Protein 7PLS (pdb70)

Nearest PDB structures (foldseek):
  7pls-assembly1_A  TM=1.002E+00  e=4.165E-99  Homo sapiens
  1hl9-assembly1_B-3  TM=8.622E-01  e=1.492E-40  Thermotoga maritima MSB8
  2wsp-assembly1_A  TM=8.413E-01  e=6.513E-41  Thermotoga maritima MSB8
  8p1r-assembly1_F  TM=7.921E-01  e=1.566E-21  Bifidobacterium asteroides
  6o1a-assembly1_A-3  TM=7.882E-01  e=1.484E-20  Lacticaseibacillus casei

Organism: Homo sapiens (NCBI:txid9606)

B-factor: mean 40.65, std 14.35, range [22.81, 87.31]

InterPro domains:
  IPR000933 Glycoside hydrolase, family 29 [PTHR10030] (17-459)
  IPR000933 Glycoside hydrolase, family 29 [SM00812] (36-413)
  IPR013780 Glycosyl hydrolase, all-beta [G3DSA:2.60.40.1180] (366-465)
  IPR016286 Alpha-L-fucosidase, metazoa-type [PIRSF001092] (15-462)
  IPR016286 Alpha-L-fucosidase, metazoa-type [PR00741] (92-107)
  IPR016286 Alpha-L-fucosidase, metazoa-type [PR00741] (131-147)
  IPR016286 Alpha-L-fucosidase, metazoa-type [PR00741] (150-168)
  IPR016286 Alpha-L-fucosidase, metazoa-type [PR00741] (177-196)
  IPR016286 Alpha-L-fucosidase, metazoa-type [PR00741] (217-233)
  IPR016286 Alpha-L-fucosidase, metazoa-type [PR00741] (245-266)
  IPR016286 Alpha-L-fucosidase, metazoa-type [PR00741] (320-341)
  IPR016286 Alpha-L-fucosidase, metazoa-type [PR00741] (353-375)
  IPR017853 Glycoside hydrolase superfamily [SSF51445] (36-370)
  IPR018526 Glycoside hydrolase, family 29, conserved site [PS00385] (285-296)
  IPR031919 Alpha-L-fucosidase, C-terminal [PF16757] (378-463)
  IPR057739 Glycoside hydrolase family 29, N-terminal [PF01120] (29-367)

Radius of gyration: 43.11 Å; Cα contacts (8 Å, |Δi|>4): 3790; chains: 4; bounding box: 144×97×44 Å

Sequence (1724 aa):
RYTPDWPSLDSRPLPAWFDEAKFGVFIHWGVFSVPAWGSEWFWWHWQGEGRPQYQRFMRDNYPPGFSYADFGPQFTARFFHPEEWADLFQAAGAKYVVLTTKHHEGFTNWPSPVSWNWNSKDVGPHRDLVGELGTALRKRNIRYGLYHSLLEWFHPLYLLDKKNGFKTQHFVSAKTMPELYDLVNSYKPDLIWSDGEWECPDTYWNSTNFLSWLYNDSPVKDEVVVNDRWGQNCSCHHGGYYNCEDKFKPQSLPDHKWEMCTSIDKFSWGYRRDMALSDVTEESEIISELVQTVSLGGNYLLNIGPTKDGLIVPIFQERLLAVGKWLSINGEAIYASKPWRVQWEKNTTSVWYTSKGSAVYAIFLHWPENGVLNLESPITTSTTKITMLGIQGDLKWSTDPDKGLFISLPQLPPSAVPAEFAWTIKLTGVKRYTPDWPSLDSRPLPAWFDEAKFGVFIHWGVFSVPAWGSEWFWWHWQGEGRPQYQRFMRDNYPPGFSYADFGPQFTARFFHPEEWADLFQAAGAKYVVLTTKHHEGFTNWPSPVSWNWNSKDVGPHRDLVGELGTALRKRNIRYGLYHSLLEWFHPLYLLDKKNGFKTQHFVSAKTMPELYDLVNSYKPDLIWSDGEWECPDTYWNSTNFLSWLYNDSPVKDEVVVNDRWGQNCSCHHGGYYNCEDKFKPQSLPDHKWEMCTSIDKFSWGYRRDMALSDVTEESEIISELVQTVSLGGNYLLNIGPTKDGLIVPIFQERLLAVGKWLSINGEAIYASKPWRVQWEKNTTSVWYTSKGSAVYAIFLHWPENGVLNLESPITTSTTKITMLGIQGDLKWSTDPDKGLFISLPQLPPSAVPAEFAWTIKLTGVKRYTPDWPSLDSRPLPAWFDEAKFGVFIHWGVFSVPAWGSEWFWWHWQGEGRPQYQRFMRDNYPPGFSYADFGPQFTARFFHPEEWADLFQAAGAKYVVLTTKHHEGFTNWPSPVSWNWNSKDVGPHRDLVGELGTALRKRNIRYGLYHSLLEWFHPLYLLDKKNGFKTQHFVSAKTMPELYDLVNSYKPDLIWSDGEWECPDTYWNSTNFLSWLYNDSPVKDEVVVNDRWGQNCSCHHGGYYNCEDKFKPQSLPDHKWEMCTSIDKFSWGYRRDMALSDVTEESEIISELVQTVSLGGNYLLNIGPTKDGLIVPIFQERLLAVGKWLSINGEAIYASKPWRVQWEKNTTSVWYTSKGSAVYAIFLHWPENGVLNLESPITTSTTKITMLGIQGDLKWSTDPDKGLFISLPQLPPSAVPAEFAWTIKLTGVKRYTPDWPSLDSRPLPAWFDEAKFGVFIHWGVFSVPAWGSEWFWWHWQGEGRPQYQRFMRDNYPPGFSYADFGPQFTARFFHPEEWADLFQAAGAKYVVLTTKHHEGFTNWPSPVSWNWNSKDVGPHRDLVGELGTALRKRNIRYGLYHSLLEWFHPLYLLDKKNGFKTQHFVSAKTMPELYDLVNSYKPDLIWSDGEWECPDTYWNSTNFLSWLYNDSPVKDEVVVNDRWGQNCSCHHGGYYNCEDKFKPQSLPDHKWEMCTSIDKFSWGYRRDMALSDVTEESEIISELVQTVSLGGNYLLNIGPTKDGLIVPIFQERLLAVGKWLSINGEAIYASKPWRVQWEKNTTSVWYTSKGSAVYAIFLHWPENGVLNLESPITTSTTKITMLGIQGDLKWSTDPDKGLFISLPQLPPSAVPAEFAWTIKLTGVK

CATH classification: 3.20.20.80 (+1 more: 2.60.40.1180)

Structure (mmCIF, N/CA/C/O backbone):
data_7PLS
#
_entry.id   7PLS
#
_cell.length_a   1.00
_cell.length_b   1.00
_cell.length_c   1.00
_cell.angle_alpha   90.00
_cell.angle_beta   90.00
_cell.angle_gamma   90.00
#
_symmetry.space_group_name_H-M   'P 1'
#
loop_
_entity.id
_entity.type
_entity.pdbx_description
1 polymer 'Tissue alpha-L-fucosidase'
2 non-polymer 2-acetamido-2-deoxy-beta-D-glucopyranose
3 water water
#
loop_
_atom_site.group_PDB
_atom_site.id
_atom_site.type_symbol
_atom_site.label_atom_id
_atom_site.label_alt_id
_atom_site.label_comp_id
_atom_site.label_asym_id
_atom_site.label_entity_id
_atom_site.label_seq_id
_atom_site.pdbx_PDB_ins_code
_atom_site.Cartn_x
_atom_site.Cartn_y
_atom_site.Cartn_z
_atom_site.occupancy
_atom_site.B_iso_or_equiv
_atom_site.auth_seq_id
_atom_site.auth_comp_id
_atom_site.auth_asym_id
_atom_site.auth_atom_id
_atom_site.pdbx_PDB_model_num
ATOM 1 N N . ARG A 1 6 ? 175.844 101.161 140.926 1.00 44.83 31 ARG A N 1
ATOM 2 C CA . ARG A 1 6 ? 174.608 100.873 141.643 1.00 44.83 31 ARG A CA 1
ATOM 3 C C . ARG A 1 6 ? 174.791 101.082 143.140 1.00 44.83 31 ARG A C 1
ATOM 4 O O . ARG A 1 6 ? 175.799 100.671 143.714 1.00 44.83 31 ARG A O 1
ATOM 12 N N . TYR A 1 7 ? 173.812 101.725 143.770 1.00 42.16 32 TYR A N 1
ATOM 13 C CA . TYR A 1 7 ? 173.869 102.032 145.191 1.00 42.16 32 TYR A CA 1
ATOM 14 C C . TYR A 1 7 ? 172.566 101.622 145.858 1.00 42.16 32 TYR A C 1
ATOM 15 O O . TYR A 1 7 ? 171.491 101.724 145.260 1.00 42.16 32 TYR A O 1
ATOM 24 N N . THR A 1 8 ? 172.670 101.156 147.093 1.00 44.00 33 THR A N 1
ATOM 25 C CA . THR A 1 8 ? 171.515 100.738 147.868 1.00 44.00 33 THR A CA 1
ATOM 26 C C . THR A 1 8 ? 171.126 101.820 148.870 1.00 44.00 33 THR A C 1
ATOM 27 O O . THR A 1 8 ? 171.965 102.627 149.279 1.00 44.00 33 THR A O 1
ATOM 31 N N . PRO A 1 9 ? 169.855 101.874 149.283 1.00 43.17 34 PRO A N 1
ATOM 32 C CA . PRO A 1 9 ? 169.424 102.945 150.193 1.00 43.17 34 PRO A CA 1
ATOM 33 C C . PRO A 1 9 ? 169.954 102.793 151.610 1.00 43.17 34 PRO A C 1
ATOM 34 O O . PRO A 1 9 ? 169.172 102.729 152.563 1.00 43.17 34 PRO A O 1
ATOM 38 N N . ASP A 1 10 ? 171.275 102.740 151.766 1.00 44.80 35 ASP A N 1
ATOM 39 C CA . ASP A 1 10 ? 171.895 102.716 153.081 1.00 44.80 35 ASP A CA 1
ATOM 40 C C . ASP A 1 10 ? 173.165 103.552 153.046 1.00 44.80 35 ASP A C 1
ATOM 41 O O . ASP A 1 10 ? 173.814 103.680 152.006 1.00 44.80 35 ASP A O 1
ATOM 46 N N . TRP A 1 11 ? 173.507 104.121 154.199 1.00 43.87 36 TRP A N 1
ATOM 47 C CA . TRP A 1 11 ? 174.643 105.036 154.268 1.00 43.87 36 TRP A CA 1
ATOM 48 C C . TRP A 1 11 ? 175.980 104.411 153.881 1.00 43.87 36 TRP A C 1
ATOM 49 O O . TRP A 1 11 ? 176.760 105.090 153.191 1.00 43.87 36 TRP A O 1
ATOM 60 N N . PRO A 1 12 ? 176.330 103.184 154.294 1.00 44.50 37 PRO A N 1
ATOM 61 C CA . PRO A 1 12 ? 177.626 102.630 153.856 1.00 44.50 37 PRO A CA 1
ATOM 62 C C . PRO A 1 12 ? 177.776 102.545 152.346 1.00 44.50 37 PRO A C 1
ATOM 63 O O . PRO A 1 12 ? 178.882 102.740 151.830 1.00 44.50 37 PRO A O 1
ATOM 67 N N . SER A 1 13 ? 176.696 102.252 151.619 1.00 44.03 38 SER A N 1
ATOM 68 C CA . SER A 1 13 ? 176.781 102.217 150.162 1.00 44.03 38 SER A CA 1
ATOM 69 C C . SER A 1 13 ? 176.841 103.621 149.573 1.00 44.03 38 SER A C 1
ATOM 70 O O . SER A 1 13 ? 177.615 103.878 148.644 1.00 44.03 38 SER A O 1
ATOM 73 N N . LEU A 1 14 ? 176.027 104.541 150.097 1.00 42.96 39 LEU A N 1
ATOM 74 C CA . LEU A 1 14 ? 175.962 105.886 149.535 1.00 42.96 39 LEU A CA 1
ATOM 75 C C . LEU A 1 14 ? 177.264 106.647 149.753 1.00 42.96 39 LEU A C 1
ATOM 76 O O . LEU A 1 14 ? 177.703 107.399 148.875 1.00 42.96 39 LEU A O 1
ATOM 81 N N . ASP A 1 15 ? 177.890 106.475 150.919 1.00 45.00 40 ASP A N 1
ATOM 82 C CA . ASP A 1 15 ? 179.127 107.180 151.227 1.00 45.00 40 ASP A CA 1
ATOM 83 C C . ASP A 1 15 ? 180.315 106.677 150.420 1.00 45.00 40 ASP A C 1
ATOM 84 O O . ASP A 1 15 ? 181.342 107.362 150.374 1.00 45.00 40 ASP A O 1
ATOM 89 N N . SER A 1 16 ? 180.206 105.510 149.788 1.00 43.42 41 SER A N 1
ATOM 90 C CA . SER A 1 16 ? 181.297 104.977 148.984 1.00 43.42 41 SER A CA 1
ATOM 91 C C . SER A 1 16 ? 181.361 105.583 147.589 1.00 43.42 41 SER A C 1
ATOM 92 O O . SER A 1 16 ? 182.318 105.308 146.859 1.00 43.42 41 SER A O 1
ATOM 95 N N . ARG A 1 17 ? 180.381 106.388 147.204 1.00 39.17 42 ARG A N 1
ATOM 96 C CA . ARG A 1 17 ? 180.387 107.003 145.881 1.00 39.17 42 ARG A CA 1
ATOM 97 C C . ARG A 1 17 ? 181.459 108.082 145.813 1.00 39.17 42 ARG A C 1
ATOM 98 O O . ARG A 1 17 ? 181.438 109.013 146.628 1.00 39.17 42 ARG A O 1
ATOM 106 N N . PRO A 1 18 ? 182.406 108.003 144.880 1.00 40.15 43 PRO A N 1
ATOM 107 C CA . PRO A 1 18 ? 183.410 109.066 144.765 1.00 40.15 43 PRO A CA 1
ATOM 108 C C . PRO A 1 18 ? 182.794 110.355 144.243 1.00 40.15 43 PRO A C 1
ATOM 109 O O . PRO A 1 18 ? 181.910 110.340 143.383 1.00 40.15 43 PRO A O 1
ATOM 113 N N . LEU A 1 19 ? 183.269 111.474 144.776 1.00 39.96 44 LEU A N 1
ATOM 114 C CA . LEU A 1 19 ? 182.784 112.771 144.332 1.00 39.96 44 LEU A CA 1
ATOM 115 C C . LEU A 1 19 ? 183.324 113.088 142.939 1.00 39.96 44 LEU A C 1
ATOM 116 O O . LEU A 1 19 ? 184.498 112.830 142.656 1.00 39.96 44 LEU A O 1
ATOM 121 N N . PRO A 1 20 ? 182.496 113.631 142.048 1.00 39.90 45 PRO A N 1
ATOM 122 C CA . PRO A 1 20 ? 183.021 114.145 140.778 1.00 39.90 45 PRO A CA 1
ATOM 123 C C . PRO A 1 20 ? 184.050 115.240 141.013 1.00 39.90 45 PRO A C 1
ATOM 124 O O . PRO A 1 20 ? 183.949 116.031 141.953 1.00 39.90 45 PRO A O 1
ATOM 128 N N . ALA A 1 21 ? 185.055 115.276 140.135 1.00 40.36 46 ALA A N 1
ATOM 129 C CA . ALA A 1 21 ? 186.210 116.143 140.343 1.00 40.36 46 ALA A CA 1
ATOM 130 C C . ALA A 1 21 ? 185.883 117.623 140.190 1.00 40.36 46 ALA A C 1
ATOM 131 O O . ALA A 1 21 ? 186.660 118.464 140.660 1.00 40.36 46 ALA A O 1
ATOM 133 N N . TRP A 1 22 ? 184.760 117.961 139.549 1.00 36.40 47 TRP A N 1
ATOM 134 C CA . TRP A 1 22 ? 184.451 119.366 139.306 1.00 36.40 47 TRP A CA 1
ATOM 135 C C . TRP A 1 22 ? 184.300 120.133 140.613 1.00 36.40 47 TRP A C 1
ATOM 136 O O . TRP A 1 22 ? 184.712 121.294 140.706 1.00 36.40 47 TRP A O 1
ATOM 147 N N . PHE A 1 23 ? 183.709 119.507 141.633 1.00 35.96 48 PHE A N 1
ATOM 148 C CA . PHE A 1 23 ? 183.493 120.205 142.896 1.00 35.96 48 PHE A CA 1
ATOM 149 C C . PHE A 1 23 ? 184.816 120.545 143.568 1.00 35.96 48 PHE A C 1
ATOM 150 O O . PHE A 1 23 ? 185.010 121.666 144.052 1.00 35.96 48 PHE A O 1
ATOM 158 N N . ASP A 1 24 ? 185.743 119.586 143.605 1.00 39.79 49 ASP A N 1
ATOM 159 C CA . ASP A 1 24 ? 187.038 119.844 144.222 1.00 39.79 49 ASP A CA 1
ATOM 160 C C . ASP A 1 24 ? 187.865 120.829 143.406 1.00 39.79 49 ASP A C 1
ATOM 161 O O . ASP A 1 24 ? 188.639 121.604 143.977 1.00 39.79 49 ASP A O 1
ATOM 166 N N . GLU A 1 25 ? 187.720 120.822 142.080 1.00 40.15 50 GLU A N 1
ATOM 167 C CA . GLU A 1 25 ? 188.453 121.781 141.260 1.00 40.15 50 GLU A CA 1
ATOM 168 C C . GLU A 1 25 ? 187.802 123.159 141.228 1.00 40.15 50 GLU A C 1
ATOM 169 O O . GLU A 1 25 ? 188.441 124.118 140.783 1.00 40.15 50 GLU A O 1
ATOM 175 N N . ALA A 1 26 ? 186.554 123.282 141.685 1.00 37.49 51 ALA A N 1
ATOM 176 C CA . ALA A 1 26 ? 185.863 124.566 141.622 1.00 37.49 51 ALA A CA 1
ATOM 177 C C . ALA A 1 26 ? 186.381 125.537 142.678 1.00 37.49 51 ALA A C 1
ATOM 178 O O . ALA A 1 26 ? 186.552 126.729 142.397 1.00 37.49 51 ALA A O 1
ATOM 180 N N . LYS A 1 27 ? 186.607 125.050 143.900 1.00 36.47 52 LYS A N 1
ATOM 181 C CA . LYS A 1 27 ? 187.171 125.826 145.003 1.00 36.47 52 LYS A CA 1
ATOM 182 C C . LYS A 1 27 ? 186.249 126.937 145.496 1.00 36.47 52 LYS A C 1
ATOM 183 O O . LYS A 1 27 ? 185.818 126.916 146.652 1.00 36.47 52 LYS A O 1
ATOM 189 N N . PHE A 1 28 ? 185.954 127.916 144.648 1.00 33.04 53 PHE A N 1
ATOM 190 C CA . PHE A 1 28 ? 185.219 129.103 145.059 1.00 33.04 53 PHE A CA 1
ATOM 191 C C . PHE A 1 28 ? 183.796 129.079 144.518 1.00 33.04 53 PHE A C 1
ATOM 192 O O . PHE A 1 28 ? 183.575 128.837 143.328 1.00 33.04 53 PHE A O 1
ATOM 200 N N . GLY A 1 29 ? 182.836 129.344 145.399 1.00 31.18 54 GLY A N 1
ATOM 201 C CA . GLY A 1 29 ? 181.442 129.406 145.005 1.00 31.18 54 GLY A CA 1
ATOM 202 C C . GLY A 1 29 ? 180.743 130.567 145.677 1.00 31.18 54 GLY A C 1
ATOM 203 O O . GLY A 1 29 ? 181.247 131.155 146.638 1.00 31.18 54 GLY A O 1
ATOM 204 N N . VAL A 1 30 ? 179.563 130.890 145.156 1.00 29.19 55 VAL A N 1
ATOM 205 C CA . VAL A 1 30 ? 178.766 132.010 145.645 1.00 29.19 55 VAL A CA 1
ATOM 206 C C . VAL A 1 30 ? 177.418 131.487 146.121 1.00 29.19 55 VAL A C 1
ATOM 207 O O . VAL A 1 30 ? 176.721 130.786 145.380 1.00 29.19 55 VAL A O 1
ATOM 211 N N . PHE A 1 31 ? 177.051 131.843 147.348 1.00 27.57 56 PHE A N 1
ATOM 212 C CA . PHE A 1 31 ? 175.786 131.461 147.959 1.00 27.57 56 PHE A CA 1
ATOM 213 C C . PHE A 1 31 ? 174.797 132.618 147.855 1.00 27.57 56 PHE A C 1
ATOM 214 O O . PHE A 1 31 ? 175.160 133.776 148.071 1.00 27.57 56 PHE A O 1
ATOM 222 N N . ILE A 1 32 ? 173.550 132.302 147.512 1.00 26.65 57 ILE A N 1
ATOM 223 C CA . ILE A 1 32 ? 172.491 133.295 147.371 1.00 26.65 57 ILE A CA 1
ATOM 224 C C . ILE A 1 32 ? 171.340 132.890 148.280 1.00 26.65 57 ILE A C 1
ATOM 225 O O . ILE A 1 32 ? 170.720 131.837 148.076 1.00 26.65 57 ILE A O 1
ATOM 230 N N . HIS A 1 33 ? 171.060 133.719 149.285 1.00 25.91 58 HIS A N 1
ATOM 231 C CA . HIS A 1 33 ? 169.897 133.570 150.152 1.00 25.91 58 HIS A CA 1
ATOM 232 C C . HIS A 1 33 ? 168.865 134.601 149.716 1.00 25.91 58 HIS A C 1
ATOM 233 O O . HIS A 1 33 ? 169.053 135.803 149.926 1.00 25.91 58 HIS A O 1
ATOM 240 N N . TRP A 1 34 ? 167.777 134.135 149.110 1.00 23.58 59 TRP A N 1
ATOM 241 C CA . TRP A 1 34 ? 166.780 135.018 148.523 1.00 23.58 59 TRP A CA 1
ATOM 242 C C . TRP A 1 34 ? 165.401 134.408 148.713 1.00 23.58 59 TRP A C 1
ATOM 243 O O . TRP A 1 34 ? 165.209 133.217 148.452 1.00 23.58 59 TRP A O 1
ATOM 254 N N . GLY A 1 35 ? 164.451 135.215 149.165 1.00 25.35 60 GLY A N 1
ATOM 255 C CA . GLY A 1 35 ? 163.120 134.705 149.425 1.00 25.35 60 GLY A CA 1
ATOM 256 C C . GLY A 1 35 ? 162.218 135.776 149.989 1.00 25.35 60 GLY A C 1
ATOM 257 O O . GLY A 1 35 ? 162.501 136.969 149.878 1.00 25.35 60 GLY A O 1
ATOM 258 N N . VAL A 1 36 ? 161.114 135.330 150.592 1.00 25.59 61 VAL A N 1
ATOM 259 C CA . VAL A 1 36 ? 160.145 136.258 151.169 1.00 25.59 61 VAL A CA 1
ATOM 260 C C . VAL A 1 36 ? 160.744 137.003 152.357 1.00 25.59 61 VAL A C 1
ATOM 261 O O . VAL A 1 36 ? 160.360 138.144 152.640 1.00 25.59 61 VAL A O 1
ATOM 265 N N . PHE A 1 37 ? 161.720 136.401 153.042 1.00 25.49 62 PHE A N 1
ATOM 266 C CA . PHE A 1 37 ? 162.370 137.080 154.159 1.00 25.49 62 PHE A CA 1
ATOM 267 C C . PHE A 1 37 ? 163.103 138.340 153.719 1.00 25.49 62 PHE A C 1
ATOM 268 O O . PHE A 1 37 ? 163.449 139.170 154.565 1.00 25.49 62 PHE A O 1
ATOM 276 N N . SER A 1 38 ? 163.352 138.498 152.418 1.00 25.67 63 SER A N 1
ATOM 277 C CA . SER A 1 38 ? 163.965 139.717 151.911 1.00 25.67 63 SER A CA 1
ATOM 278 C C . SER A 1 38 ? 163.009 140.901 151.928 1.00 25.67 63 SER A C 1
ATOM 279 O O . SER A 1 38 ? 163.458 142.042 151.780 1.00 25.67 63 SER A O 1
ATOM 282 N N . VAL A 1 39 ? 161.712 140.664 152.095 1.00 25.92 64 VAL A N 1
ATOM 283 C CA . VAL A 1 39 ? 160.740 141.755 152.101 1.00 25.92 64 VAL A CA 1
ATOM 284 C C . VAL A 1 39 ? 160.850 142.535 153.409 1.00 25.92 64 VAL A C 1
ATOM 285 O O . VAL A 1 39 ? 161.019 143.762 153.359 1.00 25.92 64 VAL A O 1
ATOM 289 N N . PRO A 1 40 ? 160.757 141.911 154.593 1.00 26.77 65 PRO A N 1
ATOM 290 C CA . PRO A 1 40 ? 161.056 142.679 155.812 1.00 26.77 65 PRO A CA 1
ATOM 291 C C . PRO A 1 40 ? 162.492 143.170 155.867 1.00 26.77 65 PRO A C 1
ATOM 292 O O . PRO A 1 40 ? 162.730 144.294 156.325 1.00 26.77 65 PRO A O 1
ATOM 296 N N . ALA A 1 41 ? 163.445 142.367 155.393 1.00 27.59 66 ALA A N 1
ATOM 297 C CA . ALA A 1 41 ? 164.863 142.727 155.337 1.00 27.59 66 ALA A CA 1
ATOM 298 C C . ALA A 1 41 ? 165.358 143.263 156.678 1.00 27.59 66 ALA A C 1
ATOM 299 O O . ALA A 1 41 ? 166.050 144.279 156.759 1.00 27.59 66 ALA A O 1
ATOM 301 N N . TRP A 1 42 ? 164.996 142.560 157.747 1.00 29.40 67 TRP A N 1
ATOM 302 C CA . TRP A 1 42 ? 165.316 143.013 159.092 1.00 29.40 67 TRP A CA 1
ATOM 303 C C . TRP A 1 42 ? 165.662 141.814 159.959 1.00 29.40 67 TRP A C 1
ATOM 304 O O . TRP A 1 42 ? 164.967 140.796 159.920 1.00 29.40 67 TRP A O 1
ATOM 315 N N . GLY A 1 43 ? 166.733 141.941 160.736 1.00 30.89 68 GLY A N 1
ATOM 316 C CA . GLY A 1 43 ? 167.140 140.894 161.650 1.00 30.89 68 GLY A CA 1
ATOM 317 C C . GLY A 1 43 ? 167.936 139.788 160.992 1.00 30.89 68 GLY A C 1
ATOM 318 O O . GLY A 1 43 ? 169.162 139.738 161.124 1.00 30.89 68 GLY A O 1
ATOM 319 N N . SER A 1 44 ? 167.251 138.904 160.276 1.00 29.73 69 SER A N 1
ATOM 320 C CA . SER A 1 44 ? 167.872 137.772 159.595 1.00 29.73 69 SER A CA 1
ATOM 321 C C . SER A 1 44 ? 166.803 137.088 158.754 1.00 29.73 69 SER A C 1
ATOM 322 O O . SER A 1 44 ? 165.633 137.483 158.760 1.00 29.73 69 SER A O 1
ATOM 325 N N . GLU A 1 45 ? 167.216 136.047 158.030 1.00 29.30 70 GLU A N 1
ATOM 326 C CA . GLU A 1 45 ? 166.277 135.211 157.294 1.00 29.30 70 GLU A CA 1
ATOM 327 C C . GLU A 1 45 ? 165.425 134.347 158.214 1.00 29.30 70 GLU A C 1
ATOM 328 O O . GLU A 1 45 ? 164.475 133.715 157.741 1.00 29.30 70 GLU A O 1
ATOM 334 N N . TRP A 1 46 ? 165.744 134.302 159.507 1.00 28.56 71 TRP A N 1
ATOM 335 C CA . TRP A 1 46 ? 164.940 133.623 160.511 1.00 28.56 71 TRP A CA 1
ATOM 336 C C . TRP A 1 46 ? 163.836 134.514 161.066 1.00 28.56 71 TRP A C 1
ATOM 337 O O . TRP A 1 46 ? 163.382 134.291 162.193 1.00 28.56 71 TRP A O 1
ATOM 348 N N . PHE A 1 47 ? 163.406 135.519 160.298 1.00 28.31 72 PHE A N 1
ATOM 349 C CA . PHE A 1 47 ? 162.450 136.507 160.789 1.00 28.31 72 PHE A CA 1
ATOM 350 C C . PHE A 1 47 ? 161.164 135.849 161.273 1.00 28.31 72 PHE A C 1
ATOM 351 O O . PHE A 1 47 ? 160.658 136.173 162.353 1.00 28.31 72 PHE A O 1
ATOM 359 N N . TRP A 1 48 ? 160.613 134.929 160.479 1.00 26.24 73 TRP A N 1
ATOM 360 C CA . TRP A 1 48 ? 159.322 134.340 160.818 1.00 26.24 73 TRP A CA 1
ATOM 361 C C . TRP A 1 48 ? 159.392 133.557 162.123 1.00 26.24 73 TRP A C 1
ATOM 362 O O . TRP A 1 48 ? 158.489 133.654 162.961 1.00 26.24 73 TRP A O 1
ATOM 373 N N . TRP A 1 49 ? 160.454 132.772 162.313 1.00 28.76 74 TRP A N 1
ATOM 374 C CA . TRP A 1 49 ? 160.575 131.997 163.543 1.00 28.76 74 TRP A CA 1
ATOM 375 C C . TRP A 1 49 ? 160.835 132.895 164.745 1.00 28.76 74 TRP A C 1
ATOM 376 O O . TRP A 1 49 ? 160.274 132.673 165.823 1.00 28.76 74 TRP A O 1
ATOM 387 N N . HIS A 1 50 ? 161.687 133.909 164.586 1.00 30.51 75 HIS A N 1
ATOM 388 C CA . HIS A 1 50 ? 161.973 134.808 165.698 1.00 30.51 75 HIS A CA 1
ATOM 389 C C . HIS A 1 50 ? 160.761 135.651 166.068 1.00 30.51 75 HIS A C 1
ATOM 390 O O . HIS A 1 50 ? 160.648 136.101 167.214 1.00 30.51 75 HIS A O 1
ATOM 397 N N . TRP A 1 51 ? 159.852 135.876 165.123 1.00 30.32 76 TRP A N 1
ATOM 398 C CA . TRP A 1 51 ? 158.697 136.732 165.347 1.00 30.32 76 TRP A CA 1
ATOM 399 C C . TRP A 1 51 ? 157.510 135.956 165.911 1.00 30.32 76 TRP A C 1
ATOM 400 O O . TRP A 1 51 ? 156.903 136.381 166.898 1.00 30.32 76 TRP A O 1
ATOM 411 N N . GLN A 1 52 ? 157.172 134.820 165.309 1.00 31.26 77 GLN A N 1
ATOM 412 C CA . GLN A 1 52 ? 156.028 134.023 165.738 1.00 31.26 77 GLN A CA 1
ATOM 413 C C . GLN A 1 52 ? 156.410 132.766 166.501 1.00 31.26 77 GLN A C 1
ATOM 414 O O . GLN A 1 52 ? 155.697 132.376 167.426 1.00 31.26 77 GLN A O 1
ATOM 420 N N . GLY A 1 53 ? 157.512 132.112 166.132 1.00 32.18 78 GLY A N 1
ATOM 421 C CA . GLY A 1 53 ? 157.916 130.910 166.842 1.00 32.18 78 GLY A CA 1
ATOM 422 C C . GLY A 1 53 ? 158.378 131.189 168.259 1.00 32.18 78 GLY A C 1
ATOM 423 O O . GLY A 1 53 ? 158.062 130.435 169.183 1.00 32.18 78 GLY A O 1
ATOM 424 N N . GLU A 1 54 ? 159.134 132.272 168.452 1.00 34.79 79 GLU A N 1
ATOM 425 C CA . GLU A 1 54 ? 159.647 132.633 169.765 1.00 34.79 79 GLU A CA 1
ATOM 426 C C . GLU A 1 54 ? 159.028 133.896 170.343 1.00 34.79 79 GLU A C 1
ATOM 427 O O . GLU A 1 54 ? 159.123 134.106 171.555 1.00 34.79 79 GLU A O 1
ATOM 433 N N . GLY A 1 55 ? 158.403 134.732 169.519 1.00 34.91 80 GLY A N 1
ATOM 434 C CA . GLY A 1 55 ? 157.784 135.948 170.005 1.00 34.91 80 GLY A CA 1
ATOM 435 C C . GLY A 1 55 ? 158.766 136.931 170.608 1.00 34.91 80 GLY A C 1
ATOM 436 O O . GLY A 1 55 ? 158.514 137.487 171.681 1.00 34.91 80 GLY A O 1
ATOM 437 N N . ARG A 1 56 ? 159.888 137.145 169.934 1.00 34.82 81 ARG A N 1
ATOM 438 C CA . ARG A 1 56 ? 160.889 138.076 170.429 1.00 34.82 81 ARG A CA 1
ATOM 439 C C . ARG A 1 56 ? 160.324 139.493 170.433 1.00 34.82 81 ARG A C 1
ATOM 440 O O . ARG A 1 56 ? 159.707 139.911 169.443 1.00 34.82 81 ARG A O 1
ATOM 448 N N . PRO A 1 57 ? 160.498 140.253 171.517 1.00 35.86 82 PRO A N 1
ATOM 449 C CA . PRO A 1 57 ? 159.874 141.585 171.590 1.00 35.86 82 PRO A CA 1
ATOM 450 C C . PRO A 1 57 ? 160.338 142.551 170.512 1.00 35.86 82 PRO A C 1
ATOM 451 O O . PRO A 1 57 ? 159.546 143.396 170.079 1.00 35.86 82 PRO A O 1
ATOM 455 N N . GLN A 1 58 ? 161.593 142.464 170.068 1.00 36.12 83 GLN A N 1
ATOM 456 C CA . GLN A 1 58 ? 162.074 143.402 169.058 1.00 36.12 83 GLN A CA 1
ATOM 457 C C . GLN A 1 58 ? 161.389 143.173 167.713 1.00 36.12 83 GLN A C 1
ATOM 458 O O . GLN A 1 58 ? 161.048 144.134 167.014 1.00 36.12 83 GLN A O 1
ATOM 464 N N . TYR A 1 59 ? 161.154 141.911 167.346 1.00 33.37 84 TYR A N 1
ATOM 465 C CA . TYR A 1 59 ? 160.454 141.625 166.097 1.00 33.37 84 TYR A CA 1
ATOM 466 C C . TYR A 1 59 ? 158.994 142.056 166.170 1.00 33.37 84 TYR A C 1
ATOM 467 O O . TYR A 1 59 ? 158.443 142.573 165.191 1.00 33.37 84 TYR A O 1
ATOM 476 N N . GLN A 1 60 ? 158.354 141.859 167.325 1.00 36.51 85 GLN A N 1
ATOM 477 C CA . GLN A 1 60 ? 156.983 142.328 167.498 1.00 36.51 85 GLN A CA 1
ATOM 478 C C . GLN A 1 60 ? 156.908 143.848 167.428 1.00 36.51 85 GLN A C 1
ATOM 479 O O . GLN A 1 60 ? 155.967 144.403 166.850 1.00 36.51 85 GLN A O 1
ATOM 485 N N . ARG A 1 61 ? 157.891 144.538 168.010 1.00 37.62 86 ARG A N 1
ATOM 486 C CA . ARG A 1 61 ? 157.933 145.995 167.918 1.00 37.62 86 ARG A CA 1
ATOM 487 C C . ARG A 1 61 ? 158.128 146.453 166.478 1.00 37.62 86 ARG A C 1
ATOM 488 O O . ARG A 1 61 ? 157.499 147.423 166.036 1.00 37.62 86 ARG A O 1
ATOM 496 N N . PHE A 1 62 ? 159.003 145.771 165.734 1.00 32.92 87 PHE A N 1
ATOM 497 C CA . PHE A 1 62 ? 159.200 146.099 164.325 1.00 32.92 87 PHE A CA 1
ATOM 498 C C . PHE A 1 62 ? 157.909 145.915 163.534 1.00 32.92 87 PHE A C 1
ATOM 499 O O . PHE A 1 62 ? 157.540 146.770 162.718 1.00 32.92 87 PHE A O 1
ATOM 507 N N . MET A 1 63 ? 157.203 144.807 163.777 1.00 35.04 88 MET A N 1
ATOM 508 C CA . MET A 1 63 ? 155.935 144.565 163.097 1.00 35.04 88 MET A CA 1
ATOM 509 C C . MET A 1 63 ? 154.902 145.625 163.458 1.00 35.04 88 MET A C 1
ATOM 510 O O . MET A 1 63 ? 154.146 146.085 162.595 1.00 35.04 88 MET A O 1
ATOM 515 N N . ARG A 1 64 ? 154.846 146.015 164.734 1.00 38.27 89 ARG A N 1
ATOM 516 C CA . ARG A 1 64 ? 153.897 147.038 165.161 1.00 38.27 89 ARG A CA 1
ATOM 517 C C . ARG A 1 64 ? 154.186 148.376 164.495 1.00 38.27 89 ARG A C 1
ATOM 518 O O . ARG A 1 64 ? 153.267 149.049 164.013 1.00 38.27 89 ARG A O 1
ATOM 526 N N . ASP A 1 65 ? 155.453 148.778 164.457 1.00 38.10 90 ASP A N 1
ATOM 527 C CA . ASP A 1 65 ? 155.819 150.096 163.961 1.00 38.10 90 ASP A CA 1
ATOM 528 C C . ASP A 1 65 ? 155.900 150.177 162.444 1.00 38.10 90 ASP A C 1
ATOM 529 O O . ASP A 1 65 ? 155.927 151.289 161.906 1.00 38.10 90 ASP A O 1
ATOM 534 N N . ASN A 1 66 ? 155.935 149.047 161.736 1.00 35.11 91 ASN A N 1
ATOM 535 C CA . ASN A 1 66 ? 156.110 149.086 160.293 1.00 35.11 91 ASN A CA 1
ATOM 536 C C . ASN A 1 66 ? 154.917 148.593 159.485 1.00 35.11 91 ASN A C 1
ATOM 537 O O . ASN A 1 66 ? 154.852 148.890 158.289 1.00 35.11 91 ASN A O 1
ATOM 542 N N . TYR A 1 67 ? 153.985 147.863 160.082 1.00 33.88 92 TYR A N 1
ATOM 543 C CA . TYR A 1 67 ? 152.889 147.261 159.341 1.00 33.88 92 TYR A CA 1
ATOM 544 C C . TYR A 1 67 ? 151.606 147.353 160.152 1.00 33.88 92 TYR A C 1
ATOM 545 O O . TYR A 1 67 ? 151.649 147.486 161.379 1.00 33.88 92 TYR A O 1
ATOM 554 N N . PRO A 1 68 ? 150.450 147.298 159.492 1.00 35.20 93 PRO A N 1
ATOM 555 C CA . PRO A 1 68 ? 149.190 147.405 160.221 1.00 35.20 93 PRO A CA 1
ATOM 556 C C . PRO A 1 68 ? 149.004 146.225 161.151 1.00 35.20 93 PRO A C 1
ATOM 557 O O . PRO A 1 68 ? 149.605 145.152 160.953 1.00 35.20 93 PRO A O 1
ATOM 561 N N . PRO A 1 69 ? 148.190 146.380 162.197 1.00 34.64 94 PRO A N 1
ATOM 562 C CA . PRO A 1 69 ? 147.966 145.268 163.127 1.00 34.64 94 PRO A CA 1
ATOM 563 C C . PRO A 1 69 ? 147.316 144.083 162.431 1.00 34.64 94 PRO A C 1
ATOM 564 O O . PRO A 1 69 ? 146.537 144.235 161.488 1.00 34.64 94 PRO A O 1
ATOM 568 N N . GLY A 1 70 ? 147.653 142.887 162.908 1.00 31.47 95 GLY A N 1
ATOM 569 C CA . GLY A 1 70 ? 147.165 141.665 162.310 1.00 31.47 95 GLY A CA 1
ATOM 570 C C . GLY A 1 70 ? 147.921 141.209 161.084 1.00 31.47 95 GLY A C 1
ATOM 571 O O . GLY A 1 70 ? 147.584 140.156 160.529 1.00 31.47 95 GLY A O 1
ATOM 572 N N . PHE A 1 71 ? 148.923 141.967 160.644 1.00 28.90 96 PHE A N 1
ATOM 573 C CA . PHE A 1 71 ? 149.727 141.587 159.490 1.00 28.90 96 PHE A CA 1
ATOM 574 C C . PHE A 1 71 ? 150.383 140.232 159.723 1.00 28.90 96 PHE A C 1
ATOM 575 O O . PHE A 1 71 ? 150.987 139.992 160.771 1.00 28.90 96 PHE A O 1
ATOM 583 N N . SER A 1 72 ? 150.263 139.347 158.741 1.00 27.13 97 SER A N 1
ATOM 584 C CA . SER A 1 72 ? 150.826 138.009 158.818 1.00 27.13 97 SER A CA 1
ATOM 585 C C . SER A 1 72 ? 152.003 137.882 157.860 1.00 27.13 97 SER A C 1
ATOM 586 O O . SER A 1 72 ? 152.212 138.720 156.980 1.00 27.13 97 SER A O 1
ATOM 589 N N . TYR A 1 73 ? 152.784 136.818 158.052 1.00 25.75 98 TYR A N 1
ATOM 590 C CA . TYR A 1 73 ? 153.971 136.619 157.228 1.00 25.75 98 TYR A CA 1
ATOM 591 C C . TYR A 1 73 ? 153.603 136.364 155.771 1.00 25.75 98 TYR A C 1
ATOM 592 O O . TYR A 1 73 ? 154.303 136.822 154.862 1.00 25.75 98 TYR A O 1
ATOM 601 N N . ALA A 1 74 ? 152.514 135.631 155.527 1.00 25.86 99 ALA A N 1
ATOM 602 C CA . ALA A 1 74 ? 152.078 135.389 154.158 1.00 25.86 99 ALA A CA 1
ATOM 603 C C . ALA A 1 74 ? 151.709 136.678 153.437 1.00 25.86 99 ALA A C 1
ATOM 604 O O . ALA A 1 74 ? 151.802 136.735 152.206 1.00 25.86 99 ALA A O 1
ATOM 606 N N . ASP A 1 75 ? 151.308 137.716 154.175 1.00 26.53 100 ASP A N 1
ATOM 607 C CA . ASP A 1 75 ? 151.040 139.011 153.562 1.00 26.53 100 ASP A CA 1
ATOM 608 C C . ASP A 1 75 ? 152.296 139.642 152.975 1.00 26.53 100 ASP A C 1
ATOM 609 O O . ASP A 1 75 ? 152.187 140.560 152.156 1.00 26.53 100 ASP A O 1
ATOM 614 N N . PHE A 1 76 ? 153.482 139.177 153.378 1.00 26.05 101 PHE A N 1
ATOM 615 C CA . PHE A 1 76 ? 154.717 139.605 152.733 1.00 26.05 101 PHE A CA 1
ATOM 616 C C . PHE A 1 76 ? 154.830 139.094 151.305 1.00 26.05 101 PHE A C 1
ATOM 617 O O . PHE A 1 76 ? 155.596 139.660 150.519 1.00 26.05 101 PHE A O 1
ATOM 625 N N . GLY A 1 77 ? 154.095 138.039 150.960 1.00 26.11 102 GLY A N 1
ATOM 626 C CA . GLY A 1 77 ? 154.218 137.390 149.675 1.00 26.11 102 GLY A CA 1
ATOM 627 C C . GLY A 1 77 ? 154.030 138.297 148.474 1.00 26.11 102 GLY A C 1
ATOM 628 O O . GLY A 1 77 ? 154.872 138.332 147.572 1.00 26.11 102 GLY A O 1
ATOM 629 N N . PRO A 1 78 ? 152.921 139.042 148.425 1.00 26.30 103 PRO A N 1
ATOM 630 C CA . PRO A 1 78 ? 152.713 139.960 147.292 1.00 26.30 103 PRO A CA 1
ATOM 631 C C . PRO A 1 78 ? 153.738 141.079 147.201 1.00 26.30 103 PRO A C 1
ATOM 632 O O . PRO A 1 78 ? 153.919 141.641 146.115 1.00 26.30 103 PRO A O 1
ATOM 636 N N . GLN A 1 79 ? 154.413 141.421 148.296 1.00 26.84 104 GLN A N 1
ATOM 637 C CA . GLN A 1 79 ? 155.376 142.515 148.287 1.00 26.84 104 GLN A CA 1
ATOM 638 C C . GLN A 1 79 ? 156.749 142.099 147.773 1.00 26.84 104 GLN A C 1
ATOM 639 O O . GLN A 1 79 ? 157.632 142.953 147.655 1.00 26.84 104 GLN A O 1
ATOM 645 N N . PHE A 1 80 ? 156.946 140.819 147.464 1.00 25.67 105 PHE A N 1
ATOM 646 C CA . PHE A 1 80 ? 158.212 140.322 146.923 1.00 25.67 105 PHE A CA 1
ATOM 647 C C . PHE A 1 80 ? 158.208 140.505 145.404 1.00 25.67 105 PHE A C 1
ATOM 648 O O . PHE A 1 80 ? 158.198 139.555 144.625 1.00 25.67 105 PHE A O 1
ATOM 656 N N . THR A 1 81 ? 158.229 141.773 144.990 1.00 27.57 106 THR A N 1
ATOM 657 C CA . THR A 1 81 ? 157.999 142.101 143.585 1.00 27.57 106 THR A CA 1
ATOM 658 C C . THR A 1 81 ? 159.150 141.636 142.699 1.00 27.57 106 THR A C 1
ATOM 659 O O . THR A 1 81 ? 158.923 141.059 141.630 1.00 27.57 106 THR A O 1
ATOM 663 N N . ALA A 1 82 ? 160.390 141.879 143.127 1.00 28.12 107 ALA A N 1
ATOM 664 C CA . ALA A 1 82 ? 161.587 141.474 142.386 1.00 28.12 107 ALA A CA 1
ATOM 665 C C . ALA A 1 82 ? 161.563 142.004 140.953 1.00 28.12 107 ALA A C 1
ATOM 666 O O . ALA A 1 82 ? 161.872 141.296 139.994 1.00 28.12 107 ALA A O 1
ATOM 668 N N . ARG A 1 83 ? 161.191 143.277 140.813 1.00 30.09 108 ARG A N 1
ATOM 669 C CA . ARG A 1 83 ? 161.019 143.876 139.497 1.00 30.09 108 ARG A CA 1
ATOM 670 C C . ARG A 1 83 ? 162.327 144.334 138.867 1.00 30.09 108 ARG A C 1
ATOM 671 O O . ARG A 1 83 ? 162.338 144.657 137.675 1.00 30.09 108 ARG A O 1
ATOM 679 N N . PHE A 1 84 ? 163.421 144.370 139.626 1.00 29.70 109 PHE A N 1
ATOM 680 C CA . PHE A 1 84 ? 164.734 144.712 139.095 1.00 29.70 109 PHE A CA 1
ATOM 681 C C . PHE A 1 84 ? 165.643 143.493 138.997 1.00 29.70 109 PHE A C 1
ATOM 682 O O . PHE A 1 84 ? 166.868 143.636 138.981 1.00 29.70 109 PHE A O 1
ATOM 690 N N . PHE A 1 85 ? 165.064 142.298 138.935 1.00 29.06 110 PHE A N 1
ATOM 691 C CA . PHE A 1 85 ? 165.837 141.068 138.831 1.00 29.06 110 PHE A CA 1
ATOM 692 C C . PHE A 1 85 ? 166.340 140.901 137.403 1.00 29.06 110 PHE A C 1
ATOM 693 O O . PHE A 1 85 ? 165.543 140.833 136.461 1.00 29.06 110 PHE A O 1
ATOM 701 N N . HIS A 1 86 ? 167.660 140.835 137.244 1.00 32.16 111 HIS A N 1
ATOM 702 C CA . HIS A 1 86 ? 168.299 140.619 135.947 1.00 32.16 111 HIS A CA 1
ATOM 703 C C . HIS A 1 86 ? 169.307 139.491 136.110 1.00 32.16 111 HIS A C 1
ATOM 704 O O . HIS A 1 86 ? 170.466 139.727 136.477 1.00 32.16 111 HIS A O 1
ATOM 711 N N . PRO A 1 87 ? 168.895 138.246 135.858 1.00 31.75 112 PRO A N 1
ATOM 712 C CA . PRO A 1 87 ? 169.812 137.113 136.069 1.00 31.75 112 PRO A CA 1
ATOM 713 C C . PRO A 1 87 ? 171.082 137.185 135.239 1.00 31.75 112 PRO A C 1
ATOM 714 O O . PRO A 1 87 ? 172.116 136.662 135.671 1.00 31.75 112 PRO A O 1
ATOM 718 N N . GLU A 1 88 ? 171.039 137.806 134.058 1.00 35.01 113 GLU A N 1
ATOM 719 C CA . GLU A 1 88 ? 172.253 137.948 133.259 1.00 35.01 113 GLU A CA 1
ATOM 720 C C . GLU A 1 88 ? 173.280 138.820 133.970 1.00 35.01 113 GLU A C 1
ATOM 721 O O . GLU A 1 88 ? 174.478 138.510 133.965 1.00 35.01 113 GLU A O 1
ATOM 727 N N . GLU A 1 89 ? 172.830 139.913 134.591 1.00 35.05 114 GLU A N 1
ATOM 728 C CA . GLU A 1 89 ? 173.737 140.753 135.369 1.00 35.05 114 GLU A CA 1
ATOM 729 C C . GLU A 1 89 ? 174.317 139.990 136.553 1.00 35.05 114 GLU A C 1
ATOM 730 O O . GLU A 1 89 ? 175.512 140.106 136.852 1.00 35.05 114 GLU A O 1
ATOM 736 N N . TRP A 1 90 ? 173.482 139.205 137.241 1.00 30.29 115 TRP A N 1
ATOM 737 C CA . TRP A 1 90 ? 173.966 138.387 138.349 1.00 30.29 115 TRP A CA 1
ATOM 738 C C . TRP A 1 90 ? 175.049 137.425 137.882 1.00 30.29 115 TRP A C 1
ATOM 739 O O . TRP A 1 90 ? 176.098 137.293 138.522 1.00 30.29 115 TRP A O 1
ATOM 750 N N . ALA A 1 91 ? 174.804 136.740 136.764 1.00 32.41 116 ALA A N 1
ATOM 751 C CA . ALA A 1 91 ? 175.761 135.759 136.268 1.00 32.41 116 ALA A CA 1
ATOM 752 C C . ALA A 1 91 ? 177.054 136.424 135.814 1.00 32.41 116 ALA A C 1
ATOM 753 O O . ALA A 1 91 ? 178.144 135.879 136.022 1.00 32.41 116 ALA A O 1
ATOM 755 N N . ASP A 1 92 ? 176.956 137.603 135.194 1.00 34.93 117 ASP A N 1
ATOM 756 C CA . ASP A 1 92 ? 178.159 138.339 134.819 1.00 34.93 117 ASP A CA 1
ATOM 757 C C . ASP A 1 92 ? 178.963 138.739 136.049 1.00 34.93 117 ASP A C 1
ATOM 758 O O . ASP A 1 92 ? 180.196 138.640 136.054 1.00 34.93 117 ASP A O 1
ATOM 763 N N . LEU A 1 93 ? 178.282 139.191 137.105 1.00 32.08 118 LEU A N 1
ATOM 764 C CA . LEU A 1 93 ? 178.979 139.540 138.339 1.00 32.08 118 LEU A CA 1
ATOM 765 C C . LEU A 1 93 ? 179.650 138.321 138.960 1.00 32.08 118 LEU A C 1
ATOM 766 O O . LEU A 1 93 ? 180.780 138.408 139.453 1.00 32.08 118 LEU A O 1
ATOM 771 N N . PHE A 1 94 ? 178.967 137.175 138.947 1.00 30.99 119 PHE A N 1
ATOM 772 C CA . PHE A 1 94 ? 179.541 135.966 139.531 1.00 30.99 119 PHE A CA 1
ATOM 773 C C . PHE A 1 94 ? 180.736 135.475 138.725 1.00 30.99 119 PHE A C 1
ATOM 774 O O . PHE A 1 94 ? 181.704 134.958 139.293 1.00 30.99 119 PHE A O 1
ATOM 782 N N . GLN A 1 95 ? 180.682 135.614 137.399 1.00 35.52 120 GLN A N 1
ATOM 783 C CA . GLN A 1 95 ? 181.840 135.280 136.577 1.00 35.52 120 GLN A CA 1
ATOM 784 C C . GLN A 1 95 ? 183.000 136.229 136.847 1.00 35.52 120 GLN A C 1
ATOM 785 O O . GLN A 1 95 ? 184.158 135.802 136.905 1.00 35.52 120 GLN A O 1
ATOM 791 N N . ALA A 1 96 ? 182.708 137.522 137.011 1.00 33.22 121 ALA A N 1
ATOM 792 C CA . ALA A 1 96 ? 183.761 138.487 137.309 1.00 33.22 121 ALA A CA 1
ATOM 793 C C . ALA A 1 96 ? 184.369 138.250 138.685 1.00 33.22 121 ALA A C 1
ATOM 794 O O . ALA A 1 96 ? 185.546 138.558 138.902 1.00 33.22 121 ALA A O 1
ATOM 796 N N . ALA A 1 97 ? 183.593 137.707 139.620 1.00 33.76 122 ALA A N 1
ATOM 797 C CA . ALA A 1 97 ? 184.080 137.430 140.964 1.00 33.76 122 ALA A CA 1
ATOM 798 C C . ALA A 1 97 ? 184.933 136.171 141.040 1.00 33.76 122 ALA A C 1
ATOM 799 O O . ALA A 1 97 ? 185.481 135.881 142.107 1.00 33.76 122 ALA A O 1
ATOM 801 N N . GLY A 1 98 ? 185.058 135.422 139.948 1.00 33.78 123 GLY A N 1
ATOM 802 C CA . GLY A 1 98 ? 185.833 134.201 139.954 1.00 33.78 123 GLY A CA 1
ATOM 803 C C . GLY A 1 98 ? 185.097 132.980 140.448 1.00 33.78 123 GLY A C 1
ATOM 804 O O . GLY A 1 98 ? 185.722 131.928 140.619 1.00 33.78 123 GLY A O 1
ATOM 805 N N . ALA A 1 99 ? 183.792 133.083 140.684 1.00 32.35 124 ALA A N 1
ATOM 806 C CA . ALA A 1 99 ? 183.027 131.960 141.204 1.00 32.35 124 ALA A CA 1
ATOM 807 C C . ALA A 1 99 ? 182.887 130.873 140.147 1.00 32.35 124 ALA A C 1
ATOM 808 O O . ALA A 1 99 ? 182.582 131.156 138.985 1.00 32.35 124 ALA A O 1
ATOM 810 N N . LYS A 1 100 ? 183.113 129.626 140.554 1.00 34.33 125 LYS A N 1
ATOM 811 C CA . LYS A 1 100 ? 182.952 128.489 139.662 1.00 34.33 125 LYS A CA 1
ATOM 812 C C . LYS A 1 100 ? 181.613 127.788 139.827 1.00 34.33 125 LYS A C 1
ATOM 813 O O . LYS A 1 100 ? 181.196 127.064 138.918 1.00 34.33 125 LYS A O 1
ATOM 819 N N . TYR A 1 101 ? 180.937 127.979 140.957 1.00 32.31 126 TYR A N 1
ATOM 820 C CA . TYR A 1 101 ? 179.591 127.464 141.146 1.00 32.31 126 TYR A CA 1
ATOM 821 C C . TYR A 1 101 ? 178.779 128.461 141.957 1.00 32.31 126 TYR A C 1
ATOM 822 O O . TYR A 1 101 ? 179.316 129.218 142.771 1.00 32.31 126 TYR A O 1
ATOM 831 N N . VAL A 1 102 ? 177.474 128.461 141.709 1.00 29.65 127 VAL A N 1
ATOM 832 C CA . VAL A 1 102 ? 176.539 129.353 142.379 1.00 29.65 127 VAL A CA 1
ATOM 833 C C . VAL A 1 102 ? 175.411 128.509 142.948 1.00 29.65 127 VAL A C 1
ATOM 834 O O . VAL A 1 102 ? 174.773 127.749 142.214 1.00 29.65 127 VAL A O 1
ATOM 838 N N . VAL A 1 103 ? 175.173 128.636 144.249 1.00 26.94 128 VAL A N 1
ATOM 839 C CA . VAL A 1 103 ? 174.130 127.893 144.946 1.00 26.94 128 VAL A CA 1
ATOM 840 C C . VAL A 1 103 ? 173.047 128.879 145.360 1.00 26.94 128 VAL A C 1
ATOM 841 O O . VAL A 1 103 ? 173.303 129.791 146.153 1.00 26.94 128 VAL A O 1
ATOM 845 N N . LEU A 1 104 ? 171.839 128.679 144.845 1.00 25.66 129 LEU A N 1
ATOM 846 C CA . LEU A 1 104 ? 170.703 129.545 145.129 1.00 25.66 129 LEU A CA 1
ATOM 847 C C . LEU A 1 104 ? 169.711 128.824 146.031 1.00 25.66 129 LEU A C 1
ATOM 848 O O . LEU A 1 104 ? 169.436 127.638 145.833 1.00 25.66 129 LEU A O 1
ATOM 853 N N . THR A 1 105 ? 169.183 129.535 147.028 1.00 25.94 130 THR A N 1
ATOM 854 C CA . THR A 1 105 ? 168.147 128.964 147.886 1.00 25.94 130 THR A CA 1
ATOM 855 C C . THR A 1 105 ? 166.847 128.844 147.100 1.00 25.94 130 THR A C 1
ATOM 856 O O . THR A 1 105 ? 166.236 129.856 146.744 1.00 25.94 130 THR A O 1
ATOM 860 N N . THR A 1 106 ? 166.422 127.611 146.814 1.00 26.76 131 THR A N 1
ATOM 861 C CA . THR A 1 106 ? 165.155 127.404 146.124 1.00 26.76 131 THR A CA 1
ATOM 862 C C . THR A 1 106 ? 163.977 127.488 147.087 1.00 26.76 131 THR A C 1
ATOM 863 O O . THR A 1 106 ? 162.898 127.959 146.712 1.00 26.76 131 THR A O 1
ATOM 867 N N . LYS A 1 107 ? 164.164 127.033 148.323 1.00 27.34 132 LYS A N 1
ATOM 868 C CA . LYS A 1 107 ? 163.114 127.101 149.335 1.00 27.34 132 LYS A CA 1
ATOM 869 C C . LYS A 1 107 ? 163.764 127.044 150.706 1.00 27.34 132 LYS A C 1
ATOM 870 O O . LYS A 1 107 ? 164.493 126.094 151.004 1.00 27.34 132 LYS A O 1
ATOM 876 N N . HIS A 1 108 ? 163.505 128.053 151.531 1.00 27.75 133 HIS A N 1
ATOM 877 C CA . HIS A 1 108 ? 164.043 128.136 152.877 1.00 27.75 133 HIS A CA 1
ATOM 878 C C . HIS A 1 108 ? 163.017 127.598 153.874 1.00 27.75 133 HIS A C 1
ATOM 879 O O . HIS A 1 108 ? 162.004 127.002 153.496 1.00 27.75 133 HIS A O 1
ATOM 886 N N . HIS A 1 109 ? 163.2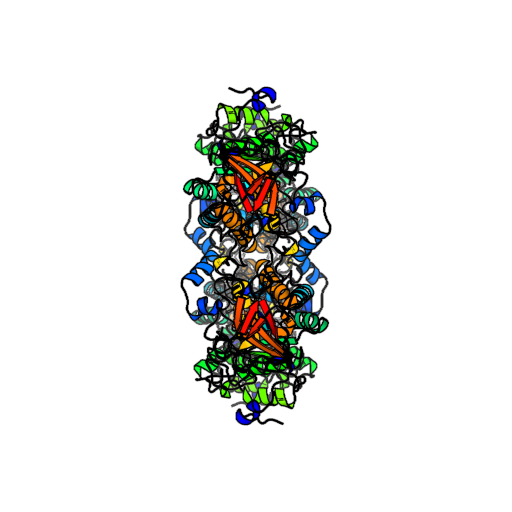79 127.801 155.168 1.00 27.45 134 HIS A N 1
ATOM 887 C CA . HIS A 1 109 ? 162.389 127.290 156.205 1.00 27.45 134 HIS A CA 1
ATOM 888 C C . HIS A 1 109 ? 161.019 127.953 156.193 1.00 27.45 134 HIS A C 1
ATOM 889 O O . HIS A 1 109 ? 160.094 127.430 156.823 1.00 27.45 134 HIS A O 1
ATOM 896 N N . GLU A 1 110 ? 160.866 129.084 155.504 1.00 27.36 135 GLU A N 1
ATOM 897 C CA . GLU A 1 110 ? 159.557 129.712 155.378 1.00 27.36 135 GLU A CA 1
ATOM 898 C C . GLU A 1 110 ? 158.622 128.922 154.471 1.00 27.36 135 GLU A C 1
ATOM 899 O O . GLU A 1 110 ? 157.409 129.146 154.511 1.00 27.36 135 GLU A O 1
ATOM 905 N N . GLY A 1 111 ? 159.153 128.008 153.661 1.00 26.32 136 GLY A N 1
ATOM 906 C CA . GLY A 1 111 ? 158.345 127.181 152.792 1.00 26.32 136 GLY A CA 1
ATOM 907 C C . GLY A 1 111 ? 158.026 127.776 151.440 1.00 26.32 136 GLY A C 1
ATOM 908 O O . GLY A 1 111 ? 157.390 127.103 150.621 1.00 26.32 136 GLY A O 1
ATOM 909 N N . PHE A 1 112 ? 158.449 129.009 151.178 1.00 24.31 137 PHE A N 1
ATOM 910 C CA . PHE A 1 112 ? 158.174 129.678 149.912 1.00 24.31 137 PHE A CA 1
ATOM 911 C C . PHE A 1 112 ? 159.153 129.167 148.862 1.00 24.31 137 PHE A C 1
ATOM 912 O O . PHE A 1 112 ? 160.359 129.414 148.955 1.00 24.31 137 PHE A O 1
ATOM 920 N N . THR A 1 113 ? 158.642 128.450 147.867 1.00 24.67 138 THR A N 1
ATOM 921 C CA . THR A 1 113 ? 159.486 127.932 146.802 1.00 24.67 138 THR A CA 1
ATOM 922 C C . THR A 1 113 ? 159.729 129.004 145.749 1.00 24.67 138 THR A C 1
ATOM 923 O O . THR A 1 113 ? 158.816 129.739 145.368 1.00 24.67 138 THR A O 1
ATOM 927 N N . ASN A 1 114 ? 160.973 129.096 145.286 1.00 25.04 139 ASN A N 1
ATOM 928 C CA . ASN A 1 114 ? 161.351 130.064 144.269 1.00 25.04 139 ASN A CA 1
ATOM 929 C C . ASN A 1 114 ? 161.159 129.528 142.856 1.00 25.04 139 ASN A C 1
ATOM 930 O O . ASN A 1 114 ? 161.770 130.045 141.916 1.00 25.04 139 ASN A O 1
ATOM 935 N N . TRP A 1 115 ? 160.332 128.506 142.694 1.00 26.54 140 TRP A N 1
ATOM 936 C CA . TRP A 1 115 ? 159.972 127.941 141.405 1.00 26.54 140 TRP A CA 1
ATOM 937 C C . TRP A 1 115 ? 158.519 127.497 141.476 1.00 26.54 140 TRP A C 1
ATOM 938 O O . TRP A 1 115 ? 157.979 127.302 142.570 1.00 26.54 140 TRP A O 1
ATOM 949 N N . PRO A 1 116 ? 157.851 127.341 140.325 1.00 28.69 141 PRO A N 1
ATOM 950 C CA . PRO A 1 116 ? 156.436 126.941 140.350 1.00 28.69 141 PRO A CA 1
ATOM 951 C C . PRO A 1 116 ? 156.234 125.510 140.825 1.00 28.69 141 PRO A C 1
ATOM 952 O O . PRO A 1 116 ? 155.986 124.607 140.021 1.00 28.69 141 PRO A O 1
ATOM 956 N N . SER A 1 117 ? 156.336 125.300 142.129 1.00 28.69 142 SER A N 1
ATOM 957 C CA . SER A 1 117 ? 156.185 123.962 142.687 1.00 28.69 142 SER A CA 1
ATOM 958 C C . SER A 1 117 ? 154.717 123.548 142.681 1.00 28.69 142 SER A C 1
ATOM 959 O O . SER A 1 117 ? 153.865 124.300 143.167 1.00 28.69 142 SER A O 1
ATOM 962 N N . PRO A 1 118 ? 154.381 122.377 142.134 1.00 29.48 143 PRO A N 1
ATOM 963 C CA . PRO A 1 118 ? 152.979 121.928 142.166 1.00 29.48 143 PRO A CA 1
ATOM 964 C C . PRO A 1 118 ? 152.426 121.740 143.568 1.00 29.48 143 PRO A C 1
ATOM 965 O O . PRO A 1 118 ? 151.213 121.871 143.767 1.00 29.48 143 PRO A O 1
ATOM 969 N N . VAL A 1 119 ? 153.273 121.436 144.546 1.00 30.21 144 VAL A N 1
ATOM 970 C CA . VAL A 1 119 ? 152.825 121.185 145.908 1.00 30.21 144 VAL A CA 1
ATOM 971 C C . VAL A 1 119 ? 153.027 122.411 146.802 1.00 30.21 144 VAL A C 1
ATOM 972 O O . VAL A 1 119 ? 153.036 122.288 148.025 1.00 30.21 144 VAL A O 1
ATOM 976 N N . SER A 1 120 ? 153.190 123.589 146.210 1.00 27.14 145 SER A N 1
ATOM 977 C CA . SER A 1 120 ? 153.310 124.839 146.954 1.00 27.14 145 SER A CA 1
ATOM 978 C C . SER A 1 120 ? 152.438 125.906 146.301 1.00 27.14 145 SER A C 1
ATOM 979 O O . SER A 1 120 ? 152.869 127.034 146.059 1.00 27.14 145 SER A O 1
ATOM 982 N N . TRP A 1 121 ? 151.193 125.544 145.996 1.00 24.26 146 TRP A N 1
ATOM 983 C CA . TRP A 1 121 ? 150.303 126.437 145.264 1.00 24.26 146 TRP A CA 1
ATOM 984 C C . TRP A 1 121 ? 150.035 127.710 146.057 1.00 24.26 146 TRP A C 1
ATOM 985 O O . TRP A 1 121 ? 149.704 127.661 147.244 1.00 24.26 146 TRP A O 1
ATOM 996 N N . ASN A 1 122 ? 150.187 128.852 145.387 1.00 24.39 147 ASN A N 1
ATOM 997 C CA . ASN A 1 122 ? 149.983 130.190 145.936 1.00 24.39 147 ASN A CA 1
ATOM 998 C C . ASN A 1 122 ? 150.963 130.529 147.052 1.00 24.39 147 ASN A C 1
ATOM 999 O O . ASN A 1 122 ? 150.753 131.505 147.780 1.00 24.39 147 ASN A O 1
ATOM 1004 N N . TRP A 1 123 ? 152.027 129.748 147.204 1.00 23.21 148 TRP A N 1
ATOM 1005 C CA . TRP A 1 123 ? 153.146 130.053 148.084 1.00 23.21 148 TRP A CA 1
ATOM 1006 C C . TRP A 1 123 ? 154.454 129.821 147.348 1.00 23.21 148 TRP A C 1
ATOM 1007 O O . TRP A 1 123 ? 155.421 129.287 147.896 1.00 23.21 148 TRP A O 1
ATOM 1018 N N . ASN A 1 124 ? 154.486 130.210 146.077 1.00 24.68 149 ASN A N 1
ATOM 1019 C CA . ASN A 1 124 ? 155.667 130.088 145.239 1.00 24.68 149 ASN A CA 1
ATOM 1020 C C . ASN A 1 124 ? 155.874 131.404 144.507 1.00 24.68 149 ASN A C 1
ATOM 1021 O O . ASN A 1 124 ? 155.023 132.296 144.537 1.00 24.68 149 ASN A O 1
ATOM 1026 N N . SER A 1 125 ? 157.024 131.523 143.844 1.00 26.08 150 SER A N 1
ATOM 1027 C CA . SER A 1 125 ? 157.368 132.785 143.199 1.00 26.08 150 SER A CA 1
ATOM 1028 C C . SER A 1 125 ? 156.542 133.025 141.943 1.00 26.08 150 SER A C 1
ATOM 1029 O O . SER A 1 125 ? 156.388 134.174 141.519 1.00 26.08 150 SER A O 1
ATOM 1032 N N . LYS A 1 126 ? 156.011 131.965 141.331 1.00 27.20 151 LYS A N 1
ATOM 1033 C CA . LYS A 1 126 ? 155.191 132.139 140.137 1.00 27.20 151 LYS A CA 1
ATOM 1034 C C . LYS A 1 126 ? 153.803 132.667 140.481 1.00 27.20 151 LYS A C 1
ATOM 1035 O O . LYS A 1 126 ? 153.289 133.564 139.804 1.00 27.20 151 LYS A O 1
ATOM 1041 N N . ASP A 1 127 ? 153.179 132.123 141.527 1.00 26.69 152 ASP A N 1
ATOM 1042 C CA . ASP A 1 127 ? 151.805 132.490 141.850 1.00 26.69 152 ASP A CA 1
ATOM 1043 C C . ASP A 1 127 ? 151.714 133.869 142.492 1.00 26.69 152 ASP A C 1
ATOM 1044 O O . ASP A 1 127 ? 150.816 134.650 142.161 1.00 26.69 152 ASP A O 1
ATOM 1049 N N . VAL A 1 128 ? 152.623 134.185 143.415 1.00 27.22 153 VAL A N 1
ATOM 1050 C CA . VAL A 1 128 ? 152.622 135.465 144.107 1.00 27.22 153 VAL A CA 1
ATOM 1051 C C . VAL A 1 128 ? 154.025 136.050 144.053 1.00 27.22 153 VAL A C 1
ATOM 1052 O O . VAL A 1 128 ? 155.013 135.342 143.851 1.00 27.22 153 VAL A O 1
ATOM 1056 N N . GLY A 1 129 ? 154.099 137.366 144.232 1.00 27.67 154 GLY A N 1
ATOM 1057 C CA . GLY A 1 129 ? 155.363 138.056 144.319 1.00 27.67 154 GLY A CA 1
ATOM 1058 C C . GLY A 1 129 ? 155.999 138.333 142.972 1.00 27.67 154 GLY A C 1
ATOM 1059 O O . GLY A 1 129 ? 155.509 139.144 142.182 1.00 27.67 154 GLY A O 1
ATOM 1060 N N . PRO A 1 130 ? 157.131 137.677 142.698 1.00 27.08 155 PRO A N 1
ATOM 1061 C CA . PRO A 1 130 ? 157.841 137.942 141.436 1.00 27.08 155 PRO A CA 1
ATOM 1062 C C . PRO A 1 130 ? 157.045 137.584 140.196 1.00 27.08 155 PRO A C 1
ATOM 1063 O O . PRO A 1 130 ? 157.237 138.218 139.151 1.00 27.08 155 PRO A O 1
ATOM 1067 N N . HIS A 1 131 ? 156.166 136.583 140.279 1.00 27.13 156 HIS A N 1
ATOM 1068 C CA . HIS A 1 131 ? 155.457 136.038 139.119 1.00 27.13 156 HIS A CA 1
ATOM 1069 C C . HIS A 1 131 ? 156.429 135.510 138.068 1.00 27.13 156 HIS A C 1
ATOM 1070 O O . HIS A 1 131 ? 156.158 135.570 136.867 1.00 27.13 156 HIS A O 1
ATOM 1077 N N . ARG A 1 132 ? 157.566 134.983 138.517 1.00 28.77 157 ARG A N 1
ATOM 1078 C CA . ARG A 1 132 ? 158.588 134.440 137.636 1.00 28.77 157 ARG A CA 1
ATOM 1079 C C . ARG A 1 132 ? 159.074 133.110 138.189 1.00 28.77 157 ARG A C 1
ATOM 1080 O O . ARG A 1 132 ? 158.780 132.735 139.327 1.00 28.77 157 ARG A O 1
ATOM 1088 N N . ASP A 1 133 ? 159.831 132.396 137.362 1.00 30.43 158 ASP A N 1
ATOM 1089 C CA . ASP A 1 133 ? 160.574 131.212 137.788 1.00 30.43 158 ASP A CA 1
ATOM 1090 C C . ASP A 1 133 ? 162.006 131.671 138.046 1.00 30.43 158 ASP A C 1
ATOM 1091 O O . ASP A 1 133 ? 162.842 131.694 137.143 1.00 30.43 158 ASP A O 1
ATOM 1096 N N . LEU A 1 134 ? 162.283 132.052 139.295 1.00 27.07 159 LEU A N 1
ATOM 1097 C CA . LEU A 1 134 ? 163.604 132.573 139.635 1.00 27.07 159 LEU A CA 1
ATOM 1098 C C . LEU A 1 134 ? 164.681 131.508 139.467 1.00 27.07 159 LEU A C 1
ATOM 1099 O O . LEU A 1 134 ? 165.767 131.788 138.941 1.00 27.07 159 LEU A O 1
ATOM 1104 N N . VAL A 1 135 ? 164.392 130.279 139.899 1.00 28.36 160 VAL A N 1
ATOM 1105 C CA . VAL A 1 135 ? 165.363 129.195 139.782 1.00 28.36 160 VAL A CA 1
ATOM 1106 C C . VAL A 1 135 ? 165.702 128.944 138.319 1.00 28.36 160 VAL A C 1
ATOM 1107 O O . VAL A 1 135 ? 166.875 128.837 137.946 1.00 28.36 160 VAL A O 1
ATOM 1111 N N . GLY A 1 136 ? 164.679 128.878 137.465 1.00 30.39 161 GLY A N 1
ATOM 1112 C CA . GLY A 1 136 ? 164.919 128.614 136.056 1.00 30.39 161 GLY A CA 1
ATOM 1113 C C . GLY A 1 136 ? 165.675 129.730 135.359 1.00 30.39 161 GLY A C 1
ATOM 1114 O O . GLY A 1 136 ? 166.583 129.472 134.564 1.00 30.39 161 GLY A O 1
ATOM 1115 N N . GLU A 1 137 ? 165.311 130.982 135.639 1.00 32.08 162 GLU A N 1
ATOM 1116 C CA . GLU A 1 137 ? 165.989 132.108 135.004 1.00 32.08 162 GLU A CA 1
ATOM 1117 C C . GLU A 1 137 ? 167.451 132.176 135.426 1.00 32.08 162 GLU A C 1
ATOM 1118 O O . GLU A 1 137 ? 168.348 132.347 134.586 1.00 32.08 162 GLU A O 1
ATOM 1124 N N . LEU A 1 138 ? 167.714 132.029 136.728 1.00 30.31 163 LEU A N 1
ATOM 1125 C CA . LEU A 1 138 ? 169.097 132.042 137.190 1.00 30.31 163 LEU A CA 1
ATOM 1126 C C . LEU A 1 138 ? 169.878 130.870 136.615 1.00 30.31 163 LEU A C 1
ATOM 1127 O O . LEU A 1 138 ? 171.045 131.022 136.240 1.00 30.31 163 LEU A O 1
ATOM 1132 N N . GLY A 1 139 ? 169.253 129.693 136.536 1.00 31.40 164 GLY A N 1
ATOM 1133 C CA . GLY A 1 139 ? 169.936 128.546 135.967 1.00 31.40 164 GLY A CA 1
ATOM 1134 C C . GLY A 1 139 ? 170.285 128.740 134.506 1.00 31.40 164 GLY A C 1
ATOM 1135 O O . GLY A 1 139 ? 171.374 128.370 134.069 1.00 31.40 164 GLY A O 1
ATOM 1136 N N . THR A 1 140 ? 169.365 129.316 133.731 1.00 31.92 165 THR A N 1
ATOM 1137 C CA . THR A 1 140 ? 169.653 129.601 132.329 1.00 31.92 165 THR A CA 1
ATOM 1138 C C . THR A 1 140 ? 170.816 130.577 132.201 1.00 31.92 165 THR A C 1
ATOM 1139 O O . THR A 1 140 ? 171.747 130.360 131.410 1.00 31.92 165 THR A O 1
ATOM 1143 N N . ALA A 1 141 ? 170.790 131.652 132.995 1.00 32.26 166 ALA A N 1
ATOM 1144 C CA . ALA A 1 141 ? 171.860 132.643 132.926 1.00 32.26 166 ALA A CA 1
ATOM 1145 C C . ALA A 1 141 ? 173.205 132.039 133.313 1.00 32.26 166 ALA A C 1
ATOM 1146 O O . ALA A 1 141 ? 174.230 132.340 132.691 1.00 32.26 166 ALA A O 1
ATOM 1148 N N . LEU A 1 142 ? 173.222 131.184 134.339 1.00 31.88 167 LEU A N 1
ATOM 1149 C CA . LEU A 1 142 ? 174.476 130.580 134.778 1.00 31.88 167 LEU A CA 1
ATOM 1150 C C . LEU A 1 142 ? 174.979 129.544 133.781 1.00 31.88 167 LEU A C 1
ATOM 1151 O O . LEU A 1 142 ? 176.186 129.444 133.539 1.00 31.88 167 LEU A O 1
ATOM 1156 N N . ARG A 1 143 ? 174.070 128.756 133.201 1.00 34.02 168 ARG A N 1
ATOM 1157 C CA . ARG A 1 143 ? 174.469 127.735 132.241 1.00 34.02 168 ARG A CA 1
ATOM 1158 C C . ARG A 1 143 ? 175.007 128.354 130.961 1.00 34.02 168 ARG A C 1
ATOM 1159 O O . ARG A 1 143 ? 175.894 127.775 130.324 1.00 34.02 168 ARG A O 1
ATOM 1167 N N . LYS A 1 144 ? 174.483 129.518 130.564 1.00 35.64 169 LYS A N 1
ATOM 1168 C CA . LYS A 1 144 ? 175.035 130.196 129.395 1.00 35.64 169 LYS A CA 1
ATOM 1169 C C . LYS A 1 144 ? 176.498 130.574 129.602 1.00 35.64 169 LYS A C 1
ATOM 1170 O O . LYS A 1 144 ? 177.257 130.666 128.631 1.00 35.64 169 LYS A O 1
ATOM 1172 N N . ARG A 1 145 ? 176.913 130.788 130.850 1.00 35.27 170 ARG A N 1
ATOM 1173 C CA . ARG A 1 145 ? 178.281 131.169 131.174 1.00 35.27 170 ARG A CA 1
ATOM 1174 C C . ARG A 1 145 ? 179.112 130.009 131.713 1.00 35.27 170 ARG A C 1
ATOM 1175 O O . ARG A 1 145 ? 180.217 130.238 132.214 1.00 35.27 170 ARG A O 1
ATOM 1183 N N . ASN A 1 146 ? 178.600 128.779 131.632 1.00 37.50 171 ASN A N 1
ATOM 1184 C CA . ASN A 1 146 ? 179.328 127.581 132.061 1.00 37.50 171 ASN A CA 1
ATOM 1185 C C . ASN A 1 146 ? 179.689 127.635 133.545 1.00 37.50 171 ASN A C 1
ATOM 1186 O O . ASN A 1 146 ? 180.792 127.265 133.948 1.00 37.50 171 ASN A O 1
ATOM 1191 N N . ILE A 1 147 ? 178.748 128.096 134.364 1.00 34.20 172 ILE A N 1
ATOM 1192 C CA . ILE A 1 147 ? 178.904 128.128 135.814 1.00 34.20 172 ILE A CA 1
ATOM 1193 C C . ILE A 1 147 ? 178.039 127.029 136.412 1.00 34.20 172 ILE A C 1
ATOM 1194 O O . ILE A 1 147 ? 176.869 126.877 136.039 1.00 34.20 172 ILE A O 1
ATOM 1199 N N . ARG A 1 148 ? 178.614 126.256 137.329 1.00 33.31 173 ARG A N 1
ATOM 1200 C CA . ARG A 1 148 ? 177.890 125.155 137.947 1.00 33.31 173 ARG A CA 1
ATOM 1201 C C . ARG A 1 148 ? 176.762 125.672 138.834 1.00 33.31 173 ARG A C 1
ATOM 1202 O O . ARG A 1 148 ? 176.858 126.739 139.447 1.00 33.31 173 ARG A O 1
ATOM 1210 N N . TYR A 1 149 ? 175.683 124.898 138.898 1.00 29.82 174 TYR A N 1
ATOM 1211 C CA . TYR A 1 149 ? 174.456 125.308 139.564 1.00 29.82 174 TYR A CA 1
ATOM 1212 C C . TYR A 1 149 ? 174.189 124.414 140.766 1.00 29.82 174 TYR A C 1
ATOM 1213 O O . TYR A 1 149 ? 174.246 123.183 140.663 1.00 29.82 174 TYR A O 1
ATOM 1222 N N . GLY A 1 150 ? 173.902 125.036 141.898 1.00 27.78 175 GLY A N 1
ATOM 1223 C CA . GLY A 1 150 ? 173.545 124.321 143.110 1.00 27.78 175 GLY A CA 1
ATOM 1224 C C . GLY A 1 150 ? 172.221 124.830 143.644 1.00 27.78 175 GLY A C 1
ATOM 1225 O O . GLY A 1 150 ? 171.948 126.032 143.610 1.00 27.78 175 GLY A O 1
ATOM 1226 N N . LEU A 1 151 ? 171.405 123.908 144.132 1.00 27.75 176 LEU A N 1
ATOM 1227 C CA . LEU A 1 151 ? 170.089 124.225 144.664 1.00 27.75 176 LEU A CA 1
ATOM 1228 C C . LEU A 1 151 ? 170.093 123.964 146.162 1.00 27.75 176 LEU A C 1
ATOM 1229 O O . LEU A 1 151 ? 170.338 122.835 146.597 1.00 27.75 176 LEU A O 1
ATOM 1234 N N . TYR A 1 152 ? 169.853 125.011 146.944 1.00 28.50 177 TYR A N 1
ATOM 1235 C CA . TYR A 1 152 ? 169.683 124.871 148.380 1.00 28.50 177 TYR A CA 1
ATOM 1236 C C . TYR A 1 152 ? 168.230 124.528 148.667 1.00 28.50 177 TYR A C 1
ATOM 1237 O O . TYR A 1 152 ? 167.320 125.228 148.215 1.00 28.50 177 TYR A O 1
ATOM 1246 N N . HIS A 1 153 ? 168.015 123.462 149.428 1.00 28.56 178 HIS A N 1
ATOM 1247 C CA . HIS A 1 153 ? 166.675 123.034 149.801 1.00 28.56 178 HIS A CA 1
ATOM 1248 C C . HIS A 1 153 ? 166.628 122.788 151.300 1.00 28.56 178 HIS A C 1
ATOM 1249 O O . HIS A 1 153 ? 167.453 122.043 151.838 1.00 28.56 178 HIS A O 1
ATOM 1256 N N . SER A 1 154 ? 165.669 123.417 151.969 1.00 28.70 179 SER A N 1
ATOM 1257 C CA . SER A 1 154 ? 165.455 123.205 153.393 1.00 28.70 179 SER A CA 1
ATOM 1258 C C . SER A 1 154 ? 164.407 122.115 153.570 1.00 28.70 179 SER A C 1
ATOM 1259 O O . SER A 1 154 ? 163.298 122.223 153.038 1.00 28.70 179 SER A O 1
ATOM 1262 N N . LEU A 1 155 ? 164.764 121.060 154.302 1.00 31.39 180 LEU A N 1
ATOM 1263 C CA . LEU A 1 155 ? 163.828 119.962 154.510 1.00 31.39 180 LEU A CA 1
ATOM 1264 C C . LEU A 1 155 ? 162.641 120.402 155.356 1.00 31.39 180 LEU A C 1
ATOM 1265 O O . LEU A 1 155 ? 161.484 120.184 154.980 1.00 31.39 180 LEU A O 1
ATOM 1270 N N . LEU A 1 156 ? 162.903 121.032 156.497 1.00 31.66 181 LEU A N 1
ATOM 1271 C CA . LEU A 1 156 ? 161.822 121.413 157.388 1.00 31.66 181 LEU A CA 1
ATOM 1272 C C . LEU A 1 156 ? 161.205 122.742 156.965 1.00 31.66 181 LEU A C 1
ATOM 1273 O O . LEU A 1 156 ? 161.823 123.564 156.284 1.00 31.66 181 LEU A O 1
ATOM 1278 N N . GLU A 1 157 ? 159.959 122.938 157.383 1.00 30.66 182 GLU A N 1
ATOM 1279 C CA . GLU A 1 157 ? 159.287 124.225 157.305 1.00 30.66 182 GLU A CA 1
ATOM 1280 C C . GLU A 1 157 ? 158.718 124.533 158.679 1.00 30.66 182 GLU A C 1
ATOM 1281 O O . GLU A 1 157 ? 158.075 123.674 159.289 1.00 30.66 182 GLU A O 1
ATOM 1287 N N . TRP A 1 158 ? 158.962 125.752 159.162 1.00 27.30 183 TRP A N 1
ATOM 1288 C CA . TRP A 1 158 ? 158.658 126.086 160.551 1.00 27.30 183 TRP A CA 1
ATOM 1289 C C . TRP A 1 158 ? 157.189 125.854 160.881 1.00 27.30 183 TRP A C 1
ATOM 1290 O O . TRP A 1 158 ? 156.860 125.183 161.864 1.00 27.30 183 TRP A O 1
ATOM 1301 N N . PHE A 1 159 ? 156.288 126.402 160.066 1.00 27.25 184 PHE A N 1
ATOM 1302 C CA . PHE A 1 159 ? 154.878 126.474 160.421 1.00 27.25 184 PHE A CA 1
ATOM 1303 C C . PHE A 1 159 ? 153.972 125.726 159.453 1.00 27.25 184 PHE A C 1
ATOM 1304 O O . PHE A 1 159 ? 152.754 125.931 159.486 1.00 27.25 184 PHE A O 1
ATOM 1312 N N . HIS A 1 160 ? 154.521 124.879 158.596 1.00 28.60 185 HIS A N 1
ATOM 1313 C CA . HIS A 1 160 ? 153.679 124.087 157.708 1.00 28.60 185 HIS A CA 1
ATOM 1314 C C . HIS A 1 160 ? 152.825 123.132 158.535 1.00 28.60 185 HIS A C 1
ATOM 1315 O O . HIS A 1 160 ? 153.356 122.430 159.402 1.00 28.60 185 HIS A O 1
ATOM 1322 N N . PRO A 1 161 ? 151.509 123.087 158.310 1.00 29.42 186 PRO A N 1
ATOM 1323 C CA . PRO A 1 161 ? 150.647 122.255 159.169 1.00 29.42 186 PRO A CA 1
ATOM 1324 C C . PRO A 1 161 ? 151.010 120.780 159.171 1.00 29.42 186 PRO A C 1
ATOM 1325 O O . PRO A 1 161 ? 150.916 120.132 160.219 1.00 29.42 186 PRO A O 1
ATOM 1329 N N . LEU A 1 162 ? 151.424 120.227 158.030 1.00 30.90 187 LEU A N 1
ATOM 1330 C CA . LEU A 1 162 ? 151.749 118.805 157.982 1.00 30.90 187 LEU A CA 1
ATOM 1331 C C . LEU A 1 162 ? 153.042 118.502 158.731 1.00 30.90 187 LEU A C 1
ATOM 1332 O O . LEU A 1 162 ? 153.151 117.466 159.397 1.00 30.90 187 LEU A O 1
ATOM 1337 N N . TYR A 1 163 ? 154.031 119.392 158.637 1.00 32.46 188 TYR A N 1
ATOM 1338 C CA . TYR A 1 163 ? 155.252 119.208 159.414 1.00 32.46 188 TYR A CA 1
ATOM 1339 C C . TYR A 1 163 ? 154.971 119.310 160.907 1.00 32.46 188 TYR A C 1
ATOM 1340 O O . TYR A 1 163 ? 155.525 118.544 161.703 1.00 32.46 188 TYR A O 1
ATOM 1349 N N . LEU A 1 164 ? 154.113 120.252 161.306 1.00 32.31 189 LEU A N 1
ATOM 1350 C CA . LEU A 1 164 ? 153.726 120.356 162.709 1.00 32.31 189 LEU A CA 1
ATOM 1351 C C . LEU A 1 164 ? 152.987 119.107 163.169 1.00 32.31 189 LEU A C 1
ATOM 1352 O O . LEU A 1 164 ? 153.172 118.648 164.301 1.00 32.31 189 LEU A O 1
ATOM 1357 N N . LEU A 1 165 ? 152.133 118.550 162.306 1.00 34.80 190 LEU A N 1
ATOM 1358 C CA . LEU A 1 165 ? 151.427 117.320 162.646 1.00 34.80 190 LEU A CA 1
ATOM 1359 C C . LEU A 1 165 ? 152.395 116.158 162.823 1.00 34.80 190 LEU A C 1
ATOM 1360 O O . LEU A 1 165 ? 152.252 115.357 163.754 1.00 34.80 190 LEU A O 1
ATOM 1365 N N . ASP A 1 166 ? 153.385 116.047 161.935 1.00 36.54 191 ASP A N 1
ATOM 1366 C CA . ASP A 1 166 ? 154.394 115.002 162.077 1.00 36.54 191 ASP A CA 1
ATOM 1367 C C . ASP A 1 166 ? 155.201 115.184 163.357 1.00 36.54 191 ASP A C 1
ATOM 1368 O O . ASP A 1 166 ? 155.526 114.206 164.039 1.00 36.54 191 ASP A O 1
ATOM 1373 N N . LYS A 1 167 ? 155.542 116.431 163.693 1.00 37.06 192 LYS A N 1
ATOM 1374 C CA . LYS A 1 167 ? 156.282 116.690 164.924 1.00 37.06 192 LYS A CA 1
ATOM 1375 C C . LYS A 1 167 ? 155.456 116.330 166.152 1.00 37.06 192 LYS A C 1
ATOM 1376 O O . LYS A 1 167 ? 155.988 115.797 167.133 1.00 37.06 192 LYS A O 1
ATOM 1382 N N . LYS A 1 168 ? 154.154 116.620 166.119 1.00 38.88 193 LYS A N 1
ATOM 1383 C CA . LYS A 1 168 ? 153.278 116.239 167.222 1.00 38.88 193 LYS A CA 1
ATOM 1384 C C . LYS A 1 168 ? 153.217 114.725 167.377 1.00 38.88 193 LYS A C 1
ATOM 1385 O O . LYS A 1 168 ? 153.176 114.208 168.500 1.00 38.88 193 LYS A O 1
ATOM 1391 N N . ASN A 1 169 ? 153.220 113.998 166.262 1.00 39.35 194 ASN A N 1
ATOM 1392 C CA . ASN A 1 169 ? 153.167 112.543 166.266 1.00 39.35 194 ASN A CA 1
ATOM 1393 C C . ASN A 1 169 ? 154.521 111.896 166.523 1.00 39.35 194 ASN A C 1
ATOM 1394 O O . ASN A 1 169 ? 154.677 110.702 166.252 1.00 39.35 194 ASN A O 1
ATOM 1399 N N . GLY A 1 170 ? 155.499 112.644 167.028 1.00 39.32 195 GLY A N 1
ATOM 1400 C CA . GLY A 1 170 ? 156.812 112.082 167.271 1.00 39.32 195 GLY A CA 1
ATOM 1401 C C . GLY A 1 170 ? 157.576 111.705 166.026 1.00 39.32 195 GLY A C 1
ATOM 1402 O O . GLY A 1 170 ? 158.470 110.857 166.093 1.00 39.32 195 GLY A O 1
ATOM 1403 N N . PHE A 1 171 ? 157.244 112.311 164.884 1.00 38.75 196 PHE A N 1
ATOM 1404 C CA . PHE A 1 171 ? 157.868 112.006 163.596 1.00 38.75 196 PHE A CA 1
ATOM 1405 C C . PHE A 1 171 ? 157.724 110.533 163.229 1.00 38.75 196 PHE A C 1
ATOM 1406 O O . PHE A 1 171 ? 158.575 109.967 162.539 1.00 38.75 196 PHE A O 1
ATOM 1414 N N . LYS A 1 172 ? 156.642 109.903 163.687 1.00 40.97 197 LYS A N 1
ATOM 1415 C CA . LYS A 1 172 ? 156.319 108.540 163.286 1.00 40.97 197 LYS A CA 1
ATOM 1416 C C . LYS A 1 172 ? 155.555 108.508 161.970 1.00 40.97 197 LYS A C 1
ATOM 1417 O O . LYS A 1 172 ? 155.735 107.583 161.172 1.00 40.97 197 LYS A O 1
ATOM 1423 N N . THR A 1 173 ? 154.702 109.499 161.735 1.00 39.31 198 THR A N 1
ATOM 1424 C CA . THR A 1 173 ? 154.072 109.670 160.438 1.00 39.31 198 THR A CA 1
ATOM 1425 C C . THR A 1 173 ? 154.987 110.467 159.514 1.00 39.31 198 THR A C 1
ATOM 1426 O O . THR A 1 173 ? 155.912 111.154 159.954 1.00 39.31 198 THR A O 1
ATOM 1430 N N . GLN A 1 174 ? 154.721 110.365 158.216 1.00 37.74 199 GLN A N 1
ATOM 1431 C CA . GLN A 1 174 ? 155.507 111.054 157.200 1.00 37.74 199 GLN A CA 1
ATOM 1432 C C . GLN A 1 174 ? 154.598 111.779 156.220 1.00 37.74 199 GLN A C 1
ATOM 1433 O O . GLN A 1 174 ? 154.796 111.725 155.003 1.00 37.74 199 GLN A O 1
ATOM 1439 N N . HIS A 1 175 ? 153.579 112.464 156.741 1.00 37.39 200 HIS A N 1
ATOM 1440 C CA . HIS A 1 175 ? 152.659 113.201 155.879 1.00 37.39 200 HIS A CA 1
ATOM 1441 C C . HIS A 1 175 ? 153.373 114.340 155.161 1.00 37.39 200 HIS A C 1
ATOM 1442 O O . HIS A 1 175 ? 153.197 114.537 153.953 1.00 37.39 200 HIS A O 1
ATOM 1449 N N . PHE A 1 176 ? 154.191 115.097 155.894 1.00 32.95 201 PHE A N 1
ATOM 1450 C CA . PHE A 1 176 ? 154.907 116.220 155.296 1.00 32.95 201 PHE A CA 1
ATOM 1451 C C . PHE A 1 176 ? 155.915 115.749 154.254 1.00 32.95 201 PHE A C 1
ATOM 1452 O O . PHE A 1 176 ? 156.056 116.372 153.196 1.00 32.95 201 PHE A O 1
ATOM 1460 N N . VAL A 1 177 ? 156.624 114.655 154.538 1.00 35.05 202 VAL A N 1
ATOM 1461 C CA . VAL A 1 177 ? 157.647 114.165 153.619 1.00 35.05 202 VAL A CA 1
ATOM 1462 C C . VAL A 1 177 ? 157.023 113.712 152.306 1.00 35.05 202 VAL A C 1
ATOM 1463 O O . VAL A 1 177 ? 157.526 114.031 151.222 1.00 35.05 202 VAL A O 1
ATOM 1467 N N . SER A 1 178 ? 155.924 112.962 152.376 1.00 34.41 203 SER A N 1
ATOM 1468 C CA . SER A 1 178 ? 155.297 112.459 151.161 1.00 34.41 203 SER A CA 1
ATOM 1469 C C . SER A 1 178 ? 154.497 113.533 150.437 1.00 34.41 203 SER A C 1
ATOM 1470 O O . SER A 1 178 ? 154.307 113.440 149.220 1.00 34.41 203 SER A O 1
ATOM 1473 N N . ALA A 1 179 ? 154.024 114.552 151.152 1.00 32.70 204 ALA A N 1
ATOM 1474 C CA . ALA A 1 179 ? 153.226 115.593 150.519 1.00 32.70 204 ALA A CA 1
ATOM 1475 C C . ALA A 1 179 ? 154.076 116.694 149.897 1.00 32.70 204 ALA A C 1
ATOM 1476 O O . ALA A 1 179 ? 153.769 117.161 148.796 1.00 32.70 204 ALA A O 1
ATOM 1478 N N . LYS A 1 180 ? 155.134 117.128 150.579 1.00 32.47 205 LYS A N 1
ATOM 1479 C CA . LYS A 1 180 ? 155.915 118.274 150.129 1.00 32.47 205 LYS A CA 1
ATOM 1480 C C . LYS A 1 180 ? 157.365 117.935 149.823 1.00 32.47 205 LYS A C 1
ATOM 1481 O O . LYS A 1 180 ? 157.852 118.262 148.735 1.00 32.47 205 LYS A O 1
ATOM 1487 N N . THR A 1 181 ? 158.069 117.283 150.751 1.00 33.21 206 THR A N 1
ATOM 1488 C CA . THR A 1 181 ? 159.524 117.176 150.669 1.00 33.21 206 THR A CA 1
ATOM 1489 C C . THR A 1 181 ? 159.970 116.387 149.440 1.00 33.21 206 THR A C 1
ATOM 1490 O O . THR A 1 181 ? 160.660 116.919 148.561 1.00 33.21 206 THR A O 1
ATOM 1494 N N . MET A 1 182 ? 159.605 115.106 149.376 1.00 35.79 207 MET A N 1
ATOM 1495 C CA . MET A 1 182 ? 160.054 114.260 148.271 1.00 35.79 207 MET A CA 1
ATOM 1496 C C . MET A 1 182 ? 159.574 114.742 146.907 1.00 35.79 207 MET A C 1
ATOM 1497 O O . MET A 1 182 ? 160.394 114.774 145.971 1.00 35.79 207 MET A O 1
ATOM 1502 N N . PRO A 1 183 ? 158.294 115.088 146.699 1.00 32.76 208 PRO A N 1
ATOM 1503 C CA . PRO A 1 183 ? 157.912 115.609 145.376 1.00 32.76 208 PRO A CA 1
ATOM 1504 C C . PRO A 1 183 ? 158.692 116.847 144.978 1.00 32.76 208 PRO A C 1
ATOM 1505 O O . PRO A 1 183 ? 159.064 116.990 143.808 1.00 32.76 208 PRO A O 1
ATOM 1509 N N . GLU A 1 184 ? 158.979 117.736 145.931 1.00 31.88 209 GLU A N 1
ATOM 1510 C CA . GLU A 1 184 ? 159.720 118.948 145.604 1.00 31.88 209 GLU A CA 1
ATOM 1511 C C . GLU A 1 184 ? 161.168 118.639 145.254 1.00 31.88 209 GLU A C 1
ATOM 1512 O O . GLU A 1 184 ? 161.726 119.243 144.333 1.00 31.88 209 GLU A O 1
ATOM 1518 N N . LEU A 1 185 ? 161.797 117.710 145.976 1.00 32.03 210 LEU A N 1
ATOM 1519 C CA . LEU A 1 185 ? 163.162 117.324 145.633 1.00 32.03 210 LEU A CA 1
ATOM 1520 C C . LEU A 1 185 ? 163.221 116.682 144.251 1.00 32.03 210 LEU A C 1
ATOM 1521 O O . LEU A 1 185 ? 164.120 116.981 143.453 1.00 32.03 210 LEU A O 1
ATOM 1526 N N . TYR A 1 186 ? 162.262 115.805 143.947 1.00 33.78 211 TYR A N 1
ATOM 1527 C CA . TYR A 1 186 ? 162.236 115.169 142.633 1.00 33.78 211 TYR A CA 1
ATOM 1528 C C . TYR A 1 186 ? 161.995 116.188 141.527 1.00 33.78 211 TYR A C 1
ATOM 1529 O O . TYR A 1 186 ? 162.588 116.092 140.448 1.00 33.78 211 TYR A O 1
ATOM 1538 N N . ASP A 1 187 ? 161.121 117.167 141.771 1.00 33.37 212 ASP A N 1
ATOM 1539 C CA . ASP A 1 187 ? 160.886 118.213 140.782 1.00 33.37 212 ASP A CA 1
ATOM 1540 C C . ASP A 1 187 ? 162.121 119.089 140.596 1.00 33.37 212 ASP A C 1
ATOM 1541 O O . ASP A 1 187 ? 162.435 119.498 139.473 1.00 33.37 212 ASP A O 1
ATOM 1546 N N . LEU A 1 188 ? 162.828 119.389 141.687 1.00 30.74 213 LEU A N 1
ATOM 1547 C CA . LEU A 1 188 ? 164.026 120.215 141.603 1.00 30.74 213 LEU A CA 1
ATOM 1548 C C . LEU A 1 188 ? 165.166 119.493 140.902 1.00 30.74 213 LEU A C 1
ATOM 1549 O O . LEU A 1 188 ? 166.046 120.144 140.330 1.00 30.74 213 LEU A O 1
ATOM 1554 N N . VAL A 1 189 ? 165.198 118.166 140.965 1.00 33.31 214 VAL A N 1
ATOM 1555 C CA . VAL A 1 189 ? 166.248 117.416 140.280 1.00 33.31 214 VAL A CA 1
ATOM 1556 C C . VAL A 1 189 ? 165.895 117.168 138.818 1.00 33.31 214 VAL A C 1
ATOM 1557 O O . VAL A 1 189 ? 166.726 117.363 137.928 1.00 33.31 214 VAL A O 1
ATOM 1561 N N . ASN A 1 190 ? 164.659 116.741 138.546 1.00 35.15 215 ASN A N 1
ATOM 1562 C CA . ASN A 1 190 ? 164.260 116.435 137.175 1.00 35.15 215 ASN A CA 1
ATOM 1563 C C . ASN A 1 190 ? 164.307 117.675 136.291 1.00 35.15 215 ASN A C 1
ATOM 1564 O O . ASN A 1 190 ? 164.742 117.608 135.136 1.00 35.15 215 ASN A O 1
ATOM 1569 N N . SER A 1 191 ? 163.856 118.810 136.808 1.00 33.68 216 SER A N 1
ATOM 1570 C CA . SER A 1 191 ? 164.009 120.086 136.128 1.00 33.68 216 SER A CA 1
ATOM 1571 C C . SER A 1 191 ? 165.225 120.816 136.682 1.00 33.68 216 SER A C 1
ATOM 1572 O O . SER A 1 191 ? 165.653 120.572 137.811 1.00 33.68 216 SER A O 1
ATOM 1575 N N . TYR A 1 192 ? 165.808 121.677 135.849 1.00 32.29 217 TYR A N 1
ATOM 1576 C CA . TYR A 1 192 ? 166.941 122.538 136.188 1.00 32.29 217 TYR A CA 1
ATOM 1577 C C . TYR A 1 192 ? 168.252 121.769 136.324 1.00 32.29 217 TYR A C 1
ATOM 1578 O O . TYR A 1 192 ? 169.319 122.389 136.385 1.00 32.29 217 TYR A O 1
ATOM 1587 N N . LYS A 1 193 ? 168.188 120.431 136.334 1.00 34.52 218 LYS A N 1
ATOM 1588 C CA . LYS A 1 193 ? 169.336 119.523 136.361 1.00 34.52 218 LYS A CA 1
ATOM 1589 C C . LYS A 1 193 ? 170.479 120.045 137.226 1.00 34.52 218 LYS A C 1
ATOM 1590 O O . LYS A 1 193 ? 171.533 120.416 136.695 1.00 34.52 218 LYS A O 1
ATOM 1596 N N . PRO A 1 194 ? 170.314 120.101 138.546 1.00 33.81 219 PRO A N 1
ATOM 1597 C CA . PRO A 1 194 ? 171.336 120.730 139.389 1.00 33.81 219 PRO A CA 1
ATOM 1598 C C . PRO A 1 194 ? 172.659 119.980 139.363 1.00 33.81 219 PRO A C 1
ATOM 1599 O O . PRO A 1 194 ? 172.710 118.755 139.242 1.00 33.81 219 PRO A O 1
ATOM 1603 N N . ASP A 1 195 ? 173.744 120.745 139.478 1.00 32.88 220 ASP A N 1
ATOM 1604 C CA . ASP A 1 195 ? 175.062 120.169 139.700 1.00 32.88 220 ASP A CA 1
ATOM 1605 C C . ASP A 1 195 ? 175.349 119.923 141.173 1.00 32.88 220 ASP A C 1
ATOM 1606 O O . ASP A 1 195 ? 176.197 119.084 141.494 1.00 32.88 220 ASP A O 1
ATOM 1611 N N . LEU A 1 196 ? 174.664 120.628 142.070 1.00 30.49 221 LEU A N 1
ATOM 1612 C CA . LEU A 1 196 ? 174.890 120.497 143.500 1.00 30.49 221 LEU A CA 1
ATOM 1613 C C . LEU A 1 196 ? 173.560 120.572 144.233 1.00 30.49 221 LEU A C 1
ATOM 1614 O O . LEU A 1 196 ? 172.667 121.324 143.836 1.00 30.49 221 LEU A O 1
ATOM 1619 N N . ILE A 1 197 ? 173.436 119.801 145.309 1.00 30.66 222 ILE A N 1
ATOM 1620 C CA . ILE A 1 197 ? 172.279 119.861 146.194 1.00 30.66 222 ILE A CA 1
ATOM 1621 C C . ILE A 1 197 ? 172.775 120.218 147.587 1.00 30.66 222 ILE A C 1
ATOM 1622 O O . ILE A 1 197 ? 173.575 119.482 148.176 1.00 30.66 222 ILE A O 1
ATOM 1627 N N . TRP A 1 198 ? 172.301 121.343 148.110 1.00 30.61 223 TRP A N 1
ATOM 1628 C CA . TRP A 1 198 ? 172.692 121.863 149.416 1.00 30.61 223 TRP A CA 1
ATOM 1629 C C . TRP A 1 198 ? 171.490 121.684 150.340 1.00 30.61 223 TRP A C 1
ATOM 1630 O O . TRP A 1 198 ? 170.585 122.518 150.374 1.00 30.61 223 TRP A O 1
ATOM 1641 N N . SER A 1 199 ? 171.474 120.581 151.076 1.00 32.42 224 SER A N 1
ATOM 1642 C CA . SER A 1 199 ? 170.362 120.301 151.966 1.00 32.42 224 SER A CA 1
ATOM 1643 C C . SER A 1 199 ? 170.518 121.059 153.279 1.00 32.42 224 SER A C 1
ATOM 1644 O O . SER A 1 199 ? 171.628 121.383 153.708 1.00 32.42 224 SER A O 1
ATOM 1647 N N . ASP A 1 200 ? 169.386 121.357 153.906 1.00 33.08 225 ASP A N 1
ATOM 1648 C CA . ASP A 1 200 ? 169.376 122.047 155.189 1.00 33.08 225 ASP A CA 1
ATOM 1649 C C . ASP A 1 200 ? 168.066 121.725 155.896 1.00 33.08 225 ASP A C 1
ATOM 1650 O O . ASP A 1 200 ? 167.223 120.989 155.376 1.00 33.08 225 ASP A O 1
ATOM 1655 N N . GLY A 1 201 ? 167.896 122.294 157.087 1.00 34.39 226 GLY A N 1
ATOM 1656 C CA . GLY A 1 201 ? 166.688 122.089 157.861 1.00 34.39 226 GLY A CA 1
ATOM 1657 C C . GLY A 1 201 ? 166.477 120.649 158.279 1.00 34.39 226 GLY A C 1
ATOM 1658 O O . GLY A 1 201 ? 165.380 120.106 158.124 1.00 34.39 226 GLY A O 1
ATOM 1659 N N . GLU A 1 202 ? 167.524 120.018 158.805 1.00 39.44 227 GLU A N 1
ATOM 1660 C CA . GLU A 1 202 ? 167.502 118.597 159.117 1.00 39.44 227 GLU A CA 1
ATOM 1661 C C . GLU A 1 202 ? 167.799 118.280 160.576 1.00 39.44 227 GLU A C 1
ATOM 1662 O O . GLU A 1 202 ? 167.847 117.099 160.937 1.00 39.44 227 GLU A O 1
ATOM 1668 N N . TRP A 1 203 ? 167.981 119.288 161.428 1.00 39.17 228 TRP A N 1
ATOM 1669 C CA . TRP A 1 203 ? 168.430 119.054 162.795 1.00 39.17 228 TRP A CA 1
ATOM 1670 C C . TRP A 1 203 ? 167.329 118.548 163.718 1.00 39.17 228 TRP A C 1
ATOM 1671 O O . TRP A 1 203 ? 167.617 118.237 164.878 1.00 39.17 228 TRP A O 1
ATOM 1682 N N . GLU A 1 204 ? 166.085 118.462 163.248 1.00 40.72 229 GLU A N 1
ATOM 1683 C CA . GLU A 1 204 ? 164.973 118.074 164.105 1.00 40.72 229 GLU A CA 1
ATOM 1684 C C . GLU A 1 204 ? 164.551 116.620 163.947 1.00 40.72 229 GLU A C 1
ATOM 1685 O O . GLU A 1 204 ? 163.938 116.071 164.868 1.00 40.72 229 GLU A O 1
ATOM 1691 N N . CYS A 1 205 ? 164.857 115.985 162.821 1.00 40.00 230 CYS A N 1
ATOM 1692 C CA . CYS A 1 205 ? 164.343 114.654 162.544 1.00 40.00 230 CYS A CA 1
ATOM 1693 C C . CYS A 1 205 ? 165.464 113.723 162.112 1.00 40.00 230 CYS A C 1
ATOM 1694 O O . CYS A 1 205 ? 166.466 114.169 161.546 1.00 40.00 230 CYS A O 1
ATOM 1697 N N . PRO A 1 206 ? 165.318 112.424 162.363 1.00 39.45 231 PRO A N 1
ATOM 1698 C CA . PRO A 1 206 ? 166.293 111.460 161.845 1.00 39.45 231 PRO A CA 1
ATOM 1699 C C . PRO A 1 206 ? 166.195 111.328 160.333 1.00 39.45 231 PRO A C 1
ATOM 1700 O O . PRO A 1 206 ? 165.199 111.697 159.709 1.00 39.45 231 PRO A O 1
ATOM 1704 N N . ASP A 1 207 ? 167.266 110.793 159.743 1.00 41.43 232 ASP A N 1
ATOM 1705 C CA . ASP A 1 207 ? 167.293 110.585 158.300 1.00 41.43 232 ASP A CA 1
ATOM 1706 C C . ASP A 1 207 ? 166.254 109.572 157.839 1.00 41.43 232 ASP A C 1
ATOM 1707 O O . ASP A 1 207 ? 165.862 109.598 156.669 1.00 41.43 232 ASP A O 1
ATOM 1712 N N . THR A 1 208 ? 165.805 108.680 158.726 1.00 38.98 233 THR A N 1
ATOM 1713 C CA . THR A 1 208 ? 164.752 107.738 158.358 1.00 38.98 233 THR A CA 1
ATOM 1714 C C . THR A 1 208 ? 163.446 108.462 158.056 1.00 38.98 233 THR A C 1
ATOM 1715 O O . THR A 1 208 ? 162.730 108.100 157.116 1.00 38.98 233 THR A O 1
ATOM 1719 N N . TYR A 1 209 ? 163.114 109.481 158.852 1.00 36.58 234 TYR A N 1
ATOM 1720 C CA . TYR A 1 209 ? 161.899 110.251 158.607 1.00 36.58 234 TYR A CA 1
ATOM 1721 C C . TYR A 1 209 ? 161.978 111.008 157.288 1.00 36.58 234 TYR A C 1
ATOM 1722 O O . TYR A 1 209 ? 160.995 111.068 156.541 1.00 36.58 234 TYR A O 1
ATOM 1731 N N . TRP A 1 210 ? 163.138 111.589 156.984 1.00 34.40 235 TRP A N 1
ATOM 1732 C CA . TRP A 1 210 ? 163.293 112.415 155.795 1.00 34.40 235 TRP A CA 1
ATOM 1733 C C . TRP A 1 210 ? 163.425 111.608 154.512 1.00 34.40 235 TRP A C 1
ATOM 1734 O O . TRP A 1 210 ? 163.450 112.209 153.433 1.00 34.40 235 TRP A O 1
ATOM 1745 N N . ASN A 1 211 ? 163.518 110.278 154.601 1.00 37.11 236 ASN A N 1
ATOM 1746 C CA . ASN A 1 211 ? 163.664 109.411 153.430 1.00 37.11 236 ASN A CA 1
ATOM 1747 C C . ASN A 1 211 ? 164.935 109.735 152.652 1.00 37.11 236 ASN A C 1
ATOM 1748 O O . ASN A 1 211 ? 164.988 109.570 151.432 1.00 37.11 236 ASN A O 1
ATOM 1753 N N . SER A 1 212 ? 165.967 110.197 153.363 1.00 37.23 237 SER A N 1
ATOM 1754 C CA . SER A 1 212 ? 167.168 110.703 152.706 1.00 37.23 237 SER A CA 1
ATOM 1755 C C . SER A 1 212 ? 167.888 109.613 151.923 1.00 37.23 237 SER A C 1
ATOM 1756 O O . SER A 1 212 ? 168.358 109.854 150.806 1.00 37.23 237 SER A O 1
ATOM 1759 N N . THR A 1 213 ? 167.995 108.410 152.493 1.00 38.50 238 THR A N 1
ATOM 1760 C CA . THR A 1 213 ? 168.742 107.346 151.829 1.00 38.50 238 THR A CA 1
ATOM 1761 C C . THR A 1 213 ? 168.079 106.927 150.522 1.00 38.50 238 THR A C 1
ATOM 1762 O O . THR A 1 213 ? 168.764 106.694 149.521 1.00 38.50 238 THR A O 1
ATOM 1766 N N . ASN A 1 214 ? 166.748 106.832 150.507 1.00 37.53 239 ASN A N 1
ATOM 1767 C CA . ASN A 1 214 ? 166.052 106.455 149.280 1.00 37.53 239 ASN A CA 1
ATOM 1768 C C . ASN A 1 214 ? 166.207 107.519 148.200 1.00 37.53 239 ASN A C 1
ATOM 1769 O O . ASN A 1 214 ? 166.470 107.196 147.033 1.00 37.53 239 ASN A O 1
ATOM 1774 N N . PHE A 1 215 ? 166.050 108.793 148.567 1.00 33.98 240 PHE A N 1
ATOM 1775 C CA . PHE A 1 215 ? 166.215 109.860 147.587 1.00 33.98 240 PHE A CA 1
ATOM 1776 C C . PHE A 1 215 ? 167.642 109.906 147.063 1.00 33.98 240 PHE A C 1
ATOM 1777 O O . PHE A 1 215 ? 167.865 110.146 145.873 1.00 33.98 240 PHE A O 1
ATOM 1785 N N . LEU A 1 216 ? 168.625 109.681 147.936 1.00 35.64 241 LEU A N 1
ATOM 1786 C CA . LEU A 1 216 ? 170.015 109.712 147.499 1.00 35.64 241 LEU A CA 1
ATOM 1787 C C . LEU A 1 216 ? 170.339 108.527 146.599 1.00 35.64 241 LEU A C 1
ATOM 1788 O O . LEU A 1 216 ? 171.093 108.668 145.632 1.00 35.64 241 LEU A O 1
ATOM 1793 N N . SER A 1 217 ? 169.776 107.353 146.893 1.00 36.96 242 SER A N 1
ATOM 1794 C CA . SER A 1 217 ? 169.970 106.209 146.009 1.00 36.96 242 SER A CA 1
ATOM 1795 C C . SER A 1 217 ? 169.348 106.464 144.642 1.00 36.96 242 SER A C 1
ATOM 1796 O O . SER A 1 217 ? 169.949 106.143 143.610 1.00 36.96 242 SER A O 1
ATOM 1799 N N . TRP A 1 218 ? 168.148 107.054 144.611 1.00 36.20 243 TRP A N 1
ATOM 1800 C CA . TRP A 1 218 ? 167.550 107.412 143.328 1.00 36.20 243 TRP A CA 1
ATOM 1801 C C . TRP A 1 218 ? 168.401 108.436 142.588 1.00 36.20 243 TRP A C 1
ATOM 1802 O O . TRP A 1 218 ? 168.579 108.344 141.368 1.00 36.20 243 TRP A O 1
ATOM 1813 N N . LEU A 1 219 ? 168.925 109.428 143.312 1.00 36.44 244 LEU A N 1
ATOM 1814 C CA . LEU A 1 219 ? 169.740 110.465 142.691 1.00 36.44 244 LEU A CA 1
ATOM 1815 C C . LEU A 1 219 ? 171.016 109.883 142.100 1.00 36.44 244 LEU A C 1
ATOM 1816 O O . LEU A 1 219 ? 171.438 110.274 141.006 1.00 36.44 244 LEU A O 1
ATOM 1821 N N . TYR A 1 220 ? 171.643 108.946 142.807 1.00 37.59 245 TYR A N 1
ATOM 1822 C CA . TYR A 1 220 ? 172.881 108.338 142.344 1.00 37.59 245 TYR A CA 1
ATOM 1823 C C . TYR A 1 220 ? 172.661 107.233 141.319 1.00 37.59 245 TYR A C 1
ATOM 1824 O O . TYR A 1 220 ? 173.622 106.837 140.652 1.00 37.59 245 TYR A O 1
ATOM 1833 N N . ASN A 1 221 ? 171.435 106.730 141.170 1.00 39.67 246 ASN A N 1
ATOM 1834 C CA . ASN A 1 221 ? 171.169 105.600 140.288 1.00 39.67 246 ASN A CA 1
ATOM 1835 C C . ASN A 1 221 ? 170.387 105.990 139.040 1.00 39.67 246 ASN A C 1
ATOM 1836 O O . ASN A 1 221 ? 170.830 105.702 137.926 1.00 39.67 246 ASN A O 1
ATOM 1841 N N . ASP A 1 222 ? 169.227 106.635 139.189 1.00 41.06 247 ASP A N 1
ATOM 1842 C CA . ASP A 1 222 ? 168.315 106.846 138.069 1.00 41.06 247 ASP A CA 1
ATOM 1843 C C . ASP A 1 222 ? 168.028 108.320 137.804 1.00 41.06 247 ASP A C 1
ATOM 1844 O O . ASP A 1 222 ? 167.080 108.638 137.079 1.00 41.06 247 ASP A O 1
ATOM 1849 N N . SER A 1 223 ? 168.812 109.220 138.360 1.00 38.55 248 SER A N 1
ATOM 1850 C CA . SER A 1 223 ? 168.471 110.615 138.130 1.00 38.55 248 SER A CA 1
ATOM 1851 C C . SER A 1 223 ? 169.158 111.142 136.874 1.00 38.55 248 SER A C 1
ATOM 1852 O O . SER A 1 223 ? 170.157 110.575 136.422 1.00 38.55 248 SER A O 1
ATOM 1855 N N . PRO A 1 224 ? 168.638 112.216 136.273 1.00 38.05 249 PRO A N 1
ATOM 1856 C CA . PRO A 1 224 ? 169.307 112.791 135.092 1.00 38.05 249 PRO A CA 1
ATOM 1857 C C . PRO A 1 224 ? 170.685 113.359 135.383 1.00 38.05 249 PRO A C 1
ATOM 1858 O O . PRO A 1 224 ? 171.465 113.558 134.444 1.00 38.05 249 PRO A O 1
ATOM 1862 N N . VAL A 1 225 ? 171.008 113.636 136.642 1.00 39.07 250 VAL A N 1
ATOM 1863 C CA . VAL A 1 225 ? 172.298 114.195 137.019 1.00 39.07 250 VAL A CA 1
ATOM 1864 C C . VAL A 1 225 ? 173.124 113.190 137.820 1.00 39.07 250 VAL A C 1
ATOM 1865 O O . VAL A 1 225 ? 173.986 113.582 138.598 1.00 39.07 250 VAL A O 1
ATOM 1869 N N . LYS A 1 226 ? 172.887 111.893 137.613 1.00 40.35 251 LYS A N 1
ATOM 1870 C CA . LYS A 1 226 ? 173.466 110.873 138.483 1.00 40.35 251 LYS A CA 1
ATOM 1871 C C . LYS A 1 226 ? 174.990 110.893 138.473 1.00 40.35 251 LYS A C 1
ATOM 1872 O O . LYS A 1 226 ? 175.618 110.472 139.450 1.00 40.35 251 LYS A O 1
ATOM 1878 N N . ASP A 1 227 ? 175.605 111.369 137.390 1.00 43.48 252 ASP A N 1
ATOM 1879 C CA . ASP A 1 227 ? 177.065 111.328 137.296 1.00 43.48 252 ASP A CA 1
ATOM 1880 C C . ASP A 1 227 ? 177.714 112.515 138.005 1.00 43.48 252 ASP A C 1
ATOM 1881 O O . ASP A 1 227 ? 178.466 112.341 138.969 1.00 43.48 252 ASP A O 1
ATOM 1886 N N . GLU A 1 228 ? 177.441 113.728 137.533 1.00 42.04 253 GLU A N 1
ATOM 1887 C CA . GLU A 1 228 ? 178.111 114.926 138.039 1.00 42.04 253 GLU A CA 1
ATOM 1888 C C . GLU A 1 228 ? 177.201 115.695 138.998 1.00 42.04 253 GLU A C 1
ATOM 1889 O O . GLU A 1 228 ? 176.774 116.818 138.733 1.00 42.04 253 GLU A O 1
ATOM 1895 N N . VAL A 1 229 ? 176.910 115.072 140.138 1.00 37.93 254 VAL A N 1
ATOM 1896 C CA . VAL A 1 229 ? 176.128 115.711 141.191 1.00 37.93 254 VAL A CA 1
ATOM 1897 C C . VAL A 1 229 ? 176.808 115.463 142.531 1.00 37.93 254 VAL A C 1
ATOM 1898 O O . VAL A 1 229 ? 177.367 114.387 142.768 1.00 37.93 254 VAL A O 1
ATOM 1902 N N . VAL A 1 230 ? 176.794 116.478 143.391 1.00 34.71 255 VAL A N 1
ATOM 1903 C CA . VAL A 1 230 ? 177.358 116.390 144.731 1.00 34.71 255 VAL A CA 1
ATOM 1904 C C . VAL A 1 230 ? 176.322 116.901 145.721 1.00 34.71 255 VAL A C 1
ATOM 1905 O O . VAL A 1 230 ? 175.520 117.783 145.395 1.00 34.71 255 VAL A O 1
ATOM 1909 N N . VAL A 1 231 ? 176.326 116.334 146.927 1.00 34.00 256 VAL A N 1
ATOM 1910 C CA . VAL A 1 231 ? 175.421 116.748 147.988 1.00 34.00 256 VAL A CA 1
ATOM 1911 C C . VAL A 1 231 ? 176.229 116.993 149.254 1.00 34.00 256 VAL A C 1
ATOM 1912 O O . VAL A 1 231 ? 177.346 116.499 149.414 1.00 34.00 256 VAL A O 1
ATOM 1916 N N . ASN A 1 232 ? 175.648 117.776 150.157 1.00 35.07 257 ASN A N 1
ATOM 1917 C CA . ASN A 1 232 ? 176.277 118.076 151.433 1.00 35.07 257 ASN A CA 1
ATOM 1918 C C . ASN A 1 232 ? 175.835 117.044 152.471 1.00 35.07 257 ASN A C 1
ATOM 1919 O O . ASN A 1 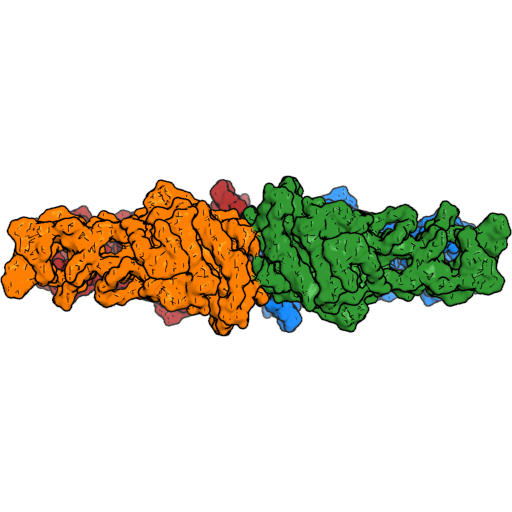232 ? 175.269 115.999 152.140 1.00 35.07 257 ASN A O 1
ATOM 1924 N N . ASP A 1 233 ? 176.104 117.322 153.744 1.00 40.63 258 ASP A N 1
ATOM 1925 C CA . ASP A 1 233 ? 175.943 116.343 154.809 1.00 40.63 258 ASP A CA 1
ATOM 1926 C C . ASP A 1 233 ? 174.696 116.560 155.659 1.00 40.63 258 ASP A C 1
ATOM 1927 O O . ASP A 1 233 ? 174.548 115.901 156.691 1.00 40.63 258 ASP A O 1
ATOM 1932 N N . ARG A 1 234 ? 173.796 117.456 155.259 1.00 37.35 259 ARG A N 1
ATOM 1933 C CA . ARG A 1 234 ? 172.654 117.821 156.096 1.00 37.35 259 ARG A CA 1
ATOM 1934 C C . ARG A 1 234 ? 171.418 117.054 155.634 1.00 37.35 259 ARG A C 1
ATOM 1935 O O . ARG A 1 234 ? 170.498 117.602 155.031 1.00 37.35 259 ARG A O 1
ATOM 1943 N N . TRP A 1 235 ? 171.389 115.761 155.957 1.00 35.05 260 TRP A N 1
ATOM 1944 C CA . TRP A 1 235 ? 170.310 114.881 155.524 1.00 35.05 260 TRP A CA 1
ATOM 1945 C C . TRP A 1 235 ? 169.572 114.227 156.685 1.00 35.05 260 TRP A C 1
ATOM 1946 O O . TRP A 1 235 ? 168.858 113.241 156.474 1.00 35.05 260 TRP A O 1
ATOM 1957 N N . GLY A 1 236 ? 169.719 114.747 157.891 1.00 40.82 261 GLY A N 1
ATOM 1958 C CA . GLY A 1 236 ? 169.028 114.197 159.038 1.00 40.82 261 GLY A CA 1
ATOM 1959 C C . GLY A 1 236 ? 169.783 114.510 160.310 1.00 40.82 261 GLY A C 1
ATOM 1960 O O . GLY A 1 236 ? 170.858 115.109 160.294 1.00 40.82 261 GLY A O 1
ATOM 1961 N N . GLN A 1 237 ? 169.187 114.091 161.421 1.00 44.73 262 GLN A N 1
ATOM 19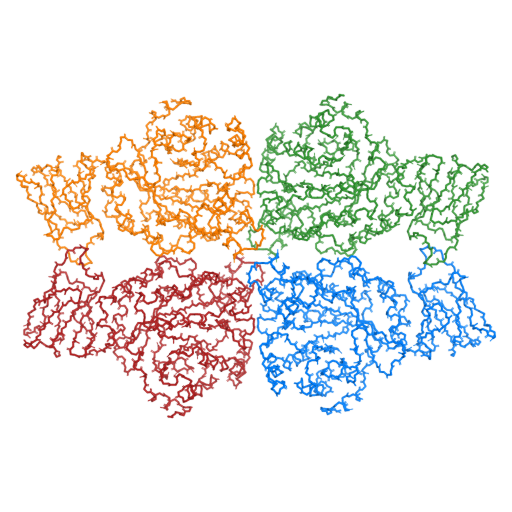62 C CA . GLN A 1 237 ? 169.838 114.245 162.714 1.00 44.73 262 GLN A CA 1
ATOM 1963 C C . GLN A 1 237 ? 171.092 113.383 162.778 1.00 44.73 262 GLN A C 1
ATOM 1964 O O . GLN A 1 237 ? 171.104 112.241 162.311 1.00 44.73 262 GLN A O 1
ATOM 1970 N N . ASN A 1 238 ? 172.155 113.947 163.352 1.00 48.77 263 ASN A N 1
ATOM 1971 C CA . ASN A 1 238 ? 173.450 113.284 163.497 1.00 48.77 263 ASN A CA 1
ATOM 1972 C C . ASN A 1 238 ? 174.049 112.875 162.154 1.00 48.77 263 ASN A C 1
ATOM 1973 O O . ASN A 1 238 ? 174.973 112.056 162.107 1.00 48.77 263 ASN A O 1
ATOM 1978 N N . CYS A 1 239 ? 173.538 113.428 161.054 1.00 47.35 264 CYS A N 1
ATOM 1979 C CA . CYS A 1 239 ? 174.089 113.169 159.733 1.00 47.35 264 CYS A CA 1
ATOM 1980 C C . CYS A 1 239 ? 175.114 114.207 159.304 1.00 47.35 264 CYS A C 1
ATOM 1981 O O . CYS A 1 239 ? 175.891 113.943 158.381 1.00 47.35 264 CYS A O 1
ATOM 1984 N N . SER A 1 240 ? 175.132 115.370 159.950 1.00 46.21 265 SER A N 1
ATOM 1985 C CA . SER A 1 240 ? 176.072 116.424 159.596 1.00 46.21 265 SER A CA 1
ATOM 1986 C C . SER A 1 240 ? 177.494 115.975 159.901 1.00 46.21 265 SER A C 1
ATOM 1987 O O . SER A 1 240 ? 177.760 115.417 160.971 1.00 46.21 265 SER A O 1
ATOM 1990 N N . CYS A 1 241 ? 178.401 116.208 158.952 1.00 46.97 266 CYS A N 1
ATOM 1991 C CA . CYS A 1 241 ? 179.821 115.904 159.087 1.00 46.97 266 CYS A CA 1
ATOM 1992 C C . CYS A 1 241 ? 180.080 114.412 159.286 1.00 46.97 266 CYS A C 1
ATOM 1993 O O . CYS A 1 241 ? 181.170 114.023 159.713 1.00 46.97 266 CYS A O 1
ATOM 1996 N N . HIS A 1 242 ? 179.091 113.564 158.986 1.00 46.39 267 HIS A N 1
ATOM 1997 C CA . HIS A 1 242 ? 179.232 112.118 159.124 1.00 46.39 267 HIS A CA 1
ATOM 1998 C C . HIS A 1 242 ? 178.818 111.374 157.858 1.00 46.39 267 HIS A C 1
ATOM 1999 O O . HIS A 1 242 ? 179.440 110.372 157.493 1.00 46.39 267 HIS A O 1
ATOM 2006 N N . HIS A 1 243 ? 177.770 111.848 157.186 1.00 45.79 268 HIS A N 1
ATOM 2007 C CA . HIS A 1 243 ? 177.210 111.178 156.019 1.00 45.79 268 HIS A CA 1
ATOM 2008 C C . HIS A 1 243 ? 176.989 112.181 154.900 1.00 45.79 268 HIS A C 1
ATOM 2009 O O . HIS A 1 243 ? 176.536 113.301 155.145 1.00 45.79 268 HIS A O 1
ATOM 2016 N N . GLY A 1 244 ? 177.295 111.775 153.670 1.00 42.45 269 GLY A N 1
ATOM 2017 C CA . GLY A 1 244 ? 177.040 112.619 152.518 1.00 42.45 269 GLY A CA 1
ATOM 2018 C C . GLY A 1 244 ? 178.205 112.724 151.557 1.00 42.45 269 GLY A C 1
ATOM 2019 O O . GLY A 1 244 ? 179.225 112.051 151.732 1.00 42.45 269 GLY A O 1
ATOM 2020 N N . GLY A 1 245 ? 178.066 113.563 150.533 1.00 38.56 270 GLY A N 1
ATOM 2021 C CA . GLY A 1 245 ? 179.133 113.766 149.574 1.00 38.56 270 GLY A CA 1
ATOM 2022 C C . GLY A 1 245 ? 180.312 114.507 150.167 1.00 38.56 270 GLY A C 1
ATOM 2023 O O . GLY A 1 245 ? 181.396 113.939 150.323 1.00 38.56 270 GLY A O 1
ATOM 2024 N N . TYR A 1 246 ? 180.112 115.776 150.503 1.00 37.06 271 TYR A N 1
ATOM 2025 C CA . TYR A 1 246 ? 181.093 116.568 151.224 1.00 37.06 271 TYR A CA 1
ATOM 2026 C C . TYR A 1 246 ? 180.484 117.029 152.541 1.00 37.06 271 TYR A C 1
ATOM 2027 O O . TYR A 1 246 ? 179.276 116.926 152.763 1.00 37.06 271 TYR A O 1
ATOM 2036 N N . TYR A 1 247 ? 181.335 117.540 153.424 1.00 42.43 272 TYR A N 1
ATOM 2037 C CA . TYR A 1 247 ? 180.943 117.876 154.788 1.00 42.43 272 TYR A CA 1
ATOM 2038 C C . TYR A 1 247 ? 180.936 119.389 154.959 1.00 42.43 272 TYR A C 1
ATOM 2039 O O . TYR A 1 247 ? 181.993 120.025 154.953 1.00 42.43 272 TYR A O 1
ATOM 2048 N N . ASN A 1 248 ? 179.744 119.965 155.114 1.00 40.75 273 ASN A N 1
ATOM 2049 C CA . ASN A 1 248 ? 179.660 121.334 155.605 1.00 40.75 273 ASN A CA 1
ATOM 2050 C C . ASN A 1 248 ? 179.878 121.388 157.110 1.00 40.75 273 ASN A C 1
ATOM 2051 O O . ASN A 1 248 ? 180.341 122.408 157.632 1.00 40.75 273 ASN A O 1
ATOM 2056 N N . CYS A 1 249 ? 179.569 120.293 157.809 1.00 47.75 274 CYS A N 1
ATOM 2057 C CA . CYS A 1 249 ? 179.600 120.215 159.265 1.00 47.75 274 CYS A CA 1
ATOM 2058 C C . CYS A 1 249 ? 178.848 121.395 159.871 1.00 47.75 274 CYS A C 1
ATOM 2059 O O . CYS A 1 249 ? 177.628 121.500 159.710 1.00 47.75 274 CYS A O 1
ATOM 2062 N N . GLU A 1 250 ? 179.549 122.287 160.559 1.00 50.13 275 GLU A N 1
ATOM 2063 C CA . GLU A 1 250 ? 178.922 123.465 161.136 1.00 50.13 275 GLU A CA 1
ATOM 2064 C C . GLU A 1 250 ? 179.087 124.663 160.209 1.00 50.13 275 GLU A C 1
ATOM 2065 O O . GLU A 1 250 ? 179.996 124.716 159.378 1.00 50.13 275 GLU A O 1
ATOM 2071 N N . ASP A 1 251 ? 178.180 125.627 160.356 1.00 48.19 276 ASP A N 1
ATOM 2072 C CA . ASP A 1 251 ? 178.263 126.851 159.572 1.00 48.19 276 ASP A CA 1
ATOM 2073 C C . ASP A 1 251 ? 179.536 127.611 159.918 1.00 48.19 276 ASP A C 1
ATOM 2074 O O . ASP A 1 251 ? 179.950 127.664 161.080 1.00 48.19 276 ASP A O 1
ATOM 2079 N N . LYS A 1 252 ? 180.154 128.208 158.897 1.00 45.35 277 LYS A N 1
ATOM 2080 C CA . LYS A 1 252 ? 181.423 128.923 159.039 1.00 45.35 277 LYS A CA 1
ATOM 2081 C C . LYS A 1 252 ? 182.483 128.028 159.681 1.00 45.35 277 LYS A C 1
ATOM 2082 O O . LYS A 1 252 ? 183.188 128.419 160.613 1.00 45.35 277 LYS A O 1
ATOM 2088 N N . PHE A 1 253 ? 182.586 126.805 159.165 1.00 47.37 278 PHE A N 1
ATOM 2089 C CA . PHE A 1 253 ? 183.495 125.810 159.720 1.00 47.37 278 PHE A CA 1
ATOM 2090 C C . PHE A 1 253 ? 184.943 126.225 159.484 1.00 47.37 278 PHE A C 1
ATOM 2091 O O . PHE A 1 253 ? 185.348 126.470 158.344 1.00 47.37 278 PHE A O 1
ATOM 2099 N N . LYS A 1 254 ? 185.727 126.285 160.558 1.00 49.04 279 LYS A N 1
ATOM 2100 C CA . LYS A 1 254 ? 187.127 126.703 160.502 1.00 49.04 279 LYS A CA 1
ATOM 2101 C C . LYS A 1 254 ? 187.981 125.639 161.179 1.00 49.04 279 LYS A C 1
ATOM 2102 O O . LYS A 1 254 ? 188.374 125.788 162.343 1.00 49.04 279 LYS A O 1
ATOM 2108 N N . PRO A 1 255 ? 188.280 124.547 160.479 1.00 50.17 280 PRO A N 1
ATOM 2109 C CA . PRO A 1 255 ? 189.100 123.491 161.081 1.00 50.17 280 PRO A CA 1
ATOM 2110 C C . PRO A 1 255 ? 190.532 123.947 161.307 1.00 50.17 280 PRO A C 1
ATOM 2111 O O . PRO A 1 255 ? 191.064 124.795 160.587 1.00 50.17 280 PRO A O 1
ATOM 2115 N N . GLN A 1 256 ? 191.157 123.367 162.331 1.00 54.44 281 GLN A N 1
ATOM 2116 C CA . GLN A 1 256 ? 192.548 123.664 162.646 1.00 54.44 281 GLN A CA 1
ATOM 2117 C C . GLN A 1 256 ? 193.514 122.755 161.899 1.00 54.44 281 GLN A C 1
ATOM 2118 O O . GLN A 1 256 ? 194.537 123.224 161.389 1.00 54.44 281 GLN A O 1
ATOM 2124 N N . SER A 1 257 ? 193.212 121.464 161.827 1.00 51.71 282 SER A N 1
ATOM 2125 C CA . SER A 1 257 ? 194.027 120.496 161.113 1.00 51.71 282 SER A CA 1
ATOM 2126 C C . SER A 1 257 ? 193.355 120.119 159.799 1.00 51.71 282 SER A C 1
ATOM 2127 O O . SER A 1 257 ? 192.214 120.496 159.523 1.00 51.71 282 SER A O 1
ATOM 2130 N N . LEU A 1 258 ? 194.082 119.363 158.987 1.00 48.38 283 LEU A N 1
ATOM 2131 C CA . LEU A 1 258 ? 193.582 118.963 157.679 1.00 48.38 283 LEU A CA 1
ATOM 2132 C C . LEU A 1 258 ? 192.533 117.868 157.833 1.00 48.38 283 LEU A C 1
ATOM 2133 O O . LEU A 1 258 ? 192.839 116.807 158.388 1.00 48.38 283 LEU A O 1
ATOM 2138 N N . PRO A 1 259 ? 191.303 118.078 157.371 1.00 47.29 284 PRO A N 1
ATOM 2139 C CA . PRO A 1 259 ? 190.304 117.006 157.426 1.00 47.29 284 PRO A CA 1
ATOM 2140 C C . PRO A 1 259 ? 190.603 115.915 156.411 1.00 47.29 284 PRO A C 1
ATOM 2141 O O . PRO A 1 259 ? 191.252 116.142 155.388 1.00 47.29 284 PRO A O 1
ATOM 2145 N N . ASP A 1 260 ? 190.114 114.714 156.708 1.00 48.58 285 ASP A N 1
ATOM 2146 C CA . ASP A 1 260 ? 190.305 113.558 155.843 1.00 48.58 285 ASP A CA 1
ATOM 2147 C C . ASP A 1 260 ? 189.186 113.383 154.825 1.00 48.58 285 ASP A C 1
ATOM 2148 O O . ASP A 1 260 ? 189.202 112.406 154.069 1.00 48.58 285 ASP A O 1
ATOM 2153 N N . HIS A 1 261 ? 188.219 114.295 154.791 1.00 43.62 286 HIS A N 1
ATOM 2154 C CA . HIS A 1 261 ? 187.109 114.237 153.854 1.00 43.62 286 HIS A CA 1
ATOM 2155 C C . HIS A 1 261 ? 186.925 115.602 153.209 1.00 43.62 286 HIS A C 1
ATOM 2156 O O . HIS A 1 261 ? 187.221 116.635 153.816 1.00 43.62 286 HIS A O 1
ATOM 2163 N N . LYS A 1 262 ? 186.449 115.597 151.965 1.00 39.26 287 LYS A N 1
ATOM 2164 C CA . LYS A 1 262 ? 186.171 116.847 151.272 1.00 39.26 287 LYS A CA 1
ATOM 2165 C C . LYS A 1 262 ? 185.132 117.650 152.042 1.00 39.26 287 LYS A C 1
ATOM 2166 O O . LYS A 1 262 ? 184.087 117.124 152.434 1.00 39.26 287 LYS A O 1
ATOM 2172 N N . TRP A 1 263 ? 185.424 118.927 152.263 1.00 38.41 288 TRP A N 1
ATOM 2173 C CA . TRP A 1 263 ? 184.569 119.776 153.074 1.00 38.41 288 TRP A CA 1
ATOM 2174 C C . TRP A 1 263 ? 184.384 121.115 152.377 1.00 38.41 288 TRP A C 1
ATOM 2175 O O . TRP A 1 263 ? 185.027 121.414 151.369 1.00 38.41 288 TRP A O 1
ATOM 2186 N N . GLU A 1 264 ? 183.481 121.922 152.926 1.00 36.78 289 GLU A N 1
ATOM 2187 C CA . GLU A 1 264 ? 183.161 123.220 152.351 1.00 36.78 289 GLU A CA 1
ATOM 2188 C C . GLU A 1 264 ? 182.888 124.200 153.479 1.00 36.78 289 GLU A C 1
ATOM 2189 O O . GLU A 1 264 ? 182.219 123.853 154.455 1.00 36.78 289 GLU A O 1
ATOM 2195 N N . MET A 1 265 ? 183.409 125.414 153.342 1.00 37.81 290 MET A N 1
ATOM 2196 C CA . MET A 1 265 ? 183.159 126.486 154.293 1.00 37.81 290 MET A CA 1
ATOM 2197 C C . MET A 1 265 ? 182.109 127.425 153.716 1.00 37.81 290 MET A C 1
ATOM 2198 O O . MET A 1 265 ? 182.290 127.966 152.620 1.00 37.81 290 MET A O 1
ATOM 2203 N N . CYS A 1 266 ? 181.016 127.611 154.447 1.00 38.20 291 CYS A N 1
ATOM 2204 C CA . CYS A 1 266 ? 179.965 128.543 154.064 1.00 38.20 291 CYS A CA 1
ATOM 2205 C C . CYS A 1 266 ? 180.028 129.750 154.989 1.00 38.20 291 CYS A C 1
ATOM 2206 O O . CYS A 1 266 ? 179.902 129.608 156.210 1.00 38.20 291 CYS A O 1
ATOM 2209 N N . THR A 1 267 ? 180.227 130.929 154.409 1.00 35.04 292 THR A N 1
ATOM 2210 C CA . THR A 1 267 ? 180.300 132.163 155.173 1.00 35.04 292 THR A CA 1
ATOM 2211 C C . THR A 1 267 ? 179.527 133.248 154.439 1.00 35.04 292 THR A C 1
ATOM 2212 O O . THR A 1 267 ? 179.328 133.186 153.224 1.00 35.04 292 THR A O 1
ATOM 2216 N N . SER A 1 268 ? 179.091 134.248 155.196 1.00 31.64 293 SER A N 1
ATOM 2217 C CA . SER A 1 268 ? 178.275 135.332 154.674 1.00 31.64 293 SER A CA 1
ATOM 2218 C C . SER A 1 268 ? 179.034 136.646 154.784 1.00 31.64 293 SER A C 1
ATOM 2219 O O . SER A 1 268 ? 179.745 136.882 155.765 1.00 31.64 293 SER A O 1
ATOM 2222 N N . ILE A 1 269 ? 178.889 137.494 153.763 1.00 31.86 294 ILE A N 1
ATOM 2223 C CA . ILE A 1 269 ? 179.491 138.823 153.812 1.00 31.86 294 ILE A CA 1
ATOM 2224 C C . ILE A 1 269 ? 178.889 139.631 154.954 1.00 31.86 294 ILE A C 1
ATOM 2225 O O . ILE A 1 269 ? 179.602 140.323 155.690 1.00 31.86 294 ILE A O 1
ATOM 2230 N N . ASP A 1 270 ? 177.572 139.556 155.121 1.00 32.92 295 ASP A N 1
ATOM 2231 C CA . ASP A 1 270 ? 176.914 140.117 156.292 1.00 32.92 295 ASP A CA 1
ATOM 2232 C C . ASP A 1 270 ? 177.108 139.163 157.465 1.00 32.92 295 ASP A C 1
ATOM 2233 O O . ASP A 1 270 ? 176.640 138.021 157.426 1.00 32.92 295 ASP A O 1
ATOM 2238 N N . LYS A 1 271 ? 177.800 139.629 158.506 1.00 34.41 296 LYS A N 1
ATOM 2239 C CA . LYS A 1 271 ? 178.174 138.750 159.607 1.00 34.41 296 LYS A CA 1
ATOM 2240 C C . LYS A 1 271 ? 176.992 138.349 160.479 1.00 34.41 296 LYS A C 1
ATOM 2241 O O . LYS A 1 271 ? 177.113 137.399 161.259 1.00 34.41 296 LYS A O 1
ATOM 2247 N N . PHE A 1 272 ? 175.859 139.041 160.372 1.00 33.78 297 PHE A N 1
ATOM 2248 C CA . PHE A 1 272 ? 174.730 138.800 161.260 1.00 33.78 297 PHE A CA 1
ATOM 2249 C C . PHE A 1 272 ? 173.480 138.322 160.532 1.00 33.78 297 PHE A C 1
ATOM 2250 O O . PHE A 1 272 ? 172.418 138.224 161.156 1.00 33.78 297 PHE A O 1
ATOM 2258 N N . SER A 1 273 ? 173.574 138.012 159.241 1.00 30.84 298 SER A N 1
ATOM 2259 C CA . SER A 1 273 ? 172.417 137.526 158.502 1.00 30.84 298 SER A CA 1
ATOM 2260 C C . SER A 1 273 ? 172.870 136.952 157.171 1.00 30.84 298 SER A C 1
ATOM 2261 O O . SER A 1 273 ? 173.726 137.531 156.500 1.00 30.84 298 SER A O 1
ATOM 2264 N N . TRP A 1 274 ? 172.294 135.808 156.803 1.00 29.88 299 TRP A N 1
ATOM 2265 C CA . TRP A 1 274 ? 172.468 135.293 155.453 1.00 29.88 299 TRP A CA 1
ATOM 2266 C C . TRP A 1 274 ? 171.548 135.997 154.466 1.00 29.88 299 TRP A C 1
ATOM 2267 O O . TRP A 1 274 ? 171.913 136.173 153.300 1.00 29.88 299 TRP A O 1
ATOM 2278 N N . GLY A 1 275 ? 170.360 136.404 154.913 1.00 28.17 300 GLY A N 1
ATOM 2279 C CA . GLY A 1 275 ? 169.487 137.196 154.079 1.00 28.17 300 GLY A CA 1
ATOM 2280 C C . GLY A 1 275 ? 169.832 138.672 154.112 1.00 28.17 300 GLY A C 1
ATOM 2281 O O . GLY A 1 275 ? 170.564 139.153 154.975 1.00 28.17 300 GLY A O 1
ATOM 2282 N N . TYR A 1 276 ? 169.286 139.401 153.144 1.00 26.56 301 TYR A N 1
ATOM 2283 C CA . TYR A 1 276 ? 169.546 140.830 153.043 1.00 26.56 301 TYR A CA 1
ATOM 2284 C C . TYR A 1 276 ? 168.921 141.584 154.211 1.00 26.56 301 TYR A C 1
ATOM 2285 O O . TYR A 1 276 ? 167.819 141.263 154.662 1.00 26.56 301 TYR A O 1
ATOM 2294 N N . ARG A 1 277 ? 169.639 142.591 154.703 1.00 29.90 302 ARG A N 1
ATOM 2295 C CA . ARG A 1 277 ? 169.152 143.476 155.753 1.00 29.90 302 ARG A CA 1
ATOM 2296 C C . ARG A 1 277 ? 169.244 144.912 155.262 1.00 29.90 302 ARG A C 1
ATOM 2297 O O . ARG A 1 277 ? 170.317 145.359 154.847 1.00 29.90 302 ARG A O 1
ATOM 2305 N N . ARG A 1 278 ? 168.121 145.631 155.315 1.00 31.28 303 ARG A N 1
ATOM 2306 C CA . ARG A 1 278 ? 168.095 147.001 154.812 1.00 31.28 303 ARG A CA 1
ATOM 2307 C C . ARG A 1 278 ? 168.972 147.930 155.642 1.00 31.28 303 ARG A C 1
ATOM 2308 O O . ARG A 1 278 ? 169.587 148.850 155.093 1.00 31.28 303 ARG A O 1
ATOM 2316 N N . ASP A 1 279 ? 169.048 147.709 156.955 1.00 33.61 304 ASP A N 1
ATOM 2317 C CA . ASP A 1 279 ? 169.811 148.564 157.854 1.00 33.61 304 ASP A CA 1
ATOM 2318 C C . ASP A 1 279 ? 171.194 147.998 158.155 1.00 33.61 304 ASP A C 1
ATOM 2319 O O . ASP A 1 279 ? 171.716 148.191 159.259 1.00 33.61 304 ASP A O 1
ATOM 2324 N N . MET A 1 280 ? 171.792 147.295 157.196 1.00 33.80 305 MET A N 1
ATOM 2325 C CA . MET A 1 280 ? 173.142 146.779 157.371 1.00 33.80 305 MET A CA 1
ATOM 2326 C C . MET A 1 280 ? 174.122 147.923 157.596 1.00 33.80 305 MET A C 1
ATOM 2327 O O . MET A 1 280 ? 174.128 148.908 156.854 1.00 33.80 305 MET A O 1
ATOM 2332 N N . ALA A 1 281 ? 174.948 147.790 158.625 1.00 34.91 306 ALA A N 1
ATOM 2333 C CA . ALA A 1 281 ? 175.982 148.770 158.909 1.00 34.91 306 ALA A CA 1
ATOM 2334 C C . ALA A 1 281 ? 177.270 148.404 158.180 1.00 34.91 306 ALA A C 1
ATOM 2335 O O . ALA A 1 281 ? 177.468 147.264 157.753 1.00 34.91 306 ALA A O 1
ATOM 2337 N N . LEU A 1 282 ? 178.148 149.397 158.031 1.00 33.70 307 LEU A N 1
ATOM 2338 C CA . LEU A 1 282 ? 179.443 149.139 157.410 1.00 33.70 307 LEU A CA 1
ATOM 2339 C C . LEU A 1 282 ? 180.291 148.207 158.265 1.00 33.70 307 LEU A C 1
ATOM 2340 O O . LEU A 1 282 ? 181.087 147.427 157.731 1.00 33.70 307 LEU A O 1
ATOM 2345 N N . SER A 1 283 ? 180.137 148.271 159.588 1.00 36.59 308 SER A N 1
ATOM 2346 C CA . SER A 1 283 ? 180.855 147.364 160.472 1.00 36.59 308 SER A CA 1
ATOM 2347 C C . SER A 1 283 ? 180.312 145.942 160.423 1.00 36.59 308 SER A C 1
ATOM 2348 O O . SER A 1 283 ? 180.993 145.024 160.890 1.00 36.59 308 SER A O 1
ATOM 2351 N N . ASP A 1 284 ? 179.113 145.738 159.875 1.00 35.61 309 ASP A N 1
ATOM 2352 C CA . ASP A 1 284 ? 178.552 144.402 159.732 1.00 35.61 309 ASP A CA 1
ATOM 2353 C C . ASP A 1 284 ? 179.034 143.691 158.476 1.00 35.61 309 ASP A C 1
ATOM 2354 O O . ASP A 1 284 ? 178.796 142.488 158.335 1.00 35.61 309 ASP A O 1
ATOM 2359 N N . VAL A 1 285 ? 179.698 144.399 157.572 1.00 33.82 310 VAL A N 1
ATOM 2360 C CA . VAL A 1 285 ? 180.167 143.827 156.317 1.00 33.82 310 VAL A CA 1
ATOM 2361 C C . VAL A 1 285 ? 181.579 143.297 156.518 1.00 33.82 310 VAL A C 1
ATOM 2362 O O . VAL A 1 285 ? 182.456 144.012 157.016 1.00 33.82 310 VAL A O 1
ATOM 2366 N N . THR A 1 286 ? 181.797 142.039 156.143 1.00 36.63 311 THR A N 1
ATOM 2367 C CA . THR A 1 286 ? 183.120 141.441 156.257 1.00 36.63 311 THR A CA 1
ATOM 2368 C C . THR A 1 286 ? 184.096 142.142 155.321 1.00 36.63 311 THR A C 1
ATOM 2369 O O . THR A 1 286 ? 183.779 142.404 154.157 1.00 36.63 311 THR A O 1
ATOM 2373 N N . GLU A 1 287 ? 185.282 142.453 155.835 1.00 41.64 312 GLU A N 1
ATOM 2374 C CA . GLU A 1 287 ? 186.297 143.112 155.028 1.00 41.64 312 GLU A CA 1
ATOM 2375 C C . GLU A 1 287 ? 186.850 142.157 153.978 1.00 41.64 312 GLU A C 1
ATOM 2376 O O . GLU A 1 287 ? 186.842 140.936 154.149 1.00 41.64 312 GLU A O 1
ATOM 2382 N N . GLU A 1 288 ? 187.341 142.751 152.887 1.00 42.74 313 GLU A N 1
ATOM 2383 C CA . GLU A 1 288 ? 187.917 142.002 151.740 1.00 42.74 313 GLU A CA 1
ATOM 2384 C C . GLU A 1 288 ? 189.194 141.280 152.184 1.00 42.74 313 GLU A C 1
ATOM 2385 O O . GLU A 1 288 ? 189.485 140.211 151.623 1.00 42.74 313 GLU A O 1
ATOM 2391 N N . SER A 1 289 ? 189.920 141.848 153.150 1.00 42.46 314 SER A N 1
ATOM 2392 C CA . SER A 1 289 ? 191.155 141.201 153.665 1.00 42.46 314 SER A CA 1
ATOM 2393 C C . SER A 1 289 ? 190.772 139.917 154.403 1.00 42.46 314 SER A C 1
ATOM 2394 O O . SER A 1 289 ? 191.465 138.904 154.224 1.00 42.46 314 SER A O 1
ATOM 2397 N N . GLU A 1 290 ? 189.699 139.978 155.197 1.00 41.87 315 GLU A N 1
ATOM 2398 C CA . GLU A 1 290 ? 189.210 138.815 155.981 1.00 41.87 315 GLU A CA 1
ATOM 2399 C C . GLU A 1 290 ? 188.586 137.782 155.037 1.00 41.87 315 GLU A C 1
ATOM 2400 O O . GLU A 1 290 ? 188.724 136.581 155.311 1.00 41.87 315 GLU A O 1
ATOM 2406 N N . ILE A 1 291 ? 187.924 138.237 153.970 1.00 38.13 316 ILE A N 1
ATOM 2407 C CA . ILE A 1 291 ? 187.288 137.300 152.997 1.00 38.13 316 ILE A CA 1
ATOM 2408 C C . ILE A 1 291 ? 188.389 136.523 152.269 1.00 38.13 316 ILE A C 1
ATOM 2409 O O . ILE A 1 291 ? 188.280 135.290 152.188 1.00 38.13 316 ILE A O 1
ATOM 2414 N N . ILE A 1 292 ? 189.404 137.230 151.765 1.00 39.87 317 ILE A N 1
ATOM 2415 C CA . ILE A 1 292 ? 190.527 136.585 151.021 1.00 39.87 317 ILE A CA 1
ATOM 2416 C C . ILE A 1 292 ? 191.299 135.662 151.970 1.00 39.87 317 ILE A C 1
ATOM 2417 O O . ILE A 1 292 ? 191.714 134.581 151.526 1.00 39.87 317 ILE A O 1
ATOM 2422 N N . SER A 1 293 ? 191.460 136.078 153.228 1.00 41.01 318 SER A N 1
ATOM 2423 C CA . SER A 1 293 ? 192.195 135.281 154.244 1.00 41.01 318 SER A CA 1
ATOM 2424 C C . SER A 1 293 ? 191.487 133.944 154.497 1.00 41.01 318 SER A C 1
ATOM 2425 O O . SER A 1 293 ? 192.174 132.913 154.479 1.00 41.01 318 SER A O 1
ATOM 2428 N N . GLU A 1 294 ? 190.168 133.967 154.719 1.00 40.17 319 GLU A N 1
ATOM 2429 C CA . GLU A 1 294 ? 189.386 132.728 154.982 1.00 40.17 319 GLU A CA 1
ATOM 2430 C C . GLU A 1 294 ? 189.431 131.817 153.752 1.00 40.17 319 GLU A C 1
ATOM 2431 O O . GLU A 1 294 ? 189.491 130.590 153.933 1.00 40.17 319 GLU A O 1
ATOM 2437 N N . LEU A 1 295 ? 189.375 132.405 152.555 1.00 37.51 320 LEU A N 1
ATOM 2438 C CA . LEU A 1 295 ? 189.399 131.620 151.294 1.00 37.51 320 LEU A CA 1
ATOM 2439 C C . LEU A 1 295 ? 190.744 130.898 151.180 1.00 37.51 320 LEU A C 1
ATOM 2440 O O . LEU A 1 295 ? 190.742 129.705 150.839 1.00 37.51 320 LEU A O 1
ATOM 2445 N N . VAL A 1 296 ? 191.839 131.609 151.461 1.00 40.43 321 VAL A N 1
ATOM 2446 C CA . VAL A 1 296 ? 193.211 131.026 151.384 1.00 40.43 321 VAL A CA 1
ATOM 2447 C C . VAL A 1 296 ? 193.333 129.890 152.407 1.00 40.43 321 VAL A C 1
ATOM 2448 O O . VAL A 1 296 ? 193.858 128.828 152.041 1.00 40.43 321 VAL A O 1
ATOM 2452 N N . GLN A 1 297 ? 192.862 130.106 153.638 1.00 41.48 322 GLN A N 1
ATOM 2453 C CA . GLN A 1 297 ? 192.940 129.061 154.654 1.00 41.48 322 GLN A CA 1
ATOM 2454 C C . GLN A 1 297 ? 192.068 127.865 154.290 1.00 41.48 322 GLN A C 1
ATOM 2455 O O . GLN A 1 297 ? 192.454 126.714 154.522 1.00 41.48 322 GLN A O 1
ATOM 2461 N N . THR A 1 298 ? 190.883 128.117 153.728 1.00 38.33 323 THR A N 1
ATOM 2462 C CA . THR A 1 298 ? 189.992 127.027 153.348 1.00 38.33 323 THR A CA 1
ATOM 2463 C C . THR A 1 298 ? 190.576 126.200 152.209 1.00 38.33 323 THR A C 1
ATOM 2464 O O . THR A 1 298 ? 190.537 124.966 152.250 1.00 38.33 323 THR A O 1
ATOM 2468 N N . VAL A 1 299 ? 191.122 126.860 151.185 1.00 39.87 324 VAL A N 1
ATOM 2469 C CA . VAL A 1 299 ? 191.686 126.129 150.053 1.00 39.87 324 VAL A CA 1
ATOM 2470 C C . VAL A 1 299 ? 192.943 125.378 150.473 1.00 39.87 324 VAL A C 1
ATOM 2471 O O . VAL A 1 299 ? 193.183 124.248 150.032 1.00 39.87 324 VAL A O 1
ATOM 2475 N N . SER A 1 300 ? 193.761 125.987 151.335 1.00 43.49 325 SER A N 1
ATOM 2476 C CA . SER A 1 300 ? 194.976 125.326 151.801 1.00 43.49 325 SER A CA 1
ATOM 2477 C C . SER A 1 300 ? 194.654 124.040 152.551 1.00 43.49 325 SER A C 1
ATOM 2478 O O . SER A 1 300 ? 195.354 123.033 152.401 1.00 43.49 325 SER A O 1
ATOM 2481 N N . LEU A 1 301 ? 193.596 124.052 153.360 1.00 42.34 326 LEU A N 1
ATOM 2482 C CA . LEU A 1 301 ? 193.185 122.888 154.130 1.00 42.34 326 LEU A CA 1
ATOM 2483 C C . LEU A 1 301 ? 192.259 121.962 153.349 1.00 42.34 326 LEU A C 1
ATOM 2484 O O . LEU A 1 301 ? 191.525 121.176 153.958 1.00 42.34 326 LEU A O 1
ATOM 2489 N N . GLY A 1 302 ? 192.282 122.034 152.022 1.00 39.32 327 GLY A N 1
ATOM 2490 C CA . GLY A 1 302 ? 191.493 121.139 151.192 1.00 39.32 327 GLY A CA 1
ATOM 2491 C C . GLY A 1 302 ? 189.994 121.326 151.276 1.00 39.32 327 GLY A C 1
ATOM 2492 O O . GLY A 1 302 ? 189.253 120.336 151.307 1.00 39.32 327 GLY A O 1
ATOM 2493 N N . GLY A 1 303 ? 189.522 122.575 151.305 1.00 36.94 328 GLY A N 1
ATOM 2494 C CA . GLY A 1 303 ? 188.107 122.850 151.379 1.00 36.94 328 GLY A CA 1
ATOM 2495 C C . GLY A 1 303 ? 187.662 123.778 150.262 1.00 36.94 328 GLY A C 1
ATOM 2496 O O . GLY A 1 303 ? 188.475 124.396 149.572 1.00 36.94 328 GLY A O 1
ATOM 2497 N N . ASN A 1 304 ? 186.346 123.855 150.096 1.00 35.23 329 ASN A N 1
ATOM 2498 C CA . ASN A 1 304 ? 185.714 124.759 149.147 1.00 35.23 329 ASN A CA 1
ATOM 2499 C C . ASN A 1 304 ? 185.184 125.968 149.904 1.00 35.23 329 ASN A C 1
ATOM 2500 O O . ASN A 1 304 ? 184.770 125.848 151.061 1.00 35.23 329 ASN A O 1
ATOM 2505 N N . TYR A 1 305 ? 185.208 127.127 149.257 1.00 33.78 330 TYR A N 1
ATOM 2506 C CA . TYR A 1 305 ? 184.802 128.383 149.874 1.00 33.78 330 TYR A CA 1
ATOM 2507 C C . TYR A 1 305 ? 183.495 128.847 149.243 1.00 33.78 330 TYR A C 1
ATOM 2508 O O . TYR A 1 305 ? 183.439 129.096 148.035 1.00 33.78 330 TYR A O 1
ATOM 2517 N N . LEU A 1 306 ? 182.451 128.960 150.059 1.00 31.91 331 LEU A N 1
ATOM 2518 C CA . LEU A 1 306 ? 181.119 129.352 149.603 1.00 31.91 331 LEU A CA 1
ATOM 2519 C C . LEU A 1 306 ? 180.755 130.669 150.283 1.00 31.91 331 LEU A C 1
ATOM 2520 O O . LEU A 1 306 ? 180.427 130.691 151.473 1.00 31.91 331 LEU A O 1
ATOM 2525 N N . LEU A 1 307 ? 180.812 131.763 149.528 1.00 30.60 332 LEU A N 1
ATOM 2526 C CA . LEU A 1 307 ? 180.540 133.098 150.045 1.00 30.60 332 LEU A CA 1
ATOM 2527 C C . LEU A 1 307 ? 179.097 133.480 149.744 1.00 30.60 332 LEU A C 1
ATOM 2528 O O . LEU A 1 307 ? 178.623 133.295 148.619 1.00 30.60 332 LEU A O 1
ATOM 2533 N N . ASN A 1 308 ? 178.407 134.017 150.745 1.00 28.06 333 ASN A N 1
ATOM 2534 C CA . ASN A 1 308 ? 176.975 134.262 150.666 1.00 28.06 333 ASN A CA 1
ATOM 2535 C C . ASN A 1 308 ? 176.674 135.745 150.492 1.00 28.06 333 ASN A C 1
ATOM 2536 O O . ASN A 1 308 ? 177.295 136.597 151.133 1.00 28.06 333 ASN A O 1
ATOM 2541 N N . ILE A 1 309 ? 175.712 136.042 149.621 1.00 26.93 334 ILE A N 1
ATOM 2542 C CA . ILE A 1 309 ? 175.167 137.383 149.461 1.00 26.93 334 ILE A CA 1
ATOM 2543 C C . ILE A 1 309 ? 173.651 137.297 149.569 1.00 26.93 334 ILE A C 1
ATOM 2544 O O . ILE A 1 309 ? 173.049 136.250 149.312 1.00 26.93 334 ILE A O 1
ATOM 2549 N N . GLY A 1 310 ? 173.034 138.405 149.964 1.00 24.25 335 GLY A N 1
ATOM 2550 C CA . GLY A 1 310 ? 171.598 138.472 150.072 1.00 24.25 335 GLY A CA 1
ATOM 2551 C C . GLY A 1 310 ? 171.009 139.566 149.206 1.00 24.25 335 GLY A C 1
ATOM 2552 O O . GLY A 1 310 ? 171.204 140.758 149.456 1.00 24.25 335 GLY A O 1
ATOM 2553 N N . PRO A 1 311 ? 170.287 139.180 148.158 1.00 24.10 336 PRO A N 1
ATOM 2554 C CA . PRO A 1 311 ? 169.644 140.178 147.299 1.00 24.10 336 PRO A CA 1
ATOM 2555 C C . PRO A 1 311 ? 168.453 140.826 147.987 1.00 24.10 336 PRO A C 1
ATOM 2556 O O . PRO A 1 311 ? 167.834 140.265 148.892 1.00 24.10 336 PRO A O 1
ATOM 2560 N N . THR A 1 312 ? 168.136 142.035 147.534 1.00 24.90 337 THR A N 1
ATOM 2561 C CA . THR A 1 312 ? 166.983 142.750 148.051 1.00 24.90 337 THR A CA 1
ATOM 2562 C C . THR A 1 312 ? 165.695 142.153 147.487 1.00 24.90 337 THR A C 1
ATOM 2563 O O . THR A 1 312 ? 165.706 141.328 146.570 1.00 24.90 337 THR A O 1
ATOM 2567 N N . LYS A 1 313 ? 164.565 142.582 148.052 1.00 26.71 338 LYS A N 1
ATOM 2568 C CA . LYS A 1 313 ? 163.273 142.108 147.570 1.00 26.71 338 LYS A CA 1
ATOM 2569 C C . LYS A 1 313 ? 162.977 142.562 146.149 1.00 26.71 338 LYS A C 1
ATOM 2570 O O . LYS A 1 313 ? 162.050 142.032 145.529 1.00 26.71 338 LYS A O 1
ATOM 2576 N N . ASP A 1 314 ? 163.734 143.521 145.623 1.00 28.99 339 ASP A N 1
ATOM 2577 C CA . ASP A 1 314 ? 163.606 143.957 144.241 1.00 28.99 339 ASP A CA 1
ATOM 2578 C C . ASP A 1 314 ? 164.546 143.218 143.299 1.00 28.99 339 ASP A C 1
ATOM 2579 O O . ASP A 1 314 ? 164.578 143.535 142.108 1.00 28.99 339 ASP A O 1
ATOM 2584 N N . GLY A 1 315 ? 165.302 142.243 143.797 1.00 27.04 340 GLY A N 1
ATOM 2585 C CA . GLY A 1 315 ? 166.216 141.502 142.951 1.00 27.04 340 GLY A CA 1
ATOM 2586 C C . GLY A 1 315 ? 167.526 142.194 142.667 1.00 27.04 340 GLY A C 1
ATOM 2587 O O . GLY A 1 315 ? 168.120 141.968 141.609 1.00 27.04 340 GLY A O 1
ATOM 2588 N N . LEU A 1 316 ? 167.999 143.035 143.580 1.00 26.08 341 LEU A N 1
ATOM 2589 C CA . LEU A 1 316 ? 169.224 143.795 143.389 1.00 26.08 341 LEU A CA 1
ATOM 2590 C C . LEU A 1 316 ? 170.294 143.333 144.367 1.00 26.08 341 LEU A C 1
ATOM 2591 O O . LEU A 1 316 ? 169.995 142.986 145.514 1.00 26.08 341 LEU A O 1
ATOM 2596 N N . ILE A 1 317 ? 171.538 143.322 143.901 1.00 27.55 342 ILE A N 1
ATOM 2597 C CA . ILE A 1 317 ? 172.702 143.079 144.743 1.00 27.55 342 ILE A CA 1
ATOM 2598 C C . ILE A 1 317 ? 173.335 144.430 145.044 1.00 27.55 342 ILE A C 1
ATOM 2599 O O . ILE A 1 317 ? 173.740 145.150 144.125 1.00 27.55 342 ILE A O 1
ATOM 2604 N N . VAL A 1 318 ? 173.410 144.781 146.324 1.00 28.08 343 VAL A N 1
ATOM 2605 C CA . VAL A 1 318 ? 173.807 146.124 146.747 1.00 28.08 343 VAL A CA 1
ATOM 2606 C C . VAL A 1 318 ? 175.264 146.379 146.380 1.00 28.08 343 VAL A C 1
ATOM 2607 O O . VAL A 1 318 ? 176.052 145.428 146.274 1.00 28.08 343 VAL A O 1
ATOM 2611 N N . PRO A 1 319 ? 175.660 147.638 146.168 1.00 29.06 344 PRO A N 1
ATOM 2612 C CA . PRO A 1 319 ? 177.027 147.913 145.693 1.00 29.06 344 PRO A CA 1
ATOM 2613 C C . PRO A 1 319 ? 178.130 147.420 146.614 1.00 29.06 344 PRO A C 1
ATOM 2614 O O . PRO A 1 319 ? 179.236 147.156 146.132 1.00 29.06 344 PRO A O 1
ATOM 2618 N N . ILE A 1 320 ? 177.883 147.301 147.920 1.00 29.17 345 ILE A N 1
ATOM 2619 C CA . ILE A 1 320 ? 178.930 146.825 148.821 1.00 29.17 345 ILE A CA 1
ATOM 2620 C C . ILE A 1 320 ? 179.223 145.345 148.575 1.00 29.17 345 ILE A C 1
ATOM 2621 O O . ILE A 1 320 ? 180.388 144.919 148.569 1.00 29.17 345 ILE A O 1
ATOM 2626 N N . PHE A 1 321 ? 178.180 144.541 148.351 1.00 29.51 346 PHE A N 1
ATOM 2627 C CA . PHE A 1 321 ? 178.383 143.136 148.013 1.00 29.51 346 PHE A CA 1
ATOM 2628 C C . PHE A 1 321 ? 179.099 142.996 146.677 1.00 29.51 346 PHE A C 1
ATOM 2629 O O . PHE A 1 321 ? 179.983 142.143 146.521 1.00 29.51 346 PHE A O 1
ATOM 2637 N N . GLN A 1 322 ? 178.725 143.827 145.701 1.00 30.79 347 GLN A N 1
ATOM 2638 C CA . GLN A 1 322 ? 179.422 143.834 144.422 1.00 30.79 347 GLN A CA 1
ATOM 2639 C C . GLN A 1 322 ? 180.890 144.190 144.601 1.00 30.79 347 GLN A C 1
ATOM 2640 O O . GLN A 1 322 ? 181.759 143.591 143.964 1.00 30.79 347 GLN A O 1
ATOM 2646 N N . GLU A 1 323 ? 181.183 145.167 145.461 1.00 32.19 348 GLU A N 1
ATOM 2647 C CA . GLU A 1 323 ? 182.568 145.556 145.699 1.00 32.19 348 GLU A CA 1
ATOM 2648 C C . GLU A 1 323 ? 183.366 144.413 146.308 1.00 32.19 348 GLU A C 1
ATOM 2649 O O . GLU A 1 323 ? 184.492 144.136 145.880 1.00 32.19 348 GLU A O 1
ATOM 2655 N N . ARG A 1 324 ? 182.796 143.731 147.304 1.00 30.99 349 ARG A N 1
ATOM 2656 C CA . ARG A 1 324 ? 183.489 142.596 147.911 1.00 30.99 349 ARG A CA 1
ATOM 2657 C C . ARG A 1 324 ? 183.743 141.493 146.887 1.00 30.99 349 ARG A C 1
ATOM 2658 O O . ARG A 1 324 ? 184.861 140.968 146.780 1.00 30.99 349 ARG A O 1
ATOM 2666 N N . LEU A 1 325 ? 182.713 141.139 146.112 1.00 31.84 350 LEU A N 1
ATOM 2667 C CA . LEU A 1 325 ? 182.854 140.070 145.130 1.00 31.84 350 LEU A CA 1
ATOM 2668 C C . LEU A 1 325 ? 183.870 140.433 144.054 1.00 31.84 350 LEU A C 1
ATOM 2669 O O . LEU A 1 325 ? 184.672 139.590 143.637 1.00 31.84 350 LEU A O 1
ATOM 2674 N N . LEU A 1 326 ? 183.856 141.685 143.594 1.00 33.10 351 LEU A N 1
ATOM 2675 C CA . LEU A 1 326 ? 184.791 142.104 142.559 1.00 33.10 351 LEU A CA 1
ATOM 2676 C C . LEU A 1 326 ? 186.215 142.190 143.087 1.00 33.10 351 LEU A C 1
ATOM 2677 O O . LEU A 1 326 ? 187.159 141.926 142.340 1.00 33.10 351 LEU A O 1
ATOM 2682 N N . ALA A 1 327 ? 186.398 142.554 144.358 1.00 33.62 352 ALA A N 1
ATOM 2683 C CA . ALA A 1 327 ? 187.734 142.507 144.944 1.00 33.62 352 ALA A CA 1
ATOM 2684 C C . ALA A 1 327 ? 188.248 141.076 145.014 1.00 33.62 352 ALA A C 1
ATOM 2685 O O . ALA A 1 327 ? 189.421 140.809 144.717 1.00 33.62 352 ALA A O 1
ATOM 2687 N N . VAL A 1 328 ? 187.361 140.144 145.368 1.00 33.41 353 VAL A N 1
ATOM 2688 C CA . VAL A 1 328 ? 187.747 138.704 145.436 1.00 33.41 353 VAL A CA 1
ATOM 2689 C C . VAL A 1 328 ? 188.117 138.240 144.023 1.00 33.41 353 VAL A C 1
ATOM 2690 O O . VAL A 1 328 ? 189.094 137.487 143.894 1.00 33.41 353 VAL A O 1
ATOM 2694 N N . GLY A 1 329 ? 187.352 138.664 143.012 1.00 34.93 354 GLY A N 1
ATOM 2695 C CA . GLY A 1 329 ? 187.656 138.290 141.640 1.00 34.93 354 GLY A CA 1
ATOM 2696 C C . GLY A 1 329 ? 188.941 138.909 141.125 1.00 34.93 354 GLY A C 1
ATOM 2697 O O . GLY A 1 329 ? 189.676 138.283 140.359 1.00 34.93 354 GLY A O 1
ATOM 2698 N N . LYS A 1 330 ? 189.224 140.150 141.524 1.00 38.05 355 LYS A N 1
ATOM 2699 C CA . LYS A 1 330 ? 190.466 140.800 141.123 1.00 38.05 355 LYS A CA 1
ATOM 2700 C C . LYS A 1 330 ? 191.667 140.091 141.736 1.00 38.05 355 LYS A C 1
ATOM 2701 O O . LYS A 1 330 ? 192.689 139.902 141.067 1.00 38.05 355 LYS A O 1
ATOM 2707 N N . TRP A 1 331 ? 191.515 139.659 142.988 1.00 39.14 356 TRP A N 1
ATOM 2708 C CA . TRP A 1 331 ? 192.603 138.918 143.674 1.00 39.14 356 TRP A CA 1
ATOM 2709 C C . TRP A 1 331 ? 192.801 137.569 142.977 1.00 39.14 356 TRP A C 1
ATOM 2710 O O . TRP A 1 331 ? 193.957 137.151 142.818 1.00 39.14 356 TRP A O 1
ATOM 2721 N N . LEU A 1 332 ? 191.700 136.921 142.587 1.00 39.14 357 LEU A N 1
ATOM 2722 C CA . LEU A 1 332 ? 191.764 135.632 141.917 1.00 39.14 357 LEU A CA 1
ATOM 2723 C C . LEU A 1 332 ? 192.329 135.727 140.508 1.00 39.14 357 LEU A C 1
ATOM 2724 O O . LEU A 1 332 ? 193.031 134.809 140.091 1.00 39.14 357 LEU A O 1
ATOM 2729 N N . SER A 1 333 ? 192.078 136.818 139.783 1.00 41.55 358 SER A N 1
ATOM 2730 C CA . SER A 1 333 ? 192.636 136.956 138.442 1.00 41.55 358 SER A CA 1
ATOM 2731 C C . SER A 1 333 ? 194.158 136.899 138.457 1.00 41.55 358 SER A C 1
ATOM 2732 O O . SER A 1 333 ? 194.775 136.571 137.438 1.00 41.55 358 SER A O 1
ATOM 2735 N N . ILE A 1 334 ? 194.775 137.209 139.592 1.00 43.28 359 ILE A N 1
ATOM 2736 C CA . ILE A 1 334 ? 196.221 137.131 139.749 1.00 43.28 359 ILE A CA 1
ATOM 2737 C C . ILE A 1 334 ? 196.648 135.804 140.367 1.00 43.28 359 ILE A C 1
ATOM 2738 O O . ILE A 1 334 ? 197.599 135.175 139.905 1.00 43.28 359 ILE A O 1
ATOM 2743 N N . ASN A 1 335 ? 195.948 135.353 141.411 1.00 43.01 360 ASN A N 1
ATOM 2744 C CA . ASN A 1 335 ? 196.390 134.201 142.189 1.00 43.01 360 ASN A CA 1
ATOM 2745 C C . ASN A 1 335 ? 195.544 132.947 141.959 1.00 43.01 360 ASN A C 1
ATOM 2746 O O . ASN A 1 335 ? 195.487 132.083 142.840 1.00 43.01 360 ASN A O 1
ATOM 2751 N N . GLY A 1 336 ? 194.893 132.826 140.801 1.00 44.82 361 GLY A N 1
ATOM 2752 C CA . GLY A 1 336 ? 194.030 131.679 140.567 1.00 44.82 361 GLY A CA 1
ATOM 2753 C C . GLY A 1 336 ? 194.778 130.369 140.428 1.00 44.82 361 GLY A C 1
ATOM 2754 O O . GLY A 1 336 ? 194.316 129.330 140.907 1.00 44.82 361 GLY A O 1
ATOM 2755 N N . GLU A 1 337 ? 195.938 130.394 139.770 1.00 50.39 362 GLU A N 1
ATOM 2756 C CA . GLU A 1 337 ? 196.674 129.160 139.524 1.00 50.39 362 GLU A CA 1
ATOM 2757 C C . GLU A 1 337 ? 197.187 128.520 140.807 1.00 50.39 362 GLU A C 1
ATOM 2758 O O . GLU A 1 337 ? 197.607 127.359 140.774 1.00 50.39 362 GLU A O 1
ATOM 2764 N N . ALA A 1 338 ? 197.165 129.241 141.924 1.00 45.98 363 ALA A N 1
ATOM 2765 C CA . ALA A 1 338 ? 197.452 128.675 143.233 1.00 45.98 363 ALA A CA 1
ATOM 2766 C C . ALA A 1 338 ? 196.202 128.191 143.954 1.00 45.98 363 ALA A C 1
ATOM 2767 O O . ALA A 1 338 ? 196.311 127.659 145.063 1.00 45.98 363 ALA A O 1
ATOM 2769 N N . ILE A 1 339 ? 195.023 128.361 143.358 1.00 42.44 364 ILE A N 1
ATOM 2770 C CA . ILE A 1 339 ? 193.768 128.044 144.028 1.00 42.44 364 ILE A CA 1
ATOM 2771 C C . ILE A 1 339 ? 192.989 127.006 143.231 1.00 42.44 364 ILE A C 1
ATOM 2772 O O . ILE A 1 339 ? 192.697 125.916 143.733 1.00 42.44 364 ILE A O 1
ATOM 2777 N N . TYR A 1 340 ? 192.648 127.338 141.989 1.00 41.00 365 TYR A N 1
ATOM 2778 C CA . TYR A 1 340 ? 191.808 126.466 141.179 1.00 41.00 365 TYR A CA 1
ATOM 2779 C C . TYR A 1 340 ? 192.531 125.165 140.853 1.00 41.00 365 TYR A C 1
ATOM 2780 O O . TYR A 1 340 ? 193.691 125.177 140.434 1.00 41.00 365 TYR A O 1
ATOM 2789 N N . ALA A 1 341 ? 191.833 124.044 141.043 1.00 43.49 366 ALA A N 1
ATOM 2790 C CA . ALA A 1 341 ? 192.356 122.712 140.734 1.00 43.49 366 ALA A CA 1
ATOM 2791 C C . ALA A 1 341 ? 193.661 122.433 141.476 1.00 43.49 366 ALA A C 1
ATOM 2792 O O . ALA A 1 341 ? 194.568 121.783 140.954 1.00 43.49 366 ALA A O 1
ATOM 2794 N N . SER A 1 342 ? 193.755 122.924 142.705 1.00 44.40 367 SER A N 1
ATOM 2795 C CA . SER A 1 342 ? 194.911 122.701 143.556 1.00 44.40 367 SER A CA 1
ATOM 2796 C C . SER A 1 342 ? 194.572 121.688 144.641 1.00 44.40 367 SER A C 1
ATOM 2797 O O . SER A 1 342 ? 193.407 121.359 144.875 1.00 44.40 367 SER A O 1
ATOM 2800 N N . LYS A 1 343 ? 195.610 121.191 145.301 1.00 49.14 368 LYS A N 1
ATOM 2801 C CA . LYS A 1 343 ? 195.458 120.235 146.383 1.00 49.14 368 LYS A CA 1
ATOM 2802 C C . LYS A 1 343 ? 196.345 120.635 147.551 1.00 49.14 368 LYS A C 1
ATOM 2803 O O . LYS A 1 343 ? 197.358 121.314 147.361 1.00 49.14 368 LYS A O 1
ATOM 2809 N N . PRO A 1 344 ? 195.976 120.251 148.772 1.00 50.15 369 PRO A N 1
ATOM 2810 C CA . PRO A 1 344 ? 196.812 120.588 149.929 1.00 50.15 369 PRO A CA 1
ATOM 2811 C C . PRO A 1 344 ? 198.183 119.934 149.846 1.00 50.15 369 PRO A C 1
ATOM 2812 O O . PRO A 1 344 ? 198.342 118.832 149.318 1.00 50.15 369 PRO A O 1
ATOM 2816 N N . TRP A 1 345 ? 199.179 120.637 150.375 1.00 56.06 370 TRP A N 1
ATOM 2817 C CA . TRP A 1 345 ? 200.545 120.143 150.437 1.00 56.06 370 TRP A CA 1
ATOM 2818 C C . TRP A 1 345 ? 200.712 119.283 151.691 1.00 56.06 370 TRP A C 1
ATOM 2819 O O . TRP A 1 345 ? 199.739 118.925 152.358 1.00 56.06 370 TRP A O 1
ATOM 2830 N N . ARG A 1 346 ? 201.956 118.938 152.025 1.00 58.82 371 ARG A N 1
ATOM 2831 C CA . ARG A 1 346 ? 202.226 118.087 153.177 1.00 58.82 371 ARG A CA 1
ATOM 2832 C C . ARG A 1 346 ? 202.290 118.853 154.492 1.00 58.82 371 ARG A C 1
ATOM 2833 O O . ARG A 1 346 ? 202.310 118.220 155.553 1.00 58.82 371 ARG A O 1
ATOM 2841 N N . VAL A 1 347 ? 202.321 120.185 154.458 1.00 58.74 372 VAL A N 1
ATOM 2842 C CA . VAL A 1 347 ? 202.407 121.010 155.658 1.00 58.74 372 VAL A CA 1
ATOM 2843 C C . VAL A 1 347 ? 201.178 121.900 155.810 1.00 58.74 372 VAL A C 1
ATOM 2844 O O . VAL A 1 347 ? 200.599 121.999 156.897 1.00 58.74 372 VAL A O 1
ATOM 2848 N N . GLN A 1 348 ? 200.793 122.588 154.734 1.00 54.98 373 GLN A N 1
ATOM 2849 C CA . GLN A 1 348 ? 199.585 123.403 154.612 1.00 54.98 373 GLN A CA 1
ATOM 2850 C C . GLN A 1 348 ? 199.661 124.726 155.368 1.00 54.98 373 GLN A C 1
ATOM 2851 O O . GLN A 1 348 ? 198.811 125.596 155.157 1.00 54.98 373 GLN A O 1
ATOM 2857 N N . TRP A 1 349 ? 200.675 124.909 156.215 1.00 58.97 374 TRP A N 1
ATOM 2858 C CA . TRP A 1 349 ? 200.943 126.208 156.821 1.00 58.97 374 TRP A CA 1
ATOM 2859 C C . TRP A 1 349 ? 202.249 126.140 157.597 1.00 58.97 374 TRP A C 1
ATOM 2860 O O . TRP A 1 349 ? 202.538 125.131 158.241 1.00 58.97 374 TRP A O 1
ATOM 2871 N N . GLU A 1 350 ? 203.020 127.223 157.541 1.00 64.15 375 GLU A N 1
ATOM 2872 C CA . GLU A 1 350 ? 204.222 127.345 158.355 1.00 64.15 375 GLU A CA 1
ATOM 2873 C C . GLU A 1 350 ? 203.824 127.697 159.782 1.00 64.15 375 GLU A C 1
ATOM 2874 O O . GLU A 1 350 ? 203.083 128.660 160.005 1.00 64.15 375 GLU A O 1
ATOM 2880 N N . LYS A 1 351 ? 204.317 126.921 160.745 1.00 68.49 376 LYS A N 1
ATOM 2881 C CA . LYS A 1 351 ? 203.992 127.118 162.150 1.00 68.49 376 LYS A CA 1
ATOM 2882 C C . LYS A 1 351 ? 204.912 128.125 162.830 1.00 68.49 376 LYS A C 1
ATOM 2883 O O . LYS A 1 351 ? 204.757 128.379 164.030 1.00 68.49 376 LYS A O 1
ATOM 2885 N N . ASN A 1 352 ? 205.860 128.705 162.094 1.00 70.46 377 ASN A N 1
ATOM 2886 C CA . ASN A 1 352 ? 206.804 129.646 162.683 1.00 70.46 377 ASN A CA 1
ATOM 2887 C C . ASN A 1 352 ? 206.987 130.937 161.899 1.00 70.46 377 ASN A C 1
ATOM 2888 O O . ASN A 1 352 ? 207.824 131.751 162.300 1.00 70.46 377 ASN A O 1
ATOM 2890 N N . THR A 1 353 ? 206.256 131.163 160.812 1.00 68.40 378 THR A N 1
ATOM 2891 C CA . THR A 1 353 ? 206.444 132.350 159.987 1.00 68.40 378 THR A CA 1
ATOM 2892 C C . THR A 1 353 ? 205.174 133.202 160.008 1.00 68.40 378 THR A C 1
ATOM 2893 O O . THR A 1 353 ? 204.218 132.920 160.736 1.00 68.40 378 THR A O 1
ATOM 2897 N N . THR A 1 354 ? 205.173 134.252 159.187 1.00 64.85 379 THR A N 1
ATOM 2898 C CA . THR A 1 354 ? 204.104 135.251 159.187 1.00 64.85 379 THR A CA 1
ATOM 2899 C C . THR A 1 354 ? 202.937 134.756 158.334 1.00 64.85 379 THR A C 1
ATOM 2900 O O . THR A 1 354 ? 202.714 135.203 157.206 1.00 64.85 379 THR A O 1
ATOM 2904 N N . SER A 1 355 ? 202.175 133.823 158.904 1.00 60.00 380 SER A N 1
ATOM 2905 C CA . SER A 1 355 ? 200.906 133.349 158.346 1.00 60.00 380 SER A CA 1
ATOM 2906 C C . SER A 1 355 ? 201.042 132.956 156.873 1.00 60.00 380 SER A C 1
ATOM 2907 O O . SER A 1 355 ? 200.462 133.572 155.978 1.00 60.00 380 SER A O 1
ATOM 2910 N N . VAL A 1 356 ? 201.832 131.915 156.634 1.00 55.29 381 VAL A N 1
ATOM 2911 C CA . VAL A 1 356 ? 202.044 131.377 155.295 1.00 55.29 381 VAL A CA 1
ATOM 2912 C C . VAL A 1 356 ? 201.266 130.075 155.170 1.00 55.29 381 VAL A C 1
ATOM 2913 O O . VAL A 1 356 ? 201.362 129.202 156.040 1.00 55.29 381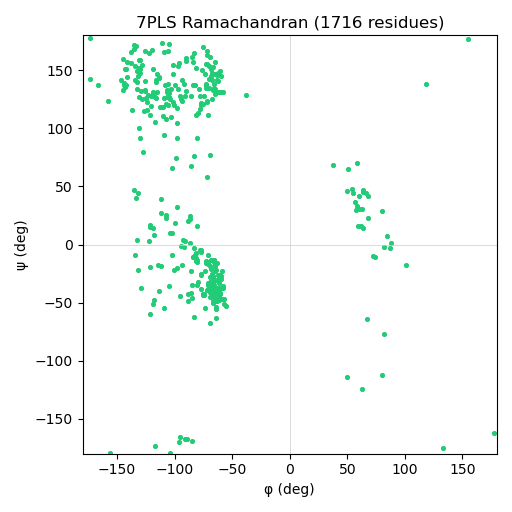 VAL A O 1
ATOM 2917 N N . TRP A 1 357 ? 200.491 129.945 154.095 1.00 49.20 382 TRP A N 1
ATOM 2918 C CA . TRP A 1 357 ? 199.699 128.756 153.824 1.00 49.20 382 TRP A CA 1
ATOM 2919 C C . TRP A 1 357 ? 200.161 128.135 152.514 1.00 49.20 382 TRP A C 1
ATOM 2920 O O . TRP A 1 357 ? 200.665 128.828 151.629 1.00 49.20 382 TRP A O 1
ATOM 2931 N N . TYR A 1 358 ? 200.006 126.820 152.394 1.00 53.99 383 TYR A N 1
ATOM 2932 C CA . TYR A 1 358 ? 200.595 126.074 151.291 1.00 53.99 383 TYR A CA 1
ATOM 2933 C C . TYR A 1 358 ? 199.521 125.403 150.449 1.00 53.99 383 TYR A C 1
ATOM 2934 O O . TYR A 1 358 ? 198.628 124.738 150.982 1.00 53.99 383 TYR A O 1
ATOM 2943 N N . THR A 1 359 ? 199.619 125.581 149.135 1.00 49.52 384 THR A N 1
ATOM 2944 C CA . THR A 1 359 ? 198.883 124.788 148.166 1.00 49.52 384 THR A CA 1
ATOM 2945 C C . THR A 1 359 ? 199.881 124.123 147.228 1.00 49.52 384 THR A C 1
ATOM 2946 O O . THR A 1 359 ? 201.054 124.497 147.174 1.00 49.52 384 THR A O 1
ATOM 2950 N N . SER A 1 360 ? 199.417 123.121 146.489 1.00 50.31 385 SER A N 1
ATOM 2951 C CA . SER A 1 360 ? 200.284 122.429 145.548 1.00 50.31 385 SER A CA 1
ATOM 2952 C C . SER A 1 360 ? 199.506 122.078 144.292 1.00 50.31 385 SER A C 1
ATOM 2953 O O . SER A 1 360 ? 198.361 121.627 144.365 1.00 50.31 385 SER A O 1
ATOM 2956 N N . LYS A 1 361 ? 200.138 122.290 143.140 1.00 53.78 386 LYS A N 1
ATOM 2957 C CA . LYS A 1 361 ? 199.562 121.908 141.854 1.00 53.78 386 LYS A CA 1
ATOM 2958 C C . LYS A 1 361 ? 200.666 121.274 141.022 1.00 53.78 386 LYS A C 1
ATOM 2959 O O . LYS A 1 361 ? 201.639 121.947 140.665 1.00 53.78 386 LYS A O 1
ATOM 2965 N N . GLY A 1 362 ? 200.514 119.994 140.710 1.00 56.66 387 GLY A N 1
ATOM 2966 C CA . GLY A 1 362 ? 201.553 119.289 139.977 1.00 56.66 387 GLY A CA 1
ATOM 2967 C C . GLY A 1 362 ? 202.834 119.253 140.786 1.00 56.66 387 GLY A C 1
ATOM 2968 O O . GLY A 1 362 ? 202.861 118.787 141.932 1.00 56.66 387 GLY A O 1
ATOM 2969 N N . SER A 1 363 ? 203.918 119.744 140.191 1.00 58.47 388 SER A N 1
ATOM 2970 C CA . SER A 1 363 ? 205.196 119.865 140.875 1.00 58.47 388 SER A CA 1
ATOM 2971 C C . SER A 1 363 ? 205.412 121.244 141.482 1.00 58.47 388 SER A C 1
ATOM 2972 O O . SER A 1 363 ? 206.447 121.473 142.114 1.00 58.47 388 SER A O 1
ATOM 2975 N N . ALA A 1 364 ? 204.465 122.163 141.309 1.00 54.50 389 ALA A N 1
ATOM 2976 C CA . ALA A 1 364 ? 204.599 123.519 141.818 1.00 54.50 389 ALA A CA 1
ATOM 2977 C C . ALA A 1 364 ? 203.999 123.628 143.212 1.00 54.50 389 ALA A C 1
ATOM 2978 O O . ALA A 1 364 ? 202.930 123.075 143.490 1.00 54.50 389 ALA A O 1
ATOM 2980 N N . VAL A 1 365 ? 204.694 124.350 144.087 1.00 52.85 390 VAL A N 1
ATOM 2981 C CA . VAL A 1 365 ? 204.245 124.590 145.453 1.00 52.85 390 VAL A CA 1
ATOM 2982 C C . VAL A 1 365 ? 204.024 126.085 145.623 1.00 52.85 390 VAL A C 1
ATOM 2983 O O . VAL A 1 365 ? 204.919 126.886 145.335 1.00 52.85 390 VAL A O 1
ATOM 2987 N N . TYR A 1 366 ? 202.840 126.463 146.085 1.00 50.10 391 TYR A N 1
ATOM 2988 C CA . TYR A 1 366 ? 202.479 127.861 146.254 1.00 50.10 391 TYR A CA 1
ATOM 2989 C C . TYR A 1 366 ? 202.407 128.191 147.736 1.00 50.10 391 TYR A C 1
ATOM 2990 O O . TYR A 1 366 ? 201.707 127.514 148.496 1.00 50.10 391 TYR A O 1
ATOM 2999 N N . ALA A 1 367 ? 203.138 129.224 148.136 1.00 50.63 392 ALA A N 1
ATOM 3000 C CA . ALA A 1 367 ? 203.100 129.758 149.491 1.00 50.63 392 ALA A CA 1
ATOM 3001 C C . ALA A 1 367 ? 202.361 131.088 149.438 1.00 50.63 392 ALA A C 1
ATOM 3002 O O . ALA A 1 367 ? 202.879 132.071 148.902 1.00 50.63 392 ALA A O 1
ATOM 3004 N N . ILE A 1 368 ? 201.147 131.110 149.969 1.00 49.78 393 ILE A N 1
ATOM 3005 C CA . ILE A 1 368 ? 200.332 132.314 150.024 1.00 49.78 393 ILE A CA 1
ATOM 3006 C C . ILE A 1 368 ? 200.494 132.915 151.410 1.00 49.78 393 ILE A C 1
ATOM 3007 O O . ILE A 1 368 ? 200.154 132.280 152.415 1.00 49.78 393 ILE A O 1
ATOM 3012 N N . PHE A 1 369 ? 201.035 134.126 151.471 1.00 52.07 394 PHE A N 1
ATOM 3013 C CA . PHE A 1 369 ? 201.235 134.819 152.733 1.00 52.07 394 PHE A CA 1
ATOM 3014 C C . PHE A 1 369 ? 200.383 136.078 152.765 1.00 52.07 394 PHE A C 1
ATOM 3015 O O . PHE A 1 369 ? 200.238 136.776 151.754 1.00 52.07 394 PHE A O 1
ATOM 3023 N N . LEU A 1 370 ? 199.804 136.342 153.936 1.00 52.69 395 LEU A N 1
ATOM 3024 C CA . LEU A 1 370 ? 198.874 137.440 154.138 1.00 52.69 395 LEU A CA 1
ATOM 3025 C C . LEU A 1 370 ? 199.507 138.635 154.835 1.00 52.69 395 LEU A C 1
ATOM 3026 O O . LEU A 1 370 ? 198.871 139.691 154.917 1.00 52.69 395 LEU A O 1
ATOM 3031 N N . HIS A 1 371 ? 200.730 138.496 155.336 1.00 60.24 396 HIS A N 1
ATOM 3032 C CA . HIS A 1 371 ? 201.438 139.576 156.010 1.00 60.24 396 HIS A CA 1
ATOM 3033 C C . HIS A 1 371 ? 202.770 139.797 155.311 1.00 60.24 396 HIS A C 1
ATOM 3034 O O . HIS A 1 371 ? 203.579 138.870 155.202 1.00 60.24 396 HIS A O 1
ATOM 3041 N N . TRP A 1 372 ? 202.995 141.018 154.841 1.00 60.96 397 TRP A N 1
ATOM 3042 C CA . TRP A 1 372 ? 204.260 141.359 154.206 1.00 60.96 397 TRP A CA 1
ATOM 3043 C C . TRP A 1 372 ? 205.325 141.562 155.276 1.00 60.96 397 TRP A C 1
ATOM 3044 O O . TRP A 1 372 ? 205.142 142.404 156.163 1.00 60.96 397 TRP A O 1
ATOM 3055 N N . PRO A 1 373 ? 206.430 140.818 155.244 1.00 64.69 398 PRO A N 1
ATOM 3056 C CA . PRO A 1 373 ? 207.464 140.995 156.270 1.00 64.69 398 PRO A CA 1
ATOM 3057 C C . PRO A 1 373 ? 208.054 142.397 156.227 1.00 64.69 398 PRO A C 1
ATOM 3058 O O . PRO A 1 373 ? 208.273 142.967 155.156 1.00 64.69 398 PRO A O 1
ATOM 3062 N N . GLU A 1 374 ? 208.309 142.951 157.414 1.00 67.84 399 GLU A N 1
ATOM 3063 C CA . GLU A 1 374 ? 208.856 144.301 157.498 1.00 67.84 399 GLU A CA 1
ATOM 3064 C C . GLU A 1 374 ? 210.266 144.364 156.925 1.00 67.84 399 GLU A C 1
ATOM 3065 O O . GLU A 1 374 ? 210.636 145.349 156.277 1.00 67.84 399 GLU A O 1
ATOM 3067 N N . ASN A 1 375 ? 211.064 143.323 157.152 1.00 68.49 400 ASN A N 1
ATOM 3068 C CA . ASN A 1 375 ? 212.450 143.306 156.705 1.00 68.49 400 ASN A CA 1
ATOM 3069 C C . ASN A 1 375 ? 212.600 142.909 155.240 1.00 68.49 400 ASN A C 1
ATOM 3070 O O . ASN A 1 375 ? 213.701 143.031 154.693 1.00 68.49 400 ASN A O 1
ATOM 3075 N N . GLY A 1 376 ? 211.527 142.459 154.590 1.00 68.23 401 GLY A N 1
ATOM 3076 C CA . GLY A 1 376 ? 211.527 142.227 153.161 1.00 68.23 401 GLY A CA 1
ATOM 3077 C C . GLY A 1 376 ? 211.979 140.857 152.703 1.00 68.23 401 GLY A C 1
ATOM 3078 O O . GLY A 1 376 ? 212.021 140.615 151.490 1.00 68.23 401 GLY A O 1
ATOM 3079 N N . VAL A 1 377 ? 212.317 139.955 153.619 1.00 68.20 402 VAL A N 1
ATOM 3080 C CA . VAL A 1 377 ? 212.728 138.597 153.281 1.00 68.20 402 VAL A CA 1
ATOM 3081 C C . VAL A 1 377 ? 211.741 137.623 153.906 1.00 68.20 402 VAL A C 1
ATOM 3082 O O . VAL A 1 377 ? 211.445 137.710 155.103 1.00 68.20 402 VAL A O 1
ATOM 3086 N N . LEU A 1 378 ? 211.233 136.703 153.091 1.00 67.37 403 LEU A N 1
ATOM 3087 C CA . LEU A 1 378 ? 210.274 135.704 153.538 1.00 67.37 403 LEU A CA 1
ATOM 3088 C C . LEU A 1 378 ? 211.001 134.421 153.914 1.00 67.37 403 LEU A C 1
ATOM 3089 O O . LEU A 1 378 ? 211.754 133.866 153.109 1.00 67.37 403 LEU A O 1
ATOM 3094 N N . ASN A 1 379 ? 210.777 133.954 155.137 1.00 70.04 404 ASN A N 1
ATOM 3095 C CA . ASN A 1 379 ? 211.387 132.728 155.630 1.00 70.04 404 ASN A CA 1
ATOM 3096 C C . ASN A 1 379 ? 210.422 131.566 155.433 1.00 70.04 404 ASN A C 1
ATOM 3097 O O . ASN A 1 379 ? 209.259 131.644 155.838 1.00 70.04 404 ASN A O 1
ATOM 3102 N N . LEU A 1 380 ? 210.908 130.497 154.805 1.00 67.88 405 LEU A N 1
ATOM 3103 C CA . LEU A 1 380 ? 210.115 129.304 154.512 1.00 67.88 405 LEU A CA 1
ATOM 3104 C C . LEU A 1 380 ? 210.912 128.085 154.968 1.00 67.88 405 LEU A C 1
ATOM 3105 O O . LEU A 1 380 ? 211.821 127.633 154.267 1.00 67.88 405 LEU A O 1
ATOM 3110 N N . GLU A 1 381 ? 210.569 127.555 156.143 1.00 70.66 406 GLU A N 1
ATOM 3111 C CA . GLU A 1 381 ? 211.305 126.422 156.694 1.00 70.66 406 GLU A CA 1
ATOM 3112 C C . GLU A 1 381 ? 210.934 125.110 156.012 1.00 70.66 406 GLU A C 1
ATOM 3113 O O . GLU A 1 381 ? 211.800 124.255 155.795 1.00 70.66 406 GLU A O 1
ATOM 3119 N N . SER A 1 382 ? 209.656 124.932 155.677 1.00 67.72 407 SER A N 1
ATOM 3120 C CA . SER A 1 382 ? 209.183 123.643 155.174 1.00 67.72 407 SER A CA 1
ATOM 3121 C C . SER A 1 382 ? 209.795 123.226 153.840 1.00 67.72 407 SER A C 1
ATOM 3122 O O . SER A 1 382 ? 210.230 122.067 153.729 1.00 67.72 407 SER A O 1
ATOM 3125 N N . PRO A 1 383 ? 209.845 124.068 152.801 1.00 67.63 408 PRO A N 1
ATOM 3126 C CA . PRO A 1 383 ? 210.292 123.575 151.491 1.00 67.63 408 PRO A CA 1
ATOM 3127 C C . PRO A 1 383 ? 211.738 123.099 151.511 1.00 67.63 408 PRO A C 1
ATOM 3128 O O . PRO A 1 383 ? 212.586 123.648 152.218 1.00 67.63 408 PRO A O 1
ATOM 3132 N N . ILE A 1 384 ? 212.010 122.066 150.720 1.00 71.54 409 ILE A N 1
ATOM 3133 C CA . ILE A 1 384 ? 213.355 121.538 150.523 1.00 71.54 409 ILE A CA 1
ATOM 3134 C C . ILE A 1 384 ? 213.820 121.968 149.140 1.00 71.54 409 ILE A C 1
ATOM 3135 O O . ILE A 1 384 ? 213.193 121.623 148.131 1.00 71.54 409 ILE A O 1
ATOM 3140 N N . THR A 1 385 ? 214.917 122.717 149.092 1.00 75.47 410 THR A N 1
ATOM 3141 C CA . THR A 1 385 ? 215.392 123.294 147.843 1.00 75.47 410 THR A CA 1
ATOM 3142 C C . THR A 1 385 ? 216.241 122.292 147.071 1.00 75.47 410 THR A C 1
ATOM 3143 O O . THR A 1 385 ? 217.073 121.588 147.651 1.00 75.47 410 THR A O 1
ATOM 3147 N N . THR A 1 386 ? 216.022 122.230 145.763 1.00 77.07 411 THR A N 1
ATOM 3148 C CA . THR A 1 386 ? 216.839 121.450 144.847 1.00 77.07 411 THR A CA 1
ATOM 3149 C C . THR A 1 386 ? 217.627 122.401 143.953 1.00 77.07 411 THR A C 1
ATOM 3150 O O . THR A 1 386 ? 217.437 123.620 143.985 1.00 77.07 411 THR A O 1
ATOM 3154 N N . SER A 1 387 ? 218.529 121.833 143.151 1.00 78.22 412 SER A N 1
ATOM 3155 C CA . SER A 1 387 ? 219.371 122.640 142.277 1.00 78.22 412 SER A CA 1
ATOM 3156 C C . SER A 1 387 ? 218.593 123.316 141.156 1.00 78.22 412 SER A C 1
ATOM 3157 O O . SER A 1 387 ? 219.136 124.217 140.508 1.00 78.22 412 SER A O 1
ATOM 3160 N N . THR A 1 388 ? 217.349 122.912 140.911 1.00 75.93 413 THR A N 1
ATOM 3161 C CA . THR A 1 388 ? 216.505 123.504 139.879 1.00 75.93 413 THR A CA 1
ATOM 3162 C C . THR A 1 388 ? 215.334 124.270 140.489 1.00 75.93 413 THR A C 1
ATOM 3163 O O . THR A 1 388 ? 214.212 124.231 139.982 1.00 75.93 413 THR A O 1
ATOM 3167 N N . THR A 1 389 ? 215.588 124.978 141.586 1.00 72.73 414 THR A N 1
ATOM 3168 C CA . THR A 1 389 ? 214.549 125.708 142.301 1.00 72.73 414 THR A CA 1
ATOM 3169 C C . THR A 1 389 ? 214.433 127.125 141.752 1.00 72.73 414 THR A C 1
ATOM 3170 O O . THR A 1 389 ? 215.443 127.814 141.575 1.00 72.73 414 THR A O 1
ATOM 3174 N N . LYS A 1 390 ? 213.201 127.553 141.480 1.00 69.44 415 LYS A N 1
ATOM 3175 C CA . LYS A 1 390 ? 212.929 128.886 140.958 1.00 69.44 415 LYS A CA 1
ATOM 3176 C C . LYS A 1 390 ? 211.788 129.517 141.743 1.00 69.44 415 LYS A C 1
ATOM 3177 O O . LYS A 1 390 ? 210.760 128.873 141.976 1.00 69.44 415 LYS A O 1
ATOM 3179 N N . ILE A 1 391 ? 211.972 130.773 142.144 1.00 68.19 416 ILE A N 1
ATOM 3180 C CA . ILE A 1 391 ? 210.954 131.548 142.849 1.00 68.19 416 ILE A CA 1
ATOM 3181 C C . ILE A 1 391 ? 210.337 132.529 141.863 1.00 68.19 416 ILE A C 1
ATOM 3182 O O . ILE A 1 391 ? 211.057 133.208 141.120 1.00 68.19 416 ILE A O 1
ATOM 3187 N N . THR A 1 392 ? 209.008 132.612 141.855 1.00 66.14 417 THR A N 1
ATOM 3188 C CA . THR A 1 392 ? 208.297 133.338 140.808 1.00 66.14 417 THR A CA 1
ATOM 3189 C C . THR A 1 392 ? 207.571 134.583 141.293 1.00 66.14 417 THR A C 1
ATOM 3190 O O . THR A 1 392 ? 207.584 135.598 140.591 1.00 66.14 417 THR A O 1
ATOM 3194 N N . MET A 1 393 ? 206.938 134.541 142.469 1.00 63.07 418 MET A N 1
ATOM 3195 C CA . MET A 1 393 ? 206.173 135.672 143.004 1.00 63.07 418 MET A CA 1
ATOM 3196 C C . MET A 1 393 ? 205.056 136.069 142.029 1.00 63.07 418 MET A C 1
ATOM 3197 O O . MET A 1 393 ? 205.123 137.074 141.318 1.00 63.07 418 MET A O 1
ATOM 3202 N N . LEU A 1 394 ? 204.068 135.175 141.955 1.00 58.20 419 LEU A N 1
ATOM 3203 C CA . LEU A 1 394 ? 202.894 135.328 141.099 1.00 58.20 419 LEU A CA 1
ATOM 3204 C C . LEU A 1 394 ? 202.413 136.772 141.036 1.00 58.20 419 LEU A C 1
ATOM 3205 O O . LEU A 1 394 ? 202.207 137.420 142.065 1.00 58.20 419 LEU A O 1
ATOM 3210 N N . GLY A 1 395 ? 202.227 137.267 139.814 1.00 62.56 420 GLY A N 1
ATOM 3211 C CA . GLY A 1 395 ? 201.832 138.635 139.562 1.00 62.56 420 GLY A CA 1
ATOM 3212 C C . GLY A 1 395 ? 202.969 139.544 139.147 1.00 62.56 420 GLY A C 1
ATOM 3213 O O . GLY A 1 395 ? 202.712 140.623 138.597 1.00 62.56 420 GLY A O 1
ATOM 3214 N N . ILE A 1 396 ? 204.214 139.142 139.392 1.00 66.70 421 ILE A N 1
ATOM 3215 C CA . ILE A 1 396 ? 205.394 139.914 139.019 1.00 66.70 421 ILE A CA 1
ATOM 3216 C C . ILE A 1 396 ? 206.279 139.045 138.138 1.00 66.70 421 ILE A C 1
ATOM 3217 O O . ILE A 1 396 ? 206.610 137.912 138.507 1.00 66.70 421 ILE A O 1
ATOM 3222 N N . GLN A 1 397 ? 206.663 139.576 136.980 1.00 70.44 422 GLN A N 1
ATOM 3223 C CA . GLN A 1 397 ? 207.568 138.875 136.078 1.00 70.44 422 GLN A CA 1
ATOM 3224 C C . GLN A 1 397 ? 208.998 139.013 136.586 1.00 70.44 422 GLN A C 1
ATOM 3225 O O . GLN A 1 397 ? 209.429 140.113 136.949 1.00 70.44 422 GLN A O 1
ATOM 3231 N N . GLY A 1 398 ? 209.728 137.902 136.614 1.00 71.21 423 GLY A N 1
ATOM 3232 C CA . GLY A 1 398 ? 211.101 137.915 137.080 1.00 71.21 423 GLY A CA 1
ATOM 3233 C C . GLY A 1 398 ? 211.326 137.047 138.300 1.00 71.21 423 GLY A C 1
ATOM 3234 O O . GLY A 1 398 ? 210.505 137.035 139.221 1.00 71.21 423 GLY A O 1
ATOM 3235 N N . ASP A 1 399 ? 212.437 136.315 138.317 1.00 71.71 424 ASP A N 1
ATOM 3236 C CA . ASP A 1 399 ? 212.746 135.445 139.439 1.00 71.71 424 ASP A CA 1
ATOM 3237 C C . ASP A 1 399 ? 213.137 136.264 140.667 1.00 71.71 424 ASP A C 1
ATOM 3238 O O . ASP A 1 399 ? 213.402 137.467 140.590 1.00 71.71 424 ASP A O 1
ATOM 3243 N N . LEU A 1 400 ? 213.169 135.592 141.813 1.00 70.14 425 LEU A N 1
ATOM 3244 C CA . LEU A 1 400 ? 213.524 136.212 143.079 1.00 70.14 425 LEU A CA 1
ATOM 3245 C C . LEU A 1 400 ? 214.816 135.613 143.619 1.00 70.14 425 LEU A C 1
ATOM 3246 O O . LEU A 1 400 ? 215.104 134.430 143.419 1.00 70.14 425 LEU A O 1
ATOM 3251 N N . LYS A 1 401 ? 215.595 136.446 144.304 1.00 72.32 426 LYS A N 1
ATOM 3252 C CA . LYS A 1 401 ? 216.801 135.970 144.967 1.00 72.32 426 LYS A CA 1
ATOM 3253 C C . LYS A 1 401 ? 216.424 135.152 146.195 1.00 72.32 426 LYS A C 1
ATOM 3254 O O . LYS A 1 401 ? 215.529 135.533 146.956 1.00 72.32 426 LYS A O 1
ATOM 3260 N N . TRP A 1 402 ? 217.104 134.025 146.392 1.00 72.75 427 TRP A N 1
ATOM 3261 C CA . TRP A 1 402 ? 216.826 133.157 147.526 1.00 72.75 427 TRP A CA 1
ATOM 3262 C C . TRP A 1 402 ? 218.107 132.490 148.003 1.00 72.75 427 TRP A C 1
ATOM 3263 O O . TRP A 1 402 ? 218.954 132.097 147.197 1.00 72.75 427 TRP A O 1
ATOM 3274 N N . SER A 1 403 ? 218.232 132.367 149.322 1.00 77.37 428 SER A N 1
ATOM 3275 C CA . SER A 1 403 ? 219.380 131.739 149.963 1.00 77.37 428 SER A CA 1
ATOM 3276 C C . SER A 1 403 ? 218.892 130.630 150.883 1.00 77.37 428 SER A C 1
ATOM 3277 O O . SER A 1 403 ? 217.961 130.834 151.668 1.00 77.37 428 SER A O 1
ATOM 3280 N N . THR A 1 404 ? 219.523 129.463 150.789 1.00 82.37 429 THR A N 1
ATOM 3281 C CA . THR A 1 404 ? 219.146 128.302 151.586 1.00 82.37 429 THR A CA 1
ATOM 3282 C C . THR A 1 404 ? 220.068 128.201 152.799 1.00 82.37 429 THR A C 1
ATOM 3283 O O . THR A 1 404 ? 221.233 127.811 152.676 1.00 82.37 429 THR A O 1
ATOM 3287 N N . ASP A 1 405 ? 219.547 128.562 153.963 1.00 84.44 430 ASP A N 1
ATOM 3288 C CA . ASP A 1 405 ? 220.303 128.407 155.200 1.00 84.44 430 ASP A CA 1
ATOM 3289 C C . ASP A 1 405 ? 220.372 126.932 155.580 1.00 84.44 430 ASP A C 1
ATOM 3290 O O . ASP A 1 405 ? 219.358 126.233 155.508 1.00 84.44 430 ASP A O 1
ATOM 3295 N N . PRO A 1 406 ? 221.543 126.420 155.962 1.00 85.70 431 PRO A N 1
ATOM 3296 C CA . PRO A 1 406 ? 221.629 125.012 156.374 1.00 85.70 431 PRO A CA 1
ATOM 3297 C C . PRO A 1 406 ? 220.825 124.711 157.630 1.00 85.70 431 PRO A C 1
ATOM 3298 O O . PRO A 1 406 ? 219.961 123.828 157.625 1.00 85.70 431 PRO A O 1
ATOM 3302 N N . ASP A 1 407 ? 221.098 125.443 158.713 1.00 87.31 432 ASP A N 1
ATOM 3303 C CA . ASP A 1 407 ? 220.396 125.206 159.971 1.00 87.31 432 ASP A CA 1
ATOM 3304 C C . ASP A 1 407 ? 218.969 125.744 159.918 1.00 87.31 432 ASP A C 1
ATOM 3305 O O . ASP A 1 407 ? 218.032 125.072 160.363 1.00 87.31 432 ASP A O 1
ATOM 3310 N N . LYS A 1 408 ? 218.784 126.940 159.366 1.00 85.21 433 LYS A N 1
ATOM 3311 C CA . LYS A 1 408 ? 217.467 127.546 159.248 1.00 85.21 433 LYS A CA 1
ATOM 3312 C C . LYS A 1 408 ? 216.825 127.113 157.931 1.00 85.21 433 LYS A C 1
ATOM 3313 O O . LYS A 1 408 ? 217.286 126.182 157.266 1.00 85.21 433 LYS A O 1
ATOM 3319 N N . GLY A 1 409 ? 215.739 127.776 157.548 1.00 78.68 434 GLY A N 1
ATOM 3320 C CA . GLY A 1 409 ? 215.028 127.468 156.330 1.00 78.68 434 GLY A CA 1
ATOM 3321 C C . GLY A 1 409 ? 215.454 128.334 155.162 1.00 78.68 434 GLY A C 1
ATOM 3322 O O . GLY A 1 409 ? 216.486 129.014 155.193 1.00 78.68 434 GLY A O 1
ATOM 3323 N N . LEU A 1 410 ? 214.644 128.300 154.110 1.00 73.51 435 LEU A N 1
ATOM 3324 C CA . LEU A 1 410 ? 214.867 129.115 152.927 1.00 73.51 435 LEU A CA 1
ATOM 3325 C C . LEU A 1 410 ? 214.534 130.576 153.206 1.00 73.51 435 LEU A C 1
ATOM 3326 O O . LEU A 1 410 ? 213.638 130.889 153.992 1.00 73.51 435 LEU A O 1
ATOM 3331 N N . PHE A 1 411 ? 215.270 131.478 152.555 1.00 73.08 436 PHE A N 1
ATOM 3332 C CA . PHE A 1 411 ? 215.052 132.916 152.678 1.00 73.08 436 PHE A CA 1
ATOM 3333 C C . PHE A 1 411 ? 214.885 133.489 151.277 1.00 73.08 436 PHE A C 1
ATOM 3334 O O . PHE A 1 411 ? 215.828 133.471 150.480 1.00 73.08 436 PHE A O 1
ATOM 3342 N N . ILE A 1 412 ? 213.696 134.007 150.983 1.00 69.81 437 ILE A N 1
ATOM 3343 C CA . ILE A 1 412 ? 213.365 134.537 149.666 1.00 69.81 437 ILE A CA 1
ATOM 3344 C C . ILE A 1 412 ? 213.366 136.056 149.735 1.00 69.81 437 ILE A C 1
ATOM 3345 O O . ILE A 1 412 ? 212.688 136.647 150.584 1.00 69.81 437 ILE A O 1
ATOM 3350 N N . SER A 1 413 ? 214.117 136.688 148.838 1.00 68.77 438 SER A N 1
ATOM 3351 C CA . SER A 1 413 ? 214.166 138.144 148.765 1.00 68.77 438 SER A CA 1
ATOM 3352 C C . SER A 1 413 ? 212.958 138.633 147.976 1.00 68.77 438 SER A C 1
ATOM 3353 O O . SER A 1 413 ? 212.865 138.411 146.765 1.00 68.77 438 SER A O 1
ATOM 3356 N N . LEU A 1 414 ? 212.032 139.296 148.661 1.00 66.72 439 LEU A N 1
ATOM 3357 C CA . LEU A 1 414 ? 210.819 139.792 148.035 1.00 66.72 439 LEU A CA 1
ATOM 3358 C C . LEU A 1 414 ? 211.109 141.050 147.218 1.00 66.72 439 LEU A C 1
ATOM 3359 O O . LEU A 1 414 ? 212.024 141.812 147.540 1.00 66.72 439 LEU A O 1
ATOM 3364 N N . PRO A 1 415 ? 210.344 141.289 146.151 1.00 70.88 440 PRO A N 1
ATOM 3365 C CA . PRO A 1 415 ? 210.535 142.517 145.363 1.00 70.88 440 PRO A CA 1
ATOM 3366 C C . PRO A 1 415 ? 210.037 143.731 146.132 1.00 70.88 440 PRO A C 1
ATOM 3367 O O . PRO A 1 415 ? 208.878 143.787 146.548 1.00 70.88 440 PRO A O 1
ATOM 3371 N N . GLN A 1 416 ? 210.923 144.707 146.322 1.00 74.51 441 GLN A N 1
ATOM 3372 C CA . GLN A 1 416 ? 210.590 145.929 147.051 1.00 74.51 441 GLN A CA 1
ATOM 3373 C C . GLN A 1 416 ? 209.849 146.861 146.103 1.00 74.51 441 GLN A C 1
ATOM 3374 O O . GLN A 1 416 ? 210.446 147.656 145.376 1.00 74.51 441 GLN A O 1
ATOM 3380 N N . LEU A 1 417 ? 208.523 146.756 146.111 1.00 77.94 442 LEU A N 1
ATOM 3381 C CA . LEU A 1 417 ? 207.681 147.535 145.215 1.00 77.94 442 LEU A CA 1
ATOM 3382 C C . LEU A 1 417 ? 207.223 148.824 145.894 1.00 77.94 442 LEU A C 1
ATOM 3383 O O . LEU A 1 417 ? 206.930 148.825 147.093 1.00 77.94 442 LEU A O 1
ATOM 3388 N N . PRO A 1 418 ? 207.160 149.921 145.146 1.00 81.09 443 PRO A N 1
ATOM 3389 C CA . PRO A 1 418 ? 206.636 151.172 145.699 1.00 81.09 443 PRO A CA 1
ATOM 3390 C C . PRO A 1 418 ? 205.134 151.084 145.897 1.00 81.09 443 PRO A C 1
ATOM 3391 O O . PRO A 1 418 ? 204.479 150.192 145.336 1.00 81.09 443 PRO A O 1
ATOM 3395 N N . PRO A 1 419 ? 204.552 151.976 146.700 1.00 81.98 444 PRO A N 1
ATOM 3396 C CA . PRO A 1 419 ? 203.096 151.959 146.882 1.00 81.98 444 PRO A CA 1
ATOM 3397 C C . PRO A 1 419 ? 202.365 152.177 145.566 1.00 81.98 444 PRO A C 1
ATOM 3398 O O . PRO A 1 419 ? 202.862 152.846 144.656 1.00 81.98 444 PRO A O 1
ATOM 3402 N N . SER A 1 420 ? 201.173 151.582 145.473 1.00 82.83 445 SER A N 1
ATOM 3403 C CA . SER A 1 420 ? 200.349 151.605 144.263 1.00 82.83 445 SER A CA 1
ATOM 3404 C C . SER A 1 420 ? 201.038 150.905 143.093 1.00 82.83 445 SER A C 1
ATOM 3405 O O . SER A 1 420 ? 200.835 151.267 141.932 1.00 82.83 445 SER A O 1
ATOM 3408 N N . ALA A 1 421 ? 201.856 149.893 143.392 1.00 79.73 446 ALA A N 1
ATOM 3409 C CA . ALA A 1 421 ? 202.496 149.083 142.365 1.00 79.73 446 ALA A CA 1
ATOM 3410 C C . ALA A 1 421 ? 202.421 147.586 142.626 1.00 79.73 446 ALA A C 1
ATOM 3411 O O . ALA A 1 421 ? 202.780 146.809 141.735 1.00 79.73 446 ALA A O 1
ATOM 3413 N N . VAL A 1 422 ? 201.977 147.159 143.804 1.00 73.76 447 VAL A N 1
ATOM 3414 C CA . VAL A 1 422 ? 201.837 145.742 144.128 1.00 73.76 447 VAL A CA 1
ATOM 3415 C C . VAL A 1 422 ? 200.716 145.145 143.285 1.00 73.76 447 VAL A C 1
ATOM 3416 O O . VAL A 1 422 ? 199.728 145.836 142.996 1.00 73.76 447 VAL A O 1
ATOM 3420 N N . PRO A 1 423 ? 200.825 143.882 142.861 1.00 68.58 448 PRO A N 1
ATOM 3421 C CA . PRO A 1 423 ? 199.716 143.281 142.096 1.00 68.58 448 PRO A CA 1
ATOM 3422 C C . PRO A 1 423 ? 198.436 143.158 142.905 1.00 68.58 448 PRO A C 1
ATOM 3423 O O . PRO A 1 423 ? 197.380 143.640 142.475 1.00 68.58 448 PRO A O 1
ATOM 3427 N N . ALA A 1 424 ? 198.504 142.527 144.073 1.00 63.97 449 ALA A N 1
ATOM 3428 C CA . ALA A 1 424 ? 197.378 142.427 144.984 1.00 63.97 449 ALA A CA 1
ATOM 3429 C C . ALA A 1 424 ? 197.579 143.398 146.145 1.00 63.97 449 ALA A C 1
ATOM 3430 O O . ALA A 1 424 ? 198.573 144.124 146.218 1.00 63.97 449 ALA A O 1
ATOM 3432 N N . GLU A 1 425 ? 196.621 143.409 147.069 1.00 61.44 450 GLU A N 1
ATOM 3433 C CA . GLU A 1 425 ? 196.655 144.350 148.180 1.00 61.44 450 GLU A CA 1
ATOM 3434 C C . GLU A 1 425 ? 196.673 143.707 149.559 1.00 61.44 450 GLU A C 1
ATOM 3435 O O . GLU A 1 425 ? 197.069 144.381 150.518 1.00 61.44 450 GLU A O 1
ATOM 3441 N N . PHE A 1 426 ? 196.273 142.443 149.703 1.00 52.38 451 PHE A N 1
ATOM 3442 C CA . PHE A 1 426 ? 196.166 141.833 151.023 1.00 52.38 451 PHE A CA 1
ATOM 3443 C C . PHE A 1 426 ? 196.812 140.462 151.148 1.00 52.38 451 PHE A C 1
ATOM 3444 O O . PHE A 1 426 ? 197.076 140.035 152.278 1.00 52.38 451 PHE A O 1
ATOM 3452 N N . ALA A 1 427 ? 196.999 139.749 150.034 1.00 48.25 452 ALA A N 1
ATOM 3453 C CA . ALA A 1 427 ? 197.609 138.396 150.075 1.00 48.25 452 ALA A CA 1
ATOM 3454 C C . ALA A 1 427 ? 198.478 138.200 148.831 1.00 48.25 452 ALA A C 1
ATOM 3455 O O . ALA A 1 427 ? 198.101 138.707 147.765 1.00 48.25 452 ALA A O 1
ATOM 3457 N N . TRP A 1 428 ? 199.655 137.578 148.982 1.00 51.49 453 TRP A N 1
ATOM 3458 C CA . TRP A 1 428 ? 200.568 137.394 147.865 1.00 51.49 453 TRP A CA 1
ATOM 3459 C C . TRP A 1 428 ? 201.005 135.941 147.789 1.00 51.49 453 TRP A C 1
ATOM 3460 O O . TRP A 1 428 ? 201.066 135.238 148.800 1.00 51.49 453 TRP A O 1
ATOM 3471 N N . THR A 1 429 ? 201.307 135.494 146.574 1.00 52.25 454 THR A N 1
ATOM 3472 C CA . THR A 1 429 ? 201.618 134.097 146.307 1.00 52.25 454 THR A CA 1
ATOM 3473 C C . THR A 1 429 ? 203.036 133.972 145.771 1.00 52.25 454 THR A C 1
ATOM 3474 O O . THR A 1 429 ? 203.416 134.674 144.829 1.00 52.25 454 THR A O 1
ATOM 3478 N N . ILE A 1 430 ? 203.809 133.074 146.374 1.00 55.91 455 ILE A N 1
ATOM 3479 C CA . ILE A 1 430 ? 205.145 132.716 145.917 1.00 55.91 455 ILE A CA 1
ATOM 3480 C C . ILE A 1 430 ? 205.066 131.331 145.293 1.00 55.91 455 ILE A C 1
ATOM 3481 O O . ILE A 1 430 ? 204.574 130.390 145.924 1.00 55.91 455 ILE A O 1
ATOM 3486 N N . LYS A 1 431 ? 205.542 131.205 144.059 1.00 58.25 456 LYS A N 1
ATOM 3487 C CA . LYS A 1 431 ? 205.519 129.939 143.339 1.00 58.25 456 LYS A CA 1
ATOM 3488 C C . LYS A 1 431 ? 206.913 129.327 143.327 1.00 58.25 456 LYS A C 1
ATOM 3489 O O . LYS A 1 431 ? 207.875 129.972 142.898 1.00 58.25 456 LYS A O 1
ATOM 3495 N N . LEU A 1 432 ? 207.016 128.084 143.791 1.00 61.01 457 LEU A N 1
ATOM 3496 C CA . LEU A 1 432 ? 208.271 127.349 143.844 1.00 61.01 457 LEU A CA 1
ATOM 3497 C C . LEU A 1 432 ? 208.179 126.145 142.920 1.00 61.01 457 LEU A C 1
ATOM 3498 O O . LEU A 1 432 ? 207.248 125.338 143.033 1.00 61.01 457 LEU A O 1
ATOM 3503 N N . THR A 1 433 ? 209.142 126.030 142.010 1.00 67.79 458 THR A N 1
ATOM 3504 C CA . THR A 1 433 ? 209.239 124.912 141.084 1.00 67.79 458 THR A CA 1
ATOM 3505 C C . THR A 1 433 ? 210.485 124.101 141.411 1.00 67.79 458 THR A C 1
ATOM 3506 O O . THR A 1 433 ? 211.516 124.661 141.795 1.00 67.79 458 THR A O 1
ATOM 3510 N N . GLY A 1 434 ? 210.389 122.785 141.259 1.00 71.04 459 GLY A N 1
ATOM 3511 C CA . GLY A 1 434 ? 211.496 121.915 141.615 1.00 71.04 459 GLY A CA 1
ATOM 3512 C C . GLY A 1 434 ? 211.797 121.890 143.097 1.00 71.04 459 GLY A C 1
ATOM 3513 O O . GLY A 1 434 ? 212.968 121.961 143.491 1.00 71.04 459 GLY A O 1
ATOM 3514 N N . VAL A 1 435 ? 210.766 121.798 143.931 1.00 69.67 460 VAL A N 1
ATOM 3515 C CA . VAL A 1 435 ? 210.909 121.779 145.380 1.00 69.67 460 VAL A CA 1
ATOM 3516 C C . VAL A 1 435 ? 210.201 120.545 145.919 1.00 69.67 460 VAL A C 1
ATOM 3517 O O . VAL A 1 435 ? 209.059 120.260 145.545 1.00 69.67 460 VAL A O 1
ATOM 3521 N N . LYS A 1 436 ? 210.884 119.811 146.793 1.00 71.17 461 LYS A N 1
ATOM 3522 C CA . LYS A 1 436 ? 210.299 118.633 147.420 1.00 71.17 461 LYS A CA 1
ATOM 3523 C C . LYS A 1 436 ? 209.469 119.024 148.638 1.00 71.17 461 LYS A C 1
ATOM 3524 O O . LYS A 1 436 ? 209.980 119.632 149.578 1.00 71.17 461 LYS A O 1
ATOM 3530 N N . ARG B 1 6 ? 123.036 197.719 140.926 1.00 44.83 31 ARG B N 1
ATOM 3531 C CA . ARG B 1 6 ? 124.272 198.007 141.643 1.00 44.83 31 ARG B CA 1
ATOM 3532 C C . ARG B 1 6 ? 124.089 197.798 143.140 1.00 44.83 31 ARG B C 1
ATOM 3533 O O . ARG B 1 6 ? 123.081 198.209 143.714 1.00 44.83 31 ARG B O 1
ATOM 3541 N N . TYR B 1 7 ? 125.068 197.155 143.770 1.00 42.16 32 TYR B N 1
ATOM 3542 C CA . TYR B 1 7 ? 125.011 196.848 145.191 1.00 42.16 32 TYR B CA 1
ATOM 3543 C C . TYR B 1 7 ? 126.314 197.258 145.858 1.00 42.16 32 TYR B C 1
ATOM 3544 O O . TYR B 1 7 ? 127.389 197.156 145.260 1.00 42.16 32 TYR B O 1
ATOM 3553 N N . THR B 1 8 ? 126.210 197.724 147.093 1.00 44.00 33 THR B N 1
ATOM 3554 C CA . THR B 1 8 ? 127.365 198.142 147.868 1.00 44.00 33 THR B CA 1
ATOM 3555 C C . THR B 1 8 ? 127.754 197.060 148.870 1.00 44.00 33 THR B C 1
ATOM 3556 O O . THR B 1 8 ? 126.915 196.253 149.279 1.00 44.00 33 THR B O 1
ATOM 3560 N N . PRO B 1 9 ? 129.025 197.006 149.283 1.00 43.17 34 PRO B N 1
ATOM 3561 C CA . PRO B 1 9 ? 129.456 195.935 150.193 1.00 43.17 34 PRO B CA 1
ATOM 3562 C C . PRO B 1 9 ? 128.926 196.087 151.610 1.00 43.17 34 PRO B C 1
ATOM 3563 O O . PRO B 1 9 ? 129.708 196.151 152.563 1.00 43.17 34 PRO B O 1
ATOM 3567 N N . ASP B 1 10 ? 127.605 196.140 151.766 1.00 44.80 35 ASP B N 1
ATOM 3568 C CA . ASP B 1 10 ? 126.985 196.164 153.081 1.00 44.80 35 ASP B CA 1
ATOM 3569 C C . ASP B 1 10 ? 125.715 195.328 153.046 1.00 44.80 35 ASP B C 1
ATOM 3570 O O . ASP B 1 10 ? 125.066 195.200 152.006 1.00 44.80 35 ASP B O 1
ATOM 3575 N N . TRP B 1 11 ? 125.373 194.759 154.199 1.00 43.87 36 TRP B N 1
ATOM 3576 C CA . TRP B 1 11 ? 124.237 193.844 154.268 1.00 43.87 36 TRP B CA 1
ATOM 3577 C C . TRP B 1 11 ? 122.900 194.469 153.881 1.00 43.87 36 TRP B C 1
ATOM 3578 O O . TRP B 1 11 ? 122.120 193.790 153.191 1.00 43.87 36 TRP B O 1
ATOM 3589 N N . PRO B 1 12 ? 122.550 195.696 154.294 1.00 44.50 37 PRO B N 1
ATOM 3590 C CA . PRO B 1 12 ? 121.254 196.250 153.856 1.00 44.50 37 PRO B CA 1
ATOM 3591 C C . PRO B 1 12 ? 121.104 196.335 152.346 1.00 44.50 37 PRO B C 1
ATOM 3592 O O . PRO B 1 12 ? 119.998 196.140 151.830 1.00 44.50 37 PRO B O 1
ATOM 3596 N N . SER B 1 13 ? 122.184 196.628 151.619 1.00 44.03 38 SER B N 1
ATOM 3597 C CA . SER B 1 13 ? 122.099 196.663 150.162 1.00 44.03 38 SER B CA 1
ATOM 3598 C C . SER B 1 13 ? 122.039 195.259 149.573 1.00 44.03 38 SER B C 1
ATOM 3599 O O . SER B 1 13 ? 121.265 195.002 148.644 1.00 44.03 38 SER B O 1
ATOM 3602 N N . LEU B 1 14 ? 122.853 194.339 150.097 1.00 42.96 39 LEU B N 1
ATOM 3603 C CA . LEU B 1 14 ? 122.918 192.994 149.535 1.00 42.96 39 LEU B CA 1
ATOM 3604 C C . LEU B 1 14 ? 121.616 192.233 149.753 1.00 42.96 39 LEU B C 1
ATOM 3605 O O . LEU B 1 14 ? 121.177 191.481 148.875 1.00 42.96 39 LEU B O 1
ATOM 3610 N N . ASP B 1 15 ? 120.990 192.405 150.919 1.00 45.00 40 ASP B N 1
ATOM 3611 C CA . ASP B 1 15 ? 119.753 191.700 151.227 1.00 45.00 40 ASP B CA 1
ATOM 3612 C C . ASP B 1 15 ? 118.565 192.203 150.420 1.00 45.00 40 ASP B C 1
ATOM 3613 O O . ASP B 1 15 ? 117.538 191.518 150.374 1.00 45.00 40 ASP B O 1
ATOM 3618 N N . SER B 1 16 ? 118.674 193.370 149.788 1.00 43.42 41 SER B N 1
ATOM 3619 C CA . SER B 1 16 ? 117.583 193.903 148.984 1.00 43.42 41 SER B CA 1
ATOM 3620 C C . SER B 1 16 ? 117.519 193.297 147.589 1.00 43.42 41 SER B C 1
ATOM 3621 O O . SER B 1 16 ? 116.562 193.572 146.859 1.00 43.42 41 SER B O 1
ATOM 3624 N N . ARG B 1 17 ? 118.499 192.492 147.204 1.00 39.17 42 ARG B N 1
ATOM 3625 C CA . ARG B 1 17 ? 118.493 191.877 145.881 1.00 39.17 42 ARG B CA 1
ATOM 3626 C C . ARG B 1 17 ? 117.421 190.798 145.813 1.00 39.17 42 ARG B C 1
ATOM 3627 O O . ARG B 1 17 ? 117.442 189.867 146.628 1.00 39.17 42 ARG B O 1
ATOM 3635 N N . PRO B 1 18 ? 116.474 190.877 144.880 1.00 40.15 43 PRO B N 1
ATOM 3636 C CA . PRO B 1 18 ? 115.470 189.814 144.765 1.00 40.15 43 PRO B CA 1
ATOM 3637 C C . PRO B 1 18 ? 116.086 188.525 144.243 1.00 40.15 43 PRO B C 1
ATOM 3638 O O . PRO B 1 18 ? 116.970 188.540 143.383 1.00 40.15 43 PRO B O 1
ATOM 3642 N N . LEU B 1 19 ? 115.611 187.406 144.776 1.00 39.96 44 LEU B N 1
ATOM 3643 C CA . LEU B 1 19 ? 116.096 186.109 144.332 1.00 39.96 44 LEU B CA 1
ATOM 3644 C C . LEU B 1 19 ? 115.556 185.792 142.939 1.00 39.96 44 LEU B C 1
ATOM 3645 O O . LEU B 1 19 ? 114.382 186.050 142.656 1.00 39.96 44 LEU B O 1
ATOM 3650 N N . PRO B 1 20 ? 116.384 185.249 142.048 1.00 39.90 45 PRO B N 1
ATOM 3651 C CA . PRO B 1 20 ? 115.859 184.735 140.778 1.00 39.90 45 PRO B CA 1
ATOM 3652 C C . PRO B 1 20 ? 114.830 183.640 141.013 1.00 39.90 45 PRO B C 1
ATOM 3653 O O . PRO B 1 20 ? 114.931 182.849 141.953 1.00 39.90 45 PRO B O 1
ATOM 3657 N N . ALA B 1 21 ? 113.825 183.604 140.135 1.00 40.36 46 ALA B N 1
ATOM 3658 C CA . ALA B 1 21 ? 112.670 182.737 140.343 1.00 40.36 46 ALA B CA 1
ATOM 3659 C C . ALA B 1 21 ? 112.997 181.257 140.190 1.00 40.36 46 ALA B C 1
ATOM 3660 O O . ALA B 1 21 ? 112.220 180.416 140.660 1.00 40.36 46 ALA B O 1
ATOM 3662 N N . TRP B 1 22 ? 114.120 180.919 139.549 1.00 36.40 47 TRP B N 1
ATOM 3663 C CA . TRP B 1 22 ? 114.429 179.514 139.306 1.00 36.40 47 TRP B CA 1
ATOM 3664 C C . TRP B 1 22 ? 114.580 178.747 140.613 1.00 36.40 47 TRP B C 1
ATOM 3665 O O . TRP B 1 22 ? 114.168 177.586 140.706 1.00 36.40 47 TRP B O 1
ATOM 3676 N N . PHE B 1 23 ? 115.171 179.373 141.633 1.00 35.96 48 PHE B N 1
ATOM 3677 C CA . PHE B 1 23 ? 115.387 178.675 142.896 1.00 35.96 48 PHE B CA 1
ATOM 3678 C C . PHE B 1 23 ? 114.064 178.335 143.568 1.00 35.96 48 PHE B C 1
ATOM 3679 O O . PHE B 1 23 ? 113.870 177.214 144.052 1.00 35.96 48 PHE B O 1
ATOM 3687 N N . ASP B 1 24 ? 113.137 179.294 143.605 1.00 39.79 49 ASP B N 1
ATOM 3688 C CA . ASP B 1 24 ? 111.842 179.036 144.222 1.00 39.79 49 ASP B CA 1
ATOM 3689 C C . ASP B 1 24 ? 111.015 178.051 143.406 1.00 39.79 49 ASP B C 1
ATOM 3690 O O . ASP B 1 24 ? 110.241 177.276 143.977 1.00 39.79 49 ASP B O 1
ATOM 3695 N N . GLU B 1 25 ? 111.160 178.058 142.080 1.00 40.15 50 GLU B N 1
ATOM 3696 C CA . GLU B 1 25 ? 110.427 177.099 141.260 1.00 40.15 50 GLU B CA 1
ATOM 3697 C C . GLU B 1 25 ? 111.078 175.721 141.228 1.00 40.15 50 GLU B C 1
ATOM 3698 O O . GLU B 1 25 ? 110.439 174.762 140.783 1.00 40.15 50 GLU B O 1
ATOM 3704 N N . ALA B 1 26 ? 112.326 175.598 141.685 1.00 37.49 51 ALA B N 1
ATOM 3705 C CA . ALA B 1 26 ? 113.017 174.314 141.622 1.00 37.49 51 ALA B CA 1
ATOM 3706 C C . ALA B 1 26 ? 112.499 173.343 142.678 1.00 37.49 51 ALA B C 1
ATOM 3707 O O . ALA B 1 26 ? 112.328 172.151 142.397 1.00 37.49 51 ALA B O 1
ATOM 3709 N N . LYS B 1 27 ? 112.273 173.830 143.900 1.00 36.47 52 LYS B N 1
ATOM 3710 C CA . LYS B 1 27 ? 111.709 173.054 145.003 1.00 36.47 52 LYS B CA 1
ATOM 3711 C C . LYS B 1 27 ? 112.631 171.943 145.496 1.00 36.47 52 LYS B C 1
ATOM 3712 O O . LYS B 1 27 ? 113.062 171.964 146.652 1.00 36.47 52 LYS B O 1
ATOM 3718 N N . PHE B 1 28 ? 112.926 170.964 144.648 1.00 33.04 53 PHE B N 1
ATOM 3719 C CA . PHE B 1 28 ? 113.661 169.777 145.059 1.00 33.04 53 PHE B CA 1
ATOM 3720 C C . PHE B 1 28 ? 115.084 169.801 144.518 1.00 33.04 53 PHE B C 1
ATOM 3721 O O . PHE B 1 28 ? 115.305 170.043 143.328 1.00 33.04 53 PHE B O 1
ATOM 3729 N N . GLY B 1 29 ? 116.044 169.536 145.399 1.00 31.18 54 GLY B N 1
ATOM 3730 C CA . GLY B 1 29 ? 117.438 169.474 145.005 1.00 31.18 54 GLY B CA 1
ATOM 3731 C C . GLY B 1 29 ? 118.137 168.313 145.677 1.00 31.18 54 GLY B C 1
ATOM 3732 O O . GLY B 1 29 ? 117.633 167.725 146.638 1.00 31.18 54 GLY B O 1
ATOM 3733 N N . VAL B 1 30 ? 119.317 167.990 145.156 1.00 29.19 55 VAL B N 1
ATOM 3734 C CA . VAL B 1 30 ? 120.114 166.870 145.645 1.00 29.19 55 VAL B CA 1
ATOM 3735 C C . VAL B 1 30 ? 121.462 167.393 146.121 1.00 29.19 55 VAL B C 1
ATOM 3736 O O . VAL B 1 30 ? 122.159 168.094 145.380 1.00 29.19 55 VAL B O 1
ATOM 3740 N N . PHE B 1 31 ? 121.829 167.037 147.348 1.00 27.57 56 PHE B N 1
ATOM 3741 C CA . PHE B 1 31 ? 123.094 167.419 147.959 1.00 27.57 56 PHE B CA 1
ATOM 3742 C C . PHE B 1 31 ? 124.083 166.262 147.855 1.00 27.57 56 PHE B C 1
ATOM 3743 O O . PHE B 1 31 ? 123.720 165.104 148.071 1.00 27.57 56 PHE B O 1
ATOM 3751 N N . ILE B 1 32 ? 125.330 166.578 147.512 1.00 26.65 57 ILE B N 1
ATOM 3752 C CA . ILE B 1 32 ? 126.389 165.585 147.371 1.00 26.65 57 ILE B CA 1
ATOM 3753 C C . ILE B 1 32 ? 127.540 165.990 148.280 1.00 26.65 57 ILE B C 1
ATOM 3754 O O . ILE B 1 32 ? 128.160 167.043 148.076 1.00 26.65 57 ILE B O 1
ATOM 3759 N N . HIS B 1 33 ? 127.820 165.161 149.285 1.00 25.91 58 HIS B N 1
ATOM 3760 C CA . HIS B 1 33 ? 128.983 165.310 150.152 1.00 25.91 58 HIS B CA 1
ATOM 3761 C C . HIS B 1 33 ? 130.015 164.279 149.716 1.00 25.91 58 HIS B C 1
ATOM 3762 O O . HIS B 1 33 ? 129.827 163.077 149.926 1.00 25.91 58 HIS B O 1
ATOM 3769 N N . TRP B 1 34 ? 131.103 164.745 149.110 1.00 23.58 59 TRP B N 1
ATOM 3770 C CA . TRP B 1 34 ? 132.100 163.862 148.523 1.00 23.58 59 TRP B CA 1
ATOM 3771 C C . TRP B 1 34 ? 133.479 164.472 148.713 1.00 23.58 59 TRP B C 1
ATOM 3772 O O . TRP B 1 34 ? 133.671 165.663 148.452 1.00 23.58 59 TRP B O 1
ATOM 3783 N N . GLY B 1 35 ? 134.429 163.665 149.165 1.00 25.35 60 GLY B N 1
ATOM 3784 C CA . GLY B 1 35 ? 135.760 164.175 149.425 1.00 25.35 60 GLY B CA 1
ATOM 3785 C C . GLY B 1 35 ? 136.662 163.104 149.989 1.00 25.35 60 GLY B C 1
ATOM 3786 O O . GLY B 1 35 ? 136.379 161.911 149.878 1.00 25.35 60 GLY B O 1
ATOM 3787 N N . VAL B 1 36 ? 137.766 163.550 150.592 1.00 25.59 61 VAL B N 1
ATOM 3788 C CA . VAL B 1 36 ? 138.735 162.622 151.169 1.00 25.59 61 VAL B CA 1
ATOM 3789 C C . VAL B 1 36 ? 138.136 161.877 152.357 1.00 25.59 61 VAL B C 1
ATOM 3790 O O . VAL B 1 36 ? 138.520 160.736 152.640 1.00 25.59 61 VAL B O 1
ATOM 3794 N N . PHE B 1 37 ? 137.160 162.479 153.042 1.00 25.49 62 PHE B N 1
ATOM 3795 C CA . PHE B 1 37 ? 136.510 161.800 154.159 1.00 25.49 62 PHE B CA 1
ATOM 3796 C C . PHE B 1 37 ? 135.777 160.540 153.719 1.00 25.49 62 PHE B C 1
ATOM 3797 O O . PHE B 1 37 ? 135.431 159.710 154.565 1.00 25.49 62 PHE B O 1
ATOM 3805 N N . SER B 1 38 ? 135.528 160.382 152.418 1.00 25.67 63 SER B N 1
ATOM 3806 C CA . SER B 1 38 ? 134.915 159.163 151.911 1.00 25.67 63 SER B CA 1
ATOM 3807 C C . SER B 1 38 ? 135.871 157.979 151.928 1.00 25.67 63 SER B C 1
ATOM 3808 O O . SER B 1 38 ? 135.422 156.838 151.780 1.00 25.67 63 SER B O 1
ATOM 3811 N N . VAL B 1 39 ? 137.168 158.216 152.095 1.00 25.92 64 VAL B N 1
ATOM 3812 C CA . VAL B 1 39 ? 138.140 157.125 152.101 1.00 25.92 64 VAL B CA 1
ATOM 3813 C C . VAL B 1 39 ? 138.030 156.345 153.409 1.00 25.92 64 VAL B C 1
ATOM 3814 O O . VAL B 1 39 ? 137.861 155.118 153.359 1.00 25.92 64 VAL B O 1
ATOM 3818 N N . PRO B 1 40 ? 138.123 156.969 154.593 1.00 26.77 65 PRO B N 1
ATOM 3819 C CA . PRO B 1 40 ? 137.824 156.201 155.812 1.00 26.77 65 PRO B CA 1
ATOM 3820 C C . PRO B 1 40 ? 136.388 155.710 155.867 1.00 26.77 65 PRO B C 1
ATOM 3821 O O . PRO B 1 40 ? 136.150 154.586 156.325 1.00 26.77 65 PRO B O 1
ATOM 3825 N N . ALA B 1 41 ? 135.435 156.513 155.393 1.00 27.59 66 ALA B N 1
ATOM 3826 C CA . ALA B 1 41 ? 134.017 156.153 155.337 1.00 27.59 66 ALA B CA 1
ATOM 3827 C C . ALA B 1 41 ? 133.522 155.617 156.678 1.00 27.59 66 ALA B C 1
ATOM 3828 O O . ALA B 1 41 ? 132.830 154.601 156.759 1.00 27.59 66 ALA B O 1
ATOM 3830 N N . TRP B 1 42 ? 133.884 156.320 157.747 1.00 29.40 67 TRP B N 1
ATOM 3831 C CA . TRP B 1 42 ? 133.564 155.867 159.092 1.00 29.40 67 TRP B CA 1
ATOM 3832 C C . TRP B 1 42 ? 133.218 157.066 159.959 1.00 29.40 67 TRP B C 1
ATOM 3833 O O . TRP B 1 42 ? 133.913 158.084 159.920 1.00 29.40 67 TRP B O 1
ATOM 3844 N N . GLY B 1 43 ? 132.147 156.939 160.736 1.00 30.89 68 GLY B N 1
ATOM 3845 C CA . GLY B 1 43 ? 131.740 157.986 161.650 1.00 30.89 68 GLY B CA 1
ATOM 3846 C C . GLY B 1 43 ? 130.944 159.092 160.992 1.00 30.89 68 GLY B C 1
ATOM 3847 O O . GLY B 1 43 ? 129.718 159.142 161.124 1.00 30.89 68 GLY B O 1
ATOM 3848 N N . SER B 1 44 ? 131.629 159.976 160.276 1.00 29.73 69 SER B N 1
ATOM 3849 C CA . SER B 1 44 ? 131.008 161.108 159.595 1.00 29.73 69 SER B CA 1
ATOM 3850 C C . SER B 1 44 ? 132.077 161.792 158.754 1.00 29.73 69 SER B C 1
ATOM 3851 O O . SER B 1 44 ? 133.247 161.397 158.760 1.00 29.73 69 SER B O 1
ATOM 3854 N N . GLU B 1 45 ? 131.664 162.833 158.030 1.00 29.30 70 GLU B N 1
ATOM 3855 C CA . GLU B 1 45 ? 132.603 163.669 157.294 1.00 29.30 70 GLU B CA 1
ATOM 3856 C C . GLU B 1 45 ? 133.455 164.533 158.214 1.00 29.30 70 GLU B C 1
ATOM 3857 O O . GLU B 1 45 ? 134.405 165.165 157.741 1.00 29.30 70 GLU B O 1
ATOM 3863 N N . TRP B 1 46 ? 133.136 164.578 159.507 1.00 28.56 71 TRP B N 1
ATOM 3864 C CA . TRP B 1 46 ? 133.940 165.257 160.511 1.00 28.56 71 TRP B CA 1
ATOM 3865 C C . TRP B 1 46 ? 135.044 164.366 161.066 1.00 28.56 71 TRP B C 1
ATOM 3866 O O . TRP B 1 46 ? 135.498 164.589 162.193 1.00 28.56 71 TRP B O 1
ATOM 3877 N N . PHE B 1 47 ? 135.474 163.361 160.298 1.00 28.31 72 PHE B N 1
ATOM 3878 C CA . PHE B 1 47 ? 136.430 162.373 160.789 1.00 28.31 72 PHE B CA 1
ATOM 3879 C C . PHE B 1 47 ? 137.716 163.031 161.273 1.00 28.31 72 PHE B C 1
ATOM 3880 O O . PHE B 1 47 ? 138.222 162.707 162.353 1.00 28.31 72 PHE B O 1
ATOM 3888 N N . TRP B 1 48 ? 138.267 163.951 160.479 1.00 26.24 73 TRP B N 1
ATOM 3889 C CA . TRP B 1 48 ? 139.558 164.540 160.818 1.00 26.24 73 TRP B CA 1
ATOM 3890 C C . TRP B 1 48 ? 139.488 165.323 162.123 1.00 26.24 73 TRP B C 1
ATOM 3891 O O . TRP B 1 48 ? 140.391 165.226 162.961 1.00 26.24 73 TRP B O 1
ATOM 3902 N N . TRP B 1 49 ? 138.426 166.108 162.313 1.00 28.76 74 TRP B N 1
ATOM 3903 C CA . TRP B 1 49 ? 138.305 166.883 163.543 1.00 28.76 74 TRP B CA 1
ATOM 3904 C C . TRP B 1 49 ? 138.045 165.985 164.745 1.00 28.76 74 TRP B C 1
ATOM 3905 O O . TRP B 1 49 ? 138.606 166.207 165.823 1.00 28.76 74 TRP B O 1
ATOM 3916 N N . HIS B 1 50 ? 137.193 164.971 164.586 1.00 30.51 75 HIS B N 1
ATOM 3917 C CA . HIS B 1 50 ? 136.907 164.072 165.698 1.00 30.51 75 HIS B CA 1
ATOM 3918 C C . HIS B 1 50 ? 138.119 163.229 166.068 1.00 30.51 75 HIS B C 1
ATOM 3919 O O . HIS B 1 50 ? 138.232 162.779 167.214 1.00 30.51 75 HIS B O 1
ATOM 3926 N N . TRP B 1 51 ? 139.028 163.004 165.123 1.00 30.32 76 TRP B N 1
ATOM 3927 C CA . TRP B 1 51 ? 140.183 162.148 165.347 1.00 30.32 76 TRP B CA 1
ATOM 3928 C C . TRP B 1 51 ? 141.370 162.924 165.911 1.00 30.32 76 TRP B C 1
ATOM 3929 O O . TRP B 1 51 ? 141.977 162.499 166.898 1.00 30.32 76 TRP B O 1
ATOM 3940 N N . GLN B 1 52 ? 141.708 164.060 165.309 1.00 31.26 77 GLN B N 1
ATOM 3941 C CA . GLN B 1 52 ? 142.852 164.857 165.738 1.00 31.26 77 GLN B CA 1
ATOM 3942 C C . GLN B 1 52 ? 142.470 166.114 166.501 1.00 31.26 77 GLN B C 1
ATOM 3943 O O . GLN B 1 52 ? 143.183 166.504 167.426 1.00 31.26 77 GLN B O 1
ATOM 3949 N N . GLY B 1 53 ? 141.368 166.768 166.132 1.00 32.18 78 GLY B N 1
ATOM 3950 C CA . GLY B 1 53 ? 140.964 167.970 166.842 1.00 32.18 78 GLY B CA 1
ATOM 3951 C C . GLY B 1 53 ? 140.502 167.691 168.259 1.00 32.18 78 GLY B C 1
ATOM 3952 O O . GLY B 1 53 ? 140.818 168.445 169.183 1.00 32.18 78 GLY B O 1
ATOM 3953 N N . GLU B 1 54 ? 139.746 166.608 168.452 1.00 34.79 79 GLU B N 1
ATOM 3954 C CA . GLU B 1 54 ? 139.233 166.247 169.765 1.00 34.79 79 GLU B CA 1
ATOM 3955 C C . GLU B 1 54 ? 139.852 164.984 170.343 1.00 34.79 79 GLU B C 1
ATOM 3956 O O . GLU B 1 54 ? 139.757 164.774 171.555 1.00 34.79 79 GLU B O 1
ATOM 3962 N N . GLY B 1 55 ? 140.477 164.148 169.519 1.00 34.91 80 GLY B N 1
ATOM 3963 C CA . GLY B 1 55 ? 141.096 162.932 170.005 1.00 34.91 80 GLY B CA 1
ATOM 3964 C C . GLY B 1 55 ? 140.114 161.949 170.608 1.00 34.91 80 GLY B C 1
ATOM 3965 O O . GLY B 1 55 ? 140.366 161.393 171.681 1.00 34.91 80 GLY B O 1
ATOM 3966 N N . ARG B 1 56 ? 138.992 161.735 169.934 1.00 34.82 81 ARG B N 1
ATOM 3967 C CA . ARG B 1 56 ? 137.991 160.804 170.429 1.00 34.82 81 ARG B CA 1
ATOM 3968 C C . ARG B 1 56 ? 138.556 159.387 170.433 1.00 34.82 81 ARG B C 1
ATOM 3969 O O . ARG B 1 56 ? 139.173 158.969 169.443 1.00 34.82 81 ARG B O 1
ATOM 3977 N N . PRO B 1 57 ? 138.382 158.627 171.517 1.00 35.86 82 PRO B N 1
ATOM 3978 C CA . PRO B 1 57 ? 139.006 157.295 171.590 1.00 35.86 82 PRO B CA 1
ATOM 3979 C C . PRO B 1 57 ? 138.542 156.329 170.512 1.00 35.86 82 PRO B C 1
ATOM 3980 O O . PRO B 1 57 ? 139.334 155.484 170.079 1.00 35.86 82 PRO B O 1
ATOM 3984 N N . GLN B 1 58 ? 137.287 156.416 170.068 1.00 36.12 83 GLN B N 1
ATOM 3985 C CA . GLN B 1 58 ? 136.806 155.478 169.058 1.00 36.12 83 GLN B CA 1
ATOM 3986 C C . GLN B 1 58 ? 137.491 155.707 167.713 1.00 36.12 83 GLN B C 1
ATOM 3987 O O . GLN B 1 58 ? 137.832 154.746 167.014 1.00 36.12 83 GLN B O 1
ATOM 3993 N N . TYR B 1 59 ? 137.726 156.969 167.346 1.00 33.37 84 TYR B N 1
ATOM 3994 C CA . TYR B 1 59 ? 138.426 157.255 166.097 1.00 33.37 84 TYR B CA 1
ATOM 3995 C C . TYR B 1 59 ? 139.886 156.824 166.170 1.00 33.37 84 TYR B C 1
ATOM 3996 O O . TYR B 1 59 ? 140.437 156.307 165.191 1.00 33.37 84 TYR B O 1
ATOM 4005 N N . GLN B 1 60 ? 140.526 157.021 167.325 1.00 36.51 85 GLN B N 1
ATOM 4006 C CA . GLN B 1 60 ? 141.897 156.552 167.498 1.00 36.51 85 GLN B CA 1
ATOM 4007 C C . GLN B 1 60 ? 141.972 155.032 167.428 1.00 36.51 85 GLN B C 1
ATOM 4008 O O . GLN B 1 60 ? 142.913 154.477 166.850 1.00 36.51 85 GLN B O 1
ATOM 4014 N N . ARG B 1 61 ? 140.989 154.342 168.010 1.00 37.62 86 ARG B N 1
ATOM 4015 C CA . ARG B 1 61 ? 140.947 152.885 167.918 1.00 37.62 86 ARG B CA 1
ATOM 4016 C C . ARG B 1 61 ? 140.752 152.427 166.478 1.00 37.62 86 ARG B C 1
ATOM 4017 O O . ARG B 1 61 ? 141.381 151.457 166.036 1.00 37.62 86 ARG B O 1
ATOM 4025 N N . PHE B 1 62 ? 139.877 153.109 165.734 1.00 32.92 87 PHE B N 1
ATOM 4026 C CA . PHE B 1 62 ? 139.680 152.781 164.325 1.00 32.92 87 PHE B CA 1
ATOM 4027 C C . PHE B 1 62 ? 140.971 152.965 163.534 1.00 32.92 87 PHE B C 1
ATOM 4028 O O . PHE B 1 62 ? 141.340 152.110 162.718 1.00 32.92 87 PHE B O 1
ATOM 4036 N N . MET B 1 63 ? 141.677 154.073 163.777 1.00 35.04 88 MET B N 1
ATOM 4037 C CA . MET B 1 63 ? 142.945 154.315 163.097 1.00 35.04 88 MET B CA 1
ATOM 4038 C C . MET B 1 63 ? 143.978 153.255 163.458 1.00 35.04 88 MET B C 1
ATOM 4039 O O . MET B 1 63 ? 144.734 152.795 162.595 1.00 35.04 88 MET B O 1
ATOM 4044 N N . ARG B 1 64 ? 144.034 152.865 164.734 1.00 38.27 89 ARG B N 1
ATOM 4045 C CA . ARG B 1 64 ? 144.983 151.842 165.161 1.00 38.27 89 ARG B CA 1
ATOM 4046 C C . ARG B 1 64 ? 144.694 150.504 164.495 1.00 38.27 89 ARG B C 1
ATOM 4047 O O . ARG B 1 64 ? 145.613 149.831 164.013 1.00 38.27 89 ARG B O 1
ATOM 4055 N N . ASP B 1 65 ? 143.427 150.102 164.457 1.00 38.10 90 ASP B N 1
ATOM 4056 C CA . ASP B 1 65 ? 143.061 148.784 163.961 1.00 38.10 90 ASP B CA 1
ATOM 4057 C C . ASP B 1 65 ? 142.980 148.703 162.444 1.00 38.10 90 ASP B C 1
ATOM 4058 O O . ASP B 1 65 ? 142.953 147.591 161.906 1.00 38.10 90 ASP B O 1
ATOM 4063 N N . ASN B 1 66 ? 142.945 149.833 161.736 1.00 35.11 91 ASN B N 1
ATOM 4064 C CA . ASN B 1 66 ? 142.770 149.794 160.293 1.00 35.11 91 ASN B CA 1
ATOM 4065 C C . ASN B 1 66 ? 143.963 150.287 159.485 1.00 35.11 91 ASN B C 1
ATOM 4066 O O . ASN B 1 66 ? 144.028 149.990 158.289 1.00 35.11 91 ASN B O 1
ATOM 4071 N N . TYR B 1 67 ? 144.895 151.017 160.082 1.00 33.88 92 TYR B N 1
ATOM 4072 C CA . TYR B 1 67 ? 145.991 151.619 159.341 1.00 33.88 92 TYR B CA 1
ATOM 4073 C C . TYR B 1 67 ? 147.274 151.527 160.152 1.00 33.88 92 TYR B C 1
ATOM 4074 O O . TYR B 1 67 ? 147.231 151.394 161.379 1.00 33.88 92 TYR B O 1
ATOM 4083 N N . PRO B 1 68 ? 148.430 151.582 159.492 1.00 35.20 93 PRO B N 1
ATOM 4084 C CA . PRO B 1 68 ? 149.690 151.475 160.221 1.00 35.20 93 PRO B CA 1
ATOM 4085 C C . PRO B 1 68 ? 149.876 152.655 161.151 1.00 35.20 93 PRO B C 1
ATOM 4086 O O . PRO B 1 68 ? 149.275 153.728 160.953 1.00 35.20 93 PRO B O 1
ATOM 4090 N N . PRO B 1 69 ? 150.690 152.500 162.197 1.00 34.64 94 PRO B N 1
ATOM 4091 C CA . PRO B 1 69 ? 150.914 153.612 163.127 1.00 34.64 94 PRO B CA 1
ATOM 4092 C C . PRO B 1 69 ? 151.564 154.797 162.431 1.00 34.64 94 PRO B C 1
ATOM 4093 O O . PRO B 1 69 ? 152.343 154.645 161.488 1.00 34.64 94 PRO B O 1
ATOM 4097 N N . GLY B 1 70 ? 151.227 155.993 162.908 1.00 31.47 95 GLY B N 1
ATOM 4098 C CA . GLY B 1 70 ? 151.715 157.215 162.310 1.00 31.47 95 GLY B CA 1
ATOM 4099 C C . GLY B 1 70 ? 150.959 157.671 161.084 1.00 31.47 95 GLY B C 1
ATOM 4100 O O . GLY B 1 70 ? 151.296 158.724 160.529 1.00 31.47 95 GLY B O 1
ATOM 4101 N N . PHE B 1 71 ? 149.957 156.913 160.644 1.00 28.90 96 PHE B N 1
ATOM 4102 C CA . PHE B 1 71 ? 149.153 157.293 159.490 1.00 28.90 96 PHE B CA 1
ATOM 4103 C C . PHE B 1 71 ? 148.497 158.648 159.723 1.00 28.90 96 PHE B C 1
ATOM 4104 O O . PHE B 1 71 ? 147.893 158.888 160.771 1.00 28.90 96 PHE B O 1
ATOM 4112 N N . SER B 1 72 ? 148.617 159.533 158.741 1.00 27.13 97 SER B N 1
ATOM 4113 C CA . SER B 1 72 ? 148.054 160.871 158.818 1.00 27.13 97 SER B CA 1
ATOM 4114 C C . SER B 1 72 ? 146.877 160.998 157.860 1.00 27.13 97 SER B C 1
ATOM 4115 O O . SER B 1 72 ? 146.668 160.160 156.980 1.00 27.13 97 SER B O 1
ATOM 4118 N N . TYR B 1 73 ? 146.096 162.062 158.052 1.00 25.75 98 TYR B N 1
ATOM 4119 C CA . TYR B 1 73 ? 144.909 162.261 157.228 1.00 25.75 98 TYR B CA 1
ATOM 4120 C C . TYR B 1 73 ? 145.277 162.516 155.771 1.00 25.75 98 TYR B C 1
ATOM 4121 O O . TYR B 1 73 ? 144.577 162.058 154.862 1.00 25.75 98 TYR B O 1
ATOM 4130 N N . ALA B 1 74 ? 146.366 163.249 155.527 1.00 25.86 99 ALA B N 1
ATOM 4131 C CA . ALA B 1 74 ? 146.802 163.491 154.158 1.00 25.86 99 ALA B CA 1
ATOM 4132 C C . ALA B 1 74 ? 147.171 162.202 153.437 1.00 25.86 99 ALA B C 1
ATOM 4133 O O . ALA B 1 74 ? 147.078 162.145 152.206 1.00 25.86 99 ALA B O 1
ATOM 4135 N N . ASP B 1 75 ? 147.572 161.164 154.175 1.00 26.53 100 ASP B N 1
ATOM 4136 C CA . ASP B 1 75 ? 147.840 159.869 153.562 1.00 26.53 100 ASP B CA 1
ATOM 4137 C C . ASP B 1 75 ? 146.584 159.238 152.975 1.00 26.53 100 ASP B C 1
ATOM 4138 O O . ASP B 1 75 ? 146.693 158.320 152.156 1.00 26.53 100 ASP B O 1
ATOM 4143 N N . PHE B 1 76 ? 145.398 159.703 153.378 1.00 26.05 101 PHE B N 1
ATOM 4144 C CA . PHE B 1 76 ? 144.163 159.275 152.733 1.00 26.05 101 PHE B CA 1
ATOM 4145 C C . PHE B 1 76 ? 144.050 159.786 151.305 1.00 26.05 101 PHE B C 1
ATOM 4146 O O . PHE B 1 76 ? 143.284 159.220 150.519 1.00 26.05 101 PHE B O 1
ATOM 4154 N N . GLY B 1 77 ? 144.785 160.841 150.960 1.00 26.11 102 GLY B N 1
ATOM 4155 C CA . GLY B 1 77 ? 144.662 161.490 149.675 1.00 26.11 102 GLY B CA 1
ATOM 4156 C C . GLY B 1 77 ? 144.850 160.583 148.474 1.00 26.11 102 GLY B C 1
ATOM 4157 O O . GLY B 1 77 ? 144.008 160.548 147.572 1.00 26.11 102 GLY B O 1
ATOM 4158 N N . PRO B 1 78 ? 145.959 159.838 148.425 1.00 26.30 103 PRO B N 1
ATOM 4159 C CA . PRO B 1 78 ? 146.167 158.920 147.292 1.00 26.30 103 PRO B CA 1
ATOM 4160 C C . PRO B 1 78 ? 145.142 157.801 147.201 1.00 26.30 103 PRO B C 1
ATOM 4161 O O . PRO B 1 78 ? 144.961 157.239 146.115 1.00 26.30 103 PRO B O 1
ATOM 4165 N N . GLN B 1 79 ? 144.467 157.459 148.296 1.00 26.84 104 GLN B N 1
ATOM 4166 C CA . GLN B 1 79 ? 143.504 156.365 148.287 1.00 26.84 104 GLN B CA 1
ATOM 4167 C C . GLN B 1 79 ? 142.131 156.781 147.773 1.00 26.84 104 GLN B C 1
ATOM 4168 O O . GLN B 1 79 ? 141.248 155.927 147.655 1.00 26.84 104 GLN B O 1
ATOM 4174 N N . PHE B 1 80 ? 141.934 158.061 147.464 1.00 25.67 105 PHE B N 1
ATOM 4175 C CA . PHE B 1 80 ? 140.668 158.558 146.923 1.00 25.67 105 PHE B CA 1
ATOM 4176 C C . PHE B 1 80 ? 140.672 158.375 145.404 1.00 25.67 105 PHE B C 1
ATOM 4177 O O . PHE B 1 80 ? 140.682 159.325 144.625 1.00 25.67 105 PHE B O 1
ATOM 4185 N N . THR B 1 81 ? 140.651 157.107 144.990 1.00 27.57 106 THR B N 1
ATOM 4186 C CA . THR B 1 81 ? 140.881 156.779 143.585 1.00 27.57 106 THR B CA 1
ATOM 4187 C C . THR B 1 81 ? 139.730 157.244 142.699 1.00 27.57 106 THR B C 1
ATOM 4188 O O . THR B 1 81 ? 139.957 157.821 141.630 1.00 27.57 106 THR B O 1
ATOM 4192 N N . ALA B 1 82 ? 138.490 157.001 143.127 1.00 28.12 107 ALA B N 1
ATOM 4193 C CA . ALA B 1 82 ? 137.293 157.406 142.386 1.00 28.12 107 ALA B CA 1
ATOM 4194 C C . ALA B 1 82 ? 137.317 156.876 140.953 1.00 28.12 107 ALA B C 1
ATOM 4195 O O . ALA B 1 82 ? 137.008 157.584 139.994 1.00 28.12 107 ALA B O 1
ATOM 4197 N N . ARG B 1 83 ? 137.689 155.603 140.813 1.00 30.09 108 ARG B N 1
ATOM 4198 C CA . ARG B 1 83 ? 137.861 155.004 139.497 1.00 30.09 108 ARG B CA 1
ATOM 4199 C C . ARG B 1 83 ? 136.553 154.546 138.867 1.00 30.09 108 ARG B C 1
ATOM 4200 O O . ARG B 1 83 ? 136.542 154.223 137.675 1.00 30.09 108 ARG B O 1
ATOM 4208 N N . PHE B 1 84 ? 135.459 154.510 139.626 1.00 29.70 109 PHE B N 1
ATOM 4209 C CA . PHE B 1 84 ? 134.146 154.168 139.095 1.00 29.70 109 PHE B CA 1
ATOM 4210 C C . PHE B 1 84 ? 133.237 155.387 138.997 1.00 29.70 109 PHE B C 1
ATOM 4211 O O . PHE B 1 84 ? 132.012 155.244 138.981 1.00 29.70 109 PHE B O 1
ATOM 4219 N N . PHE B 1 85 ? 133.816 156.582 138.935 1.00 29.06 110 PHE B N 1
ATOM 4220 C CA . PHE B 1 85 ? 133.043 157.812 138.831 1.00 29.06 110 PHE B CA 1
ATOM 4221 C C . PHE B 1 85 ? 132.540 157.979 137.403 1.00 29.06 110 PHE B C 1
ATOM 4222 O O . PHE B 1 85 ? 133.337 158.047 136.461 1.00 29.06 110 PHE B O 1
ATOM 4230 N N . HIS B 1 86 ? 131.220 158.045 137.244 1.00 32.16 111 HIS B N 1
ATOM 4231 C CA . HIS B 1 86 ? 130.581 158.261 135.947 1.00 32.16 111 HIS B CA 1
ATOM 4232 C C . HIS B 1 86 ? 129.573 159.389 136.110 1.00 32.16 111 HIS B C 1
ATOM 4233 O O . HIS B 1 86 ? 128.414 159.153 136.477 1.00 32.16 111 HIS B O 1
ATOM 4240 N N . PRO B 1 87 ? 129.985 160.634 135.858 1.00 31.75 112 PRO B N 1
ATOM 4241 C CA . PRO B 1 87 ? 129.068 161.767 136.069 1.00 31.75 112 PRO B CA 1
ATOM 4242 C C . PRO B 1 87 ? 127.798 161.695 135.239 1.00 31.75 112 PRO B C 1
ATOM 4243 O O . PRO B 1 87 ? 126.764 162.218 135.671 1.00 31.75 112 PRO B O 1
ATOM 4247 N N . GLU B 1 88 ? 127.841 161.074 134.058 1.00 35.01 113 GLU B N 1
ATOM 4248 C CA . GLU B 1 88 ? 126.627 160.932 133.259 1.00 35.01 113 GLU B CA 1
ATOM 4249 C C . GLU B 1 88 ? 125.600 160.060 133.970 1.00 35.01 113 GLU B C 1
ATOM 4250 O O . GLU B 1 88 ? 124.402 160.370 133.965 1.00 35.01 113 GLU B O 1
ATOM 4256 N N . GLU B 1 89 ? 126.050 158.967 134.591 1.00 35.05 114 GLU B N 1
ATOM 4257 C CA . GLU B 1 89 ? 125.143 158.127 135.369 1.00 35.05 114 GLU B CA 1
ATOM 4258 C C . GLU B 1 89 ? 124.563 158.890 136.553 1.00 35.05 114 GLU B C 1
ATOM 4259 O O . GLU B 1 89 ? 123.368 158.774 136.852 1.00 35.05 114 GLU B O 1
ATOM 4265 N N . TRP B 1 90 ? 125.398 159.675 137.241 1.00 30.29 115 TRP B N 1
ATOM 4266 C CA . TRP B 1 90 ? 124.914 160.493 138.349 1.00 30.29 115 TRP B CA 1
ATOM 4267 C C . TRP B 1 90 ? 123.831 161.455 137.882 1.00 30.29 115 TRP B C 1
ATOM 4268 O O . TRP B 1 90 ? 122.782 161.587 138.522 1.00 30.29 115 TRP B O 1
ATOM 4279 N N . ALA B 1 91 ? 124.076 162.140 136.764 1.00 32.41 116 ALA B N 1
ATOM 4280 C CA . ALA B 1 91 ? 123.119 163.121 136.268 1.00 32.41 116 ALA B CA 1
ATOM 4281 C C . ALA B 1 91 ? 121.826 162.456 135.814 1.00 32.41 116 ALA B C 1
ATOM 4282 O O . ALA B 1 91 ? 120.736 163.001 136.022 1.00 32.41 116 ALA B O 1
ATOM 4284 N N . ASP B 1 92 ? 121.924 161.277 135.194 1.00 34.93 117 ASP B N 1
ATOM 4285 C CA . ASP B 1 92 ? 120.721 160.541 134.819 1.00 34.93 117 ASP B CA 1
ATOM 4286 C C . ASP B 1 92 ? 119.917 160.141 136.049 1.00 34.93 117 ASP B C 1
ATOM 4287 O O . ASP B 1 92 ? 118.684 160.240 136.054 1.00 34.93 117 ASP B O 1
ATOM 4292 N N . LEU B 1 93 ? 120.598 159.689 137.105 1.00 32.08 118 LEU B N 1
ATOM 4293 C CA . LEU B 1 93 ? 119.901 159.340 138.339 1.00 32.08 118 LEU B CA 1
ATOM 4294 C C . LEU B 1 93 ? 119.230 160.559 138.960 1.00 32.08 118 LEU B C 1
ATOM 4295 O O . LEU B 1 93 ? 118.100 160.472 139.453 1.00 32.08 118 LEU B O 1
ATOM 4300 N N . PHE B 1 94 ? 119.913 161.705 138.947 1.00 30.99 119 PHE B N 1
ATOM 4301 C CA . PHE B 1 94 ? 119.339 162.914 139.531 1.00 30.99 119 PHE B CA 1
ATOM 4302 C C . PHE B 1 94 ? 118.144 163.405 138.725 1.00 30.99 119 PHE B C 1
ATOM 4303 O O . PHE B 1 94 ? 117.176 163.922 139.293 1.00 30.99 119 PHE B O 1
ATOM 4311 N N . GLN B 1 95 ? 118.198 163.266 137.399 1.00 35.52 120 GLN B N 1
ATOM 4312 C CA . GLN B 1 95 ? 117.040 163.600 136.577 1.00 35.52 120 GLN B CA 1
ATOM 4313 C C . GLN B 1 95 ? 115.880 162.651 136.847 1.00 35.52 120 GLN B C 1
ATOM 4314 O O . GLN B 1 95 ? 114.722 163.078 136.905 1.00 35.52 120 GLN B O 1
ATOM 4320 N N . ALA B 1 96 ? 116.172 161.358 137.011 1.00 33.22 121 ALA B N 1
ATOM 4321 C CA . ALA B 1 96 ? 115.119 160.393 137.309 1.00 33.22 121 ALA B CA 1
ATOM 4322 C C . ALA B 1 96 ? 114.511 160.630 138.685 1.00 33.22 121 ALA B C 1
ATOM 4323 O O . ALA B 1 96 ? 113.334 160.322 138.902 1.00 33.22 121 ALA B O 1
ATOM 4325 N N . ALA B 1 97 ? 115.287 161.173 139.620 1.00 33.76 122 ALA B N 1
ATOM 4326 C CA . ALA B 1 97 ? 114.800 161.450 140.964 1.00 33.76 122 ALA B CA 1
ATOM 4327 C C . ALA B 1 97 ? 113.947 162.709 141.040 1.00 33.76 122 ALA B C 1
ATOM 4328 O O . ALA B 1 97 ? 113.399 162.999 142.107 1.00 33.76 122 ALA B O 1
ATOM 4330 N N . GLY B 1 98 ? 113.822 163.458 139.948 1.00 33.78 123 GLY B N 1
ATOM 4331 C CA . GLY B 1 98 ? 113.047 164.679 139.954 1.00 33.78 123 GLY B CA 1
ATOM 4332 C C . GLY B 1 98 ? 113.783 165.900 140.448 1.00 33.78 123 GLY B C 1
ATOM 4333 O O . GLY B 1 98 ? 113.158 166.952 140.619 1.00 33.78 123 GLY B O 1
ATOM 4334 N N . ALA B 1 99 ? 115.088 165.797 140.684 1.00 32.35 124 ALA B N 1
ATOM 4335 C CA . ALA B 1 99 ? 115.853 166.920 141.204 1.00 32.35 124 ALA B CA 1
ATOM 4336 C C . ALA B 1 99 ? 115.993 168.007 140.147 1.00 32.35 124 ALA B C 1
ATOM 4337 O O . ALA B 1 99 ? 116.298 167.724 138.985 1.00 32.35 124 ALA B O 1
ATOM 4339 N N . LYS B 1 100 ? 115.767 169.254 140.554 1.00 34.33 125 LYS B N 1
ATOM 4340 C CA . LYS B 1 100 ? 115.928 170.391 139.662 1.00 34.33 125 LYS B CA 1
ATOM 4341 C C . LYS B 1 100 ? 117.267 171.092 139.827 1.00 34.33 125 LYS B C 1
ATOM 4342 O O . LYS B 1 100 ? 117.684 171.816 138.918 1.00 34.33 125 LYS B O 1
ATOM 4348 N N . TYR B 1 101 ? 117.943 170.901 140.957 1.00 32.31 126 TYR B N 1
ATOM 4349 C CA . TYR B 1 101 ? 119.289 171.416 141.146 1.00 32.31 126 TYR B CA 1
ATOM 4350 C C . TYR B 1 101 ? 120.101 170.419 141.957 1.00 32.31 126 TYR B C 1
ATOM 4351 O O . TYR B 1 101 ? 119.564 169.662 142.771 1.00 32.31 126 TYR B O 1
ATOM 4360 N N . VAL B 1 102 ? 121.406 170.419 141.709 1.00 29.65 127 VAL B N 1
ATOM 4361 C CA . VAL B 1 102 ? 122.341 169.527 142.379 1.00 29.65 127 VAL B CA 1
ATOM 4362 C C . VAL B 1 102 ? 123.469 170.371 142.948 1.00 29.65 127 VAL B C 1
ATOM 4363 O O . VAL B 1 102 ? 124.107 171.131 142.214 1.00 29.65 127 VAL B O 1
ATOM 4367 N N . VAL B 1 103 ? 123.707 170.244 144.249 1.00 26.94 128 VAL B N 1
ATOM 4368 C CA . VAL B 1 103 ? 124.750 170.987 144.946 1.00 26.94 128 VAL B CA 1
ATOM 4369 C C . VAL B 1 103 ? 125.833 170.001 145.360 1.00 26.94 128 VAL B C 1
ATOM 4370 O O . VAL B 1 103 ? 125.577 169.089 146.153 1.00 26.94 128 VAL B O 1
ATOM 4374 N N . LEU B 1 104 ? 127.041 170.201 144.845 1.00 25.66 129 LEU B N 1
ATOM 4375 C CA . LEU B 1 104 ? 128.177 169.335 145.129 1.00 25.66 129 LEU B CA 1
ATOM 4376 C C . LEU B 1 104 ? 129.169 170.056 146.031 1.00 25.66 129 LEU B C 1
ATOM 4377 O O . LEU B 1 104 ? 129.444 171.242 145.833 1.00 25.66 129 LEU B O 1
ATOM 4382 N N . THR B 1 105 ? 129.697 169.345 147.028 1.00 25.94 130 THR B N 1
ATOM 4383 C CA . THR B 1 105 ? 130.733 169.916 147.886 1.00 25.94 130 THR B CA 1
ATOM 4384 C C . THR B 1 105 ? 132.033 170.036 147.100 1.00 25.94 130 THR B C 1
ATOM 4385 O O . THR B 1 105 ? 132.644 169.024 146.744 1.00 25.94 130 THR B O 1
ATOM 4389 N N . THR B 1 106 ? 132.458 171.269 146.814 1.00 26.76 131 THR B N 1
ATOM 4390 C CA . THR B 1 106 ? 133.725 171.476 146.124 1.00 26.76 131 THR B CA 1
ATOM 4391 C C . THR B 1 106 ? 134.903 171.392 147.087 1.00 26.76 131 THR B C 1
ATOM 4392 O O . THR B 1 106 ? 135.982 170.921 146.712 1.00 26.76 131 THR B O 1
ATOM 4396 N N . LYS B 1 107 ? 134.716 171.847 148.323 1.00 27.34 132 LYS B N 1
ATOM 4397 C CA . LYS B 1 107 ? 135.766 171.779 149.335 1.00 27.34 132 LYS B CA 1
ATOM 4398 C C . LYS B 1 107 ? 135.116 171.836 150.706 1.00 27.34 132 LYS B C 1
ATOM 4399 O O . LYS B 1 107 ? 134.387 172.786 151.004 1.00 27.34 132 LYS B O 1
ATOM 4405 N N . HIS B 1 108 ? 135.375 170.827 151.531 1.00 27.75 133 HIS B N 1
ATOM 4406 C CA . HIS B 1 108 ? 134.837 170.744 152.877 1.00 27.75 133 HIS B CA 1
ATOM 4407 C C . HIS B 1 108 ? 135.863 171.282 153.874 1.00 27.75 133 HIS B C 1
ATOM 4408 O O . HIS B 1 108 ? 136.876 171.878 153.496 1.00 27.75 133 HIS B O 1
ATOM 4415 N N . HIS B 1 109 ? 135.601 171.079 155.168 1.00 27.45 134 HIS B N 1
ATOM 4416 C CA . HIS B 1 109 ? 136.491 171.590 156.205 1.00 27.45 134 HIS B CA 1
ATOM 4417 C C . HIS B 1 109 ? 137.861 170.927 156.193 1.00 27.45 134 HIS B C 1
ATOM 4418 O O . HIS B 1 109 ? 138.786 171.450 156.823 1.00 27.45 134 HIS B O 1
ATOM 4425 N N . GLU B 1 110 ? 138.014 169.796 155.504 1.00 27.36 135 GLU B N 1
ATOM 4426 C CA . GLU B 1 110 ? 139.323 169.168 155.378 1.00 27.36 135 GLU B CA 1
ATOM 4427 C C . GLU B 1 110 ? 140.258 169.958 154.471 1.00 27.36 135 GLU B C 1
ATOM 4428 O O . GLU B 1 110 ? 141.471 169.734 154.511 1.00 27.36 135 GLU B O 1
ATOM 4434 N N . GLY B 1 111 ? 139.727 170.872 153.661 1.00 26.32 136 GLY B N 1
ATOM 4435 C CA . GLY B 1 111 ? 140.535 171.699 152.792 1.00 26.32 136 GLY B CA 1
ATOM 4436 C C . GLY B 1 111 ? 140.854 171.104 151.440 1.00 26.32 136 GLY B C 1
ATOM 4437 O O . GLY B 1 111 ? 141.490 171.777 150.621 1.00 26.32 136 GLY B O 1
ATOM 4438 N N . PHE B 1 112 ? 140.431 169.871 151.178 1.00 24.31 137 PHE B N 1
ATOM 4439 C CA . PHE B 1 112 ? 140.706 169.202 149.912 1.00 24.31 137 PHE B CA 1
ATOM 4440 C C . PHE B 1 112 ? 139.727 169.713 148.862 1.00 24.31 137 PHE B C 1
ATOM 4441 O O . PHE B 1 112 ? 138.521 169.466 148.955 1.00 24.31 137 PHE B O 1
ATOM 4449 N N . THR B 1 113 ? 140.238 170.430 147.867 1.00 24.67 138 THR B N 1
ATOM 4450 C CA . THR B 1 113 ? 139.394 170.948 146.802 1.00 24.67 138 THR B CA 1
ATOM 4451 C C . THR B 1 113 ? 139.151 169.876 145.749 1.00 24.67 138 THR B C 1
ATOM 4452 O O . THR B 1 113 ? 140.064 169.141 145.368 1.00 24.67 138 THR B O 1
ATOM 4456 N N . ASN B 1 114 ? 137.907 169.784 145.286 1.00 25.04 139 ASN B N 1
ATOM 4457 C CA . ASN B 1 114 ? 137.529 168.816 144.269 1.00 25.04 139 ASN B CA 1
ATOM 4458 C C . ASN B 1 114 ? 137.721 169.352 142.856 1.00 25.04 139 ASN B C 1
ATOM 4459 O O . ASN B 1 114 ? 137.110 168.835 141.916 1.00 25.04 139 ASN B O 1
ATOM 4464 N N . TRP B 1 115 ? 138.548 170.374 142.694 1.00 26.54 140 TRP B N 1
ATOM 4465 C CA . TRP B 1 115 ? 138.908 170.939 141.405 1.00 26.54 140 TRP B CA 1
ATOM 4466 C C . TRP B 1 115 ? 140.361 171.383 141.476 1.00 26.54 140 TRP B C 1
ATOM 4467 O O . TRP B 1 115 ? 140.901 171.578 142.570 1.00 26.54 140 TRP B O 1
ATOM 4478 N N . PRO B 1 116 ? 141.029 171.539 140.325 1.00 28.69 141 PRO B N 1
ATOM 4479 C CA . PRO B 1 116 ? 142.444 171.939 140.350 1.00 28.69 141 PRO B CA 1
ATOM 4480 C C . PRO B 1 116 ? 142.646 173.370 140.825 1.00 28.69 141 PRO B C 1
ATOM 4481 O O . PRO B 1 116 ? 142.894 174.273 140.021 1.00 28.69 141 PRO B O 1
ATOM 4485 N N . SER B 1 117 ? 142.544 173.580 142.129 1.00 28.69 142 SER B N 1
ATOM 4486 C CA . SER B 1 117 ? 142.695 174.918 142.687 1.00 28.69 142 SER B CA 1
ATOM 4487 C C . SER B 1 117 ? 144.163 175.332 142.681 1.00 28.69 142 SER B C 1
ATOM 4488 O O . SER B 1 117 ? 145.015 174.580 143.167 1.00 28.69 142 SER B O 1
ATOM 4491 N N . PRO B 1 118 ? 144.499 176.503 142.134 1.00 29.48 143 PRO B N 1
ATOM 4492 C CA . PRO B 1 118 ? 145.901 176.952 142.166 1.00 29.48 143 PRO B CA 1
ATOM 4493 C C . PRO B 1 118 ? 146.454 177.140 143.568 1.00 29.48 143 PRO B C 1
ATOM 4494 O O . PRO B 1 118 ? 147.667 177.009 143.767 1.00 29.48 143 PRO B O 1
ATOM 4498 N N . VAL B 1 119 ? 145.607 177.444 144.546 1.00 30.21 144 VAL B N 1
ATOM 4499 C CA . VAL B 1 119 ? 146.055 177.695 145.908 1.00 30.21 144 VAL B CA 1
ATOM 4500 C C . VAL B 1 119 ? 145.853 176.469 146.802 1.00 30.21 144 VAL B C 1
ATOM 4501 O O . VAL B 1 119 ? 145.844 176.592 148.025 1.00 30.21 144 VAL B O 1
ATOM 4505 N N . SER B 1 120 ? 145.690 175.291 146.210 1.00 27.14 145 SER B N 1
ATOM 4506 C CA . SER B 1 120 ? 145.570 174.041 146.954 1.00 27.14 145 SER B CA 1
ATOM 4507 C C . SER B 1 120 ? 146.442 172.974 146.301 1.00 27.14 145 SER B C 1
ATOM 4508 O O . SER B 1 120 ? 146.011 171.846 146.059 1.00 27.14 145 SER B O 1
ATOM 4511 N N . TRP B 1 121 ? 147.687 173.336 145.996 1.00 24.26 146 TRP B N 1
ATOM 4512 C CA . TRP B 1 121 ? 148.577 172.443 145.264 1.00 24.26 146 TRP B CA 1
ATOM 4513 C C . TRP B 1 121 ? 148.845 171.170 146.057 1.00 24.26 146 TRP B C 1
ATOM 4514 O O . TRP B 1 121 ? 149.176 171.219 147.244 1.00 24.26 146 TRP B O 1
ATOM 4525 N N . ASN B 1 122 ? 148.693 170.028 145.387 1.00 24.39 147 ASN B N 1
ATOM 4526 C CA . ASN B 1 122 ? 148.897 168.690 145.936 1.00 24.39 147 ASN B CA 1
ATOM 4527 C C . ASN B 1 122 ? 147.917 168.351 147.052 1.00 24.39 147 ASN B C 1
ATOM 4528 O O . ASN B 1 122 ? 148.127 167.375 147.780 1.00 24.39 147 ASN B O 1
ATOM 4533 N N . TRP B 1 123 ? 146.853 169.132 147.204 1.00 23.21 148 TRP B N 1
ATOM 4534 C CA . TRP B 1 123 ? 145.734 168.827 148.084 1.00 23.21 148 TRP B CA 1
ATOM 4535 C C . TRP B 1 123 ? 144.426 169.059 147.348 1.00 23.21 148 TRP B C 1
ATOM 4536 O O . TRP B 1 123 ? 143.459 169.593 147.896 1.00 23.21 148 TRP B O 1
ATOM 4547 N N . ASN B 1 124 ? 144.394 168.670 146.077 1.00 24.68 149 ASN B N 1
ATOM 4548 C CA . ASN B 1 124 ? 143.213 168.792 145.239 1.00 24.68 149 ASN B CA 1
ATOM 4549 C C . ASN B 1 124 ? 143.006 167.476 144.507 1.00 24.68 149 ASN B C 1
ATOM 4550 O O . ASN B 1 124 ? 143.857 166.584 144.537 1.00 24.68 149 ASN B O 1
ATOM 4555 N N . SER B 1 125 ? 141.856 167.357 143.844 1.00 26.08 150 SER B N 1
ATOM 4556 C CA . SER B 1 125 ? 141.512 166.095 143.199 1.00 26.08 150 SER B CA 1
ATOM 4557 C C . SER B 1 125 ? 142.338 165.855 141.943 1.00 26.08 150 SER B C 1
ATOM 4558 O O . SER B 1 125 ? 142.492 164.706 141.519 1.00 26.08 150 SER B O 1
ATOM 4561 N N . LYS B 1 126 ? 142.869 166.915 141.331 1.00 27.20 151 LYS B N 1
ATOM 4562 C CA . LYS B 1 126 ? 143.689 166.741 140.137 1.00 27.20 151 LYS B CA 1
ATOM 4563 C C . LYS B 1 126 ? 145.077 166.213 140.481 1.00 27.20 151 LYS B C 1
ATOM 4564 O O . LYS B 1 126 ? 145.591 165.316 139.804 1.00 27.20 151 LYS B O 1
ATOM 4570 N N . ASP B 1 127 ? 145.701 166.757 141.527 1.00 26.69 152 ASP B N 1
ATOM 4571 C CA . ASP B 1 127 ? 147.075 166.390 141.850 1.00 26.69 152 ASP B CA 1
ATOM 4572 C C . ASP B 1 127 ? 147.166 165.011 142.492 1.00 26.69 152 ASP B C 1
ATOM 4573 O O . ASP B 1 127 ? 148.064 164.230 142.161 1.00 26.69 152 ASP B O 1
ATOM 4578 N N . VAL B 1 128 ? 146.257 164.695 143.415 1.00 27.22 153 VAL B N 1
ATOM 4579 C CA . VAL B 1 128 ? 146.258 163.415 144.107 1.00 27.22 153 VAL B CA 1
ATOM 4580 C C . VAL B 1 128 ? 144.855 162.830 144.053 1.00 27.22 153 VAL B C 1
ATOM 4581 O O . VAL B 1 128 ? 143.867 163.538 143.851 1.00 27.22 153 VAL B O 1
ATOM 4585 N N . GLY B 1 129 ? 144.781 161.514 144.232 1.00 27.67 154 GLY B N 1
ATOM 4586 C CA . GLY B 1 129 ? 143.517 160.824 144.319 1.00 27.67 154 GLY B CA 1
ATOM 4587 C C . GLY B 1 129 ? 142.881 160.547 142.972 1.00 27.67 154 GLY B C 1
ATOM 4588 O O . GLY B 1 129 ? 143.371 159.736 142.182 1.00 27.67 154 GLY B O 1
ATOM 4589 N N . PRO B 1 130 ? 141.749 161.203 142.698 1.00 27.08 155 PRO B N 1
ATOM 4590 C CA . PRO B 1 130 ? 141.039 160.938 141.436 1.00 27.08 155 PRO B CA 1
ATOM 4591 C C . PRO B 1 130 ? 141.835 161.296 140.196 1.00 27.08 155 PRO B C 1
ATOM 4592 O O . PRO B 1 130 ? 141.643 160.662 139.151 1.00 27.08 155 PRO B O 1
ATOM 4596 N N . HIS B 1 131 ? 142.714 162.297 140.279 1.00 27.13 156 HIS B N 1
ATOM 4597 C CA . HIS B 1 131 ? 143.423 162.842 139.119 1.00 27.13 156 HIS B CA 1
ATOM 4598 C C . HIS B 1 131 ? 142.451 163.370 138.068 1.00 27.13 156 HIS B C 1
ATOM 4599 O O . HIS B 1 131 ? 142.722 163.310 136.867 1.00 27.13 156 HIS B O 1
ATOM 4606 N N . ARG B 1 132 ? 141.314 163.897 138.517 1.00 28.77 157 ARG B N 1
ATOM 4607 C CA . ARG B 1 132 ? 140.292 164.440 137.636 1.00 28.77 157 ARG B CA 1
ATOM 4608 C C . ARG B 1 132 ? 139.806 165.770 138.189 1.00 28.77 157 ARG B C 1
ATOM 4609 O O . ARG B 1 132 ? 140.100 166.145 139.327 1.00 28.77 157 ARG B O 1
ATOM 4617 N N . ASP B 1 133 ? 139.049 166.484 137.362 1.00 30.43 158 ASP B N 1
ATOM 4618 C CA . ASP B 1 133 ? 138.306 167.668 137.788 1.00 30.43 158 ASP B CA 1
ATOM 4619 C C . ASP B 1 133 ? 136.874 167.209 138.046 1.00 30.43 158 ASP B C 1
ATOM 4620 O O . ASP B 1 133 ? 136.038 167.186 137.143 1.00 30.43 158 ASP B O 1
ATOM 4625 N N . LEU B 1 134 ? 136.597 166.828 139.295 1.00 27.07 159 LEU B N 1
ATOM 4626 C CA . LEU B 1 134 ? 135.276 166.307 139.635 1.00 27.07 159 LEU B CA 1
ATOM 4627 C C . LEU B 1 134 ? 134.199 167.372 139.467 1.00 27.07 159 LEU B C 1
ATOM 4628 O O . LEU B 1 134 ? 133.113 167.092 138.941 1.00 27.07 159 LEU B O 1
ATOM 4633 N N . VAL B 1 135 ? 134.488 168.601 139.899 1.00 28.36 160 VAL B N 1
ATOM 4634 C CA . VAL B 1 135 ? 133.517 169.685 139.782 1.00 28.36 160 VAL B CA 1
ATOM 4635 C C . VAL B 1 135 ? 133.178 169.936 138.319 1.00 28.36 160 VAL B C 1
ATOM 4636 O O . VAL B 1 135 ? 132.005 170.043 137.946 1.00 28.36 160 VAL B O 1
ATOM 4640 N N . GLY B 1 136 ? 134.201 170.002 137.465 1.00 30.39 161 GLY B N 1
ATOM 4641 C CA . GLY B 1 136 ? 133.961 170.266 136.056 1.00 30.39 161 GLY B CA 1
ATOM 4642 C C . GLY B 1 136 ? 133.205 169.150 135.359 1.00 30.39 161 GLY B C 1
ATOM 4643 O O . GLY B 1 136 ? 132.297 169.408 134.564 1.00 30.39 161 GLY B O 1
ATOM 4644 N N . GLU B 1 137 ? 133.569 167.898 135.639 1.00 32.08 162 GLU B N 1
ATOM 4645 C CA . GLU B 1 137 ? 132.891 166.772 135.004 1.00 32.08 162 GLU B CA 1
ATOM 4646 C C . GLU B 1 137 ? 131.429 166.704 135.426 1.00 32.08 162 GLU B C 1
ATOM 4647 O O . GLU B 1 137 ? 130.532 166.533 134.586 1.00 32.08 162 GLU B O 1
ATOM 4653 N N . LEU B 1 138 ? 131.166 166.851 136.728 1.00 30.31 163 LEU B N 1
ATOM 4654 C CA . LEU B 1 138 ? 129.783 166.838 137.190 1.00 30.31 163 LEU B CA 1
ATOM 4655 C C . LEU B 1 138 ? 129.002 168.010 136.615 1.00 30.31 163 LEU B C 1
ATOM 4656 O O . LEU B 1 138 ? 127.835 167.858 136.240 1.00 30.31 163 LEU B O 1
ATOM 4661 N N . GLY B 1 139 ? 129.627 169.187 136.536 1.00 31.40 164 GLY B N 1
ATOM 4662 C CA . GLY B 1 139 ? 128.944 170.334 135.967 1.00 31.40 164 GLY B CA 1
ATOM 4663 C C . GLY B 1 139 ? 128.595 170.140 134.506 1.00 31.40 164 GLY B C 1
ATOM 4664 O O . GLY B 1 139 ? 127.506 170.510 134.069 1.00 31.40 164 GLY B O 1
ATOM 4665 N N . THR B 1 140 ? 129.515 169.564 133.731 1.00 31.92 165 THR B N 1
ATOM 4666 C CA . THR B 1 140 ? 129.227 169.279 132.329 1.00 31.92 165 THR B CA 1
ATOM 4667 C C . THR B 1 140 ? 128.064 168.303 132.201 1.00 31.92 165 THR B C 1
ATOM 4668 O O . THR B 1 140 ? 127.133 168.520 131.410 1.00 31.92 165 THR B O 1
ATOM 4672 N N . ALA B 1 141 ? 128.090 167.228 132.995 1.00 32.26 166 ALA B N 1
ATOM 4673 C CA . ALA B 1 141 ? 127.020 166.237 132.926 1.00 32.26 166 ALA B CA 1
ATOM 4674 C C . ALA B 1 141 ? 125.675 166.841 133.313 1.00 32.26 166 ALA B C 1
ATOM 4675 O O . ALA B 1 141 ? 124.650 166.540 132.691 1.00 32.26 166 ALA B O 1
ATOM 4677 N N . LEU B 1 142 ? 125.658 167.696 134.339 1.00 31.88 167 LEU B N 1
ATOM 4678 C CA . LEU B 1 142 ? 124.404 168.300 134.778 1.00 31.88 167 LEU B CA 1
ATOM 4679 C C . LEU B 1 142 ? 123.901 169.336 133.781 1.00 31.88 167 LEU B C 1
ATOM 4680 O O . LEU B 1 142 ? 122.694 169.436 133.539 1.00 31.88 167 LEU B O 1
ATOM 4685 N N . ARG B 1 143 ? 124.810 170.124 133.201 1.00 34.02 168 ARG B N 1
ATOM 4686 C CA . ARG B 1 143 ? 124.411 171.145 132.241 1.00 34.02 168 ARG B CA 1
ATOM 4687 C C . ARG B 1 143 ? 123.873 170.526 130.961 1.00 34.02 168 ARG B C 1
ATOM 4688 O O . ARG B 1 143 ? 122.986 171.105 130.324 1.00 34.02 168 ARG B O 1
ATOM 4696 N N . LYS B 1 144 ? 124.397 169.362 130.564 1.00 35.64 169 LYS B N 1
ATOM 4697 C CA . LYS B 1 144 ? 123.845 168.684 129.395 1.00 35.64 169 LYS B CA 1
ATOM 4698 C C . LYS B 1 144 ? 122.382 168.306 129.602 1.00 35.64 169 LYS B C 1
ATOM 4699 O O . LYS B 1 144 ? 121.623 168.214 128.631 1.00 35.64 169 LYS B O 1
ATOM 4701 N N . ARG B 1 145 ? 121.967 168.092 130.850 1.00 35.27 170 ARG B N 1
ATOM 4702 C CA . ARG B 1 145 ? 120.599 167.711 131.174 1.00 35.27 170 ARG B CA 1
ATOM 4703 C C . ARG B 1 145 ? 119.768 168.871 131.713 1.00 35.27 170 ARG B C 1
ATOM 4704 O O . ARG B 1 145 ? 118.663 168.642 132.214 1.00 35.27 170 ARG B O 1
ATOM 4712 N N . ASN B 1 146 ? 120.280 170.101 131.632 1.00 37.50 171 ASN B N 1
ATOM 4713 C CA . ASN B 1 146 ? 119.552 171.299 132.061 1.00 37.50 171 ASN B CA 1
ATOM 4714 C C . ASN B 1 146 ? 119.191 171.245 133.545 1.00 37.50 171 ASN B C 1
ATOM 4715 O O . ASN B 1 146 ? 118.088 171.615 133.948 1.00 37.50 171 ASN B O 1
ATOM 4720 N N . ILE B 1 147 ? 120.132 170.784 134.364 1.00 34.20 172 ILE B N 1
ATOM 4721 C CA . ILE B 1 147 ? 119.976 170.752 135.814 1.00 34.20 172 ILE B CA 1
ATOM 4722 C C . ILE B 1 147 ? 120.841 171.851 136.412 1.00 34.20 172 ILE B C 1
ATOM 4723 O O . ILE B 1 147 ? 122.011 172.003 136.039 1.00 34.20 172 ILE B O 1
ATOM 4728 N N . ARG B 1 148 ? 120.266 172.624 137.329 1.00 33.31 173 ARG B N 1
ATOM 4729 C CA . ARG B 1 148 ? 120.990 173.725 137.947 1.00 33.31 173 ARG B CA 1
ATOM 4730 C C . ARG B 1 148 ? 122.118 173.208 138.834 1.00 33.31 173 ARG B C 1
ATOM 4731 O O . ARG B 1 148 ? 122.022 172.141 139.447 1.00 33.31 173 ARG B O 1
ATOM 4739 N N . TYR B 1 149 ? 123.197 173.982 138.898 1.00 29.82 174 TYR B N 1
ATOM 4740 C CA . TYR B 1 149 ? 124.424 173.572 139.564 1.00 29.82 174 TYR B CA 1
ATOM 4741 C C . TYR B 1 149 ? 124.691 174.466 140.766 1.00 29.82 174 TYR B C 1
ATOM 4742 O O . TYR B 1 149 ? 124.634 175.697 140.663 1.00 29.82 174 TYR B O 1
ATOM 4751 N N . GLY B 1 150 ? 124.978 173.844 141.898 1.00 27.78 175 GLY B N 1
ATOM 4752 C CA . GLY B 1 150 ? 125.335 174.559 143.110 1.00 27.78 175 GLY B CA 1
ATOM 4753 C C . GLY B 1 150 ? 126.659 174.050 143.644 1.00 27.78 175 GLY B C 1
ATOM 4754 O O . GLY B 1 150 ? 126.932 172.848 143.610 1.00 27.78 175 GLY B O 1
ATOM 4755 N N . LEU B 1 151 ? 127.475 174.972 144.132 1.00 27.75 176 LEU B N 1
ATOM 4756 C CA . LEU B 1 151 ? 128.791 174.655 144.664 1.00 27.75 176 LEU B CA 1
ATOM 4757 C C . LEU B 1 151 ? 128.787 174.916 146.162 1.00 27.75 176 LEU B C 1
ATOM 4758 O O . LEU B 1 151 ? 128.542 176.045 146.597 1.00 27.75 176 LEU B O 1
ATOM 4763 N N . TYR B 1 152 ? 129.027 173.869 146.944 1.00 28.50 177 TYR B N 1
ATOM 4764 C CA . TYR B 1 152 ? 129.197 174.009 148.380 1.00 28.50 177 TYR B CA 1
ATOM 4765 C C . TYR B 1 152 ? 130.650 174.352 148.667 1.00 28.50 177 TYR B C 1
ATOM 4766 O O . TYR B 1 152 ? 131.560 173.652 148.215 1.00 28.50 177 TYR B O 1
ATOM 4775 N N . HIS B 1 153 ? 130.865 175.418 149.428 1.00 28.56 178 HIS B N 1
ATOM 4776 C CA . HIS B 1 153 ? 132.205 175.846 149.801 1.00 28.56 178 HIS B CA 1
ATOM 4777 C C . HIS B 1 153 ? 132.252 176.092 151.300 1.00 28.56 178 HIS B C 1
ATOM 4778 O O . HIS B 1 153 ? 131.427 176.837 151.838 1.00 28.56 178 HIS B O 1
ATOM 4785 N N . SER B 1 154 ? 133.211 175.463 151.969 1.00 28.70 179 SER B N 1
ATOM 4786 C CA . SER B 1 154 ? 133.425 175.675 153.393 1.00 28.70 179 SER B CA 1
ATOM 4787 C C . SER B 1 154 ? 134.473 176.765 153.570 1.00 28.70 179 SER B C 1
ATOM 4788 O O . SER B 1 154 ? 135.582 176.657 153.038 1.00 28.70 179 SER B O 1
ATOM 4791 N N . LEU B 1 155 ? 134.116 177.820 154.302 1.00 31.39 180 LEU B N 1
ATOM 4792 C CA . LEU B 1 155 ? 135.052 178.918 154.510 1.00 31.39 180 LEU B CA 1
ATOM 4793 C C . LEU B 1 155 ? 136.239 178.478 155.356 1.00 31.39 180 LEU B C 1
ATOM 4794 O O . LEU B 1 155 ? 137.396 178.696 154.980 1.00 31.39 180 LEU B O 1
ATOM 4799 N N . LEU B 1 156 ? 135.977 177.848 156.497 1.00 31.66 181 LEU B N 1
ATOM 4800 C CA . LEU B 1 156 ? 137.058 177.467 157.388 1.00 31.66 181 LEU B CA 1
ATOM 4801 C C . LEU B 1 156 ? 137.675 176.138 156.965 1.00 31.66 181 LEU B C 1
ATOM 4802 O O . LEU B 1 156 ? 137.057 175.316 156.284 1.00 31.66 181 LEU B O 1
ATOM 4807 N N . GLU B 1 157 ? 138.921 175.942 157.383 1.00 30.66 182 GLU B N 1
ATOM 4808 C CA . GLU B 1 157 ? 139.593 174.655 157.305 1.00 30.66 182 GLU B CA 1
ATOM 4809 C C . GLU B 1 157 ? 140.162 174.347 158.679 1.00 30.66 182 GLU B C 1
ATOM 4810 O O . GLU B 1 157 ? 140.805 175.206 159.289 1.00 30.66 182 GLU B O 1
ATOM 4816 N N . TRP B 1 158 ? 139.918 173.128 159.162 1.00 27.30 183 TRP B N 1
ATOM 4817 C CA . TRP B 1 158 ? 140.222 172.794 160.551 1.00 27.30 183 TRP B CA 1
ATOM 4818 C C . TRP B 1 158 ? 141.691 173.026 160.881 1.00 27.30 183 TRP B C 1
ATOM 4819 O O . TRP B 1 158 ? 142.020 173.697 161.864 1.00 27.30 183 TRP B O 1
ATOM 4830 N N . PHE B 1 159 ? 142.592 172.478 160.066 1.00 27.25 184 PHE B N 1
ATOM 4831 C CA . PHE B 1 159 ? 144.002 172.406 160.421 1.00 27.25 184 PHE B CA 1
ATOM 4832 C C . PHE B 1 159 ? 144.908 173.154 159.453 1.00 27.25 184 PHE B C 1
ATOM 4833 O O . PHE B 1 159 ? 146.126 172.949 159.486 1.00 27.25 184 PHE B O 1
ATOM 4841 N N . HIS B 1 160 ? 144.359 174.001 158.596 1.00 28.60 185 HIS B N 1
ATOM 4842 C CA . HIS B 1 160 ? 145.201 174.793 157.708 1.00 28.60 185 HIS B CA 1
ATOM 4843 C C . HIS B 1 160 ? 146.055 175.748 158.535 1.00 28.60 185 HIS B C 1
ATOM 4844 O O . HIS B 1 160 ? 145.524 176.450 159.402 1.00 28.60 185 HIS B O 1
ATOM 4851 N N . PRO B 1 161 ? 147.371 175.793 158.310 1.00 29.42 186 PRO B N 1
ATOM 4852 C CA . PRO B 1 161 ? 148.233 176.625 159.169 1.00 29.42 186 PRO B CA 1
ATOM 4853 C C . PRO B 1 161 ? 147.870 178.100 159.171 1.00 29.42 186 PRO B C 1
ATOM 4854 O O . PRO B 1 161 ? 147.964 178.748 160.219 1.00 29.42 186 PRO B O 1
ATOM 4858 N N . LEU B 1 162 ? 147.456 178.653 158.030 1.00 30.90 187 LEU B N 1
ATOM 4859 C CA . LEU B 1 162 ? 147.131 180.075 157.982 1.00 30.90 187 LEU B CA 1
ATOM 4860 C C . LEU B 1 162 ? 145.838 180.378 158.731 1.00 30.90 187 LEU B C 1
ATOM 4861 O O . LEU B 1 162 ? 145.729 181.414 159.397 1.00 30.90 187 LEU B O 1
ATOM 4866 N N . TYR B 1 163 ? 144.849 179.488 158.637 1.00 32.46 188 TYR B N 1
ATOM 4867 C CA . TYR B 1 163 ? 143.628 179.672 159.414 1.00 32.46 188 TYR B CA 1
ATOM 4868 C C . TYR B 1 163 ? 143.909 179.570 160.907 1.00 32.46 188 TYR B C 1
ATOM 4869 O O . TYR B 1 163 ? 143.355 180.336 161.703 1.00 32.46 188 TYR B O 1
ATOM 4878 N N . LEU B 1 164 ? 144.767 178.628 161.306 1.00 32.31 189 LEU B N 1
ATOM 4879 C CA . LEU B 1 164 ? 145.154 178.524 162.709 1.00 32.31 189 LEU B CA 1
ATOM 4880 C C . LEU B 1 164 ? 145.893 179.773 163.169 1.00 32.31 189 LEU B C 1
ATOM 4881 O O . LEU B 1 164 ? 145.708 180.232 164.301 1.00 32.31 189 LEU B O 1
ATOM 4886 N N . LEU B 1 165 ? 146.747 180.330 162.306 1.00 34.80 190 LEU B N 1
ATOM 4887 C CA . LEU B 1 165 ? 147.453 181.560 162.646 1.00 34.80 190 LEU B CA 1
ATOM 4888 C C . LEU B 1 165 ? 146.485 182.722 162.823 1.00 34.80 190 LEU B C 1
ATOM 4889 O O . LEU B 1 165 ? 146.628 183.523 163.754 1.00 34.80 190 LEU B O 1
ATOM 4894 N N . ASP B 1 166 ? 145.495 182.833 161.935 1.00 36.54 191 ASP B N 1
ATOM 4895 C CA . ASP B 1 166 ? 144.486 183.878 162.077 1.00 36.54 191 ASP B CA 1
ATOM 4896 C C . ASP B 1 166 ? 143.679 183.696 163.357 1.00 36.54 191 ASP B C 1
ATOM 4897 O O . ASP B 1 166 ? 143.354 184.674 164.039 1.00 36.54 191 ASP B O 1
ATOM 4902 N N . LYS B 1 167 ? 143.338 182.449 163.693 1.00 37.06 192 LYS B N 1
ATOM 4903 C CA . LYS B 1 167 ? 142.598 182.190 164.924 1.00 37.06 192 LYS B CA 1
ATOM 4904 C C . LYS B 1 167 ? 143.424 182.550 166.152 1.00 37.06 192 LYS B C 1
ATOM 4905 O O . LYS B 1 167 ? 142.892 183.083 167.133 1.00 37.06 192 LYS B O 1
ATOM 4911 N N . LYS B 1 168 ? 144.726 182.260 166.119 1.00 38.88 193 LYS B N 1
ATOM 4912 C CA . LYS B 1 168 ? 145.602 182.641 167.222 1.00 38.88 193 LYS B CA 1
ATOM 4913 C C . LYS B 1 168 ? 145.663 184.155 167.377 1.00 38.88 193 LYS B C 1
ATOM 4914 O O . LYS B 1 168 ? 145.704 184.672 168.500 1.00 38.88 193 LYS B O 1
ATOM 4920 N N . ASN B 1 169 ? 145.660 184.882 166.262 1.00 39.35 194 ASN B N 1
ATOM 4921 C CA . ASN B 1 169 ? 145.713 186.337 166.266 1.00 39.35 194 ASN B CA 1
ATOM 4922 C C . ASN B 1 169 ? 144.359 186.984 166.523 1.00 39.35 194 ASN B C 1
ATOM 4923 O O . ASN B 1 169 ? 144.203 188.178 166.252 1.00 39.35 194 ASN B O 1
ATOM 4928 N N . GLY B 1 170 ? 143.381 186.236 167.028 1.00 39.32 195 GLY B N 1
ATOM 4929 C CA . GLY B 1 170 ? 142.068 186.798 167.271 1.00 39.32 195 GLY B CA 1
ATOM 4930 C C . GLY B 1 170 ? 141.304 187.175 166.026 1.00 39.32 195 GLY B C 1
ATOM 4931 O O . GLY B 1 170 ? 140.410 188.023 166.093 1.00 39.32 195 GLY B O 1
ATOM 4932 N N . PHE B 1 171 ? 141.636 186.569 164.884 1.00 38.75 196 PHE B N 1
ATOM 4933 C CA . PHE B 1 171 ? 141.012 186.874 163.596 1.00 38.75 196 PHE B CA 1
ATOM 4934 C C . PHE B 1 171 ? 141.156 188.347 163.229 1.00 38.75 196 PHE B C 1
ATOM 4935 O O . PHE B 1 171 ? 140.305 188.913 162.539 1.00 38.75 196 PHE B O 1
ATOM 4943 N N . LYS B 1 172 ? 142.238 188.977 163.687 1.00 40.97 197 LYS B N 1
ATOM 4944 C CA . LYS B 1 172 ? 142.561 190.340 163.286 1.00 40.97 197 LYS B CA 1
ATOM 4945 C C . LYS B 1 172 ? 143.325 190.372 161.970 1.00 40.97 197 LYS B C 1
ATOM 4946 O O . LYS B 1 172 ? 143.145 191.297 161.172 1.00 40.97 197 LYS B O 1
ATOM 4952 N N . THR B 1 173 ? 144.178 189.381 161.735 1.00 39.31 198 THR B N 1
ATOM 4953 C CA . THR B 1 173 ? 144.808 189.210 160.438 1.00 39.31 198 THR B CA 1
ATOM 4954 C C . THR B 1 173 ? 143.893 188.413 159.514 1.00 39.31 198 THR B C 1
ATOM 4955 O O . THR B 1 173 ? 142.968 187.726 159.954 1.00 39.31 198 THR B O 1
ATOM 4959 N N . GLN B 1 174 ? 144.159 188.515 158.216 1.00 37.74 199 GLN B N 1
ATOM 4960 C CA . GLN B 1 174 ? 143.373 187.826 157.200 1.00 37.74 199 GLN B CA 1
ATOM 4961 C C . GLN B 1 174 ? 144.282 187.101 156.220 1.00 37.74 199 GLN B C 1
ATOM 4962 O O . GLN B 1 174 ? 144.084 187.155 155.003 1.00 37.74 199 GLN B O 1
ATOM 4968 N N . HIS B 1 175 ? 145.301 186.416 156.741 1.00 37.39 200 HIS B N 1
ATOM 4969 C CA . HIS B 1 175 ? 146.221 185.679 155.879 1.00 37.39 200 HIS B CA 1
ATOM 4970 C C . HIS B 1 175 ? 145.507 184.540 155.161 1.00 37.39 200 HIS B C 1
ATOM 4971 O O . HIS B 1 175 ? 145.683 184.343 153.953 1.00 37.39 200 HIS B O 1
ATOM 4978 N N . PHE B 1 176 ? 144.689 183.783 155.894 1.00 32.95 201 PHE B N 1
ATOM 4979 C CA . PHE B 1 176 ? 143.973 182.660 155.296 1.00 32.95 201 PHE B CA 1
ATOM 4980 C C . PHE B 1 176 ? 142.965 183.131 154.254 1.00 32.95 201 PHE B C 1
ATOM 4981 O O . PHE B 1 176 ? 142.824 182.508 153.196 1.00 32.95 201 PHE B O 1
ATOM 4989 N N . VAL B 1 177 ? 142.256 184.225 154.538 1.00 35.05 202 VAL B N 1
ATOM 4990 C CA . VAL B 1 177 ? 141.233 184.715 153.619 1.00 35.05 202 VAL B CA 1
ATOM 4991 C C . VAL B 1 177 ? 141.857 185.168 152.306 1.00 35.05 202 VAL B C 1
ATOM 4992 O O . VAL B 1 177 ? 141.354 184.849 151.222 1.00 35.05 202 VAL B O 1
ATOM 4996 N N . SER B 1 178 ? 142.956 185.918 152.376 1.00 34.41 203 SER B N 1
ATOM 4997 C CA . SER B 1 178 ? 143.583 186.421 151.161 1.00 34.41 203 SER B CA 1
ATOM 4998 C C . SER B 1 178 ? 144.383 185.347 150.437 1.00 34.41 203 SER B C 1
ATOM 4999 O O . SER B 1 178 ? 144.573 185.440 149.220 1.00 34.41 203 SER B O 1
ATOM 5002 N N . ALA B 1 179 ? 144.856 184.328 151.152 1.00 32.70 204 ALA B N 1
ATOM 5003 C CA . ALA B 1 179 ? 145.654 183.287 150.519 1.00 32.70 204 ALA B CA 1
ATOM 5004 C C . ALA B 1 179 ? 144.804 182.186 149.897 1.00 32.70 204 ALA B C 1
ATOM 5005 O O . ALA B 1 179 ? 145.111 181.719 148.796 1.00 32.70 204 ALA B O 1
ATOM 5007 N N . LYS B 1 180 ? 143.746 181.752 150.579 1.00 32.47 205 LYS B N 1
ATOM 5008 C CA . LYS B 1 180 ? 142.965 180.606 150.129 1.00 32.47 205 LYS B CA 1
ATOM 5009 C C . LYS B 1 180 ? 141.515 180.945 149.823 1.00 32.47 205 LYS B C 1
ATOM 5010 O O . LYS B 1 180 ? 141.028 180.618 148.735 1.00 32.47 205 LYS B O 1
ATOM 5016 N N . THR B 1 181 ? 140.811 181.597 150.751 1.00 33.21 206 THR B N 1
ATOM 5017 C CA . THR B 1 181 ? 139.356 181.704 150.669 1.00 33.21 206 THR B CA 1
ATOM 5018 C C . THR B 1 181 ? 138.910 182.493 149.440 1.00 33.21 206 THR B C 1
ATOM 5019 O O . THR B 1 181 ? 138.220 181.961 148.561 1.00 33.21 206 THR B O 1
ATOM 5023 N N . MET B 1 182 ? 139.275 183.774 149.376 1.00 35.79 207 MET B N 1
ATOM 5024 C CA . MET B 1 182 ? 138.826 184.620 148.271 1.00 35.79 207 MET B CA 1
ATOM 5025 C C . MET B 1 182 ? 139.306 184.138 146.907 1.00 35.79 207 MET B C 1
ATOM 5026 O O . MET B 1 182 ? 138.486 184.106 145.971 1.00 35.79 207 MET B O 1
ATOM 5031 N N . PRO B 1 183 ? 140.586 183.792 146.699 1.00 32.76 208 PRO B N 1
ATOM 5032 C CA . PRO B 1 183 ? 140.968 183.271 145.376 1.00 32.76 208 PRO B CA 1
ATOM 5033 C C . PRO B 1 183 ? 140.188 182.033 144.978 1.00 32.76 208 PRO B C 1
ATOM 5034 O O . PRO B 1 183 ? 139.816 181.890 143.808 1.00 32.76 208 PRO B O 1
ATOM 5038 N N . GLU B 1 184 ? 139.901 181.144 145.931 1.00 31.88 209 GLU B N 1
ATOM 5039 C CA . GLU B 1 184 ? 139.160 179.932 145.604 1.00 31.88 209 GLU B CA 1
ATOM 5040 C C . GLU B 1 184 ? 137.712 180.241 145.254 1.00 31.88 209 GLU B C 1
ATOM 5041 O O . GLU B 1 184 ? 137.154 179.637 144.333 1.00 31.88 209 GLU B O 1
ATOM 5047 N N . LEU B 1 185 ? 137.083 181.170 145.976 1.00 32.03 210 LEU B N 1
ATOM 5048 C CA . LEU B 1 185 ? 135.718 181.556 145.633 1.00 32.03 210 LEU B CA 1
ATOM 5049 C C . LEU B 1 185 ? 135.659 182.198 144.251 1.00 32.03 210 LEU B C 1
ATOM 5050 O O . LEU B 1 185 ? 134.760 181.899 143.453 1.00 32.03 210 LEU B O 1
ATOM 5055 N N . TYR B 1 186 ? 136.618 183.075 143.947 1.00 33.78 211 TYR B N 1
ATOM 5056 C CA . TYR B 1 186 ? 136.644 183.711 142.633 1.00 33.78 211 TYR B CA 1
ATOM 5057 C C . TYR B 1 186 ? 136.885 182.692 141.527 1.00 33.78 211 TYR B C 1
ATOM 5058 O O . TYR B 1 186 ? 136.292 182.788 140.448 1.00 33.78 211 TYR B O 1
ATOM 5067 N N . ASP B 1 187 ? 137.759 181.713 141.771 1.00 33.37 212 ASP B N 1
ATOM 5068 C CA . ASP B 1 187 ? 137.994 180.667 140.782 1.00 33.37 212 ASP B CA 1
ATOM 5069 C C . ASP B 1 187 ? 136.759 179.791 140.596 1.00 33.37 212 ASP B C 1
ATOM 5070 O O . ASP B 1 187 ? 136.445 179.382 139.473 1.00 33.37 212 ASP B O 1
ATOM 5075 N N . LEU B 1 188 ? 136.052 179.491 141.687 1.00 30.74 213 LEU B N 1
ATOM 5076 C CA . LEU B 1 188 ? 134.854 178.665 141.603 1.00 30.74 213 LEU B CA 1
ATOM 5077 C C . LEU B 1 188 ? 133.714 179.387 140.902 1.00 30.74 213 LEU B C 1
ATOM 5078 O O . LEU B 1 188 ? 132.834 178.736 140.330 1.00 30.74 213 LEU B O 1
ATOM 5083 N N . VAL B 1 189 ? 133.682 180.714 140.965 1.00 33.31 214 VAL B N 1
ATOM 5084 C CA . VAL B 1 189 ? 132.632 181.464 140.280 1.00 33.31 214 VAL B CA 1
ATOM 5085 C C . VAL B 1 189 ? 132.985 181.712 138.818 1.00 33.31 214 VAL B C 1
ATOM 5086 O O . VAL B 1 189 ? 132.154 181.517 137.928 1.00 33.31 214 VAL B O 1
ATOM 5090 N N . ASN B 1 190 ? 134.221 182.139 138.546 1.00 35.15 215 ASN B N 1
ATOM 5091 C CA . ASN B 1 190 ? 134.620 182.445 137.175 1.00 35.15 215 ASN B CA 1
ATOM 5092 C C . ASN B 1 190 ? 134.573 181.205 136.291 1.00 35.15 215 ASN B C 1
ATOM 5093 O O . ASN B 1 190 ? 134.138 181.272 135.136 1.00 35.15 215 ASN B O 1
ATOM 5098 N N . SER B 1 191 ? 135.024 180.070 136.808 1.00 33.68 216 SER B N 1
ATOM 5099 C CA . SER B 1 191 ? 134.871 178.794 136.128 1.00 33.68 216 SER B CA 1
ATOM 5100 C C . SER B 1 191 ? 133.655 178.064 136.682 1.00 33.68 216 SER B C 1
ATOM 5101 O O . SER B 1 191 ? 133.227 178.308 137.811 1.00 33.68 216 SER B O 1
ATOM 5104 N N . TYR B 1 192 ? 133.072 177.203 135.849 1.00 32.29 217 TYR B N 1
ATOM 5105 C CA . TYR B 1 192 ? 131.939 176.342 136.188 1.00 32.29 217 TYR B CA 1
ATOM 5106 C C . TYR B 1 192 ? 130.628 177.111 136.324 1.00 32.29 217 TYR B C 1
ATOM 5107 O O . TYR B 1 192 ? 129.561 176.491 136.385 1.00 32.29 217 TYR B O 1
ATOM 5116 N N . LYS B 1 193 ? 130.692 178.449 136.334 1.00 34.52 218 LYS B N 1
ATOM 5117 C CA . LYS B 1 193 ? 129.544 179.357 136.361 1.00 34.52 218 LYS B CA 1
ATOM 5118 C C . LYS B 1 193 ? 128.401 178.835 137.226 1.00 34.52 218 LYS B C 1
ATOM 5119 O O . LYS B 1 193 ? 127.347 178.464 136.695 1.00 34.52 218 LYS B O 1
ATOM 5125 N N . PRO B 1 194 ? 128.566 178.779 138.546 1.00 33.81 219 PRO B N 1
ATOM 5126 C CA . PRO B 1 194 ? 127.544 178.150 139.389 1.00 33.81 219 PRO B CA 1
ATOM 5127 C C . PRO B 1 194 ? 126.221 178.900 139.363 1.00 33.81 219 PRO B C 1
ATOM 5128 O O . PRO B 1 194 ? 126.170 180.125 139.242 1.00 33.81 219 PRO B O 1
ATOM 5132 N N . ASP B 1 195 ? 125.136 178.135 139.478 1.00 32.88 220 ASP B N 1
ATOM 5133 C CA . ASP B 1 195 ? 123.818 178.711 139.700 1.00 32.88 220 ASP B CA 1
ATOM 5134 C C . ASP B 1 195 ? 123.531 178.957 141.173 1.00 32.88 220 ASP B C 1
ATOM 5135 O O . ASP B 1 195 ? 122.683 179.796 141.494 1.00 32.88 220 ASP B O 1
ATOM 5140 N N . LEU B 1 196 ? 124.216 178.252 142.070 1.00 30.49 221 LEU B N 1
ATOM 5141 C CA . LEU B 1 196 ? 123.990 178.383 143.500 1.00 30.49 221 LEU B CA 1
ATOM 5142 C C . LEU B 1 196 ? 125.320 178.308 144.233 1.00 30.49 221 LEU B C 1
ATOM 5143 O O . LEU B 1 196 ? 126.213 177.556 143.836 1.00 30.49 221 LEU B O 1
ATOM 5148 N N . ILE B 1 197 ? 125.444 179.079 145.309 1.00 30.66 222 ILE B N 1
ATOM 5149 C CA . ILE B 1 197 ? 126.601 179.019 146.194 1.00 30.66 222 ILE B CA 1
ATOM 5150 C C . ILE B 1 197 ? 126.105 178.662 147.587 1.00 30.66 222 ILE B C 1
ATOM 5151 O O . ILE B 1 197 ? 125.305 179.398 148.176 1.00 30.66 222 ILE B O 1
ATOM 5156 N N . TRP B 1 198 ? 126.579 177.537 148.110 1.00 30.61 223 TRP B N 1
ATOM 5157 C CA . TRP B 1 198 ? 126.188 177.017 149.416 1.00 30.61 223 TRP B CA 1
ATOM 5158 C C . TRP B 1 198 ? 127.390 177.196 150.340 1.00 30.61 223 TRP B C 1
ATOM 5159 O O . TRP B 1 198 ? 128.295 176.362 150.374 1.00 30.61 223 TRP B O 1
ATOM 5170 N N . SER B 1 199 ? 127.406 178.299 151.076 1.00 32.42 224 SER B N 1
ATOM 5171 C CA . SER B 1 199 ? 128.518 178.579 151.966 1.00 32.42 224 SER B CA 1
ATOM 5172 C C . SER B 1 199 ? 128.362 177.821 153.279 1.00 32.42 224 SER B C 1
ATOM 5173 O O . SER B 1 199 ? 127.252 177.497 153.708 1.00 32.42 224 SER B O 1
ATOM 5176 N N . ASP B 1 200 ? 129.494 177.523 153.906 1.00 33.08 225 ASP B N 1
ATOM 5177 C CA . ASP B 1 200 ? 129.504 176.833 155.189 1.00 33.08 225 ASP B CA 1
ATOM 5178 C C . ASP B 1 200 ? 130.814 177.155 155.896 1.00 33.08 225 ASP B C 1
ATOM 5179 O O . ASP B 1 200 ? 131.657 177.891 155.376 1.00 33.08 225 ASP B O 1
ATOM 5184 N N . GLY B 1 201 ? 130.984 176.586 157.087 1.00 34.39 226 GLY B N 1
ATOM 5185 C CA . GLY B 1 201 ? 132.192 176.791 157.861 1.00 34.39 226 GLY B CA 1
ATOM 5186 C C . GLY B 1 201 ? 132.403 178.231 158.279 1.00 34.39 226 GLY B C 1
ATOM 5187 O O . GLY B 1 201 ? 133.500 178.774 158.124 1.00 34.39 226 GLY B O 1
ATOM 5188 N N . GLU B 1 202 ? 131.356 178.862 158.805 1.00 39.44 227 GLU B N 1
ATOM 5189 C CA . GLU B 1 202 ? 131.378 180.283 159.117 1.00 39.44 227 GLU B CA 1
ATOM 5190 C C . GLU B 1 202 ? 131.081 180.600 160.576 1.00 39.44 227 GLU B C 1
ATOM 5191 O O . GLU B 1 202 ? 131.033 181.781 160.937 1.00 39.44 227 GLU B O 1
ATOM 5197 N N . TRP B 1 203 ? 130.899 179.592 161.428 1.00 39.17 228 TRP B N 1
ATOM 5198 C CA . TRP B 1 203 ? 130.450 179.826 162.795 1.00 39.17 228 TRP B CA 1
ATOM 5199 C C . TRP B 1 203 ? 131.551 180.332 163.718 1.00 39.17 228 TRP B C 1
ATOM 5200 O O . TRP B 1 203 ? 131.263 180.643 164.878 1.00 39.17 228 TRP B O 1
ATOM 5211 N N . GLU B 1 204 ? 132.795 180.418 163.248 1.00 40.72 229 GLU B N 1
ATOM 5212 C CA . GLU B 1 204 ? 133.907 180.806 164.105 1.00 40.72 229 GLU B CA 1
ATOM 5213 C C . GLU B 1 204 ? 134.329 182.260 163.947 1.00 40.72 229 GLU B C 1
ATOM 5214 O O . GLU B 1 204 ? 134.942 182.809 164.868 1.00 40.72 229 GLU B O 1
ATOM 5220 N N . CYS B 1 205 ? 134.023 182.895 162.821 1.00 40.00 230 CYS B N 1
ATOM 5221 C CA . CYS B 1 205 ? 134.537 184.226 162.544 1.00 40.00 230 CYS B CA 1
ATOM 5222 C C . CYS B 1 205 ? 133.416 185.157 162.112 1.00 40.00 230 CYS B C 1
ATOM 5223 O O . CYS B 1 205 ? 132.414 184.711 161.546 1.00 40.00 230 CYS B O 1
ATOM 5226 N N . PRO B 1 206 ? 133.562 186.456 162.363 1.00 39.45 231 PRO B N 1
ATOM 5227 C CA . PRO B 1 206 ? 132.587 187.420 161.845 1.00 39.45 231 PRO B CA 1
ATOM 5228 C C . PRO B 1 206 ? 132.685 187.552 160.333 1.00 39.45 231 PRO B C 1
ATOM 5229 O O . PRO B 1 206 ? 133.681 187.183 159.709 1.00 39.45 231 PRO B O 1
ATOM 5233 N N . ASP B 1 207 ? 131.614 188.087 159.743 1.00 41.43 232 ASP B N 1
ATOM 5234 C CA . ASP B 1 207 ? 131.587 188.295 158.300 1.00 41.43 232 ASP B CA 1
ATOM 5235 C C . ASP B 1 207 ? 132.626 189.308 157.839 1.00 41.43 232 ASP B C 1
ATOM 5236 O O . ASP B 1 207 ? 133.018 189.282 156.669 1.00 41.43 232 ASP B O 1
ATOM 5241 N N . THR B 1 208 ? 133.075 190.200 158.726 1.00 38.98 233 THR B N 1
ATOM 5242 C CA . THR B 1 208 ? 134.128 191.142 158.358 1.00 38.98 233 THR B CA 1
ATOM 5243 C C . THR B 1 208 ? 135.434 190.418 158.056 1.00 38.98 233 THR B C 1
ATOM 5244 O O . THR B 1 208 ? 136.150 190.780 157.116 1.00 38.98 233 THR B O 1
ATOM 5248 N N . TYR B 1 209 ? 135.766 189.399 158.852 1.00 36.58 234 TYR B N 1
ATOM 5249 C CA . TYR B 1 209 ? 136.981 188.629 158.607 1.00 36.58 234 TYR B CA 1
ATOM 5250 C C . TYR B 1 209 ? 136.902 187.872 157.288 1.00 36.58 234 TYR B C 1
ATOM 5251 O O . TYR B 1 209 ? 137.885 187.812 156.541 1.00 36.58 234 TYR B O 1
ATOM 5260 N N . TRP B 1 210 ? 135.742 187.291 156.984 1.00 34.40 235 TRP B N 1
ATOM 5261 C CA . TRP B 1 210 ? 135.587 186.465 155.795 1.00 34.40 235 TRP B CA 1
ATOM 5262 C C . TRP B 1 210 ? 135.455 187.272 154.512 1.00 34.40 235 TRP B C 1
ATOM 5263 O O . TRP B 1 210 ? 135.430 186.671 153.433 1.00 34.40 235 TRP B O 1
ATOM 5274 N N . ASN B 1 211 ? 135.362 188.602 154.601 1.00 37.11 236 ASN B N 1
ATOM 5275 C CA . ASN B 1 211 ? 135.216 189.469 153.430 1.00 37.11 236 ASN B CA 1
ATOM 5276 C C . ASN B 1 211 ? 133.945 189.145 152.652 1.00 37.11 236 ASN B C 1
ATOM 5277 O O . ASN B 1 211 ? 133.892 189.310 151.432 1.00 37.11 236 ASN B O 1
ATOM 5282 N N . SER B 1 212 ? 132.913 188.683 153.363 1.00 37.23 237 SER B N 1
ATOM 5283 C CA . SER B 1 212 ? 131.712 188.177 152.706 1.00 37.23 237 SER B CA 1
ATOM 5284 C C . SER B 1 212 ? 130.992 189.267 151.923 1.00 37.23 237 SER B C 1
ATOM 5285 O O . SER B 1 212 ? 130.522 189.026 150.806 1.00 37.23 237 SER B O 1
ATOM 5288 N N . THR B 1 213 ? 130.885 190.470 152.493 1.00 38.50 238 THR B N 1
ATOM 5289 C CA . THR B 1 213 ? 130.138 191.534 151.829 1.00 38.50 238 THR B CA 1
ATOM 5290 C C . THR B 1 213 ? 130.801 191.953 150.522 1.00 38.50 238 THR B C 1
ATOM 5291 O O . THR B 1 213 ? 130.116 192.186 149.521 1.00 38.50 238 THR B O 1
ATOM 5295 N N . ASN B 1 214 ? 132.132 192.048 150.507 1.00 37.53 239 ASN B N 1
ATOM 5296 C CA . ASN B 1 214 ? 132.828 192.425 149.280 1.00 37.53 239 ASN B CA 1
ATOM 5297 C C . ASN B 1 214 ? 132.673 191.361 148.200 1.00 37.53 239 ASN B C 1
ATOM 5298 O O . ASN B 1 214 ? 132.410 191.684 147.033 1.00 37.53 239 ASN B O 1
ATOM 5303 N N . PHE B 1 215 ? 132.830 190.087 148.567 1.00 33.98 240 PHE B N 1
ATOM 5304 C CA . PHE B 1 215 ? 132.665 189.020 147.587 1.00 33.98 240 PHE B CA 1
ATOM 5305 C C . PHE B 1 215 ? 131.238 188.974 147.063 1.00 33.98 240 PHE B C 1
ATOM 5306 O O . PHE B 1 215 ? 131.015 188.734 145.873 1.00 33.98 240 PHE B O 1
ATOM 5314 N N . LEU B 1 216 ? 130.255 189.199 147.936 1.00 35.64 241 LEU B N 1
ATOM 5315 C CA . LEU B 1 216 ? 128.865 189.168 147.499 1.00 35.64 241 LEU B CA 1
ATOM 5316 C C . LEU B 1 216 ? 128.541 190.353 146.599 1.00 35.64 241 LEU B C 1
ATOM 5317 O O . LEU B 1 216 ? 127.787 190.212 145.632 1.00 35.64 241 LEU B O 1
ATOM 5322 N N . SER B 1 217 ? 129.104 191.527 146.893 1.00 36.96 242 SER B N 1
ATOM 5323 C CA . SER B 1 217 ? 128.910 192.671 146.009 1.00 36.96 242 SER B CA 1
ATOM 5324 C C . SER B 1 217 ? 129.532 192.416 144.642 1.00 36.96 242 SER B C 1
ATOM 5325 O O . SER B 1 217 ? 128.931 192.737 143.610 1.00 36.96 242 SER B O 1
ATOM 5328 N N . TRP B 1 218 ? 130.732 191.826 144.611 1.00 36.20 243 TRP B N 1
ATOM 5329 C CA . TRP B 1 218 ? 131.330 191.468 143.328 1.00 36.20 243 TRP B CA 1
ATOM 5330 C C . TRP B 1 218 ? 130.479 190.444 142.588 1.00 36.20 243 TRP B C 1
ATOM 5331 O O . TRP B 1 218 ? 130.301 190.536 141.368 1.00 36.20 243 TRP B O 1
ATOM 5342 N N . LEU B 1 219 ? 129.955 189.452 143.312 1.00 36.44 244 LEU B N 1
ATOM 5343 C CA . LEU B 1 219 ? 129.140 188.415 142.691 1.00 36.44 244 LEU B CA 1
ATOM 5344 C C . LEU B 1 219 ? 127.864 188.997 142.100 1.00 36.44 244 LEU B C 1
ATOM 5345 O O . LEU B 1 219 ? 127.442 188.606 141.006 1.00 36.44 244 LEU B O 1
ATOM 5350 N N . TYR B 1 220 ? 127.237 189.934 142.807 1.00 37.59 245 TYR B N 1
ATOM 5351 C CA . TYR B 1 220 ? 125.999 190.542 142.344 1.00 37.59 245 TYR B CA 1
ATOM 5352 C C . TYR B 1 220 ? 126.219 191.647 141.319 1.00 37.59 245 TYR B C 1
ATOM 5353 O O . TYR B 1 220 ? 125.258 192.043 140.652 1.00 37.59 245 TYR B O 1
ATOM 5362 N N . ASN B 1 221 ? 127.445 192.150 141.170 1.00 39.67 246 ASN B N 1
ATOM 5363 C CA . ASN B 1 221 ? 127.711 193.280 140.288 1.00 39.67 246 ASN B CA 1
ATOM 5364 C C . ASN B 1 221 ? 128.493 192.890 139.040 1.00 39.67 246 ASN B C 1
ATOM 5365 O O . ASN B 1 221 ? 128.050 193.178 137.926 1.00 39.67 246 ASN B O 1
ATOM 5370 N N . ASP B 1 222 ? 129.653 192.245 139.189 1.00 41.06 247 ASP B N 1
ATOM 5371 C CA . ASP B 1 222 ? 130.565 192.034 138.069 1.00 41.06 247 ASP B CA 1
ATOM 5372 C C . ASP B 1 222 ? 130.852 190.560 137.804 1.00 41.06 247 ASP B C 1
ATOM 5373 O O . ASP B 1 222 ? 131.800 190.242 137.079 1.00 41.06 247 ASP B O 1
ATOM 5378 N N . SER B 1 223 ? 130.068 189.660 138.360 1.00 38.55 248 SER B N 1
ATOM 5379 C CA . SER B 1 223 ? 130.409 188.265 138.130 1.00 38.55 248 SER B CA 1
ATOM 5380 C C . SER B 1 223 ? 129.722 187.738 136.874 1.00 38.55 248 SER B C 1
ATOM 5381 O O . SER B 1 223 ? 128.723 188.305 136.422 1.00 38.55 248 SER B O 1
ATOM 5384 N N . PRO B 1 224 ? 130.242 186.664 136.273 1.00 38.05 249 PRO B N 1
ATOM 5385 C CA . PRO B 1 224 ? 129.573 186.089 135.092 1.00 38.05 249 PRO B CA 1
ATOM 5386 C C . PRO B 1 224 ? 128.195 185.521 135.383 1.00 38.05 249 PRO B C 1
ATOM 5387 O O . PRO B 1 224 ? 127.415 185.322 134.444 1.00 38.05 249 PRO B O 1
ATOM 5391 N N . VAL B 1 225 ? 127.872 185.244 136.642 1.00 39.07 250 VAL B N 1
ATOM 5392 C CA . VAL B 1 225 ? 126.582 184.685 137.019 1.00 39.07 250 VAL B CA 1
ATOM 5393 C C . VAL B 1 225 ? 125.756 185.690 137.820 1.00 39.07 250 VAL B C 1
ATOM 5394 O O . VAL B 1 225 ? 124.894 185.298 138.598 1.00 39.07 250 VAL B O 1
ATOM 5398 N N . LYS B 1 226 ? 125.993 186.987 137.613 1.00 40.35 251 LYS B N 1
ATOM 5399 C CA . LYS B 1 226 ? 125.414 188.007 138.483 1.00 40.35 251 LYS B CA 1
ATOM 5400 C C . LYS B 1 226 ? 123.890 187.987 138.473 1.00 40.35 251 LYS B C 1
ATOM 5401 O O . LYS B 1 226 ? 123.262 188.408 139.450 1.00 40.35 251 LYS B O 1
ATOM 5407 N N . ASP B 1 227 ? 123.275 187.511 137.390 1.00 43.48 252 ASP B N 1
ATOM 5408 C CA . ASP B 1 227 ? 121.815 187.552 137.296 1.00 43.48 252 ASP B CA 1
ATOM 5409 C C . ASP B 1 227 ? 121.166 186.365 138.005 1.00 43.48 252 ASP B C 1
ATOM 5410 O O . ASP B 1 227 ? 120.414 186.539 138.969 1.00 43.48 252 ASP B O 1
ATOM 5415 N N . GLU B 1 228 ? 121.439 185.152 137.533 1.00 42.04 253 GLU B N 1
ATOM 5416 C CA . GLU B 1 228 ? 120.769 183.954 138.039 1.00 42.04 253 GLU B CA 1
ATOM 5417 C C . GLU B 1 228 ? 121.679 183.185 138.998 1.00 42.04 253 GLU B C 1
ATOM 5418 O O . GLU B 1 228 ? 122.106 182.062 138.733 1.00 42.04 253 GLU B O 1
ATOM 5424 N N . VAL B 1 229 ? 121.970 183.808 140.138 1.00 37.93 254 VAL B N 1
ATOM 5425 C CA . VAL B 1 229 ? 122.752 183.169 141.191 1.00 37.93 254 VAL B CA 1
ATOM 5426 C C . VAL B 1 229 ? 122.072 183.417 142.531 1.00 37.93 254 VAL B C 1
ATOM 5427 O O . VAL B 1 229 ? 121.513 184.493 142.768 1.00 37.93 254 VAL B O 1
ATOM 5431 N N . VAL B 1 230 ? 122.086 182.402 143.391 1.00 34.71 255 VAL B N 1
ATOM 5432 C CA . VAL B 1 230 ? 121.522 182.490 144.731 1.00 34.71 255 VAL B CA 1
ATOM 5433 C C . VAL B 1 230 ? 122.558 181.979 145.721 1.00 34.71 255 VAL B C 1
ATOM 5434 O O . VAL B 1 230 ? 123.360 181.097 145.395 1.00 34.71 255 VAL B O 1
ATOM 5438 N N . VAL B 1 231 ? 122.554 182.546 146.927 1.00 34.00 256 VAL B N 1
ATOM 5439 C CA . VAL B 1 231 ? 123.459 182.132 147.988 1.00 34.00 256 VAL B CA 1
ATOM 5440 C C . VAL B 1 231 ? 122.651 181.887 149.254 1.00 34.00 256 VAL B C 1
ATOM 5441 O O . VAL B 1 231 ? 121.534 182.381 149.414 1.00 34.00 256 VAL B O 1
ATOM 5445 N N . ASN B 1 232 ? 123.232 181.104 150.157 1.00 35.07 257 ASN B N 1
ATOM 5446 C CA . ASN B 1 232 ? 122.603 180.804 151.433 1.00 35.07 257 ASN B CA 1
ATOM 5447 C C . ASN B 1 232 ? 123.045 181.836 152.471 1.00 35.07 257 ASN B C 1
ATOM 5448 O O . ASN B 1 232 ? 123.611 182.881 152.140 1.00 35.07 257 ASN B O 1
ATOM 5453 N N . ASP B 1 233 ? 122.776 181.558 153.744 1.00 40.63 258 ASP B N 1
ATOM 5454 C CA . ASP B 1 233 ? 122.937 182.537 154.809 1.00 40.63 258 ASP B CA 1
ATOM 5455 C C . ASP B 1 233 ? 124.184 182.320 155.659 1.00 40.63 258 ASP B C 1
ATOM 5456 O O . ASP B 1 233 ? 124.332 182.979 156.691 1.00 40.63 258 ASP B O 1
ATOM 5461 N N . ARG B 1 234 ? 125.084 181.424 155.259 1.00 37.35 259 ARG B N 1
ATOM 5462 C CA . ARG B 1 234 ? 126.226 181.059 156.096 1.00 37.35 259 ARG B CA 1
ATOM 5463 C C . ARG B 1 234 ? 127.462 181.826 155.634 1.00 37.35 259 ARG B C 1
ATOM 5464 O O . ARG B 1 234 ? 128.382 181.278 155.031 1.00 37.35 259 ARG B O 1
ATOM 5472 N N . TRP B 1 235 ? 127.491 183.119 155.957 1.00 35.05 260 TRP B N 1
ATOM 5473 C CA . TRP B 1 235 ? 128.570 183.999 155.524 1.00 35.05 260 TRP B CA 1
ATOM 5474 C C . TRP B 1 235 ? 129.308 184.653 156.685 1.00 35.05 260 TRP B C 1
ATOM 5475 O O . TRP B 1 235 ? 130.022 185.639 156.474 1.00 35.05 260 TRP B O 1
ATOM 5486 N N . GLY B 1 236 ? 129.161 184.133 157.891 1.00 40.82 261 GLY B N 1
ATOM 5487 C CA . GLY B 1 236 ? 129.852 184.683 159.038 1.00 40.82 261 GLY B CA 1
ATOM 5488 C C . GLY B 1 236 ? 129.097 184.370 160.310 1.00 40.82 261 GLY B C 1
ATOM 5489 O O . GLY B 1 236 ? 128.022 183.771 160.294 1.00 40.82 261 GLY B O 1
ATOM 5490 N N . GLN B 1 237 ? 129.693 184.789 161.421 1.00 44.73 262 GLN B N 1
ATOM 5491 C CA . GLN B 1 237 ? 129.042 184.635 162.714 1.00 44.73 262 GLN B CA 1
ATOM 5492 C C . GLN B 1 237 ? 127.788 185.497 162.778 1.00 44.73 262 GLN B C 1
ATOM 5493 O O . GLN B 1 237 ? 127.776 186.639 162.311 1.00 44.73 262 GLN B O 1
ATOM 5499 N N . ASN B 1 238 ? 126.725 184.933 163.352 1.00 48.77 263 ASN B N 1
ATOM 5500 C CA . ASN B 1 238 ? 125.430 185.596 163.497 1.00 48.77 263 ASN B CA 1
ATOM 5501 C C . ASN B 1 238 ? 124.831 186.005 162.154 1.00 48.77 263 ASN B C 1
ATOM 5502 O O . ASN B 1 238 ? 123.907 186.824 162.107 1.00 48.77 263 ASN B O 1
ATOM 5507 N N . CYS B 1 239 ? 125.342 185.452 161.054 1.00 47.35 264 CYS B N 1
ATOM 5508 C CA . CYS B 1 239 ? 124.791 185.711 159.733 1.00 47.35 264 CYS B CA 1
ATOM 5509 C C . CYS B 1 239 ? 123.766 184.673 159.304 1.00 47.35 264 CYS B C 1
ATOM 5510 O O . CYS B 1 239 ? 122.989 184.937 158.381 1.00 47.35 264 CYS B O 1
ATOM 5513 N N . SER B 1 240 ? 123.748 183.510 159.950 1.00 46.21 265 SER B N 1
ATOM 5514 C CA . SER B 1 240 ? 122.808 182.456 159.596 1.00 46.21 265 SER B CA 1
ATOM 5515 C C . SER B 1 240 ? 121.386 182.905 159.901 1.00 46.2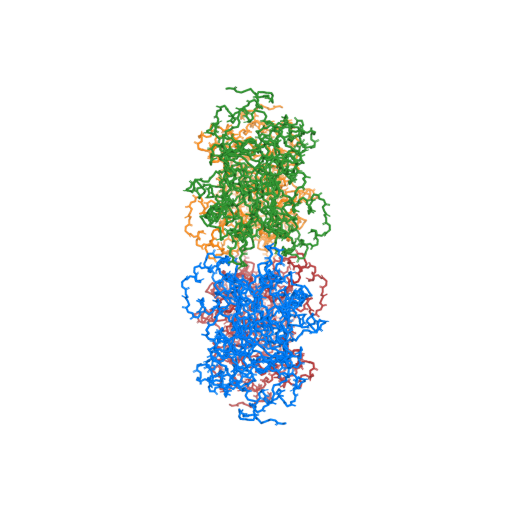1 265 SER B C 1
ATOM 5516 O O . SER B 1 240 ? 121.120 183.463 160.971 1.00 46.21 265 SER B O 1
ATOM 5519 N N . CYS B 1 241 ? 120.479 182.672 158.952 1.00 46.97 266 CYS B N 1
ATOM 5520 C CA . CYS B 1 241 ? 119.059 182.976 159.087 1.00 46.97 266 CYS B CA 1
ATOM 5521 C C . CYS B 1 241 ? 118.800 184.468 159.286 1.00 46.97 266 CYS B C 1
ATOM 5522 O O . CYS B 1 241 ? 117.710 184.857 159.713 1.00 46.97 266 CYS B O 1
ATOM 5525 N N . HIS B 1 242 ? 119.789 185.316 158.986 1.00 46.39 267 HIS B N 1
ATOM 5526 C CA . HIS B 1 242 ? 119.648 186.762 159.124 1.00 46.39 267 HIS B CA 1
ATOM 5527 C C . HIS B 1 242 ? 120.062 187.506 157.858 1.00 46.39 267 HIS B C 1
ATOM 5528 O O . HIS B 1 242 ? 119.440 188.508 157.493 1.00 46.39 267 HIS B O 1
ATOM 5535 N N . HIS B 1 243 ? 121.110 187.032 157.186 1.00 45.79 268 HIS B N 1
ATOM 5536 C CA . HIS B 1 243 ? 121.670 187.702 156.019 1.00 45.79 268 HIS B CA 1
ATOM 5537 C C . HIS B 1 243 ? 121.891 186.699 154.900 1.00 45.79 268 HIS B C 1
ATOM 5538 O O . HIS B 1 243 ? 122.344 185.579 155.145 1.00 45.79 268 HIS B O 1
ATOM 5545 N N . GLY B 1 244 ? 121.585 187.105 153.670 1.00 42.45 269 GLY B N 1
ATOM 5546 C CA . GLY B 1 244 ? 121.840 186.261 152.518 1.00 42.45 269 GLY B CA 1
ATOM 5547 C C . GLY B 1 244 ? 120.675 186.156 151.557 1.00 42.45 269 GLY B C 1
ATOM 5548 O O . GLY B 1 244 ? 119.655 186.829 151.732 1.00 42.45 269 GLY B O 1
ATOM 5549 N N . GLY B 1 245 ? 120.814 185.317 150.533 1.00 38.56 270 GLY B N 1
ATOM 5550 C CA . GLY B 1 245 ? 119.747 185.114 149.574 1.00 38.56 270 GLY B CA 1
ATOM 5551 C C . GLY B 1 245 ? 118.568 184.373 150.167 1.00 38.56 270 GLY B C 1
ATOM 5552 O O . GLY B 1 245 ? 117.484 184.941 150.323 1.00 38.56 270 GLY B O 1
ATOM 5553 N N . TYR B 1 246 ? 118.768 183.104 150.503 1.00 37.06 271 TYR B N 1
ATOM 5554 C CA . TYR B 1 246 ? 117.787 182.312 151.224 1.00 37.06 271 TYR B CA 1
ATOM 5555 C C . TYR B 1 246 ? 118.396 181.851 152.541 1.00 37.06 271 TYR B C 1
ATOM 5556 O O . TYR B 1 246 ? 119.604 181.954 152.763 1.00 37.06 271 TYR B O 1
ATOM 5565 N N . TYR B 1 247 ? 117.545 181.340 153.424 1.00 42.43 272 TYR B N 1
ATOM 5566 C CA . TYR B 1 247 ? 117.937 181.004 154.788 1.00 42.43 272 TYR B CA 1
ATOM 5567 C C . TYR B 1 247 ? 117.944 179.491 154.959 1.00 42.43 272 TYR B C 1
ATOM 5568 O O . TYR B 1 247 ? 116.887 178.855 154.953 1.00 42.43 272 TYR B O 1
ATOM 5577 N N . ASN B 1 248 ? 119.136 178.915 155.114 1.00 40.75 273 ASN B N 1
ATOM 5578 C CA . ASN B 1 248 ? 119.220 177.546 155.605 1.00 40.75 273 ASN B CA 1
ATOM 5579 C C . ASN B 1 248 ? 119.002 177.492 157.110 1.00 40.75 273 ASN B C 1
ATOM 5580 O O . ASN B 1 248 ? 118.539 176.472 157.632 1.00 40.75 273 ASN B O 1
ATOM 5585 N N . CYS B 1 249 ? 119.311 178.587 157.809 1.00 47.75 274 CYS B N 1
ATOM 5586 C CA . CYS B 1 249 ? 119.280 178.665 159.265 1.00 47.75 274 CYS B CA 1
ATOM 5587 C C . CYS B 1 249 ? 120.032 177.485 159.871 1.00 47.75 274 CYS B C 1
ATOM 5588 O O . CYS B 1 249 ? 121.252 177.380 159.710 1.00 47.75 274 CYS B O 1
ATOM 5591 N N . GLU B 1 250 ? 119.331 176.593 160.559 1.00 50.13 275 GLU B N 1
ATOM 5592 C CA . GLU B 1 250 ? 119.958 175.415 161.136 1.00 50.13 275 GLU B CA 1
ATOM 5593 C C . GLU B 1 250 ? 119.793 174.217 160.209 1.00 50.13 275 GLU B C 1
ATOM 5594 O O . GLU B 1 250 ? 118.884 174.164 159.378 1.00 50.13 275 GLU B O 1
ATOM 5600 N N . ASP B 1 251 ? 120.700 173.253 160.356 1.00 48.19 276 ASP B N 1
ATOM 5601 C CA . ASP B 1 251 ? 120.617 172.029 159.572 1.00 48.19 276 ASP B CA 1
ATOM 5602 C C . ASP B 1 251 ? 119.344 171.269 159.918 1.00 48.19 276 ASP B C 1
ATOM 5603 O O . ASP B 1 251 ? 118.930 171.216 161.080 1.00 48.19 276 ASP B O 1
ATOM 5608 N N . LYS B 1 252 ? 118.726 170.672 158.897 1.00 45.35 277 LYS B N 1
ATOM 5609 C CA . LYS B 1 252 ? 117.457 169.957 159.039 1.00 45.35 277 LYS B CA 1
ATOM 5610 C C . LYS B 1 252 ? 116.397 170.852 159.681 1.00 45.35 277 LYS B C 1
ATOM 5611 O O . LYS B 1 252 ? 115.692 170.461 160.613 1.00 45.35 277 LYS B O 1
ATOM 5617 N N . PHE B 1 253 ? 116.294 172.075 159.165 1.00 47.37 278 PHE B N 1
ATOM 5618 C CA . PHE B 1 253 ? 115.385 173.070 159.720 1.00 47.37 278 PHE B CA 1
ATOM 5619 C C . PHE B 1 253 ? 113.937 172.655 159.484 1.00 47.37 278 PHE B C 1
ATOM 5620 O O . PHE B 1 253 ? 113.532 172.410 158.344 1.00 47.37 278 PHE B O 1
ATOM 5628 N N . LYS B 1 254 ? 113.153 172.595 160.558 1.00 49.04 279 LYS B N 1
ATOM 5629 C CA . LYS B 1 254 ? 111.753 172.177 160.502 1.00 49.04 279 LYS B CA 1
ATOM 5630 C C . LYS B 1 254 ? 110.899 173.241 161.179 1.00 49.04 279 LYS B C 1
ATOM 5631 O O . LYS B 1 254 ? 110.506 173.092 162.343 1.00 49.04 279 LYS B O 1
ATOM 5637 N N . PRO B 1 255 ? 110.600 174.333 160.479 1.00 50.17 280 PRO B N 1
ATOM 5638 C CA . PRO B 1 255 ? 109.780 175.389 161.081 1.00 50.17 280 PRO B CA 1
ATOM 5639 C C . PRO B 1 255 ? 108.348 174.933 161.307 1.00 50.17 280 PRO B C 1
ATOM 5640 O O . PRO B 1 255 ? 107.816 174.085 160.587 1.00 50.17 280 PRO B O 1
ATOM 5644 N N . GLN B 1 256 ? 107.723 175.513 162.331 1.00 54.44 281 GLN B N 1
ATOM 5645 C CA . GLN B 1 256 ? 106.332 175.216 162.646 1.00 54.44 281 GLN B CA 1
ATOM 5646 C C . GLN B 1 256 ? 105.366 176.125 161.899 1.00 54.44 281 GLN B C 1
ATOM 5647 O O . GLN B 1 256 ? 104.343 175.656 161.389 1.00 54.44 281 GLN B O 1
ATOM 5653 N N . SER B 1 257 ? 105.668 177.416 161.827 1.00 51.71 282 SER B N 1
ATOM 5654 C CA . SER B 1 257 ? 104.853 178.384 161.113 1.00 51.71 282 SER B CA 1
ATOM 5655 C C . SER B 1 257 ? 105.525 178.761 159.799 1.00 51.71 282 SER B C 1
ATOM 5656 O O . SER B 1 257 ? 106.666 178.384 159.523 1.00 51.71 282 SER B O 1
ATOM 5659 N N . LEU B 1 258 ? 104.798 179.517 158.987 1.00 48.38 283 LEU B N 1
ATOM 5660 C CA . LEU B 1 258 ? 105.298 179.917 157.679 1.00 48.38 283 LEU B CA 1
ATOM 5661 C C . LEU B 1 258 ? 106.347 181.012 157.833 1.00 48.38 283 LEU B C 1
ATOM 5662 O O . LEU B 1 258 ? 106.041 182.073 158.388 1.00 48.38 283 LEU B O 1
ATOM 5667 N N . PRO B 1 259 ? 107.577 180.802 157.371 1.00 47.29 284 PRO B N 1
ATOM 5668 C CA . PRO B 1 259 ? 108.576 181.874 157.426 1.00 47.29 284 PRO B CA 1
ATOM 5669 C C . PRO B 1 259 ? 108.277 182.965 156.411 1.00 47.29 284 PRO B C 1
ATOM 5670 O O . PRO B 1 259 ? 107.628 182.738 155.388 1.00 47.29 284 PRO B O 1
ATOM 5674 N N . ASP B 1 260 ? 108.766 184.166 156.708 1.00 48.58 285 ASP B N 1
ATOM 5675 C CA . ASP B 1 260 ? 108.575 185.322 155.843 1.00 48.58 285 ASP B CA 1
ATOM 5676 C C . ASP B 1 260 ? 109.694 185.497 154.825 1.00 48.58 285 ASP B C 1
ATOM 5677 O O . ASP B 1 260 ? 109.678 186.474 154.069 1.00 48.58 285 ASP B O 1
ATOM 5682 N N . HIS B 1 261 ? 110.661 184.585 154.791 1.00 43.62 286 HIS B N 1
ATOM 5683 C CA . HIS B 1 261 ? 111.771 184.643 153.854 1.00 43.62 286 HIS B CA 1
ATOM 5684 C C . HIS B 1 261 ? 111.955 183.278 153.209 1.00 43.62 286 HIS B C 1
ATOM 5685 O O . HIS B 1 261 ? 111.659 182.245 153.816 1.00 43.62 286 HIS B O 1
ATOM 5692 N N . LYS B 1 262 ? 112.431 183.283 151.965 1.00 39.26 287 LYS B N 1
ATOM 5693 C CA . LYS B 1 262 ? 112.709 182.033 151.272 1.00 39.26 287 LYS B CA 1
ATOM 5694 C C . LYS B 1 262 ? 113.748 181.230 152.042 1.00 39.26 287 LYS B C 1
ATOM 5695 O O . LYS B 1 262 ? 114.793 181.756 152.434 1.00 39.26 287 LYS B O 1
ATOM 5701 N N . TRP B 1 263 ? 113.456 179.953 152.263 1.00 38.41 288 TRP B N 1
ATOM 5702 C CA . TRP B 1 263 ? 114.311 179.104 153.074 1.00 38.41 288 TRP B CA 1
ATOM 5703 C C . TRP B 1 263 ? 114.496 177.765 152.377 1.00 38.41 288 TRP B C 1
ATOM 5704 O O . TRP B 1 263 ? 113.853 177.466 151.369 1.00 38.41 288 TRP B O 1
ATOM 5715 N N . GLU B 1 264 ? 115.399 176.958 152.926 1.00 36.78 289 GLU B N 1
ATOM 5716 C CA . GLU B 1 264 ? 115.719 175.660 152.351 1.00 36.78 289 GLU B CA 1
ATOM 5717 C C . GLU B 1 264 ? 115.992 174.680 153.479 1.00 36.78 289 GLU B C 1
ATOM 5718 O O . GLU B 1 264 ? 116.661 175.027 154.455 1.00 36.78 289 GLU B O 1
ATOM 5724 N N . MET B 1 265 ? 115.471 173.466 153.342 1.00 37.81 290 MET B N 1
ATOM 5725 C CA . MET B 1 265 ? 115.721 172.394 154.293 1.00 37.81 290 MET B CA 1
ATOM 5726 C C . MET B 1 265 ? 116.771 171.455 153.716 1.00 37.81 290 MET B C 1
ATOM 5727 O O . MET B 1 265 ? 116.590 170.914 152.620 1.00 37.81 290 MET B O 1
ATOM 5732 N N . CYS B 1 266 ? 117.864 171.269 154.447 1.00 38.20 291 CYS B N 1
ATOM 5733 C CA . CYS B 1 266 ? 118.915 170.337 154.064 1.00 38.20 291 CYS B CA 1
ATOM 5734 C C . CYS B 1 266 ? 118.852 169.130 154.989 1.00 38.20 291 CYS B C 1
ATOM 5735 O O . CYS B 1 266 ? 118.978 169.272 156.210 1.00 38.20 291 CYS B O 1
ATOM 5738 N N . THR B 1 267 ? 118.653 167.951 154.409 1.00 35.04 292 THR B N 1
ATOM 5739 C CA . THR B 1 267 ? 118.580 166.717 155.173 1.00 35.04 292 THR B CA 1
ATOM 5740 C C . THR B 1 267 ? 119.353 165.632 154.439 1.00 35.04 292 THR B C 1
ATOM 5741 O O . THR B 1 267 ? 119.552 165.694 153.224 1.00 35.04 292 THR B O 1
ATOM 5745 N N . SER B 1 268 ? 119.789 164.632 155.196 1.00 31.64 293 SER B N 1
ATOM 5746 C CA . SER B 1 268 ? 120.605 163.548 154.674 1.00 31.64 293 SER B CA 1
ATOM 5747 C C . SER B 1 268 ? 119.846 162.234 154.784 1.00 31.64 293 SER B C 1
ATOM 5748 O O . SER B 1 268 ? 119.135 161.998 155.765 1.00 31.64 293 SER B O 1
ATOM 5751 N N . ILE B 1 269 ? 119.991 161.386 153.763 1.00 31.86 294 ILE B N 1
ATOM 5752 C CA . ILE B 1 269 ? 119.389 160.057 153.812 1.00 31.86 294 ILE B CA 1
ATOM 5753 C C . ILE B 1 269 ? 119.991 159.249 154.954 1.00 31.86 294 ILE B C 1
ATOM 5754 O O . ILE B 1 269 ? 119.278 158.557 155.690 1.00 31.86 294 ILE B O 1
ATOM 5759 N N . ASP B 1 270 ? 121.308 159.324 155.121 1.00 32.92 295 ASP B N 1
ATOM 5760 C CA . ASP B 1 270 ? 121.966 158.763 156.292 1.00 32.92 295 ASP B CA 1
ATOM 5761 C C . ASP B 1 270 ? 121.772 159.717 157.465 1.00 32.92 295 ASP B C 1
ATOM 5762 O O . ASP B 1 270 ? 122.240 160.859 157.426 1.00 32.92 295 ASP B O 1
ATOM 5767 N N . LYS B 1 271 ? 121.080 159.251 158.506 1.00 34.41 296 LYS B N 1
ATOM 5768 C CA . LYS B 1 271 ? 120.706 160.130 159.607 1.00 34.41 296 LYS B CA 1
ATOM 5769 C C . LYS B 1 271 ? 121.888 160.531 160.479 1.00 34.41 296 LYS B C 1
ATOM 5770 O O . LYS B 1 271 ? 121.767 161.481 161.259 1.00 34.41 296 LYS B O 1
ATOM 5776 N N . PHE B 1 272 ? 123.021 159.839 160.372 1.00 33.78 297 PHE B N 1
ATOM 5777 C CA . PHE B 1 272 ? 124.150 160.080 161.260 1.00 33.78 297 PHE B CA 1
ATOM 5778 C C . PHE B 1 272 ? 125.400 160.558 160.532 1.00 33.78 297 PHE B C 1
ATOM 5779 O O . PHE B 1 272 ? 126.462 160.656 161.156 1.00 33.78 297 PHE B O 1
ATOM 5787 N N . SER B 1 273 ? 125.306 160.868 159.241 1.00 30.84 298 SER B N 1
ATOM 5788 C CA . SER B 1 273 ? 126.463 161.354 158.502 1.00 30.84 298 SER B CA 1
ATOM 5789 C C . SER B 1 273 ? 126.010 161.928 157.171 1.00 30.84 298 SER B C 1
ATOM 5790 O O . SER B 1 273 ? 125.154 161.349 156.500 1.00 30.84 298 SER B O 1
ATOM 5793 N N . TRP B 1 274 ? 126.586 163.072 156.803 1.00 29.88 299 TRP B N 1
ATOM 5794 C CA . TRP B 1 274 ? 126.412 163.587 155.453 1.00 29.88 299 TRP B CA 1
ATOM 5795 C C . TRP B 1 274 ? 127.332 162.883 154.466 1.00 29.88 299 TRP B C 1
ATOM 5796 O O . TRP B 1 274 ? 126.967 162.707 153.300 1.00 29.88 299 TRP B O 1
ATOM 5807 N N . GLY B 1 275 ? 128.520 162.476 154.913 1.00 28.17 300 GLY B N 1
ATOM 5808 C CA . GLY B 1 275 ? 129.393 161.684 154.079 1.00 28.17 300 GLY B CA 1
ATOM 5809 C C . GLY B 1 275 ? 129.048 160.208 154.112 1.00 28.17 300 GLY B C 1
ATOM 5810 O O . GLY B 1 275 ? 128.316 159.727 154.975 1.00 28.17 300 GLY B O 1
ATOM 5811 N N . TYR B 1 276 ? 129.594 159.479 153.144 1.00 26.56 301 TYR B N 1
ATOM 5812 C CA . TYR B 1 276 ? 129.334 158.050 153.043 1.00 26.56 301 TYR B CA 1
ATOM 5813 C C . TYR B 1 276 ? 129.959 157.296 154.211 1.00 26.56 301 TYR B C 1
ATOM 5814 O O . TYR B 1 276 ? 131.061 157.617 154.662 1.00 26.56 301 TYR B O 1
ATOM 5823 N N . ARG B 1 277 ? 129.241 156.289 154.703 1.00 29.90 302 ARG B N 1
ATOM 5824 C CA . ARG B 1 277 ? 129.728 155.404 155.753 1.00 29.90 302 ARG B CA 1
ATOM 5825 C C . ARG B 1 277 ? 129.636 153.968 155.262 1.00 29.90 302 ARG B C 1
ATOM 5826 O O . ARG B 1 277 ? 128.563 153.521 154.847 1.00 29.90 302 ARG B O 1
ATOM 5834 N N . ARG B 1 278 ? 130.759 153.249 155.315 1.00 31.28 303 ARG B N 1
ATOM 5835 C CA . ARG B 1 278 ? 130.785 151.879 154.812 1.00 31.28 303 ARG B CA 1
ATOM 5836 C C . ARG B 1 278 ? 129.908 150.950 155.642 1.00 31.28 303 ARG B C 1
ATOM 5837 O O . ARG B 1 278 ? 129.293 150.030 155.093 1.00 31.28 303 ARG B O 1
ATOM 5845 N N . ASP B 1 279 ? 129.832 151.171 156.955 1.00 33.61 304 ASP B N 1
ATOM 5846 C CA . ASP B 1 279 ? 129.069 150.316 157.854 1.00 33.61 304 ASP B CA 1
ATOM 5847 C C . ASP B 1 279 ? 127.686 150.882 158.155 1.00 33.61 304 ASP B C 1
ATOM 5848 O O . ASP B 1 279 ? 127.164 150.689 159.259 1.00 33.61 304 ASP B O 1
ATOM 5853 N N . MET B 1 280 ? 127.088 151.585 157.196 1.00 33.80 305 MET B N 1
ATOM 5854 C CA . MET B 1 280 ? 125.738 152.101 157.371 1.00 33.80 305 MET B CA 1
ATOM 5855 C C . MET B 1 280 ? 124.758 150.957 157.596 1.00 33.80 305 MET B C 1
ATOM 5856 O O . MET B 1 280 ? 124.752 149.972 156.854 1.00 33.80 305 MET B O 1
ATOM 5861 N N . ALA B 1 281 ? 123.932 151.090 158.625 1.00 34.91 306 ALA B N 1
ATOM 5862 C CA . ALA B 1 281 ? 122.898 150.110 158.909 1.00 34.91 306 ALA B CA 1
ATOM 5863 C C . ALA B 1 281 ? 121.610 150.476 158.180 1.00 34.91 306 ALA B C 1
ATOM 5864 O O . ALA B 1 281 ? 121.412 151.616 157.753 1.00 34.91 306 ALA B O 1
ATOM 5866 N N . LEU B 1 282 ? 120.732 149.483 158.031 1.00 33.70 307 LEU B N 1
ATOM 5867 C CA . LEU B 1 282 ? 119.437 149.741 157.410 1.00 33.70 307 LEU B CA 1
ATOM 5868 C C . LEU B 1 282 ? 118.589 150.673 158.265 1.00 33.70 307 LEU B C 1
ATOM 5869 O O . LEU B 1 282 ? 117.793 151.453 157.731 1.00 33.70 307 LEU B O 1
ATOM 5874 N N . SER B 1 283 ? 118.743 150.609 159.588 1.00 36.59 308 SER B N 1
ATOM 5875 C CA . SER B 1 283 ? 118.025 151.516 160.472 1.00 36.59 308 SER B CA 1
ATOM 5876 C C . SER B 1 283 ? 118.568 152.938 160.423 1.00 36.59 308 SER B C 1
ATOM 5877 O O . SER B 1 283 ? 117.887 153.856 160.890 1.00 36.59 308 SER B O 1
ATOM 5880 N N . ASP B 1 284 ? 119.767 153.142 159.875 1.00 35.61 309 ASP B N 1
ATOM 5881 C CA . ASP B 1 284 ? 120.328 154.478 159.732 1.00 35.61 309 ASP B CA 1
ATOM 5882 C C . ASP B 1 284 ? 119.846 155.189 158.476 1.00 35.61 309 ASP B C 1
ATOM 5883 O O . ASP B 1 284 ? 120.084 156.392 158.335 1.00 35.61 309 ASP B O 1
ATOM 5888 N N . VAL B 1 285 ? 119.182 154.481 157.572 1.00 33.82 310 VAL B N 1
ATOM 5889 C CA . VAL B 1 285 ? 118.713 155.053 156.317 1.00 33.82 310 VAL B CA 1
ATOM 5890 C C . VAL B 1 285 ? 117.301 155.583 156.518 1.00 33.82 310 VAL B C 1
ATOM 5891 O O . VAL B 1 285 ? 116.424 154.868 157.016 1.00 33.82 310 VAL B O 1
ATOM 5895 N N . THR B 1 286 ? 117.083 156.841 156.143 1.00 36.63 311 THR B N 1
ATOM 5896 C CA . THR B 1 286 ? 115.760 157.439 156.257 1.00 36.63 311 THR B CA 1
ATOM 5897 C C . THR B 1 286 ? 114.784 156.738 155.321 1.00 36.63 311 THR B C 1
ATOM 5898 O O . THR B 1 286 ? 115.101 156.476 154.157 1.00 36.63 311 THR B O 1
ATOM 5902 N N . GLU B 1 287 ? 113.598 156.427 155.835 1.00 41.64 312 GLU B N 1
ATOM 5903 C CA . GLU B 1 287 ? 112.583 155.768 155.028 1.00 41.64 312 GLU B CA 1
ATOM 5904 C C . GLU B 1 287 ? 112.030 156.723 153.978 1.00 41.64 312 GLU B C 1
ATOM 5905 O O . GLU B 1 287 ? 112.038 157.944 154.149 1.00 41.64 312 GLU B O 1
ATOM 5911 N N . GLU B 1 288 ? 111.539 156.129 152.887 1.00 42.74 313 GLU B N 1
ATOM 5912 C CA . GLU B 1 288 ? 110.963 156.878 151.740 1.00 42.74 313 GLU B CA 1
ATOM 5913 C C . GLU B 1 288 ? 109.686 157.600 152.184 1.00 42.74 313 GLU B C 1
ATOM 5914 O O . GLU B 1 288 ? 109.395 158.669 151.623 1.00 42.74 313 GLU B O 1
ATOM 5920 N N . SER B 1 289 ? 108.960 157.032 153.150 1.00 42.46 314 SER B N 1
ATOM 5921 C CA . SER B 1 289 ? 107.725 157.679 153.665 1.00 42.46 314 SER B CA 1
ATOM 5922 C C . SER B 1 289 ? 108.108 158.963 154.403 1.00 42.46 314 SER B C 1
ATOM 5923 O O . SER B 1 289 ? 107.415 159.976 154.224 1.00 42.46 314 SER B O 1
ATOM 5926 N N . GLU B 1 290 ? 109.181 158.902 155.197 1.00 41.87 315 GLU B N 1
ATOM 5927 C CA . GLU B 1 290 ? 109.670 160.065 155.981 1.00 41.87 315 GLU B CA 1
ATOM 5928 C C . GLU B 1 290 ? 110.294 161.098 155.037 1.00 41.87 315 GLU B C 1
ATOM 5929 O O . GLU B 1 290 ? 110.156 162.299 155.311 1.00 41.87 315 GLU B O 1
ATOM 5935 N N . ILE B 1 291 ? 110.956 160.643 153.970 1.00 38.13 316 ILE B N 1
ATOM 5936 C CA . ILE B 1 291 ? 111.592 161.580 152.997 1.00 38.13 316 ILE B CA 1
ATOM 5937 C C . ILE B 1 291 ? 110.491 162.357 152.269 1.00 38.13 316 ILE B C 1
ATOM 5938 O O . ILE B 1 291 ? 110.600 163.590 152.188 1.00 38.13 316 ILE B O 1
ATOM 5943 N N . ILE B 1 292 ? 109.476 161.650 151.765 1.00 39.87 317 ILE B N 1
ATOM 5944 C CA . ILE B 1 292 ? 108.353 162.295 151.021 1.00 39.87 317 ILE B CA 1
ATOM 5945 C C . ILE B 1 292 ? 107.581 163.218 151.970 1.00 39.87 317 ILE B C 1
ATOM 5946 O O . ILE B 1 292 ? 107.166 164.299 151.526 1.00 39.87 317 ILE B O 1
ATOM 5951 N N . SER B 1 293 ? 107.420 162.802 153.228 1.00 41.01 318 SER B N 1
ATOM 5952 C CA . SER B 1 293 ? 106.685 163.599 154.244 1.00 41.01 318 SER B CA 1
ATOM 5953 C C . SER B 1 293 ? 107.393 164.936 154.497 1.00 41.01 318 SER B C 1
ATOM 5954 O O . SER B 1 293 ? 106.706 165.967 154.479 1.00 41.01 318 SER B O 1
ATOM 5957 N N . GLU B 1 294 ? 108.712 164.913 154.719 1.00 40.17 319 GLU B N 1
ATOM 5958 C CA . GLU B 1 294 ? 109.494 166.152 154.982 1.00 40.17 319 GLU B CA 1
ATOM 5959 C C . GLU B 1 294 ? 109.449 167.063 153.752 1.00 40.17 319 GLU B C 1
ATOM 5960 O O . GLU B 1 294 ? 109.389 168.290 153.933 1.00 40.17 319 GLU B O 1
ATOM 5966 N N . LEU B 1 295 ? 109.505 166.475 152.555 1.00 37.51 320 LEU B N 1
ATOM 5967 C CA . LEU B 1 295 ? 109.481 167.260 151.294 1.00 37.51 320 LEU B CA 1
ATOM 5968 C C . LEU B 1 295 ? 108.136 167.982 151.180 1.00 37.51 320 LEU B C 1
ATOM 5969 O O . LEU B 1 295 ? 108.138 169.175 150.839 1.00 37.51 320 LEU B O 1
ATOM 5974 N N . VAL B 1 296 ? 107.041 167.271 151.461 1.00 40.43 321 VAL B N 1
ATOM 5975 C CA . VAL B 1 296 ? 105.669 167.854 151.384 1.00 40.43 321 VAL B CA 1
ATOM 5976 C C . VAL B 1 296 ? 105.547 168.990 152.407 1.00 40.43 321 VAL B C 1
ATOM 5977 O O . VAL B 1 296 ? 105.022 170.052 152.041 1.00 40.43 321 VAL B O 1
ATOM 5981 N N . GLN B 1 297 ? 106.018 168.774 153.638 1.00 41.48 322 GLN B N 1
ATOM 5982 C CA . GLN B 1 297 ? 105.940 169.819 154.654 1.00 41.48 322 GLN B CA 1
ATOM 5983 C C . GLN B 1 297 ? 106.812 171.015 154.290 1.00 41.48 322 GLN B C 1
ATOM 5984 O O . GLN B 1 297 ? 106.426 172.166 154.522 1.00 41.48 322 GLN B O 1
ATOM 5990 N N . THR B 1 298 ? 107.997 170.763 153.728 1.00 38.33 323 THR B N 1
ATOM 5991 C CA . THR B 1 298 ? 108.888 171.853 153.348 1.00 38.33 323 THR B CA 1
ATOM 5992 C C . THR B 1 298 ? 108.304 172.680 152.209 1.00 38.33 323 THR B C 1
ATOM 5993 O O . THR B 1 298 ? 108.343 173.914 152.250 1.00 38.33 323 THR B O 1
ATOM 5997 N N . VAL B 1 299 ? 107.758 172.020 151.185 1.00 39.87 324 VAL B N 1
ATOM 5998 C CA . VAL B 1 299 ? 107.194 172.751 150.053 1.00 39.87 324 VAL B CA 1
ATOM 5999 C C . VAL B 1 299 ? 105.937 173.502 150.473 1.00 39.87 324 VAL B C 1
ATOM 6000 O O . VAL B 1 299 ? 105.697 174.632 150.032 1.00 39.87 324 VAL B O 1
ATOM 6004 N N . SER B 1 300 ? 105.119 172.893 151.335 1.00 43.49 325 SER B N 1
ATOM 6005 C CA . SER B 1 300 ? 103.904 173.554 151.801 1.00 43.49 325 SER B CA 1
ATOM 6006 C C . SER B 1 300 ? 104.226 174.840 152.551 1.00 43.49 325 SER B C 1
ATOM 6007 O O . SER B 1 300 ? 103.526 175.847 152.401 1.00 43.49 325 SER B O 1
ATOM 6010 N N . LEU B 1 301 ? 105.284 174.828 153.360 1.00 42.34 326 LEU B N 1
ATOM 6011 C CA . LEU B 1 301 ? 105.695 175.992 154.130 1.00 42.34 326 LEU B CA 1
ATOM 6012 C C . LEU B 1 301 ? 106.621 176.918 153.349 1.00 42.34 326 LEU B C 1
ATOM 6013 O O . LEU B 1 301 ? 107.355 177.704 153.958 1.00 42.34 326 LEU B O 1
ATOM 6018 N N . GLY B 1 302 ? 106.598 176.846 152.022 1.00 39.32 327 GLY B N 1
ATOM 6019 C CA . GLY B 1 302 ? 107.387 177.741 151.192 1.00 39.32 327 GLY B CA 1
ATOM 6020 C C . GLY B 1 302 ? 108.886 177.554 151.276 1.00 39.32 327 GLY B C 1
ATOM 6021 O O . GLY B 1 302 ? 109.627 178.544 151.307 1.00 39.32 327 GLY B O 1
ATOM 6022 N N . GLY B 1 303 ? 109.358 176.305 151.305 1.00 36.94 328 GLY B N 1
ATOM 6023 C CA . GLY B 1 303 ? 110.773 176.030 151.379 1.00 36.94 328 GLY B CA 1
ATOM 6024 C C . GLY B 1 303 ? 111.218 175.102 150.262 1.00 36.94 328 GLY B C 1
ATOM 6025 O O . GLY B 1 303 ? 110.405 174.484 149.572 1.00 36.94 328 GLY B O 1
ATOM 6026 N N . ASN B 1 304 ? 112.534 175.025 150.096 1.00 35.23 329 ASN B N 1
ATOM 6027 C CA . ASN B 1 304 ? 113.166 174.121 149.147 1.00 35.23 329 ASN B CA 1
ATOM 6028 C C . ASN B 1 304 ? 113.696 172.912 149.904 1.00 35.23 329 ASN B C 1
ATOM 6029 O O . ASN B 1 304 ? 114.110 173.032 151.061 1.00 35.23 329 ASN B O 1
ATOM 6034 N N . TYR B 1 305 ? 113.672 171.753 149.257 1.00 33.78 330 TYR B N 1
ATOM 6035 C CA . TYR B 1 305 ? 114.078 170.497 149.874 1.00 33.78 330 TYR B CA 1
ATOM 6036 C C . TYR B 1 305 ? 115.385 170.033 149.243 1.00 33.78 330 TYR B C 1
ATOM 6037 O O . TYR B 1 305 ? 115.441 169.784 148.035 1.00 33.78 330 TYR B O 1
ATOM 6046 N N . LEU B 1 306 ? 116.429 169.920 150.059 1.00 31.91 331 LEU B N 1
ATOM 6047 C CA . LEU B 1 306 ? 117.761 169.528 149.603 1.00 31.91 331 LEU B CA 1
ATOM 6048 C C . LEU B 1 306 ? 118.125 168.211 150.283 1.00 31.91 331 LEU B C 1
ATOM 6049 O O . LEU B 1 306 ? 118.453 168.189 151.473 1.00 31.91 331 LEU B O 1
ATOM 6054 N N . LEU B 1 307 ? 118.068 167.117 149.528 1.00 30.60 332 LEU B N 1
ATOM 6055 C CA . LEU B 1 307 ? 118.340 165.782 150.045 1.00 30.60 332 LEU B CA 1
ATOM 6056 C C . LEU B 1 307 ? 119.783 165.400 149.744 1.00 30.60 332 LEU B C 1
ATOM 6057 O O . LEU B 1 307 ? 120.257 165.585 148.619 1.00 30.60 332 LEU B O 1
ATOM 6062 N N . ASN B 1 308 ? 120.473 164.863 150.745 1.00 28.06 333 ASN B N 1
ATOM 6063 C CA . ASN B 1 308 ? 121.905 164.618 150.666 1.00 28.06 333 ASN B CA 1
ATOM 6064 C C . ASN B 1 308 ? 122.206 163.135 150.492 1.00 28.06 333 ASN B C 1
ATOM 6065 O O . ASN B 1 308 ? 121.585 162.283 151.133 1.00 28.06 333 ASN B O 1
ATOM 6070 N N . ILE B 1 309 ? 123.168 162.838 149.621 1.00 26.93 334 ILE B N 1
ATOM 6071 C CA . ILE B 1 309 ? 123.713 161.497 149.461 1.00 26.93 334 ILE B CA 1
ATOM 6072 C C . ILE B 1 309 ? 125.229 161.583 149.569 1.00 26.93 334 ILE B C 1
ATOM 6073 O O . ILE B 1 309 ? 125.831 162.630 149.312 1.00 26.93 334 ILE B O 1
ATOM 6078 N N . GLY B 1 310 ? 125.846 160.475 149.964 1.00 24.25 335 GLY B N 1
ATOM 6079 C CA . GLY B 1 310 ? 127.282 160.408 150.072 1.00 24.25 335 GLY B CA 1
ATOM 6080 C C . GLY B 1 310 ? 127.871 159.314 149.206 1.00 24.25 335 GLY B C 1
ATOM 6081 O O . GLY B 1 310 ? 127.676 158.122 149.456 1.00 24.25 335 GLY B O 1
ATOM 6082 N N . PRO B 1 311 ? 128.593 159.700 148.158 1.00 24.10 336 PRO B N 1
ATOM 6083 C CA . PRO B 1 311 ? 129.236 158.702 147.299 1.00 24.10 336 PRO B CA 1
ATOM 6084 C C . PRO B 1 311 ? 130.427 158.054 147.987 1.00 24.10 336 PRO B C 1
ATOM 6085 O O . PRO B 1 311 ? 131.046 158.615 148.892 1.00 24.10 336 PRO B O 1
ATOM 6089 N N . THR B 1 312 ? 130.744 156.845 147.534 1.00 24.90 337 THR B N 1
ATOM 6090 C CA . THR B 1 312 ? 131.897 156.130 148.051 1.00 24.90 337 THR B CA 1
ATOM 6091 C C . THR B 1 312 ? 133.185 156.727 147.487 1.00 24.90 337 THR B C 1
ATOM 6092 O O . THR B 1 312 ? 133.174 157.552 146.570 1.00 24.90 337 THR B O 1
ATOM 6096 N N . LYS B 1 313 ? 134.315 156.298 148.052 1.00 26.71 338 LYS B N 1
ATOM 6097 C CA . LYS B 1 313 ? 135.607 156.772 147.570 1.00 26.71 338 LYS B CA 1
ATOM 6098 C C . LYS B 1 313 ? 135.903 156.318 146.149 1.00 26.71 338 LYS B C 1
ATOM 6099 O O . LYS B 1 313 ? 136.830 156.848 145.529 1.00 26.71 338 LYS B O 1
ATOM 6105 N N . ASP B 1 314 ? 135.146 155.359 145.623 1.00 28.99 339 ASP B N 1
ATOM 6106 C CA . ASP B 1 314 ? 135.274 154.923 144.241 1.00 28.99 339 ASP B CA 1
ATOM 6107 C C . ASP B 1 314 ? 134.334 155.662 143.299 1.00 28.99 339 ASP B C 1
ATOM 6108 O O . ASP B 1 314 ? 134.302 155.345 142.108 1.00 28.99 339 ASP B O 1
ATOM 6113 N N . GLY B 1 315 ? 133.578 156.637 143.797 1.00 27.04 340 GLY B N 1
ATOM 6114 C CA . GLY B 1 315 ? 132.664 157.378 142.951 1.00 27.04 340 GLY B CA 1
ATOM 6115 C C . GLY B 1 315 ? 131.354 156.686 142.667 1.00 27.04 340 GLY B C 1
ATOM 6116 O O . GLY B 1 315 ? 130.760 156.912 141.609 1.00 27.04 340 GLY B O 1
ATOM 6117 N N . LEU B 1 316 ? 130.881 155.845 143.580 1.00 26.08 341 LEU B N 1
ATOM 6118 C CA . LEU B 1 316 ? 129.656 155.085 143.389 1.00 26.08 341 LEU B CA 1
ATOM 6119 C C . LEU B 1 316 ? 128.586 155.547 144.367 1.00 26.08 341 LEU B C 1
ATOM 6120 O O . LEU B 1 316 ? 128.885 155.894 145.514 1.00 26.08 341 LEU B O 1
ATOM 6125 N N . ILE B 1 317 ? 127.342 155.558 143.901 1.00 27.55 342 ILE B N 1
ATOM 6126 C CA . ILE B 1 317 ? 126.178 155.801 144.743 1.00 27.55 342 ILE B CA 1
ATOM 6127 C C . ILE B 1 317 ? 125.545 154.450 145.044 1.00 27.55 342 ILE B C 1
ATOM 6128 O O . ILE B 1 317 ? 125.140 153.730 144.125 1.00 27.55 342 ILE B O 1
ATOM 6133 N N . VAL B 1 318 ? 125.470 154.099 146.324 1.00 28.08 343 VAL B N 1
ATOM 6134 C CA . VAL B 1 318 ? 125.073 152.756 146.747 1.00 28.08 343 VAL B CA 1
ATOM 6135 C C . VAL B 1 318 ? 123.616 152.501 146.380 1.00 28.08 343 VAL B C 1
ATOM 6136 O O . VAL B 1 318 ? 122.828 153.452 146.274 1.00 28.08 343 VAL B O 1
ATOM 6140 N N . PRO B 1 319 ? 123.220 151.242 146.168 1.00 29.06 344 PRO B N 1
ATOM 6141 C CA . PRO B 1 319 ? 121.853 150.967 145.693 1.00 29.06 344 PRO B CA 1
ATOM 6142 C C . PRO B 1 319 ? 120.750 151.460 146.614 1.00 29.06 344 PRO B C 1
ATOM 6143 O O . PRO B 1 319 ? 119.644 151.724 146.132 1.00 29.06 344 PRO B O 1
ATOM 6147 N N . ILE B 1 320 ? 120.997 151.579 147.920 1.00 29.17 345 ILE B N 1
ATOM 6148 C CA . ILE B 1 320 ? 119.950 152.055 148.821 1.00 29.17 345 ILE B CA 1
ATOM 6149 C C . ILE B 1 320 ? 119.657 153.535 148.575 1.00 29.17 345 ILE B C 1
ATOM 6150 O O . ILE B 1 320 ? 118.492 153.961 148.569 1.00 29.17 345 ILE B O 1
ATOM 6155 N N . PHE B 1 321 ? 120.700 154.339 148.351 1.00 29.51 346 PHE B N 1
ATOM 6156 C CA . PHE B 1 321 ? 120.497 155.744 148.013 1.00 29.51 346 PHE B CA 1
ATOM 6157 C C . PHE B 1 321 ? 119.781 155.884 146.677 1.00 29.51 346 PHE B C 1
ATOM 6158 O O . PHE B 1 321 ? 118.897 156.737 146.521 1.00 29.51 346 PHE B O 1
ATOM 6166 N N . GLN B 1 322 ? 120.155 155.053 145.701 1.00 30.79 347 GLN B N 1
ATOM 6167 C CA . GLN B 1 322 ? 119.458 155.046 144.422 1.00 30.79 347 GLN B CA 1
ATOM 6168 C C . GLN B 1 322 ? 117.990 154.690 144.601 1.00 30.79 347 GLN B C 1
ATOM 6169 O O . GLN B 1 322 ? 117.121 155.289 143.964 1.00 30.79 347 GLN B O 1
ATOM 6175 N N . GLU B 1 323 ? 117.697 153.713 145.461 1.00 32.19 348 GLU B N 1
ATOM 6176 C CA . GLU B 1 323 ? 116.312 153.324 145.699 1.00 32.19 348 GLU B CA 1
ATOM 6177 C C . GLU B 1 323 ? 115.514 154.467 146.308 1.00 32.19 348 GLU B C 1
ATOM 6178 O O . GLU B 1 323 ? 114.388 154.744 145.880 1.00 32.19 348 GLU B O 1
ATOM 6184 N N . ARG B 1 324 ? 116.084 155.149 147.304 1.00 30.99 349 ARG B N 1
ATOM 6185 C CA . ARG B 1 324 ? 115.391 156.284 147.911 1.00 30.99 349 ARG B CA 1
ATOM 6186 C C . ARG B 1 324 ? 115.137 157.387 146.887 1.00 30.99 349 ARG B C 1
ATOM 6187 O O . ARG B 1 324 ? 114.019 157.912 146.780 1.00 30.99 349 ARG B O 1
ATOM 6195 N N . LEU B 1 325 ? 116.167 157.741 146.112 1.00 31.84 350 LEU B N 1
ATOM 6196 C CA . LEU B 1 325 ? 116.026 158.810 145.130 1.00 31.84 350 LEU B CA 1
ATOM 6197 C C . LEU B 1 325 ? 115.010 158.447 144.054 1.00 31.84 350 LEU B C 1
ATOM 6198 O O . LEU B 1 325 ? 114.208 159.290 143.637 1.00 31.84 350 LEU B O 1
ATOM 6203 N N . LEU B 1 326 ? 115.024 157.195 143.594 1.00 33.10 351 LEU B N 1
ATOM 6204 C CA . LEU B 1 326 ? 114.089 156.776 142.559 1.00 33.10 351 LEU B CA 1
ATOM 6205 C C . LEU B 1 326 ? 112.665 156.690 143.087 1.00 33.10 351 LEU B C 1
ATOM 6206 O O . LEU B 1 326 ? 111.721 156.954 142.340 1.00 33.10 351 LEU B O 1
ATOM 6211 N N . ALA B 1 327 ? 112.482 156.326 144.358 1.00 33.62 352 ALA B N 1
ATOM 6212 C CA . ALA B 1 327 ? 111.146 156.373 144.944 1.00 33.62 352 ALA B CA 1
ATOM 6213 C C . ALA B 1 327 ? 110.632 157.804 145.014 1.00 33.62 352 ALA B C 1
ATOM 6214 O O . ALA B 1 327 ? 109.459 158.071 144.717 1.00 33.62 352 ALA B O 1
ATOM 6216 N N . VAL B 1 328 ? 111.519 158.736 145.368 1.00 33.41 353 VAL B N 1
ATOM 6217 C CA . VAL B 1 328 ? 111.133 160.176 145.436 1.00 33.41 353 VAL B CA 1
ATOM 6218 C C . VAL B 1 328 ? 110.763 160.640 144.023 1.00 33.41 353 VAL B C 1
ATOM 6219 O O . VAL B 1 328 ? 109.786 161.393 143.894 1.00 33.41 353 VAL B O 1
ATOM 6223 N N . GLY B 1 329 ? 111.528 160.216 143.012 1.00 34.93 354 GLY B N 1
ATOM 6224 C CA . GLY B 1 329 ? 111.224 160.590 141.640 1.00 34.93 354 GLY B CA 1
ATOM 6225 C C . GLY B 1 329 ? 109.939 159.971 141.125 1.00 34.93 354 GLY B C 1
ATOM 6226 O O . GLY B 1 329 ? 109.204 160.597 140.359 1.00 34.93 354 GLY B O 1
ATOM 6227 N N . LYS B 1 330 ? 109.656 158.730 141.524 1.00 38.05 355 LYS B N 1
ATOM 6228 C CA . LYS B 1 330 ? 108.414 158.080 141.123 1.00 38.05 355 LYS B CA 1
ATOM 6229 C C . LYS B 1 330 ? 107.213 158.789 141.736 1.00 38.05 355 LYS B C 1
ATOM 6230 O O . LYS B 1 330 ? 106.191 158.978 141.067 1.00 38.05 355 LYS B O 1
ATOM 6236 N N . TRP B 1 331 ? 107.365 159.221 142.988 1.00 39.14 356 TRP B N 1
ATOM 6237 C CA . TRP B 1 331 ? 106.277 159.962 143.674 1.00 39.14 356 TRP B CA 1
ATOM 6238 C C . TRP B 1 331 ? 106.079 161.311 142.977 1.00 39.14 356 TRP B C 1
ATOM 6239 O O . TRP B 1 331 ? 104.923 161.729 142.818 1.00 39.14 356 TRP B O 1
ATOM 6250 N N . LEU B 1 332 ? 107.180 161.959 142.587 1.00 39.14 357 LEU B N 1
ATOM 6251 C CA . LEU B 1 332 ? 107.116 163.248 141.917 1.00 39.14 357 LEU B CA 1
ATOM 6252 C C . LEU B 1 332 ? 106.551 163.153 140.508 1.00 39.14 357 LEU B C 1
ATOM 6253 O O . LEU B 1 332 ? 105.849 164.071 140.091 1.00 39.14 357 LEU B O 1
ATOM 6258 N N . SER B 1 333 ? 106.802 162.062 139.783 1.00 41.55 358 SER B N 1
ATOM 6259 C CA . SER B 1 333 ? 106.244 161.924 138.442 1.00 41.55 358 SER B CA 1
ATOM 6260 C C . SER B 1 333 ? 104.722 161.981 138.457 1.00 41.55 358 SER B C 1
ATOM 6261 O O . SER B 1 333 ? 104.105 162.309 137.438 1.00 41.55 358 SER B O 1
ATOM 6264 N N . ILE B 1 334 ? 104.105 161.671 139.592 1.00 43.28 359 ILE B N 1
ATOM 6265 C CA . ILE B 1 334 ? 102.659 161.749 139.749 1.00 43.28 359 ILE B CA 1
ATOM 6266 C C . ILE B 1 334 ? 102.232 163.076 140.367 1.00 43.28 359 ILE B C 1
ATOM 6267 O O . ILE B 1 334 ? 101.281 163.705 139.905 1.00 43.28 359 ILE B O 1
ATOM 6272 N N . ASN B 1 335 ? 102.932 163.527 141.411 1.00 43.01 360 ASN B N 1
ATOM 6273 C CA . ASN B 1 335 ? 102.490 164.679 142.189 1.00 43.01 360 ASN B CA 1
ATOM 6274 C C . ASN B 1 335 ? 103.336 165.933 141.959 1.00 43.01 360 ASN B C 1
ATOM 6275 O O . ASN B 1 335 ? 103.393 166.797 142.840 1.00 43.01 360 ASN B O 1
ATOM 6280 N N . GLY B 1 336 ? 103.987 166.054 140.801 1.00 44.82 361 GLY B N 1
ATOM 6281 C CA . GLY B 1 336 ? 104.850 167.201 140.567 1.00 44.82 361 GLY B CA 1
ATOM 6282 C C . GLY B 1 336 ? 104.102 168.511 140.428 1.00 44.82 361 GLY B C 1
ATOM 6283 O O . GLY B 1 336 ? 104.564 169.550 140.907 1.00 44.82 361 GLY B O 1
ATOM 6284 N N . GLU B 1 337 ? 102.942 168.486 139.770 1.00 50.39 362 GLU B N 1
ATOM 6285 C CA . GLU B 1 337 ? 102.206 169.720 139.524 1.00 50.39 362 GLU B CA 1
ATOM 6286 C C . GLU B 1 337 ? 101.693 170.360 140.807 1.00 50.39 362 GLU B C 1
ATOM 6287 O O . GLU B 1 337 ? 101.273 171.521 140.774 1.00 50.39 362 GLU B O 1
ATOM 6293 N N . ALA B 1 338 ? 101.715 169.639 141.924 1.00 45.98 363 ALA B N 1
ATOM 6294 C CA . ALA B 1 338 ? 101.428 170.205 143.233 1.00 45.98 363 ALA B CA 1
ATOM 6295 C C . ALA B 1 338 ? 102.678 170.689 143.954 1.00 45.98 363 ALA B C 1
ATOM 6296 O O . ALA B 1 338 ? 102.569 171.221 145.063 1.00 45.98 363 ALA B O 1
ATOM 6298 N N . ILE B 1 339 ? 103.857 170.519 143.358 1.00 42.44 364 ILE B N 1
ATOM 6299 C CA . ILE B 1 339 ? 105.112 170.836 144.028 1.00 42.44 364 ILE B CA 1
ATOM 6300 C C . ILE B 1 339 ? 105.891 171.874 143.231 1.00 42.44 364 ILE B C 1
ATOM 6301 O O . ILE B 1 339 ? 106.183 172.964 143.733 1.00 42.44 364 ILE B O 1
ATOM 6306 N N . TYR B 1 340 ? 106.232 171.542 141.989 1.00 41.00 365 TYR B N 1
ATOM 6307 C CA . TYR B 1 340 ? 107.072 172.414 141.179 1.00 41.00 365 TYR B CA 1
ATOM 6308 C C . TYR B 1 340 ? 106.349 173.715 140.853 1.00 41.00 365 TYR B C 1
ATOM 6309 O O . TYR B 1 340 ? 105.189 173.703 140.434 1.00 41.00 365 TYR B O 1
ATOM 6318 N N . ALA B 1 341 ? 107.047 174.836 141.043 1.00 43.49 366 ALA B N 1
ATOM 6319 C CA . ALA B 1 341 ? 106.524 176.168 140.734 1.00 43.49 366 ALA B CA 1
ATOM 6320 C C . ALA B 1 341 ? 105.219 176.447 141.476 1.00 43.49 366 ALA B C 1
ATOM 6321 O O . ALA B 1 341 ? 104.312 177.097 140.954 1.00 43.49 366 ALA B O 1
ATOM 6323 N N . SER B 1 342 ? 105.125 175.956 142.705 1.00 44.40 367 SER B N 1
ATOM 6324 C CA . SER B 1 342 ? 103.969 176.179 143.556 1.00 44.40 367 SER B CA 1
ATOM 6325 C C . SER B 1 342 ? 104.308 177.192 144.641 1.00 44.40 367 SER B C 1
ATOM 6326 O O . SER B 1 342 ? 105.473 177.521 144.875 1.00 44.40 367 SER B O 1
ATOM 6329 N N . LYS B 1 343 ? 103.270 177.689 145.301 1.00 49.14 368 LYS B N 1
ATOM 6330 C CA . LYS B 1 343 ? 103.422 178.645 146.383 1.00 49.14 368 LYS B CA 1
ATOM 6331 C C . LYS B 1 343 ? 102.535 178.245 147.551 1.00 49.14 368 LYS B C 1
ATOM 6332 O O . LYS B 1 343 ? 101.522 177.566 147.361 1.00 49.14 368 LYS B O 1
ATOM 6338 N N . PRO B 1 344 ? 102.904 178.629 148.772 1.00 50.15 369 PRO B N 1
ATOM 6339 C CA . PRO B 1 344 ? 102.068 178.292 149.929 1.00 50.15 369 PRO B CA 1
ATOM 6340 C C . PRO B 1 344 ? 100.697 178.946 149.846 1.00 50.15 369 PRO B C 1
ATOM 6341 O O . PRO B 1 344 ? 100.538 180.048 149.318 1.00 50.15 369 PRO B O 1
ATOM 6345 N N . TRP B 1 345 ? 99.701 178.243 150.375 1.00 56.06 370 TRP B N 1
ATOM 6346 C CA . TRP B 1 345 ? 98.335 178.737 150.437 1.00 56.06 370 TRP B CA 1
ATOM 6347 C C . TRP B 1 345 ? 98.168 179.597 151.691 1.00 56.06 370 TRP B C 1
ATOM 6348 O O . TRP B 1 345 ? 99.141 179.955 152.358 1.00 56.06 370 TRP B O 1
ATOM 6359 N N . ARG B 1 346 ? 96.924 179.942 152.025 1.00 58.82 371 ARG B N 1
ATOM 6360 C CA . ARG B 1 346 ? 96.654 180.793 153.177 1.00 58.82 371 ARG B CA 1
ATOM 6361 C C . ARG B 1 346 ? 96.590 180.027 154.492 1.00 58.82 371 ARG B C 1
ATOM 6362 O O . ARG B 1 346 ? 96.570 180.660 155.553 1.00 58.82 371 ARG B O 1
ATOM 6370 N N . VAL B 1 347 ? 96.559 178.695 154.458 1.00 58.74 372 VAL B N 1
ATOM 6371 C CA . VAL B 1 347 ? 96.473 177.870 155.658 1.00 58.74 372 VAL B CA 1
ATOM 6372 C C . VAL B 1 347 ? 97.702 176.980 155.810 1.00 58.74 372 VAL B C 1
ATOM 6373 O O . VAL B 1 347 ? 98.281 176.881 156.897 1.00 58.74 372 VAL B O 1
ATOM 6377 N N . GLN B 1 348 ? 98.087 176.292 154.734 1.00 54.98 373 GLN B N 1
ATOM 6378 C CA . GLN B 1 348 ? 99.295 175.477 154.612 1.00 54.98 373 GLN B CA 1
ATOM 6379 C C . GLN B 1 348 ? 99.219 174.154 155.368 1.00 54.98 373 GLN B C 1
ATOM 6380 O O . GLN B 1 348 ? 100.069 173.284 155.157 1.00 54.98 373 GLN B O 1
ATOM 6386 N N . TRP B 1 349 ? 98.205 173.971 156.215 1.00 58.97 374 TRP B N 1
ATOM 6387 C CA . TRP B 1 349 ? 97.937 172.672 156.821 1.00 58.97 374 TRP B CA 1
ATOM 6388 C C . TRP B 1 349 ? 96.631 172.740 157.597 1.00 58.97 374 TRP B C 1
ATOM 6389 O O . TRP B 1 349 ? 96.342 173.749 158.241 1.00 58.97 374 TRP B O 1
ATOM 6400 N N . GLU B 1 350 ? 95.860 171.657 157.541 1.00 64.15 375 GLU B N 1
ATOM 6401 C CA . GLU B 1 350 ? 94.658 171.535 158.355 1.00 64.15 375 GLU B CA 1
ATOM 6402 C C . GLU B 1 350 ? 95.056 171.183 159.782 1.00 64.15 375 GLU B C 1
ATOM 6403 O O . GLU B 1 350 ? 95.797 170.220 160.005 1.00 64.15 375 GLU B O 1
ATOM 6409 N N . LYS B 1 351 ? 94.563 171.959 160.745 1.00 68.49 376 LYS B N 1
ATOM 6410 C CA . LYS B 1 351 ? 94.888 171.762 162.150 1.00 68.49 376 LYS B CA 1
ATOM 6411 C C . LYS B 1 351 ? 93.968 170.755 162.830 1.00 68.49 376 LYS B C 1
ATOM 6412 O O . LYS B 1 351 ? 94.123 170.501 164.030 1.00 68.49 376 LYS B O 1
ATOM 6414 N N . ASN B 1 352 ? 93.020 170.175 162.094 1.00 70.46 377 ASN B N 1
ATOM 6415 C CA . ASN B 1 352 ? 92.076 169.234 162.683 1.00 70.46 377 ASN B CA 1
ATOM 6416 C C . ASN B 1 352 ? 91.893 167.943 161.899 1.00 70.46 377 ASN B C 1
ATOM 6417 O O . ASN B 1 352 ? 91.056 167.129 162.300 1.00 70.46 377 ASN B O 1
ATOM 6419 N N . THR B 1 353 ? 92.624 167.717 160.812 1.00 68.40 378 THR B N 1
ATOM 6420 C CA . THR B 1 353 ? 92.436 166.530 159.987 1.00 68.40 378 THR B CA 1
ATOM 6421 C C . THR B 1 353 ? 93.706 165.678 160.008 1.00 68.40 378 THR B C 1
ATOM 6422 O O . THR B 1 353 ? 94.662 165.960 160.736 1.00 68.40 378 THR B O 1
ATOM 6426 N N . THR B 1 354 ? 93.707 164.628 159.187 1.00 64.85 379 THR B N 1
ATOM 6427 C CA . THR B 1 354 ? 94.776 163.629 159.187 1.00 64.85 379 THR B CA 1
ATOM 6428 C C . THR B 1 354 ? 95.943 164.124 158.334 1.00 64.85 379 THR B C 1
ATOM 6429 O O . THR B 1 354 ? 96.166 163.677 157.206 1.00 64.85 379 THR B O 1
ATOM 6433 N N . SER B 1 355 ? 96.705 165.057 158.904 1.00 60.00 380 SER B N 1
ATOM 6434 C CA . SER B 1 355 ? 97.974 165.531 158.346 1.00 60.00 380 SER B CA 1
ATOM 6435 C C . SER B 1 355 ? 97.838 165.924 156.873 1.00 60.00 380 SER B C 1
ATOM 6436 O O . SER B 1 355 ? 98.418 165.308 155.978 1.00 60.00 380 SER B O 1
ATOM 6439 N N . VAL B 1 356 ? 97.048 166.965 156.634 1.00 55.29 381 VAL B N 1
ATOM 6440 C CA . VAL B 1 356 ? 96.836 167.503 155.295 1.00 55.29 381 VAL B CA 1
ATOM 6441 C C . VAL B 1 356 ? 97.614 168.805 155.170 1.00 55.29 381 VAL B C 1
ATOM 6442 O O . VAL B 1 356 ? 97.518 169.678 156.040 1.00 55.29 381 VAL B O 1
ATOM 6446 N N . TRP B 1 357 ? 98.389 168.935 154.095 1.00 49.20 382 TRP B N 1
ATOM 6447 C CA . TRP B 1 357 ? 99.181 170.124 153.824 1.00 49.20 382 TRP B CA 1
ATOM 6448 C C . TRP B 1 357 ? 98.719 170.745 152.514 1.00 49.20 382 TRP B C 1
ATOM 6449 O O . TRP B 1 357 ? 98.215 170.052 151.629 1.00 49.20 382 TRP B O 1
ATOM 6460 N N . TYR B 1 358 ? 98.874 172.060 152.394 1.00 53.99 383 TYR B N 1
ATOM 6461 C CA . TYR B 1 358 ? 98.285 172.806 151.291 1.00 53.99 383 TYR B CA 1
ATOM 6462 C C . TYR B 1 358 ? 99.359 173.477 150.449 1.00 53.99 383 TYR B C 1
ATOM 6463 O O . TYR B 1 358 ? 100.252 174.142 150.982 1.00 53.99 383 TYR B O 1
ATOM 6472 N N . THR B 1 359 ? 99.261 173.299 149.135 1.00 49.52 384 THR B N 1
ATOM 6473 C CA . THR B 1 359 ? 99.997 174.092 148.166 1.00 49.52 384 THR B CA 1
ATOM 6474 C C . THR B 1 359 ? 98.999 174.757 147.228 1.00 49.52 384 THR B C 1
ATOM 6475 O O . THR B 1 359 ? 97.826 174.383 147.174 1.00 49.52 384 THR B O 1
ATOM 6479 N N . SER B 1 360 ? 99.463 175.759 146.489 1.00 50.31 385 SER B N 1
ATOM 6480 C CA . SER B 1 360 ? 98.596 176.451 145.548 1.00 50.31 385 SER B CA 1
ATOM 6481 C C . SER B 1 360 ? 99.374 176.802 144.292 1.00 50.31 385 SER B C 1
ATOM 6482 O O . SER B 1 360 ? 100.519 177.253 144.365 1.00 50.31 385 SER B O 1
ATOM 6485 N N . LYS B 1 361 ? 98.742 176.590 143.140 1.00 53.78 386 LYS B N 1
ATOM 6486 C CA . LYS B 1 361 ? 99.318 176.972 141.854 1.00 53.78 386 LYS B CA 1
ATOM 6487 C C . LYS B 1 361 ? 98.214 177.606 141.022 1.00 53.78 386 LYS B C 1
ATOM 6488 O O . LYS B 1 361 ? 97.241 176.933 140.665 1.00 53.78 386 LYS B O 1
ATOM 6494 N N . GLY B 1 362 ? 98.366 178.886 140.710 1.00 56.66 387 GLY B N 1
ATOM 6495 C CA . GLY B 1 362 ? 97.327 179.591 139.977 1.00 56.66 387 GLY B CA 1
ATOM 6496 C C . GLY B 1 362 ? 96.046 179.627 140.786 1.00 56.66 387 GLY B C 1
ATOM 6497 O O . GLY B 1 362 ? 96.019 180.093 141.932 1.00 56.66 387 GLY B O 1
ATOM 6498 N N . SER B 1 363 ? 94.962 179.136 140.191 1.00 58.47 388 SER B N 1
ATOM 6499 C CA . SER B 1 363 ? 93.684 179.015 140.875 1.00 58.47 388 SER B CA 1
ATOM 6500 C C . SER B 1 363 ? 93.468 177.636 141.482 1.00 58.47 388 SER B C 1
ATOM 6501 O O . SER B 1 363 ? 92.433 177.407 142.114 1.00 58.47 388 SER B O 1
ATOM 6504 N N . ALA B 1 364 ? 94.415 176.717 141.309 1.00 54.50 389 ALA B N 1
ATOM 6505 C CA . ALA B 1 364 ? 94.281 175.361 141.818 1.00 54.50 389 ALA B CA 1
ATOM 6506 C C . ALA B 1 364 ? 94.881 175.252 143.212 1.00 54.50 389 ALA B C 1
ATOM 6507 O O . ALA B 1 364 ? 95.950 175.805 143.490 1.00 54.50 389 ALA B O 1
ATOM 6509 N N . VAL B 1 365 ? 94.186 174.530 144.087 1.00 52.85 390 VAL B N 1
ATOM 6510 C CA . VAL B 1 365 ? 94.635 174.290 145.453 1.00 52.85 390 VAL B CA 1
ATOM 6511 C C . VAL B 1 365 ? 94.856 172.795 145.623 1.00 52.85 390 VAL B C 1
ATOM 6512 O O . VAL B 1 365 ? 93.961 171.994 145.335 1.00 52.85 390 VAL B O 1
ATOM 6516 N N . TYR B 1 366 ? 96.040 172.417 146.085 1.00 50.10 391 TYR B N 1
ATOM 6517 C CA . TYR B 1 366 ? 96.401 171.019 146.254 1.00 50.10 391 TYR B CA 1
ATOM 6518 C C . TYR B 1 366 ? 96.473 170.689 147.736 1.00 50.10 391 TYR B C 1
ATOM 6519 O O . TYR B 1 366 ? 97.173 171.366 148.496 1.00 50.10 391 TYR B O 1
ATOM 6528 N N . ALA B 1 367 ? 95.742 169.656 148.136 1.00 50.63 392 ALA B N 1
ATOM 6529 C CA . ALA B 1 367 ? 95.780 169.122 149.491 1.00 50.63 392 ALA B CA 1
ATOM 6530 C C . ALA B 1 367 ? 96.519 167.792 149.438 1.00 50.63 392 ALA B C 1
ATOM 6531 O O . ALA B 1 367 ? 96.001 166.809 148.902 1.00 50.63 392 ALA B O 1
ATOM 6533 N N . ILE B 1 368 ? 97.733 167.770 149.969 1.00 49.78 393 ILE B N 1
ATOM 6534 C CA . ILE B 1 368 ? 98.548 166.566 150.024 1.00 49.78 393 ILE B CA 1
ATOM 6535 C C . ILE B 1 368 ? 98.386 165.965 151.410 1.00 49.78 393 ILE B C 1
ATOM 6536 O O . ILE B 1 368 ? 98.726 166.600 152.415 1.00 49.78 393 ILE B O 1
ATOM 6541 N N . PHE B 1 369 ? 97.845 164.754 151.471 1.00 52.07 394 PHE B N 1
ATOM 6542 C CA . PHE B 1 369 ? 97.645 164.061 152.733 1.00 52.07 394 PHE B CA 1
ATOM 6543 C C . PHE B 1 369 ? 98.497 162.802 152.765 1.00 52.07 394 PHE B C 1
ATOM 6544 O O . PHE B 1 369 ? 98.642 162.104 151.754 1.00 52.07 394 PHE B O 1
ATOM 6552 N N . LEU B 1 370 ? 99.076 162.538 153.936 1.00 52.69 395 LEU B N 1
ATOM 6553 C CA . LEU B 1 370 ? 100.006 161.440 154.138 1.00 52.69 395 LEU B CA 1
ATOM 6554 C C . LEU B 1 370 ? 99.373 160.245 154.835 1.00 52.69 395 LEU B C 1
ATOM 6555 O O . LEU B 1 370 ? 100.009 159.189 154.917 1.00 52.69 395 LEU B O 1
ATOM 6560 N N . HIS B 1 371 ? 98.150 160.384 155.336 1.00 60.24 396 HIS B N 1
ATOM 6561 C CA . HIS B 1 371 ? 97.442 159.304 156.010 1.00 60.24 396 HIS B CA 1
ATOM 6562 C C . HIS B 1 371 ? 96.110 159.083 155.311 1.00 60.24 396 HIS B C 1
ATOM 6563 O O . HIS B 1 371 ? 95.301 160.010 155.202 1.00 60.24 396 HIS B O 1
ATOM 6570 N N . TRP B 1 372 ? 95.885 157.862 154.841 1.00 60.96 397 TRP B N 1
ATOM 6571 C CA . TRP B 1 372 ? 94.620 157.521 154.206 1.00 60.96 397 TRP B CA 1
ATOM 6572 C C . TRP B 1 372 ? 93.555 157.318 155.276 1.00 60.96 397 TRP B C 1
ATOM 6573 O O . TRP B 1 372 ? 93.738 156.476 156.163 1.00 60.96 397 TRP B O 1
ATOM 6584 N N . PRO B 1 373 ? 92.450 158.062 155.244 1.00 64.69 398 PRO B N 1
ATOM 6585 C CA . PRO B 1 373 ? 91.416 157.885 156.270 1.00 64.69 398 PRO B CA 1
ATOM 6586 C C . PRO B 1 373 ? 90.826 156.483 156.227 1.00 64.69 398 PRO B C 1
ATOM 6587 O O . PRO B 1 373 ? 90.607 155.913 155.156 1.00 64.69 398 PRO B O 1
ATOM 6591 N N . GLU B 1 374 ? 90.571 155.929 157.414 1.00 67.84 399 GLU B N 1
ATOM 6592 C CA . GLU B 1 374 ? 90.024 154.579 157.498 1.00 67.84 399 GLU B CA 1
ATOM 6593 C C . GLU B 1 374 ? 88.614 154.516 156.925 1.00 67.84 399 GLU B C 1
ATOM 6594 O O . GLU B 1 374 ? 88.244 153.531 156.277 1.00 67.84 399 GLU B O 1
ATOM 6596 N N . ASN B 1 375 ? 87.816 155.557 157.152 1.00 68.49 400 ASN B N 1
ATOM 6597 C CA . ASN B 1 375 ? 86.430 155.574 156.705 1.00 68.49 400 ASN B CA 1
ATOM 6598 C C . ASN B 1 375 ? 86.280 155.971 155.240 1.00 68.49 400 ASN B C 1
ATOM 6599 O O . ASN B 1 375 ? 85.179 155.849 154.693 1.00 68.49 400 ASN B O 1
ATOM 6604 N N . GLY B 1 376 ? 87.353 156.421 154.590 1.00 68.23 401 GLY B N 1
ATOM 6605 C CA . GLY B 1 376 ? 87.353 156.653 153.161 1.00 68.23 401 GLY B CA 1
ATOM 6606 C C . GLY B 1 376 ? 86.901 158.023 152.703 1.00 68.23 401 GLY B C 1
ATOM 6607 O O . GLY B 1 376 ? 86.859 158.265 151.490 1.00 68.23 401 GLY B O 1
ATOM 6608 N N . VAL B 1 377 ? 86.563 158.925 153.619 1.00 68.20 402 VAL B N 1
ATOM 6609 C CA . VAL B 1 377 ? 86.152 160.283 153.281 1.00 68.20 402 VAL B CA 1
ATOM 6610 C C . VAL B 1 377 ? 87.139 161.257 153.906 1.00 68.20 402 VAL B C 1
ATOM 6611 O O . VAL B 1 377 ? 87.435 161.170 155.103 1.00 68.20 402 VAL B O 1
ATOM 6615 N N . LEU B 1 378 ? 87.647 162.177 153.091 1.00 67.37 403 LEU B N 1
ATOM 6616 C CA . LEU B 1 378 ? 88.606 163.176 153.538 1.00 67.37 403 LEU B CA 1
ATOM 6617 C C . LEU B 1 378 ? 87.879 164.459 153.914 1.00 67.37 403 LEU B C 1
ATOM 6618 O O . LEU B 1 378 ? 87.126 165.014 153.109 1.00 67.37 403 LEU B O 1
ATOM 6623 N N . ASN B 1 379 ? 88.103 164.926 155.137 1.00 70.04 404 ASN B N 1
ATOM 6624 C CA . ASN B 1 379 ? 87.493 166.152 155.630 1.00 70.04 404 ASN B CA 1
ATOM 6625 C C . ASN B 1 379 ? 88.458 167.314 155.433 1.00 70.04 404 ASN B C 1
ATOM 6626 O O . ASN B 1 379 ? 89.621 167.236 155.838 1.00 70.04 404 ASN B O 1
ATOM 6631 N N . LEU B 1 380 ? 87.972 168.383 154.805 1.00 67.88 405 LEU B N 1
ATOM 6632 C CA . LEU B 1 380 ? 88.765 169.576 154.512 1.00 67.88 405 LEU B CA 1
ATOM 6633 C C . LEU B 1 380 ? 87.968 170.795 154.968 1.00 67.88 405 LEU B C 1
ATOM 6634 O O . LEU B 1 380 ? 87.059 171.247 154.267 1.00 67.88 405 LEU B O 1
ATOM 6639 N N . GLU B 1 381 ? 88.311 171.325 156.143 1.00 70.66 406 GLU B N 1
ATOM 6640 C CA . GLU B 1 381 ? 87.575 172.458 156.694 1.00 70.66 406 GLU B CA 1
ATOM 6641 C C . GLU B 1 381 ? 87.946 173.770 156.012 1.00 70.66 406 GLU B C 1
ATOM 6642 O O . GLU B 1 381 ? 87.080 174.625 155.795 1.00 70.66 406 GLU B O 1
ATOM 6648 N N . SER B 1 382 ? 89.224 173.948 155.677 1.00 67.72 407 SER B N 1
ATOM 6649 C CA . SER B 1 382 ? 89.697 175.237 155.174 1.00 67.72 407 SER B CA 1
ATOM 6650 C C . SER B 1 382 ? 89.085 175.654 153.840 1.00 67.72 407 SER B C 1
ATOM 6651 O O . SER B 1 382 ? 88.650 176.813 153.729 1.00 67.72 407 SER B O 1
ATOM 6654 N N . PRO B 1 383 ? 89.035 174.812 152.801 1.00 67.63 408 PRO B N 1
ATOM 6655 C CA . PRO B 1 383 ? 88.588 175.305 151.491 1.00 67.63 408 PRO B CA 1
ATOM 6656 C C . PRO B 1 383 ? 87.142 175.781 151.511 1.00 67.63 408 PRO B C 1
ATOM 6657 O O . PRO B 1 383 ? 86.294 175.232 152.218 1.00 67.63 408 PRO B O 1
ATOM 6661 N N . ILE B 1 384 ? 86.870 176.814 150.720 1.00 71.54 409 ILE B N 1
ATOM 6662 C CA . ILE B 1 384 ? 85.525 177.342 150.523 1.00 71.54 409 ILE B CA 1
ATOM 6663 C C . ILE B 1 384 ? 85.060 176.912 149.140 1.00 71.54 409 ILE B C 1
ATOM 6664 O O . ILE B 1 384 ? 85.687 177.257 148.131 1.00 71.54 409 ILE B O 1
ATOM 6669 N N . THR B 1 385 ? 83.963 176.163 149.092 1.00 75.47 410 THR B N 1
ATOM 6670 C CA . THR B 1 385 ? 83.488 175.586 147.843 1.00 75.47 410 THR B CA 1
ATOM 6671 C C . THR B 1 385 ? 82.639 176.588 147.071 1.00 75.47 410 THR B C 1
ATOM 6672 O O . THR B 1 385 ? 81.807 177.292 147.651 1.00 75.47 410 THR B O 1
ATOM 6676 N N . THR B 1 386 ? 82.858 176.650 145.763 1.00 77.07 411 THR B N 1
ATOM 6677 C CA . THR B 1 386 ? 82.041 177.430 144.847 1.00 77.07 411 THR B CA 1
ATOM 6678 C C . THR B 1 386 ? 81.253 176.479 143.953 1.00 77.07 411 THR B C 1
ATOM 6679 O O . THR B 1 386 ? 81.443 175.260 143.985 1.00 77.07 411 THR B O 1
ATOM 6683 N N . SER B 1 387 ? 80.351 177.047 143.151 1.00 78.22 412 SER B N 1
ATOM 6684 C CA . SER B 1 387 ? 79.509 176.240 142.277 1.00 78.22 412 SER B CA 1
ATOM 6685 C C . SER B 1 387 ? 80.287 175.564 141.156 1.00 78.22 412 SER B C 1
ATOM 6686 O O . SER B 1 387 ? 79.744 174.663 140.508 1.00 78.22 412 SER B O 1
ATOM 6689 N N . THR B 1 388 ? 81.531 175.968 140.911 1.00 75.93 413 THR B N 1
ATOM 6690 C CA . THR B 1 388 ? 82.375 175.376 139.879 1.00 75.93 413 THR B CA 1
ATOM 6691 C C . THR B 1 388 ? 83.546 174.610 140.489 1.00 75.93 413 THR B C 1
ATOM 6692 O O . THR B 1 388 ? 84.668 174.649 139.982 1.00 75.93 413 THR B O 1
ATOM 6696 N N . THR B 1 389 ? 83.292 173.902 141.586 1.00 72.73 414 THR B N 1
ATOM 6697 C CA . THR B 1 389 ? 84.331 173.172 142.301 1.00 72.73 414 THR B CA 1
ATOM 6698 C C . THR B 1 389 ? 84.447 171.755 141.752 1.00 72.73 414 THR B C 1
ATOM 6699 O O . THR B 1 389 ? 83.437 171.066 141.575 1.00 72.73 414 THR B O 1
ATOM 6703 N N . LYS B 1 390 ? 85.679 171.327 141.480 1.00 69.44 415 LYS B N 1
ATOM 6704 C CA . LYS B 1 390 ? 85.951 169.994 140.958 1.00 69.44 415 LYS B CA 1
ATOM 6705 C C . LYS B 1 390 ? 87.092 169.363 141.743 1.00 69.44 415 LYS B C 1
ATOM 6706 O O . LYS B 1 390 ? 88.120 170.007 141.976 1.00 69.44 415 LYS B O 1
ATOM 6708 N N . ILE B 1 391 ? 86.908 168.107 142.144 1.00 68.19 416 ILE B N 1
ATOM 6709 C CA . ILE B 1 391 ? 87.926 167.332 142.849 1.00 68.19 416 ILE B CA 1
ATOM 6710 C C . ILE B 1 391 ? 88.543 166.351 141.863 1.00 68.19 416 ILE B C 1
ATOM 6711 O O . ILE B 1 391 ? 87.823 165.672 141.120 1.00 68.19 416 ILE B O 1
ATOM 6716 N N . THR B 1 392 ? 89.872 166.268 141.855 1.00 66.14 417 THR B N 1
ATOM 6717 C CA . THR B 1 392 ? 90.583 165.542 140.808 1.00 66.14 417 THR B CA 1
ATOM 6718 C C . THR B 1 392 ? 91.309 164.297 141.293 1.00 66.14 417 THR B C 1
ATOM 6719 O O . THR B 1 392 ? 91.296 163.282 140.591 1.00 66.14 417 THR B O 1
ATOM 6723 N N . MET B 1 393 ? 91.942 164.339 142.469 1.00 63.07 418 MET B N 1
ATOM 6724 C CA . MET B 1 393 ? 92.707 163.208 143.004 1.00 63.07 418 MET B CA 1
ATOM 6725 C C . MET B 1 393 ? 93.824 162.811 142.029 1.00 63.07 418 MET B C 1
ATOM 6726 O O . MET B 1 393 ? 93.757 161.806 141.318 1.00 63.07 418 MET B O 1
ATOM 6731 N N . LEU B 1 394 ? 94.812 163.705 141.955 1.00 58.20 419 LEU B N 1
ATOM 6732 C CA . LEU B 1 394 ? 95.986 163.552 141.099 1.00 58.20 419 LEU B CA 1
ATOM 6733 C C . LEU B 1 394 ? 96.467 162.108 141.036 1.00 58.20 419 LEU B C 1
ATOM 6734 O O . LEU B 1 394 ? 96.673 161.460 142.065 1.00 58.20 419 LEU B O 1
ATOM 6739 N N . GLY B 1 395 ? 96.653 161.613 139.814 1.00 62.56 420 GLY B N 1
ATOM 6740 C CA . GLY B 1 395 ? 97.048 160.245 139.562 1.00 62.56 420 GLY B CA 1
ATOM 6741 C C . GLY B 1 395 ? 95.911 159.336 139.147 1.00 62.56 420 GLY B C 1
ATOM 6742 O O . GLY B 1 395 ? 96.168 158.257 138.597 1.00 62.56 420 GLY B O 1
ATOM 6743 N N . ILE B 1 396 ? 94.666 159.738 139.392 1.00 66.70 421 ILE B N 1
ATOM 6744 C CA . ILE B 1 396 ? 93.486 158.966 139.019 1.00 66.70 421 ILE B CA 1
ATOM 6745 C C . ILE B 1 396 ? 92.601 159.835 138.138 1.00 66.70 421 ILE B C 1
ATOM 6746 O O . ILE B 1 396 ? 92.270 160.968 138.507 1.00 66.70 421 ILE B O 1
ATOM 6751 N N . GLN B 1 397 ? 92.217 159.304 136.980 1.00 70.44 422 GLN B N 1
ATOM 6752 C CA . GLN B 1 397 ? 91.312 160.005 136.078 1.00 70.44 422 GLN B CA 1
ATOM 6753 C C . GLN B 1 397 ? 89.882 159.867 136.586 1.00 70.44 422 GLN B C 1
ATOM 6754 O O . GLN B 1 397 ? 89.451 158.767 136.949 1.00 70.44 422 GLN B O 1
ATOM 6760 N N . GLY B 1 398 ? 89.152 160.978 136.614 1.00 71.21 423 GLY B N 1
ATOM 6761 C CA . GLY B 1 398 ? 87.779 160.965 137.080 1.00 71.21 423 GLY B CA 1
ATOM 6762 C C . GLY B 1 398 ? 87.554 161.833 138.300 1.00 71.21 423 GLY B C 1
ATOM 6763 O O . GLY B 1 398 ? 88.375 161.845 139.221 1.00 71.21 423 GLY B O 1
ATOM 6764 N N . ASP B 1 399 ? 86.443 162.565 138.317 1.00 71.71 424 ASP B N 1
ATOM 6765 C CA . ASP B 1 399 ? 86.134 163.435 139.439 1.00 71.71 424 ASP B CA 1
ATOM 6766 C C . ASP B 1 399 ? 85.743 162.616 140.667 1.00 71.71 424 ASP B C 1
ATOM 6767 O O . ASP B 1 399 ? 85.478 161.413 140.590 1.00 71.71 424 ASP B O 1
ATOM 6772 N N . LEU B 1 400 ? 85.711 163.288 141.813 1.00 70.14 425 LEU B N 1
ATOM 6773 C CA . LEU B 1 400 ? 85.356 162.668 143.079 1.00 70.14 425 LEU B CA 1
ATOM 6774 C C . LEU B 1 400 ? 84.064 163.267 143.619 1.00 70.14 425 LEU B C 1
ATOM 6775 O O . LEU B 1 400 ? 83.776 164.450 143.419 1.00 70.14 425 LEU B O 1
ATOM 6780 N N . LYS B 1 401 ? 83.285 162.434 144.304 1.00 72.32 426 LYS B N 1
ATOM 6781 C CA . LYS B 1 401 ? 82.079 162.910 144.967 1.00 72.32 426 LYS B CA 1
ATOM 6782 C C . LYS B 1 401 ? 82.456 163.728 146.195 1.00 72.32 426 LYS B C 1
ATOM 6783 O O . LYS B 1 401 ? 83.351 163.347 146.956 1.00 72.32 426 LYS B O 1
ATOM 6789 N N . TRP B 1 402 ? 81.776 164.855 146.392 1.00 72.75 427 TRP B N 1
ATOM 6790 C CA . TRP B 1 402 ? 82.054 165.723 147.526 1.00 72.75 427 TRP B CA 1
ATOM 6791 C C . TRP B 1 402 ? 80.773 166.390 148.003 1.00 72.75 427 TRP B C 1
ATOM 6792 O O . TRP B 1 402 ? 79.926 166.783 147.197 1.00 72.75 427 TRP B O 1
ATOM 6803 N N . SER B 1 403 ? 80.648 166.513 149.322 1.00 77.37 428 SER B N 1
ATOM 6804 C CA . SER B 1 403 ? 79.500 167.141 149.963 1.00 77.37 428 SER B CA 1
ATOM 6805 C C . SER B 1 403 ? 79.988 168.250 150.883 1.00 77.37 428 SER B C 1
ATOM 6806 O O . SER B 1 403 ? 80.919 168.046 151.668 1.00 77.37 428 SER B O 1
ATOM 6809 N N . THR B 1 404 ? 79.357 169.417 150.789 1.00 82.37 429 THR B N 1
ATOM 6810 C CA . THR B 1 404 ? 79.734 170.578 151.586 1.00 82.37 429 THR B CA 1
ATOM 6811 C C . THR B 1 404 ? 78.812 170.679 152.799 1.00 82.37 429 THR B C 1
ATOM 6812 O O . THR B 1 404 ? 77.647 171.069 152.676 1.00 82.37 429 THR B O 1
ATOM 6816 N N . ASP B 1 405 ? 79.333 170.318 153.963 1.00 84.44 430 ASP B N 1
ATOM 6817 C CA . ASP B 1 405 ? 78.577 170.473 155.200 1.00 84.44 430 ASP B CA 1
ATOM 6818 C C . ASP B 1 405 ? 78.508 171.948 155.580 1.00 84.44 430 ASP B C 1
ATOM 6819 O O . ASP B 1 405 ? 79.522 172.647 155.508 1.00 84.44 430 ASP B O 1
ATOM 6824 N N . PRO B 1 406 ? 77.337 172.460 155.962 1.00 85.70 431 PRO B N 1
ATOM 6825 C CA . PRO B 1 406 ? 77.251 173.868 156.374 1.00 85.70 431 PRO B CA 1
ATOM 6826 C C . PRO B 1 406 ? 78.055 174.169 157.630 1.00 85.70 431 PRO B C 1
ATOM 6827 O O . PRO B 1 406 ? 78.919 175.052 157.625 1.00 85.70 431 PRO B O 1
ATOM 6831 N N . ASP B 1 407 ? 77.782 173.437 158.713 1.00 87.31 432 ASP B N 1
ATOM 6832 C CA . ASP B 1 407 ? 78.484 173.674 159.971 1.00 87.31 432 ASP B CA 1
ATOM 6833 C C . ASP B 1 407 ? 79.911 173.136 159.918 1.00 87.31 432 ASP B C 1
ATOM 6834 O O . ASP B 1 407 ? 80.848 173.808 160.363 1.00 87.31 432 ASP B O 1
ATOM 6839 N N . LYS B 1 408 ? 80.096 171.940 159.366 1.00 85.21 433 LYS B N 1
ATOM 6840 C CA . LYS B 1 408 ? 81.413 171.334 159.248 1.00 85.21 433 LYS B CA 1
ATOM 6841 C C . LYS B 1 408 ? 82.055 171.767 157.931 1.00 85.21 433 LYS B C 1
ATOM 6842 O O . LYS B 1 408 ? 81.594 172.698 157.266 1.00 85.21 433 LYS B O 1
ATOM 6848 N N . GLY B 1 409 ? 83.141 171.104 157.548 1.00 78.68 434 GLY B N 1
ATOM 6849 C CA . GLY B 1 409 ? 83.852 171.412 156.330 1.00 78.68 434 GLY B CA 1
ATOM 6850 C C . GLY B 1 409 ? 83.426 170.546 155.162 1.00 78.68 434 GLY B C 1
ATOM 6851 O O . GLY B 1 409 ? 82.394 169.866 155.193 1.00 78.68 434 GLY B O 1
ATOM 6852 N N . LEU B 1 410 ? 84.236 170.580 154.110 1.00 73.51 435 LEU B N 1
ATOM 6853 C CA . LEU B 1 410 ? 84.013 169.765 152.927 1.00 73.51 435 LEU B CA 1
ATOM 6854 C C . LEU B 1 410 ? 84.346 168.304 153.206 1.00 73.51 435 LEU B C 1
ATOM 6855 O O . LEU B 1 410 ? 85.242 167.991 153.992 1.00 73.51 435 LEU B O 1
ATOM 6860 N N . PHE B 1 411 ? 83.610 167.402 152.555 1.00 73.08 436 PHE B N 1
ATOM 6861 C CA . PHE B 1 411 ? 83.828 165.964 152.678 1.00 73.08 436 PHE B CA 1
ATOM 6862 C C . PHE B 1 411 ? 83.995 165.391 151.277 1.00 73.08 436 PHE B C 1
ATOM 6863 O O . PHE B 1 411 ? 83.052 165.409 150.480 1.00 73.08 436 PHE B O 1
ATOM 6871 N N . ILE B 1 412 ? 85.184 164.873 150.983 1.00 69.81 437 ILE B N 1
ATOM 6872 C CA . ILE B 1 412 ? 85.515 164.343 149.666 1.00 69.81 437 ILE B CA 1
ATOM 6873 C C . ILE B 1 412 ? 85.514 162.824 149.735 1.00 69.81 437 ILE B C 1
ATOM 6874 O O . ILE B 1 412 ? 86.192 162.233 150.584 1.00 69.81 437 ILE B O 1
ATOM 6879 N N . SER B 1 413 ? 84.763 162.192 148.838 1.00 68.77 438 SER B N 1
ATOM 6880 C CA . SER B 1 413 ? 84.714 160.736 148.765 1.00 68.77 438 SER B CA 1
ATOM 6881 C C . SER B 1 413 ? 85.922 160.247 147.976 1.00 68.77 438 SER B C 1
ATOM 6882 O O . SER B 1 413 ? 86.015 160.469 146.765 1.00 68.77 438 SER B O 1
ATOM 6885 N N . LEU B 1 414 ? 86.848 159.584 148.661 1.00 66.72 439 LEU B N 1
ATOM 6886 C CA . LEU B 1 414 ? 88.061 159.088 148.035 1.00 66.72 439 LEU B CA 1
ATOM 6887 C C . LEU B 1 414 ? 87.771 157.830 147.218 1.00 66.72 439 LEU B C 1
ATOM 6888 O O . LEU B 1 414 ? 86.856 157.068 147.540 1.00 66.72 439 LEU B O 1
ATOM 6893 N N . PRO B 1 415 ? 88.536 157.591 146.151 1.00 70.88 440 PRO B N 1
ATOM 6894 C CA . PRO B 1 415 ? 88.345 156.363 145.363 1.00 70.88 440 PRO B CA 1
ATOM 6895 C C . PRO B 1 415 ? 88.843 155.149 146.132 1.00 70.88 440 PRO B C 1
ATOM 6896 O O . PRO B 1 415 ? 90.002 155.093 146.548 1.00 70.88 440 PRO B O 1
ATOM 6900 N N . GLN B 1 416 ? 87.957 154.173 146.322 1.00 74.51 441 GLN B N 1
ATOM 6901 C CA . GLN B 1 416 ? 88.290 152.951 147.051 1.00 74.51 441 GLN B CA 1
ATOM 6902 C C . GLN B 1 416 ? 89.031 152.019 146.103 1.00 74.51 441 GLN B C 1
ATOM 6903 O O . GLN B 1 416 ? 88.434 151.224 145.376 1.00 74.51 441 GLN B O 1
ATOM 6909 N N . LEU B 1 417 ? 90.357 152.124 146.111 1.00 77.94 442 LEU B N 1
ATOM 6910 C CA . LEU B 1 417 ? 91.199 151.345 145.215 1.00 77.94 442 LEU B CA 1
ATOM 6911 C C . LEU B 1 417 ? 91.657 150.056 145.894 1.00 77.94 442 LEU B C 1
ATOM 6912 O O . LEU B 1 417 ? 91.950 150.055 147.093 1.00 77.94 442 LEU B O 1
ATOM 6917 N N . PRO B 1 418 ? 91.720 148.959 145.146 1.00 81.09 443 PRO B N 1
ATOM 6918 C CA . PRO B 1 418 ? 92.244 147.708 145.699 1.00 81.09 443 PRO B CA 1
ATOM 6919 C C . PRO B 1 418 ? 93.746 147.796 145.897 1.00 81.09 443 PRO B C 1
ATOM 6920 O O . PRO B 1 418 ? 94.401 148.688 145.336 1.00 81.09 443 PRO B O 1
ATOM 6924 N N . PRO B 1 419 ? 94.328 146.904 146.700 1.00 81.98 444 PRO B N 1
ATOM 6925 C CA . PRO B 1 419 ? 95.784 146.921 146.882 1.00 81.98 444 PRO B CA 1
ATOM 6926 C C . PRO B 1 419 ? 96.515 146.703 145.566 1.00 81.98 444 PRO B C 1
ATOM 6927 O O . PRO B 1 419 ? 96.018 146.034 144.656 1.00 81.98 444 PRO B O 1
ATOM 6931 N N . SER B 1 420 ? 97.707 147.298 145.473 1.00 82.83 445 SER B N 1
ATOM 6932 C CA . SER B 1 420 ? 98.531 147.275 144.263 1.00 82.83 445 SER B CA 1
ATOM 6933 C C . SER B 1 420 ? 97.842 147.975 143.093 1.00 82.83 445 SER B C 1
ATOM 6934 O O . SER B 1 420 ? 98.045 147.613 141.932 1.00 82.83 445 SER B O 1
ATOM 6937 N N . ALA B 1 421 ? 97.024 148.987 143.392 1.00 79.73 446 ALA B N 1
ATOM 6938 C CA . ALA B 1 421 ? 96.384 149.797 142.365 1.00 79.73 446 ALA B CA 1
ATOM 6939 C C . ALA B 1 421 ? 96.459 151.294 142.626 1.00 79.73 446 ALA B C 1
ATOM 6940 O O . ALA B 1 421 ? 96.100 152.071 141.735 1.00 79.73 446 ALA B O 1
ATOM 6942 N N . VAL B 1 422 ? 96.903 151.721 143.804 1.00 73.76 447 VAL B N 1
ATOM 6943 C CA . VAL B 1 422 ? 97.043 153.138 144.128 1.00 73.76 447 VAL B CA 1
ATOM 6944 C C . VAL B 1 422 ? 98.164 153.735 143.285 1.00 73.76 447 VAL B C 1
ATOM 6945 O O . VAL B 1 422 ? 99.152 153.044 142.996 1.00 73.76 447 VAL B O 1
ATOM 6949 N N . PRO B 1 423 ? 98.055 154.998 142.861 1.00 68.58 448 PRO B N 1
ATOM 6950 C CA . PRO B 1 423 ? 99.164 155.599 142.096 1.00 68.58 448 PRO B CA 1
ATOM 6951 C C . PRO B 1 423 ? 100.444 155.722 142.905 1.00 68.58 448 PRO B C 1
ATOM 6952 O O . PRO B 1 423 ? 101.500 155.240 142.475 1.00 68.58 448 PRO B O 1
ATOM 6956 N N . ALA B 1 424 ? 100.376 156.353 144.073 1.00 63.97 449 ALA B N 1
ATOM 6957 C CA . ALA B 1 424 ? 101.502 156.453 144.984 1.00 63.97 449 ALA B CA 1
ATOM 6958 C C . ALA B 1 424 ? 101.301 155.482 146.145 1.00 63.97 449 ALA B C 1
ATOM 6959 O O . ALA B 1 424 ? 100.307 154.756 146.218 1.00 63.97 449 ALA B O 1
ATOM 6961 N N . GLU B 1 425 ? 102.259 155.471 147.069 1.00 61.44 450 GLU B N 1
ATOM 6962 C CA . GLU B 1 425 ? 102.225 154.530 148.180 1.00 61.44 450 GLU B CA 1
ATOM 6963 C C . GLU B 1 425 ? 102.207 155.173 149.559 1.00 61.44 450 GLU B C 1
ATOM 6964 O O . GLU B 1 425 ? 101.811 154.499 150.518 1.00 61.44 450 GLU B O 1
ATOM 6970 N N . PHE B 1 426 ? 102.607 156.437 149.703 1.00 52.38 451 PHE B N 1
ATOM 6971 C CA . PHE B 1 426 ? 102.714 157.047 151.023 1.00 52.38 451 PHE B CA 1
ATOM 6972 C C . PHE B 1 426 ? 102.068 158.418 151.148 1.00 52.38 451 PHE B C 1
ATOM 6973 O O . PHE B 1 426 ? 101.804 158.845 152.278 1.00 52.38 451 PHE B O 1
ATOM 6981 N N . ALA B 1 427 ? 101.881 159.131 150.034 1.00 48.25 452 ALA B N 1
ATOM 6982 C CA . ALA B 1 427 ? 101.271 160.484 150.075 1.00 48.25 452 ALA B CA 1
ATOM 6983 C C . ALA B 1 427 ? 100.402 160.680 148.831 1.00 48.25 452 ALA B C 1
ATOM 6984 O O . ALA B 1 427 ? 100.779 160.173 147.765 1.00 48.25 452 ALA B O 1
ATOM 6986 N N . TRP B 1 428 ? 99.225 161.302 148.982 1.00 51.49 453 TRP B N 1
ATOM 6987 C CA . TRP B 1 428 ? 98.312 161.486 147.865 1.00 51.49 453 TRP B CA 1
ATOM 6988 C C . TRP B 1 428 ? 97.875 162.939 147.789 1.00 51.49 453 TRP B C 1
ATOM 6989 O O . TRP B 1 428 ? 97.814 163.642 148.800 1.00 51.49 453 TRP B O 1
ATOM 7000 N N . THR B 1 429 ? 97.573 163.386 146.574 1.00 52.25 454 THR B N 1
ATOM 7001 C CA . THR B 1 429 ? 97.262 164.783 146.307 1.00 52.25 454 THR B CA 1
ATOM 7002 C C . THR B 1 429 ? 95.844 164.908 145.771 1.00 52.25 454 THR B C 1
ATOM 7003 O O . THR B 1 429 ? 95.464 164.206 144.829 1.00 52.25 454 THR B O 1
ATOM 7007 N N . ILE B 1 430 ? 95.071 165.806 146.374 1.00 55.91 455 ILE B N 1
ATOM 7008 C CA . ILE B 1 430 ? 93.735 166.164 145.917 1.00 55.91 455 ILE B CA 1
ATOM 7009 C C . ILE B 1 430 ? 93.814 167.549 145.293 1.00 55.91 455 ILE B C 1
ATOM 7010 O O . ILE B 1 430 ? 94.306 168.490 145.924 1.00 55.91 455 ILE B O 1
ATOM 7015 N N . LYS B 1 431 ? 93.338 167.675 144.059 1.00 58.25 456 LYS B N 1
ATOM 7016 C CA . LYS B 1 431 ? 93.361 168.941 143.339 1.00 58.25 456 LYS B CA 1
ATOM 7017 C C . LYS B 1 431 ? 91.967 169.553 143.327 1.00 58.25 456 LYS B C 1
ATOM 7018 O O . LYS B 1 431 ? 91.005 168.908 142.898 1.00 58.25 456 LYS B O 1
ATOM 7024 N N . LEU B 1 432 ? 91.864 170.796 143.791 1.00 61.01 457 LEU B N 1
ATOM 7025 C CA . LEU B 1 432 ? 90.609 171.531 143.844 1.00 61.01 457 LEU B CA 1
ATOM 7026 C C . LEU B 1 432 ? 90.701 172.735 142.920 1.00 61.01 457 LEU B C 1
ATOM 7027 O O . LEU B 1 432 ? 91.632 173.542 143.033 1.00 61.01 457 LEU B O 1
ATOM 7032 N N . THR B 1 433 ? 89.738 172.850 142.010 1.00 67.79 458 THR B N 1
ATOM 7033 C CA . THR B 1 433 ? 89.641 173.968 141.084 1.00 67.79 458 THR B CA 1
ATOM 7034 C C . THR B 1 433 ? 88.395 174.779 141.411 1.00 67.79 458 THR B C 1
ATOM 7035 O O . THR B 1 433 ? 87.364 174.219 141.795 1.00 67.79 458 THR B O 1
ATOM 7039 N N . GLY B 1 434 ? 88.491 176.095 141.259 1.00 71.04 459 GLY B N 1
ATOM 7040 C CA . GLY B 1 434 ? 87.384 176.965 141.615 1.00 71.04 459 GLY B CA 1
ATOM 7041 C C . GLY B 1 434 ? 87.083 176.990 143.097 1.00 71.04 459 GLY B C 1
ATOM 7042 O O . GLY B 1 434 ? 85.912 176.919 143.491 1.00 71.04 459 GLY B O 1
ATOM 7043 N N . VAL B 1 435 ? 88.114 177.082 143.931 1.00 69.67 460 VAL B N 1
ATOM 7044 C CA . VAL B 1 435 ? 87.971 177.101 145.380 1.00 69.67 460 VAL B CA 1
ATOM 7045 C C . VAL B 1 435 ? 88.679 178.335 145.919 1.00 69.67 460 VAL B C 1
ATOM 7046 O O . VAL B 1 435 ? 89.821 178.620 145.545 1.00 69.67 460 VAL B O 1
ATOM 7050 N N . LYS B 1 436 ? 87.996 179.069 146.793 1.00 71.17 461 LYS B N 1
ATOM 7051 C CA . LYS B 1 436 ? 88.581 180.247 147.420 1.00 71.17 461 LYS B CA 1
ATOM 7052 C C . LYS B 1 436 ? 89.411 179.856 148.638 1.00 71.17 461 LYS B C 1
ATOM 7053 O O . LYS B 1 436 ? 88.900 179.248 149.578 1.00 71.17 461 LYS B O 1
ATOM 7059 N N . ARG C 1 6 ? 175.844 197.719 157.954 1.00 44.83 31 ARG C N 1
ATOM 7060 C CA . ARG C 1 6 ? 174.608 198.007 157.237 1.00 44.83 31 ARG C CA 1
ATOM 7061 C C . ARG C 1 6 ? 174.791 197.798 155.740 1.00 44.83 31 ARG C C 1
ATOM 7062 O O . ARG C 1 6 ? 175.799 198.209 155.166 1.00 44.83 31 ARG C O 1
ATOM 7070 N N . TYR C 1 7 ? 173.812 197.155 155.110 1.00 42.16 32 TYR C N 1
ATOM 7071 C CA . TYR C 1 7 ? 173.869 196.848 153.689 1.00 42.16 32 TYR C CA 1
ATOM 7072 C C . TYR C 1 7 ? 172.566 197.258 153.022 1.00 42.16 32 TYR C C 1
ATOM 7073 O O . TYR C 1 7 ? 171.491 197.156 153.620 1.00 42.16 32 TYR C O 1
ATOM 7082 N N . THR C 1 8 ? 172.670 197.724 151.787 1.00 44.00 33 THR C N 1
ATOM 7083 C CA . THR C 1 8 ? 171.515 198.142 151.012 1.00 44.00 33 THR C CA 1
ATOM 7084 C C . THR C 1 8 ? 171.126 197.060 150.010 1.00 44.00 33 THR C C 1
ATOM 7085 O O . THR C 1 8 ? 171.965 196.253 149.601 1.00 44.00 33 THR C O 1
ATOM 7089 N N . PRO C 1 9 ? 169.855 197.006 149.597 1.00 43.17 34 PRO C N 1
ATOM 7090 C CA . PRO C 1 9 ? 169.424 195.935 148.687 1.00 43.17 34 PRO C CA 1
ATOM 7091 C C . PRO C 1 9 ? 169.954 196.087 147.270 1.00 43.17 34 PRO C C 1
ATOM 7092 O O . PRO C 1 9 ? 169.172 196.151 146.317 1.00 43.17 34 PRO C O 1
ATOM 7096 N N . ASP C 1 10 ? 171.275 196.140 147.114 1.00 44.80 35 ASP C N 1
ATOM 7097 C CA . ASP C 1 10 ? 171.895 196.164 145.799 1.00 44.80 35 ASP C CA 1
ATOM 7098 C C . ASP C 1 10 ? 173.165 195.328 145.834 1.00 44.80 35 ASP C C 1
ATOM 7099 O O . ASP C 1 10 ? 173.814 195.200 146.874 1.00 44.80 35 ASP C O 1
ATOM 7104 N N . TRP C 1 11 ? 173.507 194.759 144.681 1.00 43.87 36 TRP C N 1
ATOM 7105 C CA . TRP C 1 11 ? 174.643 193.844 144.612 1.00 43.87 36 TRP C CA 1
ATOM 7106 C C . TRP C 1 11 ? 175.980 194.469 144.999 1.00 43.87 36 TRP C C 1
ATOM 7107 O O . TRP C 1 11 ? 176.760 193.790 145.689 1.00 43.87 36 TRP C O 1
ATOM 7118 N N . PRO C 1 12 ? 176.330 195.696 144.586 1.00 44.50 37 PRO C N 1
ATOM 7119 C CA . PRO C 1 12 ? 177.626 196.250 145.024 1.00 44.50 37 PRO C CA 1
ATOM 7120 C C . PRO C 1 12 ? 177.776 196.335 146.534 1.00 44.50 37 PRO C C 1
ATOM 7121 O O . PRO C 1 12 ? 178.882 196.140 147.050 1.00 44.50 37 PRO C O 1
ATOM 7125 N N . SER C 1 13 ? 176.696 196.628 147.261 1.00 44.03 38 SER C N 1
ATOM 7126 C CA . SER C 1 13 ? 176.781 196.663 148.718 1.00 44.03 38 SER C CA 1
ATOM 7127 C C . SER C 1 13 ? 176.841 195.259 149.307 1.00 44.03 38 SER C C 1
ATOM 7128 O O . SER C 1 13 ? 177.615 195.002 150.236 1.00 44.03 38 SER C O 1
ATOM 7131 N N . LEU C 1 14 ? 176.027 194.339 148.783 1.00 42.96 39 LEU C N 1
ATOM 7132 C CA . LEU C 1 14 ? 175.962 192.994 149.345 1.00 42.96 39 LEU C CA 1
ATOM 7133 C C . LEU C 1 14 ? 177.264 192.233 149.127 1.00 42.96 39 LEU C C 1
ATOM 7134 O O . LEU C 1 14 ? 177.703 191.481 150.005 1.00 42.96 39 LEU C O 1
ATOM 7139 N N . ASP C 1 15 ? 177.890 192.405 147.961 1.00 45.00 40 ASP C N 1
ATOM 7140 C CA . ASP C 1 15 ? 179.127 191.700 147.653 1.00 45.00 40 ASP C CA 1
ATOM 7141 C C . ASP C 1 15 ? 180.315 192.203 148.460 1.00 45.00 40 ASP C C 1
ATOM 7142 O O . ASP C 1 15 ? 181.342 191.518 148.506 1.00 45.00 40 ASP C O 1
ATOM 7147 N N . SER C 1 16 ? 180.206 193.370 149.092 1.00 43.42 41 SER C N 1
ATOM 7148 C CA . SER C 1 16 ? 181.297 193.903 149.896 1.00 43.42 41 SER C CA 1
ATOM 7149 C C . SER C 1 16 ? 181.361 193.297 151.291 1.00 43.42 41 SER C C 1
ATOM 7150 O O . SER C 1 16 ? 182.318 193.572 152.021 1.00 43.42 41 SER C O 1
ATOM 7153 N N . ARG C 1 17 ? 180.381 192.492 151.676 1.00 39.17 42 ARG C N 1
ATOM 7154 C CA . ARG C 1 17 ? 180.387 191.877 152.999 1.00 39.17 42 ARG C CA 1
ATOM 7155 C C . ARG C 1 17 ? 181.459 190.798 153.067 1.00 39.17 42 ARG C C 1
ATOM 7156 O O . ARG C 1 17 ? 181.438 189.867 152.252 1.00 39.17 42 ARG C O 1
ATOM 7164 N N . PRO C 1 18 ? 182.406 190.877 154.000 1.00 40.15 43 PRO C N 1
ATOM 7165 C CA . PRO C 1 18 ? 183.410 189.814 154.115 1.00 40.15 43 PRO C CA 1
ATOM 7166 C C . PRO C 1 18 ? 182.794 188.525 154.637 1.00 40.15 43 PRO C C 1
ATOM 7167 O O . PRO C 1 18 ? 181.910 188.540 155.497 1.00 40.15 43 PRO C O 1
ATOM 7171 N N . LEU C 1 19 ? 183.269 187.406 154.104 1.00 39.96 44 LEU C N 1
ATOM 7172 C CA . LEU C 1 19 ? 182.784 186.109 154.548 1.00 39.96 44 LEU C CA 1
ATOM 7173 C C . LEU C 1 19 ? 183.324 185.792 155.941 1.00 39.96 44 LEU C C 1
ATOM 7174 O O . LEU C 1 19 ? 184.498 186.050 156.224 1.00 39.96 44 LEU C O 1
ATOM 7179 N N . PRO C 1 20 ? 182.496 185.249 156.832 1.00 39.90 45 PRO C N 1
ATOM 7180 C CA . PRO C 1 20 ? 183.021 184.735 158.102 1.00 39.90 45 PRO C CA 1
ATOM 7181 C C . PRO C 1 20 ? 184.050 183.640 157.867 1.00 39.90 45 PRO C C 1
ATOM 7182 O O . PRO C 1 20 ? 183.949 182.849 156.927 1.00 39.90 45 PRO C O 1
ATOM 7186 N N . ALA C 1 21 ? 185.055 183.604 158.745 1.00 40.36 46 ALA C N 1
ATOM 7187 C CA . ALA C 1 21 ? 186.210 182.737 158.537 1.00 40.36 46 ALA C CA 1
ATOM 7188 C C . ALA C 1 21 ? 185.883 181.257 158.690 1.00 40.36 46 ALA C C 1
ATOM 7189 O O . ALA C 1 21 ? 186.660 180.416 158.220 1.00 40.36 46 ALA C O 1
ATOM 7191 N N . TRP C 1 22 ? 184.760 180.919 159.331 1.00 36.40 47 TRP C N 1
ATOM 7192 C CA . TRP C 1 22 ? 184.451 179.514 159.574 1.00 36.40 47 TRP C CA 1
ATOM 7193 C C . TRP C 1 22 ? 184.300 178.747 158.267 1.00 36.40 47 TRP C C 1
ATOM 7194 O O . TRP C 1 22 ? 184.712 177.586 158.174 1.00 36.40 47 TRP C O 1
ATOM 7205 N N . PHE C 1 23 ? 183.709 179.373 157.247 1.00 35.96 48 PHE C N 1
ATOM 7206 C CA . PHE C 1 23 ? 183.493 178.675 155.984 1.00 35.96 48 PHE C CA 1
ATOM 7207 C C . PHE C 1 23 ? 184.816 178.335 155.312 1.00 35.96 48 PHE C C 1
ATOM 7208 O O . PHE C 1 23 ? 185.010 177.214 154.828 1.00 35.96 48 PHE C O 1
ATOM 7216 N N . ASP C 1 24 ? 185.743 179.294 155.275 1.00 39.79 49 ASP C N 1
ATOM 7217 C CA . ASP C 1 24 ? 187.038 179.036 154.658 1.00 39.79 49 ASP C CA 1
ATOM 7218 C C . ASP C 1 24 ? 187.865 178.051 155.474 1.00 39.79 49 ASP C C 1
ATOM 7219 O O . ASP C 1 24 ? 188.639 177.276 154.903 1.00 39.79 49 ASP C O 1
ATOM 7224 N N . GLU C 1 25 ? 187.720 178.058 156.800 1.00 40.15 50 GLU C N 1
ATOM 7225 C CA . GLU C 1 25 ? 188.453 177.099 157.620 1.00 40.15 50 GLU C CA 1
ATOM 7226 C C . GLU C 1 25 ? 187.802 175.721 157.652 1.00 40.15 50 GLU C C 1
ATOM 7227 O O . GLU C 1 25 ? 188.441 174.762 158.097 1.00 40.15 50 GLU C O 1
ATOM 7233 N N . ALA C 1 26 ? 186.554 175.598 157.195 1.00 37.49 51 ALA C N 1
ATOM 7234 C CA . ALA C 1 26 ? 185.863 174.314 157.258 1.00 37.49 51 ALA C CA 1
ATOM 7235 C C . ALA C 1 26 ? 186.381 173.343 156.202 1.00 37.49 51 ALA C C 1
ATOM 7236 O O . ALA C 1 26 ? 186.552 172.151 156.483 1.00 37.49 51 ALA C O 1
ATOM 7238 N N . LYS C 1 27 ? 186.607 173.830 154.980 1.00 36.47 52 LYS C N 1
ATOM 7239 C CA . LYS C 1 27 ? 187.171 173.054 153.877 1.00 36.47 52 LYS C CA 1
ATOM 7240 C C . LYS C 1 27 ? 186.249 171.943 153.384 1.00 36.47 52 LYS C C 1
ATOM 7241 O O . LYS C 1 27 ? 185.818 171.964 152.228 1.00 36.47 52 LYS C O 1
ATOM 7247 N N . PHE C 1 28 ? 185.954 170.964 154.232 1.00 33.04 53 PHE C N 1
ATOM 7248 C CA . PHE C 1 28 ? 185.219 169.777 153.821 1.00 33.04 53 PHE C CA 1
ATOM 7249 C C . PHE C 1 28 ? 183.796 169.801 154.362 1.00 33.04 53 PHE C C 1
ATOM 7250 O O . PHE C 1 28 ? 183.575 170.043 155.552 1.00 33.04 53 PHE C O 1
ATOM 7258 N N . GLY C 1 29 ? 182.836 169.536 153.481 1.00 31.18 54 GLY C N 1
ATOM 7259 C CA . GLY C 1 29 ? 181.442 169.474 153.875 1.00 31.18 54 GLY C CA 1
ATOM 7260 C C . GLY C 1 29 ? 180.743 168.313 153.203 1.00 31.18 54 GLY C C 1
ATOM 7261 O O . GLY C 1 29 ? 181.247 167.725 152.242 1.00 31.18 54 GLY C O 1
ATOM 7262 N N . VAL C 1 30 ? 179.563 167.990 153.724 1.00 29.19 55 VAL C N 1
ATOM 7263 C CA . VAL C 1 30 ? 178.766 166.870 153.235 1.00 29.19 55 VAL C CA 1
ATOM 7264 C C . VAL C 1 30 ? 177.418 167.393 152.759 1.00 29.19 55 VAL C C 1
ATOM 7265 O O . VAL C 1 30 ? 176.721 168.094 153.500 1.00 29.19 55 VAL C O 1
ATOM 7269 N N . PHE C 1 31 ? 177.051 167.037 151.532 1.00 27.57 56 PHE C N 1
ATOM 7270 C CA . PHE C 1 31 ? 175.786 167.419 150.921 1.00 27.57 56 PHE C CA 1
ATOM 7271 C C . PHE C 1 31 ? 174.797 166.262 151.025 1.00 27.57 56 PHE C C 1
ATOM 7272 O O . PHE C 1 31 ? 175.160 165.104 150.809 1.00 27.57 56 PHE C O 1
ATOM 7280 N N . ILE C 1 32 ? 173.550 166.578 151.368 1.00 26.65 57 ILE C N 1
ATOM 7281 C CA . ILE C 1 32 ? 172.491 165.585 151.509 1.00 26.65 57 ILE C CA 1
ATOM 7282 C C . ILE C 1 32 ? 171.340 165.990 150.600 1.00 26.65 57 ILE C C 1
ATOM 7283 O O . ILE C 1 32 ? 170.720 167.043 150.804 1.00 26.65 57 ILE C O 1
ATOM 7288 N N . HIS C 1 33 ? 171.060 165.161 149.595 1.00 25.91 58 HIS C N 1
ATOM 7289 C CA . HIS C 1 33 ? 169.897 165.310 148.728 1.00 25.91 58 HIS C CA 1
ATOM 7290 C C . HIS C 1 33 ? 168.865 164.279 149.164 1.00 25.91 58 HIS C C 1
ATOM 7291 O O . HIS C 1 33 ? 169.053 163.077 148.954 1.00 25.91 58 HIS C O 1
ATOM 7298 N N . TRP C 1 34 ? 167.777 164.745 149.770 1.00 23.58 59 TRP C N 1
ATOM 7299 C CA . TRP C 1 34 ? 166.780 163.862 150.357 1.00 23.58 59 TRP C CA 1
ATOM 7300 C C . TRP C 1 34 ? 165.401 164.472 150.167 1.00 23.58 59 TRP C C 1
ATOM 7301 O O . TRP C 1 34 ? 165.209 165.663 150.428 1.00 23.58 59 TRP C O 1
ATOM 7312 N N . GLY C 1 35 ? 164.451 163.665 149.715 1.00 25.35 60 GLY C N 1
ATOM 7313 C CA . GLY C 1 35 ? 163.120 164.175 149.455 1.00 25.35 60 GLY C CA 1
ATOM 7314 C C . GLY C 1 35 ? 162.218 163.104 148.891 1.00 25.35 60 GLY C C 1
ATOM 7315 O O . GLY C 1 35 ? 162.501 161.911 149.002 1.00 25.35 60 GLY C O 1
ATOM 7316 N N . VAL C 1 36 ? 161.114 163.550 148.288 1.00 25.59 61 VAL C N 1
ATOM 7317 C CA . VAL C 1 36 ? 160.145 162.622 147.711 1.00 25.59 61 VAL C CA 1
ATOM 7318 C C . VAL C 1 36 ? 160.744 161.877 146.523 1.00 25.59 61 VAL C C 1
ATOM 7319 O O . VAL C 1 36 ? 160.360 160.736 146.240 1.00 25.59 61 VAL C O 1
ATOM 7323 N N . PHE C 1 37 ? 161.720 162.479 145.838 1.00 25.49 62 PHE C N 1
ATOM 7324 C CA . PHE C 1 37 ? 162.370 161.800 144.721 1.00 25.49 62 PHE C CA 1
ATOM 7325 C C . PHE C 1 37 ? 163.103 160.540 145.161 1.00 25.49 62 PHE C C 1
ATOM 7326 O O . PHE C 1 37 ? 163.449 159.710 144.315 1.00 25.49 62 PHE C O 1
ATOM 7334 N N . SER C 1 38 ? 163.352 160.382 146.462 1.00 25.67 63 SER C N 1
ATOM 7335 C CA . SER C 1 38 ? 163.965 159.163 146.969 1.00 25.67 63 SER C CA 1
ATOM 7336 C C . SER C 1 38 ? 163.009 157.979 146.952 1.00 25.67 63 SER C C 1
ATOM 7337 O O . SER C 1 38 ? 163.458 156.838 147.100 1.00 25.67 63 SER C O 1
ATOM 7340 N N . VAL C 1 39 ? 161.712 158.216 146.785 1.00 25.92 64 VAL C N 1
ATOM 7341 C CA . VAL C 1 39 ? 160.740 157.125 146.779 1.00 25.92 64 VAL C CA 1
ATOM 7342 C C . VAL C 1 39 ? 160.850 156.345 145.471 1.00 25.92 64 VAL C C 1
ATOM 7343 O O . VAL C 1 39 ? 161.019 155.118 145.521 1.00 25.92 64 VAL C O 1
ATOM 7347 N N . PRO C 1 40 ? 160.757 156.969 144.287 1.00 26.77 65 PRO C N 1
ATOM 7348 C CA . PRO C 1 40 ? 161.056 156.201 143.068 1.00 26.77 65 PRO C CA 1
ATOM 7349 C C . PRO C 1 40 ? 162.492 155.710 143.013 1.00 26.77 65 PRO C C 1
ATOM 7350 O O . PRO C 1 40 ? 162.730 154.586 142.555 1.00 26.77 65 PRO C O 1
ATOM 7354 N N . ALA C 1 41 ? 163.445 156.513 143.487 1.00 27.59 66 ALA C N 1
ATOM 7355 C CA . ALA C 1 41 ? 164.863 156.153 143.543 1.00 27.59 66 ALA C CA 1
ATOM 7356 C C . ALA C 1 41 ? 165.358 155.617 142.202 1.00 27.59 66 ALA C C 1
ATOM 7357 O O . ALA C 1 41 ? 166.050 154.601 142.121 1.00 27.59 66 ALA C O 1
ATOM 7359 N N . TRP C 1 42 ? 164.996 156.320 141.133 1.00 29.40 67 TRP C N 1
ATOM 7360 C CA . TRP C 1 42 ? 165.316 155.867 139.788 1.00 29.40 67 TRP C CA 1
ATOM 7361 C C . TRP C 1 42 ? 165.662 157.066 138.921 1.00 29.40 67 TRP C C 1
ATOM 7362 O O . TRP C 1 42 ? 164.967 158.084 138.960 1.00 29.40 67 TRP C O 1
ATOM 7373 N N . GLY C 1 43 ? 166.733 156.939 138.144 1.00 30.89 68 GLY C N 1
ATOM 7374 C CA . GLY C 1 43 ? 167.140 157.986 137.230 1.00 30.89 68 GLY C CA 1
ATOM 7375 C C . GLY C 1 43 ? 167.936 159.092 137.888 1.00 30.89 68 GLY C C 1
ATOM 7376 O O . GLY C 1 43 ? 169.162 159.142 137.756 1.00 30.89 68 GLY C O 1
ATOM 7377 N N . SER C 1 44 ? 167.251 159.976 138.604 1.00 29.73 69 SER C N 1
ATOM 7378 C CA . SER C 1 44 ? 167.872 161.108 139.285 1.00 29.73 69 SER C CA 1
ATOM 7379 C C . SER C 1 44 ? 166.803 161.792 140.126 1.00 29.73 69 SER C C 1
ATOM 7380 O O . SER C 1 44 ? 165.633 161.397 140.120 1.00 29.73 69 SER C O 1
ATOM 7383 N N . GLU C 1 45 ? 167.216 162.833 140.850 1.00 29.30 70 GLU C N 1
ATOM 7384 C CA . GLU C 1 45 ? 166.277 163.669 141.586 1.00 29.30 70 GLU C CA 1
ATOM 7385 C C . GLU C 1 45 ? 165.425 164.533 140.666 1.00 29.30 70 GLU C C 1
ATOM 7386 O O . GLU C 1 45 ? 164.475 165.165 141.139 1.00 29.30 70 GLU C O 1
ATOM 7392 N N . TRP C 1 46 ? 165.744 164.578 139.373 1.00 28.56 71 TRP C N 1
ATOM 7393 C CA . TRP C 1 46 ? 164.940 165.257 138.369 1.00 28.56 71 TRP C CA 1
ATOM 7394 C C . TRP C 1 46 ? 163.836 164.366 137.814 1.00 28.56 71 TRP C C 1
ATOM 7395 O O . TRP C 1 46 ? 163.382 164.589 136.687 1.00 28.56 71 TRP C O 1
ATOM 7406 N N . PHE C 1 47 ? 163.406 163.361 138.582 1.00 28.31 72 PHE C N 1
ATOM 7407 C CA . PHE C 1 47 ? 162.450 162.373 138.091 1.00 28.31 72 PHE C CA 1
ATOM 7408 C C . PHE C 1 47 ? 161.164 163.031 137.607 1.00 28.31 72 PHE C C 1
ATOM 7409 O O . PHE C 1 47 ? 160.658 162.707 136.527 1.00 28.31 72 PHE C O 1
ATOM 7417 N N . TRP C 1 48 ? 160.613 163.951 138.401 1.00 26.24 73 TRP C N 1
ATOM 7418 C CA . TRP C 1 48 ? 159.322 164.540 138.062 1.00 26.24 73 TRP C CA 1
ATOM 7419 C C . TRP C 1 48 ? 159.392 165.323 136.757 1.00 26.24 73 TRP C C 1
ATOM 7420 O O . TRP C 1 48 ? 158.489 165.226 135.919 1.00 26.24 73 TRP C O 1
ATOM 7431 N N . TRP C 1 49 ? 160.454 166.108 136.567 1.00 28.76 74 TRP C N 1
ATOM 7432 C CA . TRP C 1 49 ? 160.575 166.883 135.337 1.00 28.76 74 TRP C CA 1
ATOM 7433 C C . TRP C 1 49 ? 160.835 165.985 134.135 1.00 28.76 74 TRP C C 1
ATOM 7434 O O . TRP C 1 49 ? 160.274 166.207 133.057 1.00 28.76 74 TRP C O 1
ATOM 7445 N N . HIS C 1 50 ? 161.687 164.971 134.294 1.00 30.51 75 HIS C N 1
ATOM 7446 C CA . HIS C 1 50 ? 161.973 164.072 133.182 1.00 30.51 75 HIS C CA 1
ATOM 7447 C C . HIS C 1 50 ? 160.761 163.229 132.812 1.00 30.51 75 HIS C C 1
ATOM 7448 O O . HIS C 1 50 ? 160.648 162.779 131.666 1.00 30.51 75 HIS C O 1
ATOM 7455 N N . TRP C 1 51 ? 159.852 163.004 133.757 1.00 30.32 76 TRP C N 1
ATOM 7456 C CA . TRP C 1 51 ? 158.697 162.148 133.533 1.00 30.32 76 TRP C CA 1
ATOM 7457 C C . TRP C 1 51 ? 157.510 162.924 132.969 1.00 30.32 76 TRP C C 1
ATOM 7458 O O . TRP C 1 51 ? 156.903 162.499 131.982 1.00 30.32 76 TRP C O 1
ATOM 7469 N N . GLN C 1 52 ? 157.172 164.060 133.571 1.00 31.26 77 GLN C N 1
ATOM 7470 C CA . GLN C 1 52 ? 156.028 164.857 133.142 1.00 31.26 77 GLN C CA 1
ATOM 7471 C C . GLN C 1 52 ? 156.410 166.114 132.379 1.00 31.26 77 GLN C C 1
ATOM 7472 O O . GLN C 1 52 ? 155.697 166.504 131.454 1.00 31.26 77 GLN C O 1
ATOM 7478 N N . GLY C 1 53 ? 157.512 166.768 132.748 1.00 32.18 78 GLY C N 1
ATOM 7479 C CA . GLY C 1 53 ? 157.916 167.970 132.038 1.00 32.18 78 GLY C CA 1
ATOM 7480 C C . GLY C 1 53 ? 158.378 167.691 130.621 1.00 32.18 78 GLY C C 1
ATOM 7481 O O . GLY C 1 53 ? 158.062 168.445 129.697 1.00 32.18 78 GLY C O 1
ATOM 7482 N N . GLU C 1 54 ? 159.134 166.608 130.428 1.00 34.79 79 GLU C N 1
ATOM 7483 C CA . GLU C 1 54 ? 159.647 166.247 129.115 1.00 34.79 79 GLU C CA 1
ATOM 7484 C C . GLU C 1 54 ? 159.028 164.984 128.537 1.00 34.79 79 GLU C C 1
ATOM 7485 O O . GLU C 1 54 ? 159.123 164.774 127.325 1.00 34.79 79 GLU C O 1
ATOM 7491 N N . GLY C 1 55 ? 158.403 164.148 129.361 1.00 34.91 80 GLY C N 1
ATOM 7492 C CA . GLY C 1 55 ? 157.784 162.932 128.875 1.00 34.91 80 GLY C CA 1
ATOM 7493 C C . GLY C 1 55 ? 158.766 161.949 128.272 1.00 34.91 80 GLY C C 1
ATOM 7494 O O . GLY C 1 55 ? 158.514 161.393 127.199 1.00 34.91 80 GLY C O 1
ATOM 7495 N N . ARG C 1 56 ? 159.888 161.735 128.946 1.00 34.82 81 ARG C N 1
ATOM 7496 C CA . ARG C 1 56 ? 160.889 160.804 128.451 1.00 34.82 81 ARG C CA 1
ATOM 7497 C C . ARG C 1 56 ? 160.324 159.387 128.447 1.00 34.82 81 ARG C C 1
ATOM 7498 O O . ARG C 1 56 ? 159.707 158.969 129.437 1.00 34.82 81 ARG C O 1
ATOM 7506 N N . PRO C 1 57 ? 160.498 158.627 127.363 1.00 35.86 82 PRO C N 1
ATOM 7507 C CA . PRO C 1 57 ? 159.874 157.295 127.290 1.00 35.86 82 PRO C CA 1
ATOM 7508 C C . PRO C 1 57 ? 160.338 156.329 128.368 1.00 35.86 82 PRO C C 1
ATOM 7509 O O . PRO C 1 57 ? 159.546 155.484 128.801 1.00 35.86 82 PRO C O 1
ATOM 7513 N N . GLN C 1 58 ? 161.593 156.416 128.812 1.00 36.12 83 GLN C N 1
ATOM 7514 C CA . GLN C 1 58 ? 162.074 155.478 129.822 1.00 36.12 83 GLN C CA 1
ATOM 7515 C C . GLN C 1 58 ? 161.389 155.707 131.167 1.00 36.12 83 GLN C C 1
ATOM 7516 O O . GLN C 1 58 ? 161.048 154.746 131.866 1.00 36.12 83 GLN C O 1
ATOM 7522 N N . TYR C 1 59 ? 161.154 156.969 131.534 1.00 33.37 84 TYR C N 1
ATOM 7523 C CA . TYR C 1 59 ? 160.454 157.255 132.783 1.00 33.37 84 TYR C CA 1
ATOM 7524 C C . TYR C 1 59 ? 158.994 156.824 132.710 1.00 33.37 84 TYR C C 1
ATOM 7525 O O . TYR C 1 59 ? 158.443 156.307 133.689 1.00 33.37 84 TYR C O 1
ATOM 7534 N N . GLN C 1 60 ? 158.354 157.021 131.555 1.00 36.51 85 GLN C N 1
ATOM 7535 C CA . GLN C 1 60 ? 156.983 156.552 131.382 1.00 36.51 85 GLN C CA 1
ATOM 7536 C C . GLN C 1 60 ? 156.908 155.032 131.452 1.00 36.51 85 GLN C C 1
ATOM 7537 O O . GLN C 1 60 ? 155.967 154.477 132.030 1.00 36.51 85 GLN C O 1
ATOM 7543 N N . ARG C 1 61 ? 157.891 154.342 130.870 1.00 37.62 86 ARG C N 1
ATOM 7544 C CA . ARG C 1 61 ? 157.933 152.885 130.962 1.00 37.62 86 ARG C CA 1
ATOM 7545 C C . ARG C 1 61 ? 158.128 152.427 132.402 1.00 37.62 86 ARG C C 1
ATOM 7546 O O . ARG C 1 61 ? 157.499 151.457 132.844 1.00 37.62 86 ARG C O 1
ATOM 7554 N N . PHE C 1 62 ? 159.003 153.109 133.146 1.00 32.92 87 PHE C N 1
ATOM 7555 C CA . PHE C 1 62 ? 159.200 152.781 134.555 1.00 32.92 87 PHE C CA 1
ATOM 7556 C C . PHE C 1 62 ? 157.909 152.965 135.346 1.00 32.92 87 PHE C C 1
ATOM 7557 O O . PHE C 1 62 ? 157.540 152.110 136.162 1.00 32.92 87 PHE C O 1
ATOM 7565 N N . MET C 1 63 ? 157.203 154.073 135.103 1.00 35.04 88 MET C N 1
ATOM 7566 C CA . MET C 1 63 ? 155.935 154.315 135.783 1.00 35.04 88 MET C CA 1
ATOM 7567 C C . MET C 1 63 ? 154.902 153.255 135.422 1.00 35.04 88 MET C C 1
ATOM 7568 O O . MET C 1 63 ? 154.146 152.795 136.285 1.00 35.04 88 MET C O 1
ATOM 7573 N N . ARG C 1 64 ? 154.846 152.865 134.146 1.00 38.27 89 ARG C N 1
ATOM 7574 C CA . ARG C 1 64 ? 153.897 151.842 133.719 1.00 38.27 89 ARG C CA 1
ATOM 7575 C C . ARG C 1 64 ? 154.186 150.504 134.385 1.00 38.27 89 ARG C C 1
ATOM 7576 O O . ARG C 1 64 ? 153.267 149.831 134.867 1.00 38.27 89 ARG C O 1
ATOM 7584 N N . ASP C 1 65 ? 155.453 150.102 134.423 1.00 38.10 90 ASP C N 1
ATOM 7585 C CA . ASP C 1 65 ? 155.819 148.784 134.919 1.00 38.10 90 ASP C CA 1
ATOM 7586 C C . ASP C 1 65 ? 155.900 148.703 136.436 1.00 38.10 90 ASP C C 1
ATOM 7587 O O . ASP C 1 65 ? 155.927 147.591 136.974 1.00 38.10 90 ASP C O 1
ATOM 7592 N N . ASN C 1 66 ? 155.935 149.833 137.144 1.00 35.11 91 ASN C N 1
ATOM 7593 C CA . ASN C 1 66 ? 156.110 149.794 138.587 1.00 35.11 91 ASN C CA 1
ATOM 7594 C C . ASN C 1 66 ? 154.917 150.287 139.395 1.00 35.11 91 ASN C C 1
ATOM 7595 O O . ASN C 1 66 ? 154.852 149.990 140.591 1.00 35.11 91 ASN C O 1
ATOM 7600 N N . TYR C 1 67 ? 153.985 151.017 138.798 1.00 33.88 92 TYR C N 1
ATOM 7601 C CA . TYR C 1 67 ? 152.889 151.619 139.539 1.00 33.88 92 TYR C CA 1
ATOM 7602 C C . TYR C 1 67 ? 151.606 151.527 138.728 1.00 33.88 92 TYR C C 1
ATOM 7603 O O . TYR C 1 67 ? 151.649 151.394 137.501 1.00 33.88 92 TYR C O 1
ATOM 7612 N N . PRO C 1 68 ? 150.450 151.582 139.388 1.00 35.20 93 PRO C N 1
ATOM 7613 C CA . PRO C 1 68 ? 149.190 151.475 138.659 1.00 35.20 93 PRO C CA 1
ATOM 7614 C C . PRO C 1 68 ? 149.004 152.655 137.729 1.00 35.20 93 PRO C C 1
ATOM 7615 O O . PRO C 1 68 ? 149.605 153.728 137.927 1.00 35.20 93 PRO C O 1
ATOM 7619 N N . PRO C 1 69 ? 148.190 152.500 136.683 1.00 34.64 94 PRO C N 1
ATOM 7620 C CA . PRO C 1 69 ? 147.966 153.612 135.753 1.00 34.64 94 PRO C CA 1
ATOM 7621 C C . PRO C 1 69 ? 147.316 154.797 136.449 1.00 34.64 94 PRO C C 1
ATOM 7622 O O . PRO C 1 69 ? 146.537 154.645 137.392 1.00 34.64 94 PRO C O 1
ATOM 7626 N N . GLY C 1 70 ? 147.653 155.993 135.972 1.00 31.47 95 GLY C N 1
ATOM 7627 C CA . GLY C 1 70 ? 147.165 157.215 136.570 1.00 31.47 95 GLY C CA 1
ATOM 7628 C C . GLY C 1 70 ? 147.921 157.671 137.796 1.00 31.47 95 GLY C C 1
ATOM 7629 O O . GLY C 1 70 ? 147.584 158.724 138.351 1.00 31.47 95 GLY C O 1
ATOM 7630 N N . PHE C 1 71 ? 148.923 156.913 138.236 1.00 28.90 96 PHE C N 1
ATOM 7631 C CA . PHE C 1 71 ? 149.727 157.293 139.390 1.00 28.90 96 PHE C CA 1
ATOM 7632 C C . PHE C 1 71 ? 150.383 158.648 139.157 1.00 28.90 96 PHE C C 1
ATOM 7633 O O . PHE C 1 71 ? 150.987 158.888 138.109 1.00 28.90 96 PHE C O 1
ATOM 7641 N N . SER C 1 72 ? 150.263 159.533 140.139 1.00 27.13 97 SER C N 1
ATOM 7642 C CA . SER C 1 72 ? 150.826 160.871 140.062 1.00 27.13 97 SER C CA 1
ATOM 7643 C C . SER C 1 72 ? 152.003 160.998 141.020 1.00 27.13 97 SER C C 1
ATOM 7644 O O . SER C 1 72 ? 152.212 160.160 141.900 1.00 27.13 97 SER C O 1
ATOM 7647 N N . TYR C 1 73 ? 152.784 162.062 140.828 1.00 25.75 98 TYR C N 1
ATOM 7648 C CA . TYR C 1 73 ? 153.971 162.261 141.652 1.00 25.75 98 TYR C CA 1
ATOM 7649 C C . TYR C 1 73 ? 153.603 162.516 143.109 1.00 25.75 98 TYR C C 1
ATOM 7650 O O . TYR C 1 73 ? 154.303 162.058 144.018 1.00 25.75 98 TYR C O 1
ATOM 7659 N N . ALA C 1 74 ? 152.514 163.249 143.353 1.00 25.86 99 ALA C N 1
ATOM 7660 C CA . ALA C 1 74 ? 152.078 163.491 144.722 1.00 25.86 99 ALA C CA 1
ATOM 7661 C C . ALA C 1 74 ? 151.709 162.202 145.443 1.00 25.86 99 ALA C C 1
ATOM 7662 O O . ALA C 1 74 ? 151.802 162.145 146.674 1.00 25.86 99 ALA C O 1
ATOM 7664 N N . ASP C 1 75 ? 151.308 161.164 144.705 1.00 26.53 100 ASP C N 1
ATOM 7665 C CA . ASP C 1 75 ? 151.040 159.869 145.318 1.00 26.53 100 ASP C CA 1
ATOM 7666 C C . ASP C 1 75 ? 152.296 159.238 145.905 1.00 26.53 100 ASP C C 1
ATOM 7667 O O . ASP C 1 75 ? 152.187 158.320 146.724 1.00 26.53 100 ASP C O 1
ATOM 7672 N N . PHE C 1 76 ? 153.482 159.703 145.502 1.00 26.05 101 PHE C N 1
ATOM 7673 C CA . PHE C 1 76 ? 154.717 159.275 146.147 1.00 26.05 101 PHE C CA 1
ATOM 7674 C C . PHE C 1 76 ? 154.830 159.786 147.575 1.00 26.05 101 PHE C C 1
ATOM 7675 O O . PHE C 1 76 ? 155.596 159.220 148.361 1.00 26.05 101 PHE C O 1
ATOM 7683 N N . GLY C 1 77 ? 154.095 160.841 147.920 1.00 26.11 102 GLY C N 1
ATOM 7684 C CA . GLY C 1 77 ? 154.218 161.490 149.205 1.00 26.11 102 GLY C CA 1
ATOM 7685 C C . GLY C 1 77 ? 154.030 160.583 150.406 1.00 26.11 102 GLY C C 1
ATOM 7686 O O . GLY C 1 77 ? 154.872 160.548 151.308 1.00 26.11 102 GLY C O 1
ATOM 7687 N N . PRO C 1 78 ? 152.921 159.838 150.455 1.00 26.30 103 PRO C N 1
ATOM 7688 C CA . PRO C 1 78 ? 152.713 158.920 151.588 1.00 26.30 103 PRO C CA 1
ATOM 7689 C C . PRO C 1 78 ? 153.738 157.801 151.679 1.00 26.30 103 PRO C C 1
ATOM 7690 O O . PRO C 1 78 ? 153.919 157.239 152.765 1.00 26.30 103 PRO C O 1
ATOM 7694 N N . GLN C 1 79 ? 154.413 157.459 150.584 1.00 26.84 104 GLN C N 1
ATOM 7695 C CA . GLN C 1 79 ? 155.376 156.365 150.593 1.00 26.84 104 GLN C CA 1
ATOM 7696 C C . GLN C 1 79 ? 156.749 156.781 151.107 1.00 26.84 104 GLN C C 1
ATOM 7697 O O . GLN C 1 79 ? 157.632 155.927 151.225 1.00 26.84 104 GLN C O 1
ATOM 7703 N N . PHE C 1 80 ? 156.946 158.061 151.416 1.00 25.67 105 PHE C N 1
ATOM 7704 C CA . PHE C 1 80 ? 158.212 158.558 151.957 1.00 25.67 105 PHE C CA 1
ATOM 7705 C C . PHE C 1 80 ? 158.208 158.375 153.476 1.00 25.67 105 PHE C C 1
ATOM 7706 O O . PHE C 1 80 ? 158.198 159.325 154.255 1.00 25.67 105 PHE C O 1
ATOM 7714 N N . THR C 1 81 ? 158.229 157.107 153.890 1.00 27.57 106 THR C N 1
ATOM 7715 C CA . THR C 1 81 ? 157.999 156.779 155.295 1.00 27.57 106 THR C CA 1
ATOM 7716 C C . THR C 1 81 ? 159.150 157.244 156.181 1.00 27.57 106 THR C C 1
ATOM 7717 O O . THR C 1 81 ? 158.923 157.821 157.250 1.00 27.57 106 THR C O 1
ATOM 7721 N N . ALA C 1 82 ? 160.390 157.001 155.753 1.00 28.12 107 ALA C N 1
ATOM 7722 C CA . ALA C 1 82 ? 161.587 157.406 156.494 1.00 28.12 107 ALA C CA 1
ATOM 7723 C C . ALA C 1 82 ? 161.563 156.876 157.927 1.00 28.12 107 ALA C C 1
ATOM 7724 O O . ALA C 1 82 ? 161.872 157.584 158.886 1.00 28.12 107 ALA C O 1
ATOM 7726 N N . ARG C 1 83 ? 161.191 155.603 158.067 1.00 30.09 108 ARG C N 1
ATOM 7727 C CA . ARG C 1 83 ? 161.019 155.004 159.383 1.00 30.09 108 ARG C CA 1
ATOM 7728 C C . ARG C 1 83 ? 162.327 154.546 160.013 1.00 30.09 108 ARG C C 1
ATOM 7729 O O . ARG C 1 83 ? 162.338 154.223 161.205 1.00 30.09 108 ARG C O 1
ATOM 7737 N N . PHE C 1 84 ? 163.421 154.510 159.254 1.00 29.70 109 PHE C N 1
ATOM 7738 C CA . PHE C 1 84 ? 164.734 154.168 159.785 1.00 29.70 109 PHE C CA 1
ATOM 7739 C C . PHE C 1 84 ? 165.643 155.387 159.883 1.00 29.70 109 PHE C C 1
ATOM 7740 O O . PHE C 1 84 ? 166.868 155.244 159.899 1.00 29.70 109 PHE C O 1
ATOM 7748 N N . PHE C 1 85 ? 165.064 156.582 159.945 1.00 29.06 110 PHE C N 1
ATOM 7749 C CA . PHE C 1 85 ? 165.837 157.812 160.049 1.00 29.06 110 PHE C CA 1
ATOM 7750 C C . PHE C 1 85 ? 166.340 157.979 161.477 1.00 29.06 110 PHE C C 1
ATOM 7751 O O . PHE C 1 85 ? 165.543 158.047 162.419 1.00 29.06 110 PHE C O 1
ATOM 7759 N N . HIS C 1 86 ? 167.660 158.045 161.636 1.00 32.16 111 HIS C N 1
ATOM 7760 C CA . HIS C 1 86 ? 168.299 158.261 162.933 1.00 32.16 111 HIS C CA 1
ATOM 7761 C C . HIS C 1 86 ? 169.307 159.389 162.770 1.00 32.16 111 HIS C C 1
ATOM 7762 O O . HIS C 1 86 ? 170.466 159.153 162.403 1.00 32.16 111 HIS C O 1
ATOM 7769 N N . PRO C 1 87 ? 168.895 160.634 163.022 1.00 31.75 112 PRO C N 1
ATOM 7770 C CA . PRO C 1 87 ? 169.812 161.767 162.811 1.00 31.75 112 PRO C CA 1
ATOM 7771 C C . PRO C 1 87 ? 171.082 161.695 163.641 1.00 31.75 112 PRO C C 1
ATOM 7772 O O . PRO C 1 87 ? 172.116 162.218 163.209 1.00 31.75 112 PRO C O 1
ATOM 7776 N N . GLU C 1 88 ? 171.039 161.074 164.822 1.00 35.01 113 GLU C N 1
ATOM 7777 C CA . GLU C 1 88 ? 172.253 160.932 165.621 1.00 35.01 113 GLU C CA 1
ATOM 7778 C C . GLU C 1 88 ? 173.280 160.060 164.910 1.00 35.01 113 GLU C C 1
ATOM 7779 O O . GLU C 1 88 ? 174.478 160.370 164.915 1.00 35.01 113 GLU C O 1
ATOM 7785 N N . GLU C 1 89 ? 172.830 158.967 164.289 1.00 35.05 114 GLU C N 1
ATOM 7786 C CA . GLU C 1 89 ? 173.737 158.127 163.511 1.00 35.05 114 GLU C CA 1
ATOM 7787 C C . GLU C 1 89 ? 174.317 158.890 162.327 1.00 35.05 114 GLU C C 1
ATOM 7788 O O . GLU C 1 89 ? 175.512 158.774 162.028 1.00 35.05 114 GLU C O 1
ATOM 7794 N N . TRP C 1 90 ? 173.482 159.675 161.639 1.00 30.29 115 TRP C N 1
ATOM 7795 C CA . TRP C 1 90 ? 173.966 160.493 160.531 1.00 30.29 115 TRP C CA 1
ATOM 7796 C C . TRP C 1 90 ? 175.049 161.455 160.998 1.00 30.29 115 TRP C C 1
ATOM 7797 O O . TRP C 1 90 ? 176.098 161.587 160.358 1.00 30.29 115 TRP C O 1
ATOM 7808 N N . ALA C 1 91 ? 174.804 162.140 162.116 1.00 32.41 116 ALA C N 1
ATOM 7809 C CA . ALA C 1 91 ? 175.761 163.121 162.612 1.00 32.41 116 ALA C CA 1
ATOM 7810 C C . ALA C 1 91 ? 177.054 162.456 163.066 1.00 32.41 116 ALA C C 1
ATOM 7811 O O . ALA C 1 91 ? 178.144 163.001 162.858 1.00 32.41 116 ALA C O 1
ATOM 7813 N N . ASP C 1 92 ? 176.956 161.277 163.686 1.00 34.93 117 ASP C N 1
ATOM 7814 C CA . ASP C 1 92 ? 178.159 160.541 164.061 1.00 34.93 117 ASP C CA 1
ATOM 7815 C C . ASP C 1 92 ? 178.963 160.141 162.831 1.00 34.93 117 ASP C C 1
ATOM 7816 O O . ASP C 1 92 ? 180.196 160.240 162.826 1.00 34.93 117 ASP C O 1
ATOM 7821 N N . LEU C 1 93 ? 178.282 159.689 161.775 1.00 32.08 118 LEU C N 1
ATOM 7822 C CA . LEU C 1 93 ? 178.979 159.340 160.541 1.00 32.08 118 LEU C CA 1
ATOM 7823 C C . LEU C 1 93 ? 179.650 160.559 159.920 1.00 32.08 118 LEU C C 1
ATOM 7824 O O . LEU C 1 93 ? 180.780 160.472 159.427 1.00 32.08 118 LEU C O 1
ATOM 7829 N N . PHE C 1 94 ? 178.967 161.705 159.933 1.00 30.99 119 PHE C N 1
ATOM 7830 C CA . PHE C 1 94 ? 179.541 162.914 159.349 1.00 30.99 119 PHE C CA 1
ATOM 7831 C C . PHE C 1 94 ? 180.736 163.405 160.155 1.00 30.99 119 PHE C C 1
ATOM 7832 O O . PHE C 1 94 ? 181.704 163.922 159.587 1.00 30.99 119 PHE C O 1
ATOM 7840 N N . GLN C 1 95 ? 180.682 163.266 161.481 1.00 35.52 120 GLN C N 1
ATOM 7841 C CA . GLN C 1 95 ? 181.840 163.600 162.303 1.00 35.52 120 GLN C CA 1
ATOM 7842 C C . GLN C 1 95 ? 183.000 162.651 162.033 1.00 35.52 120 GLN C C 1
ATOM 7843 O O . GLN C 1 95 ? 184.158 163.078 161.975 1.00 35.52 120 GLN C O 1
ATOM 7849 N N . ALA C 1 96 ? 182.708 161.358 161.869 1.00 33.22 121 ALA C N 1
ATOM 7850 C CA . ALA C 1 96 ? 183.761 160.393 161.571 1.00 33.22 121 ALA C CA 1
ATOM 7851 C C . ALA C 1 96 ? 184.369 160.630 160.195 1.00 33.22 121 ALA C C 1
ATOM 7852 O O . ALA C 1 96 ? 185.546 160.322 159.978 1.00 33.22 121 ALA C O 1
ATOM 7854 N N . ALA C 1 97 ? 183.593 161.173 159.260 1.00 33.76 122 ALA C N 1
ATOM 7855 C CA . ALA C 1 97 ? 184.080 161.450 157.916 1.00 33.76 122 ALA C CA 1
ATOM 7856 C C . ALA C 1 97 ? 184.933 162.709 157.840 1.00 33.76 122 ALA C C 1
ATOM 7857 O O . ALA C 1 97 ? 185.481 162.999 156.773 1.00 33.76 122 ALA C O 1
ATOM 7859 N N . GLY C 1 98 ? 185.058 163.458 158.932 1.00 33.78 123 GLY C N 1
ATOM 7860 C CA . GLY C 1 98 ? 185.833 164.679 158.926 1.00 33.78 123 GLY C CA 1
ATOM 7861 C C . GLY C 1 98 ? 185.097 165.900 158.432 1.00 33.78 123 GLY C C 1
ATOM 7862 O O . GLY C 1 98 ? 185.722 166.952 158.261 1.00 33.78 123 GLY C O 1
ATOM 7863 N N . ALA C 1 99 ? 183.792 165.797 158.196 1.00 32.35 124 ALA C N 1
ATOM 7864 C CA . ALA C 1 99 ? 183.027 166.920 157.676 1.00 32.35 124 ALA C CA 1
ATOM 7865 C C . ALA C 1 99 ? 182.887 168.007 158.733 1.00 32.35 124 ALA C C 1
ATOM 7866 O O . ALA C 1 99 ? 182.582 167.724 159.895 1.00 32.35 124 ALA C O 1
ATOM 7868 N N . LYS C 1 100 ? 183.113 169.254 158.326 1.00 34.33 125 LYS C N 1
ATOM 7869 C CA . LYS C 1 100 ? 182.952 170.391 159.218 1.00 34.33 125 LYS C CA 1
ATOM 7870 C C . LYS C 1 100 ? 181.613 171.092 159.053 1.00 34.33 125 LYS C C 1
ATOM 7871 O O . LYS C 1 100 ? 181.196 171.816 159.962 1.00 34.33 125 LYS C O 1
ATOM 7877 N N . TYR C 1 101 ? 180.937 170.901 157.923 1.00 32.31 126 TYR C N 1
ATOM 7878 C CA . TYR C 1 101 ? 179.591 171.416 157.734 1.00 32.31 126 TYR C CA 1
ATOM 7879 C C . TYR C 1 101 ? 178.779 170.419 156.923 1.00 32.31 126 TYR C C 1
ATOM 7880 O O . TYR C 1 101 ? 179.316 169.662 156.109 1.00 32.31 126 TYR C O 1
ATOM 7889 N N . VAL C 1 102 ? 177.474 170.419 157.171 1.00 29.65 127 VAL C N 1
ATOM 7890 C CA . VAL C 1 102 ? 176.539 169.527 156.501 1.00 29.65 127 VAL C CA 1
ATOM 7891 C C . VAL C 1 102 ? 175.411 170.371 155.932 1.00 29.65 127 VAL C C 1
ATOM 7892 O O . VAL C 1 102 ? 174.773 171.131 156.666 1.00 29.65 127 VAL C O 1
ATOM 7896 N N . VAL C 1 103 ? 175.173 170.244 154.631 1.00 26.94 128 VAL C N 1
ATOM 7897 C CA . VAL C 1 103 ? 174.130 170.987 153.934 1.00 26.94 128 VAL C CA 1
ATOM 7898 C C . VAL C 1 103 ? 173.047 170.001 153.520 1.00 26.94 128 VAL C C 1
ATOM 7899 O O . VAL C 1 103 ? 173.303 169.089 152.727 1.00 26.94 128 VAL C O 1
ATOM 7903 N N . LEU C 1 104 ? 171.839 170.201 154.035 1.00 25.66 129 LEU C N 1
ATOM 7904 C CA . LEU C 1 104 ? 170.703 169.335 153.751 1.00 25.66 129 LEU C CA 1
ATOM 7905 C C . LEU C 1 104 ? 169.711 170.056 152.849 1.00 25.66 129 LEU C C 1
ATOM 7906 O O . LEU C 1 104 ? 169.436 171.242 153.047 1.00 25.66 129 LEU C O 1
ATOM 7911 N N . THR C 1 105 ? 169.183 169.345 151.852 1.00 25.94 130 THR C N 1
ATOM 7912 C CA . THR C 1 105 ? 168.147 169.916 150.994 1.00 25.94 130 THR C CA 1
ATOM 7913 C C . THR C 1 105 ? 166.847 170.036 151.780 1.00 25.94 130 THR C C 1
ATOM 7914 O O . THR C 1 105 ? 166.236 169.024 152.136 1.00 25.94 130 THR C O 1
ATOM 7918 N N . THR C 1 106 ? 166.422 171.269 152.066 1.00 26.76 131 THR C N 1
ATOM 7919 C CA . THR C 1 106 ? 165.155 171.476 152.756 1.00 26.76 131 THR C CA 1
ATOM 7920 C C . THR C 1 106 ? 163.977 171.392 151.793 1.00 26.76 131 THR C C 1
ATOM 7921 O O . THR C 1 106 ? 162.898 170.921 152.168 1.00 26.76 131 THR C O 1
ATOM 7925 N N . LYS C 1 107 ? 164.164 171.847 150.557 1.00 27.34 132 LYS C N 1
ATOM 7926 C CA . LYS C 1 107 ? 163.114 171.779 149.545 1.00 27.34 132 LYS C CA 1
ATOM 7927 C C . LYS C 1 107 ? 163.764 171.836 148.174 1.00 27.34 132 LYS C C 1
ATOM 7928 O O . LYS C 1 107 ? 164.493 172.786 147.876 1.00 27.34 132 LYS C O 1
ATOM 7934 N N . HIS C 1 108 ? 163.505 170.827 147.349 1.00 27.75 133 HIS C N 1
ATOM 7935 C CA . HIS C 1 108 ? 164.043 170.744 146.003 1.00 27.75 133 HIS C CA 1
ATOM 7936 C C . HIS C 1 108 ? 163.017 171.282 145.006 1.00 27.75 133 HIS C C 1
ATOM 7937 O O . HIS C 1 108 ? 162.004 171.878 145.384 1.00 27.75 133 HIS C O 1
ATOM 7944 N N . HIS C 1 109 ? 163.279 171.079 143.712 1.00 27.45 134 HIS C N 1
ATOM 7945 C CA . HIS C 1 109 ? 162.389 171.590 142.675 1.00 27.45 134 HIS C CA 1
ATOM 7946 C C . HIS C 1 109 ? 161.019 170.927 142.687 1.00 27.45 134 HIS C C 1
ATOM 7947 O O . HIS C 1 109 ? 160.094 171.450 142.057 1.00 27.45 134 HIS C O 1
ATOM 7954 N N . GLU C 1 110 ? 160.866 169.796 143.376 1.00 27.36 135 GLU C N 1
ATOM 7955 C CA . GLU C 1 110 ? 159.557 169.168 143.502 1.00 27.36 135 GLU C CA 1
ATOM 7956 C C . GLU C 1 110 ? 158.622 169.958 144.409 1.00 27.36 135 GLU C C 1
ATOM 7957 O O . GLU C 1 110 ? 157.409 169.734 144.369 1.00 27.36 135 GLU C O 1
ATOM 7963 N N . GLY C 1 111 ? 159.153 170.872 145.219 1.00 26.32 136 GLY C N 1
ATOM 7964 C CA . GLY C 1 111 ? 158.345 171.699 146.088 1.00 26.32 136 GLY C CA 1
ATOM 7965 C C . GLY C 1 111 ? 158.026 171.104 147.440 1.00 26.32 136 GLY C C 1
ATOM 7966 O O . GLY C 1 111 ? 157.390 171.777 148.259 1.00 26.32 136 GLY C O 1
ATOM 7967 N N . PHE C 1 112 ? 158.449 169.871 147.702 1.00 24.31 137 PHE C N 1
ATOM 7968 C CA . PHE C 1 112 ? 158.174 169.202 148.968 1.00 24.31 137 PHE C CA 1
ATOM 7969 C C . PHE C 1 112 ? 159.153 169.713 150.018 1.00 24.31 137 PHE C C 1
ATOM 7970 O O . PHE C 1 112 ? 160.359 169.466 149.925 1.00 24.31 137 PHE C O 1
ATOM 7978 N N . THR C 1 113 ? 158.642 170.430 151.013 1.00 24.67 138 THR C N 1
ATOM 7979 C CA . THR C 1 113 ? 159.486 170.948 152.078 1.00 24.67 138 THR C CA 1
ATOM 7980 C C . THR C 1 113 ? 159.729 169.876 153.131 1.00 24.67 138 THR C C 1
ATOM 7981 O O . THR C 1 113 ? 158.816 169.141 153.512 1.00 24.67 138 THR C O 1
ATOM 7985 N N . ASN C 1 114 ? 160.973 169.784 153.594 1.00 25.04 139 ASN C N 1
ATOM 7986 C CA . ASN C 1 114 ? 161.351 168.816 154.611 1.00 25.04 139 ASN C CA 1
ATOM 7987 C C . ASN C 1 114 ? 161.159 169.352 156.024 1.00 25.04 139 ASN C C 1
ATOM 7988 O O . ASN C 1 114 ? 161.770 168.835 156.964 1.00 25.04 139 ASN C O 1
ATOM 7993 N N . TRP C 1 115 ? 160.332 170.374 156.186 1.00 26.54 140 TRP C N 1
ATOM 7994 C CA . TRP C 1 115 ? 159.972 170.939 157.475 1.00 26.54 140 TRP C CA 1
ATOM 7995 C C . TRP C 1 115 ? 158.519 171.383 157.404 1.00 26.54 140 TRP C C 1
ATOM 7996 O O . TRP C 1 115 ? 157.979 171.578 156.310 1.00 26.54 140 TRP C O 1
ATOM 8007 N N . PRO C 1 116 ? 157.851 171.539 158.555 1.00 28.69 141 PRO C N 1
ATOM 8008 C CA . PRO C 1 116 ? 156.436 171.939 158.530 1.00 28.69 141 PRO C CA 1
ATOM 8009 C C . PRO C 1 116 ? 156.234 173.370 158.055 1.00 28.69 141 PRO C C 1
ATOM 8010 O O . PRO C 1 116 ? 155.986 174.273 158.859 1.00 28.69 141 PRO C O 1
ATOM 8014 N N . SER C 1 117 ? 156.336 173.580 156.751 1.00 28.69 142 SER C N 1
ATOM 8015 C CA . SER C 1 117 ? 156.185 174.918 156.193 1.00 28.69 142 SER C CA 1
ATOM 8016 C C . SER C 1 117 ? 154.717 175.332 156.199 1.00 28.69 142 SER C C 1
ATOM 8017 O O . SER C 1 117 ? 153.865 174.580 155.713 1.00 28.69 142 SER C O 1
ATOM 8020 N N . PRO C 1 118 ? 154.381 176.503 156.746 1.00 29.48 143 PRO C N 1
ATOM 8021 C CA . PRO C 1 118 ? 152.979 176.952 156.714 1.00 29.48 143 PRO C CA 1
ATOM 8022 C C . PRO C 1 118 ? 152.426 177.140 155.312 1.00 29.48 143 PRO C C 1
ATOM 8023 O O . PRO C 1 118 ? 151.213 177.009 155.113 1.00 29.48 143 PRO C O 1
ATOM 8027 N N . VAL C 1 119 ? 153.273 177.444 154.334 1.00 30.21 144 VAL C N 1
ATOM 8028 C CA . VAL C 1 119 ? 152.825 177.695 152.972 1.00 30.21 144 VAL C CA 1
ATOM 8029 C C . VAL C 1 119 ? 153.027 176.469 152.078 1.00 30.21 144 VAL C C 1
ATOM 8030 O O . VAL C 1 119 ? 153.036 176.592 150.855 1.00 30.21 144 VAL C O 1
ATOM 8034 N N . SER C 1 120 ? 153.190 175.291 152.670 1.00 27.14 145 SER C N 1
ATOM 8035 C CA . SER C 1 120 ? 153.310 174.041 151.926 1.00 27.14 145 SER C CA 1
ATOM 8036 C C . SER C 1 120 ? 152.438 172.974 152.579 1.00 27.14 145 SER C C 1
ATOM 8037 O O . SER C 1 120 ? 152.869 171.846 152.821 1.00 27.14 145 SER C O 1
ATOM 8040 N N . TRP C 1 121 ? 151.193 173.336 152.884 1.00 24.26 146 TRP C N 1
ATOM 8041 C CA . TRP C 1 121 ? 150.303 172.443 153.616 1.00 24.26 146 TRP C CA 1
ATOM 8042 C C . TRP C 1 121 ? 150.035 171.170 152.823 1.00 24.26 146 TRP C C 1
ATOM 8043 O O . TRP C 1 121 ? 149.704 171.219 151.636 1.00 24.26 146 TRP C O 1
ATOM 8054 N N . ASN C 1 122 ? 150.187 170.028 153.493 1.00 24.39 147 ASN C N 1
ATOM 8055 C CA . ASN C 1 122 ? 149.983 168.690 152.944 1.00 24.39 147 ASN C CA 1
ATOM 8056 C C . ASN C 1 122 ? 150.963 168.351 151.828 1.00 24.39 147 ASN C C 1
ATOM 8057 O O . ASN C 1 122 ? 150.753 167.375 151.100 1.00 24.39 147 ASN C O 1
ATOM 8062 N N . TRP C 1 123 ? 152.027 169.132 151.676 1.00 23.21 148 TRP C N 1
ATOM 8063 C CA . TRP C 1 123 ? 153.146 168.827 150.796 1.00 23.21 148 TRP C CA 1
ATOM 8064 C C . TRP C 1 123 ? 154.454 169.059 151.532 1.00 23.21 148 TRP C C 1
ATOM 8065 O O . TRP C 1 123 ? 155.421 169.593 150.984 1.00 23.21 148 TRP C O 1
ATOM 8076 N N . ASN C 1 124 ? 154.486 168.670 152.803 1.00 24.68 149 ASN C N 1
ATOM 8077 C CA . ASN C 1 124 ? 155.667 168.792 153.641 1.00 24.68 149 ASN C CA 1
ATOM 8078 C C . ASN C 1 124 ? 155.874 167.476 154.373 1.00 24.68 149 ASN C C 1
ATOM 8079 O O . ASN C 1 124 ? 155.023 166.584 154.343 1.00 24.68 149 ASN C O 1
ATOM 8084 N N . SER C 1 125 ? 157.024 167.357 155.036 1.00 26.08 150 SER C N 1
ATOM 8085 C CA . SER C 1 125 ? 157.368 166.095 155.681 1.00 26.08 150 SER C CA 1
ATOM 8086 C C . SER C 1 125 ? 156.542 165.855 156.937 1.00 26.08 150 SER C C 1
ATOM 8087 O O . SER C 1 125 ? 156.388 164.706 157.361 1.00 26.08 150 SER C O 1
ATOM 8090 N N . LYS C 1 126 ? 156.011 166.915 157.549 1.00 27.20 151 LYS C N 1
ATOM 8091 C CA . LYS C 1 126 ? 155.191 166.741 158.743 1.00 27.20 151 LYS C CA 1
ATOM 8092 C C . LYS C 1 126 ? 153.803 166.213 158.399 1.00 27.20 151 LYS C C 1
ATOM 8093 O O . LYS C 1 126 ? 153.289 165.316 159.076 1.00 27.20 151 LYS C O 1
ATOM 8099 N N . ASP C 1 127 ? 153.179 166.757 157.353 1.00 26.69 152 ASP C N 1
ATOM 8100 C CA . ASP C 1 127 ? 151.805 166.390 157.030 1.00 26.69 152 ASP C CA 1
ATOM 8101 C C . ASP C 1 127 ? 151.714 165.011 156.388 1.00 26.69 152 ASP C C 1
ATOM 8102 O O . ASP C 1 127 ? 150.816 164.230 156.719 1.00 26.69 152 ASP C O 1
ATOM 8107 N N . VAL C 1 128 ? 152.623 164.695 155.465 1.00 27.22 153 VAL C N 1
ATOM 8108 C CA . VAL C 1 128 ? 152.622 163.415 154.773 1.00 27.22 153 VAL C CA 1
ATOM 8109 C C . VAL C 1 128 ? 154.025 162.830 154.827 1.00 27.22 153 VAL C C 1
ATOM 8110 O O . VAL C 1 128 ? 155.013 163.538 155.029 1.00 27.22 153 VAL C O 1
ATOM 8114 N N . GLY C 1 129 ? 154.099 161.514 154.648 1.00 27.67 154 GLY C N 1
ATOM 8115 C CA . GLY C 1 129 ? 155.363 160.824 154.561 1.00 27.67 154 GLY C CA 1
ATOM 8116 C C . GLY C 1 129 ? 155.999 160.547 155.908 1.00 27.67 154 GLY C C 1
ATOM 8117 O O . GLY C 1 129 ? 155.509 159.736 156.698 1.00 27.67 154 GLY C O 1
ATOM 8118 N N . PRO C 1 130 ? 157.131 161.203 156.182 1.00 27.08 155 PRO C N 1
ATOM 8119 C CA . PRO C 1 130 ? 157.841 160.938 157.444 1.00 27.08 155 PRO C CA 1
ATOM 8120 C C . PRO C 1 130 ? 157.045 161.296 158.684 1.00 27.08 155 PRO C C 1
ATOM 8121 O O . PRO C 1 130 ? 157.237 160.662 159.729 1.00 27.08 155 PRO C O 1
ATOM 8125 N N . HIS C 1 131 ? 156.166 162.297 158.601 1.00 27.13 156 HIS C N 1
ATOM 8126 C CA . HIS C 1 131 ? 155.457 162.842 159.761 1.00 27.13 156 HIS C CA 1
ATOM 8127 C C . HIS C 1 131 ? 156.429 163.370 160.812 1.00 27.13 156 HIS C C 1
ATOM 8128 O O . HIS C 1 131 ? 156.158 163.310 162.013 1.00 27.13 156 HIS C O 1
ATOM 8135 N N . ARG C 1 132 ? 157.566 163.897 160.363 1.00 28.77 157 ARG C N 1
ATOM 8136 C CA . ARG C 1 132 ? 158.588 164.440 161.244 1.00 28.77 157 ARG C CA 1
ATOM 8137 C C . ARG C 1 132 ? 159.074 165.770 160.691 1.00 28.77 157 ARG C C 1
ATOM 8138 O O . ARG C 1 132 ? 158.780 166.145 159.553 1.00 28.77 157 ARG C O 1
ATOM 8146 N N . ASP C 1 133 ? 159.831 166.484 161.518 1.00 30.43 158 ASP C N 1
ATOM 8147 C CA . ASP C 1 133 ? 160.574 167.668 161.092 1.00 30.43 158 ASP C CA 1
ATOM 8148 C C . ASP C 1 133 ? 162.006 167.209 160.834 1.00 30.43 158 ASP C C 1
ATOM 8149 O O . ASP C 1 133 ? 162.842 167.186 161.737 1.00 30.43 158 ASP C O 1
ATOM 8154 N N . LEU C 1 134 ? 162.283 166.828 159.585 1.00 27.07 159 LEU C N 1
ATOM 8155 C CA . LEU C 1 134 ? 163.604 166.307 159.245 1.00 27.07 159 LEU C CA 1
ATOM 8156 C C . LEU C 1 134 ? 164.681 167.372 159.413 1.00 27.07 159 LEU C C 1
ATOM 8157 O O . LEU C 1 134 ? 165.767 167.092 159.939 1.00 27.07 159 LEU C O 1
ATOM 8162 N N . VAL C 1 135 ? 164.392 168.601 158.981 1.00 28.36 160 VAL C N 1
ATOM 8163 C CA . VAL C 1 135 ? 165.363 169.685 159.098 1.00 28.36 160 VAL C CA 1
ATOM 8164 C C . VAL C 1 135 ? 165.702 169.936 160.561 1.00 28.36 160 VAL C C 1
ATOM 8165 O O . VAL C 1 135 ? 166.875 170.043 160.934 1.00 28.36 160 VAL C O 1
ATOM 8169 N N . GLY C 1 136 ? 164.679 170.002 161.415 1.00 30.39 161 GLY C N 1
ATOM 8170 C CA . GLY C 1 136 ? 164.919 170.266 162.824 1.00 30.39 161 GLY C CA 1
ATOM 8171 C C . GLY C 1 136 ? 165.675 169.150 163.521 1.00 30.39 161 GLY C C 1
ATOM 8172 O O . GLY C 1 136 ? 166.583 169.408 164.316 1.00 30.39 161 GLY C O 1
ATOM 8173 N N . GLU C 1 137 ? 165.311 167.898 163.241 1.00 32.08 162 GLU C N 1
ATOM 8174 C CA . GLU C 1 137 ? 165.989 166.772 163.876 1.00 32.08 162 GLU C CA 1
ATOM 8175 C C . GLU C 1 137 ? 167.451 166.704 163.454 1.00 32.08 162 GLU C C 1
ATOM 8176 O O . GLU C 1 137 ? 168.348 166.533 164.294 1.00 32.08 162 GLU C O 1
ATOM 8182 N N . LEU C 1 138 ? 167.714 166.851 162.152 1.00 30.31 163 LEU C N 1
ATOM 8183 C CA . LEU C 1 138 ? 169.097 166.838 161.690 1.00 30.31 163 LEU C CA 1
ATOM 8184 C C . LEU C 1 138 ? 169.878 168.010 162.265 1.00 30.31 163 LEU C C 1
ATOM 8185 O O . LEU C 1 138 ? 171.045 167.858 162.640 1.00 30.31 163 LEU C O 1
ATOM 8190 N N . GLY C 1 139 ? 169.253 169.187 162.344 1.00 31.40 164 GLY C N 1
ATOM 8191 C CA . GLY C 1 139 ? 169.936 170.334 162.913 1.00 31.40 164 GLY C CA 1
ATOM 8192 C C . GLY C 1 139 ? 170.285 170.140 164.374 1.00 31.40 164 GLY C C 1
ATOM 8193 O O . GLY C 1 139 ? 171.374 170.510 164.811 1.00 31.40 164 GLY C O 1
ATOM 8194 N N . THR C 1 140 ? 169.365 169.564 165.149 1.00 31.92 165 THR C N 1
ATOM 8195 C CA . THR C 1 140 ? 169.653 169.279 166.551 1.00 31.92 165 THR C CA 1
ATOM 8196 C C . THR C 1 140 ? 170.816 168.303 166.679 1.00 31.92 165 THR C C 1
ATOM 8197 O O . THR C 1 140 ? 171.747 168.520 167.470 1.00 31.92 165 THR C O 1
ATOM 8201 N N . ALA C 1 141 ? 170.790 167.228 165.885 1.00 32.26 166 ALA C N 1
ATOM 8202 C CA . ALA C 1 141 ? 171.860 166.237 165.954 1.00 32.26 166 ALA C CA 1
ATOM 8203 C C . ALA C 1 141 ? 173.205 166.841 165.567 1.00 32.26 166 ALA C C 1
ATOM 8204 O O . ALA C 1 141 ? 174.230 166.540 166.189 1.00 32.26 166 ALA C O 1
ATOM 8206 N N . LEU C 1 142 ? 173.222 167.696 164.541 1.00 31.88 167 LEU C N 1
ATOM 8207 C CA . LEU C 1 142 ? 174.476 168.300 164.102 1.00 31.88 167 LEU C CA 1
ATOM 8208 C C . LEU C 1 142 ? 174.979 169.336 165.099 1.00 31.88 167 LEU C C 1
ATOM 8209 O O . LEU C 1 142 ? 176.186 169.436 165.341 1.00 31.88 167 LEU C O 1
ATOM 8214 N N . ARG C 1 143 ? 174.070 170.124 165.679 1.00 34.02 168 ARG C N 1
ATOM 8215 C CA . ARG C 1 143 ? 174.469 171.145 166.639 1.00 34.02 168 ARG C CA 1
ATOM 8216 C C . ARG C 1 143 ? 175.007 170.526 167.919 1.00 34.02 168 ARG C C 1
ATOM 8217 O O . ARG C 1 143 ? 175.894 171.105 168.556 1.00 34.02 168 ARG C O 1
ATOM 8225 N N . LYS C 1 144 ? 174.483 169.362 168.316 1.00 35.64 169 LYS C N 1
ATOM 8226 C CA . LYS C 1 144 ? 175.035 168.684 169.485 1.00 35.64 169 LYS C CA 1
ATOM 8227 C C . LYS C 1 144 ? 176.498 168.306 169.278 1.00 35.64 169 LYS C C 1
ATOM 8228 O O . LYS C 1 144 ? 177.257 168.214 170.249 1.00 35.64 169 LYS C O 1
ATOM 8230 N N . ARG C 1 145 ? 176.913 168.092 168.030 1.00 35.27 170 ARG C N 1
ATOM 8231 C CA . ARG C 1 145 ? 178.281 167.711 167.706 1.00 35.27 170 ARG C CA 1
ATOM 8232 C C . ARG C 1 145 ? 179.112 168.871 167.167 1.00 35.27 170 ARG C C 1
ATOM 8233 O O . ARG C 1 145 ? 180.217 168.642 166.666 1.00 35.27 170 ARG C O 1
ATOM 8241 N N . ASN C 1 146 ? 178.600 170.101 167.248 1.00 37.50 171 ASN C N 1
ATOM 8242 C CA . ASN C 1 146 ? 179.328 171.299 166.819 1.00 37.50 171 ASN C CA 1
ATOM 8243 C C . ASN C 1 146 ? 179.689 171.245 165.335 1.00 37.50 171 ASN C C 1
ATOM 8244 O O . ASN C 1 146 ? 180.792 171.615 164.932 1.00 37.50 171 ASN C O 1
ATOM 8249 N N . ILE C 1 147 ? 178.748 170.784 164.516 1.00 34.20 172 ILE C N 1
ATOM 8250 C CA . ILE C 1 147 ? 178.904 170.752 163.066 1.00 34.20 172 ILE C CA 1
ATOM 8251 C C . ILE C 1 147 ? 178.039 171.851 162.468 1.00 34.20 172 ILE C C 1
ATOM 8252 O O . ILE C 1 147 ? 176.869 172.003 162.841 1.00 34.20 172 ILE C O 1
ATOM 8257 N N . ARG C 1 148 ? 178.614 172.624 161.551 1.00 33.31 173 ARG C N 1
ATOM 8258 C CA . ARG C 1 148 ? 177.890 173.725 160.933 1.00 33.31 173 ARG C CA 1
ATOM 8259 C C . ARG C 1 148 ? 176.762 173.208 160.046 1.00 33.31 173 ARG C C 1
ATOM 8260 O O . ARG C 1 148 ? 176.858 172.141 159.433 1.00 33.31 173 ARG C O 1
ATOM 8268 N N . TYR C 1 149 ? 175.683 173.982 159.982 1.00 29.82 174 TYR C N 1
ATOM 8269 C CA . TYR C 1 149 ? 174.456 173.572 159.316 1.00 29.82 174 TYR C CA 1
ATOM 8270 C C . TYR C 1 149 ? 174.189 174.466 158.114 1.00 29.82 174 TYR C C 1
ATOM 8271 O O . TYR C 1 149 ? 174.246 175.697 158.217 1.00 29.82 174 TYR C O 1
ATOM 8280 N N . GLY C 1 150 ? 173.902 173.844 156.982 1.00 27.78 175 GLY C N 1
ATOM 8281 C CA . GLY C 1 150 ? 173.545 174.559 155.770 1.00 27.78 175 GLY C CA 1
ATOM 8282 C C . GLY C 1 150 ? 172.221 174.050 155.236 1.00 27.78 175 GLY C C 1
ATOM 8283 O O . GLY C 1 150 ? 171.948 172.848 155.270 1.00 27.78 175 GLY C O 1
ATOM 8284 N N . LEU C 1 151 ? 171.405 174.972 154.748 1.00 27.75 176 LEU C N 1
ATOM 8285 C CA . LEU C 1 151 ? 170.089 174.655 154.216 1.00 27.75 176 LEU C CA 1
ATOM 8286 C C . LEU C 1 151 ? 170.093 174.916 152.718 1.00 27.75 176 LEU C C 1
ATOM 8287 O O . LEU C 1 151 ? 170.338 176.045 152.283 1.00 27.75 176 LEU C O 1
ATOM 8292 N N . TYR C 1 152 ? 169.853 173.869 151.936 1.00 28.50 177 TYR C N 1
ATOM 8293 C CA . TYR C 1 152 ? 169.683 174.009 150.500 1.00 28.50 177 TYR C CA 1
ATOM 8294 C C . TYR C 1 152 ? 168.230 174.352 150.213 1.00 28.50 177 TYR C C 1
ATOM 8295 O O . TYR C 1 152 ? 167.320 173.652 150.665 1.00 28.50 177 TYR C O 1
ATOM 8304 N N . HIS C 1 153 ? 168.015 175.418 149.452 1.00 28.56 178 HIS C N 1
ATOM 8305 C CA . HIS C 1 153 ? 166.675 175.846 149.079 1.00 28.56 178 HIS C CA 1
ATOM 8306 C C . HIS C 1 153 ? 166.628 176.092 147.580 1.00 28.56 178 HIS C C 1
ATOM 8307 O O . HIS C 1 153 ? 167.453 176.837 147.042 1.00 28.56 178 HIS C O 1
ATOM 8314 N N . SER C 1 154 ? 165.669 175.463 146.911 1.00 28.70 179 SER C N 1
ATOM 8315 C CA . SER C 1 154 ? 165.455 175.675 145.487 1.00 28.70 179 SER C CA 1
ATOM 8316 C C . SER C 1 154 ? 164.407 176.765 145.310 1.00 28.70 179 SER C C 1
ATOM 8317 O O . SER C 1 154 ? 163.298 176.657 145.842 1.00 28.70 179 SER C O 1
ATOM 8320 N N . LEU C 1 155 ? 164.764 177.820 144.578 1.00 31.39 180 LEU C N 1
ATOM 8321 C CA . LEU C 1 155 ? 163.828 178.918 144.370 1.00 31.39 180 LEU C CA 1
ATOM 8322 C C . LEU C 1 155 ? 162.641 178.478 143.524 1.00 31.39 180 LEU C C 1
ATOM 8323 O O . LEU C 1 155 ? 161.484 178.696 143.900 1.00 31.39 180 LEU C O 1
ATOM 8328 N N . LEU C 1 156 ? 162.903 177.848 142.383 1.00 31.66 181 LEU C N 1
ATOM 8329 C CA . LEU C 1 156 ? 161.822 177.467 141.492 1.00 31.66 181 LEU C CA 1
ATOM 8330 C C . LEU C 1 156 ? 161.205 176.138 141.915 1.00 31.66 181 LEU C C 1
ATOM 8331 O O . LEU C 1 156 ? 161.823 175.316 142.596 1.00 31.66 181 LEU C O 1
ATOM 8336 N N . GLU C 1 157 ? 159.959 175.942 141.497 1.00 30.66 182 GLU C N 1
ATOM 8337 C CA . GLU C 1 157 ? 159.287 174.655 141.575 1.00 30.66 182 GLU C CA 1
ATOM 8338 C C . GLU C 1 157 ? 158.718 174.347 140.201 1.00 30.66 182 GLU C C 1
ATOM 8339 O O . GLU C 1 157 ? 158.075 175.206 139.591 1.00 30.66 182 GLU C O 1
ATOM 8345 N N . TRP C 1 158 ? 158.962 173.128 139.718 1.00 27.30 183 TRP C N 1
ATOM 8346 C CA . TRP C 1 158 ? 158.658 172.794 138.329 1.00 27.30 183 TRP C CA 1
ATOM 8347 C C . TRP C 1 158 ? 157.189 173.026 137.999 1.00 27.30 183 TRP C C 1
ATOM 8348 O O . TRP C 1 158 ? 156.860 173.697 137.016 1.00 27.30 183 TRP C O 1
ATOM 8359 N N . PHE C 1 159 ? 156.288 172.478 138.814 1.00 27.25 184 PHE C N 1
ATOM 8360 C CA . PHE C 1 159 ? 154.878 172.406 138.459 1.00 27.25 184 PHE C CA 1
ATOM 8361 C C . PHE C 1 159 ? 153.972 173.154 139.427 1.00 27.25 184 PHE C C 1
ATOM 8362 O O . PHE C 1 159 ? 152.754 172.949 139.394 1.00 27.25 184 PHE C O 1
ATOM 8370 N N . HIS C 1 160 ? 154.521 174.001 140.284 1.00 28.60 185 HIS C N 1
ATOM 8371 C CA . HIS C 1 160 ? 153.679 174.793 141.172 1.00 28.60 185 HIS C CA 1
ATOM 8372 C C . HIS C 1 160 ? 152.825 175.748 140.345 1.00 28.60 185 HIS C C 1
ATOM 8373 O O . HIS C 1 160 ? 153.356 176.450 139.478 1.00 28.60 185 HIS C O 1
ATOM 8380 N N . PRO C 1 161 ? 151.509 175.793 140.570 1.00 29.42 186 PRO C N 1
ATOM 8381 C CA . PRO C 1 161 ? 150.647 176.625 139.711 1.00 29.42 186 PRO C CA 1
ATOM 8382 C C . PRO C 1 161 ? 151.010 178.100 139.709 1.00 29.42 186 PRO C C 1
ATOM 8383 O O . PRO C 1 161 ? 150.916 178.748 138.661 1.00 29.42 186 PRO C O 1
ATOM 8387 N N . LEU C 1 162 ? 151.424 178.653 140.850 1.00 30.90 187 LEU C N 1
ATOM 8388 C CA . LEU C 1 162 ? 151.749 180.075 140.898 1.00 30.90 187 LEU C CA 1
ATOM 8389 C C . LEU C 1 162 ? 153.042 180.378 140.149 1.00 30.90 187 LEU C C 1
ATOM 8390 O O . LEU C 1 162 ? 153.151 181.414 139.483 1.00 30.90 187 LEU C O 1
ATOM 8395 N N . TYR C 1 163 ? 154.031 179.488 140.243 1.00 32.46 188 TYR C N 1
ATOM 8396 C CA . TYR C 1 163 ? 155.252 179.672 139.466 1.00 32.46 188 TYR C CA 1
ATOM 8397 C C . TYR C 1 163 ? 154.971 179.570 137.973 1.00 32.46 188 TYR C C 1
ATOM 8398 O O . TYR C 1 163 ? 155.525 180.336 137.177 1.00 32.46 188 TYR C O 1
ATOM 8407 N N . LEU C 1 164 ? 154.113 178.628 137.574 1.00 32.31 189 LEU C N 1
ATOM 8408 C CA . LEU C 1 164 ? 153.726 178.524 136.171 1.00 32.31 189 LEU C CA 1
ATOM 8409 C C . LEU C 1 164 ? 152.987 179.773 135.711 1.00 32.31 189 LEU C C 1
ATOM 8410 O O . LEU C 1 164 ? 153.172 180.232 134.579 1.00 32.31 189 LEU C O 1
ATOM 8415 N N . LEU C 1 165 ? 152.133 180.330 136.574 1.00 34.80 190 LEU C N 1
ATOM 8416 C CA . LEU C 1 165 ? 151.427 181.560 136.234 1.00 34.80 190 LEU C CA 1
ATOM 8417 C C . LEU C 1 165 ? 152.395 182.722 136.057 1.00 34.80 190 LEU C C 1
ATOM 8418 O O . LEU C 1 165 ? 152.252 183.523 135.126 1.00 34.80 190 LEU C O 1
ATOM 8423 N N . ASP C 1 166 ? 153.385 182.833 136.945 1.00 36.54 191 ASP C N 1
ATOM 8424 C CA . ASP C 1 166 ? 154.394 183.878 136.803 1.00 36.54 191 ASP C CA 1
ATOM 8425 C C . ASP C 1 166 ? 155.201 183.696 135.523 1.00 36.54 191 ASP C C 1
ATOM 8426 O O . ASP C 1 166 ? 155.526 184.674 134.841 1.00 36.54 191 ASP C O 1
ATOM 8431 N N . LYS C 1 167 ? 155.542 182.449 135.187 1.00 37.06 192 LYS C N 1
ATOM 8432 C CA . LYS C 1 167 ? 156.282 182.190 133.956 1.00 37.06 192 LYS C CA 1
ATOM 8433 C C . LYS C 1 167 ? 155.456 182.550 132.728 1.00 37.06 192 LYS C C 1
ATOM 8434 O O . LYS C 1 167 ? 155.988 183.083 131.747 1.00 37.06 192 LYS C O 1
ATOM 8440 N N . LYS C 1 168 ? 154.154 182.260 132.761 1.00 38.88 193 LYS C N 1
ATOM 8441 C CA . LYS C 1 168 ? 153.278 182.641 131.658 1.00 38.88 193 LYS C CA 1
ATOM 8442 C C . LYS C 1 168 ? 153.217 184.155 131.503 1.00 38.88 193 LYS C C 1
ATOM 8443 O O . LYS C 1 168 ? 153.176 184.672 130.380 1.00 38.88 193 LYS C O 1
ATOM 8449 N N . ASN C 1 169 ? 153.220 184.882 132.618 1.00 39.35 194 ASN C N 1
ATOM 8450 C CA . ASN C 1 169 ? 153.167 186.337 132.614 1.00 39.35 194 ASN C CA 1
ATOM 8451 C C . ASN C 1 169 ? 154.521 186.984 132.357 1.00 39.35 194 ASN C C 1
ATOM 8452 O O . ASN C 1 169 ? 154.677 188.178 132.628 1.00 39.35 194 ASN C O 1
ATOM 8457 N N . GLY C 1 170 ? 155.499 186.236 131.852 1.00 39.32 195 GLY C N 1
ATOM 8458 C CA . GLY C 1 170 ? 156.812 186.798 131.609 1.00 39.32 195 GLY C CA 1
ATOM 8459 C C . GLY C 1 170 ? 157.576 187.175 132.854 1.00 39.32 195 GLY C C 1
ATOM 8460 O O . GLY C 1 170 ? 158.470 188.023 132.787 1.00 39.32 195 GLY C O 1
ATOM 8461 N N . PHE C 1 171 ? 157.244 186.569 133.996 1.00 38.75 196 PHE C N 1
ATOM 8462 C CA . PHE C 1 171 ? 157.868 186.874 135.284 1.00 38.75 196 PHE C CA 1
ATOM 8463 C C . PHE C 1 171 ? 157.724 188.347 135.651 1.00 38.75 196 PHE C C 1
ATOM 8464 O O . PHE C 1 171 ? 158.575 188.913 136.341 1.00 38.75 196 PHE C O 1
ATOM 8472 N N . LYS C 1 172 ? 156.642 188.977 135.193 1.00 40.97 197 LYS C N 1
ATOM 8473 C CA . LYS C 1 172 ? 156.319 190.340 135.594 1.00 40.97 197 LYS C CA 1
ATOM 8474 C C . LYS C 1 172 ? 155.555 190.372 136.910 1.00 40.97 197 LYS C C 1
ATOM 8475 O O . LYS C 1 172 ? 155.735 191.297 137.708 1.00 40.97 197 LYS C O 1
ATOM 8481 N N . THR C 1 173 ? 154.702 189.381 137.145 1.00 39.31 198 THR C N 1
ATOM 8482 C CA . THR C 1 173 ? 154.072 189.210 138.442 1.00 39.31 198 THR C CA 1
ATOM 8483 C C . THR C 1 173 ? 154.987 188.413 139.366 1.00 39.31 198 THR C C 1
ATOM 8484 O O . THR C 1 173 ? 155.912 187.726 138.926 1.00 39.31 198 THR C O 1
ATOM 8488 N N . GLN C 1 174 ? 154.721 188.515 140.664 1.00 37.74 199 GLN C N 1
ATOM 8489 C CA . GLN C 1 174 ? 155.507 187.826 141.680 1.00 37.74 199 GLN C CA 1
ATOM 8490 C C . GLN C 1 174 ? 154.598 187.101 142.660 1.00 37.74 199 GLN C C 1
ATOM 8491 O O . GLN C 1 174 ? 154.796 187.155 143.877 1.00 37.74 199 GLN C O 1
ATOM 8497 N N . HIS C 1 175 ? 153.579 186.416 142.139 1.00 37.39 200 HIS C N 1
ATOM 8498 C CA . HIS C 1 175 ? 152.659 185.679 143.001 1.00 37.39 200 HIS C CA 1
ATOM 8499 C C . HIS C 1 175 ? 153.373 184.540 143.719 1.00 37.39 200 HIS C C 1
ATOM 8500 O O . HIS C 1 175 ? 153.197 184.343 144.927 1.00 37.39 200 HIS C O 1
ATOM 8507 N N . PHE C 1 176 ? 154.191 183.783 142.986 1.00 32.95 201 PHE C N 1
ATOM 8508 C CA . PHE C 1 176 ? 154.907 182.660 143.584 1.00 32.95 201 PHE C CA 1
ATOM 8509 C C . PHE C 1 176 ? 155.915 183.131 144.626 1.00 32.95 201 PHE C C 1
ATOM 8510 O O . PHE C 1 176 ? 156.056 182.508 145.684 1.00 32.95 201 PHE C O 1
ATOM 8518 N N . VAL C 1 177 ? 156.624 184.225 144.342 1.00 35.05 202 VAL C N 1
ATOM 8519 C CA . VAL C 1 177 ? 157.647 184.715 145.261 1.00 35.05 202 VAL C CA 1
ATOM 8520 C C . VAL C 1 177 ? 157.023 185.168 146.574 1.00 35.05 202 VAL C C 1
ATOM 8521 O O . VAL C 1 177 ? 157.526 184.849 147.658 1.00 35.05 202 VAL C O 1
ATOM 8525 N N . SER C 1 178 ? 155.924 185.918 146.504 1.00 34.41 203 SER C N 1
ATOM 8526 C CA . SER C 1 178 ? 155.297 186.421 147.719 1.00 34.41 203 SER C CA 1
ATOM 8527 C C . SER C 1 178 ? 154.497 185.347 148.443 1.00 34.41 203 SER C C 1
ATOM 8528 O O . SER C 1 178 ? 154.307 185.440 149.660 1.00 34.41 203 SER C O 1
ATOM 8531 N N . ALA C 1 179 ? 154.024 184.328 147.728 1.00 32.70 204 ALA C N 1
ATOM 8532 C CA . ALA C 1 179 ? 153.226 183.287 148.361 1.00 32.70 204 ALA C CA 1
ATOM 8533 C C . ALA C 1 179 ? 154.076 182.186 148.983 1.00 32.70 204 ALA C C 1
ATOM 8534 O O . ALA C 1 179 ? 153.769 181.719 150.084 1.00 32.70 204 ALA C O 1
ATOM 8536 N N . LYS C 1 180 ? 155.134 181.752 148.301 1.00 32.47 205 LYS C N 1
ATOM 8537 C CA . LYS C 1 180 ? 155.915 180.606 148.751 1.00 32.47 205 LYS C CA 1
ATOM 8538 C C . LYS C 1 180 ? 157.365 180.945 149.057 1.00 32.47 205 LYS C C 1
ATOM 8539 O O . LYS C 1 180 ? 157.852 180.618 150.145 1.00 32.47 205 LYS C O 1
ATOM 8545 N N . THR C 1 181 ? 158.069 181.597 148.129 1.00 33.21 206 THR C N 1
ATOM 8546 C CA . THR C 1 181 ? 159.524 181.704 148.211 1.00 33.21 206 THR C CA 1
ATOM 8547 C C . THR C 1 181 ? 159.970 182.493 149.440 1.00 33.21 206 THR C C 1
ATOM 8548 O O . THR C 1 181 ? 160.660 181.961 150.319 1.00 33.21 206 THR C O 1
ATOM 8552 N N . MET C 1 182 ? 159.605 183.774 149.504 1.00 35.79 207 MET C N 1
ATOM 8553 C CA . MET C 1 182 ? 160.054 184.620 150.609 1.00 35.79 207 MET C CA 1
ATOM 8554 C C . MET C 1 182 ? 159.574 184.138 151.973 1.00 35.79 207 MET C C 1
ATOM 8555 O O . MET C 1 182 ? 160.394 184.106 152.909 1.00 35.79 207 MET C O 1
ATOM 8560 N N . PRO C 1 183 ? 158.294 183.792 152.181 1.00 32.76 208 PRO C N 1
ATOM 8561 C CA . PRO C 1 183 ? 157.912 183.271 153.504 1.00 32.76 208 PRO C CA 1
ATOM 8562 C C . PRO C 1 183 ? 158.692 182.033 153.902 1.00 32.76 208 PRO C C 1
ATOM 8563 O O . PRO C 1 183 ? 159.064 181.890 155.072 1.00 32.76 208 PRO C O 1
ATOM 8567 N N . GLU C 1 184 ? 158.979 181.144 152.949 1.00 31.88 209 GLU C N 1
ATOM 8568 C CA . GLU C 1 184 ? 159.720 179.932 153.276 1.00 31.88 209 GLU C CA 1
ATOM 8569 C C . GLU C 1 184 ? 161.168 180.241 153.626 1.00 31.88 209 GLU C C 1
ATOM 8570 O O . GLU C 1 184 ? 161.726 179.637 154.547 1.00 31.88 209 GLU C O 1
ATOM 8576 N N . LEU C 1 185 ? 161.797 181.170 152.904 1.00 32.03 210 LEU C N 1
ATOM 8577 C CA . LEU C 1 185 ? 163.162 181.556 153.247 1.00 32.03 210 LEU C CA 1
ATOM 8578 C C . LEU C 1 185 ? 163.221 182.198 154.629 1.00 32.03 210 LEU C C 1
ATOM 8579 O O . LEU C 1 185 ? 164.120 181.899 155.427 1.00 32.03 210 LEU C O 1
ATOM 8584 N N . TYR C 1 186 ? 162.262 183.075 154.933 1.00 33.78 211 TYR C N 1
ATOM 8585 C CA . TYR C 1 186 ? 162.236 183.711 156.247 1.00 33.78 211 TYR C CA 1
ATOM 8586 C C . TYR C 1 186 ? 161.995 182.692 157.353 1.00 33.78 211 TYR C C 1
ATOM 8587 O O . TYR C 1 186 ? 162.588 182.788 158.432 1.00 33.78 211 TYR C O 1
ATOM 8596 N N . ASP C 1 187 ? 161.121 181.713 157.109 1.00 33.37 212 ASP C N 1
ATOM 8597 C CA . ASP C 1 187 ? 160.886 180.667 158.098 1.00 33.37 212 ASP C CA 1
ATOM 8598 C C . ASP C 1 187 ? 162.121 179.791 158.284 1.00 33.37 212 ASP C C 1
ATOM 8599 O O . ASP C 1 187 ? 162.435 179.382 159.407 1.00 33.37 212 ASP C O 1
ATOM 8604 N N . LEU C 1 188 ? 162.828 179.491 157.193 1.00 30.74 213 LEU C N 1
ATOM 8605 C CA . LEU C 1 188 ? 164.026 178.665 157.277 1.00 30.74 213 LEU C CA 1
ATOM 8606 C C . LEU C 1 188 ? 165.166 179.387 157.978 1.00 30.74 213 LEU C C 1
ATOM 8607 O O . LEU C 1 188 ? 166.046 178.736 158.550 1.00 30.74 213 LEU C O 1
ATOM 8612 N N . VAL C 1 189 ? 165.198 180.714 157.915 1.00 33.31 214 VAL C N 1
ATOM 8613 C CA . VAL C 1 189 ? 166.248 181.464 158.600 1.00 33.31 214 VAL C CA 1
ATOM 8614 C C . VAL C 1 189 ? 165.895 181.712 160.062 1.00 33.31 214 VAL C C 1
ATOM 8615 O O . VAL C 1 189 ? 166.726 181.517 160.952 1.00 33.31 214 VAL C O 1
ATOM 8619 N N . ASN C 1 190 ? 164.659 182.139 160.334 1.00 35.15 215 ASN C N 1
ATOM 8620 C CA . ASN C 1 190 ? 164.260 182.445 161.705 1.00 35.15 215 ASN C CA 1
ATOM 8621 C C . ASN C 1 190 ? 164.307 181.205 162.589 1.00 35.15 215 ASN C C 1
ATOM 8622 O O . ASN C 1 190 ? 164.742 181.272 163.744 1.00 35.15 215 ASN C O 1
ATOM 8627 N N . SER C 1 191 ? 163.856 180.070 162.072 1.00 33.68 216 SER C N 1
ATOM 8628 C CA . SER C 1 191 ? 164.009 178.794 162.752 1.00 33.68 216 SER C CA 1
ATOM 8629 C C . SER C 1 191 ? 165.225 178.064 162.198 1.00 33.68 216 SER C C 1
ATOM 8630 O O . SER C 1 191 ? 165.653 178.308 161.069 1.00 33.68 216 SER C O 1
ATOM 8633 N N . TYR C 1 192 ? 165.808 177.203 163.031 1.00 32.29 217 TYR C N 1
ATOM 8634 C CA . TYR C 1 192 ? 166.941 176.342 162.692 1.00 32.29 217 TYR C CA 1
ATOM 8635 C C . TYR C 1 192 ? 168.252 177.111 162.556 1.00 32.29 217 TYR C C 1
ATOM 8636 O O . TYR C 1 192 ? 169.319 176.491 162.495 1.00 32.29 217 TYR C O 1
ATOM 8645 N N . LYS C 1 193 ? 168.188 178.449 162.546 1.00 34.52 218 LYS C N 1
ATOM 8646 C CA . LYS C 1 193 ? 169.336 179.357 162.519 1.00 34.52 218 LYS C CA 1
ATOM 8647 C C . LYS C 1 193 ? 170.479 178.835 161.654 1.00 34.52 218 LYS C C 1
ATOM 8648 O O . LYS C 1 193 ? 171.533 178.464 162.185 1.00 34.52 218 LYS C O 1
ATOM 8654 N N . PRO C 1 194 ? 170.314 178.779 160.334 1.00 33.81 219 PRO C N 1
ATOM 8655 C CA . PRO C 1 194 ? 171.336 178.150 159.491 1.00 33.81 219 PRO C CA 1
ATOM 8656 C C . PRO C 1 194 ? 172.659 178.900 159.517 1.00 33.81 219 PRO C C 1
ATOM 8657 O O . PRO C 1 194 ? 172.710 180.125 159.638 1.00 33.81 219 PRO C O 1
ATOM 8661 N N . ASP C 1 195 ? 173.744 178.135 159.402 1.00 32.88 220 ASP C N 1
ATOM 8662 C CA . ASP C 1 195 ? 175.062 178.711 159.180 1.00 32.88 220 ASP C CA 1
ATOM 8663 C C . ASP C 1 195 ? 175.349 178.957 157.707 1.00 32.88 220 ASP C C 1
ATOM 8664 O O . ASP C 1 195 ? 176.197 179.796 157.386 1.00 32.88 220 ASP C O 1
ATOM 8669 N N . LEU C 1 196 ? 174.664 178.252 156.810 1.00 30.49 221 LEU C N 1
ATOM 8670 C CA . LEU C 1 196 ? 174.890 178.383 155.380 1.00 30.49 221 LEU C CA 1
ATOM 8671 C C . LEU C 1 196 ? 173.560 178.308 154.647 1.00 30.49 221 LEU C C 1
ATOM 8672 O O . LEU C 1 196 ? 172.667 177.556 155.044 1.00 30.49 221 LEU C O 1
ATOM 8677 N N . ILE C 1 197 ? 173.436 179.079 153.571 1.00 30.66 222 ILE C N 1
ATOM 8678 C CA . ILE C 1 197 ? 172.279 179.019 152.686 1.00 30.66 222 ILE C CA 1
ATOM 8679 C C . ILE C 1 197 ? 172.775 178.662 151.293 1.00 30.66 222 ILE C C 1
ATOM 8680 O O . ILE C 1 197 ? 173.575 179.398 150.704 1.00 30.66 222 ILE C O 1
ATOM 8685 N N . TRP C 1 198 ? 172.301 177.537 150.770 1.00 30.61 223 TRP C N 1
ATOM 8686 C CA . TRP C 1 198 ? 172.692 177.017 149.464 1.00 30.61 223 TRP C CA 1
ATOM 8687 C C . TRP C 1 198 ? 171.490 177.196 148.540 1.00 30.61 223 TRP C C 1
ATOM 8688 O O . TRP C 1 198 ? 170.585 176.362 148.506 1.00 30.61 223 TRP C O 1
ATOM 8699 N N . SER C 1 199 ? 171.474 178.299 147.804 1.00 32.42 224 SER C N 1
ATOM 8700 C CA . SER C 1 199 ? 170.362 178.579 146.914 1.00 32.42 224 SER C CA 1
ATOM 8701 C C . SER C 1 199 ? 170.518 177.821 145.601 1.00 32.42 224 SER C C 1
ATOM 8702 O O . SER C 1 199 ? 171.628 177.497 145.172 1.00 32.42 224 SER C O 1
ATOM 8705 N N . ASP C 1 200 ? 169.386 177.523 144.974 1.00 33.08 225 ASP C N 1
ATOM 8706 C CA . ASP C 1 200 ? 169.376 176.833 143.691 1.00 33.08 225 ASP C CA 1
ATOM 8707 C C . ASP C 1 200 ? 168.066 177.155 142.984 1.00 33.08 225 ASP C C 1
ATOM 8708 O O . ASP C 1 200 ? 167.223 177.891 143.504 1.00 33.08 225 ASP C O 1
ATOM 8713 N N . GLY C 1 201 ? 167.896 176.586 141.793 1.00 34.39 226 GLY C N 1
ATOM 8714 C CA . GLY C 1 201 ? 166.688 176.791 141.019 1.00 34.39 226 GLY C CA 1
ATOM 8715 C C . GLY C 1 201 ? 166.477 178.231 140.601 1.00 34.39 226 GLY C C 1
ATOM 8716 O O . GLY C 1 201 ? 165.380 178.774 140.756 1.00 34.39 226 GLY C O 1
ATOM 8717 N N . GLU C 1 202 ? 167.524 178.862 140.075 1.00 39.44 227 GLU C N 1
ATOM 8718 C CA . GLU C 1 202 ? 167.502 180.283 139.763 1.00 39.44 227 GLU C CA 1
ATOM 8719 C C . GLU C 1 202 ? 167.799 180.600 138.304 1.00 39.44 227 GLU C C 1
ATOM 8720 O O . GLU C 1 202 ? 167.847 181.781 137.943 1.00 39.44 227 GLU C O 1
ATOM 8726 N N . TRP C 1 203 ? 167.981 179.592 137.452 1.00 39.17 228 TRP C N 1
ATOM 8727 C CA . TRP C 1 203 ? 168.430 179.826 136.085 1.00 39.17 228 TRP C CA 1
ATOM 8728 C C . TRP C 1 203 ? 167.329 180.332 135.162 1.00 39.17 228 TRP C C 1
ATOM 8729 O O . TRP C 1 203 ? 167.617 180.643 134.002 1.00 39.17 228 TRP C O 1
ATOM 8740 N N . GLU C 1 204 ? 166.085 180.418 135.632 1.00 40.72 229 GLU C N 1
ATOM 8741 C CA . GLU C 1 204 ? 164.973 180.806 134.775 1.00 40.72 229 GLU C CA 1
ATOM 8742 C C . GLU C 1 204 ? 164.551 182.260 134.933 1.00 40.72 229 GLU C C 1
ATOM 8743 O O . GLU C 1 204 ? 163.938 182.809 134.012 1.00 40.72 229 GLU C O 1
ATOM 8749 N N . CYS C 1 205 ? 164.857 182.895 136.059 1.00 40.00 230 CYS C N 1
ATOM 8750 C CA . CYS C 1 205 ? 164.343 184.226 136.336 1.00 40.00 230 CYS C CA 1
ATOM 8751 C C . CYS C 1 205 ? 165.464 185.157 136.768 1.00 40.00 230 CYS C C 1
ATOM 8752 O O . CYS C 1 205 ? 166.466 184.711 137.334 1.00 40.00 230 CYS C O 1
ATOM 8755 N N . PRO C 1 206 ? 165.318 186.456 136.517 1.00 39.45 231 PRO C N 1
ATOM 8756 C CA . PRO C 1 206 ? 166.293 187.420 137.035 1.00 39.45 231 PRO C CA 1
ATOM 8757 C C . PRO C 1 206 ? 166.195 187.552 138.547 1.00 39.45 231 PRO C C 1
ATOM 8758 O O . PRO C 1 206 ? 165.199 187.183 139.171 1.00 39.45 231 PRO C O 1
ATOM 8762 N N . ASP C 1 207 ? 167.266 188.087 139.137 1.00 41.43 232 ASP C N 1
ATOM 8763 C CA . ASP C 1 207 ? 167.293 188.295 140.580 1.00 41.43 232 ASP C CA 1
ATOM 8764 C C . ASP C 1 207 ? 166.254 189.308 141.041 1.00 41.43 232 ASP C C 1
ATOM 8765 O O . ASP C 1 207 ? 165.862 189.282 142.211 1.00 41.43 232 ASP C O 1
ATOM 8770 N N . THR C 1 208 ? 165.805 190.200 140.154 1.00 38.98 233 THR C N 1
ATOM 8771 C CA . THR C 1 208 ? 164.752 191.142 140.522 1.00 38.98 233 THR C CA 1
ATOM 8772 C C . THR C 1 208 ? 163.446 190.418 140.824 1.00 38.98 233 THR C C 1
ATOM 8773 O O . THR C 1 208 ? 162.730 190.780 141.764 1.00 38.98 233 THR C O 1
ATOM 8777 N N . TYR C 1 209 ? 163.114 189.399 140.028 1.00 36.58 234 TYR C N 1
ATOM 8778 C CA . TYR C 1 209 ? 161.899 188.629 140.273 1.00 36.58 234 TYR C CA 1
ATOM 8779 C C . TYR C 1 209 ? 161.978 187.872 141.592 1.00 36.58 234 TYR C C 1
ATOM 8780 O O . TYR C 1 209 ? 160.995 187.812 142.339 1.00 36.58 234 TYR C O 1
ATOM 8789 N N . TRP C 1 210 ? 163.138 187.291 141.896 1.00 34.40 235 TRP C N 1
ATOM 8790 C CA . TRP C 1 210 ? 163.293 186.465 143.085 1.00 34.40 235 TRP C CA 1
ATOM 8791 C C . TRP C 1 210 ? 163.425 187.272 144.368 1.00 34.40 235 TRP C C 1
ATOM 8792 O O . TRP C 1 210 ? 163.450 186.671 145.447 1.00 34.40 235 TRP C O 1
ATOM 8803 N N . ASN C 1 211 ? 163.518 188.602 144.279 1.00 37.11 236 ASN C N 1
ATOM 8804 C CA . ASN C 1 211 ? 163.664 189.469 145.450 1.00 37.11 236 ASN C CA 1
ATOM 8805 C C . ASN C 1 211 ? 164.935 189.145 146.228 1.00 37.11 236 ASN C C 1
ATOM 8806 O O . ASN C 1 211 ? 164.988 189.310 147.448 1.00 37.11 236 ASN C O 1
ATOM 8811 N N . SER C 1 212 ? 165.967 188.683 145.517 1.00 37.23 237 SER C N 1
ATOM 8812 C CA . SER C 1 212 ? 167.168 188.177 146.174 1.00 37.23 237 SER C CA 1
ATOM 8813 C C . SER C 1 212 ? 167.888 189.267 146.957 1.00 37.23 237 SER C C 1
ATOM 8814 O O . SER C 1 212 ? 168.358 189.026 148.074 1.00 37.23 237 SER C O 1
ATOM 8817 N N . THR C 1 213 ? 167.995 190.470 146.387 1.00 38.50 238 THR C N 1
ATOM 8818 C CA . THR C 1 213 ? 168.742 191.534 147.051 1.00 38.50 238 THR C CA 1
ATOM 8819 C C . THR C 1 213 ? 168.079 191.953 148.358 1.00 38.50 238 THR C C 1
ATOM 8820 O O . THR C 1 213 ? 168.764 192.186 149.359 1.00 38.50 238 THR C O 1
ATOM 8824 N N . ASN C 1 214 ? 166.748 192.048 148.373 1.00 37.53 239 ASN C N 1
ATOM 8825 C CA . ASN C 1 214 ? 166.052 192.425 149.600 1.00 37.53 239 ASN C CA 1
ATOM 8826 C C . ASN C 1 214 ? 166.207 191.361 150.680 1.00 37.53 239 ASN C C 1
ATOM 8827 O O . ASN C 1 214 ? 166.470 191.684 151.847 1.00 37.53 239 ASN C O 1
ATOM 8832 N N . PHE C 1 215 ? 166.050 190.087 150.313 1.00 33.98 240 PHE C N 1
ATOM 8833 C CA . PHE C 1 215 ? 166.215 189.020 151.293 1.00 33.98 240 PHE C CA 1
ATOM 8834 C C . PHE C 1 215 ? 167.642 188.974 151.817 1.00 33.98 240 PHE C C 1
ATOM 8835 O O . PHE C 1 215 ? 167.865 188.734 153.007 1.00 33.98 240 PHE C O 1
ATOM 8843 N N . LEU C 1 216 ? 168.625 189.199 150.944 1.00 35.64 241 LEU C N 1
ATOM 8844 C CA . LEU C 1 216 ? 170.015 189.168 151.381 1.00 35.64 241 LEU C CA 1
ATOM 8845 C C . LEU C 1 216 ? 170.339 190.353 152.281 1.00 35.64 241 LEU C C 1
ATOM 8846 O O . LEU C 1 216 ? 171.093 190.212 153.248 1.00 35.64 241 LEU C O 1
ATOM 8851 N N . SER C 1 217 ? 169.776 191.527 151.987 1.00 36.96 242 SER C N 1
ATOM 8852 C CA . SER C 1 217 ? 169.970 192.671 152.871 1.00 36.96 242 SER C CA 1
ATOM 8853 C C . SER C 1 217 ? 169.348 192.416 154.238 1.00 36.96 242 SER C C 1
ATOM 8854 O O . SER C 1 217 ? 169.949 192.737 155.270 1.00 36.96 242 SER C O 1
ATOM 8857 N N . TRP C 1 218 ? 168.148 191.826 154.269 1.00 36.20 243 TRP C N 1
ATOM 8858 C CA . TRP C 1 218 ? 167.550 191.468 155.552 1.00 36.20 243 TRP C CA 1
ATOM 8859 C C . TRP C 1 218 ? 168.401 190.444 156.292 1.00 36.20 243 TRP C C 1
ATOM 8860 O O . TRP C 1 218 ? 168.579 190.536 157.512 1.00 36.20 243 TRP C O 1
ATOM 8871 N N . LEU C 1 219 ? 168.925 189.452 155.568 1.00 36.44 244 LEU C N 1
ATOM 8872 C CA . LEU C 1 219 ? 169.740 188.415 156.189 1.00 36.44 244 LEU C CA 1
ATOM 8873 C C . LEU C 1 219 ? 171.016 188.997 156.780 1.00 36.44 244 LEU C C 1
ATOM 8874 O O . LEU C 1 219 ? 171.438 188.606 157.874 1.00 36.44 244 LEU C O 1
ATOM 8879 N N . TYR C 1 220 ? 171.643 189.934 156.073 1.00 37.59 245 TYR C N 1
ATOM 8880 C CA . TYR C 1 220 ? 172.881 190.542 156.536 1.00 37.59 245 TYR C CA 1
ATOM 8881 C C . TYR C 1 220 ? 172.661 191.647 157.561 1.00 37.59 245 TYR C C 1
ATOM 8882 O O . TYR C 1 220 ? 173.622 192.043 158.228 1.00 37.59 245 TYR C O 1
ATOM 8891 N N . ASN C 1 221 ? 171.435 192.150 157.710 1.00 39.67 246 ASN C N 1
ATOM 8892 C CA . ASN C 1 221 ? 171.169 193.280 158.592 1.00 39.67 246 ASN C CA 1
ATOM 8893 C C . ASN C 1 221 ? 170.387 192.890 159.840 1.00 39.67 246 ASN C C 1
ATOM 8894 O O . ASN C 1 221 ? 170.830 193.178 160.954 1.00 39.67 246 ASN C O 1
ATOM 8899 N N . ASP C 1 222 ? 169.227 192.245 159.691 1.00 41.06 247 ASP C N 1
ATOM 8900 C CA . ASP C 1 222 ? 168.315 192.034 160.811 1.00 41.06 247 ASP C CA 1
ATOM 8901 C C . ASP C 1 222 ? 168.028 190.560 161.076 1.00 41.06 247 ASP C C 1
ATOM 8902 O O . ASP C 1 222 ? 167.080 190.242 161.801 1.00 41.06 247 ASP C O 1
ATOM 8907 N N . SER C 1 223 ? 168.812 189.660 160.520 1.00 38.55 248 SER C N 1
ATOM 8908 C CA . SER C 1 223 ? 168.471 188.265 160.750 1.00 38.55 248 SER C CA 1
ATOM 8909 C C . SER C 1 223 ? 169.158 187.738 162.006 1.00 38.55 248 SER C C 1
ATOM 8910 O O . SER C 1 223 ? 170.157 188.305 162.458 1.00 38.55 248 SER C O 1
ATOM 8913 N N . PRO C 1 224 ? 168.638 186.664 162.607 1.00 38.05 249 PRO C N 1
ATOM 8914 C CA . PRO C 1 224 ? 169.307 186.089 163.788 1.00 38.05 249 PRO C CA 1
ATOM 8915 C C . PRO C 1 224 ? 170.685 185.521 163.497 1.00 38.05 249 PRO C C 1
ATOM 8916 O O . PRO C 1 224 ? 171.465 185.322 164.436 1.00 38.05 249 PRO C O 1
ATOM 8920 N N . VAL C 1 225 ? 171.008 185.244 162.238 1.00 39.07 250 VAL C N 1
ATOM 8921 C CA . VAL C 1 225 ? 172.298 184.685 161.861 1.00 39.07 250 VAL C CA 1
ATOM 8922 C C . VAL C 1 225 ? 173.124 185.690 161.060 1.00 39.07 250 VAL C C 1
ATOM 8923 O O . VAL C 1 225 ? 173.986 185.298 160.282 1.00 39.07 250 VAL C O 1
ATOM 8927 N N . LYS C 1 226 ? 172.887 186.987 161.267 1.00 40.35 251 LYS C N 1
ATOM 8928 C CA . LYS C 1 226 ? 173.466 188.007 160.397 1.00 40.35 251 LYS C CA 1
ATOM 8929 C C . LYS C 1 226 ? 174.990 187.987 160.407 1.00 40.35 251 LYS C C 1
ATOM 8930 O O . LYS C 1 226 ? 175.618 188.408 159.430 1.00 40.35 251 LYS C O 1
ATOM 8936 N N . ASP C 1 227 ? 175.605 187.511 161.490 1.00 43.48 252 ASP C N 1
ATOM 8937 C CA . ASP C 1 227 ? 177.065 187.552 161.584 1.00 43.48 252 ASP C CA 1
ATOM 8938 C C . ASP C 1 227 ? 177.714 186.365 160.875 1.00 43.48 252 ASP C C 1
ATOM 8939 O O . ASP C 1 227 ? 178.466 186.539 159.911 1.00 43.48 252 ASP C O 1
ATOM 8944 N N . GLU C 1 228 ? 177.441 185.152 161.347 1.00 42.04 253 GLU C N 1
ATOM 8945 C CA . GLU C 1 228 ? 178.111 183.954 160.841 1.00 42.04 253 GLU C CA 1
ATOM 8946 C C . GLU C 1 228 ? 177.201 183.185 159.882 1.00 42.04 253 GLU C C 1
ATOM 8947 O O . GLU C 1 228 ? 176.774 182.062 160.147 1.00 42.04 253 GLU C O 1
ATOM 8953 N N . VAL C 1 229 ? 176.910 183.808 158.742 1.00 37.93 254 VAL C N 1
ATOM 8954 C CA . VAL C 1 229 ? 176.128 183.169 157.689 1.00 37.93 254 VAL C CA 1
ATOM 8955 C C . VAL C 1 229 ? 176.808 183.417 156.349 1.00 37.93 254 VAL C C 1
ATOM 8956 O O . VAL C 1 229 ? 177.367 184.493 156.112 1.00 37.93 254 VAL C O 1
ATOM 8960 N N . VAL C 1 230 ? 176.794 182.402 155.489 1.00 34.71 255 VAL C N 1
ATOM 8961 C CA . VAL C 1 230 ? 177.358 182.490 154.149 1.00 34.71 255 VAL C CA 1
ATOM 8962 C C . VAL C 1 230 ? 176.322 181.979 153.159 1.00 34.71 255 VAL C C 1
ATOM 8963 O O . VAL C 1 230 ? 175.520 181.097 153.485 1.00 34.71 255 VAL C O 1
ATOM 8967 N N . VAL C 1 231 ? 176.326 182.546 151.953 1.00 34.00 256 VAL C N 1
ATOM 8968 C CA . VAL C 1 231 ? 175.421 182.132 150.892 1.00 34.00 256 VAL C CA 1
ATOM 8969 C C . VAL C 1 231 ? 176.229 181.887 149.626 1.00 34.00 256 VAL C C 1
ATOM 8970 O O . VAL C 1 231 ? 177.346 182.381 149.466 1.00 34.00 256 VAL C O 1
ATOM 8974 N N . ASN C 1 232 ? 175.648 181.104 148.723 1.00 35.07 257 ASN C N 1
ATOM 8975 C CA . ASN C 1 232 ? 176.277 180.804 147.447 1.00 35.07 257 ASN C CA 1
ATOM 8976 C C . ASN C 1 232 ? 175.835 181.836 146.409 1.00 35.07 257 ASN C C 1
ATOM 8977 O O . ASN C 1 232 ? 175.269 182.881 146.740 1.00 35.07 257 ASN C O 1
ATOM 8982 N N . ASP C 1 233 ? 176.104 181.558 145.136 1.00 40.63 258 ASP C N 1
ATOM 8983 C CA . ASP C 1 233 ? 175.943 182.537 144.071 1.00 40.63 258 ASP C CA 1
ATOM 8984 C C . ASP C 1 233 ? 174.696 182.320 143.221 1.00 40.63 258 ASP C C 1
ATOM 8985 O O . ASP C 1 233 ? 174.548 182.979 142.189 1.00 40.63 258 ASP C O 1
ATOM 8990 N N . ARG C 1 234 ? 173.796 181.424 143.621 1.00 37.35 259 ARG C N 1
ATOM 8991 C CA . ARG C 1 234 ? 172.654 181.059 142.784 1.00 37.35 259 ARG C CA 1
ATOM 8992 C C . ARG C 1 234 ? 171.418 181.826 143.246 1.00 37.35 259 ARG C C 1
ATOM 8993 O O . ARG C 1 234 ? 170.498 181.278 143.849 1.00 37.35 259 ARG C O 1
ATOM 9001 N N . TRP C 1 235 ? 171.389 183.119 142.923 1.00 35.05 260 TRP C N 1
ATOM 9002 C CA . TRP C 1 235 ? 170.310 183.999 143.356 1.00 35.05 260 TRP C CA 1
ATOM 9003 C C . TRP C 1 235 ? 169.572 184.653 142.195 1.00 35.05 260 TRP C C 1
ATOM 9004 O O . TRP C 1 235 ? 168.858 185.639 142.406 1.00 35.05 260 TRP C O 1
ATOM 9015 N N . GLY C 1 236 ? 169.719 184.133 140.989 1.00 40.82 261 GLY C N 1
ATOM 9016 C CA . GLY C 1 236 ? 169.028 184.683 139.842 1.00 40.82 261 GLY C CA 1
ATOM 9017 C C . GLY C 1 236 ? 169.783 184.370 138.570 1.00 40.82 261 GLY C C 1
ATOM 9018 O O . GLY C 1 236 ? 170.858 183.771 138.586 1.00 40.82 261 GLY C O 1
ATOM 9019 N N . GLN C 1 237 ? 169.187 184.789 137.459 1.00 44.73 262 GLN C N 1
ATOM 9020 C CA . GLN C 1 237 ? 169.838 184.635 136.166 1.00 44.73 262 GLN C CA 1
ATOM 9021 C C . GLN C 1 237 ? 171.092 185.497 136.102 1.00 44.73 262 GLN C C 1
ATOM 9022 O O . GLN C 1 237 ? 171.104 186.639 136.569 1.00 44.73 262 GLN C O 1
ATOM 9028 N N . ASN C 1 238 ? 172.155 184.933 135.528 1.00 48.77 263 ASN C N 1
ATOM 9029 C CA . ASN C 1 238 ? 173.450 185.596 135.383 1.00 48.77 263 ASN C CA 1
ATOM 9030 C C . ASN C 1 238 ? 174.049 186.005 136.726 1.00 48.77 263 ASN C C 1
ATOM 9031 O O . ASN C 1 238 ? 174.973 186.824 136.773 1.00 48.77 263 ASN C O 1
ATOM 9036 N N . CYS C 1 239 ? 173.538 185.452 137.826 1.00 47.35 264 CYS C N 1
ATOM 9037 C CA . CYS C 1 239 ? 174.089 185.711 139.147 1.00 47.35 264 CYS C CA 1
ATOM 9038 C C . CYS C 1 239 ? 175.114 184.673 139.576 1.00 47.35 264 CYS C C 1
ATOM 9039 O O . CYS C 1 239 ? 175.891 184.937 140.499 1.00 47.35 264 CYS C O 1
ATOM 9042 N N . SER C 1 240 ? 175.132 183.510 138.930 1.00 46.21 265 SER C N 1
ATOM 9043 C CA . SER C 1 240 ? 176.072 182.456 139.284 1.00 46.21 265 SER C CA 1
ATOM 9044 C C . SER C 1 240 ? 177.494 182.905 138.979 1.00 46.21 265 SER C C 1
ATOM 9045 O O . SER C 1 240 ? 177.760 183.463 137.909 1.00 46.21 265 SER C O 1
ATOM 9048 N N . CYS C 1 241 ? 178.401 182.672 139.928 1.00 46.97 266 CYS C N 1
ATOM 9049 C CA . CYS C 1 241 ? 179.821 182.976 139.793 1.00 46.97 266 CYS C CA 1
ATOM 9050 C C . CYS C 1 241 ? 180.080 184.468 139.594 1.00 46.97 266 CYS C C 1
ATOM 9051 O O . CYS C 1 241 ? 181.170 184.857 139.167 1.00 46.97 266 CYS C O 1
ATOM 9054 N N . HIS C 1 242 ? 179.091 185.316 139.894 1.00 46.39 267 HIS C N 1
ATOM 9055 C CA . HIS C 1 242 ? 179.232 186.762 139.756 1.00 46.39 267 HIS C CA 1
ATOM 9056 C C . HIS C 1 242 ? 178.818 187.506 141.022 1.00 46.39 267 HIS C C 1
ATOM 9057 O O . HIS C 1 242 ? 179.440 188.508 141.387 1.00 46.39 267 HIS C O 1
ATOM 9064 N N . HIS C 1 243 ? 177.770 187.032 141.694 1.00 45.79 268 HIS C N 1
ATOM 9065 C CA . HIS C 1 243 ? 177.210 187.702 142.861 1.00 45.79 268 HIS C CA 1
ATOM 9066 C C . HIS C 1 243 ? 176.989 186.699 143.980 1.00 45.79 268 HIS C C 1
ATOM 9067 O O . HIS C 1 243 ? 176.536 185.579 143.735 1.00 45.79 268 HIS C O 1
ATOM 9074 N N . GLY C 1 244 ? 177.295 187.105 145.210 1.00 42.45 269 GLY C N 1
ATOM 9075 C CA . GLY C 1 244 ? 177.040 186.261 146.362 1.00 42.45 269 GLY C CA 1
ATOM 9076 C C . GLY C 1 244 ? 178.205 186.156 147.323 1.00 42.45 269 GLY C C 1
ATOM 9077 O O . GLY C 1 244 ? 179.225 186.829 147.148 1.00 42.45 269 GLY C O 1
ATOM 9078 N N . GLY C 1 245 ? 178.066 185.317 148.347 1.00 38.56 270 GLY C N 1
ATOM 9079 C CA . GLY C 1 245 ? 179.133 185.114 149.306 1.00 38.56 270 GLY C CA 1
ATOM 9080 C C . GLY C 1 245 ? 180.312 184.373 148.713 1.00 38.56 270 GLY C C 1
ATOM 9081 O O . GLY C 1 245 ? 181.396 184.941 148.557 1.00 38.56 270 GLY C O 1
ATOM 9082 N N . TYR C 1 246 ? 180.112 183.104 148.377 1.00 37.06 271 TYR C N 1
ATOM 9083 C CA . TYR C 1 246 ? 181.093 182.312 147.656 1.00 37.06 271 TYR C CA 1
ATOM 9084 C C . TYR C 1 246 ? 180.484 181.851 146.339 1.00 37.06 271 TYR C C 1
ATOM 9085 O O . TYR C 1 246 ? 179.276 181.954 146.117 1.00 37.06 271 TYR C O 1
ATOM 9094 N N . TYR C 1 247 ? 181.335 181.340 145.456 1.00 42.43 272 TYR C N 1
ATOM 9095 C CA . TYR C 1 247 ? 180.943 181.004 144.092 1.00 42.43 272 TYR C CA 1
ATOM 9096 C C . TYR C 1 247 ? 180.936 179.491 143.921 1.00 42.43 272 TYR C C 1
ATOM 9097 O O . TYR C 1 247 ? 181.993 178.855 143.927 1.00 42.43 272 TYR C O 1
ATOM 9106 N N . ASN C 1 248 ? 179.744 178.915 143.766 1.00 40.75 273 ASN C N 1
ATOM 9107 C CA . ASN C 1 248 ? 179.660 177.546 143.275 1.00 40.75 273 ASN C CA 1
ATOM 9108 C C . ASN C 1 248 ? 179.878 177.492 141.770 1.00 40.75 273 ASN C C 1
ATOM 9109 O O . ASN C 1 248 ? 180.341 176.472 141.248 1.00 40.75 273 ASN C O 1
ATOM 9114 N N . CYS C 1 249 ? 179.569 178.587 141.071 1.00 47.75 274 CYS C N 1
ATOM 9115 C CA . CYS C 1 249 ? 179.600 178.665 139.615 1.00 47.75 274 CYS C CA 1
ATOM 9116 C C . CYS C 1 249 ? 178.848 177.485 139.009 1.00 47.75 274 CYS C C 1
ATOM 9117 O O . CYS C 1 249 ? 177.628 177.380 139.170 1.00 47.75 274 CYS C O 1
ATOM 9120 N N . GLU C 1 250 ? 179.549 176.593 138.321 1.00 50.13 275 GLU C N 1
ATOM 9121 C CA . GLU C 1 250 ? 178.922 175.415 137.744 1.00 50.13 275 GLU C CA 1
ATOM 9122 C C . GLU C 1 250 ? 179.087 174.217 138.671 1.00 50.13 275 GLU C C 1
ATOM 9123 O O . GLU C 1 250 ? 179.996 174.164 139.502 1.00 50.13 275 GLU C O 1
ATOM 9129 N N . ASP C 1 251 ? 178.180 173.253 138.524 1.00 48.19 276 ASP C N 1
ATOM 9130 C CA . ASP C 1 251 ? 178.263 172.029 139.308 1.00 48.19 276 ASP C CA 1
ATOM 9131 C C . ASP C 1 251 ? 179.536 171.269 138.962 1.00 48.19 276 ASP C C 1
ATOM 9132 O O . ASP C 1 251 ? 179.950 171.216 137.800 1.00 48.19 276 ASP C O 1
ATOM 9137 N N . LYS C 1 252 ? 180.154 170.672 139.983 1.00 45.35 277 LYS C N 1
ATOM 9138 C CA . LYS C 1 252 ? 181.423 169.957 139.841 1.00 45.35 277 LYS C CA 1
ATOM 9139 C C . LYS C 1 252 ? 182.483 170.852 139.199 1.00 45.35 277 LYS C C 1
ATOM 9140 O O . LYS C 1 252 ? 183.188 170.461 138.267 1.00 45.35 277 LYS C O 1
ATOM 9146 N N . PHE C 1 253 ? 182.586 172.075 139.715 1.00 47.37 278 PHE C N 1
ATOM 9147 C CA . PHE C 1 253 ? 183.495 173.070 139.160 1.00 47.37 278 PHE C CA 1
ATOM 9148 C C . PHE C 1 253 ? 184.943 172.655 139.396 1.00 47.37 278 PHE C C 1
ATOM 9149 O O . PHE C 1 253 ? 185.348 172.410 140.536 1.00 47.37 278 PHE C O 1
ATOM 9157 N N . LYS C 1 254 ? 185.727 172.595 138.322 1.00 49.04 279 LYS C N 1
ATOM 9158 C CA . LYS C 1 254 ? 187.127 172.177 138.378 1.00 49.04 279 LYS C CA 1
ATOM 9159 C C . LYS C 1 254 ? 187.981 173.241 137.701 1.00 49.04 279 LYS C C 1
ATOM 9160 O O . LYS C 1 254 ? 188.374 173.092 136.537 1.00 49.04 279 LYS C O 1
ATOM 9166 N N . PRO C 1 255 ? 188.280 174.333 138.401 1.00 50.17 280 PRO C N 1
ATOM 9167 C CA . PRO C 1 255 ? 189.100 175.389 137.799 1.00 50.17 280 PRO C CA 1
ATOM 9168 C C . PRO C 1 255 ? 190.532 174.933 137.573 1.00 50.17 280 PRO C C 1
ATOM 9169 O O . PRO C 1 255 ? 191.064 174.085 138.293 1.00 50.17 280 PRO C O 1
ATOM 9173 N N . GLN C 1 256 ? 191.157 175.513 136.549 1.00 54.44 281 GLN C N 1
ATOM 9174 C CA . GLN C 1 256 ? 192.548 175.216 136.234 1.00 54.44 281 GLN C CA 1
ATOM 9175 C C . GLN C 1 256 ? 193.514 176.125 136.981 1.00 54.44 281 GLN C C 1
ATOM 9176 O O . GLN C 1 256 ? 194.537 175.656 137.491 1.00 54.44 281 GLN C O 1
ATOM 9182 N N . SER C 1 257 ? 193.212 177.416 137.053 1.00 51.71 282 SER C N 1
ATOM 9183 C CA . SER C 1 257 ? 194.027 178.384 137.767 1.00 51.71 282 SER C CA 1
ATOM 9184 C C . SER C 1 257 ? 193.355 178.761 139.081 1.00 51.71 282 SER C C 1
ATOM 9185 O O . SER C 1 257 ? 192.214 178.384 139.357 1.00 51.71 282 SER C O 1
ATOM 9188 N N . LEU C 1 258 ? 194.082 179.517 139.893 1.00 48.38 283 LEU C N 1
ATOM 9189 C CA . LEU C 1 258 ? 193.582 179.917 141.201 1.00 48.38 283 LEU C CA 1
ATOM 9190 C C . LEU C 1 258 ? 192.533 181.012 141.047 1.00 48.38 283 LEU C C 1
ATOM 9191 O O . LEU C 1 258 ? 192.839 182.073 140.492 1.00 48.38 283 LEU C O 1
ATOM 9196 N N . PRO C 1 259 ? 191.303 180.802 141.509 1.00 47.29 284 PRO C N 1
ATOM 9197 C CA . PRO C 1 259 ? 190.304 181.874 141.454 1.00 47.29 284 PRO C CA 1
ATOM 9198 C C . PRO C 1 259 ? 190.603 182.965 142.469 1.00 47.29 284 PRO C C 1
ATOM 9199 O O . PRO C 1 259 ? 191.252 182.738 143.492 1.00 47.29 284 PRO C O 1
ATOM 9203 N N . ASP C 1 260 ? 190.114 184.166 142.172 1.00 48.58 285 ASP C N 1
ATOM 9204 C CA . ASP C 1 260 ? 190.305 185.322 143.037 1.00 48.58 285 ASP C CA 1
ATOM 9205 C C . ASP C 1 260 ? 189.186 185.497 144.055 1.00 48.58 285 ASP C C 1
ATOM 9206 O O . ASP C 1 260 ? 189.202 186.474 144.811 1.00 48.58 285 ASP C O 1
ATOM 9211 N N . HIS C 1 261 ? 188.219 184.585 144.089 1.00 43.62 286 HIS C N 1
ATOM 9212 C CA . HIS C 1 261 ? 187.109 184.643 145.026 1.00 43.62 286 HIS C CA 1
ATOM 9213 C C . HIS C 1 261 ? 186.925 183.278 145.671 1.00 43.62 286 HIS C C 1
ATOM 9214 O O . HIS C 1 261 ? 187.221 182.245 145.064 1.00 43.62 286 HIS C O 1
ATOM 9221 N N . LYS C 1 262 ? 186.449 183.283 146.915 1.00 39.26 287 LYS C N 1
ATOM 9222 C CA . LYS C 1 262 ? 186.171 182.033 147.608 1.00 39.26 287 LYS C CA 1
ATOM 9223 C C . LYS C 1 262 ? 185.132 181.230 146.838 1.00 39.26 287 LYS C C 1
ATOM 9224 O O . LYS C 1 262 ? 184.087 181.756 146.446 1.00 39.26 287 LYS C O 1
ATOM 9230 N N . TRP C 1 263 ? 185.424 179.953 146.617 1.00 38.41 288 TRP C N 1
ATOM 9231 C CA . TRP C 1 263 ? 184.569 179.104 145.806 1.00 38.41 288 TRP C CA 1
ATOM 9232 C C . TRP C 1 263 ? 184.384 177.765 146.503 1.00 38.41 288 TRP C C 1
ATOM 9233 O O . TRP C 1 263 ? 185.027 177.466 147.511 1.00 38.41 288 TRP C O 1
ATOM 9244 N N . GLU C 1 264 ? 183.481 176.958 145.954 1.00 36.78 289 GLU C N 1
ATOM 9245 C CA . GLU C 1 264 ? 183.161 175.660 146.529 1.00 36.78 289 GLU C CA 1
ATOM 9246 C C . GLU C 1 264 ? 182.888 174.680 145.401 1.00 36.78 289 GLU C C 1
ATOM 9247 O O . GLU C 1 264 ? 182.219 175.027 144.425 1.00 36.78 289 GLU C O 1
ATOM 9253 N N . MET C 1 265 ? 183.409 173.466 145.538 1.00 37.81 290 MET C N 1
ATOM 9254 C CA . MET C 1 265 ? 183.159 172.394 144.587 1.00 37.81 290 MET C CA 1
ATOM 9255 C C . MET C 1 265 ? 182.109 171.455 145.164 1.00 37.81 290 MET C C 1
ATOM 9256 O O . MET C 1 265 ? 182.290 170.914 146.260 1.00 37.81 290 MET C O 1
ATOM 9261 N N . CYS C 1 266 ? 181.016 171.269 144.433 1.00 38.20 291 CYS C N 1
ATOM 9262 C CA . CYS C 1 266 ? 179.965 170.337 144.816 1.00 38.20 291 CYS C CA 1
ATOM 9263 C C . CYS C 1 266 ? 180.028 169.130 143.891 1.00 38.20 291 CYS C C 1
ATOM 9264 O O . CYS C 1 266 ? 179.902 169.272 142.670 1.00 38.20 291 CYS C O 1
ATOM 9267 N N . THR C 1 267 ? 180.227 167.951 144.471 1.00 35.04 292 THR C N 1
ATOM 9268 C CA . THR C 1 267 ? 180.300 166.717 143.707 1.00 35.04 292 THR C CA 1
ATOM 9269 C C . THR C 1 267 ? 179.527 165.632 144.441 1.00 35.04 292 THR C C 1
ATOM 9270 O O . THR C 1 267 ? 179.328 165.694 145.656 1.00 35.04 292 THR C O 1
ATOM 9274 N N . SER C 1 268 ? 179.091 164.632 143.684 1.00 31.64 293 SER C N 1
ATOM 9275 C CA . SER C 1 268 ? 178.275 163.548 144.206 1.00 31.64 293 SER C CA 1
ATOM 9276 C C . SER C 1 268 ? 179.034 162.234 144.096 1.00 31.64 293 SER C C 1
ATOM 9277 O O . SER C 1 268 ? 179.745 161.998 143.115 1.00 31.64 293 SER C O 1
ATOM 9280 N N . ILE C 1 269 ? 178.889 161.386 145.117 1.00 31.86 294 ILE C N 1
ATOM 9281 C CA . ILE C 1 269 ? 179.491 160.057 145.068 1.00 31.86 294 ILE C CA 1
ATOM 9282 C C . ILE C 1 269 ? 178.889 159.249 143.926 1.00 31.86 294 ILE C C 1
ATOM 9283 O O . ILE C 1 269 ? 179.602 158.557 143.190 1.00 31.86 294 ILE C O 1
ATOM 9288 N N . ASP C 1 270 ? 177.572 159.324 143.759 1.00 32.92 295 ASP C N 1
ATOM 9289 C CA . ASP C 1 270 ? 176.914 158.763 142.588 1.00 32.92 295 ASP C CA 1
ATOM 9290 C C . ASP C 1 270 ? 177.108 159.717 141.415 1.00 32.92 295 ASP C C 1
ATOM 9291 O O . ASP C 1 270 ? 176.640 160.859 141.454 1.00 32.92 295 ASP C O 1
ATOM 9296 N N . LYS C 1 271 ? 177.800 159.251 140.374 1.00 34.41 296 LYS C N 1
ATOM 9297 C CA . LYS C 1 271 ? 178.174 160.130 139.273 1.00 34.41 296 LYS C CA 1
ATOM 9298 C C . LYS C 1 271 ? 176.992 160.531 138.401 1.00 34.41 296 LYS C C 1
ATOM 9299 O O . LYS C 1 271 ? 177.113 161.481 137.621 1.00 34.41 296 LYS C O 1
ATOM 9305 N N . PHE C 1 272 ? 175.859 159.839 138.508 1.00 33.78 297 PHE C N 1
ATOM 9306 C CA . PHE C 1 272 ? 174.730 160.080 137.620 1.00 33.78 297 PHE C CA 1
ATOM 9307 C C . PHE C 1 272 ? 173.480 160.558 138.348 1.00 33.78 297 PHE C C 1
ATOM 9308 O O . PHE C 1 272 ? 172.418 160.656 137.724 1.00 33.78 297 PHE C O 1
ATOM 9316 N N . SER C 1 273 ? 173.574 160.868 139.639 1.00 30.84 298 SER C N 1
ATOM 9317 C CA . SER C 1 273 ? 172.417 161.354 140.378 1.00 30.84 298 SER C CA 1
ATOM 9318 C C . SER C 1 273 ? 172.870 161.928 141.709 1.00 30.84 298 SER C C 1
ATOM 9319 O O . SER C 1 273 ? 173.726 161.349 142.380 1.00 30.84 298 SER C O 1
ATOM 9322 N N . TRP C 1 274 ? 172.294 163.072 142.077 1.00 29.88 299 TRP C N 1
ATOM 9323 C CA . TRP C 1 274 ? 172.468 163.587 143.427 1.00 29.88 299 TRP C CA 1
ATOM 9324 C C . TRP C 1 274 ? 171.548 162.883 144.414 1.00 29.88 299 TRP C C 1
ATOM 9325 O O . TRP C 1 274 ? 171.913 162.707 145.580 1.00 29.88 299 TRP C O 1
ATOM 9336 N N . GLY C 1 275 ? 170.360 162.476 143.967 1.00 28.17 300 GLY C N 1
ATOM 9337 C CA . GLY C 1 275 ? 169.487 161.684 144.801 1.00 28.17 300 GLY C CA 1
ATOM 9338 C C . GLY C 1 275 ? 169.832 160.208 144.768 1.00 28.17 300 GLY C C 1
ATOM 9339 O O . GLY C 1 275 ? 170.564 159.727 143.905 1.00 28.17 300 GLY C O 1
ATOM 9340 N N . TYR C 1 276 ? 169.286 159.479 145.736 1.00 26.56 301 TYR C N 1
ATOM 9341 C CA . TYR C 1 276 ? 169.546 158.050 145.837 1.00 26.56 301 TYR C CA 1
ATOM 9342 C C . TYR C 1 276 ? 168.921 157.296 144.669 1.00 26.56 301 TYR C C 1
ATOM 9343 O O . TYR C 1 276 ? 167.819 157.617 144.218 1.00 26.56 301 TYR C O 1
ATOM 9352 N N . ARG C 1 277 ? 169.639 156.289 144.177 1.00 29.90 302 ARG C N 1
ATOM 9353 C CA . ARG C 1 277 ? 169.152 155.404 143.127 1.00 29.90 302 ARG C CA 1
ATOM 9354 C C . ARG C 1 277 ? 169.244 153.968 143.618 1.00 29.90 302 ARG C C 1
ATOM 9355 O O . ARG C 1 277 ? 170.317 153.521 144.033 1.00 29.90 302 ARG C O 1
ATOM 9363 N N . ARG C 1 278 ? 168.121 153.249 143.565 1.00 31.28 303 ARG C N 1
ATOM 9364 C CA . ARG C 1 278 ? 168.095 151.879 144.068 1.00 31.28 303 ARG C CA 1
ATOM 9365 C C . ARG C 1 278 ? 168.972 150.950 143.238 1.00 31.28 303 ARG C C 1
ATOM 9366 O O . ARG C 1 278 ? 169.587 150.030 143.787 1.00 31.28 303 ARG C O 1
ATOM 9374 N N . ASP C 1 279 ? 169.048 151.171 141.925 1.00 33.61 304 ASP C N 1
ATOM 9375 C CA . ASP C 1 279 ? 169.811 150.316 141.026 1.00 33.61 304 ASP C CA 1
ATOM 9376 C C . ASP C 1 279 ? 171.194 150.882 140.725 1.00 33.61 304 ASP C C 1
ATOM 9377 O O . ASP C 1 279 ? 171.716 150.689 139.621 1.00 33.61 304 ASP C O 1
ATOM 9382 N N . MET C 1 280 ? 171.792 151.585 141.684 1.00 33.80 305 MET C N 1
ATOM 9383 C CA . MET C 1 280 ? 173.142 152.101 141.509 1.00 33.80 305 MET C CA 1
ATOM 9384 C C . MET C 1 280 ? 174.122 150.957 141.284 1.00 33.80 305 MET C C 1
ATOM 9385 O O . MET C 1 280 ? 174.128 149.972 142.026 1.00 33.80 305 MET C O 1
ATOM 9390 N N . ALA C 1 281 ? 174.948 151.090 140.255 1.00 34.91 306 ALA C N 1
ATOM 9391 C CA . ALA C 1 281 ? 175.982 150.110 139.971 1.00 34.91 306 ALA C CA 1
ATOM 9392 C C . ALA C 1 281 ? 177.270 150.476 140.700 1.00 34.91 306 ALA C C 1
ATOM 9393 O O . ALA C 1 281 ? 177.468 151.616 141.127 1.00 34.91 306 ALA C O 1
ATOM 9395 N N . LEU C 1 282 ? 178.148 149.483 140.849 1.00 33.70 307 LEU C N 1
ATOM 9396 C CA . LEU C 1 282 ? 179.443 149.741 141.470 1.00 33.70 307 LEU C CA 1
ATOM 9397 C C . LEU C 1 282 ? 180.291 150.673 140.615 1.00 33.70 307 LEU C C 1
ATOM 9398 O O . LEU C 1 282 ? 181.087 151.453 141.149 1.00 33.70 307 LEU C O 1
ATOM 9403 N N . SER C 1 283 ? 180.137 150.609 139.292 1.00 36.59 308 SER C N 1
ATOM 9404 C CA . SER C 1 283 ? 180.855 151.516 138.408 1.00 36.59 308 SER C CA 1
ATOM 9405 C C . SER C 1 283 ? 180.312 152.938 138.457 1.00 36.59 308 SER C C 1
ATOM 9406 O O . SER C 1 283 ? 180.993 153.856 137.990 1.00 36.59 308 SER C O 1
ATOM 9409 N N . ASP C 1 284 ? 179.113 153.142 139.005 1.00 35.61 309 ASP C N 1
ATOM 9410 C CA . ASP C 1 284 ? 178.552 154.478 139.148 1.00 35.61 309 ASP C CA 1
ATOM 9411 C C . ASP C 1 284 ? 179.034 155.189 140.404 1.00 35.61 309 ASP C C 1
ATOM 9412 O O . ASP C 1 284 ? 178.796 156.392 140.545 1.00 35.61 309 ASP C O 1
ATOM 9417 N N . VAL C 1 285 ? 179.698 154.481 141.308 1.00 33.82 310 VAL C N 1
ATOM 9418 C CA . VAL C 1 285 ? 180.167 155.053 142.563 1.00 33.82 310 VAL C CA 1
ATOM 9419 C C . VAL C 1 285 ? 181.579 155.583 142.362 1.00 33.82 310 VAL C C 1
ATOM 9420 O O . VAL C 1 285 ? 182.456 154.868 141.864 1.00 33.82 310 VAL C O 1
ATOM 9424 N N . THR C 1 286 ? 181.797 156.841 142.737 1.00 36.63 311 THR C N 1
ATOM 9425 C CA . THR C 1 286 ? 183.120 157.439 142.623 1.00 36.63 311 THR C CA 1
ATOM 9426 C C . THR C 1 286 ? 184.096 156.738 143.559 1.00 36.63 311 THR C C 1
ATOM 9427 O O . THR C 1 286 ? 183.779 156.476 144.723 1.00 36.63 311 THR C O 1
ATOM 9431 N N . GLU C 1 287 ? 185.282 156.427 143.045 1.00 41.64 312 GLU C N 1
ATOM 9432 C CA . GLU C 1 287 ? 186.297 155.768 143.852 1.00 41.64 312 GLU C CA 1
ATOM 9433 C C . GLU C 1 287 ? 186.850 156.723 144.902 1.00 41.64 312 GLU C C 1
ATOM 9434 O O . GLU C 1 287 ? 186.842 157.944 144.731 1.00 41.64 312 GLU C O 1
ATOM 9440 N N . GLU C 1 288 ? 187.341 156.129 145.993 1.00 42.74 313 GLU C N 1
ATOM 9441 C CA . GLU C 1 288 ? 187.917 156.878 147.140 1.00 42.74 313 GLU C CA 1
ATOM 9442 C C . GLU C 1 288 ? 189.194 157.600 146.696 1.00 42.74 313 GLU C C 1
ATOM 9443 O O . GLU C 1 288 ? 189.485 158.669 147.257 1.00 42.74 313 GLU C O 1
ATOM 9449 N N . SER C 1 289 ? 189.920 157.032 145.730 1.00 42.46 314 SER C N 1
ATOM 9450 C CA . SER C 1 289 ? 191.155 157.679 145.215 1.00 42.46 314 SER C CA 1
ATOM 9451 C C . SER C 1 289 ? 190.772 158.963 144.477 1.00 42.46 314 SER C C 1
ATOM 9452 O O . SER C 1 289 ? 191.465 159.976 144.656 1.00 42.46 314 SER C O 1
ATOM 9455 N N . GLU C 1 290 ? 189.699 158.902 143.683 1.00 41.87 315 GLU C N 1
ATOM 9456 C CA . GLU C 1 290 ? 189.210 160.065 142.899 1.00 41.87 315 GLU C CA 1
ATOM 9457 C C . GLU C 1 290 ? 188.586 161.098 143.843 1.00 41.87 315 GLU C C 1
ATOM 9458 O O . GLU C 1 290 ? 188.724 162.299 143.569 1.00 41.87 315 GLU C O 1
ATOM 9464 N N . ILE C 1 291 ? 187.924 160.643 144.910 1.00 38.13 316 ILE C N 1
ATOM 9465 C CA . ILE C 1 291 ? 187.288 161.580 145.883 1.00 38.13 316 ILE C CA 1
ATOM 9466 C C . ILE C 1 291 ? 188.389 162.357 146.611 1.00 38.13 316 ILE C C 1
ATOM 9467 O O . ILE C 1 291 ? 188.280 163.590 146.692 1.00 38.13 316 ILE C O 1
ATOM 9472 N N . ILE C 1 292 ? 189.404 161.650 147.115 1.00 39.87 317 ILE C N 1
ATOM 9473 C CA . ILE C 1 292 ? 190.527 162.295 147.859 1.00 39.87 317 ILE C CA 1
ATOM 9474 C C . ILE C 1 292 ? 191.299 163.218 146.910 1.00 39.87 317 ILE C C 1
ATOM 9475 O O . ILE C 1 292 ? 191.714 164.299 147.354 1.00 39.87 317 ILE C O 1
ATOM 9480 N N . SER C 1 293 ? 191.460 162.802 145.652 1.00 41.01 318 SER C N 1
ATOM 9481 C CA . SER C 1 293 ? 192.195 163.599 144.636 1.00 41.01 318 SER C CA 1
ATOM 9482 C C . SER C 1 293 ? 191.487 164.936 144.383 1.00 41.01 318 SER C C 1
ATOM 9483 O O . SER C 1 293 ? 192.174 165.967 144.401 1.00 41.01 318 SER C O 1
ATOM 9486 N N . GLU C 1 294 ? 190.168 164.913 144.161 1.00 40.17 319 GLU C N 1
ATOM 9487 C CA . GLU C 1 294 ? 189.386 166.152 143.898 1.00 40.17 319 GLU C CA 1
ATOM 9488 C C . GLU C 1 294 ? 189.431 167.063 145.128 1.00 40.17 319 GLU C C 1
ATOM 9489 O O . GLU C 1 294 ? 189.491 168.290 144.947 1.00 40.17 319 GLU C O 1
ATOM 9495 N N . LEU C 1 295 ? 189.375 166.475 146.325 1.00 37.51 320 LEU C N 1
ATOM 9496 C CA . LEU C 1 295 ? 189.399 167.260 147.586 1.00 37.51 320 LEU C CA 1
ATOM 9497 C C . LEU C 1 295 ? 190.744 167.982 147.700 1.00 37.51 320 LEU C C 1
ATOM 9498 O O . LEU C 1 295 ? 190.742 169.175 148.041 1.00 37.51 320 LEU C O 1
ATOM 9503 N N . VAL C 1 296 ? 191.839 167.271 147.419 1.00 40.43 321 VAL C N 1
ATOM 9504 C CA . VAL C 1 296 ? 193.211 167.854 147.496 1.00 40.43 321 VAL C CA 1
ATOM 9505 C C . VAL C 1 296 ? 193.333 168.990 146.473 1.00 40.43 321 VAL C C 1
ATOM 9506 O O . VAL C 1 296 ? 193.858 170.052 146.839 1.00 40.43 321 VAL C O 1
ATOM 9510 N N . GLN C 1 297 ? 192.862 168.774 145.242 1.00 41.48 322 GLN C N 1
ATOM 9511 C CA . GLN C 1 297 ? 192.940 169.819 144.226 1.00 41.48 322 GLN C CA 1
ATOM 9512 C C . GLN C 1 297 ? 192.068 171.015 144.590 1.00 41.48 322 GLN C C 1
ATOM 9513 O O . GLN C 1 297 ? 192.454 172.166 144.358 1.00 41.48 322 GLN C O 1
ATOM 9519 N N . THR C 1 298 ? 190.883 170.763 145.152 1.00 38.33 323 THR C N 1
ATOM 9520 C CA . THR C 1 298 ? 189.992 171.853 145.532 1.00 38.33 323 THR C CA 1
ATOM 9521 C C . THR C 1 298 ? 190.576 172.680 146.671 1.00 38.33 323 THR C C 1
ATOM 9522 O O . THR C 1 298 ? 190.537 173.914 146.630 1.00 38.33 323 THR C O 1
ATOM 9526 N N . VAL C 1 299 ? 191.122 172.020 147.695 1.00 39.87 324 VAL C N 1
ATOM 9527 C CA . VAL C 1 299 ? 191.686 172.751 148.827 1.00 39.87 324 VAL C CA 1
ATOM 9528 C C . VAL C 1 299 ? 192.943 173.502 148.407 1.00 39.87 324 VAL C C 1
ATOM 9529 O O . VAL C 1 299 ? 193.183 174.632 148.848 1.00 39.87 324 VAL C O 1
ATOM 9533 N N . SER C 1 300 ? 193.761 172.893 147.545 1.00 43.49 325 SER C N 1
ATOM 9534 C CA . SER C 1 300 ? 194.976 173.554 147.079 1.00 43.49 325 SER C CA 1
ATOM 9535 C C . SER C 1 300 ? 194.654 174.840 146.329 1.00 43.49 325 SER C C 1
ATOM 9536 O O . SER C 1 300 ? 195.354 175.847 146.479 1.00 43.49 325 SER C O 1
ATOM 9539 N N . LEU C 1 301 ? 193.596 174.828 145.520 1.00 42.34 326 LEU C N 1
ATOM 9540 C CA . LEU C 1 301 ? 193.185 175.992 144.750 1.00 42.34 326 LEU C CA 1
ATOM 9541 C C . LEU C 1 301 ? 192.259 176.918 145.531 1.00 42.34 326 LEU C C 1
ATOM 9542 O O . LEU C 1 301 ? 191.525 177.704 144.922 1.00 42.34 326 LEU C O 1
ATOM 9547 N N . GLY C 1 302 ? 192.282 176.846 146.858 1.00 39.32 327 GLY C N 1
ATOM 9548 C CA . GLY C 1 302 ? 191.493 177.741 147.688 1.00 39.32 327 GLY C CA 1
ATOM 9549 C C . GLY C 1 302 ? 189.994 177.554 147.604 1.00 39.32 327 GLY C C 1
ATOM 9550 O O . GLY C 1 302 ? 189.253 178.544 147.573 1.00 39.32 327 GLY C O 1
ATOM 9551 N N . GLY C 1 303 ? 189.522 176.305 147.575 1.00 36.94 328 GLY C N 1
ATOM 9552 C CA . GLY C 1 303 ? 188.107 176.030 147.501 1.00 36.94 328 GLY C CA 1
ATOM 9553 C C . GLY C 1 303 ? 187.662 175.102 148.618 1.00 36.94 328 GLY C C 1
ATOM 9554 O O . GLY C 1 303 ? 188.475 174.484 149.308 1.00 36.94 328 GLY C O 1
ATOM 9555 N N . ASN C 1 304 ? 186.346 175.025 148.784 1.00 35.23 329 ASN C N 1
ATOM 9556 C CA . ASN C 1 304 ? 185.714 174.121 149.733 1.00 35.23 329 ASN C CA 1
ATOM 9557 C C . ASN C 1 304 ? 185.184 172.912 148.976 1.00 35.23 329 ASN C C 1
ATOM 9558 O O . ASN C 1 304 ? 184.770 173.032 147.819 1.00 35.23 329 ASN C O 1
ATOM 9563 N N . TYR C 1 305 ? 185.208 171.753 149.623 1.00 33.78 330 TYR C N 1
ATOM 9564 C CA . TYR C 1 305 ? 184.802 170.497 149.006 1.00 33.78 330 TYR C CA 1
ATOM 9565 C C . TYR C 1 305 ? 183.495 170.033 149.637 1.00 33.78 330 TYR C C 1
ATOM 9566 O O . TYR C 1 305 ? 183.439 169.784 150.845 1.00 33.78 330 TYR C O 1
ATOM 9575 N N . LEU C 1 306 ? 182.451 169.920 148.821 1.00 31.91 331 LEU C N 1
ATOM 9576 C CA . LEU C 1 306 ? 181.119 169.528 149.277 1.00 31.91 331 LEU C CA 1
ATOM 9577 C C . LEU C 1 306 ? 180.755 168.211 148.597 1.00 31.91 331 LEU C C 1
ATOM 9578 O O . LEU C 1 306 ? 180.427 168.189 147.407 1.00 31.91 331 LEU C O 1
ATOM 9583 N N . LEU C 1 307 ? 180.812 167.117 149.352 1.00 30.60 332 LEU C N 1
ATOM 9584 C CA . LEU C 1 307 ? 180.540 165.782 148.835 1.00 30.60 332 LEU C CA 1
ATOM 9585 C C . LEU C 1 307 ? 179.097 165.400 149.136 1.00 30.60 332 LEU C C 1
ATOM 9586 O O . LEU C 1 307 ? 178.623 165.585 150.261 1.00 30.60 332 LEU C O 1
ATOM 9591 N N . ASN C 1 308 ? 178.407 164.863 148.135 1.00 28.06 333 ASN C N 1
ATOM 9592 C CA . ASN C 1 308 ? 176.975 164.618 148.214 1.00 28.06 333 ASN C CA 1
ATOM 9593 C C . ASN C 1 308 ? 176.674 163.135 148.388 1.00 28.06 333 ASN C C 1
ATOM 9594 O O . ASN C 1 308 ? 177.295 162.283 147.747 1.00 28.06 333 ASN C O 1
ATOM 9599 N N . ILE C 1 309 ? 175.712 162.838 149.259 1.00 26.93 334 ILE C N 1
ATOM 9600 C CA . ILE C 1 309 ? 175.167 161.497 149.419 1.00 26.93 334 ILE C CA 1
ATOM 9601 C C . ILE C 1 309 ? 173.651 161.583 149.311 1.00 26.93 334 ILE C C 1
ATOM 9602 O O . ILE C 1 309 ? 173.049 162.630 149.568 1.00 26.93 334 ILE C O 1
ATOM 9607 N N . GLY C 1 310 ? 173.034 160.475 148.916 1.00 24.25 335 GLY C N 1
ATOM 9608 C CA . GLY C 1 310 ? 171.598 160.408 148.808 1.00 24.25 335 GLY C CA 1
ATOM 9609 C C . GLY C 1 310 ? 171.009 159.314 149.674 1.00 24.25 335 GLY C C 1
ATOM 9610 O O . GLY C 1 310 ? 171.204 158.122 149.424 1.00 24.25 335 GLY C O 1
ATOM 9611 N N . PRO C 1 311 ? 170.287 159.700 150.722 1.00 24.10 336 PRO C N 1
ATOM 9612 C CA . PRO C 1 311 ? 169.644 158.702 151.581 1.00 24.10 336 PRO C CA 1
ATOM 9613 C C . PRO C 1 311 ? 168.453 158.054 150.893 1.00 24.10 336 PRO C C 1
ATOM 9614 O O . PRO C 1 311 ? 167.834 158.615 149.988 1.00 24.10 336 PRO C O 1
ATOM 9618 N N . THR C 1 312 ? 168.136 156.845 151.346 1.00 24.90 337 THR C N 1
ATOM 9619 C CA . THR C 1 312 ? 166.983 156.130 150.829 1.00 24.90 337 THR C CA 1
ATOM 9620 C C . THR C 1 312 ? 165.695 156.727 151.393 1.00 24.90 337 THR C C 1
ATOM 9621 O O . THR C 1 312 ? 165.706 157.552 152.310 1.00 24.90 337 THR C O 1
ATOM 9625 N N . LYS C 1 313 ? 164.565 156.298 150.828 1.00 26.71 338 LYS C N 1
ATOM 9626 C CA . LYS C 1 313 ? 163.273 156.772 151.310 1.00 26.71 338 LYS C CA 1
ATOM 9627 C C . LYS C 1 313 ? 162.977 156.318 152.731 1.00 26.71 338 LYS C C 1
ATOM 9628 O O . LYS C 1 313 ? 162.050 156.848 153.351 1.00 26.71 338 LYS C O 1
ATOM 9634 N N . ASP C 1 314 ? 163.734 155.359 153.257 1.00 28.99 339 ASP C N 1
ATOM 9635 C CA . ASP C 1 314 ? 163.606 154.923 154.639 1.00 28.99 339 ASP C CA 1
ATOM 9636 C C . ASP C 1 314 ? 164.546 155.662 155.581 1.00 28.99 339 ASP C C 1
ATOM 9637 O O . ASP C 1 314 ? 164.578 155.345 156.772 1.00 28.99 339 ASP C O 1
ATOM 9642 N N . GLY C 1 315 ? 165.302 156.637 155.083 1.00 27.04 340 GLY C N 1
ATOM 9643 C CA . GLY C 1 315 ? 166.216 157.378 155.929 1.00 27.04 340 GLY C CA 1
ATOM 9644 C C . GLY C 1 315 ? 167.526 156.686 156.213 1.00 27.04 340 GLY C C 1
ATOM 9645 O O . GLY C 1 315 ? 168.120 156.912 157.271 1.00 27.04 340 GLY C O 1
ATOM 9646 N N . LEU C 1 316 ? 167.999 155.845 155.300 1.00 26.08 341 LEU C N 1
ATOM 9647 C CA . LEU C 1 316 ? 169.224 155.085 155.491 1.00 26.08 341 LEU C CA 1
ATOM 9648 C C . LEU C 1 316 ? 170.294 155.547 154.513 1.00 26.08 341 LEU C C 1
ATOM 9649 O O . LEU C 1 316 ? 169.995 155.894 153.366 1.00 26.08 341 LEU C O 1
ATOM 9654 N N . ILE C 1 317 ? 171.538 155.558 154.979 1.00 27.55 342 ILE C N 1
ATOM 9655 C CA . ILE C 1 317 ? 172.702 155.801 154.137 1.00 27.55 342 ILE C CA 1
ATOM 9656 C C . ILE C 1 317 ? 173.335 154.450 153.836 1.00 27.55 342 ILE C C 1
ATOM 9657 O O . ILE C 1 317 ? 173.740 153.730 154.755 1.00 27.55 342 ILE C O 1
ATOM 9662 N N . VAL C 1 318 ? 173.410 154.099 152.556 1.00 28.08 343 VAL C N 1
ATOM 9663 C CA . VAL C 1 318 ? 173.807 152.756 152.133 1.00 28.08 343 VAL C CA 1
ATOM 9664 C C . VAL C 1 318 ? 175.264 152.501 152.500 1.00 28.08 343 VAL C C 1
ATOM 9665 O O . VAL C 1 318 ? 176.052 153.452 152.606 1.00 28.08 343 VAL C O 1
ATOM 9669 N N . PRO C 1 319 ? 175.660 151.242 152.712 1.00 29.06 344 PRO C N 1
ATOM 9670 C CA . PRO C 1 319 ? 177.027 150.967 153.187 1.00 29.06 344 PRO C CA 1
ATOM 9671 C C . PRO C 1 319 ? 178.130 151.460 152.266 1.00 29.06 344 PRO C C 1
ATOM 9672 O O . PRO C 1 319 ? 179.236 151.724 152.748 1.00 29.06 344 PRO C O 1
ATOM 9676 N N . ILE C 1 320 ? 177.883 151.579 150.960 1.00 29.17 345 ILE C N 1
ATOM 9677 C CA . ILE C 1 320 ? 178.930 152.055 150.059 1.00 29.17 345 ILE C CA 1
ATOM 9678 C C . ILE C 1 320 ? 179.223 153.535 150.305 1.00 29.17 345 ILE C C 1
ATOM 9679 O O . ILE C 1 320 ? 180.388 153.961 150.311 1.00 29.17 345 ILE C O 1
ATOM 9684 N N . PHE C 1 321 ? 178.180 154.339 150.529 1.00 29.51 346 PHE C N 1
ATOM 9685 C CA . PHE C 1 321 ? 178.383 155.744 150.867 1.00 29.51 346 PHE C CA 1
ATOM 9686 C C . PHE C 1 321 ? 179.099 155.884 152.203 1.00 29.51 346 PHE C C 1
ATOM 9687 O O . PHE C 1 321 ? 179.983 156.737 152.359 1.00 29.51 346 PHE C O 1
ATOM 9695 N N . GLN C 1 322 ? 178.725 155.053 153.179 1.00 30.79 347 GLN C N 1
ATOM 9696 C CA . GLN C 1 322 ? 179.422 155.046 154.458 1.00 30.79 347 GLN C CA 1
ATOM 9697 C C . GLN C 1 322 ? 180.890 154.690 154.279 1.00 30.79 347 GLN C C 1
ATOM 9698 O O . GLN C 1 322 ? 181.759 155.289 154.916 1.00 30.79 347 GLN C O 1
ATOM 9704 N N . GLU C 1 323 ? 181.183 153.713 153.419 1.00 32.19 348 GLU C N 1
ATOM 9705 C CA . GLU C 1 323 ? 182.568 153.324 153.181 1.00 32.19 348 GLU C CA 1
ATOM 9706 C C . GLU C 1 323 ? 183.366 154.467 152.572 1.00 32.19 348 GLU C C 1
ATOM 9707 O O . GLU C 1 323 ? 184.492 154.744 153.000 1.00 32.19 348 GLU C O 1
ATOM 9713 N N . ARG C 1 324 ? 182.796 155.149 151.576 1.00 30.99 349 ARG C N 1
ATOM 9714 C CA . ARG C 1 324 ? 183.489 156.284 150.969 1.00 30.99 349 ARG C CA 1
ATOM 9715 C C . ARG C 1 324 ? 183.743 157.387 151.993 1.00 30.99 349 ARG C C 1
ATOM 9716 O O . ARG C 1 324 ? 184.861 157.912 152.100 1.00 30.99 349 ARG C O 1
ATOM 9724 N N . LEU C 1 325 ? 182.713 157.741 152.768 1.00 31.84 350 LEU C N 1
ATOM 9725 C CA . LEU C 1 325 ? 182.854 158.810 153.750 1.00 31.84 350 LEU C CA 1
ATOM 9726 C C . LEU C 1 325 ? 183.870 158.447 154.826 1.00 31.84 350 LEU C C 1
ATOM 9727 O O . LEU C 1 325 ? 184.672 159.290 155.243 1.00 31.84 350 LEU C O 1
ATOM 9732 N N . LEU C 1 326 ? 183.856 157.195 155.286 1.00 33.10 351 LEU C N 1
ATOM 9733 C CA . LEU C 1 326 ? 184.791 156.776 156.321 1.00 33.10 351 LEU C CA 1
ATOM 9734 C C . LEU C 1 326 ? 186.215 156.690 155.793 1.00 33.10 351 LEU C C 1
ATOM 9735 O O . LEU C 1 326 ? 187.159 156.954 156.540 1.00 33.10 351 LEU C O 1
ATOM 9740 N N . ALA C 1 327 ? 186.398 156.326 154.522 1.00 33.62 352 ALA C N 1
ATOM 9741 C CA . ALA C 1 327 ? 187.734 156.373 153.936 1.00 33.62 352 ALA C CA 1
ATOM 9742 C C . ALA C 1 327 ? 188.248 157.804 153.866 1.00 33.62 352 ALA C C 1
ATOM 9743 O O . ALA C 1 327 ? 189.421 158.071 154.163 1.00 33.62 352 ALA C O 1
ATOM 9745 N N . VAL C 1 328 ? 187.361 158.736 153.512 1.00 33.41 353 VAL C N 1
ATOM 9746 C CA . VAL C 1 328 ? 187.747 160.176 153.444 1.00 33.41 353 VAL C CA 1
ATOM 9747 C C . VAL C 1 328 ? 188.117 160.640 154.857 1.00 33.41 353 VAL C C 1
ATOM 9748 O O . VAL C 1 328 ? 189.094 161.393 154.986 1.00 33.41 353 VAL C O 1
ATOM 9752 N N . GLY C 1 329 ? 187.352 160.216 155.868 1.00 34.93 354 GLY C N 1
ATOM 9753 C CA . GLY C 1 329 ? 187.656 160.590 157.240 1.00 34.93 354 GLY C CA 1
ATOM 9754 C C . GLY C 1 329 ? 188.941 159.971 157.755 1.00 34.93 354 GLY C C 1
ATOM 9755 O O . GLY C 1 329 ? 189.676 160.597 158.521 1.00 34.93 354 GLY C O 1
ATOM 9756 N N . LYS C 1 330 ? 189.224 158.730 157.356 1.00 38.05 355 LYS C N 1
ATOM 9757 C CA . LYS C 1 330 ? 190.466 158.080 157.757 1.00 38.05 355 LYS C CA 1
ATOM 9758 C C . LYS C 1 330 ? 191.667 158.789 157.144 1.00 38.05 355 LYS C C 1
ATOM 9759 O O . LYS C 1 330 ? 192.689 158.978 157.813 1.00 38.05 355 LYS C O 1
ATOM 9765 N N . TRP C 1 331 ? 191.515 159.221 155.892 1.00 39.14 356 TRP C N 1
ATOM 9766 C CA . TRP C 1 331 ? 192.603 159.962 155.206 1.00 39.14 356 TRP C CA 1
ATOM 9767 C C . TRP C 1 331 ? 192.801 161.311 155.903 1.00 39.14 356 TRP C C 1
ATOM 9768 O O . TRP C 1 331 ? 193.957 161.729 156.062 1.00 39.14 356 TRP C O 1
ATOM 9779 N N . LEU C 1 332 ? 191.700 161.959 156.293 1.00 39.14 357 LEU C N 1
ATOM 9780 C CA . LEU C 1 332 ? 191.764 163.248 156.963 1.00 39.14 357 LEU C CA 1
ATOM 9781 C C . LEU C 1 332 ? 192.329 163.153 158.372 1.00 39.14 357 LEU C C 1
ATOM 9782 O O . LEU C 1 332 ? 193.031 164.071 158.789 1.00 39.14 357 LEU C O 1
ATOM 9787 N N . SER C 1 333 ? 192.078 162.062 159.097 1.00 41.55 358 SER C N 1
ATOM 9788 C CA . SER C 1 333 ? 192.636 161.924 160.438 1.00 41.55 358 SER C CA 1
ATOM 9789 C C . SER C 1 333 ? 194.158 161.981 160.423 1.00 41.55 358 SER C C 1
ATOM 9790 O O . SER C 1 333 ? 194.775 162.309 161.442 1.00 41.55 358 SER C O 1
ATOM 9793 N N . ILE C 1 334 ? 194.775 161.671 159.288 1.00 43.28 359 ILE C N 1
ATOM 9794 C CA . ILE C 1 334 ? 196.221 161.749 159.131 1.00 43.28 359 ILE C CA 1
ATOM 9795 C C . ILE C 1 334 ? 196.648 163.076 158.513 1.00 43.28 359 ILE C C 1
ATOM 9796 O O . ILE C 1 334 ? 197.599 163.705 158.975 1.00 43.28 359 ILE C O 1
ATOM 9801 N N . ASN C 1 335 ? 195.948 163.527 157.469 1.00 43.01 360 ASN C N 1
ATOM 9802 C CA . ASN C 1 335 ? 196.390 164.679 156.691 1.00 43.01 360 ASN C CA 1
ATOM 9803 C C . ASN C 1 335 ? 195.544 165.933 156.921 1.00 43.01 360 ASN C C 1
ATOM 9804 O O . ASN C 1 335 ? 195.487 166.797 156.040 1.00 43.01 360 ASN C O 1
ATOM 9809 N N . GLY C 1 336 ? 194.893 166.054 158.079 1.00 44.82 361 GLY C N 1
ATOM 9810 C CA . GLY C 1 336 ? 194.030 167.201 158.313 1.00 44.82 361 GLY C CA 1
ATOM 9811 C C . GLY C 1 336 ? 194.778 168.511 158.452 1.00 44.82 361 GLY C C 1
ATOM 9812 O O . GLY C 1 336 ? 194.316 169.550 157.973 1.00 44.82 361 GLY C O 1
ATOM 9813 N N . GLU C 1 337 ? 195.938 168.486 159.110 1.00 50.39 362 GLU C N 1
ATOM 9814 C CA . GLU C 1 337 ? 196.674 169.720 159.356 1.00 50.39 362 GLU C CA 1
ATOM 9815 C C . GLU C 1 337 ? 197.187 170.360 158.073 1.00 50.39 362 GLU C C 1
ATOM 9816 O O . GLU C 1 337 ? 197.607 171.521 158.106 1.00 50.39 362 GLU C O 1
ATOM 9822 N N . ALA C 1 338 ? 197.165 169.639 156.956 1.00 45.98 363 ALA C N 1
ATOM 9823 C CA . ALA C 1 338 ? 197.452 170.205 155.647 1.00 45.98 363 ALA C CA 1
ATOM 9824 C C . ALA C 1 338 ? 196.202 170.689 154.926 1.00 45.98 363 ALA C C 1
ATOM 9825 O O . ALA C 1 338 ? 196.311 171.221 153.817 1.00 45.98 363 ALA C O 1
ATOM 9827 N N . ILE C 1 339 ? 195.023 170.519 155.522 1.00 42.44 364 ILE C N 1
ATOM 9828 C CA . ILE C 1 339 ? 193.768 170.836 154.852 1.00 42.44 364 ILE C CA 1
ATOM 9829 C C . ILE C 1 339 ? 192.989 171.874 155.649 1.00 42.44 364 ILE C C 1
ATOM 9830 O O . ILE C 1 339 ? 192.697 172.964 155.147 1.00 42.44 364 ILE C O 1
ATOM 9835 N N . TYR C 1 340 ? 192.648 171.542 156.891 1.00 41.00 365 TYR C N 1
ATOM 9836 C CA . TYR C 1 340 ? 191.808 172.414 157.701 1.00 41.00 365 TYR C CA 1
ATOM 9837 C C . TYR C 1 340 ? 192.531 173.715 158.027 1.00 41.00 365 TYR C C 1
ATOM 9838 O O . TYR C 1 340 ? 193.691 173.703 158.446 1.00 41.00 365 TYR C O 1
ATOM 9847 N N . ALA C 1 341 ? 191.833 174.836 157.837 1.00 43.49 366 ALA C N 1
ATOM 9848 C CA . ALA C 1 341 ? 192.356 176.168 158.146 1.00 43.49 366 ALA C CA 1
ATOM 9849 C C . ALA C 1 341 ? 193.661 176.447 157.404 1.00 43.49 366 ALA C C 1
ATOM 9850 O O . ALA C 1 341 ? 194.568 177.097 157.926 1.00 43.49 366 ALA C O 1
ATOM 9852 N N . SER C 1 342 ? 193.755 175.956 156.175 1.00 44.40 367 SER C N 1
ATOM 9853 C CA . SER C 1 342 ? 194.911 176.179 155.324 1.00 44.40 367 SER C CA 1
ATOM 9854 C C . SER C 1 342 ? 194.572 177.192 154.239 1.00 44.40 367 SER C C 1
ATOM 9855 O O . SER C 1 342 ? 193.407 177.521 154.005 1.00 44.40 367 SER C O 1
ATOM 9858 N N . LYS C 1 343 ? 195.610 177.689 153.579 1.00 49.14 368 LYS C N 1
ATOM 9859 C CA . LYS C 1 343 ? 195.458 178.645 152.497 1.00 49.14 368 LYS C CA 1
ATOM 9860 C C . LYS C 1 343 ? 196.345 178.245 151.329 1.00 49.14 368 LYS C C 1
ATOM 9861 O O . LYS C 1 343 ? 197.358 177.566 151.519 1.00 49.14 368 LYS C O 1
ATOM 9867 N N . PRO C 1 344 ? 195.976 178.629 150.108 1.00 50.15 369 PRO C N 1
ATOM 9868 C CA . PRO C 1 344 ? 196.812 178.292 148.951 1.00 50.15 369 PRO C CA 1
ATOM 9869 C C . PRO C 1 344 ? 198.183 178.946 149.034 1.00 50.15 369 PRO C C 1
ATOM 9870 O O . PRO C 1 344 ? 198.342 180.048 149.562 1.00 50.15 369 PRO C O 1
ATOM 9874 N N . TRP C 1 345 ? 199.179 178.243 148.505 1.00 56.06 370 TRP C N 1
ATOM 9875 C CA . TRP C 1 345 ? 200.545 178.737 148.443 1.00 56.06 370 TRP C CA 1
ATOM 9876 C C . TRP C 1 345 ? 200.712 179.597 147.189 1.00 56.06 370 TRP C C 1
ATOM 9877 O O . TRP C 1 345 ? 199.739 179.955 146.522 1.00 56.06 370 TRP C O 1
ATOM 9888 N N . ARG C 1 346 ? 201.956 179.942 146.855 1.00 58.82 371 ARG C N 1
ATOM 9889 C CA . ARG C 1 346 ? 202.226 180.793 145.703 1.00 58.82 371 ARG C CA 1
ATOM 9890 C C . ARG C 1 346 ? 202.290 180.027 144.388 1.00 58.82 371 ARG C C 1
ATOM 9891 O O . ARG C 1 346 ? 202.310 180.660 143.327 1.00 58.82 371 ARG C O 1
ATOM 9899 N N . VAL C 1 347 ? 202.321 178.695 144.422 1.00 58.74 372 VAL C N 1
ATOM 9900 C CA . VAL C 1 347 ? 202.407 177.870 143.222 1.00 58.74 372 VAL C CA 1
ATOM 9901 C C . VAL C 1 347 ? 201.178 176.980 143.070 1.00 58.74 372 VAL C C 1
ATOM 9902 O O . VAL C 1 347 ? 200.599 176.881 141.983 1.00 58.74 372 VAL C O 1
ATOM 9906 N N . GLN C 1 348 ? 200.793 176.292 144.146 1.00 54.98 373 GLN C N 1
ATOM 9907 C CA . GLN C 1 348 ? 199.585 175.477 144.268 1.00 54.98 373 GLN C CA 1
ATOM 9908 C C . GLN C 1 348 ? 199.661 174.154 143.512 1.00 54.98 373 GLN C C 1
ATOM 9909 O O . GLN C 1 348 ? 198.811 173.284 143.723 1.00 54.98 373 GLN C O 1
ATOM 9915 N N . TRP C 1 349 ? 200.675 173.971 142.665 1.00 58.97 374 TRP C N 1
ATOM 9916 C CA . TRP C 1 349 ? 200.943 172.672 142.059 1.00 58.97 374 TRP C CA 1
ATOM 9917 C C . TRP C 1 349 ? 202.249 172.740 141.283 1.00 58.97 374 TRP C C 1
ATOM 9918 O O . TRP C 1 349 ? 202.538 173.749 140.639 1.00 58.97 374 TRP C O 1
ATOM 9929 N N . GLU C 1 350 ? 203.020 171.657 141.339 1.00 64.15 375 GLU C N 1
ATOM 9930 C CA . GLU C 1 350 ? 204.222 171.535 140.525 1.00 64.15 375 GLU C CA 1
ATOM 9931 C C . GLU C 1 350 ? 203.824 171.183 139.098 1.00 64.15 375 GLU C C 1
ATOM 9932 O O . GLU C 1 350 ? 203.083 170.220 138.875 1.00 64.15 375 GLU C O 1
ATOM 9938 N N . LYS C 1 351 ? 204.317 171.959 138.135 1.00 68.49 376 LYS C N 1
ATOM 9939 C CA . LYS C 1 351 ? 203.992 171.762 136.730 1.00 68.49 376 LYS C CA 1
ATOM 9940 C C . LYS C 1 351 ? 204.912 170.755 136.050 1.00 68.49 376 LYS C C 1
ATOM 9941 O O . LYS C 1 351 ? 204.757 170.501 134.850 1.00 68.49 376 LYS C O 1
ATOM 9943 N N . ASN C 1 352 ? 205.860 170.175 136.786 1.00 70.46 377 ASN C N 1
ATOM 9944 C CA . ASN C 1 352 ? 206.804 169.234 136.197 1.00 70.46 377 ASN C CA 1
ATOM 9945 C C . ASN C 1 352 ? 206.987 167.943 136.981 1.00 70.46 377 ASN C C 1
ATOM 9946 O O . ASN C 1 352 ? 207.824 167.129 136.580 1.00 70.46 377 ASN C O 1
ATOM 9948 N N . THR C 1 353 ? 206.256 167.717 138.068 1.00 68.40 378 THR C N 1
ATOM 9949 C CA . THR C 1 353 ? 206.444 166.530 138.893 1.00 68.40 378 THR C CA 1
ATOM 9950 C C . THR C 1 353 ? 205.174 165.678 138.872 1.00 68.40 378 THR C C 1
ATOM 9951 O O . THR C 1 353 ? 204.218 165.960 138.144 1.00 68.40 378 THR C O 1
ATOM 9955 N N . THR C 1 354 ? 205.173 164.628 139.693 1.00 64.85 379 THR C N 1
ATOM 9956 C CA . THR C 1 354 ? 204.104 163.629 139.693 1.00 64.85 379 THR C CA 1
ATOM 9957 C C . THR C 1 354 ? 202.937 164.124 140.546 1.00 64.85 379 THR C C 1
ATOM 9958 O O . THR C 1 354 ? 202.714 163.677 141.674 1.00 64.85 379 THR C O 1
ATOM 9962 N N . SER C 1 355 ? 202.175 165.057 139.976 1.00 60.00 380 SER C N 1
ATOM 9963 C CA . SER C 1 355 ? 200.906 165.531 140.534 1.00 60.00 380 SER C CA 1
ATOM 9964 C C . SER C 1 355 ? 201.042 165.924 142.007 1.00 60.00 380 SER C C 1
ATOM 9965 O O . SER C 1 355 ? 200.462 165.308 142.902 1.00 60.00 380 SER C O 1
ATOM 9968 N N . VAL C 1 356 ? 201.832 166.965 142.246 1.00 55.29 381 VAL C N 1
ATOM 9969 C CA . VAL C 1 356 ? 202.044 167.503 143.585 1.00 55.29 381 VAL C CA 1
ATOM 9970 C C . VAL C 1 356 ? 201.266 168.805 143.710 1.00 55.29 381 VAL C C 1
ATOM 9971 O O . VAL C 1 356 ? 201.362 169.678 142.840 1.00 55.29 381 VAL C O 1
ATOM 9975 N N . TRP C 1 357 ? 200.491 168.935 144.785 1.00 49.20 382 TRP C N 1
ATOM 9976 C CA . TRP C 1 357 ? 199.699 170.124 145.056 1.00 49.20 382 TRP C CA 1
ATOM 9977 C C . TRP C 1 357 ? 200.161 170.745 146.366 1.00 49.20 382 TRP C C 1
ATOM 9978 O O . TRP C 1 357 ? 200.665 170.052 147.251 1.00 49.20 382 TRP C O 1
ATOM 9989 N N . TYR C 1 358 ? 200.006 172.060 146.486 1.00 53.99 383 TYR C N 1
ATOM 9990 C CA . TYR C 1 358 ? 200.595 172.806 147.589 1.00 53.99 383 TYR C CA 1
ATOM 9991 C C . TYR C 1 358 ? 199.521 173.477 148.431 1.00 53.99 383 TYR C C 1
ATOM 9992 O O . TYR C 1 358 ? 198.628 174.142 147.898 1.00 53.99 383 TYR C O 1
ATOM 10001 N N . THR C 1 359 ? 199.619 173.299 149.745 1.00 49.52 384 THR C N 1
ATOM 10002 C CA . THR C 1 359 ? 198.883 174.092 150.714 1.00 49.52 384 THR C CA 1
ATOM 10003 C C . THR C 1 359 ? 199.881 174.757 151.652 1.00 49.52 384 THR C C 1
ATOM 10004 O O . THR C 1 359 ? 201.054 174.383 151.706 1.00 49.52 384 THR C O 1
ATOM 10008 N N . SER C 1 360 ? 199.417 175.759 152.391 1.00 50.31 385 SER C N 1
ATOM 10009 C CA . SER C 1 360 ? 200.284 176.451 153.332 1.00 50.31 385 SER C CA 1
ATOM 10010 C C . SER C 1 360 ? 199.506 176.802 154.588 1.00 50.31 385 SER C C 1
ATOM 10011 O O . SER C 1 360 ? 198.361 177.253 154.515 1.00 50.31 385 SER C O 1
ATOM 10014 N N . LYS C 1 361 ? 200.138 176.590 155.740 1.00 53.78 386 LYS C N 1
ATOM 10015 C CA . LYS C 1 361 ? 199.562 176.972 157.026 1.00 53.78 386 LYS C CA 1
ATOM 10016 C C . LYS C 1 361 ? 200.666 177.606 157.858 1.00 53.78 386 LYS C C 1
ATOM 10017 O O . LYS C 1 361 ? 201.639 176.933 158.215 1.00 53.78 386 LYS C O 1
ATOM 10023 N N . GLY C 1 362 ? 200.514 178.886 158.170 1.00 56.66 387 GLY C N 1
ATOM 10024 C CA . GLY C 1 362 ? 201.553 179.591 158.903 1.00 56.66 387 GLY C CA 1
ATOM 10025 C C . GLY C 1 362 ? 202.834 179.627 158.094 1.00 56.66 387 GLY C C 1
ATOM 10026 O O . GLY C 1 362 ? 202.861 180.093 156.948 1.00 56.66 387 GLY C O 1
ATOM 10027 N N . SER C 1 363 ? 203.918 179.136 158.689 1.00 58.47 388 SER C N 1
ATOM 10028 C CA . SER C 1 363 ? 205.196 179.015 158.005 1.00 58.47 388 SER C CA 1
ATOM 10029 C C . SER C 1 363 ? 205.412 177.636 157.398 1.00 58.47 388 SER C C 1
ATOM 10030 O O . SER C 1 363 ? 206.447 177.407 156.766 1.00 58.47 388 SER C O 1
ATOM 10033 N N . ALA C 1 364 ? 204.465 176.717 157.571 1.00 54.50 389 ALA C N 1
ATOM 10034 C CA . ALA C 1 364 ? 204.599 175.361 157.062 1.00 54.50 389 ALA C CA 1
ATOM 10035 C C . ALA C 1 364 ? 203.999 175.252 155.668 1.00 54.50 389 ALA C C 1
ATOM 10036 O O . ALA C 1 364 ? 202.930 175.805 15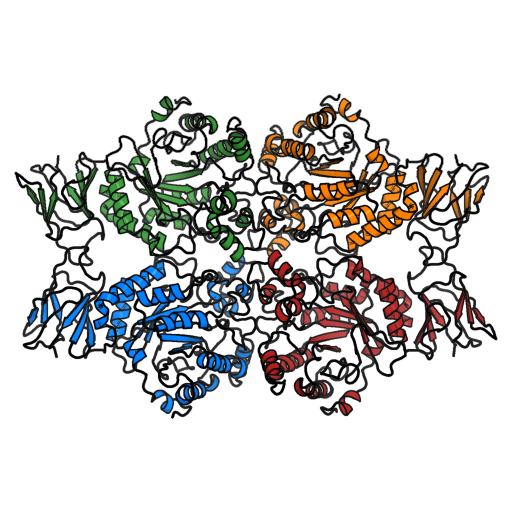5.390 1.00 54.50 389 ALA C O 1
ATOM 10038 N N . VAL C 1 365 ? 204.694 174.530 154.793 1.00 52.85 390 VAL C N 1
ATOM 10039 C CA . VAL C 1 365 ? 204.245 174.290 153.427 1.00 52.85 390 VAL C CA 1
ATOM 10040 C C . VAL C 1 365 ? 204.024 172.795 153.257 1.00 52.85 390 VAL C C 1
ATOM 10041 O O . VAL C 1 365 ? 204.919 171.994 153.545 1.00 52.85 390 VAL C O 1
ATOM 10045 N N . TYR C 1 366 ? 202.840 172.417 152.795 1.00 50.10 391 TYR C N 1
ATOM 10046 C CA . TYR C 1 366 ? 202.479 171.019 152.626 1.00 50.10 391 TYR C CA 1
ATOM 10047 C C . TYR C 1 366 ? 202.407 170.689 151.144 1.00 50.10 391 TYR C C 1
ATOM 10048 O O . TYR C 1 366 ? 201.707 171.366 150.384 1.00 50.10 391 TYR C O 1
ATOM 10057 N N . ALA C 1 367 ? 203.138 169.656 150.744 1.00 50.63 392 ALA C N 1
ATOM 10058 C CA . ALA C 1 367 ? 203.100 169.122 149.389 1.00 50.63 392 ALA C CA 1
ATOM 10059 C C . ALA C 1 367 ? 202.361 167.792 149.442 1.00 50.63 392 ALA C C 1
ATOM 10060 O O . ALA C 1 367 ? 202.879 166.809 149.978 1.00 50.63 392 ALA C O 1
ATOM 10062 N N . ILE C 1 368 ? 201.147 167.770 148.911 1.00 49.78 393 ILE C N 1
ATOM 10063 C CA . ILE C 1 368 ? 200.332 166.566 148.856 1.00 49.78 393 ILE C CA 1
ATOM 10064 C C . ILE C 1 368 ? 200.494 165.965 147.470 1.00 49.78 393 ILE C C 1
ATOM 10065 O O . ILE C 1 368 ? 200.154 166.600 146.465 1.00 49.78 393 ILE C O 1
ATOM 10070 N N . PHE C 1 369 ? 201.035 164.754 147.409 1.00 52.07 394 PHE C N 1
ATOM 10071 C CA . PHE C 1 369 ? 201.235 164.061 146.147 1.00 52.07 394 PHE C CA 1
ATOM 10072 C C . PHE C 1 369 ? 200.383 162.802 146.115 1.00 52.07 394 PHE C C 1
ATOM 10073 O O . PHE C 1 369 ? 200.238 162.104 147.126 1.00 52.07 394 PHE C O 1
ATOM 10081 N N . LEU C 1 370 ? 199.804 162.538 144.944 1.00 52.69 395 LEU C N 1
ATOM 10082 C CA . LEU C 1 370 ? 198.874 161.440 144.742 1.00 52.69 395 LEU C CA 1
ATOM 10083 C C . LEU C 1 370 ? 199.507 160.245 144.045 1.00 52.69 395 LEU C C 1
ATOM 10084 O O . LEU C 1 370 ? 198.871 159.189 143.963 1.00 52.69 395 LEU C O 1
ATOM 10089 N N . HIS C 1 371 ? 200.730 160.384 143.544 1.00 60.24 396 HIS C N 1
ATOM 10090 C CA . HIS C 1 371 ? 201.438 159.304 142.870 1.00 60.24 396 HIS C CA 1
ATOM 10091 C C . HIS C 1 371 ? 202.770 159.083 143.569 1.00 60.24 396 HIS C C 1
ATOM 10092 O O . HIS C 1 371 ? 203.579 160.010 143.678 1.00 60.24 396 HIS C O 1
ATOM 10099 N N . TRP C 1 372 ? 202.995 157.862 144.039 1.00 60.96 397 TRP C N 1
ATOM 10100 C CA . TRP C 1 372 ? 204.260 157.521 144.674 1.00 60.96 397 TRP C CA 1
ATOM 10101 C C . TRP C 1 372 ? 205.325 157.318 143.604 1.00 60.96 397 TRP C C 1
ATOM 10102 O O . TRP C 1 372 ? 205.142 156.476 142.717 1.00 60.96 397 TRP C O 1
ATOM 10113 N N . PRO C 1 373 ? 206.430 158.062 143.636 1.00 64.69 398 PRO C N 1
ATOM 10114 C CA . PRO C 1 373 ? 207.464 157.885 142.610 1.00 64.69 398 PRO C CA 1
ATOM 10115 C C . PRO C 1 373 ? 208.054 156.483 142.653 1.00 64.69 398 PRO C C 1
ATOM 10116 O O . PRO C 1 373 ? 208.273 155.913 143.724 1.00 64.69 398 PRO C O 1
ATOM 10120 N N . GLU C 1 374 ? 208.309 155.929 141.466 1.00 67.84 399 GLU C N 1
ATOM 10121 C CA . GLU C 1 374 ? 208.856 154.579 141.382 1.00 67.84 399 GLU C CA 1
ATOM 10122 C C . GLU C 1 374 ? 210.266 154.516 141.955 1.00 67.84 399 GLU C C 1
ATOM 10123 O O . GLU C 1 374 ? 210.636 153.531 142.603 1.00 67.84 399 GLU C O 1
ATOM 10125 N N . ASN C 1 375 ? 211.064 155.557 141.728 1.00 68.49 400 ASN C N 1
ATOM 10126 C CA . ASN C 1 375 ? 212.450 155.574 142.175 1.00 68.49 400 ASN C CA 1
ATOM 10127 C C . ASN C 1 375 ? 212.600 155.971 143.640 1.00 68.49 400 ASN C C 1
ATOM 10128 O O . ASN C 1 375 ? 213.701 155.849 144.187 1.00 68.49 400 ASN C O 1
ATOM 10133 N N . GLY C 1 376 ? 211.527 156.421 144.290 1.00 68.23 401 GLY C N 1
ATOM 10134 C CA . GLY C 1 376 ? 211.527 156.653 145.719 1.00 68.23 401 GLY C CA 1
ATOM 10135 C C . GLY C 1 376 ? 211.979 158.023 146.177 1.00 68.23 401 GLY C C 1
ATOM 10136 O O . GLY C 1 376 ? 212.021 158.265 147.390 1.00 68.23 401 GLY C O 1
ATOM 10137 N N . VAL C 1 377 ? 212.317 158.925 145.261 1.00 68.20 402 VAL C N 1
ATOM 10138 C CA . VAL C 1 377 ? 212.728 160.283 145.599 1.00 68.20 402 VAL C CA 1
ATOM 10139 C C . VAL C 1 377 ? 211.741 161.257 144.974 1.00 68.20 402 VAL C C 1
ATOM 10140 O O . VAL C 1 377 ? 211.445 161.170 143.777 1.00 68.20 402 VAL C O 1
ATOM 10144 N N . LEU C 1 378 ? 211.233 162.177 145.789 1.00 67.37 403 LEU C N 1
ATOM 10145 C CA . LEU C 1 378 ? 210.274 163.176 145.342 1.00 67.37 403 LEU C CA 1
ATOM 10146 C C . LEU C 1 378 ? 211.001 164.459 144.966 1.00 67.37 403 LEU C C 1
ATOM 10147 O O . LEU C 1 378 ? 211.754 165.014 145.771 1.00 67.37 403 LEU C O 1
ATOM 10152 N N . ASN C 1 379 ? 210.777 164.926 143.743 1.00 70.04 404 ASN C N 1
ATOM 10153 C CA . ASN C 1 379 ? 211.387 166.152 143.250 1.00 70.04 404 ASN C CA 1
ATOM 10154 C C . ASN C 1 379 ? 210.422 167.314 143.447 1.00 70.04 404 ASN C C 1
ATOM 10155 O O . ASN C 1 379 ? 209.259 167.236 143.042 1.00 70.04 404 ASN C O 1
ATOM 10160 N N . LEU C 1 380 ? 210.908 168.383 144.075 1.00 67.88 405 LEU C N 1
ATOM 10161 C CA . LEU C 1 380 ? 210.115 169.576 144.368 1.00 67.88 405 LEU C CA 1
ATOM 10162 C C . LEU C 1 380 ? 210.912 170.795 143.912 1.00 67.88 405 LEU C C 1
ATOM 10163 O O . LEU C 1 380 ? 211.821 171.247 144.613 1.00 67.88 405 LEU C O 1
ATOM 10168 N N . GLU C 1 381 ? 210.569 171.325 142.737 1.00 70.66 406 GLU C N 1
ATOM 10169 C CA . GLU C 1 381 ? 211.305 172.458 142.186 1.00 70.66 406 GLU C CA 1
ATOM 10170 C C . GLU C 1 381 ? 210.934 173.770 142.868 1.00 70.66 406 GLU C C 1
ATOM 10171 O O . GLU C 1 381 ? 211.800 174.625 143.085 1.00 70.66 406 GLU C O 1
ATOM 10177 N N . SER C 1 382 ? 209.656 173.948 143.203 1.00 67.72 407 SER C N 1
ATOM 10178 C CA . SER C 1 382 ? 209.183 175.237 143.706 1.00 67.72 407 SER C CA 1
ATOM 10179 C C . SER C 1 382 ? 209.795 175.654 145.040 1.00 67.72 407 SER C C 1
ATOM 10180 O O . SER C 1 382 ? 210.230 176.813 145.151 1.00 67.72 407 SER C O 1
ATOM 10183 N N . PRO C 1 383 ? 209.845 174.812 146.079 1.00 67.63 408 PRO C N 1
ATOM 10184 C CA . PRO C 1 383 ? 210.292 175.305 147.389 1.00 67.63 408 PRO C CA 1
ATOM 10185 C C . PRO C 1 383 ? 211.738 175.781 147.369 1.00 67.63 408 PRO C C 1
ATOM 10186 O O . PRO C 1 383 ? 212.586 175.232 146.662 1.00 67.63 408 PRO C O 1
ATOM 10190 N N . ILE C 1 384 ? 212.010 176.814 148.160 1.00 71.54 409 ILE C N 1
ATOM 10191 C CA . ILE C 1 384 ? 213.355 177.342 148.357 1.00 71.54 409 ILE C CA 1
ATOM 10192 C C . ILE C 1 384 ? 213.820 176.912 149.740 1.00 71.54 409 ILE C C 1
ATOM 10193 O O . ILE C 1 384 ? 213.193 177.257 150.749 1.00 71.54 409 ILE C O 1
ATOM 10198 N N . THR C 1 385 ? 214.917 176.163 149.788 1.00 75.47 410 THR C N 1
ATOM 10199 C CA . THR C 1 385 ? 215.392 175.586 151.037 1.00 75.47 410 THR C CA 1
ATOM 10200 C C . THR C 1 385 ? 216.241 176.588 151.809 1.00 75.47 410 THR C C 1
ATOM 10201 O O . THR C 1 385 ? 217.073 177.292 151.229 1.00 75.47 410 THR C O 1
ATOM 10205 N N . THR C 1 386 ? 216.022 176.650 153.117 1.00 77.07 411 THR C N 1
ATOM 10206 C CA . THR C 1 386 ? 216.839 177.430 154.033 1.00 77.07 411 THR C CA 1
ATOM 10207 C C . THR C 1 386 ? 217.627 176.479 154.927 1.00 77.07 411 THR C C 1
ATOM 10208 O O . THR C 1 386 ? 217.437 175.260 154.895 1.00 77.07 411 THR C O 1
ATOM 10212 N N . SER C 1 387 ? 218.529 177.047 155.729 1.00 78.22 412 SER C N 1
ATOM 10213 C CA . SER C 1 387 ? 219.371 176.240 156.603 1.00 78.22 412 SER C CA 1
ATOM 10214 C C . SER C 1 387 ? 218.593 175.564 157.724 1.00 78.22 412 SER C C 1
ATOM 10215 O O . SER C 1 387 ? 219.136 174.663 158.372 1.00 78.22 412 SER C O 1
ATOM 10218 N N . THR C 1 388 ? 217.349 175.968 157.969 1.00 75.93 413 THR C N 1
ATOM 10219 C CA . THR C 1 388 ? 216.505 175.376 159.001 1.00 75.93 413 THR C CA 1
ATOM 10220 C C . THR C 1 388 ? 215.334 174.610 158.391 1.00 75.93 413 THR C C 1
ATOM 10221 O O . THR C 1 388 ? 214.212 174.649 158.898 1.00 75.93 413 THR C O 1
ATOM 10225 N N . THR C 1 389 ? 215.588 173.902 157.294 1.00 72.73 414 THR C N 1
ATOM 10226 C CA . THR C 1 389 ? 214.549 173.172 156.579 1.00 72.73 414 THR C CA 1
ATOM 10227 C C . THR C 1 389 ? 214.433 171.755 157.128 1.00 72.73 414 THR C C 1
ATOM 10228 O O . THR C 1 389 ? 215.443 171.066 157.305 1.00 72.73 414 THR C O 1
ATOM 10232 N N . LYS C 1 390 ? 213.201 171.327 157.400 1.00 69.44 415 LYS C N 1
ATOM 10233 C CA . LYS C 1 390 ? 212.929 169.994 157.922 1.00 69.44 415 LYS C CA 1
ATOM 10234 C C . LYS C 1 390 ? 211.788 169.363 157.137 1.00 69.44 415 LYS C C 1
ATOM 10235 O O . LYS C 1 390 ? 210.760 170.007 156.904 1.00 69.44 415 LYS C O 1
ATOM 10237 N N . ILE C 1 391 ? 211.972 168.107 156.736 1.00 68.19 416 ILE C N 1
ATOM 10238 C CA . ILE C 1 391 ? 210.954 167.332 156.031 1.00 68.19 416 ILE C CA 1
ATOM 10239 C C . ILE C 1 391 ? 210.337 166.351 157.017 1.00 68.19 416 ILE C C 1
ATOM 10240 O O . ILE C 1 391 ? 211.057 165.672 157.760 1.00 68.19 416 ILE C O 1
ATOM 10245 N N . THR C 1 392 ? 209.008 166.268 157.025 1.00 66.14 417 THR C N 1
ATOM 10246 C CA . THR C 1 392 ? 208.297 165.542 158.072 1.00 66.14 417 THR C CA 1
ATOM 10247 C C . THR C 1 392 ? 207.571 164.297 157.587 1.00 66.14 417 THR C C 1
ATOM 10248 O O . THR C 1 392 ? 207.584 163.282 158.289 1.00 66.14 417 THR C O 1
ATOM 10252 N N . MET C 1 393 ? 206.938 164.339 156.411 1.00 63.07 418 MET C N 1
ATOM 10253 C CA . MET C 1 393 ? 206.173 163.208 155.876 1.00 63.07 418 MET C CA 1
ATOM 10254 C C . MET C 1 393 ? 205.056 162.811 156.851 1.00 63.07 418 MET C C 1
ATOM 10255 O O . MET C 1 393 ? 205.123 161.806 157.562 1.00 63.07 418 MET C O 1
ATOM 10260 N N . LEU C 1 394 ? 204.068 163.705 156.925 1.00 58.20 419 LEU C N 1
ATOM 10261 C CA . LEU C 1 394 ? 202.894 163.552 157.781 1.00 58.20 419 LEU C CA 1
ATOM 10262 C C . LEU C 1 394 ? 202.413 162.108 157.844 1.00 58.20 419 LEU C C 1
ATOM 10263 O O . LEU C 1 394 ? 202.207 161.460 156.815 1.00 58.20 419 LEU C O 1
ATOM 10268 N N . GLY C 1 395 ? 202.227 161.613 159.066 1.00 62.56 420 GLY C N 1
ATOM 10269 C CA . GLY C 1 395 ? 201.832 160.245 159.318 1.00 62.56 420 GLY C CA 1
ATOM 10270 C C . GLY C 1 395 ? 202.969 159.336 159.733 1.00 62.56 420 GLY C C 1
ATOM 10271 O O . GLY C 1 395 ? 202.712 158.257 160.283 1.00 62.56 420 GLY C O 1
ATOM 10272 N N . ILE C 1 396 ? 204.214 159.738 159.488 1.00 66.70 421 ILE C N 1
ATOM 10273 C CA . ILE C 1 396 ? 205.394 158.966 159.861 1.00 66.70 421 ILE C CA 1
ATOM 10274 C C . ILE C 1 396 ? 206.279 159.835 160.742 1.00 66.70 421 ILE C C 1
ATOM 10275 O O . ILE C 1 396 ? 206.610 160.968 160.373 1.00 66.70 421 ILE C O 1
ATOM 10280 N N . GLN C 1 397 ? 206.663 159.304 161.900 1.00 70.44 422 GLN C N 1
ATOM 10281 C CA . GLN C 1 397 ? 207.568 160.005 162.802 1.00 70.44 422 GLN C CA 1
ATOM 10282 C C . GLN C 1 397 ? 208.998 159.867 162.294 1.00 70.44 422 GLN C C 1
ATOM 10283 O O . GLN C 1 397 ? 209.429 158.767 161.931 1.00 70.44 422 GLN C O 1
ATOM 10289 N N . GLY C 1 398 ? 209.728 160.978 162.266 1.00 71.21 423 GLY C N 1
ATOM 10290 C CA . GLY C 1 398 ? 211.101 160.965 161.800 1.00 71.21 423 GLY C CA 1
ATOM 10291 C C . GLY C 1 398 ? 211.326 161.833 160.580 1.00 71.21 423 GLY C C 1
ATOM 10292 O O . GLY C 1 398 ? 210.505 161.845 159.659 1.00 71.21 423 GLY C O 1
ATOM 10293 N N . ASP C 1 399 ? 212.437 162.565 160.563 1.00 71.71 424 ASP C N 1
ATOM 10294 C CA . ASP C 1 399 ? 212.746 163.435 159.441 1.00 71.71 424 ASP C CA 1
ATOM 10295 C C . ASP C 1 399 ? 213.137 162.616 158.213 1.00 71.71 424 ASP C C 1
ATOM 10296 O O . ASP C 1 399 ? 213.402 161.413 158.290 1.00 71.71 424 ASP C O 1
ATOM 10301 N N . LEU C 1 400 ? 213.169 163.288 157.067 1.00 70.14 425 LEU C N 1
ATOM 10302 C CA . LEU C 1 400 ? 213.524 162.668 155.801 1.00 70.14 425 LEU C CA 1
ATOM 10303 C C . LEU C 1 400 ? 214.816 163.267 155.261 1.00 70.14 425 LEU C C 1
ATOM 10304 O O . LEU C 1 400 ? 215.104 164.450 155.461 1.00 70.14 425 LEU C O 1
ATOM 10309 N N . LYS C 1 401 ? 215.595 162.434 154.576 1.00 72.32 426 LYS C N 1
ATOM 10310 C CA . LYS C 1 401 ? 216.801 162.910 153.913 1.00 72.32 426 LYS C CA 1
ATOM 10311 C C . LYS C 1 401 ? 216.424 163.728 152.685 1.00 72.32 426 LYS C C 1
ATOM 10312 O O . LYS C 1 401 ? 215.529 163.347 151.924 1.00 72.32 426 LYS C O 1
ATOM 10318 N N . TRP C 1 402 ? 217.104 164.855 152.488 1.00 72.75 427 TRP C N 1
ATOM 10319 C CA . TRP C 1 402 ? 216.826 165.723 151.354 1.00 72.75 427 TRP C CA 1
ATOM 10320 C C . TRP C 1 402 ? 218.107 166.390 150.877 1.00 72.75 427 TRP C C 1
ATOM 10321 O O . TRP C 1 402 ? 218.954 166.783 151.683 1.00 72.75 427 TRP C O 1
ATOM 10332 N N . SER C 1 403 ? 218.232 166.513 149.558 1.00 77.37 428 SER C N 1
ATOM 10333 C CA . SER C 1 403 ? 219.380 167.141 148.917 1.00 77.37 428 SER C CA 1
ATOM 10334 C C . SER C 1 403 ? 218.892 168.250 147.997 1.00 77.37 428 SER C C 1
ATOM 10335 O O . SER C 1 403 ? 217.961 168.046 147.212 1.00 77.37 428 SER C O 1
ATOM 10338 N N . THR C 1 404 ? 219.523 169.417 148.091 1.00 82.37 429 THR C N 1
ATOM 10339 C CA . THR C 1 404 ? 219.146 170.578 147.294 1.00 82.37 429 THR C CA 1
ATOM 10340 C C . THR C 1 404 ? 220.068 170.679 146.081 1.00 82.37 429 THR C C 1
ATOM 10341 O O . THR C 1 404 ? 221.233 171.069 146.204 1.00 82.37 429 THR C O 1
ATOM 10345 N N . ASP C 1 405 ? 219.547 170.318 144.917 1.00 84.44 430 ASP C N 1
ATOM 10346 C CA . ASP C 1 405 ? 220.303 170.473 143.680 1.00 84.44 430 ASP C CA 1
ATOM 10347 C C . ASP C 1 405 ? 220.372 171.948 143.300 1.00 84.44 430 ASP C C 1
ATOM 10348 O O . ASP C 1 405 ? 219.358 172.647 143.372 1.00 84.44 430 ASP C O 1
ATOM 10353 N N . PRO C 1 406 ? 221.543 172.460 142.918 1.00 85.70 431 PRO C N 1
ATOM 10354 C CA . PRO C 1 406 ? 221.629 173.868 142.506 1.00 85.70 431 PRO C CA 1
ATOM 10355 C C . PRO C 1 406 ? 220.825 174.169 141.250 1.00 85.70 431 PRO C C 1
ATOM 10356 O O . PRO C 1 406 ? 219.961 175.052 141.255 1.00 85.70 431 PRO C O 1
ATOM 10360 N N . ASP C 1 407 ? 221.098 173.437 140.167 1.00 87.31 432 ASP C N 1
ATOM 10361 C CA . ASP C 1 407 ? 220.396 173.674 138.909 1.00 87.31 432 ASP C CA 1
ATOM 10362 C C . ASP C 1 407 ? 218.969 173.136 138.962 1.00 87.31 432 ASP C C 1
ATOM 10363 O O . ASP C 1 407 ? 218.032 173.808 138.517 1.00 87.31 432 ASP C O 1
ATOM 10368 N N . LYS C 1 408 ? 218.784 171.940 139.514 1.00 85.21 433 LYS C N 1
ATOM 10369 C CA . LYS C 1 408 ? 217.467 171.334 139.632 1.00 85.21 433 LYS C CA 1
ATOM 10370 C C . LYS C 1 408 ? 216.825 171.767 140.949 1.00 85.21 433 LYS C C 1
ATOM 10371 O O . LYS C 1 408 ? 217.286 172.698 141.614 1.00 85.21 433 LYS C O 1
ATOM 10377 N N . GLY C 1 409 ? 215.739 171.104 141.332 1.00 78.68 434 GLY C N 1
ATOM 10378 C CA . GLY C 1 409 ? 215.028 171.412 142.550 1.00 78.68 434 GLY C CA 1
ATOM 10379 C C . GLY C 1 409 ? 215.454 170.546 143.718 1.00 78.68 434 GLY C C 1
ATOM 10380 O O . GLY C 1 409 ? 216.486 169.866 143.687 1.00 78.68 434 GLY C O 1
ATOM 10381 N N . LEU C 1 410 ? 214.644 170.580 144.770 1.00 73.51 435 LEU C N 1
ATOM 10382 C CA . LEU C 1 410 ? 214.867 169.765 145.953 1.00 73.51 435 LEU C CA 1
ATOM 10383 C C . LEU C 1 410 ? 214.534 168.304 145.674 1.00 73.51 435 LEU C C 1
ATOM 10384 O O . LEU C 1 410 ? 213.638 167.991 144.888 1.00 73.51 435 LEU C O 1
ATOM 10389 N N . PHE C 1 411 ? 215.270 167.402 146.325 1.00 73.08 436 PHE C N 1
ATOM 10390 C CA . PHE C 1 411 ? 215.052 165.964 146.202 1.00 73.08 436 PHE C CA 1
ATOM 10391 C C . PHE C 1 411 ? 214.885 165.391 147.603 1.00 73.08 436 PHE C C 1
ATOM 10392 O O . PHE C 1 411 ? 215.828 165.409 148.400 1.00 73.08 436 PHE C O 1
ATOM 10400 N N . ILE C 1 412 ? 213.696 164.873 147.897 1.00 69.81 437 ILE C N 1
ATOM 10401 C CA . ILE C 1 412 ? 213.365 164.343 149.214 1.00 69.81 437 ILE C CA 1
ATOM 10402 C C . ILE C 1 412 ? 213.366 162.824 149.145 1.00 69.81 437 ILE C C 1
ATOM 10403 O O . ILE C 1 412 ? 212.688 162.233 148.296 1.00 69.81 437 ILE C O 1
ATOM 10408 N N . SER C 1 413 ? 214.117 162.192 150.042 1.00 68.77 438 SER C N 1
ATOM 10409 C CA . SER C 1 413 ? 214.166 160.736 150.115 1.00 68.77 438 SER C CA 1
ATOM 10410 C C . SER C 1 413 ? 212.958 160.247 150.904 1.00 68.77 438 SER C C 1
ATOM 10411 O O . SER C 1 413 ? 212.865 160.469 152.115 1.00 68.77 438 SER C O 1
ATOM 10414 N N . LEU C 1 414 ? 212.032 159.584 150.219 1.00 66.72 439 LEU C N 1
ATOM 10415 C CA . LEU C 1 414 ? 210.819 159.088 150.845 1.00 66.72 439 LEU C CA 1
ATOM 10416 C C . LEU C 1 414 ? 211.109 157.830 151.662 1.00 66.72 439 LEU C C 1
ATOM 10417 O O . LEU C 1 414 ? 212.024 157.068 151.340 1.00 66.72 439 LEU C O 1
ATOM 10422 N N . PRO C 1 415 ? 210.344 157.591 152.729 1.00 70.88 440 PRO C N 1
ATOM 10423 C CA . PRO C 1 415 ? 210.535 156.363 153.517 1.00 70.88 440 PRO C CA 1
ATOM 10424 C C . PRO C 1 415 ? 210.037 155.149 152.748 1.00 70.88 440 PRO C C 1
ATOM 10425 O O . PRO C 1 415 ? 208.878 155.093 152.332 1.00 70.88 440 PRO C O 1
ATOM 10429 N N . GLN C 1 416 ? 210.923 154.173 152.558 1.00 74.51 441 GLN C N 1
ATOM 10430 C CA . GLN C 1 416 ? 210.590 152.951 151.829 1.00 74.51 441 GLN C CA 1
ATOM 10431 C C . GLN C 1 416 ? 209.849 152.019 152.777 1.00 74.51 441 GLN C C 1
ATOM 10432 O O . GLN C 1 416 ? 210.446 151.224 153.504 1.00 74.51 441 GLN C O 1
ATOM 10438 N N . LEU C 1 417 ? 208.523 152.124 152.769 1.00 77.94 442 LEU C N 1
ATOM 10439 C CA . LEU C 1 417 ? 207.681 151.345 153.665 1.00 77.94 442 LEU C CA 1
ATOM 10440 C C . LEU C 1 417 ? 207.223 150.056 152.986 1.00 77.94 442 LEU C C 1
ATOM 10441 O O . LEU C 1 417 ? 206.930 150.055 151.787 1.00 77.94 442 LEU C O 1
ATOM 10446 N N . PRO C 1 418 ? 207.160 148.959 153.734 1.00 81.09 443 PRO C N 1
ATOM 10447 C CA . PRO C 1 418 ? 206.636 147.708 153.181 1.00 81.09 443 PRO C CA 1
ATOM 10448 C C . PRO C 1 418 ? 205.134 147.796 152.983 1.00 81.09 443 PRO C C 1
ATOM 10449 O O . PRO C 1 418 ? 204.479 148.688 153.544 1.00 81.09 443 PRO C O 1
ATOM 10453 N N . PRO C 1 419 ? 204.552 146.904 152.180 1.00 81.98 444 PRO C N 1
ATOM 10454 C CA . PRO C 1 419 ? 203.096 146.921 151.998 1.00 81.98 444 PRO C CA 1
ATOM 10455 C C . PRO C 1 419 ? 202.365 146.703 153.314 1.00 81.98 444 PRO C C 1
ATOM 10456 O O . PRO C 1 419 ? 202.862 146.034 154.224 1.00 81.98 444 PRO C O 1
ATOM 10460 N N . SER C 1 420 ? 201.173 147.298 153.407 1.00 82.83 445 SER C N 1
ATOM 10461 C CA . SER C 1 420 ? 200.349 147.275 154.617 1.00 82.83 445 SER C CA 1
ATOM 10462 C C . SER C 1 420 ? 201.038 147.975 155.787 1.00 82.83 445 SER C C 1
ATOM 10463 O O . SER C 1 420 ? 200.835 147.613 156.948 1.00 82.83 445 SER C O 1
ATOM 10466 N N . ALA C 1 421 ? 201.856 148.987 155.488 1.00 79.73 446 ALA C N 1
ATOM 10467 C CA . ALA C 1 421 ? 202.496 149.797 156.515 1.00 79.73 446 ALA C CA 1
ATOM 10468 C C . ALA C 1 421 ? 202.421 151.294 156.254 1.00 79.73 446 ALA C C 1
ATOM 10469 O O . ALA C 1 421 ? 202.780 152.071 157.145 1.00 79.73 446 ALA C O 1
ATOM 10471 N N . VAL C 1 422 ? 201.977 151.721 155.076 1.00 73.76 447 VAL C N 1
ATOM 10472 C CA . VAL C 1 422 ? 201.837 153.138 154.752 1.00 73.76 447 VAL C CA 1
ATOM 10473 C C . VAL C 1 422 ? 200.716 153.735 155.595 1.00 73.76 447 VAL C C 1
ATOM 10474 O O . VAL C 1 422 ? 199.728 153.044 155.884 1.00 73.76 447 VAL C O 1
ATOM 10478 N N . PRO C 1 423 ? 200.825 154.998 156.019 1.00 68.58 448 PRO C N 1
ATOM 10479 C CA . PRO C 1 423 ? 199.716 155.599 156.784 1.00 68.58 448 PRO C CA 1
ATOM 10480 C C . PRO C 1 423 ? 198.436 155.722 155.975 1.00 68.58 448 PRO C C 1
ATOM 10481 O O . PRO C 1 423 ? 197.380 155.240 156.405 1.00 68.58 448 PRO C O 1
ATOM 10485 N N . ALA C 1 424 ? 198.504 156.353 154.807 1.00 63.97 449 ALA C N 1
ATOM 10486 C CA . ALA C 1 424 ? 197.378 156.453 153.896 1.00 63.97 449 ALA C CA 1
ATOM 10487 C C . ALA C 1 424 ? 197.579 155.482 152.735 1.00 63.97 449 ALA C C 1
ATOM 10488 O O . ALA C 1 424 ? 198.573 154.756 152.662 1.00 63.97 449 ALA C O 1
ATOM 10490 N N . GLU C 1 425 ? 196.621 155.471 151.811 1.00 61.44 450 GLU C N 1
ATOM 10491 C CA . GLU C 1 425 ? 196.655 154.530 150.700 1.00 61.44 450 GLU C CA 1
ATOM 10492 C C . GLU C 1 425 ? 196.673 155.173 149.321 1.00 61.44 450 GLU C C 1
ATOM 10493 O O . GLU C 1 425 ? 197.069 154.499 148.362 1.00 61.44 450 GLU C O 1
ATOM 10499 N N . PHE C 1 426 ? 196.273 156.437 149.177 1.00 52.38 451 PHE C N 1
ATOM 10500 C CA . PHE C 1 426 ? 196.166 157.047 147.857 1.00 52.38 451 PHE C CA 1
ATOM 10501 C C . PHE C 1 426 ? 196.812 158.418 147.732 1.00 52.38 451 PHE C C 1
ATOM 10502 O O . PHE C 1 426 ? 197.076 158.845 146.602 1.00 52.38 451 PHE C O 1
ATOM 10510 N N . ALA C 1 427 ? 196.999 159.131 148.846 1.00 48.25 452 ALA C N 1
ATOM 10511 C CA . ALA C 1 427 ? 197.609 160.484 148.805 1.00 48.25 452 ALA C CA 1
ATOM 10512 C C . ALA C 1 427 ? 198.478 160.680 150.049 1.00 48.25 452 ALA C C 1
ATOM 10513 O O . ALA C 1 427 ? 198.101 160.173 151.115 1.00 48.25 452 ALA C O 1
ATOM 10515 N N . TRP C 1 428 ? 199.655 161.302 149.898 1.00 51.49 453 TRP C N 1
ATOM 10516 C CA . TRP C 1 428 ? 200.568 161.486 151.015 1.00 51.49 453 TRP C CA 1
ATOM 10517 C C . TRP C 1 428 ? 201.005 162.939 151.091 1.00 51.49 453 TRP C C 1
ATOM 10518 O O . TRP C 1 428 ? 201.066 163.642 150.080 1.00 51.49 453 TRP C O 1
ATOM 10529 N N . THR C 1 429 ? 201.307 163.386 152.306 1.00 52.25 454 THR C N 1
ATOM 10530 C CA . THR C 1 429 ? 201.618 164.783 152.573 1.00 52.25 454 THR C CA 1
ATOM 10531 C C . THR C 1 429 ? 203.036 164.908 153.109 1.00 52.25 454 THR C C 1
ATOM 10532 O O . THR C 1 429 ? 203.416 164.206 154.051 1.00 52.25 454 THR C O 1
ATOM 10536 N N . ILE C 1 430 ? 203.809 165.806 152.506 1.00 55.91 455 ILE C N 1
ATOM 10537 C CA . ILE C 1 430 ? 205.145 166.164 152.963 1.00 55.91 455 ILE C CA 1
ATOM 10538 C C . ILE C 1 430 ? 205.066 167.549 153.587 1.00 55.91 455 ILE C C 1
ATOM 10539 O O . ILE C 1 430 ? 204.574 168.490 152.956 1.00 55.91 455 ILE C O 1
ATOM 10544 N N . LYS C 1 431 ? 205.542 167.675 154.821 1.00 58.25 456 LYS C N 1
ATOM 10545 C CA . LYS C 1 431 ? 205.519 168.941 155.541 1.00 58.25 456 LYS C CA 1
ATOM 10546 C C . LYS C 1 431 ? 206.913 169.553 155.553 1.00 58.25 456 LYS C C 1
ATOM 10547 O O . LYS C 1 431 ? 207.875 168.908 155.982 1.00 58.25 456 LYS C O 1
ATOM 10553 N N . LEU C 1 432 ? 207.016 170.796 155.089 1.00 61.01 457 LEU C N 1
ATOM 10554 C CA . LEU C 1 432 ? 208.271 171.531 155.036 1.00 61.01 457 LEU C CA 1
ATOM 10555 C C . LEU C 1 432 ? 208.179 172.735 155.960 1.00 61.01 457 LEU C C 1
ATOM 10556 O O . LEU C 1 432 ? 207.248 173.542 155.847 1.00 61.01 457 LEU C O 1
ATOM 10561 N N . THR C 1 433 ? 209.142 172.850 156.870 1.00 67.79 458 THR C N 1
ATOM 10562 C CA . THR C 1 433 ? 209.239 173.968 157.796 1.00 67.79 458 THR C CA 1
ATOM 10563 C C . THR C 1 433 ? 210.485 174.779 157.469 1.00 67.79 458 THR C C 1
ATOM 10564 O O . THR C 1 433 ? 211.516 174.219 157.085 1.00 67.79 458 THR C O 1
ATOM 10568 N N . GLY C 1 434 ? 210.389 176.095 157.621 1.00 71.04 459 GLY C N 1
ATOM 10569 C CA . GLY C 1 434 ? 211.496 176.965 157.265 1.00 71.04 459 GLY C CA 1
ATOM 10570 C C . GLY C 1 434 ? 211.797 176.990 155.783 1.00 71.04 459 GLY C C 1
ATOM 10571 O O . GLY C 1 434 ? 212.968 176.919 155.389 1.00 71.04 459 GLY C O 1
ATOM 10572 N N . VAL C 1 435 ? 210.766 177.082 154.949 1.00 69.67 460 VAL C N 1
ATOM 10573 C CA . VAL C 1 435 ? 210.909 177.101 153.500 1.00 69.67 460 VAL C CA 1
ATOM 10574 C C . VAL C 1 435 ? 210.201 178.335 152.961 1.00 69.67 460 VAL C C 1
ATOM 10575 O O . VAL C 1 435 ? 209.059 178.620 153.335 1.00 69.67 460 VAL C O 1
ATOM 10579 N N . LYS C 1 436 ? 210.884 179.069 152.087 1.00 71.17 461 LYS C N 1
ATOM 10580 C CA . LYS C 1 436 ? 210.299 180.247 151.460 1.00 71.17 461 LYS C CA 1
ATOM 10581 C C . LYS C 1 436 ? 209.469 179.856 150.242 1.00 71.17 461 LYS C C 1
ATOM 10582 O O . LYS C 1 436 ? 209.980 179.248 149.302 1.00 71.17 461 LYS C O 1
ATOM 10588 N N . ARG D 1 6 ? 123.036 101.161 157.954 1.00 44.83 31 ARG D N 1
ATOM 10589 C CA . ARG D 1 6 ? 124.272 100.873 157.237 1.00 44.83 31 ARG D CA 1
ATOM 10590 C C . ARG D 1 6 ? 124.089 101.082 155.740 1.00 44.83 31 ARG D C 1
ATOM 10591 O O . ARG D 1 6 ? 123.081 100.671 155.166 1.00 44.83 31 ARG D O 1
ATOM 10599 N N . TYR D 1 7 ? 125.068 101.725 155.110 1.00 42.16 32 TYR D N 1
ATOM 10600 C CA . TYR D 1 7 ? 125.011 102.032 153.689 1.00 42.16 32 TYR D CA 1
ATOM 10601 C C . TYR D 1 7 ? 126.314 101.622 153.022 1.00 42.16 32 TYR D C 1
ATOM 10602 O O . TYR D 1 7 ? 127.389 101.724 153.620 1.00 42.16 32 TYR D O 1
ATOM 10611 N N . THR D 1 8 ? 126.210 101.156 151.787 1.00 44.00 33 THR D N 1
ATOM 10612 C CA . THR D 1 8 ? 127.365 100.738 151.012 1.00 44.00 33 THR D CA 1
ATOM 10613 C C . THR D 1 8 ? 127.754 101.820 150.010 1.00 44.00 33 THR D C 1
ATOM 10614 O O . THR D 1 8 ? 126.915 102.627 149.601 1.00 44.00 33 THR D O 1
ATOM 10618 N N . PRO D 1 9 ? 129.025 101.874 149.597 1.00 43.17 34 PRO D N 1
ATOM 10619 C CA . PRO D 1 9 ? 129.456 102.945 148.687 1.00 43.17 34 PRO D CA 1
ATOM 10620 C C . PRO D 1 9 ? 128.926 102.793 147.270 1.00 43.17 34 PRO D C 1
ATOM 10621 O O . PRO D 1 9 ? 129.708 102.729 146.317 1.00 43.17 34 PRO D O 1
ATOM 10625 N N . ASP D 1 10 ? 127.605 102.740 147.114 1.00 44.80 35 ASP D N 1
ATOM 10626 C CA . ASP D 1 10 ? 126.985 102.716 145.799 1.00 44.80 35 ASP D CA 1
ATOM 10627 C C . ASP D 1 10 ? 125.715 103.552 145.834 1.00 44.80 35 ASP D C 1
ATOM 10628 O O . ASP D 1 10 ? 125.066 103.680 146.874 1.00 44.80 35 ASP D O 1
ATOM 10633 N N . TRP D 1 11 ? 125.373 104.121 144.681 1.00 43.87 36 TRP D N 1
ATOM 10634 C CA . TRP D 1 11 ? 124.237 105.036 144.612 1.00 43.87 36 TRP D CA 1
ATOM 10635 C C . TRP D 1 11 ? 122.900 104.411 144.999 1.00 43.87 36 TRP D C 1
ATOM 10636 O O . TRP D 1 11 ? 122.120 105.090 145.689 1.00 43.87 36 TRP D O 1
ATOM 10647 N N . PRO D 1 12 ? 122.550 103.184 144.586 1.00 44.50 37 PRO D N 1
ATOM 10648 C CA . PRO D 1 12 ? 121.254 102.630 145.024 1.00 44.50 37 PRO D CA 1
ATOM 10649 C C . PRO D 1 12 ? 121.104 102.545 146.534 1.00 44.50 37 PRO D C 1
ATOM 10650 O O . PRO D 1 12 ? 119.998 102.740 147.050 1.00 44.50 37 PRO D O 1
ATOM 10654 N N . SER D 1 13 ? 122.184 102.252 147.261 1.00 44.03 38 SER D N 1
ATOM 10655 C CA . SER D 1 13 ? 122.099 102.217 148.718 1.00 44.03 38 SER D CA 1
ATOM 10656 C C . SER D 1 13 ? 122.039 103.621 149.307 1.00 44.03 38 SER D C 1
ATOM 10657 O O . SER D 1 13 ? 121.265 103.878 150.236 1.00 44.03 38 SER D O 1
ATOM 10660 N N . LEU D 1 14 ? 122.853 104.541 148.783 1.00 42.96 39 LEU D N 1
ATOM 10661 C CA . LEU D 1 14 ? 122.918 105.886 149.345 1.00 42.96 39 LEU D CA 1
ATOM 10662 C C . LEU D 1 14 ? 121.616 106.647 149.127 1.00 42.96 39 LEU D C 1
ATOM 10663 O O . LEU D 1 14 ? 121.177 107.399 150.005 1.00 42.96 39 LEU D O 1
ATOM 10668 N N . ASP D 1 15 ? 120.990 106.475 147.961 1.00 45.00 40 ASP D N 1
ATOM 10669 C CA . ASP D 1 15 ? 119.753 107.180 147.653 1.00 45.00 40 ASP D CA 1
ATOM 10670 C C . ASP D 1 15 ? 118.565 106.677 148.460 1.00 45.00 40 ASP D C 1
ATOM 10671 O O . ASP D 1 15 ? 117.538 107.362 148.506 1.00 45.00 40 ASP D O 1
ATOM 10676 N N . SER D 1 16 ? 118.674 105.510 149.092 1.00 43.42 41 SER D N 1
ATOM 10677 C CA . SER D 1 16 ? 117.583 104.977 149.896 1.00 43.42 41 SER D CA 1
ATOM 10678 C C . SER D 1 16 ? 117.519 105.583 151.291 1.00 43.42 41 SER D C 1
ATOM 10679 O O . SER D 1 16 ? 116.562 105.308 152.021 1.00 43.42 41 SER D O 1
ATOM 10682 N N . ARG D 1 17 ? 118.499 106.388 151.676 1.00 39.17 42 ARG D N 1
ATOM 10683 C CA . ARG D 1 17 ? 118.493 107.003 152.999 1.00 39.17 42 ARG D CA 1
ATOM 10684 C C . ARG D 1 17 ? 117.421 108.082 153.067 1.00 39.17 42 ARG D C 1
ATOM 10685 O O . ARG D 1 17 ? 117.442 109.013 152.252 1.00 39.17 42 ARG D O 1
ATOM 10693 N N . PRO D 1 18 ? 116.474 108.003 154.000 1.00 40.15 43 PRO D N 1
ATOM 10694 C CA . PRO D 1 18 ? 115.470 109.066 154.115 1.00 40.15 43 PRO D CA 1
ATOM 10695 C C . PRO D 1 18 ? 116.086 110.355 154.637 1.00 40.15 43 PRO D C 1
ATOM 10696 O O . PRO D 1 18 ? 116.970 110.340 155.497 1.00 40.15 43 PRO D O 1
ATOM 10700 N N . LEU D 1 19 ? 115.611 111.474 154.104 1.00 39.96 44 LEU D N 1
ATOM 10701 C CA . LEU D 1 19 ? 116.096 112.771 154.548 1.00 39.96 44 LEU D CA 1
ATOM 10702 C C . LEU D 1 19 ? 115.556 113.088 155.941 1.00 39.96 44 LEU D C 1
ATOM 10703 O O . LEU D 1 19 ? 114.382 112.830 156.224 1.00 39.96 44 LEU D O 1
ATOM 10708 N N . PRO D 1 20 ? 116.384 113.631 156.832 1.00 39.90 45 PRO D N 1
ATOM 10709 C CA . PRO D 1 20 ? 115.859 114.145 158.102 1.00 39.90 45 PRO D CA 1
ATOM 10710 C C . PRO D 1 20 ? 114.830 115.240 157.867 1.00 39.90 45 PRO D C 1
ATOM 10711 O O . PRO D 1 20 ? 114.931 116.031 156.927 1.00 39.90 45 PRO D O 1
ATOM 10715 N N . ALA D 1 21 ? 113.825 115.276 158.745 1.00 40.36 46 ALA D N 1
ATOM 10716 C CA . ALA D 1 21 ? 112.670 116.143 158.537 1.00 40.36 46 ALA D CA 1
ATOM 10717 C C . ALA D 1 21 ? 112.997 117.623 158.690 1.00 40.36 46 ALA D C 1
ATOM 10718 O O . ALA D 1 21 ? 112.220 118.464 158.220 1.00 40.36 46 ALA D O 1
ATOM 10720 N N . TRP D 1 22 ? 114.120 117.961 159.331 1.00 36.40 47 TRP D N 1
ATOM 10721 C CA . TRP D 1 22 ? 114.429 119.366 159.574 1.00 36.40 47 TRP D CA 1
ATOM 10722 C C . TRP D 1 22 ? 114.580 120.133 158.267 1.00 36.40 47 TRP D C 1
ATOM 10723 O O . TRP D 1 22 ? 114.168 121.294 158.174 1.00 36.40 47 TRP D O 1
ATOM 10734 N N . PHE D 1 23 ? 115.171 119.507 157.247 1.00 35.96 48 PHE D N 1
ATOM 10735 C CA . PHE D 1 23 ? 115.387 120.205 155.984 1.00 35.96 48 PHE D CA 1
ATOM 10736 C C . PHE D 1 23 ? 114.064 120.545 155.312 1.00 35.96 48 PHE D C 1
ATOM 10737 O O . PHE D 1 23 ? 113.870 121.666 154.828 1.00 35.96 48 PHE D O 1
ATOM 10745 N N . ASP D 1 24 ? 113.137 119.586 155.275 1.00 39.79 49 ASP D N 1
ATOM 10746 C CA . ASP D 1 24 ? 111.842 119.844 154.658 1.00 39.79 49 ASP D CA 1
ATOM 10747 C C . ASP D 1 24 ? 111.015 120.829 155.474 1.00 39.79 49 ASP D C 1
ATOM 10748 O O . ASP D 1 24 ? 110.241 121.604 154.903 1.00 39.79 49 ASP D O 1
ATOM 10753 N N . GLU D 1 25 ? 111.160 120.822 156.800 1.00 40.15 50 GLU D N 1
ATOM 10754 C CA . GLU D 1 25 ? 110.427 121.781 157.620 1.00 40.15 50 GLU D CA 1
ATOM 10755 C C . GLU D 1 25 ? 111.078 123.159 157.652 1.00 40.15 50 GLU D C 1
ATOM 10756 O O . GLU D 1 25 ? 110.439 124.118 158.097 1.00 40.15 50 GLU D O 1
ATOM 10762 N N . ALA D 1 26 ? 112.326 123.282 157.195 1.00 37.49 51 ALA D N 1
ATOM 10763 C CA . ALA D 1 26 ? 113.017 124.566 157.258 1.00 37.49 51 ALA D CA 1
ATOM 10764 C C . ALA D 1 26 ? 112.499 125.537 156.202 1.00 37.49 51 ALA D C 1
ATOM 10765 O O . ALA D 1 26 ? 112.328 126.729 156.483 1.00 37.49 51 ALA D O 1
ATOM 10767 N N . LYS D 1 27 ? 112.273 125.050 154.980 1.00 36.47 52 LYS D N 1
ATOM 10768 C CA . LYS D 1 27 ? 111.709 125.826 153.877 1.00 36.47 52 LYS D CA 1
ATOM 10769 C C . LYS D 1 27 ? 112.631 126.937 153.384 1.00 36.47 52 LYS D C 1
ATOM 10770 O O . LYS D 1 27 ? 113.062 126.916 152.228 1.00 36.47 52 LYS D O 1
ATOM 10776 N N . PHE D 1 28 ? 112.926 127.916 154.232 1.00 33.04 53 PHE D N 1
ATOM 10777 C CA . PHE D 1 28 ? 113.661 129.103 153.821 1.00 33.04 53 PHE D CA 1
ATOM 10778 C C . PHE D 1 28 ? 115.084 129.079 154.362 1.00 33.04 53 PHE D C 1
ATOM 10779 O O . PHE D 1 28 ? 115.305 128.837 155.552 1.00 33.04 53 PHE D O 1
ATOM 10787 N N . GLY D 1 29 ? 116.044 129.344 153.481 1.00 31.18 54 GLY D N 1
ATOM 10788 C CA . GLY D 1 29 ? 117.438 129.406 153.875 1.00 31.18 54 GLY D CA 1
ATOM 10789 C C . GLY D 1 29 ? 118.137 130.567 153.203 1.00 31.18 54 GLY D C 1
ATOM 10790 O O . GLY D 1 29 ? 117.633 131.155 152.242 1.00 31.18 54 GLY D O 1
ATOM 10791 N N . VAL D 1 30 ? 119.317 130.890 153.724 1.00 29.19 55 VAL D N 1
ATOM 10792 C CA . VAL D 1 30 ? 120.114 132.010 153.235 1.00 29.19 55 VAL D CA 1
ATOM 10793 C C . VAL D 1 30 ? 121.462 131.487 152.759 1.00 29.19 55 VAL D C 1
ATOM 10794 O O . VAL D 1 30 ? 122.159 130.786 153.500 1.00 29.19 55 VAL D O 1
ATOM 10798 N N . PHE D 1 31 ? 121.829 131.843 151.532 1.00 27.57 56 PHE D N 1
ATOM 10799 C CA . PHE D 1 31 ? 123.094 131.461 150.921 1.00 27.57 56 PHE D CA 1
ATOM 10800 C C . PHE D 1 31 ? 124.083 132.618 151.025 1.00 27.57 56 PHE D C 1
ATOM 10801 O O . PHE D 1 31 ? 123.720 133.776 150.809 1.00 27.57 56 PHE D O 1
ATOM 10809 N N . ILE D 1 32 ? 125.330 132.302 151.368 1.00 26.65 57 ILE D N 1
ATOM 10810 C CA . ILE D 1 32 ? 126.389 133.295 151.509 1.00 26.65 57 ILE D CA 1
ATOM 10811 C C . ILE D 1 32 ? 127.540 132.890 150.600 1.00 26.65 57 ILE D C 1
ATOM 10812 O O . ILE D 1 32 ? 128.160 131.837 150.804 1.00 26.65 57 ILE D O 1
ATOM 10817 N N . HIS D 1 33 ? 127.820 133.719 149.595 1.00 25.91 58 HIS D N 1
ATOM 10818 C CA . HIS D 1 33 ? 128.983 133.570 148.728 1.00 25.91 58 HIS D CA 1
ATOM 10819 C C . HIS D 1 33 ? 130.015 134.601 149.164 1.00 25.91 58 HIS D C 1
ATOM 10820 O O . HIS D 1 33 ? 129.827 135.803 148.954 1.00 25.91 58 HIS D O 1
ATOM 10827 N N . TRP D 1 34 ? 131.103 134.135 149.770 1.00 23.58 59 TRP D N 1
ATOM 10828 C CA . TRP D 1 34 ? 132.100 135.018 150.357 1.00 23.58 59 TRP D CA 1
ATOM 10829 C C . TRP D 1 34 ? 133.479 134.408 150.167 1.00 23.58 59 TRP D C 1
ATOM 10830 O O . TRP D 1 34 ? 133.671 133.217 150.428 1.00 23.58 59 TRP D O 1
ATOM 10841 N N . GLY D 1 35 ? 134.429 135.215 149.715 1.00 25.35 60 GLY D N 1
ATOM 10842 C CA . GLY D 1 35 ? 135.760 134.705 149.455 1.00 25.35 60 GLY D CA 1
ATOM 10843 C C . GLY D 1 35 ? 136.662 135.776 148.891 1.00 25.35 60 GLY D C 1
ATOM 10844 O O . GLY D 1 35 ? 136.379 136.969 149.002 1.00 25.35 60 GLY D O 1
ATOM 10845 N N . VAL D 1 36 ? 137.766 135.330 148.288 1.00 25.59 61 VAL D N 1
ATOM 10846 C CA . VAL D 1 36 ? 138.735 136.258 147.711 1.00 25.59 61 VAL D CA 1
ATOM 10847 C C . VAL D 1 36 ? 138.136 137.003 146.523 1.00 25.59 61 VAL D C 1
ATOM 10848 O O . VAL D 1 36 ? 138.520 138.144 146.240 1.00 25.59 61 VAL D O 1
ATOM 10852 N N . PHE D 1 37 ? 137.160 136.401 145.838 1.00 25.49 62 PHE D N 1
ATOM 10853 C CA . PHE D 1 37 ? 136.510 137.080 144.721 1.00 25.49 62 PHE D CA 1
ATOM 10854 C C . PHE D 1 37 ? 135.777 138.340 145.161 1.00 25.49 62 PHE D C 1
ATOM 10855 O O . PHE D 1 37 ? 135.431 139.170 144.315 1.00 25.49 62 PHE D O 1
ATOM 10863 N N . SER D 1 38 ? 135.528 138.498 146.462 1.00 25.67 63 SER D N 1
ATOM 10864 C CA . SER D 1 38 ? 134.915 139.717 146.969 1.00 25.67 63 SER D CA 1
ATOM 10865 C C . SER D 1 38 ? 135.871 140.901 146.952 1.00 25.67 63 SER D C 1
ATOM 10866 O O . SER D 1 38 ? 135.422 142.042 147.100 1.00 25.67 63 SER D O 1
ATOM 10869 N N . VAL D 1 39 ? 137.168 140.664 146.785 1.00 25.92 64 VAL D N 1
ATOM 10870 C CA . VAL D 1 39 ? 138.140 141.755 146.779 1.00 25.92 64 VAL D CA 1
ATOM 10871 C C . VAL D 1 39 ? 138.030 142.535 145.471 1.00 25.92 64 VAL D C 1
ATOM 10872 O O . VAL D 1 39 ? 137.861 143.762 145.521 1.00 25.92 64 VAL D O 1
ATOM 10876 N N . PRO D 1 40 ? 138.123 141.911 144.287 1.00 26.77 65 PRO D N 1
ATOM 10877 C CA . PRO D 1 40 ? 137.824 142.679 143.068 1.00 26.77 65 PRO D CA 1
ATOM 10878 C C . PRO D 1 40 ? 136.388 143.170 143.013 1.00 26.77 65 PRO D C 1
ATOM 10879 O O . PRO D 1 40 ? 136.150 144.294 142.555 1.00 26.77 65 PRO D O 1
ATOM 10883 N N . ALA D 1 41 ? 135.435 142.367 143.487 1.00 27.59 66 ALA D N 1
ATOM 10884 C CA . ALA D 1 41 ? 134.017 142.727 143.543 1.00 27.59 66 ALA D CA 1
ATOM 10885 C C . ALA D 1 41 ? 133.522 143.263 142.202 1.00 27.59 66 ALA D C 1
ATOM 10886 O O . ALA D 1 41 ? 132.830 144.279 142.121 1.00 27.59 66 ALA D O 1
ATOM 10888 N N . TRP D 1 42 ? 133.884 142.560 141.133 1.00 29.40 67 TRP D N 1
ATOM 10889 C CA . TRP D 1 42 ? 133.564 143.013 139.788 1.00 29.40 67 TRP D CA 1
ATOM 10890 C C . TRP D 1 42 ? 133.218 141.814 138.921 1.00 29.40 67 TRP D C 1
ATOM 10891 O O . TRP D 1 42 ? 133.913 140.796 138.960 1.00 29.40 67 TRP D O 1
ATOM 10902 N N . GLY D 1 43 ? 132.147 141.941 138.144 1.00 30.89 68 GLY D N 1
ATOM 10903 C CA . GLY D 1 43 ? 131.740 140.894 137.230 1.00 30.89 68 GLY D CA 1
ATOM 10904 C C . GLY D 1 43 ? 130.944 139.788 137.888 1.00 30.89 68 GLY D C 1
ATOM 10905 O O . GLY D 1 43 ? 129.718 139.738 137.756 1.00 30.89 68 GLY D O 1
ATOM 10906 N N . SER D 1 44 ? 131.629 138.904 138.604 1.00 29.73 69 SER D N 1
ATOM 10907 C CA . SER D 1 44 ? 131.008 137.772 139.285 1.00 29.73 69 SER D CA 1
ATOM 10908 C C . SER D 1 44 ? 132.077 137.088 140.126 1.00 29.73 69 SER D C 1
ATOM 10909 O O . SER D 1 44 ? 133.247 137.483 140.120 1.00 29.73 69 SER D O 1
ATOM 10912 N N . GLU D 1 45 ? 131.664 136.047 140.850 1.00 29.30 70 GLU D N 1
ATOM 10913 C CA . GLU D 1 45 ? 132.603 135.211 141.586 1.00 29.30 70 GLU D CA 1
ATOM 10914 C C . GLU D 1 45 ? 133.455 134.347 140.666 1.00 29.30 70 GLU D C 1
ATOM 10915 O O . GLU D 1 45 ? 134.405 133.715 141.139 1.00 29.30 70 GLU D O 1
ATOM 10921 N N . TRP D 1 46 ? 133.136 134.302 139.373 1.00 28.56 71 TRP D N 1
ATOM 10922 C CA . TRP D 1 46 ? 133.940 133.623 138.369 1.00 28.56 71 TRP D CA 1
ATOM 10923 C C . TRP D 1 46 ? 135.044 134.514 137.814 1.00 28.56 71 TRP D C 1
ATOM 10924 O O . TRP D 1 46 ? 135.498 134.291 136.687 1.00 28.56 71 TRP D O 1
ATOM 10935 N N . PHE D 1 47 ? 135.474 135.519 138.582 1.00 28.31 72 PHE D N 1
ATOM 10936 C CA . PHE D 1 47 ? 136.430 136.507 138.091 1.00 28.31 72 PHE D CA 1
ATOM 10937 C C . PHE D 1 47 ? 137.716 135.849 137.607 1.00 28.31 72 PHE D C 1
ATOM 10938 O O . PHE D 1 47 ? 138.222 136.173 136.527 1.00 28.31 72 PHE D O 1
ATOM 10946 N N . TRP D 1 48 ? 138.267 134.929 138.401 1.00 26.24 73 TRP D N 1
ATOM 10947 C CA . TRP D 1 48 ? 139.558 134.340 138.062 1.00 26.24 73 TRP D CA 1
ATOM 10948 C C . TRP D 1 48 ? 139.488 133.557 136.757 1.00 26.24 73 TRP D C 1
ATOM 10949 O O . TRP D 1 48 ? 140.391 133.654 135.919 1.00 26.24 73 TRP D O 1
ATOM 10960 N N . TRP D 1 49 ? 138.426 132.772 136.567 1.00 28.76 74 TRP D N 1
ATOM 10961 C CA . TRP D 1 49 ? 138.305 131.997 135.337 1.00 28.76 74 TRP D CA 1
ATOM 10962 C C . TRP D 1 49 ? 138.045 132.895 134.135 1.00 28.76 74 TRP D C 1
ATOM 10963 O O . TRP D 1 49 ? 138.606 132.673 133.057 1.00 28.76 74 TRP D O 1
ATOM 10974 N N . HIS D 1 50 ? 137.193 133.909 134.294 1.00 30.51 75 HIS D N 1
ATOM 10975 C CA . HIS D 1 50 ? 136.907 134.808 133.182 1.00 30.51 75 HIS D CA 1
ATOM 10976 C C . HIS D 1 50 ? 138.119 135.651 132.812 1.00 30.51 75 HIS D C 1
ATOM 10977 O O . HIS D 1 50 ? 138.232 136.101 131.666 1.00 30.51 75 HIS D O 1
ATOM 10984 N N . TRP D 1 51 ? 139.028 135.876 133.757 1.00 30.32 76 TRP D N 1
ATOM 10985 C CA . TRP D 1 51 ? 140.183 136.732 133.533 1.00 30.32 76 TRP D CA 1
ATOM 10986 C C . TRP D 1 51 ? 141.370 135.956 132.969 1.00 30.32 76 TRP D C 1
ATOM 10987 O O . TRP D 1 51 ? 141.977 136.381 131.982 1.00 30.32 76 TRP D O 1
ATOM 10998 N N . GLN D 1 52 ? 141.708 134.820 133.571 1.00 31.26 77 GLN D N 1
ATOM 10999 C CA . GLN D 1 52 ? 142.852 134.023 133.142 1.00 31.26 77 GLN D CA 1
ATOM 11000 C C . GLN D 1 52 ? 142.470 132.766 132.379 1.00 31.26 77 GLN D C 1
ATOM 11001 O O . GLN D 1 52 ? 143.183 132.376 131.454 1.00 31.26 77 GLN D O 1
ATOM 11007 N N . GLY D 1 53 ? 141.368 132.112 132.748 1.00 32.18 78 GLY D N 1
ATOM 11008 C CA . GLY D 1 53 ? 140.964 130.910 132.038 1.00 32.18 78 GLY D CA 1
ATOM 11009 C C . GLY D 1 53 ? 140.502 131.189 130.621 1.00 32.18 78 GLY D C 1
ATOM 11010 O O . GLY D 1 53 ? 140.818 130.435 129.697 1.00 32.18 78 GLY D O 1
ATOM 11011 N N . GLU D 1 54 ? 139.746 132.272 130.428 1.00 34.79 79 GLU D N 1
ATOM 11012 C CA . GLU D 1 54 ? 139.233 132.633 129.115 1.00 34.79 79 GLU D CA 1
ATOM 11013 C C . GLU D 1 54 ? 139.852 133.896 128.537 1.00 34.79 79 GLU D C 1
ATOM 11014 O O . GLU D 1 54 ? 139.757 134.106 127.325 1.00 34.79 79 GLU D O 1
ATOM 11020 N N . GLY D 1 55 ? 140.477 134.732 129.361 1.00 34.91 80 GLY D N 1
ATOM 11021 C CA . GLY D 1 55 ? 141.096 135.948 128.875 1.00 34.91 80 GLY D CA 1
ATOM 11022 C C . GLY D 1 55 ? 140.114 136.931 128.272 1.00 34.91 80 GLY D C 1
ATOM 11023 O O . GLY D 1 55 ? 140.366 137.487 127.199 1.00 34.91 80 GLY D O 1
ATOM 11024 N N . ARG D 1 56 ? 138.992 137.145 128.946 1.00 34.82 81 ARG D N 1
ATOM 11025 C CA . ARG D 1 56 ? 137.991 138.076 128.451 1.00 34.82 81 ARG D CA 1
ATOM 11026 C C . ARG D 1 56 ? 138.556 139.493 128.447 1.00 34.82 81 ARG D C 1
ATOM 11027 O O . ARG D 1 56 ? 139.173 139.911 129.437 1.00 34.82 81 ARG D O 1
ATOM 11035 N N . PRO D 1 57 ? 138.382 140.253 127.363 1.00 35.86 82 PRO D N 1
ATOM 11036 C CA . PRO D 1 57 ? 139.006 141.585 127.290 1.00 35.86 82 PRO D CA 1
ATOM 11037 C C . PRO D 1 57 ? 138.542 142.551 128.368 1.00 35.86 82 PRO D C 1
ATOM 11038 O O . PRO D 1 57 ? 139.334 143.396 128.801 1.00 35.86 82 PRO D O 1
ATOM 11042 N N . GLN D 1 58 ? 137.287 142.464 128.812 1.00 36.12 83 GLN D N 1
ATOM 11043 C CA . GLN D 1 58 ? 136.806 143.402 129.822 1.00 36.12 83 GLN D CA 1
ATOM 11044 C C . GLN D 1 58 ? 137.491 143.173 131.167 1.00 36.12 83 GLN D C 1
ATOM 11045 O O . GLN D 1 58 ? 137.832 144.134 131.866 1.00 36.12 83 GLN D O 1
ATOM 11051 N N . TYR D 1 59 ? 137.726 141.911 131.534 1.00 33.37 84 TYR D N 1
ATOM 11052 C CA . TYR D 1 59 ? 138.426 141.625 132.783 1.00 33.37 84 TYR D CA 1
ATOM 11053 C C . TYR D 1 59 ? 139.886 142.056 132.710 1.00 33.37 84 TYR D C 1
ATOM 11054 O O . TYR D 1 59 ? 140.437 142.573 133.689 1.00 33.37 84 TYR D O 1
ATOM 11063 N N . GLN D 1 60 ? 140.526 141.859 131.555 1.00 36.51 85 GLN D N 1
ATOM 11064 C CA . GLN D 1 60 ? 141.897 142.328 131.382 1.00 36.51 85 GLN D CA 1
ATOM 11065 C C . GLN D 1 60 ? 141.972 143.848 131.452 1.00 36.51 85 GLN D C 1
ATOM 11066 O O . GLN D 1 60 ? 142.913 144.403 132.030 1.00 36.51 85 GLN D O 1
ATOM 11072 N N . ARG D 1 61 ? 140.989 144.538 130.870 1.00 37.62 86 ARG D N 1
ATOM 11073 C CA . ARG D 1 61 ? 140.947 145.995 130.962 1.00 37.62 86 ARG D CA 1
ATOM 11074 C C . ARG D 1 61 ? 140.752 146.453 132.402 1.00 37.62 86 ARG D C 1
ATOM 11075 O O . ARG D 1 61 ? 141.381 147.423 132.844 1.00 37.62 86 ARG D O 1
ATOM 11083 N N . PHE D 1 62 ? 139.877 145.771 133.146 1.00 32.92 87 PHE D N 1
ATOM 11084 C CA . PHE D 1 62 ? 139.680 146.099 134.555 1.00 32.92 87 PHE D CA 1
ATOM 11085 C C . PHE D 1 62 ? 140.971 145.915 135.346 1.00 32.92 87 PHE D C 1
ATOM 11086 O O . PHE D 1 62 ? 141.340 146.770 136.162 1.00 32.92 87 PHE D O 1
ATOM 11094 N N . MET D 1 63 ? 141.677 144.807 135.103 1.00 35.04 88 MET D N 1
ATOM 11095 C CA . MET D 1 63 ? 142.945 144.565 135.783 1.00 35.04 88 MET D CA 1
ATOM 11096 C C . MET D 1 63 ? 143.978 145.625 135.422 1.00 35.04 88 MET D C 1
ATOM 11097 O O . MET D 1 63 ? 144.734 146.085 136.285 1.00 35.04 88 MET D O 1
ATOM 11102 N N . ARG D 1 64 ? 144.034 146.015 134.146 1.00 38.27 89 ARG D N 1
ATOM 11103 C CA . ARG D 1 64 ? 144.983 147.038 133.719 1.00 38.27 89 ARG D CA 1
ATOM 11104 C C . ARG D 1 64 ? 144.694 148.376 134.385 1.00 38.27 89 ARG D C 1
ATOM 11105 O O . ARG D 1 64 ? 145.613 149.049 134.867 1.00 38.27 89 ARG D O 1
ATOM 11113 N N . ASP D 1 65 ? 143.427 148.778 134.423 1.00 38.10 90 ASP D N 1
ATOM 11114 C CA . ASP D 1 65 ? 143.061 150.096 134.919 1.00 38.10 90 ASP D CA 1
ATOM 11115 C C . ASP D 1 65 ? 142.980 150.177 136.436 1.00 38.10 90 ASP D C 1
ATOM 11116 O O . ASP D 1 65 ? 142.953 151.289 136.974 1.00 38.10 90 ASP D O 1
ATOM 11121 N N . ASN D 1 66 ? 142.945 149.047 137.144 1.00 35.11 91 ASN D N 1
ATOM 11122 C CA . ASN D 1 66 ? 142.770 149.086 138.587 1.00 35.11 91 ASN D CA 1
ATOM 11123 C C . ASN D 1 66 ? 143.963 148.593 139.395 1.00 35.11 91 ASN D C 1
ATOM 11124 O O . ASN D 1 66 ? 144.028 148.890 140.591 1.00 35.11 91 ASN D O 1
ATOM 11129 N N . TYR D 1 67 ? 144.895 147.863 138.798 1.00 33.88 92 TYR D N 1
ATOM 11130 C CA . TYR D 1 67 ? 145.991 147.261 139.539 1.00 33.88 92 TYR D CA 1
ATOM 11131 C C . TYR D 1 67 ? 147.274 147.353 138.728 1.00 33.88 92 TYR D C 1
ATOM 11132 O O . TYR D 1 67 ? 147.231 147.486 137.501 1.00 33.88 92 TYR D O 1
ATOM 11141 N N . PRO D 1 68 ? 148.430 147.298 139.388 1.00 35.20 93 PRO D N 1
ATOM 11142 C CA . PRO D 1 68 ? 149.690 147.405 138.659 1.00 35.20 93 PRO D CA 1
ATOM 11143 C C . PRO D 1 68 ? 149.876 146.225 137.729 1.00 35.20 93 PRO D C 1
ATOM 11144 O O . PRO D 1 68 ? 149.275 145.152 137.927 1.00 35.20 93 PRO D O 1
ATOM 11148 N N . PRO D 1 69 ? 150.690 146.380 136.683 1.00 34.64 94 PRO D N 1
ATOM 11149 C CA . PRO D 1 69 ? 150.914 145.268 135.753 1.00 34.64 94 PRO D CA 1
ATOM 11150 C C . PRO D 1 69 ? 151.564 144.083 136.449 1.00 34.64 94 PRO D C 1
ATOM 11151 O O . PRO D 1 69 ? 152.343 144.235 137.392 1.00 34.64 94 PRO D O 1
ATOM 11155 N N . GLY D 1 70 ? 151.227 142.887 135.972 1.00 31.47 95 GLY D N 1
ATOM 11156 C CA . GLY D 1 70 ? 151.715 141.665 136.570 1.00 31.47 95 GLY D CA 1
ATOM 11157 C C . GLY D 1 70 ? 150.959 141.209 137.796 1.00 31.47 95 GLY D C 1
ATOM 11158 O O . GLY D 1 70 ? 151.296 140.156 138.351 1.00 31.47 95 GLY D O 1
ATOM 11159 N N . PHE D 1 71 ? 149.957 141.967 138.236 1.00 28.90 96 PHE D N 1
ATOM 11160 C CA . PHE D 1 71 ? 149.153 141.587 139.390 1.00 28.90 96 PHE D CA 1
ATOM 11161 C C . PHE D 1 71 ? 148.497 140.232 139.157 1.00 28.90 96 PHE D C 1
ATOM 11162 O O . PHE D 1 71 ? 147.893 139.992 138.109 1.00 28.90 96 PHE D O 1
ATOM 11170 N N . SER D 1 72 ? 148.617 139.347 140.139 1.00 27.13 97 SER D N 1
ATOM 11171 C CA . SER D 1 72 ? 148.054 138.009 140.062 1.00 27.13 97 SER D CA 1
ATOM 11172 C C . SER D 1 72 ? 146.877 137.882 141.020 1.00 27.13 97 SER D C 1
ATOM 11173 O O . SER D 1 72 ? 146.668 138.720 141.900 1.00 27.13 97 SER D O 1
ATOM 11176 N N . TYR D 1 73 ? 146.096 136.818 140.828 1.00 25.75 98 TYR D N 1
ATOM 11177 C CA . TYR D 1 73 ? 144.909 136.619 141.652 1.00 25.75 98 TYR D CA 1
ATOM 11178 C C . TYR D 1 73 ? 145.277 136.364 143.109 1.00 25.75 98 TYR D C 1
ATOM 11179 O O . TYR D 1 73 ? 144.577 136.822 144.018 1.00 25.75 98 TYR D O 1
ATOM 11188 N N . ALA D 1 74 ? 146.366 135.631 143.353 1.00 25.86 99 ALA D N 1
ATOM 11189 C CA . ALA D 1 74 ? 146.802 135.389 144.722 1.00 25.86 99 ALA D CA 1
ATOM 11190 C C . ALA D 1 74 ? 147.171 136.678 145.443 1.00 25.86 99 ALA D C 1
ATOM 11191 O O . ALA D 1 74 ? 147.078 136.735 146.674 1.00 25.86 99 ALA D O 1
ATOM 11193 N N . ASP D 1 75 ? 147.572 137.716 144.705 1.00 26.53 100 ASP D N 1
ATOM 11194 C CA . ASP D 1 75 ? 147.840 139.011 145.318 1.00 26.53 100 ASP D CA 1
ATOM 11195 C C . ASP D 1 75 ? 146.584 139.642 145.905 1.00 26.53 100 ASP D C 1
ATOM 11196 O O . ASP D 1 75 ? 146.693 140.560 146.724 1.00 26.53 100 ASP D O 1
ATOM 11201 N N . PHE D 1 76 ? 145.398 139.177 145.502 1.00 26.05 101 PHE D N 1
ATOM 11202 C CA . PHE D 1 76 ? 144.163 139.605 146.147 1.00 26.05 101 PHE D CA 1
ATOM 11203 C C . PHE D 1 76 ? 144.050 139.094 147.575 1.00 26.05 101 PHE D C 1
ATOM 11204 O O . PHE D 1 76 ? 143.284 139.660 148.361 1.00 26.05 101 PHE D O 1
ATOM 11212 N N . GLY D 1 77 ? 144.785 138.039 147.920 1.00 26.11 102 GLY D N 1
ATOM 11213 C CA . GLY D 1 77 ? 144.662 137.390 149.205 1.00 26.11 102 GLY D CA 1
ATOM 11214 C C . GLY D 1 77 ? 144.850 138.297 150.406 1.00 26.11 102 GLY D C 1
ATOM 11215 O O . GLY D 1 77 ? 144.008 138.332 151.308 1.00 26.11 102 GLY D O 1
ATOM 11216 N N . PRO D 1 78 ? 145.959 139.042 150.455 1.00 26.30 103 PRO D N 1
ATOM 11217 C CA . PRO D 1 78 ? 146.167 139.960 151.588 1.00 26.30 103 PRO D CA 1
ATOM 11218 C C . PRO D 1 78 ? 145.142 141.079 151.679 1.00 26.30 103 PRO D C 1
ATOM 11219 O O . PRO D 1 78 ? 144.961 141.641 152.765 1.00 26.30 103 PRO D O 1
ATOM 11223 N N . GLN D 1 79 ? 144.467 141.421 150.584 1.00 26.84 104 GLN D N 1
ATOM 11224 C CA . GLN D 1 79 ? 143.504 142.515 150.593 1.00 26.84 104 GLN D CA 1
ATOM 11225 C C . GLN D 1 79 ? 142.131 142.099 151.107 1.00 26.84 104 GLN D C 1
ATOM 11226 O O . GLN D 1 79 ? 141.248 142.953 151.225 1.00 26.84 104 GLN D O 1
ATOM 11232 N N . PHE D 1 80 ? 141.934 140.819 151.416 1.00 25.67 105 PHE D N 1
ATOM 11233 C CA . PHE D 1 80 ? 140.668 140.322 151.957 1.00 25.67 105 PHE D CA 1
ATOM 11234 C C . PHE D 1 80 ? 140.672 140.505 153.476 1.00 25.67 105 PHE D C 1
ATOM 11235 O O . PHE D 1 80 ? 140.682 139.555 154.255 1.00 25.67 105 PHE D O 1
ATOM 11243 N N . THR D 1 81 ? 140.651 141.773 153.890 1.00 27.57 106 THR D N 1
ATOM 11244 C CA . THR D 1 81 ? 140.881 142.101 155.295 1.00 27.57 106 THR D CA 1
ATOM 11245 C C . THR D 1 81 ? 139.730 141.636 156.181 1.00 27.57 106 THR D C 1
ATOM 11246 O O . THR D 1 81 ? 139.957 141.059 157.250 1.00 27.57 106 THR D O 1
ATOM 11250 N N . ALA D 1 82 ? 138.490 141.879 155.753 1.00 28.12 107 ALA D N 1
ATOM 11251 C CA . ALA D 1 82 ? 137.293 141.474 156.494 1.00 28.12 107 ALA D CA 1
ATOM 11252 C C . ALA D 1 82 ? 137.317 142.004 157.927 1.00 28.12 107 ALA D C 1
ATOM 11253 O O . ALA D 1 82 ? 137.008 141.296 158.886 1.00 28.12 107 ALA D O 1
ATOM 11255 N N . ARG D 1 83 ? 137.689 143.277 158.067 1.00 30.09 108 ARG D N 1
ATOM 11256 C CA . ARG D 1 83 ? 137.861 143.876 159.383 1.00 30.09 108 ARG D CA 1
ATOM 11257 C C . ARG D 1 83 ? 136.553 144.334 160.013 1.00 30.09 108 ARG D C 1
ATOM 11258 O O . ARG D 1 83 ? 136.542 144.657 161.205 1.00 30.09 108 ARG D O 1
ATOM 11266 N N . PHE D 1 84 ? 135.459 144.370 159.254 1.00 29.70 109 PHE D N 1
ATOM 11267 C CA . PHE D 1 84 ? 134.146 144.712 159.785 1.00 29.70 109 PHE D CA 1
ATOM 11268 C C . PHE D 1 84 ? 133.237 143.493 159.883 1.00 29.70 109 PHE D C 1
ATOM 11269 O O . PHE D 1 84 ? 132.012 143.636 159.899 1.00 29.70 109 PHE D O 1
ATOM 11277 N N . PHE D 1 85 ? 133.816 142.298 159.945 1.00 29.06 110 PHE D N 1
ATOM 11278 C CA . PHE D 1 85 ? 133.043 141.068 160.049 1.00 29.06 110 PHE D CA 1
ATOM 11279 C C . PHE D 1 85 ? 132.540 140.901 161.477 1.00 29.06 110 PHE D C 1
ATOM 11280 O O . PHE D 1 85 ? 133.337 140.833 162.419 1.00 29.06 110 PHE D O 1
ATOM 11288 N N . HIS D 1 86 ? 131.220 140.835 161.636 1.00 32.16 111 HIS D N 1
ATOM 11289 C CA . HIS D 1 86 ? 130.581 140.619 162.933 1.00 32.16 111 HIS D CA 1
ATOM 11290 C C . HIS D 1 86 ? 129.573 139.491 162.770 1.00 32.16 111 HIS D C 1
ATOM 11291 O O . HIS D 1 86 ? 128.414 139.727 162.403 1.00 32.16 111 HIS D O 1
ATOM 11298 N N . PRO D 1 87 ? 129.985 138.246 163.022 1.00 31.75 112 PRO D N 1
ATOM 11299 C CA . PRO D 1 87 ? 129.068 137.113 162.811 1.00 31.75 112 PRO D CA 1
ATOM 11300 C C . PRO D 1 87 ? 127.798 137.185 163.641 1.00 31.75 112 PRO D C 1
ATOM 11301 O O . PRO D 1 87 ? 126.764 136.662 163.209 1.00 31.75 112 PRO D O 1
ATOM 11305 N N . GLU D 1 88 ? 127.841 137.806 164.822 1.00 35.01 113 GLU D N 1
ATOM 11306 C CA . GLU D 1 88 ? 126.627 137.948 165.621 1.00 35.01 113 GLU D CA 1
ATOM 11307 C C . GLU D 1 88 ? 125.600 138.820 164.910 1.00 35.01 113 GLU D C 1
ATOM 11308 O O . GLU D 1 88 ? 124.402 138.510 164.915 1.00 35.01 113 GLU D O 1
ATOM 11314 N N . GLU D 1 89 ? 126.050 139.913 164.289 1.00 35.05 114 GLU D N 1
ATOM 11315 C CA . GLU D 1 89 ? 125.143 140.753 163.511 1.00 35.05 114 GLU D CA 1
ATOM 11316 C C . GLU D 1 89 ? 124.563 139.990 162.327 1.00 35.05 114 GLU D C 1
ATOM 11317 O O . GLU D 1 89 ? 123.368 140.106 162.028 1.00 35.05 114 GLU D O 1
ATOM 11323 N N . TRP D 1 90 ? 125.398 139.205 161.639 1.00 30.29 115 TRP D N 1
ATOM 11324 C CA . TRP D 1 90 ? 124.914 138.387 160.531 1.00 30.29 115 TRP D CA 1
ATOM 11325 C C . TRP D 1 90 ? 123.831 137.425 160.998 1.00 30.29 115 TRP D C 1
ATOM 11326 O O . TRP D 1 90 ? 122.782 137.293 160.358 1.00 30.29 115 TRP D O 1
ATOM 11337 N N . ALA D 1 91 ? 124.076 136.740 162.116 1.00 32.41 116 ALA D N 1
ATOM 11338 C CA . ALA D 1 91 ? 123.119 135.759 162.612 1.00 32.41 116 ALA D CA 1
ATOM 11339 C C . ALA D 1 91 ? 121.826 136.424 163.066 1.00 32.41 116 ALA D C 1
ATOM 11340 O O . ALA D 1 91 ? 120.736 135.879 162.858 1.00 32.41 116 ALA D O 1
ATOM 11342 N N . ASP D 1 92 ? 121.924 137.603 163.686 1.00 34.93 117 ASP D N 1
ATOM 11343 C CA . ASP D 1 92 ? 120.721 138.339 164.061 1.00 34.93 117 ASP D CA 1
ATOM 11344 C C . ASP D 1 92 ? 119.917 138.739 162.831 1.00 34.93 117 ASP D C 1
ATOM 11345 O O . ASP D 1 92 ? 118.684 138.640 162.826 1.00 34.93 117 ASP D O 1
ATOM 11350 N N . LEU D 1 93 ? 120.598 139.191 161.775 1.00 32.08 118 LEU D N 1
ATOM 11351 C CA . LEU D 1 93 ? 119.901 139.540 160.541 1.00 32.08 118 LEU D CA 1
ATOM 11352 C C . LEU D 1 93 ? 119.230 138.321 159.920 1.00 32.08 118 LEU D C 1
ATOM 11353 O O . LEU D 1 93 ? 118.100 138.408 159.427 1.00 32.08 118 LEU D O 1
ATOM 11358 N N . PHE D 1 94 ? 119.913 137.175 159.933 1.00 30.99 119 PHE D N 1
ATOM 11359 C CA . PHE D 1 94 ? 119.339 135.966 159.349 1.00 30.99 119 PHE D CA 1
ATOM 11360 C C . PHE D 1 94 ? 118.144 135.475 160.155 1.00 30.99 119 PHE D C 1
ATOM 11361 O O . PHE D 1 94 ? 117.176 134.958 159.587 1.00 30.99 119 PHE D O 1
ATOM 11369 N N . GLN D 1 95 ? 118.198 135.614 161.481 1.00 35.52 120 GLN D N 1
ATOM 11370 C CA . GLN D 1 95 ? 117.040 135.280 162.303 1.00 35.52 120 GLN D CA 1
ATOM 11371 C C . GLN D 1 95 ? 115.880 136.229 162.033 1.00 35.52 120 GLN D C 1
ATOM 11372 O O . GLN D 1 95 ? 114.722 135.802 161.975 1.00 35.52 120 GLN D O 1
ATOM 11378 N N . ALA D 1 96 ? 116.172 137.522 161.869 1.00 33.22 121 ALA D N 1
ATOM 11379 C CA . ALA D 1 96 ? 115.119 138.487 161.571 1.00 33.22 121 ALA D CA 1
ATOM 11380 C C . ALA D 1 96 ? 114.511 138.250 160.195 1.00 33.22 121 ALA D C 1
ATOM 11381 O O . ALA D 1 96 ? 113.334 138.558 159.978 1.00 33.22 121 ALA D O 1
ATOM 11383 N N . ALA D 1 97 ? 115.287 137.707 159.260 1.00 33.76 122 ALA D N 1
ATOM 11384 C CA . ALA D 1 97 ? 114.800 137.430 157.916 1.00 33.76 122 ALA D CA 1
ATOM 11385 C C . ALA D 1 97 ? 113.947 136.171 157.840 1.00 33.76 122 ALA D C 1
ATOM 11386 O O . ALA D 1 97 ? 113.399 135.881 156.773 1.00 33.76 122 ALA D O 1
ATOM 11388 N N . GLY D 1 98 ? 113.822 135.422 158.932 1.00 33.78 123 GLY D N 1
ATOM 11389 C CA . GLY D 1 98 ? 113.047 134.201 158.926 1.00 33.78 123 GLY D CA 1
ATOM 11390 C C . GLY D 1 98 ? 113.783 132.980 158.432 1.00 33.78 123 GLY D C 1
ATOM 11391 O O . GLY D 1 98 ? 113.158 131.928 158.261 1.00 33.78 123 GLY D O 1
ATOM 11392 N N . ALA D 1 99 ? 115.088 133.083 158.196 1.00 32.35 124 ALA D N 1
ATOM 11393 C CA . ALA D 1 99 ? 115.853 131.960 157.676 1.00 32.35 124 ALA D CA 1
ATOM 11394 C C . ALA D 1 99 ? 115.993 130.873 158.733 1.00 32.35 124 ALA D C 1
ATOM 11395 O O . ALA D 1 99 ? 116.298 131.156 159.895 1.00 32.35 124 ALA D O 1
ATOM 11397 N N . LYS D 1 100 ? 115.767 129.626 158.326 1.00 34.33 125 LYS D N 1
ATOM 11398 C CA . LYS D 1 100 ? 115.928 128.489 159.218 1.00 34.33 125 LYS D CA 1
ATOM 11399 C C . LYS D 1 100 ? 117.267 127.788 159.053 1.00 34.33 125 LYS D C 1
ATOM 11400 O O . LYS D 1 100 ? 117.684 127.064 159.962 1.00 34.33 125 LYS D O 1
ATOM 11406 N N . TYR D 1 101 ? 117.943 127.979 157.923 1.00 32.31 126 TYR D N 1
ATOM 11407 C CA . TYR D 1 101 ? 119.289 127.464 157.734 1.00 32.31 126 TYR D CA 1
ATOM 11408 C C . TYR D 1 101 ? 120.101 128.461 156.923 1.00 32.31 126 TYR D C 1
ATOM 11409 O O . TYR D 1 101 ? 119.564 129.218 156.109 1.00 32.31 126 TYR D O 1
ATOM 11418 N N . VAL D 1 102 ? 121.406 128.461 157.171 1.00 29.65 127 VAL D N 1
ATOM 11419 C CA . VAL D 1 102 ? 122.341 129.353 156.501 1.00 29.65 127 VAL D CA 1
ATOM 11420 C C . VAL D 1 102 ? 123.469 128.509 155.932 1.00 29.65 127 VAL D C 1
ATOM 11421 O O . VAL D 1 102 ? 124.107 127.749 156.666 1.00 29.65 127 VAL D O 1
ATOM 11425 N N . VAL D 1 103 ? 123.707 128.636 154.631 1.00 26.94 128 VAL D N 1
ATOM 11426 C CA . VAL D 1 103 ? 124.750 127.893 153.934 1.00 26.94 128 VAL D CA 1
ATOM 11427 C C . VAL D 1 103 ? 125.833 128.879 153.520 1.00 26.94 128 VAL D C 1
ATOM 11428 O O . VAL D 1 103 ? 125.577 129.791 152.727 1.00 26.94 128 VAL D O 1
ATOM 11432 N N . LEU D 1 104 ? 127.041 128.679 154.035 1.00 25.66 129 LEU D N 1
ATOM 11433 C CA . LEU D 1 104 ? 128.177 129.545 153.751 1.00 25.66 129 LEU D CA 1
ATOM 11434 C C . LEU D 1 104 ? 129.169 128.824 152.849 1.00 25.66 129 LEU D C 1
ATOM 11435 O O . LEU D 1 104 ? 129.444 127.638 153.047 1.00 25.66 129 LEU D O 1
ATOM 11440 N N . THR D 1 105 ? 129.697 129.535 151.852 1.00 25.94 130 THR D N 1
ATOM 11441 C CA . THR D 1 105 ? 130.733 128.964 150.994 1.00 25.94 130 THR D CA 1
ATOM 11442 C C . THR D 1 105 ? 132.033 128.844 151.780 1.00 25.94 130 THR D C 1
ATOM 11443 O O . THR D 1 105 ? 132.644 129.856 152.136 1.00 25.94 130 THR D O 1
ATOM 11447 N N . THR D 1 106 ? 132.458 127.611 152.066 1.00 26.76 131 THR D N 1
ATOM 11448 C CA . THR D 1 106 ? 133.725 127.404 152.756 1.00 26.76 131 THR D CA 1
ATOM 11449 C C . THR D 1 106 ? 134.903 127.488 151.793 1.00 26.76 131 THR D C 1
ATOM 11450 O O . THR D 1 106 ? 135.982 127.959 152.168 1.00 26.76 131 THR D O 1
ATOM 11454 N N . LYS D 1 107 ? 134.716 127.033 150.557 1.00 27.34 132 LYS D N 1
ATOM 11455 C CA . LYS D 1 107 ? 135.766 127.101 149.545 1.00 27.34 132 LYS D CA 1
ATOM 11456 C C . LYS D 1 107 ? 135.116 127.044 148.174 1.00 27.34 132 LYS D C 1
ATOM 11457 O O . LYS D 1 107 ? 134.387 126.094 147.876 1.00 27.34 132 LYS D O 1
ATOM 11463 N N . HIS D 1 108 ? 135.375 128.053 147.349 1.00 27.75 133 HIS D N 1
ATOM 11464 C CA . HIS D 1 108 ? 134.837 128.136 146.003 1.00 27.75 133 HIS D CA 1
ATOM 11465 C C . HIS D 1 108 ? 135.863 127.598 145.006 1.00 27.75 133 HIS D C 1
ATOM 11466 O O . HIS D 1 108 ? 136.876 127.002 145.384 1.00 27.75 133 HIS D O 1
ATOM 11473 N N . HIS D 1 109 ? 135.601 127.801 143.712 1.00 27.45 134 HIS D N 1
ATOM 11474 C CA . HIS D 1 109 ? 136.491 127.290 142.675 1.00 27.45 134 HIS D CA 1
ATOM 11475 C C . HIS D 1 109 ? 137.861 127.953 142.687 1.00 27.45 134 HIS D C 1
ATOM 11476 O O . HIS D 1 109 ? 138.786 127.430 142.057 1.00 27.45 134 HIS D O 1
ATOM 11483 N N . GLU D 1 110 ? 138.014 129.084 143.376 1.00 27.36 135 GLU D N 1
ATOM 11484 C CA . GLU D 1 110 ? 139.323 129.712 143.502 1.00 27.36 135 GLU D CA 1
ATOM 11485 C C . GLU D 1 110 ? 140.258 128.922 144.409 1.00 27.36 135 GLU D C 1
ATOM 11486 O O . GLU D 1 110 ? 141.471 129.146 144.369 1.00 27.36 135 GLU D O 1
ATOM 11492 N N . GLY D 1 111 ? 139.727 128.008 145.219 1.00 26.32 136 GLY D N 1
ATOM 11493 C CA . GLY D 1 111 ? 140.535 127.181 146.088 1.00 26.32 136 GLY D CA 1
ATOM 11494 C C . GLY D 1 111 ? 140.854 127.776 147.440 1.00 26.32 136 GLY D C 1
ATOM 11495 O O . GLY D 1 111 ? 141.490 127.103 148.259 1.00 26.32 136 GLY D O 1
ATOM 11496 N N . PHE D 1 112 ? 140.431 129.009 147.702 1.00 24.31 137 PHE D N 1
ATOM 11497 C CA . PHE D 1 112 ? 140.706 129.678 148.968 1.00 24.31 137 PHE D CA 1
ATOM 11498 C C . PHE D 1 112 ? 139.727 129.167 150.018 1.00 24.31 137 PHE D C 1
ATOM 11499 O O . PHE D 1 112 ? 138.521 129.414 149.925 1.00 24.31 137 PHE D O 1
ATOM 11507 N N . THR D 1 113 ? 140.238 128.450 151.013 1.00 24.67 138 THR D N 1
ATOM 11508 C CA . THR D 1 113 ? 139.394 127.932 152.078 1.00 24.67 138 THR D CA 1
ATOM 11509 C C . THR D 1 113 ? 139.151 129.004 153.131 1.00 24.67 138 THR D C 1
ATOM 11510 O O . THR D 1 113 ? 140.064 129.739 153.512 1.00 24.67 138 THR D O 1
ATOM 11514 N N . ASN D 1 114 ? 137.907 129.096 153.594 1.00 25.04 139 ASN D N 1
ATOM 11515 C CA . ASN D 1 114 ? 137.529 130.064 154.611 1.00 25.04 139 ASN D CA 1
ATOM 11516 C C . ASN D 1 114 ? 137.721 129.528 156.024 1.00 25.04 139 ASN D C 1
ATOM 11517 O O . ASN D 1 114 ? 137.110 130.045 156.964 1.00 25.04 139 ASN D O 1
ATOM 11522 N N . TRP D 1 115 ? 138.548 128.506 156.186 1.00 26.54 140 TRP D N 1
ATOM 11523 C CA . TRP D 1 115 ? 138.908 127.941 157.475 1.00 26.54 140 TRP D CA 1
ATOM 11524 C C . TRP D 1 115 ? 140.361 127.497 157.404 1.00 26.54 140 TRP D C 1
ATOM 11525 O O . TRP D 1 115 ? 140.901 127.302 156.310 1.00 26.54 140 TRP D O 1
ATOM 11536 N N . PRO D 1 116 ? 141.029 127.341 158.555 1.00 28.69 141 PRO D N 1
ATOM 11537 C CA . PRO D 1 116 ? 142.444 126.941 158.530 1.00 28.69 141 PRO D CA 1
ATOM 11538 C C . PRO D 1 116 ? 142.646 125.510 158.055 1.00 28.69 141 PRO D C 1
ATOM 11539 O O . PRO D 1 116 ? 142.894 124.607 158.859 1.00 28.69 141 PRO D O 1
ATOM 11543 N N . SER D 1 117 ? 142.544 125.300 156.751 1.00 28.69 142 SER D N 1
ATOM 11544 C CA . SER D 1 117 ? 142.695 123.962 156.193 1.00 28.69 142 SER D CA 1
ATOM 11545 C C . SER D 1 117 ? 144.163 123.548 156.199 1.00 28.69 142 SER D C 1
ATOM 11546 O O . SER D 1 117 ? 145.015 124.300 155.713 1.00 28.69 142 SER D O 1
ATOM 11549 N N . PRO D 1 118 ? 144.499 122.377 156.746 1.00 29.48 143 PRO D N 1
ATOM 11550 C CA . PRO D 1 118 ? 145.901 121.928 156.714 1.00 29.48 143 PRO D CA 1
ATOM 11551 C C . PRO D 1 118 ? 146.454 121.740 155.312 1.00 29.48 143 PRO D C 1
ATOM 11552 O O . PRO D 1 118 ? 147.667 121.871 155.113 1.00 29.48 143 PRO D O 1
ATOM 11556 N N . VAL D 1 119 ? 145.607 121.436 154.334 1.00 30.21 144 VAL D N 1
ATOM 11557 C CA . VAL D 1 119 ? 146.055 121.185 152.972 1.00 30.21 144 VAL D CA 1
ATOM 11558 C C . VAL D 1 119 ? 145.853 122.411 152.078 1.00 30.21 144 VAL D C 1
ATOM 11559 O O . VAL D 1 119 ? 145.844 122.288 150.855 1.00 30.21 144 VAL D O 1
ATOM 11563 N N . SER D 1 120 ? 145.690 123.589 152.670 1.00 27.14 145 SER D N 1
ATOM 11564 C CA . SER D 1 120 ? 145.570 124.839 151.926 1.00 27.14 145 SER D CA 1
ATOM 11565 C C . SER D 1 120 ? 146.442 125.906 152.579 1.00 27.14 145 SER D C 1
ATOM 11566 O O . SER D 1 120 ? 146.011 127.034 152.821 1.00 27.14 145 SER D O 1
ATOM 11569 N N . TRP D 1 121 ? 147.687 125.544 152.884 1.00 24.26 146 TRP D N 1
ATOM 11570 C CA . TRP D 1 121 ? 148.577 126.437 153.616 1.00 24.26 146 TRP D CA 1
ATOM 11571 C C . TRP D 1 121 ? 148.845 127.710 152.823 1.00 24.26 146 TRP D C 1
ATOM 11572 O O . TRP D 1 121 ? 149.176 127.661 151.636 1.00 24.26 146 TRP D O 1
ATOM 11583 N N . ASN D 1 122 ? 148.693 128.852 153.493 1.00 24.39 147 ASN D N 1
ATOM 11584 C CA . ASN D 1 122 ? 148.897 130.190 152.944 1.00 24.39 147 ASN D CA 1
ATOM 11585 C C . ASN D 1 122 ? 147.917 130.529 151.828 1.00 24.39 147 ASN D C 1
ATOM 11586 O O . ASN D 1 122 ? 148.127 131.505 151.100 1.00 24.39 147 ASN D O 1
ATOM 11591 N N . TRP D 1 123 ? 146.853 129.748 151.676 1.00 23.21 148 TRP D N 1
ATOM 11592 C CA . TRP D 1 123 ? 145.734 130.053 150.796 1.00 23.21 148 TRP D CA 1
ATOM 11593 C C . TRP D 1 123 ? 144.426 129.821 151.532 1.00 23.21 148 TRP D C 1
ATOM 11594 O O . TRP D 1 123 ? 143.459 129.287 150.984 1.00 23.21 148 TRP D O 1
ATOM 11605 N N . ASN D 1 124 ? 144.394 130.210 152.803 1.00 24.68 149 ASN D N 1
ATOM 11606 C CA . ASN D 1 124 ? 143.213 130.088 153.641 1.00 24.68 149 ASN D CA 1
ATOM 11607 C C . ASN D 1 124 ? 143.006 131.404 154.373 1.00 24.68 149 ASN D C 1
ATOM 11608 O O . ASN D 1 124 ? 143.857 132.296 154.343 1.00 24.68 149 ASN D O 1
ATOM 11613 N N . SER D 1 125 ? 141.856 131.523 155.036 1.00 26.08 150 SER D N 1
ATOM 11614 C CA . SER D 1 125 ? 141.512 132.785 155.681 1.00 26.08 150 SER D CA 1
ATOM 11615 C C . SER D 1 125 ? 142.338 133.025 156.937 1.00 26.08 150 SER D C 1
ATOM 11616 O O . SER D 1 125 ? 142.492 134.174 157.361 1.00 26.08 150 SER D O 1
ATOM 11619 N N . LYS D 1 126 ? 142.869 131.965 157.549 1.00 27.20 151 LYS D N 1
ATOM 11620 C CA . LYS D 1 126 ? 143.689 132.139 158.743 1.00 27.20 151 LYS D CA 1
ATOM 11621 C C . LYS D 1 126 ? 145.077 132.667 158.399 1.00 27.20 151 LYS D C 1
ATOM 11622 O O . LYS D 1 126 ? 145.591 133.564 159.076 1.00 27.20 151 LYS D O 1
ATOM 11628 N N . ASP D 1 127 ? 145.701 132.123 157.353 1.00 26.69 152 ASP D N 1
ATOM 11629 C CA . ASP D 1 127 ? 147.075 132.490 157.030 1.00 26.69 152 ASP D CA 1
ATOM 11630 C C . ASP D 1 127 ? 147.166 133.869 156.388 1.00 26.69 152 ASP D C 1
ATOM 11631 O O . ASP D 1 127 ? 148.064 134.650 156.719 1.00 26.69 152 ASP D O 1
ATOM 11636 N N . VAL D 1 128 ? 146.257 134.185 155.465 1.00 27.22 153 VAL D N 1
ATOM 11637 C CA . VAL D 1 128 ? 146.258 135.465 154.773 1.00 27.22 153 VAL D CA 1
ATOM 11638 C C . VAL D 1 128 ? 144.855 136.050 154.827 1.00 27.22 153 VAL D C 1
ATOM 11639 O O . VAL D 1 128 ? 143.867 135.342 155.029 1.00 27.22 153 VAL D O 1
ATOM 11643 N N . GLY D 1 129 ? 144.781 137.366 154.648 1.00 27.67 154 GLY D N 1
ATOM 11644 C CA . GLY D 1 129 ? 143.517 138.056 154.561 1.00 27.67 154 GLY D CA 1
ATOM 11645 C C . GLY D 1 129 ? 142.881 138.333 155.908 1.00 27.67 154 GLY D C 1
ATOM 11646 O O . GLY D 1 129 ? 143.371 139.144 156.698 1.00 27.67 154 GLY D O 1
ATOM 11647 N N . PRO D 1 130 ? 141.749 137.677 156.182 1.00 27.08 155 PRO D N 1
ATOM 11648 C CA . PRO D 1 130 ? 141.039 137.942 157.444 1.00 27.08 155 PRO D CA 1
ATOM 11649 C C . PRO D 1 130 ? 141.835 137.584 158.684 1.00 27.08 155 PRO D C 1
ATOM 11650 O O . PRO D 1 130 ? 141.643 138.218 159.729 1.00 27.08 155 PRO D O 1
ATOM 11654 N N . HIS D 1 131 ? 142.714 136.583 158.601 1.00 27.13 156 HIS D N 1
ATOM 11655 C CA . HIS D 1 131 ? 143.423 136.038 159.761 1.00 27.13 156 HIS D CA 1
ATOM 11656 C C . HIS D 1 131 ? 142.451 135.510 160.812 1.00 27.13 156 HIS D C 1
ATOM 11657 O O . HIS D 1 131 ? 142.722 135.570 162.013 1.00 27.13 156 HIS D O 1
ATOM 11664 N N . ARG D 1 132 ? 141.314 134.983 160.363 1.00 28.77 157 ARG D N 1
ATOM 11665 C CA . ARG D 1 132 ? 140.292 134.440 161.244 1.00 28.77 157 ARG D CA 1
ATOM 11666 C C . ARG D 1 132 ? 139.806 133.110 160.691 1.00 28.77 157 ARG D C 1
ATOM 11667 O O . ARG D 1 132 ? 140.100 132.735 159.553 1.00 28.77 157 ARG D O 1
ATOM 11675 N N . ASP D 1 133 ? 139.049 132.396 161.518 1.00 30.43 158 ASP D N 1
ATOM 11676 C CA . ASP D 1 133 ? 138.306 131.212 161.092 1.00 30.43 158 ASP D CA 1
ATOM 11677 C C . ASP D 1 133 ? 136.874 131.671 160.834 1.00 30.43 158 ASP D C 1
ATOM 11678 O O . ASP D 1 133 ? 136.038 131.694 161.737 1.00 30.43 158 ASP D O 1
ATOM 11683 N N . LEU D 1 134 ? 136.597 132.052 159.585 1.00 27.07 159 LEU D N 1
ATOM 11684 C CA . LEU D 1 134 ? 135.276 132.573 159.245 1.00 27.07 159 LEU D CA 1
ATOM 11685 C C . LEU D 1 134 ? 134.199 131.508 159.413 1.00 27.07 159 LEU D C 1
ATOM 11686 O O . LEU D 1 134 ? 133.113 131.788 159.939 1.00 27.07 159 LEU D O 1
ATOM 11691 N N . VAL D 1 135 ? 134.488 130.279 158.981 1.00 28.36 160 VAL D N 1
ATOM 11692 C CA . VAL D 1 135 ? 133.517 129.195 159.098 1.00 28.36 160 VAL D CA 1
ATOM 11693 C C . VAL D 1 135 ? 133.178 128.944 160.561 1.00 28.36 160 VAL D C 1
ATOM 11694 O O . VAL D 1 135 ? 132.005 128.837 160.934 1.00 28.36 160 VAL D O 1
ATOM 11698 N N . GLY D 1 136 ? 134.201 128.878 161.415 1.00 30.39 161 GLY D N 1
ATOM 11699 C CA . GLY D 1 136 ? 133.961 128.614 162.824 1.00 30.39 161 GLY D CA 1
ATOM 11700 C C . GLY D 1 136 ? 133.205 129.730 163.521 1.00 30.39 161 GLY D C 1
ATOM 11701 O O . GLY D 1 136 ? 132.297 129.472 164.316 1.00 30.39 161 GLY D O 1
ATOM 11702 N N . GLU D 1 137 ? 133.569 130.982 163.241 1.00 32.08 162 GLU D N 1
ATOM 11703 C CA . GLU D 1 137 ? 132.891 132.108 163.876 1.00 32.08 162 GLU D CA 1
ATOM 11704 C C . GLU D 1 137 ? 131.429 132.176 163.454 1.00 32.08 162 GLU D C 1
ATOM 11705 O O . GLU D 1 137 ? 130.532 132.347 164.294 1.00 32.08 162 GLU D O 1
ATOM 11711 N N . LEU D 1 138 ? 131.166 132.029 162.152 1.00 30.31 163 LEU D N 1
ATOM 11712 C CA . LEU D 1 138 ? 129.783 132.042 161.690 1.00 30.31 163 LEU D CA 1
ATOM 11713 C C . LEU D 1 138 ? 129.002 130.870 162.265 1.00 30.31 163 LEU D C 1
ATOM 11714 O O . LEU D 1 138 ? 127.835 131.022 162.640 1.00 30.31 163 LEU D O 1
ATOM 11719 N N . GLY D 1 139 ? 129.627 129.693 162.344 1.00 31.40 164 GLY D N 1
ATOM 11720 C CA . GLY D 1 139 ? 128.944 128.546 162.913 1.00 31.40 164 GLY D CA 1
ATOM 11721 C C . GLY D 1 139 ? 128.595 128.740 164.374 1.00 31.40 164 GLY D C 1
ATOM 11722 O O . GLY D 1 139 ? 127.506 128.370 164.811 1.00 31.40 164 GLY D O 1
ATOM 11723 N N . THR D 1 140 ? 129.515 129.316 165.149 1.00 31.92 165 THR D N 1
ATOM 11724 C CA . THR D 1 140 ? 129.227 129.601 166.551 1.00 31.92 165 THR D CA 1
ATOM 11725 C C . THR D 1 140 ? 128.064 130.577 166.679 1.00 31.92 165 THR D C 1
ATOM 11726 O O . THR D 1 140 ? 127.133 130.360 167.470 1.00 31.92 165 THR D O 1
ATOM 11730 N N . ALA D 1 141 ? 128.090 131.652 165.885 1.00 32.26 166 ALA D N 1
ATOM 11731 C CA . ALA D 1 141 ? 127.020 132.643 165.954 1.00 32.26 166 ALA D CA 1
ATOM 11732 C C . ALA D 1 141 ? 125.675 132.039 165.567 1.00 32.26 166 ALA D C 1
ATOM 11733 O O . ALA D 1 141 ? 124.650 132.340 166.189 1.00 32.26 166 ALA D O 1
ATOM 11735 N N . LEU D 1 142 ? 125.658 131.184 164.541 1.00 31.88 167 LEU D N 1
ATOM 11736 C CA . LEU D 1 142 ? 124.404 130.580 164.102 1.00 31.88 167 LEU D CA 1
ATOM 11737 C C . LEU D 1 142 ? 123.901 129.544 165.099 1.00 31.88 167 LEU D C 1
ATOM 11738 O O . LEU D 1 142 ? 122.694 129.444 165.341 1.00 31.88 167 LEU D O 1
ATOM 11743 N N . ARG D 1 143 ? 124.810 128.756 165.679 1.00 34.02 168 ARG D N 1
ATOM 11744 C CA . ARG D 1 143 ? 124.411 127.735 166.639 1.00 34.02 168 ARG D CA 1
ATOM 11745 C C . ARG D 1 143 ? 123.873 128.354 167.919 1.00 34.02 168 ARG D C 1
ATOM 11746 O O . ARG D 1 143 ? 122.986 127.775 168.556 1.00 34.02 168 ARG D O 1
ATOM 11754 N N . LYS D 1 144 ? 124.397 129.518 168.316 1.00 35.64 169 LYS D N 1
ATOM 11755 C CA . LYS D 1 144 ? 123.845 130.196 169.485 1.00 35.64 169 LYS D CA 1
ATOM 11756 C C . LYS D 1 144 ? 122.382 130.574 169.278 1.00 35.64 169 LYS D C 1
ATOM 11757 O O . LYS D 1 144 ? 121.623 130.666 170.249 1.00 35.64 169 LYS D O 1
ATOM 11759 N N . ARG D 1 145 ? 121.967 130.788 168.030 1.00 35.27 170 ARG D N 1
ATOM 11760 C CA . ARG D 1 145 ? 120.599 131.169 167.706 1.00 35.27 170 ARG D CA 1
ATOM 11761 C C . ARG D 1 145 ? 119.768 130.009 167.167 1.00 35.27 170 ARG D C 1
ATOM 11762 O O . ARG D 1 145 ? 118.663 130.238 166.666 1.00 35.27 170 ARG D O 1
ATOM 11770 N N . ASN D 1 146 ? 120.280 128.779 167.248 1.00 37.50 171 ASN D N 1
ATOM 11771 C CA . ASN D 1 146 ? 119.552 127.581 166.819 1.00 37.50 171 ASN D CA 1
ATOM 11772 C C . ASN D 1 146 ? 119.191 127.635 165.335 1.00 37.50 171 ASN D C 1
ATOM 11773 O O . ASN D 1 146 ? 118.088 127.265 164.932 1.00 37.50 171 ASN D O 1
ATOM 11778 N N . ILE D 1 147 ? 120.132 128.096 164.516 1.00 34.20 172 ILE D N 1
ATOM 11779 C CA . ILE D 1 147 ? 119.976 128.128 163.066 1.00 34.20 172 ILE D CA 1
ATOM 11780 C C . ILE D 1 147 ? 120.841 127.029 162.468 1.00 34.20 172 ILE D C 1
ATOM 11781 O O . ILE D 1 147 ? 122.011 126.877 162.841 1.00 34.20 172 ILE D O 1
ATOM 11786 N N . ARG D 1 148 ? 120.266 126.256 161.551 1.00 33.31 173 ARG D N 1
ATOM 11787 C CA . ARG D 1 148 ? 120.990 125.155 160.933 1.00 33.31 173 ARG D CA 1
ATOM 11788 C C . ARG D 1 148 ? 122.118 125.672 160.046 1.00 33.31 173 ARG D C 1
ATOM 11789 O O . ARG D 1 148 ? 122.022 126.739 159.433 1.00 33.31 173 ARG D O 1
ATOM 11797 N N . TYR D 1 149 ? 123.197 124.898 159.982 1.00 29.82 174 TYR D N 1
ATOM 11798 C CA . TYR D 1 149 ? 124.424 125.308 159.316 1.00 29.82 174 TYR D CA 1
ATOM 11799 C C . TYR D 1 149 ? 124.691 124.414 158.114 1.00 29.82 174 TYR D C 1
ATOM 11800 O O . TYR D 1 149 ? 124.634 123.183 158.217 1.00 29.82 174 TYR D O 1
ATOM 11809 N N . GLY D 1 150 ? 124.978 125.036 156.982 1.00 27.78 175 GLY D N 1
ATOM 11810 C CA . GLY D 1 150 ? 125.335 124.321 155.770 1.00 27.78 175 GLY D CA 1
ATOM 11811 C C . GLY D 1 150 ? 126.659 124.830 155.236 1.00 27.78 175 GLY D C 1
ATOM 11812 O O . GLY D 1 150 ? 126.932 126.032 155.270 1.00 27.78 175 GLY D O 1
ATOM 11813 N N . LEU D 1 151 ? 127.475 123.908 154.748 1.00 27.75 176 LEU D N 1
ATOM 11814 C CA . LEU D 1 151 ? 128.791 124.225 154.216 1.00 27.75 176 LEU D CA 1
ATOM 11815 C C . LEU D 1 151 ? 128.787 123.964 152.718 1.00 27.75 176 LEU D C 1
ATOM 11816 O O . LEU D 1 151 ? 128.542 122.835 152.283 1.00 27.75 176 LEU D O 1
ATOM 11821 N N . TYR D 1 152 ? 129.027 125.011 151.936 1.00 28.50 177 TYR D N 1
ATOM 11822 C CA . TYR D 1 152 ? 129.197 124.871 150.500 1.00 28.50 177 TYR D CA 1
ATOM 11823 C C . TYR D 1 152 ? 130.650 124.528 150.213 1.00 28.50 177 TYR D C 1
ATOM 11824 O O . TYR D 1 152 ? 131.560 125.228 150.665 1.00 28.50 177 TYR D O 1
ATOM 11833 N N . HIS D 1 153 ? 130.865 123.462 149.452 1.00 28.56 178 HIS D N 1
ATOM 11834 C CA . HIS D 1 153 ? 132.205 123.034 149.079 1.00 28.56 178 HIS D CA 1
ATOM 11835 C C . HIS D 1 153 ? 132.252 122.788 147.580 1.00 28.56 178 HIS D C 1
ATOM 11836 O O . HIS D 1 153 ? 131.427 122.043 147.042 1.00 28.56 178 HIS D O 1
ATOM 11843 N N . SER D 1 154 ? 133.211 123.417 146.911 1.00 28.70 179 SER D N 1
ATOM 11844 C CA . SER D 1 154 ? 133.425 123.205 145.487 1.00 28.70 179 SER D CA 1
ATOM 11845 C C . SER D 1 154 ? 134.473 122.115 145.310 1.00 28.70 179 SER D C 1
ATOM 11846 O O . SER D 1 154 ? 135.582 122.223 145.842 1.00 28.70 179 SER D O 1
ATOM 11849 N N . LEU D 1 155 ? 134.116 121.060 144.578 1.00 31.39 180 LEU D N 1
ATOM 11850 C CA . LEU D 1 155 ? 135.052 119.962 144.370 1.00 31.39 180 LEU D CA 1
ATOM 11851 C C . LEU D 1 155 ? 136.239 120.402 143.524 1.00 31.39 180 LEU D C 1
ATOM 11852 O O . LEU D 1 155 ? 137.396 120.184 143.900 1.00 31.39 180 LEU D O 1
ATOM 11857 N N . LEU D 1 156 ? 135.977 121.032 142.383 1.00 31.66 181 LEU D N 1
ATOM 11858 C CA . LEU D 1 156 ? 137.058 121.413 141.492 1.00 31.66 181 LEU D CA 1
ATOM 11859 C C . LEU D 1 156 ? 137.675 122.742 141.915 1.00 31.66 181 LEU D C 1
ATOM 11860 O O . LEU D 1 156 ? 137.057 123.564 142.596 1.00 31.66 181 LEU D O 1
ATOM 11865 N N . GLU D 1 157 ? 138.921 122.938 141.497 1.00 30.66 182 GLU D N 1
ATOM 11866 C CA . GLU D 1 157 ? 139.593 124.225 141.575 1.00 30.66 182 GLU D CA 1
ATOM 11867 C C . GLU D 1 157 ? 140.162 124.533 140.201 1.00 30.66 182 GLU D C 1
ATOM 11868 O O . GLU D 1 157 ? 140.805 123.674 139.591 1.00 30.66 182 GLU D O 1
ATOM 11874 N N . TRP D 1 158 ? 139.918 125.752 139.718 1.00 27.30 183 TRP D N 1
ATOM 11875 C CA . TRP D 1 158 ? 140.222 126.086 138.329 1.00 27.30 183 TRP D CA 1
ATOM 11876 C C . TRP D 1 158 ? 141.691 125.854 137.999 1.00 27.30 183 TRP D C 1
ATOM 11877 O O . TRP D 1 158 ? 142.020 125.183 137.016 1.00 27.30 183 TRP D O 1
ATOM 11888 N N . PHE D 1 159 ? 142.592 126.402 138.814 1.00 27.25 184 PHE D N 1
ATOM 11889 C CA . PHE D 1 159 ? 144.002 126.474 138.459 1.00 27.25 184 PHE D CA 1
ATOM 11890 C C . PHE D 1 159 ? 144.908 125.726 139.427 1.00 27.25 184 PHE D C 1
ATOM 11891 O O . PHE D 1 159 ? 146.126 125.931 139.394 1.00 27.25 184 PHE D O 1
ATOM 11899 N N . HIS D 1 160 ? 144.359 124.879 140.284 1.00 28.60 185 HIS D N 1
ATOM 11900 C CA . HIS D 1 160 ? 145.201 124.087 141.172 1.00 28.60 185 HIS D CA 1
ATOM 11901 C C . HIS D 1 160 ? 146.055 123.132 140.345 1.00 28.60 185 HIS D C 1
ATOM 11902 O O . HIS D 1 160 ? 145.524 122.430 139.478 1.00 28.60 185 HIS D O 1
ATOM 11909 N N . PRO D 1 161 ? 147.371 123.087 140.570 1.00 29.42 186 PRO D N 1
ATOM 11910 C CA . PRO D 1 161 ? 148.233 122.255 139.711 1.00 29.42 186 PRO D CA 1
ATOM 11911 C C . PRO D 1 161 ? 147.870 120.780 139.709 1.00 29.42 186 PRO D C 1
ATOM 11912 O O . PRO D 1 161 ? 147.964 120.132 138.661 1.00 29.42 186 PRO D O 1
ATOM 11916 N N . LEU D 1 162 ? 147.456 120.227 140.850 1.00 30.90 187 LEU D N 1
ATOM 11917 C CA . LEU D 1 162 ? 147.131 118.805 140.898 1.00 30.90 187 LEU D CA 1
ATOM 11918 C C . LEU D 1 162 ? 145.838 118.502 140.149 1.00 30.90 187 LEU D C 1
ATOM 11919 O O . LEU D 1 162 ? 145.729 117.466 139.483 1.00 30.90 187 LEU D O 1
ATOM 11924 N N . TYR D 1 163 ? 144.849 119.392 140.243 1.00 32.46 188 TYR D N 1
ATOM 11925 C CA . TYR D 1 163 ? 143.628 119.208 139.466 1.00 32.46 188 TYR D CA 1
ATOM 11926 C C . TYR D 1 163 ? 143.909 119.310 137.973 1.00 32.46 188 TYR D C 1
ATOM 11927 O O . TYR D 1 163 ? 143.355 118.544 137.177 1.00 32.46 188 TYR D O 1
ATOM 11936 N N . LEU D 1 164 ? 144.767 120.252 137.574 1.00 32.31 189 LEU D N 1
ATOM 11937 C CA . LEU D 1 164 ? 145.154 120.356 136.171 1.00 32.31 189 LEU D CA 1
ATOM 11938 C C . LEU D 1 164 ? 145.893 119.107 135.711 1.00 32.31 189 LEU D C 1
ATOM 11939 O O . LEU D 1 164 ? 145.708 118.648 134.579 1.00 32.31 189 LEU D O 1
ATOM 11944 N N . LEU D 1 165 ? 146.747 118.550 136.574 1.00 34.80 190 LEU D N 1
ATOM 11945 C CA . LEU D 1 165 ? 147.453 117.320 136.234 1.00 34.80 190 LEU D CA 1
ATOM 11946 C C . LEU D 1 165 ? 146.485 116.158 136.057 1.00 34.80 190 LEU D C 1
ATOM 11947 O O . LEU D 1 165 ? 146.628 115.357 135.126 1.00 34.80 190 LEU D O 1
ATOM 11952 N N . ASP D 1 166 ? 145.495 116.047 136.945 1.00 36.54 191 ASP D N 1
ATOM 11953 C CA . ASP D 1 166 ? 144.486 115.002 136.803 1.00 36.54 191 ASP D CA 1
ATOM 11954 C C . ASP D 1 166 ? 143.679 115.184 135.523 1.00 36.54 191 ASP D C 1
ATOM 11955 O O . ASP D 1 166 ? 143.354 114.206 134.841 1.00 36.54 191 ASP D O 1
ATOM 11960 N N . LYS D 1 167 ? 143.338 116.431 135.187 1.00 37.06 192 LYS D N 1
ATOM 11961 C CA . LYS D 1 167 ? 142.598 116.690 133.956 1.00 37.06 192 LYS D CA 1
ATOM 11962 C C . LYS D 1 167 ? 143.424 116.330 132.728 1.00 37.06 192 LYS D C 1
ATOM 11963 O O . LYS D 1 167 ? 142.892 115.797 131.747 1.00 37.06 192 LYS D O 1
ATOM 11969 N N . LYS D 1 168 ? 144.726 116.620 132.761 1.00 38.88 193 LYS D N 1
ATOM 11970 C CA . LYS D 1 168 ? 145.602 116.239 131.658 1.00 38.88 193 LYS D CA 1
ATOM 11971 C C . LYS D 1 168 ? 145.663 114.725 131.503 1.00 38.88 193 LYS D C 1
ATOM 11972 O O . LYS D 1 168 ? 145.704 114.208 130.380 1.00 38.88 193 LYS D O 1
ATOM 11978 N N . ASN D 1 169 ? 145.660 113.998 132.618 1.00 39.35 194 ASN D N 1
ATOM 11979 C CA . ASN D 1 169 ? 145.713 112.543 132.614 1.00 39.35 194 ASN D CA 1
ATOM 11980 C C . ASN D 1 169 ? 144.359 111.896 132.357 1.00 39.35 194 ASN D C 1
ATOM 11981 O O . ASN D 1 169 ? 144.203 110.702 132.628 1.00 39.35 194 ASN D O 1
ATOM 11986 N N . GLY D 1 170 ? 143.381 112.644 131.852 1.00 39.32 195 GLY D N 1
ATOM 11987 C CA . GLY D 1 170 ? 142.068 112.082 131.609 1.00 39.32 195 GLY D CA 1
ATOM 11988 C C . GLY D 1 170 ? 141.304 111.705 132.854 1.00 39.32 195 GLY D C 1
ATOM 11989 O O . GLY D 1 170 ? 140.410 110.857 132.787 1.00 39.32 195 GLY D O 1
ATOM 11990 N N . PHE D 1 171 ? 141.636 112.311 133.996 1.00 38.75 196 PHE D N 1
ATOM 11991 C CA . PHE D 1 171 ? 141.012 112.006 135.284 1.00 38.75 196 PHE D CA 1
ATOM 11992 C C . PHE D 1 171 ? 141.156 110.533 135.651 1.00 38.75 196 PHE D C 1
ATOM 11993 O O . PHE D 1 171 ? 140.305 109.967 136.341 1.00 38.75 196 PHE D O 1
ATOM 12001 N N . LYS D 1 172 ? 142.238 109.903 135.193 1.00 40.97 197 LYS D N 1
ATOM 12002 C CA . LYS D 1 172 ? 142.561 108.540 135.594 1.00 40.97 197 LYS D CA 1
ATOM 12003 C C . LYS D 1 172 ? 143.325 108.508 136.910 1.00 40.97 197 LYS D C 1
ATOM 12004 O O . LYS D 1 172 ? 143.145 107.583 137.708 1.00 40.97 197 LYS D O 1
ATOM 12010 N N . THR D 1 173 ? 144.178 109.499 137.145 1.00 39.31 198 THR D N 1
ATOM 12011 C CA . THR D 1 173 ? 144.808 109.670 138.442 1.00 39.31 198 THR D CA 1
ATOM 12012 C C . THR D 1 173 ? 143.893 110.467 139.366 1.00 39.31 198 THR D C 1
ATOM 12013 O O . THR D 1 173 ? 142.968 111.154 138.926 1.00 39.31 198 THR D O 1
ATOM 12017 N N . GLN D 1 174 ? 144.159 110.365 140.664 1.00 37.74 199 GLN D N 1
ATOM 12018 C CA . GLN D 1 174 ? 143.373 111.054 141.680 1.00 37.74 199 GLN D CA 1
ATOM 12019 C C . GLN D 1 174 ? 144.282 111.779 142.660 1.00 37.74 199 GLN D C 1
ATOM 12020 O O . GLN D 1 174 ? 144.084 111.725 143.877 1.00 37.74 199 GLN D O 1
ATOM 12026 N N . HIS D 1 175 ? 145.301 112.464 142.139 1.00 37.39 200 HIS D N 1
ATOM 12027 C CA . HIS D 1 175 ? 146.221 113.201 143.001 1.00 37.39 200 HIS D CA 1
ATOM 12028 C C . HIS D 1 175 ? 145.507 114.340 143.719 1.00 37.39 200 HIS D C 1
ATOM 12029 O O . HIS D 1 175 ? 145.683 114.537 144.927 1.00 37.39 200 HIS D O 1
ATOM 12036 N N . PHE D 1 176 ? 144.689 115.097 142.986 1.00 32.95 201 PHE D N 1
ATOM 12037 C CA . PHE D 1 176 ? 143.973 116.220 143.584 1.00 32.95 201 PHE D CA 1
ATOM 12038 C C . PHE D 1 176 ? 142.965 115.749 144.626 1.00 32.95 201 PHE D C 1
ATOM 12039 O O . PHE D 1 176 ? 142.824 116.372 145.684 1.00 32.95 201 PHE D O 1
ATOM 12047 N N . VAL D 1 177 ? 142.256 114.655 144.342 1.00 35.05 202 VAL D N 1
ATOM 12048 C CA . VAL D 1 177 ? 141.233 114.165 145.261 1.00 35.05 202 VAL D CA 1
ATOM 12049 C C . VAL D 1 177 ? 141.857 113.712 146.574 1.00 35.05 202 VAL D C 1
ATOM 12050 O O . VAL D 1 177 ? 141.354 114.031 147.658 1.00 35.05 202 VAL D O 1
ATOM 12054 N N . SER D 1 178 ? 142.956 112.962 146.504 1.00 34.41 203 SER D N 1
ATOM 12055 C CA . SER D 1 178 ? 143.583 112.459 147.719 1.00 34.41 203 SER D CA 1
ATOM 12056 C C . SER D 1 178 ? 144.383 113.533 148.443 1.00 34.41 203 SER D C 1
ATOM 12057 O O . SER D 1 178 ? 144.573 113.440 149.660 1.00 34.41 203 SER D O 1
ATOM 12060 N N . ALA D 1 179 ? 144.856 114.552 147.728 1.00 32.70 204 ALA D N 1
ATOM 12061 C CA . ALA D 1 179 ? 145.654 115.593 148.361 1.00 32.70 204 ALA D CA 1
ATOM 12062 C C . ALA D 1 179 ? 144.804 116.694 148.983 1.00 32.70 204 ALA D C 1
ATOM 12063 O O . ALA D 1 179 ? 145.111 117.161 150.084 1.00 32.70 204 ALA D O 1
ATOM 12065 N N . LYS D 1 180 ? 143.746 117.128 148.301 1.00 32.47 205 LYS D N 1
ATOM 12066 C CA . LYS D 1 180 ? 142.965 118.274 148.751 1.00 32.47 205 LYS D CA 1
ATOM 12067 C C . LYS D 1 180 ? 141.515 117.935 149.057 1.00 32.47 205 LYS D C 1
ATOM 12068 O O . LYS D 1 180 ? 141.028 118.262 150.145 1.00 32.47 205 LYS D O 1
ATOM 12074 N N . THR D 1 181 ? 140.811 117.283 148.129 1.00 33.21 206 THR D N 1
ATOM 12075 C CA . THR D 1 181 ? 139.356 117.176 148.211 1.00 33.21 206 THR D CA 1
ATOM 12076 C C . THR D 1 181 ? 138.910 116.387 149.440 1.00 33.21 206 THR D C 1
ATOM 12077 O O . THR D 1 181 ? 138.220 116.919 150.319 1.00 33.21 206 THR D O 1
ATOM 12081 N N . MET D 1 182 ? 139.275 115.106 149.504 1.00 35.79 207 MET D N 1
ATOM 12082 C CA . MET D 1 182 ? 138.826 114.260 150.609 1.00 35.79 207 MET D CA 1
ATOM 12083 C C . MET D 1 182 ? 139.306 114.742 151.973 1.00 35.79 207 MET D C 1
ATOM 12084 O O . MET D 1 182 ? 138.486 114.774 152.909 1.00 35.79 207 MET D O 1
ATOM 12089 N N . PRO D 1 183 ? 140.586 115.088 152.181 1.00 32.76 208 PRO D N 1
ATOM 12090 C CA . PRO D 1 183 ? 140.968 115.609 153.504 1.00 32.76 208 PRO D CA 1
ATOM 12091 C C . PRO D 1 183 ? 140.188 116.847 153.902 1.00 32.76 208 PRO D C 1
ATOM 12092 O O . PRO D 1 183 ? 139.816 116.990 155.072 1.00 32.76 208 PRO D O 1
ATOM 12096 N N . GLU D 1 184 ? 139.901 117.736 152.949 1.00 31.88 209 GLU D N 1
ATOM 12097 C CA . GLU D 1 184 ? 139.160 118.948 153.276 1.00 31.88 209 GLU D CA 1
ATOM 12098 C C . GLU D 1 184 ? 137.712 118.639 153.626 1.00 31.88 209 GLU D C 1
ATOM 12099 O O . GLU D 1 184 ? 137.154 119.243 154.547 1.00 31.88 209 GLU D O 1
ATOM 12105 N N . LEU D 1 185 ? 137.083 117.710 152.904 1.00 32.03 210 LEU D N 1
ATOM 12106 C CA . LEU D 1 185 ? 135.718 117.324 153.247 1.00 32.03 210 LEU D CA 1
ATOM 12107 C C . LEU D 1 185 ? 135.659 116.682 154.629 1.00 32.03 210 LEU D C 1
ATOM 12108 O O . LEU D 1 185 ? 134.760 116.981 155.427 1.00 32.03 210 LEU D O 1
ATOM 12113 N N . TYR D 1 186 ? 136.618 115.805 154.933 1.00 33.78 211 TYR D N 1
ATOM 12114 C CA . TYR D 1 186 ? 136.644 115.169 156.247 1.00 33.78 211 TYR D CA 1
ATOM 12115 C C . TYR D 1 186 ? 136.885 116.188 157.353 1.00 33.78 211 TYR D C 1
ATOM 12116 O O . TYR D 1 186 ? 136.292 116.092 158.432 1.00 33.78 211 TYR D O 1
ATOM 12125 N N . ASP D 1 187 ? 137.759 117.167 157.109 1.00 33.37 212 ASP D N 1
ATOM 12126 C CA . ASP D 1 187 ? 137.994 118.213 158.098 1.00 33.37 212 ASP D CA 1
ATOM 12127 C C . ASP D 1 187 ? 136.759 119.089 158.284 1.00 33.37 212 ASP D C 1
ATOM 12128 O O . ASP D 1 187 ? 136.445 119.498 159.407 1.00 33.37 212 ASP D O 1
ATOM 12133 N N . LEU D 1 188 ? 136.052 119.389 157.193 1.00 30.74 213 LEU D N 1
ATOM 12134 C CA . LEU D 1 188 ? 134.854 120.215 157.277 1.00 30.74 213 LEU D CA 1
ATOM 12135 C C . LEU D 1 188 ? 133.714 119.493 157.978 1.00 30.74 213 LEU D C 1
ATOM 12136 O O . LEU D 1 188 ? 132.834 120.144 158.550 1.00 30.74 213 LEU D O 1
ATOM 12141 N N . VAL D 1 189 ? 133.682 118.166 157.915 1.00 33.31 214 VAL D N 1
ATOM 12142 C CA . VAL D 1 189 ? 132.632 117.416 158.600 1.00 33.31 214 VAL D CA 1
ATOM 12143 C C . VAL D 1 189 ? 132.985 117.168 160.062 1.00 33.31 214 VAL D C 1
ATOM 12144 O O . VAL D 1 189 ? 132.154 117.363 160.952 1.00 33.31 214 VAL D O 1
ATOM 12148 N N . ASN D 1 190 ? 134.221 116.741 160.334 1.00 35.15 215 ASN D N 1
ATOM 12149 C CA . ASN D 1 190 ? 134.620 116.435 161.705 1.00 35.15 215 ASN D CA 1
ATOM 12150 C C . ASN D 1 190 ? 134.573 117.675 162.589 1.00 35.15 215 ASN D C 1
ATOM 12151 O O . ASN D 1 190 ? 134.138 117.608 163.744 1.00 35.15 215 ASN D O 1
ATOM 12156 N N . SER D 1 191 ? 135.024 118.810 162.072 1.00 33.68 216 SER D N 1
ATOM 12157 C CA . SER D 1 191 ? 134.871 120.086 162.752 1.00 33.68 216 SER D CA 1
ATOM 12158 C C . SER D 1 191 ? 133.655 120.816 162.198 1.00 33.68 216 SER D C 1
ATOM 12159 O O . SER D 1 191 ? 133.227 120.572 161.069 1.00 33.68 216 SER D O 1
ATOM 12162 N N . TYR D 1 192 ? 133.072 121.677 163.031 1.00 32.29 217 TYR D N 1
ATOM 12163 C CA . TYR D 1 192 ? 131.939 122.538 162.692 1.00 32.29 217 TYR D CA 1
ATOM 12164 C C . TYR D 1 192 ? 130.628 121.769 162.556 1.00 32.29 217 TYR D C 1
ATOM 12165 O O . TYR D 1 192 ? 129.561 122.389 162.495 1.00 32.29 217 TYR D O 1
ATOM 12174 N N . LYS D 1 193 ? 130.692 120.431 162.546 1.00 34.52 218 LYS D N 1
ATOM 12175 C CA . LYS D 1 193 ? 129.544 119.523 162.519 1.00 34.52 218 LYS D CA 1
ATOM 12176 C C . LYS D 1 193 ? 128.401 120.045 161.654 1.00 34.52 218 LYS D C 1
ATOM 12177 O O . LYS D 1 193 ? 127.347 120.416 162.185 1.00 34.52 218 LYS D O 1
ATOM 12183 N N . PRO D 1 194 ? 128.566 120.101 160.334 1.00 33.81 219 PRO D N 1
ATOM 12184 C CA . PRO D 1 194 ? 127.544 120.730 159.491 1.00 33.81 219 PRO D CA 1
ATOM 12185 C C . PRO D 1 194 ? 126.221 119.980 159.517 1.00 33.81 219 PRO D C 1
ATOM 12186 O O . PRO D 1 194 ? 126.170 118.755 159.638 1.00 33.81 219 PRO D O 1
ATOM 12190 N N . ASP D 1 195 ? 125.136 120.745 159.402 1.00 32.88 220 ASP D N 1
ATOM 12191 C CA . ASP D 1 195 ? 123.818 120.169 159.180 1.00 32.88 220 ASP D CA 1
ATOM 12192 C C . ASP D 1 195 ? 123.531 119.923 157.707 1.00 32.88 220 ASP D C 1
ATOM 12193 O O . ASP D 1 195 ? 122.683 119.084 157.386 1.00 32.88 220 ASP D O 1
ATOM 12198 N N . LEU D 1 196 ? 124.216 120.628 156.810 1.00 30.49 221 LEU D N 1
ATOM 12199 C CA . LEU D 1 196 ? 123.990 120.497 155.380 1.00 30.49 221 LEU D CA 1
ATOM 12200 C C . LEU D 1 196 ? 125.320 120.572 154.647 1.00 30.49 221 LEU D C 1
ATOM 12201 O O . LEU D 1 196 ? 126.213 121.324 155.044 1.00 30.49 221 LEU D O 1
ATOM 12206 N N . ILE D 1 197 ? 125.444 119.801 153.571 1.00 30.66 222 ILE D N 1
ATOM 12207 C CA . ILE D 1 197 ? 126.601 119.861 152.686 1.00 30.66 222 ILE D CA 1
ATOM 12208 C C . ILE D 1 197 ? 126.105 120.218 151.293 1.00 30.66 222 ILE D C 1
ATOM 12209 O O . ILE D 1 197 ? 125.305 119.482 150.704 1.00 30.66 222 ILE D O 1
ATOM 12214 N N . TRP D 1 198 ? 126.579 121.343 150.770 1.00 30.61 223 TRP D N 1
ATOM 12215 C CA . TRP D 1 198 ? 126.188 121.863 149.464 1.00 30.61 223 TRP D CA 1
ATOM 12216 C C . TRP D 1 198 ? 127.390 121.684 148.540 1.00 30.61 223 TRP D C 1
ATOM 12217 O O . TRP D 1 198 ? 128.295 122.518 148.506 1.00 30.61 223 TRP D O 1
ATOM 12228 N N . SER D 1 199 ? 127.406 120.581 147.804 1.00 32.42 224 SER D N 1
ATOM 12229 C CA . SER D 1 199 ? 128.518 120.301 146.914 1.00 32.42 224 SER D CA 1
ATOM 12230 C C . SER D 1 199 ? 128.362 121.059 145.601 1.00 32.42 224 SER D C 1
ATOM 12231 O O . SER D 1 199 ? 127.252 121.383 145.172 1.00 32.42 224 SER D O 1
ATOM 12234 N N . ASP D 1 200 ? 129.494 121.357 144.974 1.00 33.08 225 ASP D N 1
ATOM 12235 C CA . ASP D 1 200 ? 129.504 122.047 143.691 1.00 33.08 225 ASP D CA 1
ATOM 12236 C C . ASP D 1 200 ? 130.814 121.725 142.984 1.00 33.08 225 ASP D C 1
ATOM 12237 O O . ASP D 1 200 ? 131.657 120.989 143.504 1.00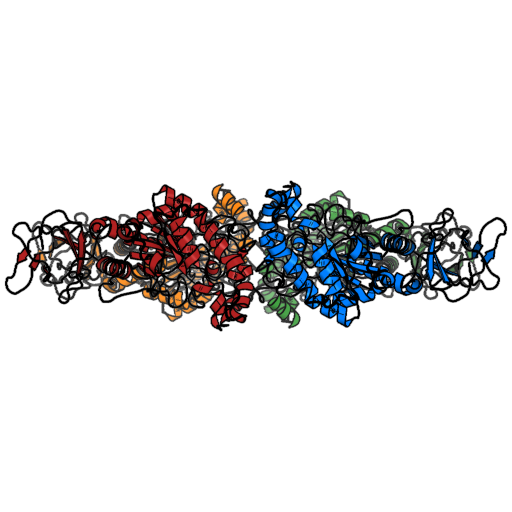 33.08 225 ASP D O 1
ATOM 12242 N N . GLY D 1 201 ? 130.984 122.294 141.793 1.00 34.39 226 GLY D N 1
ATOM 12243 C CA . GLY D 1 201 ? 132.192 122.089 141.019 1.00 34.39 226 GLY D CA 1
ATOM 12244 C C . GLY D 1 201 ? 132.403 120.649 140.601 1.00 34.39 226 GLY D C 1
ATOM 12245 O O . GLY D 1 201 ? 133.500 120.106 140.756 1.00 34.39 226 GLY D O 1
ATOM 12246 N N . GLU D 1 202 ? 131.356 120.018 140.075 1.00 39.44 227 GLU D N 1
ATOM 12247 C CA . GLU D 1 202 ? 131.378 118.597 139.763 1.00 39.44 227 GLU D CA 1
ATOM 12248 C C . GLU D 1 202 ? 131.081 118.280 138.304 1.00 39.44 227 GLU D C 1
ATOM 12249 O O . GLU D 1 202 ? 131.033 117.099 137.943 1.00 39.44 227 GLU D O 1
ATOM 12255 N N . TRP D 1 203 ? 130.899 119.288 137.452 1.00 39.17 228 TRP D N 1
ATOM 12256 C CA . TRP D 1 203 ? 130.450 119.054 136.085 1.00 39.17 228 TRP D CA 1
ATOM 12257 C C . TRP D 1 203 ? 131.551 118.548 135.162 1.00 39.17 228 TRP D C 1
ATOM 12258 O O . TRP D 1 203 ? 131.263 118.237 134.002 1.00 39.17 228 TRP D O 1
ATOM 12269 N N . GLU D 1 204 ? 132.795 118.462 135.632 1.00 40.72 229 GLU D N 1
ATOM 12270 C CA . GLU D 1 204 ? 133.907 118.074 134.775 1.00 40.72 229 GLU D CA 1
ATOM 12271 C C . GLU D 1 204 ? 134.329 116.620 134.933 1.00 40.72 229 GLU D C 1
ATOM 12272 O O . GLU D 1 204 ? 134.942 116.071 134.012 1.00 40.72 229 GLU D O 1
ATOM 12278 N N . CYS D 1 205 ? 134.023 115.985 136.059 1.00 40.00 230 CYS D N 1
ATOM 12279 C CA . CYS D 1 205 ? 134.537 114.654 136.336 1.00 40.00 230 CYS D CA 1
ATOM 12280 C C . CYS D 1 205 ? 133.416 113.723 136.768 1.00 40.00 230 CYS D C 1
ATOM 12281 O O . CYS D 1 205 ? 132.414 114.169 137.334 1.00 40.00 230 CYS D O 1
ATOM 12284 N N . PRO D 1 206 ? 133.562 112.424 136.517 1.00 39.45 231 PRO D N 1
ATOM 12285 C CA . PRO D 1 206 ? 132.587 111.460 137.035 1.00 39.45 231 PRO D CA 1
ATOM 12286 C C . PRO D 1 206 ? 132.685 111.328 138.547 1.00 39.45 231 PRO D C 1
ATOM 12287 O O . PRO D 1 206 ? 133.681 111.697 139.171 1.00 39.45 231 PRO D O 1
ATOM 12291 N N . ASP D 1 207 ? 131.614 110.793 139.137 1.00 41.43 232 ASP D N 1
ATOM 12292 C CA . ASP D 1 207 ? 131.587 110.585 140.580 1.00 41.43 232 ASP D CA 1
ATOM 12293 C C . ASP D 1 207 ? 132.626 109.572 141.041 1.00 41.43 232 ASP D C 1
ATOM 12294 O O . ASP D 1 207 ? 133.018 109.598 142.211 1.00 41.43 232 ASP D O 1
ATOM 12299 N N . THR D 1 208 ? 133.075 108.680 140.154 1.00 38.98 233 THR D N 1
ATOM 12300 C CA . THR D 1 208 ? 134.128 107.738 140.522 1.00 38.98 233 THR D CA 1
ATOM 12301 C C . THR D 1 208 ? 135.434 108.462 140.824 1.00 38.98 233 THR D C 1
ATOM 12302 O O . THR D 1 208 ? 136.150 108.100 141.764 1.00 38.98 233 THR D O 1
ATOM 12306 N N . TYR D 1 209 ? 135.766 109.481 140.028 1.00 36.58 234 TYR D N 1
ATOM 12307 C CA . TYR D 1 209 ? 136.981 110.251 140.273 1.00 36.58 234 TYR D CA 1
ATOM 12308 C C . TYR D 1 209 ? 136.902 111.008 141.592 1.00 36.58 234 TYR D C 1
ATOM 12309 O O . TYR D 1 209 ? 137.885 111.068 142.339 1.00 36.58 234 TYR D O 1
ATOM 12318 N N . TRP D 1 210 ? 135.742 111.589 141.896 1.00 34.40 235 TRP D N 1
ATOM 12319 C CA . TRP D 1 210 ? 135.587 112.415 143.085 1.00 34.40 235 TRP D CA 1
ATOM 12320 C C . TRP D 1 210 ? 135.455 111.608 144.368 1.00 34.40 235 TRP D C 1
ATOM 12321 O O . TRP D 1 210 ? 135.430 112.209 145.447 1.00 34.40 235 TRP D O 1
ATOM 12332 N N . ASN D 1 211 ? 135.362 110.278 144.279 1.00 37.11 236 ASN D N 1
ATOM 12333 C CA . ASN D 1 211 ? 135.216 109.411 145.450 1.00 37.11 236 ASN D CA 1
ATOM 12334 C C . ASN D 1 211 ? 133.945 109.735 146.228 1.00 37.11 236 ASN D C 1
ATOM 12335 O O . ASN D 1 211 ? 133.892 109.570 147.448 1.00 37.11 236 ASN D O 1
ATOM 12340 N N . SER D 1 212 ? 132.913 110.197 145.517 1.00 37.23 237 SER D N 1
ATOM 12341 C CA . SER D 1 212 ? 131.712 110.703 146.174 1.00 37.23 237 SER D CA 1
ATOM 12342 C C . SER D 1 212 ? 130.992 109.613 146.957 1.00 37.23 237 SER D C 1
ATOM 12343 O O . SER D 1 212 ? 130.522 109.854 148.074 1.00 37.23 237 SER D O 1
ATOM 12346 N N . THR D 1 213 ? 130.885 108.410 146.387 1.00 38.50 238 THR D N 1
ATOM 12347 C CA . THR D 1 213 ? 130.138 107.346 147.051 1.00 38.50 238 THR D CA 1
ATOM 12348 C C . THR D 1 213 ? 130.801 106.927 148.358 1.00 38.50 238 THR D C 1
ATOM 12349 O O . THR D 1 213 ? 130.116 106.694 149.359 1.00 38.50 238 THR D O 1
ATOM 12353 N N . ASN D 1 214 ? 132.132 106.832 148.373 1.00 37.53 239 ASN D N 1
ATOM 12354 C CA . ASN D 1 214 ? 132.828 106.455 149.600 1.00 37.53 239 ASN D CA 1
ATOM 12355 C C . ASN D 1 214 ? 132.673 107.519 150.680 1.00 37.53 239 ASN D C 1
ATOM 12356 O O . ASN D 1 214 ? 132.410 107.196 151.847 1.00 37.53 239 ASN D O 1
ATOM 12361 N N . PHE D 1 215 ? 132.830 108.793 150.313 1.00 33.98 240 PHE D N 1
ATOM 12362 C CA . PHE D 1 215 ? 132.665 109.860 151.293 1.00 33.98 240 PHE D CA 1
ATOM 12363 C C . PHE D 1 215 ? 131.238 109.906 151.817 1.00 33.98 240 PHE D C 1
ATOM 12364 O O . PHE D 1 215 ? 131.015 110.146 153.007 1.00 33.98 240 PHE D O 1
ATOM 12372 N N . LEU D 1 216 ? 130.255 109.681 150.944 1.00 35.64 241 LEU D N 1
ATOM 12373 C CA . LEU D 1 216 ? 128.865 109.712 151.381 1.00 35.64 241 LEU D CA 1
ATOM 12374 C C . LEU D 1 216 ? 128.541 108.527 152.281 1.00 35.64 241 LEU D C 1
ATOM 12375 O O . LEU D 1 216 ? 127.787 108.668 153.248 1.00 35.64 241 LEU D O 1
ATOM 12380 N N . SER D 1 217 ? 129.104 107.353 151.987 1.00 36.96 242 SER D N 1
ATOM 12381 C CA . SER D 1 217 ? 128.910 106.209 152.871 1.00 36.96 242 SER D CA 1
ATOM 12382 C C . SER D 1 217 ? 129.532 106.464 154.238 1.00 36.96 242 SER D C 1
ATOM 12383 O O . SER D 1 217 ? 128.931 106.143 155.270 1.00 36.96 242 SER D O 1
ATOM 12386 N N . TRP D 1 218 ? 130.732 107.054 154.269 1.00 36.20 243 TRP D N 1
ATOM 12387 C CA . TRP D 1 218 ? 131.330 107.412 155.552 1.00 36.20 243 TRP D CA 1
ATOM 12388 C C . TRP D 1 218 ? 130.479 108.436 156.292 1.00 36.20 243 TRP D C 1
ATOM 12389 O O . TRP D 1 218 ? 130.301 108.344 157.512 1.00 36.20 243 TRP D O 1
ATOM 12400 N N . LEU D 1 219 ? 129.955 109.428 155.568 1.00 36.44 244 LEU D N 1
ATOM 12401 C CA . LEU D 1 219 ? 129.140 110.465 156.189 1.00 36.44 244 LEU D CA 1
ATOM 12402 C C . LEU D 1 219 ? 127.864 109.883 156.780 1.00 36.44 244 LEU D C 1
ATOM 12403 O O . LEU D 1 219 ? 127.442 110.274 157.874 1.00 36.44 244 LEU D O 1
ATOM 12408 N N . TYR D 1 220 ? 127.237 108.946 156.073 1.00 37.59 245 TYR D N 1
ATOM 12409 C CA . TYR D 1 220 ? 125.999 108.338 156.536 1.00 37.59 245 TYR D CA 1
ATOM 12410 C C . TYR D 1 220 ? 126.219 107.233 157.561 1.00 37.59 245 TYR D C 1
ATOM 12411 O O . TYR D 1 220 ? 125.258 106.837 158.228 1.00 37.59 245 TYR D O 1
ATOM 12420 N N . ASN D 1 221 ? 127.445 106.730 157.710 1.00 39.67 246 ASN D N 1
ATOM 12421 C CA . ASN D 1 221 ? 127.711 105.600 158.592 1.00 39.67 246 ASN D CA 1
ATOM 12422 C C . ASN D 1 221 ? 128.493 105.990 159.840 1.00 39.67 246 ASN D C 1
ATOM 12423 O O . ASN D 1 221 ? 128.050 105.702 160.954 1.00 39.67 246 ASN D O 1
ATOM 12428 N N . ASP D 1 222 ? 129.653 106.635 159.691 1.00 41.06 247 ASP D N 1
ATOM 12429 C CA . ASP D 1 222 ? 130.565 106.846 160.811 1.00 41.06 247 ASP D CA 1
ATOM 12430 C C . ASP D 1 222 ? 130.852 108.320 161.076 1.00 41.06 247 ASP D C 1
ATOM 12431 O O . ASP D 1 222 ? 131.800 108.638 161.801 1.00 41.06 247 ASP D O 1
ATOM 12436 N N . SER D 1 223 ? 130.068 109.220 160.520 1.00 38.55 248 SER D N 1
ATOM 12437 C CA . SER D 1 223 ? 130.409 110.615 160.750 1.00 38.55 248 SER D CA 1
ATOM 12438 C C . SER D 1 223 ? 129.722 111.142 162.006 1.00 38.55 248 SER D C 1
ATOM 12439 O O . SER D 1 223 ? 128.723 110.575 162.458 1.00 38.55 248 SER D O 1
ATOM 12442 N N . PRO D 1 224 ? 130.242 112.216 162.607 1.00 38.05 249 PRO D N 1
ATOM 12443 C CA . PRO D 1 224 ? 129.573 112.791 163.788 1.00 38.05 249 PRO D CA 1
ATOM 12444 C C . PRO D 1 224 ? 128.195 113.359 163.497 1.00 38.05 249 PRO D C 1
ATOM 12445 O O . PRO D 1 224 ? 127.415 113.558 164.436 1.00 38.05 249 PRO D O 1
ATOM 12449 N N . VAL D 1 225 ? 127.872 113.636 162.238 1.00 39.07 250 VAL D N 1
ATOM 12450 C CA . VAL D 1 225 ? 126.582 114.195 161.861 1.00 39.07 250 VAL D CA 1
ATOM 12451 C C . VAL D 1 225 ? 125.756 113.190 161.060 1.00 39.07 250 VAL D C 1
ATOM 12452 O O . VAL D 1 225 ? 124.894 113.582 160.282 1.00 39.07 250 VAL D O 1
ATOM 12456 N N . LYS D 1 226 ? 125.993 111.893 161.267 1.00 40.35 251 LYS D N 1
ATOM 12457 C CA . LYS D 1 226 ? 125.414 110.873 160.397 1.00 40.35 251 LYS D CA 1
ATOM 12458 C C . LYS D 1 226 ? 123.890 110.893 160.407 1.00 40.35 251 LYS D C 1
ATOM 12459 O O . LYS D 1 226 ? 123.262 110.472 159.430 1.00 40.35 251 LYS D O 1
ATOM 12465 N N . ASP D 1 227 ? 123.275 111.369 161.490 1.00 43.48 252 ASP D N 1
ATOM 12466 C CA . ASP D 1 227 ? 121.815 111.328 161.584 1.00 43.48 252 ASP D CA 1
ATOM 12467 C C . ASP D 1 227 ? 121.166 112.515 160.875 1.00 43.48 252 ASP D C 1
ATOM 12468 O O . ASP D 1 227 ? 120.414 112.341 159.911 1.00 43.48 252 ASP D O 1
ATOM 12473 N N . GLU D 1 228 ? 121.439 113.728 161.347 1.00 42.04 253 GLU D N 1
ATOM 12474 C CA . GLU D 1 228 ? 120.769 114.926 160.841 1.00 42.04 253 GLU D CA 1
ATOM 12475 C C . GLU D 1 228 ? 121.679 115.695 159.882 1.00 42.04 253 GLU D C 1
ATOM 12476 O O . GLU D 1 228 ? 122.106 116.818 160.147 1.00 42.04 253 GLU D O 1
ATOM 12482 N N . VAL D 1 229 ? 121.970 115.072 158.742 1.00 37.93 254 VAL D N 1
ATOM 12483 C CA . VAL D 1 229 ? 122.752 115.711 157.689 1.00 37.93 254 VAL D CA 1
ATOM 12484 C C . VAL D 1 229 ? 122.072 115.463 156.349 1.00 37.93 254 VAL D C 1
ATOM 12485 O O . VAL D 1 229 ? 121.513 114.387 156.112 1.00 37.93 254 VAL D O 1
ATOM 12489 N N . VAL D 1 230 ? 122.086 116.478 155.489 1.00 34.71 255 VAL D N 1
ATOM 12490 C CA . VAL D 1 230 ? 121.522 116.390 154.149 1.00 34.71 255 VAL D CA 1
ATOM 12491 C C . VAL D 1 230 ? 122.558 116.901 153.159 1.00 34.71 255 VAL D C 1
ATOM 12492 O O . VAL D 1 230 ? 123.360 117.783 153.485 1.00 34.71 255 VAL D O 1
ATOM 12496 N N . VAL D 1 231 ? 122.554 116.334 151.953 1.00 34.00 256 VAL D N 1
ATOM 12497 C CA . VAL D 1 231 ? 123.459 116.748 150.892 1.00 34.00 256 VAL D CA 1
ATOM 12498 C C . VAL D 1 231 ? 122.651 116.993 149.626 1.00 34.00 256 VAL D C 1
ATOM 12499 O O . VAL D 1 231 ? 121.534 116.499 149.466 1.00 34.00 256 VAL D O 1
ATOM 12503 N N . ASN D 1 232 ? 123.232 117.776 148.723 1.00 35.07 257 ASN D N 1
ATOM 12504 C CA . ASN D 1 232 ? 122.603 118.076 147.447 1.00 35.07 257 ASN D CA 1
ATOM 12505 C C . ASN D 1 232 ? 123.045 117.044 146.409 1.00 35.07 257 ASN D C 1
ATOM 12506 O O . ASN D 1 232 ? 123.611 115.999 146.740 1.00 35.07 257 ASN D O 1
ATOM 12511 N N . ASP D 1 233 ? 122.776 117.322 145.136 1.00 40.63 258 ASP D N 1
ATOM 12512 C CA . ASP D 1 233 ? 122.937 116.343 144.071 1.00 40.63 258 ASP D CA 1
ATOM 12513 C C . ASP D 1 233 ? 124.184 116.560 143.221 1.00 40.63 258 ASP D C 1
ATOM 12514 O O . ASP D 1 233 ? 124.332 115.901 142.189 1.00 40.63 258 ASP D O 1
ATOM 12519 N N . ARG D 1 234 ? 125.084 117.456 143.621 1.00 37.35 259 ARG D N 1
ATOM 12520 C CA . ARG D 1 234 ? 126.226 117.821 142.784 1.00 37.35 259 ARG D CA 1
ATOM 12521 C C . ARG D 1 234 ? 127.462 117.054 143.246 1.00 37.35 259 ARG D C 1
ATOM 12522 O O . ARG D 1 234 ? 128.382 117.602 143.849 1.00 37.35 259 ARG D O 1
ATOM 12530 N N . TRP D 1 235 ? 127.491 115.761 142.923 1.00 35.05 260 TRP D N 1
ATOM 12531 C CA . TRP D 1 235 ? 128.570 114.881 143.356 1.00 35.05 260 TRP D CA 1
ATOM 12532 C C . TRP D 1 235 ? 129.308 114.227 142.195 1.00 35.05 260 TRP D C 1
ATOM 12533 O O . TRP D 1 235 ? 130.022 113.241 142.406 1.00 35.05 260 TRP D O 1
ATOM 12544 N N . GLY D 1 236 ? 129.161 114.747 140.989 1.00 40.82 261 GLY D N 1
ATOM 12545 C CA . GLY D 1 236 ? 129.852 114.197 139.842 1.00 40.82 261 GLY D CA 1
ATOM 12546 C C . GLY D 1 236 ? 129.097 114.510 138.570 1.00 40.82 261 GLY D C 1
ATOM 12547 O O . GLY D 1 236 ? 128.022 115.109 138.586 1.00 40.82 261 GLY D O 1
ATOM 12548 N N . GLN D 1 237 ? 129.693 114.091 137.459 1.00 44.73 262 GLN D N 1
ATOM 12549 C CA . GLN D 1 237 ? 129.042 114.245 136.166 1.00 44.73 262 GLN D CA 1
ATOM 12550 C C . GLN D 1 237 ? 127.788 113.383 136.102 1.00 44.73 262 GLN D C 1
ATOM 12551 O O . GLN D 1 237 ? 127.776 112.241 136.569 1.00 44.73 262 GLN D O 1
ATOM 12557 N N . ASN D 1 238 ? 126.725 113.947 135.528 1.00 48.77 263 ASN D N 1
ATOM 12558 C CA . ASN D 1 238 ? 125.430 113.284 135.383 1.00 48.77 263 ASN D CA 1
ATOM 12559 C C . ASN D 1 238 ? 124.831 112.875 136.726 1.00 48.77 263 ASN D C 1
ATOM 12560 O O . ASN D 1 238 ? 123.907 112.056 136.773 1.00 48.77 263 ASN D O 1
ATOM 12565 N N . CYS D 1 239 ? 125.342 113.428 137.826 1.00 47.35 264 CYS D N 1
ATOM 12566 C CA . CYS D 1 239 ? 124.791 113.169 139.147 1.00 47.35 264 CYS D CA 1
ATOM 12567 C C . CYS D 1 239 ? 123.766 114.207 139.576 1.00 47.35 264 CYS D C 1
ATOM 12568 O O . CYS D 1 239 ? 122.989 113.943 140.499 1.00 47.35 264 CYS D O 1
ATOM 12571 N N . SER D 1 240 ? 123.748 115.370 138.930 1.00 46.21 265 SER D N 1
ATOM 12572 C CA . SER D 1 240 ? 122.808 116.424 139.284 1.00 46.21 265 SER D CA 1
ATOM 12573 C C . SER D 1 240 ? 121.386 115.975 138.979 1.00 46.21 265 SER D C 1
ATOM 12574 O O . SER D 1 240 ? 121.120 115.417 137.909 1.00 46.21 265 SER D O 1
ATOM 12577 N N . CYS D 1 241 ? 120.479 116.208 139.928 1.00 46.97 266 CYS D N 1
ATOM 12578 C CA . CYS D 1 241 ? 119.059 115.904 139.793 1.00 46.97 266 CYS D CA 1
ATOM 12579 C C . CYS D 1 241 ? 118.800 114.412 139.594 1.00 46.97 266 CYS D C 1
ATOM 12580 O O . CYS D 1 241 ? 117.710 114.023 139.167 1.00 46.97 266 CYS D O 1
ATOM 12583 N N . HIS D 1 242 ? 119.789 113.564 139.894 1.00 46.39 267 HIS D N 1
ATOM 12584 C CA . HIS D 1 242 ? 119.648 112.118 139.756 1.00 46.39 267 HIS D CA 1
ATOM 12585 C C . HIS D 1 242 ? 120.062 111.374 141.022 1.00 46.39 267 HIS D C 1
ATOM 12586 O O . HIS D 1 242 ? 119.440 110.372 141.387 1.00 46.39 267 HIS D O 1
ATOM 12593 N N . HIS D 1 243 ? 121.110 111.848 141.694 1.00 45.79 268 HIS D N 1
ATOM 12594 C CA . HIS D 1 243 ? 121.670 111.178 142.861 1.00 45.79 268 HIS D CA 1
ATOM 12595 C C . HIS D 1 243 ? 121.891 112.181 143.980 1.00 45.79 268 HIS D C 1
ATOM 12596 O O . HIS D 1 243 ? 122.344 113.301 143.735 1.00 45.79 268 HIS D O 1
ATOM 12603 N N . GLY D 1 244 ? 121.585 111.775 145.210 1.00 42.45 269 GLY D N 1
ATOM 12604 C CA . GLY D 1 244 ? 121.840 112.619 146.362 1.00 42.45 269 GLY D CA 1
ATOM 12605 C C . GLY D 1 244 ? 120.675 112.724 147.323 1.00 42.45 269 GLY D C 1
ATOM 12606 O O . GLY D 1 244 ? 119.655 112.051 147.148 1.00 42.45 269 GLY D O 1
ATOM 12607 N N . GLY D 1 245 ? 120.814 113.563 148.347 1.00 38.56 270 GLY D N 1
ATOM 12608 C CA . GLY D 1 245 ? 119.747 113.766 149.306 1.00 38.56 270 GLY D CA 1
ATOM 12609 C C . GLY D 1 245 ? 118.568 114.507 148.713 1.00 38.56 270 GLY D C 1
ATOM 12610 O O . GLY D 1 245 ? 117.484 113.939 148.557 1.00 38.56 270 GLY D O 1
ATOM 12611 N N . TYR D 1 246 ? 118.768 115.776 148.377 1.00 37.06 271 TYR D N 1
ATOM 12612 C CA . TYR D 1 246 ? 117.787 116.568 147.656 1.00 37.06 271 TYR D CA 1
ATOM 12613 C C . TYR D 1 246 ? 118.396 117.029 146.339 1.00 37.06 271 TYR D C 1
ATOM 12614 O O . TYR D 1 246 ? 119.604 116.926 146.117 1.00 37.06 271 TYR D O 1
ATOM 12623 N N . TYR D 1 247 ? 117.545 117.540 145.456 1.00 42.43 272 TYR D N 1
ATOM 12624 C CA . TYR D 1 247 ? 117.937 117.876 144.092 1.00 42.43 272 TYR D CA 1
ATOM 12625 C C . TYR D 1 247 ? 117.944 119.389 143.921 1.00 42.43 272 TYR D C 1
ATOM 12626 O O . TYR D 1 247 ? 116.887 120.025 143.927 1.00 42.43 272 TYR D O 1
ATOM 12635 N N . ASN D 1 248 ? 119.136 119.965 143.766 1.00 40.75 273 ASN D N 1
ATOM 12636 C CA . ASN D 1 248 ? 119.220 121.334 143.275 1.00 40.75 273 ASN D CA 1
ATOM 12637 C C . ASN D 1 248 ? 119.002 121.388 141.770 1.00 40.75 273 ASN D C 1
ATOM 12638 O O . ASN D 1 248 ? 118.539 122.408 141.248 1.00 40.75 273 ASN D O 1
ATOM 12643 N N . CYS D 1 249 ? 119.311 120.293 141.071 1.00 47.75 274 CYS D N 1
ATOM 12644 C CA . CYS D 1 249 ? 119.280 120.215 139.615 1.00 47.75 274 CYS D CA 1
ATOM 12645 C C . CYS D 1 249 ? 120.032 121.395 139.009 1.00 47.75 274 CYS D C 1
ATOM 12646 O O . CYS D 1 249 ? 121.252 121.500 139.170 1.00 47.75 274 CYS D O 1
ATOM 12649 N N . GLU D 1 250 ? 119.331 122.287 138.321 1.00 50.13 275 GLU D N 1
ATOM 12650 C CA . GLU D 1 250 ? 119.958 123.465 137.744 1.00 50.13 275 GLU D CA 1
ATOM 12651 C C . GLU D 1 250 ? 119.793 124.663 138.671 1.00 50.13 275 GLU D C 1
ATOM 12652 O O . GLU D 1 250 ? 118.884 124.716 139.502 1.00 50.13 275 GLU D O 1
ATOM 12658 N N . ASP D 1 251 ? 120.700 125.627 138.524 1.00 48.19 276 ASP D N 1
ATOM 12659 C CA . ASP D 1 251 ? 120.617 126.851 139.308 1.00 48.19 276 ASP D CA 1
ATOM 12660 C C . ASP D 1 251 ? 119.344 127.611 138.962 1.00 48.19 276 ASP D C 1
ATOM 12661 O O . ASP D 1 251 ? 118.930 127.664 137.800 1.00 48.19 276 ASP D O 1
ATOM 12666 N N . LYS D 1 252 ? 118.726 128.208 139.983 1.00 45.35 277 LYS D N 1
ATOM 12667 C CA . LYS D 1 252 ? 117.457 128.923 139.841 1.00 45.35 277 LYS D CA 1
ATOM 12668 C C . LYS D 1 252 ? 116.397 128.028 139.199 1.00 45.35 277 LYS D C 1
ATOM 12669 O O . LYS D 1 252 ? 115.692 128.419 138.267 1.00 45.35 277 LYS D O 1
ATOM 12675 N N . PHE D 1 253 ? 116.294 126.805 139.715 1.00 47.37 278 PHE D N 1
ATOM 12676 C CA . PHE D 1 253 ? 115.385 125.810 139.160 1.00 47.37 278 PHE D CA 1
ATOM 12677 C C . PHE D 1 253 ? 113.937 126.225 139.396 1.00 47.37 278 PHE D C 1
ATOM 12678 O O . PHE D 1 253 ? 113.532 126.470 140.536 1.00 47.37 278 PHE D O 1
ATOM 12686 N N . LYS D 1 254 ? 113.153 126.285 138.322 1.00 49.04 279 LYS D N 1
ATOM 12687 C CA . LYS D 1 254 ? 111.753 126.703 138.378 1.00 49.04 279 LYS D CA 1
ATOM 12688 C C . LYS D 1 254 ? 110.899 125.639 137.701 1.00 49.04 279 LYS D C 1
ATOM 12689 O O . LYS D 1 254 ? 110.506 125.788 136.537 1.00 49.04 279 LYS D O 1
ATOM 12695 N N . PRO D 1 255 ? 110.600 124.547 138.401 1.00 50.17 280 PRO D N 1
ATOM 12696 C CA . PRO D 1 255 ? 109.780 123.491 137.799 1.00 50.17 280 PRO D CA 1
ATOM 12697 C C . PRO D 1 255 ? 108.348 123.947 137.573 1.00 50.17 280 PRO D C 1
ATOM 12698 O O . PRO D 1 255 ? 107.816 124.795 138.293 1.00 50.17 280 PRO D O 1
ATOM 12702 N N . GLN D 1 256 ? 107.723 123.367 136.549 1.00 54.44 281 GLN D N 1
ATOM 12703 C CA . GLN D 1 256 ? 106.332 123.664 136.234 1.00 54.44 281 GLN D CA 1
ATOM 12704 C C . GLN D 1 256 ? 105.366 122.755 136.981 1.00 54.44 281 GLN D C 1
ATOM 12705 O O . GLN D 1 256 ? 104.343 123.224 137.491 1.00 54.44 281 GLN D O 1
ATOM 12711 N N . SER D 1 257 ? 105.668 121.464 137.053 1.00 51.71 282 SER D N 1
ATOM 12712 C CA . SER D 1 257 ? 104.853 120.496 137.767 1.00 51.71 282 SER D CA 1
ATOM 12713 C C . SER D 1 257 ? 105.525 120.119 139.081 1.00 51.71 282 SER D C 1
ATOM 12714 O O . SER D 1 257 ? 106.666 120.496 139.357 1.00 51.71 282 SER D O 1
ATOM 12717 N N . LEU D 1 258 ? 104.798 119.363 139.893 1.00 48.38 283 LEU D N 1
ATOM 12718 C CA . LEU D 1 258 ? 105.298 118.963 141.201 1.00 48.38 283 LEU D CA 1
ATOM 12719 C C . LEU D 1 258 ? 106.347 117.868 141.047 1.00 48.38 283 LEU D C 1
ATOM 12720 O O . LEU D 1 258 ? 106.041 116.807 140.492 1.00 48.38 283 LEU D O 1
ATOM 12725 N N . PRO D 1 259 ? 107.577 118.078 141.509 1.00 47.29 284 PRO D N 1
ATOM 12726 C CA . PRO D 1 259 ? 108.576 117.006 141.454 1.00 47.29 284 PRO D CA 1
ATOM 12727 C C . PRO D 1 259 ? 108.277 115.915 142.469 1.00 47.29 284 PRO D C 1
ATOM 12728 O O . PRO D 1 259 ? 107.628 116.142 143.492 1.00 47.29 284 PRO D O 1
ATOM 12732 N N . ASP D 1 260 ? 108.766 114.714 142.172 1.00 48.58 285 ASP D N 1
ATOM 12733 C CA . ASP D 1 260 ? 108.575 113.558 143.037 1.00 48.58 285 ASP D CA 1
ATOM 12734 C C . ASP D 1 260 ? 109.694 113.383 144.055 1.00 48.58 285 ASP D C 1
ATOM 12735 O O . ASP D 1 260 ? 109.678 112.406 144.811 1.00 48.58 285 ASP D O 1
ATOM 12740 N N . HIS D 1 261 ? 110.661 114.295 144.089 1.00 43.62 286 HIS D N 1
ATOM 12741 C CA . HIS D 1 261 ? 111.771 114.237 145.026 1.00 43.62 286 HIS D CA 1
ATOM 12742 C C . HIS D 1 261 ? 111.955 115.602 145.671 1.00 43.62 286 HIS D C 1
ATOM 12743 O O . HIS D 1 261 ? 111.659 116.635 145.064 1.00 43.62 286 HIS D O 1
ATOM 12750 N N . LYS D 1 262 ? 112.431 115.597 146.915 1.00 39.26 287 LYS D N 1
ATOM 12751 C CA . LYS D 1 262 ? 112.709 116.847 147.608 1.00 39.26 287 LYS D CA 1
ATOM 12752 C C . LYS D 1 262 ? 113.748 117.650 146.838 1.00 39.26 287 LYS D C 1
ATOM 12753 O O . LYS D 1 262 ? 114.793 117.124 146.446 1.00 39.26 287 LYS D O 1
ATOM 12759 N N . TRP D 1 263 ? 113.456 118.927 146.617 1.00 38.41 288 TRP D N 1
ATOM 12760 C CA . TRP D 1 263 ? 114.311 119.776 145.806 1.00 38.41 288 TRP D CA 1
ATOM 12761 C C . TRP D 1 263 ? 114.496 121.115 146.503 1.00 38.41 288 TRP D C 1
ATOM 12762 O O . TRP D 1 263 ? 113.853 121.414 147.511 1.00 38.41 288 TRP D O 1
ATOM 12773 N N . GLU D 1 264 ? 115.399 121.922 145.954 1.00 36.78 289 GLU D N 1
ATOM 12774 C CA . GLU D 1 264 ? 115.719 123.220 146.529 1.00 36.78 289 GLU D CA 1
ATOM 12775 C C . GLU D 1 264 ? 115.992 124.200 145.401 1.00 36.78 289 GLU D C 1
ATOM 12776 O O . GLU D 1 264 ? 116.661 123.853 144.425 1.00 36.78 289 GLU D O 1
ATOM 12782 N N . MET D 1 265 ? 115.471 125.414 145.538 1.00 37.81 290 MET D N 1
ATOM 12783 C CA . MET D 1 265 ? 115.721 126.486 144.587 1.00 37.81 290 MET D CA 1
ATOM 12784 C C . MET D 1 265 ? 116.771 127.425 145.164 1.00 37.81 290 MET D C 1
ATOM 12785 O O . MET D 1 265 ? 116.590 127.966 146.260 1.00 37.81 290 MET D O 1
ATOM 12790 N N . CYS D 1 266 ? 117.864 127.611 144.433 1.00 38.20 291 CYS D N 1
ATOM 12791 C CA . CYS D 1 266 ? 118.915 128.543 144.816 1.00 38.20 291 CYS D CA 1
ATOM 12792 C C . CYS D 1 266 ? 118.852 129.750 143.891 1.00 38.20 291 CYS D C 1
ATOM 12793 O O . CYS D 1 266 ? 118.978 129.608 142.670 1.00 38.20 291 CYS D O 1
ATOM 12796 N N . THR D 1 267 ? 118.653 130.929 144.471 1.00 35.04 292 THR D N 1
ATOM 12797 C CA . THR D 1 267 ? 118.580 132.163 143.707 1.00 35.04 292 THR D CA 1
ATOM 12798 C C . THR D 1 267 ? 119.353 133.248 144.441 1.00 35.04 292 THR D C 1
ATOM 12799 O O . THR D 1 267 ? 119.552 133.186 145.656 1.00 35.04 292 THR D O 1
ATOM 12803 N N . SER D 1 268 ? 119.789 134.248 143.684 1.00 31.64 293 SER D N 1
ATOM 12804 C CA . SER D 1 268 ? 120.605 135.332 144.206 1.00 31.64 293 SER D CA 1
ATOM 12805 C C . SER D 1 268 ? 119.846 136.646 144.096 1.00 31.64 293 SER D C 1
ATOM 12806 O O . SER D 1 268 ? 119.135 136.882 143.115 1.00 31.64 293 SER D O 1
ATOM 12809 N N . ILE D 1 269 ? 119.991 137.494 145.117 1.00 31.86 294 ILE D N 1
ATOM 12810 C CA . ILE D 1 269 ? 119.389 138.823 145.068 1.00 31.86 294 ILE D CA 1
ATOM 12811 C C . ILE D 1 269 ? 119.991 139.631 143.926 1.00 31.86 294 ILE D C 1
ATOM 12812 O O . ILE D 1 269 ? 119.278 140.323 143.190 1.00 31.86 294 ILE D O 1
ATOM 12817 N N . ASP D 1 270 ? 121.308 139.556 143.759 1.00 32.92 295 ASP D N 1
ATOM 12818 C CA . ASP D 1 270 ? 121.966 140.117 142.588 1.00 32.92 295 ASP D CA 1
ATOM 12819 C C . ASP D 1 270 ? 121.772 139.163 141.415 1.00 32.92 295 ASP D C 1
ATOM 12820 O O . ASP D 1 270 ? 122.240 138.021 141.454 1.00 32.92 295 ASP D O 1
ATOM 12825 N N . LYS D 1 271 ? 121.080 139.629 140.374 1.00 34.41 296 LYS D N 1
ATOM 12826 C CA . LYS D 1 271 ? 120.706 138.750 139.273 1.00 34.41 296 LYS D CA 1
ATOM 12827 C C . LYS D 1 271 ? 121.888 138.349 138.401 1.00 34.41 296 LYS D C 1
ATOM 12828 O O . LYS D 1 271 ? 121.767 137.399 137.621 1.00 34.41 296 LYS D O 1
ATOM 12834 N N . PHE D 1 272 ? 123.021 139.041 138.508 1.00 33.78 297 PHE D N 1
ATOM 12835 C CA . PHE D 1 272 ? 124.150 138.800 137.620 1.00 33.78 297 PHE D CA 1
ATOM 12836 C C . PHE D 1 272 ? 125.400 138.322 138.348 1.00 33.78 297 PHE D C 1
ATOM 12837 O O . PHE D 1 272 ? 126.462 138.224 137.724 1.00 33.78 297 PHE D O 1
ATOM 12845 N N . SER D 1 273 ? 125.306 138.012 139.639 1.00 30.84 298 SER D N 1
ATOM 12846 C CA . SER D 1 273 ? 126.463 137.526 140.378 1.00 30.84 298 SER D CA 1
ATOM 12847 C C . SER D 1 273 ? 126.010 136.952 141.709 1.00 30.84 298 SER D C 1
ATOM 12848 O O . SER D 1 273 ? 125.154 137.531 142.380 1.00 30.84 298 SER D O 1
ATOM 12851 N N . TRP D 1 274 ? 126.586 135.808 142.077 1.00 29.88 299 TRP D N 1
ATOM 12852 C CA . TRP D 1 274 ? 126.412 135.293 143.427 1.00 29.88 299 TRP D CA 1
ATOM 12853 C C . TRP D 1 274 ? 127.332 135.997 144.414 1.00 29.88 299 TRP D C 1
ATOM 12854 O O . TRP D 1 274 ? 126.967 136.173 145.580 1.00 29.88 299 TRP D O 1
ATOM 12865 N N . GLY D 1 275 ? 128.520 136.404 143.967 1.00 28.17 300 GLY D N 1
ATOM 12866 C CA . GLY D 1 275 ? 129.393 137.196 144.801 1.00 28.17 300 GLY D CA 1
ATOM 12867 C C . GLY D 1 275 ? 129.048 138.672 144.768 1.00 28.17 300 GLY D C 1
ATOM 12868 O O . GLY D 1 275 ? 128.316 139.153 143.905 1.00 28.17 300 GLY D O 1
ATOM 12869 N N . TYR D 1 276 ? 129.594 139.401 145.736 1.00 26.56 301 TYR D N 1
ATOM 12870 C CA . TYR D 1 276 ? 129.334 140.830 145.837 1.00 26.56 301 TYR D CA 1
ATOM 12871 C C . TYR D 1 276 ? 129.959 141.584 144.669 1.00 26.56 301 TYR D C 1
ATOM 12872 O O . TYR D 1 276 ? 131.061 141.263 144.218 1.00 26.56 301 TYR D O 1
ATOM 12881 N N . ARG D 1 277 ? 129.241 142.591 144.177 1.00 29.90 302 ARG D N 1
ATOM 12882 C CA . ARG D 1 277 ? 129.728 143.476 143.127 1.00 29.90 302 ARG D CA 1
ATOM 12883 C C . ARG D 1 277 ? 129.636 144.912 143.618 1.00 29.90 302 ARG D C 1
ATOM 12884 O O . ARG D 1 277 ? 128.563 145.359 144.033 1.00 29.90 302 ARG D O 1
ATOM 12892 N N . ARG D 1 278 ? 130.759 145.631 143.565 1.00 31.28 303 ARG D N 1
ATOM 12893 C CA . ARG D 1 278 ? 130.785 147.001 144.068 1.00 31.28 303 ARG D CA 1
ATOM 12894 C C . ARG D 1 278 ? 129.908 147.930 143.238 1.00 31.28 303 ARG D C 1
ATOM 12895 O O . ARG D 1 278 ? 129.293 148.850 143.787 1.00 31.28 303 ARG D O 1
ATOM 12903 N N . ASP D 1 279 ? 129.832 147.709 141.925 1.00 33.61 304 ASP D N 1
ATOM 12904 C CA . ASP D 1 279 ? 129.069 148.564 141.026 1.00 33.61 304 ASP D CA 1
ATOM 12905 C C . ASP D 1 279 ? 127.686 147.998 140.725 1.00 33.61 304 ASP D C 1
ATOM 12906 O O . ASP D 1 279 ? 127.164 148.191 139.621 1.00 33.61 304 ASP D O 1
ATOM 12911 N N . MET D 1 280 ? 127.088 147.295 141.684 1.00 33.80 305 MET D N 1
ATOM 12912 C CA . MET D 1 280 ? 125.738 146.779 141.509 1.00 33.80 305 MET D CA 1
ATOM 12913 C C . MET D 1 280 ? 124.758 147.923 141.284 1.00 33.80 305 MET D C 1
ATOM 12914 O O . MET D 1 280 ? 124.752 148.908 142.026 1.00 33.80 305 MET D O 1
ATOM 12919 N N . ALA D 1 281 ? 123.932 147.790 140.255 1.00 34.91 306 ALA D N 1
ATOM 12920 C CA . ALA D 1 281 ? 122.898 148.770 139.971 1.00 34.91 306 ALA D CA 1
ATOM 12921 C C . ALA D 1 281 ? 121.610 148.404 140.700 1.00 34.91 306 ALA D C 1
ATOM 12922 O O . ALA D 1 281 ? 121.412 147.264 141.127 1.00 34.91 306 ALA D O 1
ATOM 12924 N N . LEU D 1 282 ? 120.732 149.397 140.849 1.00 33.70 307 LEU D N 1
ATOM 12925 C CA . LEU D 1 282 ? 119.437 149.139 141.470 1.00 33.70 307 LEU D CA 1
ATOM 12926 C C . LEU D 1 282 ? 118.589 148.207 140.615 1.00 33.70 307 LEU D C 1
ATOM 12927 O O . LEU D 1 282 ? 117.793 147.427 141.149 1.00 33.70 307 LEU D O 1
ATOM 12932 N N . SER D 1 283 ? 118.743 148.271 139.292 1.00 36.59 308 SER D N 1
ATOM 12933 C CA . SER D 1 283 ? 118.025 147.364 138.408 1.00 36.59 308 SER D CA 1
ATOM 12934 C C . SER D 1 283 ? 118.568 145.942 138.457 1.00 36.59 308 SER D C 1
ATOM 12935 O O . SER D 1 283 ? 117.887 145.024 137.990 1.00 36.59 308 SER D O 1
ATOM 12938 N N . ASP D 1 284 ? 119.767 145.738 139.005 1.00 35.61 309 ASP D N 1
ATOM 12939 C CA . ASP D 1 284 ? 120.328 144.402 139.148 1.00 35.61 309 ASP D CA 1
ATOM 12940 C C . ASP D 1 284 ? 119.846 143.691 140.404 1.00 35.61 309 ASP D C 1
ATOM 12941 O O . ASP D 1 284 ? 120.084 142.488 140.545 1.00 35.61 309 ASP D O 1
ATOM 12946 N N . VAL D 1 285 ? 119.182 144.399 141.308 1.00 33.82 310 VAL D N 1
ATOM 12947 C CA . VAL D 1 285 ? 118.713 143.827 142.563 1.00 33.82 310 VAL D CA 1
ATOM 12948 C C . VAL D 1 285 ? 117.301 143.297 142.362 1.00 33.82 310 VAL D C 1
ATOM 12949 O O . VAL D 1 285 ? 116.424 144.012 141.864 1.00 33.82 310 VAL D O 1
ATOM 12953 N N . THR D 1 286 ? 117.083 142.039 142.737 1.00 36.63 311 THR D N 1
ATOM 12954 C CA . THR D 1 286 ? 115.760 141.441 142.623 1.00 36.63 311 THR D CA 1
ATOM 12955 C C . THR D 1 286 ? 114.784 142.142 143.559 1.00 36.63 311 THR D C 1
ATOM 12956 O O . THR D 1 286 ? 115.101 142.404 144.723 1.00 36.63 311 THR D O 1
ATOM 12960 N N . GLU D 1 287 ? 113.598 142.453 143.045 1.00 41.64 312 GLU D N 1
ATOM 12961 C CA . GLU D 1 287 ? 112.583 143.112 143.852 1.00 41.64 312 GLU D CA 1
ATOM 12962 C C . GLU D 1 287 ? 112.030 142.157 144.902 1.00 41.64 312 GLU D C 1
ATOM 12963 O O . GLU D 1 287 ? 112.038 140.936 144.731 1.00 41.64 312 GLU D O 1
ATOM 12969 N N . GLU D 1 288 ? 111.539 142.751 145.993 1.00 42.74 313 GLU D N 1
ATOM 12970 C CA . GLU D 1 288 ? 110.963 142.002 147.140 1.00 42.74 313 GLU D CA 1
ATOM 12971 C C . GLU D 1 288 ? 109.686 141.280 146.696 1.00 42.74 313 GLU D C 1
ATOM 12972 O O . GLU D 1 288 ? 109.395 140.211 147.257 1.00 42.74 313 GLU D O 1
ATOM 12978 N N . SER D 1 289 ? 108.960 141.848 145.730 1.00 42.46 314 SER D N 1
ATOM 12979 C CA . SER D 1 289 ? 107.725 141.201 145.215 1.00 42.46 314 SER D CA 1
ATOM 12980 C C . SER D 1 289 ? 108.108 139.917 144.477 1.00 42.46 314 SER D C 1
ATOM 12981 O O . SER D 1 289 ? 107.415 138.904 144.656 1.00 42.46 314 SER D O 1
ATOM 12984 N N . GLU D 1 290 ? 109.181 139.978 143.683 1.00 41.87 315 GLU D N 1
ATOM 12985 C CA . GLU D 1 290 ? 109.670 138.815 142.899 1.00 41.87 315 GLU D CA 1
ATOM 12986 C C . GLU D 1 290 ? 110.294 137.782 143.843 1.00 41.87 315 GLU D C 1
ATOM 12987 O O . GLU D 1 290 ? 110.156 136.581 143.569 1.00 41.87 315 GLU D O 1
ATOM 12993 N N . ILE D 1 291 ? 110.956 138.237 144.910 1.00 38.13 316 ILE D N 1
ATOM 12994 C CA . ILE D 1 291 ? 111.592 137.300 145.883 1.00 38.13 316 ILE D CA 1
ATOM 12995 C C . ILE D 1 291 ? 110.491 136.523 146.611 1.00 38.13 316 ILE D C 1
ATOM 12996 O O . ILE D 1 291 ? 110.600 135.290 146.692 1.00 38.13 316 ILE D O 1
ATOM 13001 N N . ILE D 1 292 ? 109.476 137.230 147.115 1.00 39.87 317 ILE D N 1
ATOM 13002 C CA . ILE D 1 292 ? 108.353 136.585 147.859 1.00 39.87 317 ILE D CA 1
ATOM 13003 C C . ILE D 1 292 ? 107.581 135.662 146.910 1.00 39.87 317 ILE D C 1
ATOM 13004 O O . ILE D 1 292 ? 107.166 134.581 147.354 1.00 39.87 317 ILE D O 1
ATOM 13009 N N . SER D 1 293 ? 107.420 136.078 145.652 1.00 41.01 318 SER D N 1
ATOM 13010 C CA . SER D 1 293 ? 106.685 135.281 144.636 1.00 41.01 318 SER D CA 1
ATOM 13011 C C . SER D 1 293 ? 107.393 133.944 144.383 1.00 41.01 318 SER D C 1
ATOM 13012 O O . SER D 1 293 ? 106.706 132.913 144.401 1.00 41.01 318 SER D O 1
ATOM 13015 N N . GLU D 1 294 ? 108.712 133.967 144.161 1.00 40.17 319 GLU D N 1
ATOM 13016 C CA . GLU D 1 294 ? 109.494 132.728 143.898 1.00 40.17 319 GLU D CA 1
ATOM 13017 C C . GLU D 1 294 ? 109.449 131.817 145.128 1.00 40.17 319 GLU D C 1
ATOM 13018 O O . GLU D 1 294 ? 109.389 130.590 144.947 1.00 40.17 319 GLU D O 1
ATOM 13024 N N . LEU D 1 295 ? 109.505 132.405 146.325 1.00 37.51 320 LEU D N 1
ATOM 13025 C CA . LEU D 1 295 ? 109.481 131.620 147.586 1.00 37.51 320 LEU D CA 1
ATOM 13026 C C . LEU D 1 295 ? 108.136 130.898 147.700 1.00 37.51 320 LEU D C 1
ATOM 13027 O O . LEU D 1 295 ? 108.138 129.705 148.041 1.00 37.51 320 LEU D O 1
ATOM 13032 N N . VAL D 1 296 ? 107.041 131.609 147.419 1.00 40.43 321 VAL D N 1
ATOM 13033 C CA . VAL D 1 296 ? 105.669 131.026 147.496 1.00 40.43 321 VAL D CA 1
ATOM 13034 C C . VAL D 1 296 ? 105.547 129.890 146.473 1.00 40.43 321 VAL D C 1
ATOM 13035 O O . VAL D 1 296 ? 105.022 128.828 146.839 1.00 40.43 321 VAL D O 1
ATOM 13039 N N . GLN D 1 297 ? 106.018 130.106 145.242 1.00 41.48 322 GLN D N 1
ATOM 13040 C CA . GLN D 1 297 ? 105.940 129.061 144.226 1.00 41.48 322 GLN D CA 1
ATOM 13041 C C . GLN D 1 297 ? 106.812 127.865 144.590 1.00 41.48 322 GLN D C 1
ATOM 13042 O O . GLN D 1 297 ? 106.426 126.714 144.358 1.00 41.48 322 GLN D O 1
ATOM 13048 N N . THR D 1 298 ? 107.997 128.117 145.152 1.00 38.33 323 THR D N 1
ATOM 13049 C CA . THR D 1 298 ? 108.888 127.027 145.532 1.00 38.33 323 THR D CA 1
ATOM 13050 C C . THR D 1 298 ? 108.304 126.200 146.671 1.00 38.33 323 THR D C 1
ATOM 13051 O O . THR D 1 298 ? 108.343 124.966 146.630 1.00 38.33 323 THR D O 1
ATOM 13055 N N . VAL D 1 299 ? 107.758 126.860 147.695 1.00 39.87 324 VAL D N 1
ATOM 13056 C CA . VAL D 1 299 ? 107.194 126.129 148.827 1.00 39.87 324 VAL D CA 1
ATOM 13057 C C . VAL D 1 299 ? 105.937 125.378 148.407 1.00 39.87 324 VAL D C 1
ATOM 13058 O O . VAL D 1 299 ? 105.697 124.248 148.848 1.00 39.87 324 VAL D O 1
ATOM 13062 N N . SER D 1 300 ? 105.119 125.987 147.545 1.00 43.49 325 SER D N 1
ATOM 13063 C CA . SER D 1 300 ? 103.904 125.326 147.079 1.00 43.49 325 SER D CA 1
ATOM 13064 C C . SER D 1 300 ? 104.226 124.040 146.329 1.00 43.49 325 SER D C 1
ATOM 13065 O O . SER D 1 300 ? 103.526 123.033 146.479 1.00 43.49 325 SER D O 1
ATOM 13068 N N . LEU D 1 301 ? 105.284 124.052 145.520 1.00 42.34 326 LEU D N 1
ATOM 13069 C CA . LEU D 1 301 ? 105.695 122.888 144.750 1.00 42.34 326 LEU D CA 1
ATOM 13070 C C . LEU D 1 301 ? 106.621 121.962 145.531 1.00 42.34 326 LEU D C 1
ATOM 13071 O O . LEU D 1 301 ? 107.355 121.176 144.922 1.00 42.34 326 LEU D O 1
ATOM 13076 N N . GLY D 1 302 ? 106.598 122.034 146.858 1.00 39.32 327 GLY D N 1
ATOM 13077 C CA . GLY D 1 302 ? 107.387 121.139 147.688 1.00 39.32 327 GLY D CA 1
ATOM 13078 C C . GLY D 1 302 ? 108.886 121.326 147.604 1.00 39.32 327 GLY D C 1
ATOM 13079 O O . GLY D 1 302 ? 109.627 120.336 147.573 1.00 39.32 327 GLY D O 1
ATOM 13080 N N . GLY D 1 303 ? 109.358 122.575 147.575 1.00 36.94 328 GLY D N 1
ATOM 13081 C CA . GLY D 1 303 ? 110.773 122.850 147.501 1.00 36.94 328 GLY D CA 1
ATOM 13082 C C . GLY D 1 303 ? 111.218 123.778 148.618 1.00 36.94 328 GLY D C 1
ATOM 13083 O O . GLY D 1 303 ? 110.405 124.396 149.308 1.00 36.94 328 GLY D O 1
ATOM 13084 N N . ASN D 1 304 ? 112.534 123.855 148.784 1.00 35.23 329 ASN D N 1
ATOM 13085 C CA . ASN D 1 304 ? 113.166 124.759 149.733 1.00 35.23 329 ASN D CA 1
ATOM 13086 C C . ASN D 1 304 ? 113.696 125.968 148.976 1.00 35.23 329 ASN D C 1
ATOM 13087 O O . ASN D 1 304 ? 114.110 125.848 147.819 1.00 35.23 329 ASN D O 1
ATOM 13092 N N . TYR D 1 305 ? 113.672 127.127 149.623 1.00 33.78 330 TYR D N 1
ATOM 13093 C CA . TYR D 1 305 ? 114.078 128.383 149.006 1.00 33.78 330 TYR D CA 1
ATOM 13094 C C . TYR D 1 305 ? 115.385 128.847 149.637 1.00 33.78 330 TYR D C 1
ATOM 13095 O O . TYR D 1 305 ? 115.441 129.096 150.845 1.00 33.78 330 TYR D O 1
ATOM 13104 N N . LEU D 1 306 ? 116.429 128.960 148.821 1.00 31.91 331 LEU D N 1
ATOM 13105 C CA . LEU D 1 306 ? 117.761 129.352 149.277 1.00 31.91 331 LEU D CA 1
ATOM 13106 C C . LEU D 1 306 ? 118.125 130.669 148.597 1.00 31.91 331 LEU D C 1
ATOM 13107 O O . LEU D 1 306 ? 118.453 130.691 147.407 1.00 31.91 331 LEU D O 1
ATOM 13112 N N . LEU D 1 307 ? 118.068 131.763 149.352 1.00 30.60 332 LEU D N 1
ATOM 13113 C CA . LEU D 1 307 ? 118.340 133.098 148.835 1.00 30.60 332 LEU D CA 1
ATOM 13114 C C . LEU D 1 307 ? 119.783 133.480 149.136 1.00 30.60 332 LEU D C 1
ATOM 13115 O O . LEU D 1 307 ? 120.257 133.295 150.261 1.00 30.60 332 LEU D O 1
ATOM 13120 N N . ASN D 1 308 ? 120.473 134.017 148.135 1.00 28.06 333 ASN D N 1
ATOM 13121 C CA . ASN D 1 308 ? 121.905 134.262 148.214 1.00 28.06 333 ASN D CA 1
ATOM 13122 C C . ASN D 1 308 ? 122.206 135.745 148.388 1.00 28.06 333 ASN D C 1
ATOM 13123 O O . ASN D 1 308 ? 121.585 136.597 147.747 1.00 28.06 333 ASN D O 1
ATOM 13128 N N . ILE D 1 309 ? 123.168 136.042 149.259 1.00 26.93 334 ILE D N 1
ATOM 13129 C CA . ILE D 1 309 ? 123.713 137.383 149.419 1.00 26.93 334 ILE D CA 1
ATOM 13130 C C . ILE D 1 309 ? 125.229 137.297 149.311 1.00 26.93 334 ILE D C 1
ATOM 13131 O O . ILE D 1 309 ? 125.831 136.250 149.568 1.00 26.93 334 ILE D O 1
ATOM 13136 N N . GLY D 1 310 ? 125.846 138.405 148.916 1.00 24.25 335 GLY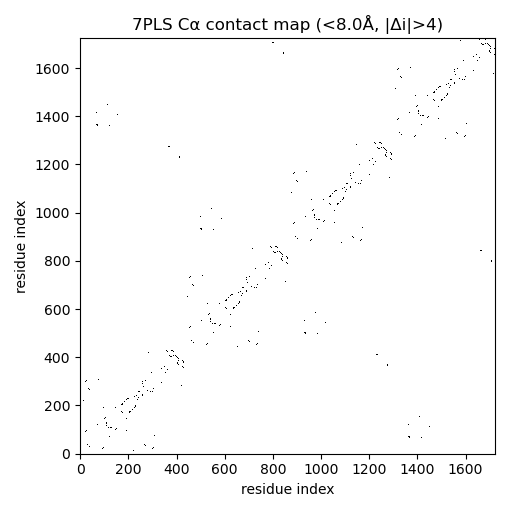 D N 1
ATOM 13137 C CA . GLY D 1 310 ? 127.282 138.472 148.808 1.00 24.25 335 GLY D CA 1
ATOM 13138 C C . GLY D 1 310 ? 127.871 139.566 149.674 1.00 24.25 335 GLY D C 1
ATOM 13139 O O . GLY D 1 310 ? 127.676 140.758 149.424 1.00 24.25 335 GLY D O 1
ATOM 13140 N N . PRO D 1 311 ? 128.593 139.180 150.722 1.00 24.10 336 PRO D N 1
ATOM 13141 C CA . PRO D 1 311 ? 129.236 140.178 151.581 1.00 24.10 336 PRO D CA 1
ATOM 13142 C C . PRO D 1 311 ? 130.427 140.826 150.893 1.00 24.10 336 PRO D C 1
ATOM 13143 O O . PRO D 1 311 ? 131.046 140.265 149.988 1.00 24.10 336 PRO D O 1
ATOM 13147 N N . THR D 1 312 ? 130.744 142.035 151.346 1.00 24.90 337 THR D N 1
ATOM 13148 C CA . THR D 1 312 ? 131.897 142.750 150.829 1.00 24.90 337 THR D CA 1
ATOM 13149 C C . THR D 1 312 ? 133.185 142.153 151.393 1.00 24.90 337 THR D C 1
ATOM 13150 O O . THR D 1 312 ? 133.174 141.328 152.310 1.00 24.90 337 THR D O 1
ATOM 13154 N N . LYS D 1 313 ? 134.315 142.582 150.828 1.00 26.71 338 LYS D N 1
ATOM 13155 C CA . LYS D 1 313 ? 135.607 142.108 151.310 1.00 26.71 338 LYS D CA 1
ATOM 13156 C C . LYS D 1 313 ? 135.903 142.562 152.731 1.00 26.71 338 LYS D C 1
ATOM 13157 O O . LYS D 1 313 ? 136.830 142.032 153.351 1.00 26.71 338 LYS D O 1
ATOM 13163 N N . ASP D 1 314 ? 135.146 143.521 153.257 1.00 28.99 339 ASP D N 1
ATOM 13164 C CA . ASP D 1 314 ? 135.274 143.957 154.639 1.00 28.99 339 ASP D CA 1
ATOM 13165 C C . ASP D 1 314 ? 134.334 143.218 155.581 1.00 28.99 339 ASP D C 1
ATOM 13166 O O . ASP D 1 314 ? 134.302 143.535 156.772 1.00 28.99 339 ASP D O 1
ATOM 13171 N N . GLY D 1 315 ? 133.578 142.243 155.083 1.00 27.04 340 GLY D N 1
ATOM 13172 C CA . GLY D 1 315 ? 132.664 141.502 155.929 1.00 27.04 340 GLY D CA 1
ATOM 13173 C C . GLY D 1 315 ? 131.354 142.194 156.213 1.00 27.04 340 GLY D C 1
ATOM 13174 O O . GLY D 1 315 ? 130.760 141.968 157.271 1.00 27.04 340 GLY D O 1
ATOM 13175 N N . LEU D 1 316 ? 130.881 143.035 155.300 1.00 26.08 341 LEU D N 1
ATOM 13176 C CA . LEU D 1 316 ? 129.656 143.795 155.491 1.00 26.08 341 LEU D CA 1
ATOM 13177 C C . LEU D 1 316 ? 128.586 143.333 154.513 1.00 26.08 341 LEU D C 1
ATOM 13178 O O . LEU D 1 316 ? 128.885 142.986 153.366 1.00 26.08 341 LEU D O 1
ATOM 13183 N N . ILE D 1 317 ? 127.342 143.322 154.979 1.00 27.55 342 ILE D N 1
ATOM 13184 C CA . ILE D 1 317 ? 126.178 143.079 154.137 1.00 27.55 342 ILE D CA 1
ATOM 13185 C C . ILE D 1 317 ? 125.545 144.430 153.836 1.00 27.55 342 ILE D C 1
ATOM 13186 O O . ILE D 1 317 ? 125.140 145.150 154.755 1.00 27.55 342 ILE D O 1
ATOM 13191 N N . VAL D 1 318 ? 125.470 144.781 152.556 1.00 28.08 343 VAL D N 1
ATOM 13192 C CA . VAL D 1 318 ? 125.073 146.124 152.133 1.00 28.08 343 VAL D CA 1
ATOM 13193 C C . VAL D 1 318 ? 123.616 146.379 152.500 1.00 28.08 343 VAL D C 1
ATOM 13194 O O . VAL D 1 318 ? 122.828 145.428 152.606 1.00 28.08 343 VAL D O 1
ATOM 13198 N N . PRO D 1 319 ? 123.220 147.638 152.712 1.00 29.06 344 PRO D N 1
ATOM 13199 C CA . PRO D 1 319 ? 121.853 147.913 153.187 1.00 29.06 344 PRO D CA 1
ATOM 13200 C C . PRO D 1 319 ? 120.750 147.420 152.266 1.00 29.06 344 PRO D C 1
ATOM 13201 O O . PRO D 1 319 ? 119.644 147.156 152.748 1.00 29.06 344 PRO D O 1
ATOM 13205 N N . ILE D 1 320 ? 120.997 147.301 150.960 1.00 29.17 345 ILE D N 1
ATOM 13206 C CA . ILE D 1 320 ? 119.950 146.825 150.059 1.00 29.17 345 ILE D CA 1
ATOM 13207 C C . ILE D 1 320 ? 119.657 145.345 150.305 1.00 29.17 345 ILE D C 1
ATOM 13208 O O . ILE D 1 320 ? 118.492 144.919 150.311 1.00 29.17 345 ILE D O 1
ATOM 13213 N N . PHE D 1 321 ? 120.700 144.541 150.529 1.00 29.51 346 PHE D N 1
ATOM 13214 C CA . PHE D 1 321 ? 120.497 143.136 150.867 1.00 29.51 346 PHE D CA 1
ATOM 13215 C C . PHE D 1 321 ? 119.781 142.996 152.203 1.00 29.51 346 PHE D C 1
ATOM 13216 O O . PHE D 1 321 ? 118.897 142.143 152.359 1.00 29.51 346 PHE D O 1
ATOM 13224 N N . GLN D 1 322 ? 120.155 143.827 153.179 1.00 30.79 347 GLN D N 1
ATOM 13225 C CA . GLN D 1 322 ? 119.458 143.834 154.458 1.00 30.79 347 GLN D CA 1
ATOM 13226 C C . GLN D 1 322 ? 117.990 144.190 154.279 1.00 30.79 347 GLN D C 1
ATOM 13227 O O . GLN D 1 322 ? 117.121 143.591 154.916 1.00 30.79 347 GLN D O 1
ATOM 13233 N N . GLU D 1 323 ? 117.697 145.167 153.419 1.00 32.19 348 GLU D N 1
ATOM 13234 C CA . GLU D 1 323 ? 116.312 145.556 153.181 1.00 32.19 348 GLU D CA 1
ATOM 13235 C C . GLU D 1 323 ? 115.514 144.413 152.572 1.00 32.19 348 GLU D C 1
ATOM 13236 O O . GLU D 1 323 ? 114.388 144.136 153.000 1.00 32.19 348 GLU D O 1
ATOM 13242 N N . ARG D 1 324 ? 116.084 143.731 151.576 1.00 30.99 349 ARG D N 1
ATOM 13243 C CA . ARG D 1 324 ? 115.391 142.596 150.969 1.00 30.99 349 ARG D CA 1
ATOM 13244 C C . ARG D 1 324 ? 115.137 141.493 151.993 1.00 30.99 349 ARG D C 1
ATOM 13245 O O . ARG D 1 324 ? 114.019 140.968 152.100 1.00 30.99 349 ARG D O 1
ATOM 13253 N N . LEU D 1 325 ? 116.167 141.139 152.768 1.00 31.84 350 LEU D N 1
ATOM 13254 C CA . LEU D 1 325 ? 116.026 140.070 153.750 1.00 31.84 350 LEU D CA 1
ATOM 13255 C C . LEU D 1 325 ? 115.010 140.433 154.826 1.00 31.84 350 LEU D C 1
ATOM 13256 O O . LEU D 1 325 ? 114.208 139.590 155.243 1.00 31.84 350 LEU D O 1
ATOM 13261 N N . LEU D 1 326 ? 115.024 141.685 155.286 1.00 33.10 351 LEU D N 1
ATOM 13262 C CA . LEU D 1 326 ? 114.089 142.104 156.321 1.00 33.10 351 LEU D CA 1
ATOM 13263 C C . LEU D 1 326 ? 112.665 142.190 155.793 1.00 33.10 351 LEU D C 1
ATOM 13264 O O . LEU D 1 326 ? 111.721 141.926 156.540 1.00 33.10 351 LEU D O 1
ATOM 13269 N N . ALA D 1 327 ? 112.482 142.554 154.522 1.00 33.62 352 ALA D N 1
ATOM 13270 C CA . ALA D 1 327 ? 111.146 142.507 153.936 1.00 33.62 352 ALA D CA 1
ATOM 13271 C C . ALA D 1 327 ? 110.632 141.076 153.866 1.00 33.62 352 ALA D C 1
ATOM 13272 O O . ALA D 1 327 ? 109.459 140.809 154.163 1.00 33.62 352 ALA D O 1
ATOM 13274 N N . VAL D 1 328 ? 111.519 140.144 153.512 1.00 33.41 353 VAL D N 1
ATOM 13275 C CA . VAL D 1 328 ? 111.133 138.704 153.444 1.00 33.41 353 VAL D CA 1
ATOM 13276 C C . VAL D 1 328 ? 110.763 138.240 154.857 1.00 33.41 353 VAL D C 1
ATOM 13277 O O . VAL D 1 328 ? 109.786 137.487 154.986 1.00 33.41 353 VAL D O 1
ATOM 13281 N N . GLY D 1 329 ? 111.528 138.664 155.868 1.00 34.93 354 GLY D N 1
ATOM 13282 C CA . GLY D 1 329 ? 111.224 138.290 157.240 1.00 34.93 354 GLY D CA 1
ATOM 13283 C C . GLY D 1 329 ? 109.939 138.909 157.755 1.00 34.93 354 GLY D C 1
ATOM 13284 O O . GLY D 1 329 ? 109.204 138.283 158.521 1.00 34.93 354 GLY D O 1
ATOM 13285 N N . LYS D 1 330 ? 109.656 140.150 157.356 1.00 38.05 355 LYS D N 1
ATOM 13286 C CA . LYS D 1 330 ? 108.414 140.800 157.757 1.00 38.05 355 LYS D CA 1
ATOM 13287 C C . LYS D 1 330 ? 107.213 140.091 157.144 1.00 38.05 355 LYS D C 1
ATOM 13288 O O . LYS D 1 330 ? 106.191 139.902 157.813 1.00 38.05 355 LYS D O 1
ATOM 13294 N N . TRP D 1 331 ? 107.365 139.659 155.892 1.00 39.14 356 TRP D N 1
ATOM 13295 C CA . TRP D 1 331 ? 106.277 138.918 155.206 1.00 39.14 356 TRP D CA 1
ATOM 13296 C C . TRP D 1 331 ? 106.079 137.569 155.903 1.00 39.14 356 TRP D C 1
ATOM 13297 O O . TRP D 1 331 ? 104.923 137.151 156.062 1.00 39.14 356 TRP D O 1
ATOM 13308 N N . LEU D 1 332 ? 107.180 136.921 156.293 1.00 39.14 357 LEU D N 1
ATOM 13309 C CA . LEU D 1 332 ? 107.116 135.632 156.963 1.00 39.14 357 LEU D CA 1
ATOM 13310 C C . LEU D 1 332 ? 106.551 135.727 158.372 1.00 39.14 357 LEU D C 1
ATOM 13311 O O . LEU D 1 332 ? 105.849 134.809 158.789 1.00 39.14 357 LEU D O 1
ATOM 13316 N N . SER D 1 333 ? 106.802 136.818 159.097 1.00 41.55 358 SER D N 1
ATOM 13317 C CA . SER D 1 333 ? 106.244 136.956 160.438 1.00 41.55 358 SER D CA 1
ATOM 13318 C C . SER D 1 333 ? 104.722 136.899 160.423 1.00 41.55 358 SER D C 1
ATOM 13319 O O . SER D 1 333 ? 104.105 136.571 161.442 1.00 41.55 358 SER D O 1
ATOM 13322 N N . ILE D 1 334 ? 104.105 137.209 159.288 1.00 43.28 359 ILE D N 1
ATOM 13323 C CA . ILE D 1 334 ? 102.659 137.131 159.131 1.00 43.28 359 ILE D CA 1
ATOM 13324 C C . ILE D 1 334 ? 102.232 135.804 158.513 1.00 43.28 359 ILE D C 1
ATOM 13325 O O . ILE D 1 334 ? 101.281 135.175 158.975 1.00 43.28 359 ILE D O 1
ATOM 13330 N N . ASN D 1 335 ? 102.932 135.353 157.469 1.00 43.01 360 ASN D N 1
ATOM 13331 C CA . ASN D 1 335 ? 102.490 134.201 156.691 1.00 43.01 360 ASN D CA 1
ATOM 13332 C C . ASN D 1 335 ? 103.336 132.947 156.921 1.00 43.01 360 ASN D C 1
ATOM 13333 O O . ASN D 1 335 ? 103.393 132.083 156.040 1.00 43.01 360 ASN D O 1
ATOM 13338 N N . GLY D 1 336 ? 103.987 132.826 158.079 1.00 44.82 361 GLY D N 1
ATOM 13339 C CA . GLY D 1 336 ? 104.850 131.679 158.313 1.00 44.82 361 GLY D CA 1
ATOM 13340 C C . GLY D 1 336 ? 104.102 130.369 158.452 1.00 44.82 361 GLY D C 1
ATOM 13341 O O . GLY D 1 336 ? 104.564 129.330 157.973 1.00 44.82 361 GLY D O 1
ATOM 13342 N N . GLU D 1 337 ? 102.942 130.394 159.110 1.00 50.39 362 GLU D N 1
ATOM 13343 C CA . GLU D 1 337 ? 102.206 129.160 159.356 1.00 50.39 362 GLU D CA 1
ATOM 13344 C C . GLU D 1 337 ? 101.693 128.520 158.073 1.00 50.39 362 GLU D C 1
ATOM 13345 O O . GLU D 1 337 ? 101.273 127.359 158.106 1.00 50.39 362 GLU D O 1
ATOM 13351 N N . ALA D 1 338 ? 101.715 129.241 156.956 1.00 45.98 363 ALA D N 1
ATOM 13352 C CA . ALA D 1 338 ? 101.428 128.675 155.647 1.00 45.98 363 ALA D CA 1
ATOM 13353 C C . ALA D 1 338 ? 102.678 128.191 154.926 1.00 45.98 363 ALA D C 1
ATOM 13354 O O . ALA D 1 338 ? 102.569 127.659 153.817 1.00 45.98 363 ALA D O 1
ATOM 13356 N N . ILE D 1 339 ? 103.857 128.361 155.522 1.00 42.44 364 ILE D N 1
ATOM 13357 C CA . ILE D 1 339 ? 105.112 128.044 154.852 1.00 42.44 364 ILE D CA 1
ATOM 13358 C C . ILE D 1 339 ? 105.891 127.006 155.649 1.00 42.44 364 ILE D C 1
ATOM 13359 O O . ILE D 1 339 ? 106.183 125.916 155.147 1.00 42.44 364 ILE D O 1
ATOM 13364 N N . TYR D 1 340 ? 106.232 127.338 156.891 1.00 41.00 365 TYR D N 1
ATOM 13365 C CA . TYR D 1 340 ? 107.072 126.466 157.701 1.00 41.00 365 TYR D CA 1
ATOM 13366 C C . TYR D 1 340 ? 106.349 125.165 158.027 1.00 41.00 365 TYR D C 1
ATOM 13367 O O . TYR D 1 340 ? 105.189 125.177 158.446 1.00 41.00 365 TYR D O 1
ATOM 13376 N N . ALA D 1 341 ? 107.047 124.044 157.837 1.00 43.49 366 ALA D N 1
ATOM 13377 C CA . ALA D 1 341 ? 106.524 122.712 158.146 1.00 43.49 366 ALA D CA 1
ATOM 13378 C C . ALA D 1 341 ? 105.219 122.433 157.404 1.00 43.49 366 ALA D C 1
ATOM 13379 O O . ALA D 1 341 ? 104.312 121.783 157.926 1.00 43.49 366 ALA D O 1
ATOM 13381 N N . SER D 1 342 ? 105.125 122.924 156.175 1.00 44.40 367 SER D N 1
ATOM 13382 C CA . SER D 1 342 ? 103.969 122.701 155.324 1.00 44.40 367 SER D CA 1
ATOM 13383 C C . SER D 1 342 ? 104.308 121.688 154.239 1.00 44.40 367 SER D C 1
ATOM 13384 O O . SER D 1 342 ? 105.473 121.359 154.005 1.00 44.40 367 SER D O 1
ATOM 13387 N N . LYS D 1 343 ? 103.270 121.191 153.579 1.00 49.14 368 LYS D N 1
ATOM 13388 C CA . LYS D 1 343 ? 103.422 120.235 152.497 1.00 49.14 368 LYS D CA 1
ATOM 13389 C C . LYS D 1 343 ? 102.535 120.635 151.329 1.00 49.14 368 LYS D C 1
ATOM 13390 O O . LYS D 1 343 ? 101.522 121.314 151.519 1.00 49.14 368 LYS D O 1
ATOM 13396 N N . PRO D 1 344 ? 102.904 120.251 150.108 1.00 50.15 369 PRO D N 1
ATOM 13397 C CA . PRO D 1 344 ? 102.068 120.588 148.951 1.00 50.15 369 PRO D CA 1
ATOM 13398 C C . PRO D 1 344 ? 100.697 119.934 149.034 1.00 50.15 369 PRO D C 1
ATOM 13399 O O . PRO D 1 344 ? 100.538 118.832 149.562 1.00 50.15 369 PRO D O 1
ATOM 13403 N N . TRP D 1 345 ? 99.701 120.637 148.505 1.00 56.06 370 TRP D N 1
ATOM 13404 C CA . TRP D 1 345 ? 98.335 120.143 148.443 1.00 56.06 370 TRP D CA 1
ATOM 13405 C C . TRP D 1 345 ? 98.168 119.283 147.189 1.00 56.06 370 TRP D C 1
ATOM 13406 O O . TRP D 1 345 ? 99.141 118.925 146.522 1.00 56.06 370 TRP D O 1
ATOM 13417 N N . ARG D 1 346 ? 96.924 118.938 146.855 1.00 58.82 371 ARG D N 1
ATOM 13418 C CA . ARG D 1 346 ? 96.654 118.087 145.703 1.00 58.82 371 ARG D CA 1
ATOM 13419 C C . ARG D 1 346 ? 96.590 118.853 144.388 1.00 58.82 371 ARG D C 1
ATOM 13420 O O . ARG D 1 346 ? 96.570 118.220 143.327 1.00 58.82 371 ARG D O 1
ATOM 13428 N N . VAL D 1 347 ? 96.559 120.185 144.422 1.00 58.74 372 VAL D N 1
ATOM 13429 C CA . VAL D 1 347 ? 96.473 121.010 143.222 1.00 58.74 372 VAL D CA 1
ATOM 13430 C C . VAL D 1 347 ? 97.702 121.900 143.070 1.00 58.74 372 VAL D C 1
ATOM 13431 O O . VAL D 1 347 ? 98.281 121.999 141.983 1.00 58.74 372 VAL D O 1
ATOM 13435 N N . GLN D 1 348 ? 98.087 122.588 144.146 1.00 54.98 373 GLN D N 1
ATOM 13436 C CA . GLN D 1 348 ? 99.295 123.403 144.268 1.00 54.98 373 GLN D CA 1
ATOM 13437 C C . GLN D 1 348 ? 99.219 124.726 143.512 1.00 54.98 373 GLN D C 1
ATOM 13438 O O . GLN D 1 348 ? 100.069 125.596 143.723 1.00 54.98 373 GLN D O 1
ATOM 13444 N N . TRP D 1 349 ? 98.205 124.909 142.665 1.00 58.97 374 TRP D N 1
ATOM 13445 C CA . TRP D 1 349 ? 97.937 126.208 142.059 1.00 58.97 374 TRP D CA 1
ATOM 13446 C C . TRP D 1 349 ? 96.631 126.140 141.283 1.00 58.97 374 TRP D C 1
ATOM 13447 O O . TRP D 1 349 ? 96.342 125.131 140.639 1.00 58.97 374 TRP D O 1
ATOM 13458 N N . GLU D 1 350 ? 95.860 127.223 141.339 1.00 64.15 375 GLU D N 1
ATOM 13459 C CA . GLU D 1 350 ? 94.658 127.345 140.525 1.00 64.15 375 GLU D CA 1
ATOM 13460 C C . GLU D 1 350 ? 95.056 127.697 139.098 1.00 64.15 375 GLU D C 1
ATOM 13461 O O . GLU D 1 350 ? 95.797 128.660 138.875 1.00 64.15 375 GLU D O 1
ATOM 13467 N N . LYS D 1 351 ? 94.563 126.921 138.135 1.00 68.49 376 LYS D N 1
ATOM 13468 C CA . LYS D 1 351 ? 94.888 127.118 136.730 1.00 68.49 376 LYS D CA 1
ATOM 13469 C C . LYS D 1 351 ? 93.968 128.125 136.050 1.00 68.49 376 LYS D C 1
ATOM 13470 O O . LYS D 1 351 ? 94.123 128.379 134.850 1.00 68.49 376 LYS D O 1
ATOM 13472 N N . ASN D 1 352 ? 93.020 128.705 136.786 1.00 70.46 377 ASN D N 1
ATOM 13473 C CA . ASN D 1 352 ? 92.076 129.646 136.197 1.00 70.46 377 ASN D CA 1
ATOM 13474 C C . ASN D 1 352 ? 91.893 130.937 136.981 1.00 70.46 377 ASN D C 1
ATOM 13475 O O . ASN D 1 352 ? 91.056 131.751 136.580 1.00 70.46 377 ASN D O 1
ATOM 13477 N N . THR D 1 353 ? 92.624 131.163 138.068 1.00 68.40 378 THR D N 1
ATOM 13478 C CA . THR D 1 353 ? 92.436 132.350 138.893 1.00 68.40 378 THR D CA 1
ATOM 13479 C C . THR D 1 353 ? 93.706 133.202 138.872 1.00 68.40 378 THR D C 1
ATOM 13480 O O . THR D 1 353 ? 94.662 132.920 138.144 1.00 68.40 378 THR D O 1
ATOM 13484 N N . THR D 1 354 ? 93.707 134.252 139.693 1.00 64.85 379 THR D N 1
ATOM 13485 C CA . THR D 1 354 ? 94.776 135.251 139.693 1.00 64.85 379 THR D CA 1
ATOM 13486 C C . THR D 1 354 ? 95.943 134.756 140.546 1.00 64.85 379 THR D C 1
ATOM 13487 O O . THR D 1 354 ? 96.166 135.203 141.674 1.00 64.85 379 THR D O 1
ATOM 13491 N N . SER D 1 355 ? 96.705 133.823 139.976 1.00 60.00 380 SER D N 1
ATOM 13492 C CA . SER D 1 355 ? 97.974 133.349 140.534 1.00 60.00 380 SER D CA 1
ATOM 13493 C C . SER D 1 355 ? 97.838 132.956 142.007 1.00 60.00 380 SER D C 1
ATOM 13494 O O . SER D 1 355 ? 98.418 133.572 142.902 1.00 60.00 380 SER D O 1
ATOM 13497 N N . VAL D 1 356 ? 97.048 131.915 142.246 1.00 55.29 381 VAL D N 1
ATOM 13498 C CA . VAL D 1 356 ? 96.836 131.377 143.585 1.00 55.29 381 VAL D CA 1
ATOM 13499 C C . VAL D 1 356 ? 97.614 130.075 143.710 1.00 55.29 381 VAL D C 1
ATOM 13500 O O . VAL D 1 356 ? 97.518 129.202 142.840 1.00 55.29 381 VAL D O 1
ATOM 13504 N N . TRP D 1 357 ? 98.389 129.945 144.785 1.00 49.20 382 TRP D N 1
ATOM 13505 C CA . TRP D 1 357 ? 99.181 128.756 145.056 1.00 49.20 382 TRP D CA 1
ATOM 13506 C C . TRP D 1 357 ? 98.719 128.135 146.366 1.00 49.20 382 TRP D C 1
ATOM 13507 O O . TRP D 1 357 ? 98.215 128.828 147.251 1.00 49.20 382 TRP D O 1
ATOM 13518 N N . TYR D 1 358 ? 98.874 126.820 146.486 1.00 53.99 383 TYR D N 1
ATOM 13519 C CA . TYR D 1 358 ? 98.285 126.074 147.589 1.00 53.99 383 TYR D CA 1
ATOM 13520 C C . TYR D 1 358 ? 99.359 125.403 148.431 1.00 53.99 383 TYR D C 1
ATOM 13521 O O . TYR D 1 358 ? 100.252 124.738 147.898 1.00 53.99 383 TYR D O 1
ATOM 13530 N N . THR D 1 359 ? 99.261 125.581 149.745 1.00 49.52 384 THR D N 1
ATOM 13531 C CA . THR D 1 359 ? 99.997 124.788 150.714 1.00 49.52 384 THR D CA 1
ATOM 13532 C C . THR D 1 359 ? 98.999 124.123 151.652 1.00 49.52 384 THR D C 1
ATOM 13533 O O . THR D 1 359 ? 97.826 124.497 151.706 1.00 49.52 384 THR D O 1
ATOM 13537 N N . SER D 1 360 ? 99.463 123.121 152.391 1.00 50.31 385 SER D N 1
ATOM 13538 C CA . SER D 1 360 ? 98.596 122.429 153.332 1.00 50.31 385 SER D CA 1
ATOM 13539 C C . SER D 1 360 ? 99.374 122.078 154.588 1.00 50.31 385 SER D C 1
ATOM 13540 O O . SER D 1 360 ? 100.519 121.627 154.515 1.00 50.31 385 SER D O 1
ATOM 13543 N N . LYS D 1 361 ? 98.742 122.290 155.740 1.00 53.78 386 LYS D N 1
ATOM 13544 C CA . LYS D 1 361 ? 99.318 121.908 157.026 1.00 53.78 386 LYS D CA 1
ATOM 13545 C C . LYS D 1 361 ? 98.214 121.274 157.858 1.00 53.78 386 LYS D C 1
ATOM 13546 O O . LYS D 1 361 ? 97.241 121.947 158.215 1.00 53.78 386 LYS D O 1
ATOM 13552 N N . GLY D 1 362 ? 98.366 119.994 158.170 1.00 56.66 387 GLY D N 1
ATOM 13553 C CA . GLY D 1 362 ? 97.327 119.289 158.903 1.00 56.66 387 GLY D CA 1
ATOM 13554 C C . GLY D 1 362 ? 96.046 119.253 158.094 1.00 56.66 387 GLY D C 1
ATOM 13555 O O . GLY D 1 362 ? 96.019 118.787 156.948 1.00 56.66 387 GLY D O 1
ATOM 13556 N N . SER D 1 363 ? 94.962 119.744 158.689 1.00 58.47 388 SER D N 1
ATOM 13557 C CA . SER D 1 363 ? 93.684 119.865 158.005 1.00 58.47 388 SER D CA 1
ATOM 13558 C C . SER D 1 363 ? 93.468 121.244 157.398 1.00 58.47 388 SER D C 1
ATOM 13559 O O . SER D 1 363 ? 92.433 121.473 156.766 1.00 58.47 388 SER D O 1
ATOM 13562 N N . ALA D 1 364 ? 94.415 122.163 157.571 1.00 54.50 389 ALA D N 1
ATOM 13563 C CA . ALA D 1 364 ? 94.281 123.519 157.062 1.00 54.50 389 ALA D CA 1
ATOM 13564 C C . ALA D 1 364 ? 94.881 123.628 155.668 1.00 54.50 389 ALA D C 1
ATOM 13565 O O . ALA D 1 364 ? 95.950 123.075 155.390 1.00 54.50 389 ALA D O 1
ATOM 13567 N N . VAL D 1 365 ? 94.186 124.350 154.793 1.00 52.85 390 VAL D N 1
ATOM 13568 C CA . VAL D 1 365 ? 94.635 124.590 153.427 1.00 52.85 390 VAL D CA 1
ATOM 13569 C C . VAL D 1 365 ? 94.856 126.085 153.257 1.00 52.85 390 VAL D C 1
ATOM 13570 O O . VAL D 1 365 ? 93.961 126.886 153.545 1.00 52.85 390 VAL D O 1
ATOM 13574 N N . TYR D 1 366 ? 96.040 126.463 152.795 1.00 50.10 391 TYR D N 1
ATOM 13575 C CA . TYR D 1 366 ? 96.401 127.861 152.626 1.00 50.10 391 TYR D CA 1
ATOM 13576 C C . TYR D 1 366 ? 96.473 128.191 151.144 1.00 50.10 391 TYR D C 1
ATOM 13577 O O . TYR D 1 366 ? 97.173 127.514 150.384 1.00 50.10 391 TYR D O 1
ATOM 13586 N N . ALA D 1 367 ? 95.742 129.224 150.744 1.00 50.63 392 ALA D N 1
ATOM 13587 C CA . ALA D 1 367 ? 95.780 129.758 149.389 1.00 50.63 392 ALA D CA 1
ATOM 13588 C C . ALA D 1 367 ? 96.519 131.088 149.442 1.00 50.63 392 ALA D C 1
ATOM 13589 O O . ALA D 1 367 ? 96.001 132.071 149.978 1.00 50.63 392 ALA D O 1
ATOM 13591 N N . ILE D 1 368 ? 97.733 131.110 148.911 1.00 49.78 393 ILE D N 1
ATOM 13592 C CA . ILE D 1 368 ? 98.548 132.314 148.856 1.00 49.78 393 ILE D CA 1
ATOM 13593 C C . ILE D 1 368 ? 98.386 132.915 147.470 1.00 49.78 393 ILE D C 1
ATOM 13594 O O . ILE D 1 368 ? 98.726 132.280 146.465 1.00 49.78 393 ILE D O 1
ATOM 13599 N N . PHE D 1 369 ? 97.845 134.126 147.409 1.00 52.07 394 PHE D N 1
ATOM 13600 C CA . PHE D 1 369 ? 97.645 134.819 146.147 1.00 52.07 394 PHE D CA 1
ATOM 13601 C C . PHE D 1 369 ? 98.497 136.078 146.115 1.00 52.07 394 PHE D C 1
ATOM 13602 O O . PHE D 1 369 ? 98.642 136.776 147.126 1.00 52.07 394 PHE D O 1
ATOM 13610 N N . LEU D 1 370 ? 99.076 136.342 144.944 1.00 52.69 395 LEU D N 1
ATOM 13611 C CA . LEU D 1 370 ? 100.006 137.440 144.742 1.00 52.69 395 LEU D CA 1
ATOM 13612 C C . LEU D 1 370 ? 99.373 138.635 144.045 1.00 52.69 395 LEU D C 1
ATOM 13613 O O . LEU D 1 370 ? 100.009 139.691 143.963 1.00 52.69 395 LEU D O 1
ATOM 13618 N N . HIS D 1 371 ? 98.150 138.496 143.544 1.00 60.24 396 HIS D N 1
ATOM 13619 C CA . HIS D 1 371 ? 97.442 139.576 142.870 1.00 60.24 396 HIS D CA 1
ATOM 13620 C C . HIS D 1 371 ? 96.110 139.797 143.569 1.00 60.24 396 HIS D C 1
ATOM 13621 O O . HIS D 1 371 ? 95.301 138.870 143.678 1.00 60.24 396 HIS D O 1
ATOM 13628 N N . TRP D 1 372 ? 95.885 141.018 144.039 1.00 60.96 397 TRP D N 1
ATOM 13629 C CA . TRP D 1 372 ? 94.620 141.359 144.674 1.00 60.96 397 TRP D CA 1
ATOM 13630 C C . TRP D 1 372 ? 93.555 141.562 143.604 1.00 60.96 397 TRP D C 1
ATOM 13631 O O . TRP D 1 372 ? 93.738 142.404 142.717 1.00 60.96 397 TRP D O 1
ATOM 13642 N N . PRO D 1 373 ? 92.450 140.818 143.636 1.00 64.69 398 PRO D N 1
ATOM 13643 C CA . PRO D 1 373 ? 91.416 140.995 142.610 1.00 64.69 398 PRO D CA 1
ATOM 13644 C C . PRO D 1 373 ? 90.826 142.397 142.653 1.00 64.69 398 PRO D C 1
ATOM 13645 O O . PRO D 1 373 ? 90.607 142.967 143.724 1.00 64.69 398 PRO D O 1
ATOM 13649 N N . GLU D 1 374 ? 90.571 142.951 141.466 1.00 67.84 399 GLU D N 1
ATOM 13650 C CA . GLU D 1 374 ? 90.024 144.301 141.382 1.00 67.84 399 GLU D CA 1
ATOM 13651 C C . GLU D 1 374 ? 88.614 144.364 141.955 1.00 67.84 399 GLU D C 1
ATOM 13652 O O . GLU D 1 374 ? 88.244 145.349 142.603 1.00 67.84 399 GLU D O 1
ATOM 13654 N N . ASN D 1 375 ? 87.816 143.323 141.728 1.00 68.49 400 ASN D N 1
ATOM 13655 C CA . ASN D 1 375 ? 86.430 143.306 142.175 1.00 68.49 400 ASN D CA 1
ATOM 13656 C C . ASN D 1 375 ? 86.280 142.909 143.640 1.00 68.49 400 ASN D C 1
ATOM 13657 O O . ASN D 1 375 ? 85.179 143.031 144.187 1.00 68.49 400 ASN D O 1
ATOM 13662 N N . GLY D 1 376 ? 87.353 142.459 144.290 1.00 68.23 401 GLY D N 1
ATOM 13663 C CA . GLY D 1 376 ? 87.353 142.227 145.719 1.00 68.23 401 GLY D CA 1
ATOM 13664 C C . GLY D 1 376 ? 86.901 140.857 146.177 1.00 68.23 401 GLY D C 1
ATOM 13665 O O . GLY D 1 376 ? 86.859 140.615 147.390 1.00 68.23 401 GLY D O 1
ATOM 13666 N N . VAL D 1 377 ? 86.563 139.955 145.261 1.00 68.20 402 VAL D N 1
ATOM 13667 C CA . VAL D 1 377 ? 86.152 138.597 145.599 1.00 68.20 402 VAL D CA 1
ATOM 13668 C C . VAL D 1 377 ? 87.139 137.623 144.974 1.00 68.20 402 VAL D C 1
ATOM 13669 O O . VAL D 1 377 ? 87.435 137.710 143.777 1.00 68.20 402 VAL D O 1
ATOM 13673 N N . LEU D 1 378 ? 87.647 136.703 145.789 1.00 67.37 403 LEU D N 1
ATOM 13674 C CA . LEU D 1 378 ? 88.606 135.704 145.342 1.00 67.37 403 LEU D CA 1
ATOM 13675 C C . LEU D 1 378 ? 87.879 134.421 144.966 1.00 67.37 403 LEU D C 1
ATOM 13676 O O . LEU D 1 378 ? 87.126 133.866 145.771 1.00 67.37 403 LEU D O 1
ATOM 13681 N N . ASN D 1 379 ? 88.103 133.954 143.743 1.00 70.04 404 ASN D N 1
ATOM 13682 C CA . ASN D 1 379 ? 87.493 132.728 143.250 1.00 70.04 404 ASN D CA 1
ATOM 13683 C C . ASN D 1 379 ? 88.458 131.566 143.447 1.00 70.04 404 ASN D C 1
ATOM 13684 O O . ASN D 1 379 ? 89.621 131.644 143.042 1.00 70.04 404 ASN D O 1
ATOM 13689 N N . LEU D 1 380 ? 87.972 130.497 144.075 1.00 67.88 405 LEU D N 1
ATOM 13690 C CA . LEU D 1 380 ? 88.765 129.304 144.368 1.00 67.88 405 LEU D CA 1
ATOM 13691 C C . LEU D 1 380 ? 87.968 128.085 143.912 1.00 67.88 405 LEU D C 1
ATOM 13692 O O . LEU D 1 380 ? 87.059 127.633 144.613 1.00 67.88 405 LEU D O 1
ATOM 13697 N N . GLU D 1 381 ? 88.311 127.555 142.737 1.00 70.66 406 GLU D N 1
ATOM 13698 C CA . GLU D 1 381 ? 87.575 126.422 142.186 1.00 70.66 406 GLU D CA 1
ATOM 13699 C C . GLU D 1 381 ? 87.946 125.110 142.868 1.00 70.66 406 GLU D C 1
ATOM 13700 O O . GLU D 1 381 ? 87.080 124.255 143.085 1.00 70.66 406 GLU D O 1
ATOM 13706 N N . SER D 1 382 ? 89.224 124.932 143.203 1.00 67.72 407 SER D N 1
ATOM 13707 C CA . SER D 1 382 ? 89.697 123.643 143.706 1.00 67.72 407 SER D CA 1
ATOM 13708 C C . SER D 1 382 ? 89.085 123.226 145.040 1.00 67.72 407 SER D C 1
ATOM 13709 O O . SER D 1 382 ? 88.650 122.067 145.151 1.00 67.72 407 SER D O 1
ATOM 13712 N N . PRO D 1 383 ? 89.035 124.068 146.079 1.00 67.63 408 PRO D N 1
ATOM 13713 C CA . PRO D 1 383 ? 88.588 123.575 147.389 1.00 67.63 408 PRO D CA 1
ATOM 13714 C C . PRO D 1 383 ? 87.142 123.099 147.369 1.00 67.63 408 PRO D C 1
ATOM 13715 O O . PRO D 1 383 ? 86.294 123.648 146.662 1.00 67.63 408 PRO D O 1
ATOM 13719 N N . ILE D 1 384 ? 86.870 122.066 148.160 1.00 71.54 409 ILE D N 1
ATOM 13720 C CA . ILE D 1 384 ? 85.525 121.538 148.357 1.00 71.54 409 ILE D CA 1
ATOM 13721 C C . ILE D 1 384 ? 85.060 121.968 149.740 1.00 71.54 409 ILE D C 1
ATOM 13722 O O . ILE D 1 384 ? 85.687 121.623 150.749 1.00 71.54 409 ILE D O 1
ATOM 13727 N N . THR D 1 385 ? 83.963 122.717 149.788 1.00 75.47 410 THR D N 1
ATOM 13728 C CA . THR D 1 385 ? 83.488 123.294 151.037 1.00 75.47 410 THR D CA 1
ATOM 13729 C C . THR D 1 385 ? 82.639 122.292 151.809 1.00 75.47 410 THR D C 1
ATOM 13730 O O . THR D 1 385 ? 81.807 121.588 151.229 1.00 75.47 410 THR D O 1
ATOM 13734 N N . THR D 1 386 ? 82.858 122.230 153.117 1.00 77.07 411 THR D N 1
ATOM 13735 C CA . THR D 1 386 ? 82.041 121.450 154.033 1.00 77.07 411 THR D CA 1
ATOM 13736 C C . THR D 1 386 ? 81.253 122.401 154.927 1.00 77.07 411 THR D C 1
ATOM 13737 O O . THR D 1 386 ? 81.443 123.620 154.895 1.00 77.07 411 THR D O 1
ATOM 13741 N N . SER D 1 387 ? 80.351 121.833 155.729 1.00 78.22 412 SER D N 1
ATOM 13742 C CA . SER D 1 387 ? 79.509 122.640 156.603 1.00 78.22 412 SER D CA 1
ATOM 13743 C C . SER D 1 387 ? 80.287 123.316 157.724 1.00 78.22 412 SER D C 1
ATOM 13744 O O . SER D 1 387 ? 79.744 124.217 158.372 1.00 78.22 412 SER D O 1
ATOM 13747 N N . THR D 1 388 ? 81.531 122.912 157.969 1.00 75.93 413 THR D N 1
ATOM 13748 C CA . THR D 1 388 ? 82.375 123.504 159.001 1.00 75.93 413 THR D CA 1
ATOM 13749 C C . THR D 1 388 ? 83.546 124.270 158.391 1.00 75.93 413 THR D C 1
ATOM 13750 O O . THR D 1 388 ? 84.668 124.231 158.898 1.00 75.93 413 THR D O 1
ATOM 13754 N N . THR D 1 389 ? 83.292 124.978 157.294 1.00 72.73 414 THR D N 1
ATOM 13755 C CA . THR D 1 389 ? 84.331 125.708 156.579 1.00 72.73 414 THR D CA 1
ATOM 13756 C C . THR D 1 389 ? 84.447 127.125 157.128 1.00 72.73 414 THR D C 1
ATOM 13757 O O . THR D 1 389 ? 83.437 127.814 157.305 1.00 72.73 414 THR D O 1
ATOM 13761 N N . LYS D 1 390 ? 85.679 127.553 157.400 1.00 69.44 415 LYS D N 1
ATOM 13762 C CA . LYS D 1 390 ? 85.951 128.886 157.922 1.00 69.44 415 LYS D CA 1
ATOM 13763 C C . LYS D 1 390 ? 87.092 129.517 157.137 1.00 69.44 415 LYS D C 1
ATOM 13764 O O . LYS D 1 390 ? 88.120 128.873 156.904 1.00 69.44 415 LYS D O 1
ATOM 13766 N N . ILE D 1 391 ? 86.908 130.773 156.736 1.00 68.19 416 ILE D N 1
ATOM 13767 C CA . ILE D 1 391 ? 87.926 131.548 156.031 1.00 68.19 416 ILE D CA 1
ATOM 13768 C C . ILE D 1 391 ? 88.543 132.529 157.017 1.00 68.19 416 ILE D C 1
ATOM 13769 O O . ILE D 1 391 ? 87.823 133.208 157.760 1.00 68.19 416 ILE D O 1
ATOM 13774 N N . THR D 1 392 ? 89.872 132.612 157.025 1.00 66.14 417 THR D N 1
ATOM 13775 C CA . THR D 1 392 ? 90.583 133.338 158.072 1.00 66.14 417 THR D CA 1
ATOM 13776 C C . THR D 1 392 ? 91.309 134.583 157.587 1.00 66.14 417 THR D C 1
ATOM 13777 O O . THR D 1 392 ? 91.296 135.598 158.289 1.00 66.14 417 THR D O 1
ATOM 13781 N N . MET D 1 393 ? 91.942 134.541 156.411 1.00 63.07 418 MET D N 1
ATOM 13782 C CA . MET D 1 393 ? 92.707 135.672 155.876 1.00 63.07 418 MET D CA 1
ATOM 13783 C C . MET D 1 393 ? 93.824 136.069 156.851 1.00 63.07 418 MET D C 1
ATOM 13784 O O . MET D 1 393 ? 93.757 137.074 157.562 1.00 63.07 418 MET D O 1
ATOM 13789 N N . LEU D 1 394 ? 94.812 135.175 156.925 1.00 58.20 419 LEU D N 1
ATOM 13790 C CA . LEU D 1 394 ? 95.986 135.328 157.781 1.00 58.20 419 LEU D CA 1
ATOM 13791 C C . LEU D 1 394 ? 96.467 136.772 157.844 1.00 58.20 419 LEU D C 1
ATOM 13792 O O . LEU D 1 394 ? 96.673 137.420 156.815 1.00 58.20 419 LEU D O 1
ATOM 13797 N N . GLY D 1 395 ? 96.653 137.267 159.066 1.00 62.56 420 GLY D N 1
ATOM 13798 C CA . GLY D 1 395 ? 97.048 138.635 159.318 1.00 62.56 420 GLY D CA 1
ATOM 13799 C C . GLY D 1 395 ? 95.911 139.544 159.733 1.00 62.56 420 GLY D C 1
ATOM 13800 O O . GLY D 1 395 ? 96.168 140.623 160.283 1.00 62.56 420 GLY D O 1
ATOM 13801 N N . ILE D 1 396 ? 94.666 139.142 159.488 1.00 66.70 421 ILE D N 1
ATOM 13802 C CA . ILE D 1 396 ? 93.486 139.914 159.861 1.00 66.70 421 ILE D CA 1
ATOM 13803 C C . ILE D 1 396 ? 92.601 139.045 160.742 1.00 66.70 421 ILE D C 1
ATOM 13804 O O . ILE D 1 396 ? 92.270 137.912 160.373 1.00 66.70 421 ILE D O 1
ATOM 13809 N N . GLN D 1 397 ? 92.217 139.576 161.900 1.00 70.44 422 GLN D N 1
ATOM 13810 C CA . GLN D 1 397 ? 91.312 138.875 162.802 1.00 70.44 422 GLN D CA 1
ATOM 13811 C C . GLN D 1 397 ? 89.882 139.013 162.294 1.00 70.44 422 GLN D C 1
ATOM 13812 O O . GLN D 1 397 ? 89.451 140.113 161.931 1.00 70.44 422 GLN D O 1
ATOM 13818 N N . GLY D 1 398 ? 89.152 137.902 162.266 1.00 71.21 423 GLY D N 1
ATOM 13819 C CA . GLY D 1 398 ? 87.779 137.915 161.800 1.00 71.21 423 GLY D CA 1
ATOM 13820 C C . GLY D 1 398 ? 87.554 137.047 160.580 1.00 71.21 423 GLY D C 1
ATOM 13821 O O . GLY D 1 398 ? 88.375 137.035 159.659 1.00 71.21 423 GLY D O 1
ATOM 13822 N N . ASP D 1 399 ? 86.443 136.315 160.563 1.00 71.71 424 ASP D N 1
ATOM 13823 C CA . ASP D 1 399 ? 86.134 135.445 159.441 1.00 71.71 424 ASP D CA 1
ATOM 13824 C C . ASP D 1 399 ? 85.743 136.264 158.213 1.00 71.71 424 ASP D C 1
ATOM 13825 O O . ASP D 1 399 ? 85.478 137.467 158.290 1.00 71.71 424 ASP D O 1
ATOM 13830 N N . LEU D 1 400 ? 85.711 135.592 157.067 1.00 70.14 425 LEU D N 1
ATOM 13831 C CA . LEU D 1 400 ? 85.356 136.212 155.801 1.00 70.14 425 LEU D CA 1
ATOM 13832 C C . LEU D 1 400 ? 84.064 135.613 155.261 1.00 70.14 425 LEU D C 1
ATOM 13833 O O . LEU D 1 400 ? 83.776 134.430 155.461 1.00 70.14 425 LEU D O 1
ATOM 13838 N N . LYS D 1 401 ? 83.285 136.446 154.576 1.00 72.32 426 LYS D N 1
ATOM 13839 C CA . LYS D 1 401 ? 82.079 135.970 153.913 1.00 72.32 426 LYS D CA 1
ATOM 13840 C C . LYS D 1 401 ? 82.456 135.152 152.685 1.00 72.32 426 LYS D C 1
ATOM 13841 O O . LYS D 1 401 ? 83.351 135.533 151.924 1.00 72.32 426 LYS D O 1
ATOM 13847 N N . TRP D 1 402 ? 81.776 134.025 152.488 1.00 72.75 427 TRP D N 1
ATOM 13848 C CA . TRP D 1 402 ? 82.054 133.157 151.354 1.00 72.75 427 TRP D CA 1
ATOM 13849 C C . TRP D 1 402 ? 80.773 132.490 150.877 1.00 72.75 427 TRP D C 1
ATOM 13850 O O . TRP D 1 402 ? 79.926 132.097 151.683 1.00 72.75 427 TRP D O 1
ATOM 13861 N N . SER D 1 403 ? 80.648 132.367 149.558 1.00 77.37 428 SER D N 1
ATOM 13862 C CA . SER D 1 403 ? 79.500 131.739 148.917 1.00 77.37 428 SER D CA 1
ATOM 13863 C C . SER D 1 403 ? 79.988 130.630 147.997 1.00 77.37 428 SER D C 1
ATOM 13864 O O . SER D 1 403 ? 80.919 130.834 147.212 1.00 77.37 428 SER D O 1
ATOM 13867 N N . THR D 1 404 ? 79.357 129.463 148.091 1.00 82.37 429 THR D N 1
ATOM 13868 C CA . THR D 1 404 ? 79.734 128.302 147.294 1.00 82.37 429 THR D CA 1
ATOM 13869 C C . THR D 1 404 ? 78.812 128.201 146.081 1.00 82.37 429 THR D C 1
ATOM 13870 O O . THR D 1 404 ? 77.647 127.811 146.204 1.00 82.37 429 THR D O 1
ATOM 13874 N N . ASP D 1 405 ? 79.333 128.562 144.917 1.00 84.44 430 ASP D N 1
ATOM 13875 C CA . ASP D 1 405 ? 78.577 128.407 143.680 1.00 84.44 430 ASP D CA 1
ATOM 13876 C C . ASP D 1 405 ? 78.508 126.932 143.300 1.00 84.44 430 ASP D C 1
ATOM 13877 O O . ASP D 1 405 ? 79.522 126.233 143.372 1.00 84.44 430 ASP D O 1
ATOM 13882 N N . PRO D 1 406 ? 77.337 126.420 142.918 1.00 85.70 431 PRO D N 1
ATOM 13883 C CA . PRO D 1 406 ? 77.251 125.012 142.506 1.00 85.70 431 PRO D CA 1
ATOM 13884 C C . PRO D 1 406 ? 78.055 124.711 141.250 1.00 85.70 431 PRO D C 1
ATOM 13885 O O . PRO D 1 406 ? 78.919 123.828 141.255 1.00 85.70 431 PRO D O 1
ATOM 13889 N N . ASP D 1 407 ? 77.782 125.443 140.167 1.00 87.31 432 ASP D N 1
ATOM 13890 C CA . ASP D 1 407 ? 78.484 125.206 138.909 1.00 87.31 432 ASP D CA 1
ATOM 13891 C C . ASP D 1 407 ? 79.911 125.744 138.962 1.00 87.31 432 ASP D C 1
ATOM 13892 O O . ASP D 1 407 ? 80.848 125.072 138.517 1.00 87.31 432 ASP D O 1
ATOM 13897 N N . LYS D 1 408 ? 80.096 126.940 139.514 1.00 85.21 433 LYS D N 1
ATOM 13898 C CA . LYS D 1 408 ? 81.413 127.546 139.632 1.00 85.21 433 LYS D CA 1
ATOM 13899 C C . LYS D 1 408 ? 82.055 127.113 140.949 1.00 85.21 433 LYS D C 1
ATOM 13900 O O . LYS D 1 408 ? 81.594 126.182 141.614 1.00 85.21 433 LYS D O 1
ATOM 13906 N N . GLY D 1 409 ? 83.141 127.776 141.332 1.00 78.68 434 GLY D N 1
ATOM 13907 C CA . GLY D 1 409 ? 83.852 127.468 142.550 1.00 78.68 434 GLY D CA 1
ATOM 13908 C C . GLY D 1 409 ? 83.426 128.334 143.718 1.00 78.68 434 GLY D C 1
ATOM 13909 O O . GLY D 1 409 ? 82.394 129.014 143.687 1.00 78.68 434 GLY D O 1
ATOM 13910 N N . LEU D 1 410 ? 84.236 128.300 144.770 1.00 73.51 435 LEU D N 1
ATOM 13911 C CA . LEU D 1 410 ? 84.013 129.115 145.953 1.00 73.51 435 LEU D CA 1
ATOM 13912 C C . LEU D 1 410 ? 84.346 130.576 145.674 1.00 73.51 435 LEU D C 1
ATOM 13913 O O . LEU D 1 410 ? 85.242 130.889 144.888 1.00 73.51 435 LEU D O 1
ATOM 13918 N N . PHE D 1 411 ? 83.610 131.478 146.325 1.00 73.08 436 PHE D N 1
ATOM 13919 C CA . PHE D 1 411 ? 83.828 132.916 146.202 1.00 73.08 436 PHE D CA 1
ATOM 13920 C C . PHE D 1 411 ? 83.995 133.489 147.603 1.00 73.08 436 PHE D C 1
ATOM 13921 O O . PHE D 1 411 ? 83.052 133.471 148.400 1.00 73.08 436 PHE D O 1
ATOM 13929 N N . ILE D 1 412 ? 85.184 134.007 147.897 1.00 69.81 437 ILE D N 1
ATOM 13930 C CA . ILE D 1 412 ? 85.515 134.537 149.214 1.00 69.81 437 ILE D CA 1
ATOM 13931 C C . ILE D 1 412 ? 85.514 136.056 149.145 1.00 69.81 437 ILE D C 1
ATOM 13932 O O . ILE D 1 412 ? 86.192 136.647 148.296 1.00 69.81 437 ILE D O 1
ATOM 13937 N N . SER D 1 413 ? 84.763 136.688 150.042 1.00 68.77 438 SER D N 1
ATOM 13938 C CA . SER D 1 413 ? 84.714 138.144 150.115 1.00 68.77 438 SER D CA 1
ATOM 13939 C C . SER D 1 413 ? 85.922 138.633 150.904 1.00 68.77 438 SER D C 1
ATOM 13940 O O . SER D 1 413 ? 86.015 138.411 152.115 1.00 68.77 438 SER D O 1
ATOM 13943 N N . LEU D 1 414 ? 86.848 139.296 150.219 1.00 66.72 439 LEU D N 1
ATOM 13944 C CA . LEU D 1 414 ? 88.061 139.792 150.845 1.00 66.72 439 LEU D CA 1
ATOM 13945 C C . LEU D 1 414 ? 87.771 141.050 151.662 1.00 66.72 439 LEU D C 1
ATOM 13946 O O . LEU D 1 414 ? 86.856 141.812 151.340 1.00 66.72 439 LEU D O 1
ATOM 13951 N N . PRO D 1 415 ? 88.536 141.289 152.729 1.00 70.88 440 PRO D N 1
ATOM 13952 C CA . PRO D 1 415 ? 88.345 142.517 153.517 1.00 70.88 440 PRO D CA 1
ATOM 13953 C C . PRO D 1 415 ? 88.843 143.731 152.748 1.00 70.88 440 PRO D C 1
ATOM 13954 O O . PRO D 1 415 ? 90.002 143.787 152.332 1.00 70.88 440 PRO D O 1
ATOM 13958 N N . GLN D 1 416 ? 87.957 144.707 152.558 1.00 74.51 441 GLN D N 1
ATOM 13959 C CA . GLN D 1 416 ? 88.290 145.929 151.829 1.00 74.51 441 GLN D CA 1
ATOM 13960 C C . GLN D 1 416 ? 89.031 146.861 152.777 1.00 74.51 441 GLN D C 1
ATOM 13961 O O . GLN D 1 416 ? 88.434 147.656 153.504 1.00 74.51 441 GLN D O 1
ATOM 13967 N N . LEU D 1 417 ? 90.357 146.756 152.769 1.00 77.94 442 LEU D N 1
ATOM 13968 C CA . LEU D 1 417 ? 91.199 147.535 153.665 1.00 77.94 442 LEU D CA 1
ATOM 13969 C C . LEU D 1 417 ? 91.657 148.824 152.986 1.00 77.94 442 LEU D C 1
ATOM 13970 O O . LEU D 1 417 ? 91.950 148.825 151.787 1.00 77.94 442 LEU D O 1
ATOM 13975 N N . PRO D 1 418 ? 91.720 149.921 153.734 1.00 81.09 443 PRO D N 1
ATOM 13976 C CA . PRO D 1 418 ? 92.244 151.172 153.181 1.00 81.09 443 PRO D CA 1
ATOM 13977 C C . PRO D 1 418 ? 93.746 151.084 152.983 1.00 81.09 443 PRO D C 1
ATOM 13978 O O . PRO D 1 418 ? 94.401 150.192 153.544 1.00 81.09 443 PRO D O 1
ATOM 13982 N N . PRO D 1 419 ? 94.328 151.976 152.180 1.00 81.98 444 PRO D N 1
ATOM 13983 C CA . PRO D 1 419 ? 95.784 151.959 151.998 1.00 81.98 444 PRO D CA 1
ATOM 13984 C C . PRO D 1 419 ? 96.515 152.177 153.314 1.00 81.98 444 PRO D C 1
ATOM 13985 O O . PRO D 1 419 ? 96.018 152.846 154.224 1.00 81.98 444 PRO D O 1
ATOM 13989 N N . SER D 1 420 ? 97.707 151.582 153.407 1.00 82.83 445 SER D N 1
ATOM 13990 C CA . SER D 1 420 ? 98.531 151.605 154.617 1.00 82.83 445 SER D CA 1
ATOM 13991 C C . SER D 1 420 ? 97.842 150.905 155.787 1.00 82.83 445 SER D C 1
ATOM 13992 O O . SER D 1 420 ? 98.045 151.267 156.948 1.00 82.83 445 SER D O 1
ATOM 13995 N N . ALA D 1 421 ? 97.024 149.893 155.488 1.00 79.73 446 ALA D N 1
ATOM 13996 C CA . ALA D 1 421 ? 96.384 149.083 156.515 1.00 79.73 446 ALA D CA 1
ATOM 13997 C C . ALA D 1 421 ? 96.459 147.586 156.254 1.00 79.73 446 ALA D C 1
ATOM 13998 O O . ALA D 1 421 ? 96.100 146.809 157.145 1.00 79.73 446 ALA D O 1
ATOM 14000 N N . VAL D 1 422 ? 96.903 147.159 155.076 1.00 73.76 447 VAL D N 1
ATOM 14001 C CA . VAL D 1 422 ? 97.043 145.742 154.752 1.00 73.76 447 VAL D CA 1
ATOM 14002 C C . VAL D 1 422 ? 98.164 145.145 155.595 1.00 73.76 447 VAL D C 1
ATOM 14003 O O . VAL D 1 422 ? 99.152 145.836 155.884 1.00 73.76 447 VAL D O 1
ATOM 14007 N N . PRO D 1 423 ? 98.055 143.882 156.019 1.00 68.58 448 PRO D N 1
ATOM 14008 C CA . PRO D 1 423 ? 99.164 143.281 156.784 1.00 68.58 448 PRO D CA 1
ATOM 14009 C C . PRO D 1 423 ? 100.444 143.158 155.975 1.00 68.58 448 PRO D C 1
ATOM 14010 O O . PRO D 1 423 ? 101.500 143.640 156.405 1.00 68.58 448 PRO D O 1
ATOM 14014 N N . ALA D 1 424 ? 100.376 142.527 154.807 1.00 63.97 449 ALA D N 1
ATOM 14015 C CA . ALA D 1 424 ? 101.502 142.427 153.896 1.00 63.97 449 ALA D CA 1
ATOM 14016 C C . ALA D 1 424 ? 101.301 143.398 152.735 1.00 63.97 449 ALA D C 1
ATOM 14017 O O . ALA D 1 424 ? 100.307 144.124 152.662 1.00 63.97 449 ALA D O 1
ATOM 14019 N N . GLU D 1 425 ? 102.259 143.409 151.811 1.00 61.44 450 GLU D N 1
ATOM 14020 C CA . GLU D 1 425 ? 102.225 144.350 150.700 1.00 61.44 450 GLU D CA 1
ATOM 14021 C C . GLU D 1 425 ? 102.207 143.707 149.321 1.00 61.44 450 GLU D C 1
ATOM 14022 O O . GLU D 1 425 ? 101.811 144.381 148.362 1.00 61.44 450 GLU D O 1
ATOM 14028 N N . PHE D 1 426 ? 102.607 142.443 149.177 1.00 52.38 451 PHE D N 1
ATOM 14029 C CA . PHE D 1 426 ? 102.714 141.833 147.857 1.00 52.38 451 PHE D CA 1
ATOM 14030 C C . PHE D 1 426 ? 102.068 140.462 147.732 1.00 52.38 451 PHE D C 1
ATOM 14031 O O . PHE D 1 426 ? 101.804 140.035 146.602 1.00 52.38 451 PHE D O 1
ATOM 14039 N N . ALA D 1 427 ? 101.881 139.749 148.846 1.00 48.25 452 ALA D N 1
ATOM 14040 C CA . ALA D 1 427 ? 101.271 138.396 148.805 1.00 48.25 452 ALA D CA 1
ATOM 14041 C C . ALA D 1 427 ? 100.402 138.200 150.049 1.00 48.25 452 ALA D C 1
ATOM 14042 O O . ALA D 1 427 ? 100.779 138.707 151.115 1.00 48.25 452 ALA D O 1
ATOM 14044 N N . TRP D 1 428 ? 99.225 137.578 149.898 1.00 51.49 453 TRP D N 1
ATOM 14045 C CA . TRP D 1 428 ? 98.312 137.394 151.015 1.00 51.49 453 TRP D CA 1
ATOM 14046 C C . TRP D 1 428 ? 97.875 135.941 151.091 1.00 51.49 453 TRP D C 1
ATOM 14047 O O . TRP D 1 428 ? 97.814 135.238 150.080 1.00 51.49 453 TRP D O 1
ATOM 14058 N N . THR D 1 429 ? 97.573 135.494 152.306 1.00 52.25 454 THR D N 1
ATOM 14059 C CA . THR D 1 429 ? 97.262 134.097 152.573 1.00 52.25 454 THR D CA 1
ATOM 14060 C C . THR D 1 429 ? 95.844 133.972 153.109 1.00 52.25 454 THR D C 1
ATOM 14061 O O . THR D 1 429 ? 95.464 134.674 154.051 1.00 52.25 454 THR D O 1
ATOM 14065 N N . ILE D 1 430 ? 95.071 133.074 152.506 1.00 55.91 455 ILE D N 1
ATOM 14066 C CA . ILE D 1 430 ? 93.735 132.716 152.963 1.00 55.91 455 ILE D CA 1
ATOM 14067 C C . ILE D 1 430 ? 93.814 131.331 153.587 1.00 55.91 455 ILE D C 1
ATOM 14068 O O . ILE D 1 430 ? 94.306 130.390 152.956 1.00 55.91 455 ILE D O 1
ATOM 14073 N N . LYS D 1 431 ? 93.338 131.205 154.821 1.00 58.25 456 LYS D N 1
ATOM 14074 C CA . LYS D 1 431 ? 93.361 129.939 155.541 1.00 58.25 456 LYS D CA 1
ATOM 14075 C C . LYS D 1 431 ? 91.967 129.327 155.553 1.00 58.25 456 LYS D C 1
ATOM 14076 O O . LYS D 1 431 ? 91.005 129.972 155.982 1.00 58.25 456 LYS D O 1
ATOM 14082 N N . LEU D 1 432 ? 91.864 128.084 155.089 1.00 61.01 457 LEU D N 1
ATOM 14083 C CA . LEU D 1 432 ? 90.609 127.349 155.036 1.00 61.01 457 LEU D CA 1
ATOM 14084 C C . LEU D 1 432 ? 90.701 126.145 155.960 1.00 61.01 457 LEU D C 1
ATOM 14085 O O . LEU D 1 432 ? 91.632 125.338 155.847 1.00 61.01 457 LEU D O 1
ATOM 14090 N N . THR D 1 433 ? 89.738 126.030 156.870 1.00 67.79 458 THR D N 1
ATOM 14091 C CA . THR D 1 433 ? 89.641 124.912 157.796 1.00 67.79 458 THR D CA 1
ATOM 14092 C C . THR D 1 433 ? 88.395 124.101 157.469 1.00 67.79 458 THR D C 1
ATOM 14093 O O . THR D 1 433 ? 87.364 124.661 157.085 1.00 67.79 458 THR D O 1
ATOM 14097 N N . GLY D 1 434 ? 88.491 122.785 157.621 1.00 71.04 459 GLY D N 1
ATOM 14098 C CA . GLY D 1 434 ? 87.384 121.915 157.265 1.00 71.04 459 GLY D CA 1
ATOM 14099 C C . GLY D 1 434 ? 87.083 121.890 155.783 1.00 71.04 459 GLY D C 1
ATOM 14100 O O . GLY D 1 434 ? 85.912 121.961 155.389 1.00 71.04 459 GLY D O 1
ATOM 14101 N N . VAL D 1 435 ? 88.114 121.798 154.949 1.00 69.67 460 VAL D N 1
ATOM 14102 C CA . VAL D 1 435 ? 87.971 121.779 153.500 1.00 69.67 460 VAL D CA 1
ATOM 14103 C C . VAL D 1 435 ? 88.679 120.545 152.961 1.00 69.67 460 VAL D C 1
ATOM 14104 O O . VAL D 1 435 ? 89.821 120.260 153.335 1.00 69.67 460 VAL D O 1
ATOM 14108 N N . LYS D 1 436 ? 87.996 119.811 152.087 1.00 71.17 461 LYS D N 1
ATOM 14109 C CA . LYS D 1 436 ? 88.581 118.633 151.460 1.00 71.17 461 LYS D CA 1
ATOM 14110 C C . LYS D 1 436 ? 89.411 119.024 150.242 1.00 71.17 461 LYS D C 1
ATOM 14111 O O . LYS D 1 436 ? 88.900 119.632 149.302 1.00 71.17 461 LYS D O 1
#

Foldseek 3Di:
DADLDQVRLQPDAADCLQLLQQEEAEEEEDLCLQLQAQASCLQCCCPVVNPVVSVVSCVVPHPPPDDSLNSFQVLQLQVADLLVVLVLCVLLSGQAYEYEQADLQGEGLAPQPLQPCRYCCNHHNVDNPLVNNLVSNVVVNHAYEYEYEQHHDDDVVNVVCVVVVLPDQRVLVRPNVSVVLVVCQPSPHLEYEYHNAQRFALVSNSQSVSSCCCCPPTPNNDRYFYEQRRHHPRAPPGGREHQRDAQDQDDAQDPTEYEHEAEQQNRYLAGHPPRDPVRGDDLLVLLLSSLLQQQSSYHYYYGFHAHSNNDGDVVNSVSSNLSSLVCVFCVVQGRPWAHDPPQFDPPFQTWGWIDDDQKIKTKHQDQDPVQKGFDAPKADDPPKWKQWTPDGDTWDWDQDPVGGIITRHDPDDPPGDSHDGMTMIMIGPID/DADLDQVRLQPDAADCLQLLQQEEAEEEEDLCLQLQAQASCLQCCCPVVNPVVSVVSCVVPHPPPDDSLNSFQVLQLQVADLLVVLVLCVLLSGQAYEYEQADLQGEGLAPQPLQPCRYCCNHHNVDNPLVNNLVSNVVVNHAYEYEYEQHHDDDVVNVVCVVVVLPDQRVLVRPNVSVVLVVCQPSPHLEYEYHNAQRFALVSNSQSVSSCCCCPPTPNNDRYFYEQRRHHPRAPPGGREHQRDAQDQDDAQDPTEYEHEAEQQNRYLAGHPPRDPVRGDDLLVLLLSSLLQQQSSYHYYYGFHAHSNNDGDVVNSVSSNLSSLVCVFCVVQGRPWAHDPPQFDPPFQTWGWIDDDQKIKTKHQDQDPVQKGFDAPKADDPPKWKQWTPDGDTWDWDQDPVGGIITRHDPDDPPGDSHDGMTMIMIGPID/DADLDQVRLQPDAADCLQLLQQEEAEEEEDLCLQLQAQASCLQCCCPVVNPVVSVVSCVVPHPPPDDSLNSFQVLQLQVADLLVVLVLCVLLSGQAYEYEQADLQGEGLAPQPLQPCRYCCNHHNVDNPLVNNLVSNVVVNHAYEYEYEQHHDDDVVNVVCVVVVLPDQRVLVRPNVSVVLVVCQPSPHLEYEYHNAQRFALVSNSQSVSSCCCCPPTPNNDRYFYEQRRHHPRAPPGGREHQRDAQDQDDAQDPTEYEHEAEQQNRYLAGHPPRDPVRGDDLLVLLLSSLLQQQSSYHYYYGFHAHSNNDGDVVNSVSSNLSSLVCVFCVVQGRPWAHDPPQFDPPFQTWGWIDDDQKIKTKHQDQDPVQKGFDAPKADDPPKWKQWTPDGDTWDWDQDPVGGIITRHDPDDPPGDSHDGMTMIMIGPID/DADLDQVRLQPDAADCLQLLQQEEAEEEEDLCLQLQAQASCLQCCCPVVNPVVSVVSCVVPHPPPDDSLNSFQVLQLQVADLLVVLVLCVLLSGQAYEYEQADLQGEGLAPQPLQPCRYCCNHHNVDNPLVNNLVSNVVVNHAYEYEYEQHHDDDVVNVVCVVVVLPDQRVLVRPNVSVVLVVCQPSPHLEYEYHNAQRFALVSNSQSVSSCCCCPPTPNNDRYFYEQRRHHPRAPPGGREHQRDAQDQDDAQDPTEYEHEAEQQNRYLAGHPPRDPVRGDDLLVLLLSSLLQQQSSYHYYYGFHAHSNNDGDVVNSVSSNLSSLVCVFCVVQGRPWAHDPPQFDPPFQTWGWIDDDQKIKTKHQDQDPVQKGFDAPKADDPPKWKQWTPDGDTWDWDQDPVGGIITRHDPDDPPGDSHDGMTMIMIGPID

Secondary structure (DSSP, 8-state):
---SSHHHHTTSPPPHHHHHH-EEEEE--SGGGTT--S-TTHHIIIIIS--HHHHHHHHHHS-TT--GGGGGGG---TT--HHHHHHHHHHTT-SEEEEEEE-TT--BSS--TTSTTSBTTTSTT-S-HHHHHHHHHHHTT-EEEEEEES--SS-HHHHHHHHTTT---HHIIIIIHHHHHHHHHTT--SEEEEE--TTS-HHHHTHHHHHHHHHHTSTTSSS-EE-S-SSTT-TTTSSSSB--STT---SS--SS-EEEEEESBTT-SS--TT--GGGBPPHHHHHHHHHHHHHTTEEEEEEE---TTS---HHHHHHHHHHHHHHHHHGGGTTT-EEEEEEE-SSSSSEEEEEETTEEEEEESS--TTSEEEESS--EEEEEEE--TTS-S---EEE-SSS-EEEE---PPTT--S-SS-EEEEEEEE-/---SSHHHHTTSPPPHHHHHH-EEEEE--SGGGTT--S-TTHHIIIIIS--HHHHHHHHHHS-TT--GGGGGGG---TT--HHHHHHHHHHTT-SEEEEEEE-TT--BSS--TTSTTSBTTTSTT-S-HHHHHHHHHHHTT-EEEEEEES--SS-HHHHHHHHTTT---HHIIIIIHHHHHHHHHTT--SEEEEE--TTS-HHHHTHHHHHHHHHHTSTTSSS-EE-S-SSTT-TTTSSSSB--STT---SS--SS-EEEEEESBTT-SS--TT--GGGBPPHHHHHHHHHHHHHTTEEEEEEE---TTS---HHHHHHHHHHHHHHHHHGGGTTT-EEEEEEE-SSSSSEEEEEETTEEEEEESS--TTSEEEESS--EEEEEEE--TTS-S---EEE-SSS-EEEE---PPTT--S-SS-EEEEEEEE-/---SSHHHHTTSPPPHHHHHH-EEEEE--SGGGTT--S-TTHHIIIIIS--HHHHHHHHHHS-TT--GGGGGGG---TT--HHHHHHHHHHTT-SEEEEEEE-TT--BSS--TTSTTSBTTTSTT-S-HHHHHHHHHHHTT-EEEEEEES--SS-HHHHHHHHTTT---HHIIIIIHHHHHHHHHTT--SEEEEE--TTS-HHHHTHHHHHHHHHHTSTTSSS-EE-S-SSTT-TTTSSSSB--STT---SS--SS-EEEEEESBTT-SS--TT--GGGBPPHHHHHHHHHHHHHTTEEEEEEE---TTS---HHHHHHHHHHHHHHHHHGGGTTT-EEEEEEE-SSSSSEEEEEETTEEEEEESS--TTSEEEESS--EEEEEEE--TTS-S---EEE-SSS-EEEE---PPTT--S-SS-EEEEEEEE-/---SSHHHHTTSPPPHHHHHH-EEEEE--SGGGTT--S-TTHHIIIIIS--HHHHHHHHHHS-TT--GGGGGGG---TT--HHHHHHHHHHTT-SEEEEEEE-TT--BSS--TTSTTSBTTTSTT-S-HHHHHHHHHHHTT-EEEEEEES--SS-HHHHHHHHTTT---HHIIIIIHHHHHHHHHTT--SEEEEE--TTS-HHHHTHHHHHHHHHHTSTTSSS-EE-S-SSTT-TTTSSSSB--STT---SS--SS-EEEEEESBTT-SS--TT--GGGBPPHHHHHHHHHHHHHTTEEEEEEE---TTS---HHHHHHHHHHHHHHHHHGGGTTT-EEEEEEE-SSSSSEEEEEETTEEEEEESS--TTSEEEESS--EEEEEEE--TTS-S---EEE-SSS-EEEE---PPTT--S-SS-EEEEEEEE-

Solvent-accessible surface area: 60638 Å² total; per-residue (Å²): 216,48,71,70,56,26,108,26,7,54,79,25,105,49,21,62,20,0,57,83,5,0,0,0,0,2,0,9,3,1,0,4,1,2,0,5,48,25,18,12,67,0,18,72,27,25,92,33,91,28,90,85,69,11,69,118,12,14,141,71,24,27,31,66,54,36,17,2,6,8,0,0,30,67,0,28,0,97,20,3,88,14,83,110,9,0,73,18,0,96,58,0,11,4,89,0,0,0,1,0,0,0,8,4,3,0,1,0,1,1,58,2,54,44,6,26,5,6,2,0,95,33,7,4,10,46,64,37,0,0,16,57,0,5,94,0,0,90,79,50,148,8,64,0,0,3,1,2,0,1,0,0,12,43,15,34,26,1,78,63,0,80,164,58,46,35,170,43,74,83,0,4,81,41,6,0,20,46,0,3,71,45,3,0,72,38,44,105,1,18,0,4,4,1,14,0,12,102,53,0,54,27,102,6,1,50,0,20,67,1,1,11,43,0,12,11,85,6,76,17,86,109,77,0,0,0,0,0,17,2,1,78,136,2,33,45,117,51,8,8,0,35,0,12,106,70,74,37,108,23,149,77,74,40,152,60,30,5,0,1,0,6,3,0,4,98,135,6,38,2,35,22,53,48,9,36,28,89,19,3,12,108,48,38,76,0,2,16,20,0,1,52,5,0,0,6,14,0,0,0,0,1,1,0,3,0,19,66,16,0,30,16,18,11,0,3,34,34,16,0,64,20,0,6,117,5,5,92,47,1,8,67,0,0,41,54,3,107,44,31,131,40,17,85,13,100,76,31,53,47,0,38,0,1,6,67,66,84,11,5,4,0,1,0,39,92,4,9,88,115,7,49,3,38,0,88,24,9,94,36,49,120,107,13,35,0,44,0,18,42,40,172,49,95,14,148,82,69,80,37,133,135,122,9,4,56,0,49,7,29,123,39,30,22,86,45,27,27,4,87,76,0,5,0,0,47,0,54,25,15,123,214,47,72,71,56,26,109,26,6,54,78,26,105,50,20,60,18,0,58,82,6,0,0,0,0,2,0,9,4,2,0,4,1,2,0,4,48,25,20,13,67,0,16,71,26,23,92,33,89,29,90,82,70,11,68,120,13,13,139,71,24,28,30,67,54,34,16,2,6,7,0,0,31,67,0,28,0,96,20,2,89,15,82,111,10,0,70,18,0,96,58,0,11,4,88,1,0,0,1,0,0,0,9,2,3,0,1,0,2,1,58,2,53,43,5,27,5,6,2,0,94,32,7,4,10,47,62,38,0,0,16,57,0,5,94,0,0,89,80,51,146,8,66,0,0,3,2,2,0,1,1,0,12,43,15,36,24,1,76,62,0,77,163,59,46,35,171,41,73,82,0,3,82,42,5,0,22,46,1,3,70,45,2,0,71,38,42,103,1,19,0,4,4,2,14,0,13,102,52,0,54,26,103,5,1,49,1,19,68,1,1,10,44,0,11,12,83,6,76,17,87,108,79,0,0,0,0,0,17,2,2,78,137,2,36,46,117,52,8,10,0,34,0,12,108,74,75,37,106,22,148,77,76,41,152,61,32,5,0,1,1,7,3,0,4,97,134,5,39,3,38,24,54,48,9,36,27,90,19,3,10,108,47,38,75,1,2,15,20,0,0,54,6,0,1,6,12,0,0,0,0,1,1,1,3,0,19,65,16,0,30,14,17,11,1,4,34,35,16,0,65,20,0,6,118,5,6,93,48,2,9,67,0,0,41,55,3,107,43,30,132,40,16,81,14,99,75,30,55,48,1,37,0,1,6,68,64,85,10,5,3,0,1,0,40,90,4,10,86,116,6,51,3,39,0,88,24,9,95,37,48,119,104,13,36,0,44,0,18,42,40,172,48,97,15,149,82,69,81,38,135,136,121,9,5,58,0,48,6,27,123,40,29,22,86,44,26,26,6,86,77,0,5,0,0,47,0,55,25,15,125,217,47,70,68,57,26,108,25,6,52,79,26,106,49,20,62,19,0,56,84,6,0,0,0,0,1,0,8,3,1,0,3,1,2,0,5,48,25,19,13,68,0,17,71,27,24,91,32,90,28,90,83,70,11,68,118,12,14,139,71,24,28,30,68,54,35,16,2,6,8,0,0,31,67,0,29,0,97,20,2,87,15,82,111,10,0,72,19,0,97,58,0,11,4,90,0,0,0,1,0,0,1,8,3,2,0,2,0,2,1,57,3,52,42,6,28,5,6,2,0,94,33,7,3,9,46,62,39,0,0,16,55,1,5,95,0,0,90,80,51,147,8,65,0,0,2,2,2,0,1,1,0,12,40,15,35,24,1,78,62,0,81,162,58,46,33,170,42,74,83,0,3,79,42,5,0,22,47,0,2,70,45,3,1,71,39,44,105,1,18,0,4,5,1,15,0,13,103,51,0,54,27,103,6,1,49,1,20,69,1,0,11,43,0,11,12,86,5,75,18,86,109,80,0,0,0,0,0,18,2,2,77,136,2,34,47,118,51,8,9,0,37,0,12,106,72,74,37,108,22,148,76,75,40,153,61,32,5,0,2,0,7,3,0,3,97,134,6,39,2,36,22,53,48,9,36,27,88,18,3,12,108,47,38,76,0,2,14,18,0,0,54,5,0,1,6,12,0,0,0,0,1,1,1,2,0,19,66,15,0,29,14,18,11,0,4,34,34,16,0,63,21,0,6,116,4,6,93,48,1,9,66,0,0,41,54,3,108,45,30,132,41,17,82,14,101,76,30,52,49,1,37,0,1,6,69,65,86,10,5,3,0,1,0,40,90,3,9,88,114,7,49,3,38,0,87,26,9,94,36,48,119,105,13,35,0,43,0,19,42,41,174,48,97,15,145,83,68,80,37,134,136,122,9,4,55,0,48,6,28,122,38,30,22,89,46,26,27,5,85,76,0,5,0,0,49,0,55,25,16,126,214,49,72,68,56,25,108,25,7,52,79,27,104,49,20,61,20,1,58,82,6,0,0,0,0,2,0,9,3,1,0,4,1,3,0,4,48,25,19,13,67,0,17,73,27,23,92,32,89,28,91,83,71,10,68,120,13,13,139,70,24,28,30,68,54,35,17,2,6,9,0,0,32,68,0,26,0,96,20,3,87,15,82,110,9,0,72,18,0,95,58,0,11,3,90,0,0,0,2,0,0,0,8,4,3,0,2,0,2,1,57,2,53,42,6,27,5,5,2,0,93,32,7,3,10,46,62,37,0,0,16,58,0,5,95,0,0,88,78,50,147,7,66,0,0,3,1,2,0,1,0,0,11,41,14,35,27,1,76,63,0,80,166,58,45,35,172,42,75,84,0,3,82,40,5,0,21,45,0,3,72,44,4,1,72,37,44,103,0,18,0,4,5,2,14,0,13,102,52,0,53,28,103,5,1,48,1,20,69,0,1,12,44,0,11,12,84,5,76,18,87,107,79,0,0,0,0,0,19,2,1,78,136,2,35,46,116,52,8,9,0,35,0,12,107,72,74,37,106,23,149,76,75,41,152,60,31,5,0,1,0,6,3,0,4,98,137,6,40,2,36,22,53,47,8,37,28,88,18,3,11,110,47,38,76,0,3,15,19,0,0,53,6,0,0,6,13,0,0,0,0,1,1,0,2,0,19,66,16,1,27,14,16,12,1,3,35,35,15,0,64,20,0,6,120,5,6,93,47,1,9,66,0,0,42,54,3,107,44,30,134,40,17,82,13,101,76,30,53,47,1,37,0,2,5,68,66,85,10,5,3,0,1,0,40,91,4,10,87,116,6,50,3,38,0,87,25,9,94,36,50,117,107,13,35,0,44,0,18,43,41,174,48,97,15,149,82,68,80,39,134,137,120,8,4,57,0,49,6,28,124,38,28,21,84,47,28,26,5,87,76,0,5,0,0,48,0,54,25,15,125

GO terms:
  GO:0005764 lysosome (C, EXP)
  GO:0005737 cytoplasm (C, TAS)
  GO:0004560 alpha-L-fucosidase activity (F, TAS)
  GO:0035578 azurophil granule lumen (C, TAS)
  GO:0043202 lysosomal lumen (C, TAS)
  GO:0005576 extracellular region (C, TAS)
  GO:0005515 protein binding (F, IPI)
  GO:0004560 alpha-L-fucosidase activity (F, IDA)
  GO:0016139 glycoside catabolic process (P, IDA)
  GO:0006004 fucose metabolic process (P, IDA)
  GO:0070062 extracellular exosome (C, HDA)